Protein AF-A0AAF5CZT5-F1 (afdb_monomer)

Sequence (1633 aa):
GKNIIKPSLSFSQKKKESNHNTLTYLPNKFMRKYDKLEMIKSMPQSININLTNPTYEWYFFDLIPLKSKYLISKKCYIYTSSQVHKLMTYDHTPTAHEKIHKYHKTLYRSDEINHKEVSFVTEGCLKIINGCFNLTDSITYLPNILLRKGKNQLEGGKEMKSIQIEEGDNYKIYSNPKNVDGKFYELSNYKFQTLDKYIDYFFTKYSSKKFLGERRIEKIYEYKNNYGIKTKLLKQSNYEWETYEDVFNNIQKIRSGLRKLGLKKGDKVLFYSDTRKEFLTTMLGCIKEGIIISTYSPNMSLEEFNVVLNDLNVNTIITDERQFEKLEKICTFPSKIDKIIYFKDKHRLSSDGVNEPAKINERKLLPENISKKVTTIIPYDEFLTFSPINEPLEDVSINKNDIAIICYTSGTTSQPKGCALTHSNLISNIVGIKDQISFNHPNPMYVAYLPLSYIFEICGELLCLSEGIPIGYSTTTTLTSQSTKVVPGTEGDLDVLKPTIFPCVPTMLYRFKRLISNEIMKKSELKQKLFTLCYNRKINRKINGLNTPILDRTIFKSISSILGGRVNTFICGGAPLDNDLQRFCQMVSNSNVIQGYGATEGCAVSLSLPNDITTGNVGGPTISTNIMITNWKNGGYDIKNNEGELLINGPCVINNYYKNYNDKSFININGVKWFKTGDIAKIRNDGAIQIIGRKKEFIKNANGEFISLNKVEETLLKSVYVKQICAIVNPKLDYTSAIIVVNQEAIKKLGEKVEINDSIENLCLNKLIRSTIVYTFEEEFKEILSKYEIPRKVILVNESFNQDNGMLTSSGKLRRNVIQEYYKNIIELAYTPYKDELIEPEYLNENYVEKRRMIRMLNYIKKEIKLKEIKKTLSYFQRNSQYTSGVIAQPIHEKVFESITTTKNDEKAPRKSLTTELGVLAIKGLFMASDILTYLPNKLSRAGVEVVEKSNAIKAVPMITGDPSSPWVNVKVFGSELEIAPFEGCKNLYQIWENAVAQNIDKEIIGVRRIKGLYKIPGQPTKLDLGEYIWYTYNEIDDEVELLSRKFREAGLNKGDKIVIFAETRKEWIVTALTAFKEGLPLVTIYSTLGEAAVAHAVNETNGKFLITTVDQLEKLEKIKDKMPGLEKIICFDDRYSTHVFPVQEKLGNISVIEYEKFLTQDSGIEVDMTLRDVGLKDQAIIMYTSGTTSTPKGVILTNENLIAASSGMSGYENLGGFLDEKTEVVACYLPLAHIFELCVELRCISHGIKIGYCSPQTLIDGAPRLYKHSVCDLKALKPTTMAVVPAVLNKMRSGVEDKLAGQPELIQKIIDICYDRKSERYDKGLETPILDKILFSKFNEALGGNIQKIVCGGAPLDVDTQRFAKMFFSKNVHLGYGLTETCAVTCLNHPHEREEGVVGPPLPCVEIILREWPEGKYYPTNKNPQGEILIHGGNVFNGYFNRDVSDDFTIINGKRYFCTGDIGEFTPNGNLKIIDRKKDLVKLAHGEYIALGKVESSLVANPYIDNICLYAHSDMDYLIALIVANKCNIEKLALQLNINDSFDNLCKNQTIRNAVASDIAKSMYGILDKYEIPRKVILFSHPWTSQDGLLTDAMKIKRKAIEEAFKKEIEEIYTPINNFVHHDHKYHGIIH

pLDDT: mean 77.64, std 20.83, range [20.78, 98.06]

Organism: Strongyloides stercoralis (NCBI:txid6248)

Structure (mmCIF, N/CA/C/O backbone):
data_AF-A0AAF5CZT5-F1
#
_entry.id   AF-A0AAF5CZT5-F1
#
loop_
_atom_site.group_PDB
_atom_site.id
_atom_site.type_symbol
_atom_site.label_atom_id
_atom_site.label_alt_id
_atom_site.label_comp_id
_atom_site.label_asym_id
_atom_site.label_entity_id
_atom_site.label_seq_id
_atom_site.pdbx_PDB_ins_code
_atom_site.Cartn_x
_atom_site.Cartn_y
_atom_site.Cartn_z
_atom_site.occupancy
_atom_site.B_iso_or_equiv
_atom_site.auth_seq_id
_atom_site.auth_comp_id
_atom_site.auth_asym_id
_atom_site.auth_atom_id
_atom_site.pdbx_PDB_model_num
ATOM 1 N N . GLY A 1 1 ? -30.296 -39.184 -37.889 1.00 30.19 1 GLY A N 1
ATOM 2 C CA . GLY A 1 1 ? -30.228 -39.799 -39.230 1.00 30.19 1 GLY A CA 1
ATOM 3 C C . GLY A 1 1 ? -29.416 -38.904 -40.141 1.00 30.19 1 GLY A C 1
ATOM 4 O O . GLY A 1 1 ? -29.513 -37.696 -39.993 1.00 30.19 1 GLY A O 1
ATOM 5 N N . LYS A 1 2 ? -28.563 -39.507 -40.973 1.00 27.62 2 LYS A N 1
ATOM 6 C CA . LYS A 1 2 ? -27.480 -38.908 -41.771 1.00 27.62 2 LYS A CA 1
ATOM 7 C C . LYS A 1 2 ? -27.918 -37.835 -42.786 1.00 27.62 2 LYS A C 1
ATOM 9 O O . LYS A 1 2 ? -29.028 -37.870 -43.299 1.00 27.62 2 LYS A O 1
ATOM 14 N N . ASN A 1 3 ? -26.948 -36.962 -43.077 1.00 27.72 3 ASN A N 1
ATOM 15 C CA . ASN A 1 3 ? -26.776 -36.078 -44.236 1.00 27.72 3 ASN A CA 1
ATOM 16 C C . ASN A 1 3 ? -27.374 -36.598 -45.556 1.00 27.72 3 ASN A C 1
ATOM 18 O O . ASN A 1 3 ? -27.312 -37.800 -45.800 1.00 27.72 3 ASN A O 1
ATOM 22 N N . ILE A 1 4 ? -27.770 -35.677 -46.450 1.00 28.50 4 ILE A N 1
ATOM 23 C CA . ILE A 1 4 ? -27.203 -35.440 -47.804 1.00 28.50 4 ILE A CA 1
ATOM 24 C C . ILE A 1 4 ? -28.101 -34.418 -48.563 1.00 28.50 4 ILE A C 1
ATOM 26 O O . ILE A 1 4 ? -29.317 -34.404 -48.403 1.00 28.50 4 ILE A O 1
ATOM 30 N N . ILE A 1 5 ? -27.444 -33.604 -49.407 1.00 29.52 5 ILE A N 1
ATOM 31 C CA . ILE A 1 5 ? -27.911 -32.821 -50.583 1.00 29.52 5 ILE A CA 1
ATOM 32 C C . ILE A 1 5 ? -28.009 -31.283 -50.452 1.00 29.52 5 ILE A C 1
ATOM 34 O O . ILE A 1 5 ? -28.996 -30.709 -50.003 1.00 29.52 5 ILE A O 1
ATOM 38 N N . LYS A 1 6 ? -26.950 -30.644 -50.984 1.00 23.23 6 LYS A N 1
ATOM 39 C CA . LYS A 1 6 ? -26.897 -29.321 -51.641 1.00 23.23 6 LYS A CA 1
ATOM 40 C C . LYS A 1 6 ? -27.594 -29.344 -53.016 1.00 23.23 6 LYS A C 1
ATOM 42 O O . LYS A 1 6 ? -27.537 -30.367 -53.688 1.00 23.23 6 LYS A O 1
ATOM 47 N N . PRO A 1 7 ? -28.034 -28.177 -53.509 1.00 27.66 7 PRO A N 1
ATOM 48 C CA . PRO A 1 7 ? -27.555 -27.636 -54.803 1.00 27.66 7 PRO A CA 1
ATOM 49 C C . PRO A 1 7 ? -27.174 -26.136 -54.641 1.00 27.66 7 PRO A C 1
ATOM 51 O O . PRO A 1 7 ? -27.844 -25.431 -53.896 1.00 27.66 7 PRO A O 1
ATOM 54 N N . SER A 1 8 ? -26.040 -25.549 -55.061 1.00 20.95 8 SER A N 1
ATOM 55 C CA . SER A 1 8 ? -25.306 -25.412 -56.345 1.00 20.95 8 SER A CA 1
ATOM 56 C C . SER A 1 8 ? -26.004 -24.586 -57.444 1.00 20.95 8 SER A C 1
ATOM 58 O O . SER A 1 8 ? -27.147 -24.890 -57.760 1.00 20.95 8 SER A O 1
ATOM 60 N N . LEU A 1 9 ? -25.220 -23.670 -58.066 1.00 24.22 9 LEU A N 1
ATOM 61 C CA . LEU A 1 9 ? -25.420 -22.811 -59.273 1.00 24.22 9 LEU A CA 1
ATOM 62 C C . LEU A 1 9 ? -25.795 -21.334 -58.992 1.00 24.22 9 LEU A C 1
ATOM 64 O O . LEU A 1 9 ? -26.638 -21.081 -58.146 1.00 24.22 9 LEU A O 1
ATOM 68 N N . SER A 1 10 ? -25.290 -20.288 -59.665 1.00 21.12 10 SER A N 1
ATOM 69 C CA . SER A 1 10 ? -24.168 -20.045 -60.600 1.00 21.12 10 SER A CA 1
ATOM 70 C C . SER A 1 10 ? -24.136 -18.534 -60.950 1.00 21.12 10 SER A C 1
ATOM 72 O O . SER A 1 10 ? -25.128 -17.832 -60.780 1.00 21.12 10 SER A O 1
ATOM 74 N N . PHE A 1 11 ? -22.992 -18.062 -61.453 1.00 20.78 11 PHE A N 1
ATOM 75 C CA . PHE A 1 11 ? -22.620 -16.711 -61.919 1.00 20.78 11 PHE A CA 1
ATOM 76 C C . PHE A 1 11 ? -23.581 -15.995 -62.904 1.00 20.78 11 PHE A C 1
ATOM 78 O O . PHE A 1 11 ? -24.115 -16.640 -63.799 1.00 20.78 11 PHE A O 1
ATOM 85 N N . SER A 1 12 ? -23.644 -14.646 -62.869 1.00 24.23 12 SER A N 1
ATOM 86 C CA . SER A 1 12 ? -23.378 -13.772 -64.048 1.00 24.23 12 SER A CA 1
ATOM 87 C C . SER A 1 12 ? -23.406 -12.241 -63.772 1.00 24.23 12 SER A C 1
ATOM 89 O O . SER A 1 12 ? -24.277 -11.701 -63.104 1.00 24.23 12 SER A O 1
ATOM 91 N N . GLN A 1 13 ? -22.363 -11.594 -64.310 1.00 21.39 13 GLN A N 1
ATOM 92 C CA . GLN A 1 13 ? -22.066 -10.210 -64.750 1.00 21.39 13 GLN A CA 1
ATOM 93 C C . GLN A 1 13 ? -23.088 -9.038 -64.685 1.00 21.39 13 GLN A C 1
ATOM 95 O O . GLN A 1 13 ? -24.159 -9.114 -65.276 1.00 21.39 13 GLN A O 1
ATOM 100 N N . LYS A 1 14 ? -22.617 -7.868 -64.186 1.00 24.84 14 LYS A N 1
ATOM 101 C CA . LYS A 1 14 ? -22.516 -6.514 -64.839 1.00 24.84 14 LYS A CA 1
ATOM 102 C C . LYS A 1 14 ? -22.238 -5.430 -63.761 1.00 24.84 14 LYS A C 1
ATOM 104 O O . LYS A 1 14 ? -23.031 -5.267 -62.850 1.00 24.84 14 LYS A O 1
ATOM 109 N N . LYS A 1 15 ? -21.004 -4.914 -63.628 1.00 21.03 15 LYS A N 1
ATOM 110 C CA . LYS A 1 15 ? -20.424 -3.641 -64.151 1.00 21.03 15 LYS A CA 1
ATOM 111 C C . LYS A 1 15 ? -21.148 -2.324 -63.774 1.00 21.03 15 LYS A C 1
ATOM 113 O O . LYS A 1 15 ? -22.234 -2.101 -64.283 1.00 21.03 15 LYS A O 1
ATOM 118 N N . LYS A 1 16 ? -20.384 -1.455 -63.067 1.00 21.97 16 LYS A N 1
ATOM 119 C CA . LYS A 1 16 ? -20.403 0.037 -62.980 1.00 21.97 16 LYS A CA 1
ATOM 120 C C . LYS A 1 16 ? -21.728 0.649 -62.471 1.00 21.97 16 LYS A C 1
ATOM 122 O O . LYS A 1 16 ? -22.755 0.437 -63.080 1.00 21.97 16 LYS A O 1
ATOM 127 N N . GLU A 1 17 ? -21.817 1.371 -61.353 1.00 24.28 17 GLU A N 1
ATOM 128 C CA . GLU A 1 17 ? -21.117 2.609 -60.996 1.00 24.28 17 GLU A CA 1
ATOM 129 C C . GLU A 1 17 ? -21.320 2.951 -59.503 1.00 24.28 17 GLU A C 1
ATOM 131 O O . GLU A 1 17 ? -22.251 2.490 -58.844 1.00 24.28 17 GLU A O 1
ATOM 136 N N . SER A 1 18 ? -20.404 3.753 -58.973 1.00 23.66 18 SER A N 1
ATOM 137 C CA . SER A 1 18 ? -20.191 4.085 -57.569 1.00 23.66 18 SER A CA 1
ATOM 138 C C . SER A 1 18 ? -21.188 5.105 -57.009 1.00 23.66 18 SER A C 1
ATOM 140 O O . SER A 1 18 ? -21.205 6.248 -57.449 1.00 23.66 18 SER A O 1
ATOM 142 N N . ASN A 1 19 ? -21.915 4.719 -55.958 1.00 24.06 19 ASN A N 1
ATOM 143 C CA . ASN A 1 19 ? -22.422 5.614 -54.911 1.00 24.06 19 ASN A CA 1
ATOM 144 C C . ASN A 1 19 ? -22.586 4.801 -53.614 1.00 24.06 19 ASN A C 1
ATOM 146 O O . ASN A 1 19 ? -23.665 4.325 -53.269 1.00 24.06 19 ASN A O 1
ATOM 150 N N . HIS A 1 20 ? -21.476 4.577 -52.904 1.00 26.78 20 HIS A N 1
ATOM 151 C CA . HIS A 1 20 ? -21.473 3.873 -51.622 1.00 26.78 20 HIS A CA 1
ATOM 152 C C . HIS A 1 20 ? -21.711 4.849 -50.467 1.00 26.78 20 HIS A C 1
ATOM 154 O O . HIS A 1 20 ? -20.775 5.352 -49.861 1.00 26.78 20 HIS A O 1
ATOM 160 N N . ASN A 1 21 ? -22.987 5.083 -50.161 1.00 25.59 21 ASN A N 1
ATOM 161 C CA . ASN A 1 21 ? -23.465 5.409 -48.816 1.00 25.59 21 ASN A CA 1
ATOM 162 C C . ASN A 1 21 ? -24.951 5.037 -48.703 1.00 25.59 21 ASN A C 1
ATOM 164 O O . ASN A 1 21 ? -25.837 5.886 -48.738 1.00 25.59 21 ASN A O 1
ATOM 168 N N . THR A 1 22 ? -25.243 3.737 -48.599 1.00 23.69 22 THR A N 1
ATOM 169 C CA . THR A 1 22 ? -26.536 3.240 -48.089 1.00 23.69 22 THR A CA 1
ATOM 170 C C . THR A 1 22 ? -26.399 1.788 -47.624 1.00 23.69 22 THR A C 1
ATOM 172 O O . THR A 1 22 ? -26.701 0.823 -48.320 1.00 23.69 22 THR A O 1
ATOM 175 N N . LEU A 1 23 ? -25.911 1.635 -46.392 1.00 22.48 23 LEU A N 1
ATOM 176 C CA . LEU A 1 23 ? -26.040 0.423 -45.583 1.00 22.48 23 LEU A CA 1
ATOM 177 C C . LEU A 1 23 ? -27.494 0.336 -45.083 1.00 22.48 23 LEU A C 1
ATOM 179 O O . LEU A 1 23 ? -27.822 0.835 -44.012 1.00 22.48 23 LEU A O 1
ATOM 183 N N . THR A 1 24 ? -28.395 -0.238 -45.882 1.00 23.02 24 THR A N 1
ATOM 184 C CA . THR A 1 24 ? -29.781 -0.550 -45.468 1.00 23.02 24 THR A CA 1
ATOM 185 C C . THR A 1 24 ? -30.331 -1.765 -46.214 1.00 23.02 24 THR A C 1
ATOM 187 O O . THR A 1 24 ? -31.333 -1.656 -46.888 1.00 23.02 24 THR A O 1
ATOM 190 N N . TYR A 1 25 ? -29.730 -2.952 -46.085 1.00 23.86 25 TYR A N 1
ATOM 191 C CA . TYR A 1 25 ? -30.425 -4.212 -46.413 1.00 23.86 25 TYR A CA 1
ATOM 192 C C . TYR A 1 25 ? -29.844 -5.386 -45.608 1.00 23.86 25 TYR A C 1
ATOM 194 O O . TYR A 1 25 ? -29.053 -6.182 -46.101 1.00 23.86 25 TYR A O 1
ATOM 202 N N . LEU A 1 26 ? -30.268 -5.504 -44.346 1.00 24.33 26 LEU A N 1
ATOM 203 C CA . LEU A 1 26 ? -30.327 -6.789 -43.642 1.00 24.33 26 LEU A CA 1
ATOM 204 C C . LEU A 1 26 ? -31.785 -7.281 -43.748 1.00 24.33 26 LEU A C 1
ATOM 206 O O . LEU A 1 26 ? -32.689 -6.540 -43.351 1.00 24.33 26 LEU A O 1
ATOM 210 N N . PRO A 1 27 ? -32.071 -8.454 -44.346 1.00 25.77 27 PRO A N 1
ATOM 211 C CA . PRO A 1 27 ? -33.416 -8.769 -44.818 1.00 25.77 27 PRO A CA 1
ATOM 212 C C . PRO A 1 27 ? -34.367 -9.136 -43.675 1.00 25.77 27 PRO A C 1
ATOM 214 O O . PRO A 1 27 ? -34.163 -10.120 -42.966 1.00 25.77 27 PRO A O 1
ATOM 217 N N . ASN A 1 28 ? -35.492 -8.422 -43.606 1.00 28.02 28 ASN A N 1
ATOM 218 C CA . ASN A 1 28 ? -36.702 -8.717 -42.822 1.00 28.02 28 ASN A CA 1
ATOM 219 C C . ASN A 1 28 ? -37.417 -10.034 -43.225 1.00 28.02 28 ASN A C 1
ATOM 221 O O . ASN A 1 28 ? -38.637 -10.151 -43.114 1.00 28.02 28 ASN A O 1
ATOM 225 N N . LYS A 1 29 ? -36.690 -11.056 -43.696 1.00 25.77 29 LYS A N 1
ATOM 226 C CA . LYS A 1 29 ? -37.267 -12.311 -44.210 1.00 25.77 29 LYS A CA 1
ATOM 227 C C . LYS A 1 29 ? -37.309 -13.461 -43.192 1.00 25.77 29 LYS A C 1
ATOM 229 O O . LYS A 1 29 ? -37.782 -14.535 -43.538 1.00 25.77 29 LYS A O 1
ATOM 234 N N . PHE A 1 30 ? -36.900 -13.231 -41.939 1.00 24.38 30 PHE A N 1
ATOM 235 C CA . PHE A 1 30 ? -36.955 -14.239 -40.864 1.00 24.38 30 PHE A CA 1
ATOM 236 C C . PHE A 1 30 ? -37.969 -13.958 -39.736 1.00 24.38 30 PHE A C 1
ATOM 238 O O . PHE A 1 30 ? -38.077 -14.762 -38.819 1.00 24.38 30 PHE A O 1
ATOM 245 N N . MET A 1 31 ? -38.769 -12.883 -39.807 1.00 24.72 31 MET A N 1
ATOM 246 C CA . MET A 1 31 ? -39.766 -12.564 -38.761 1.00 24.72 31 MET A CA 1
ATOM 247 C C . MET A 1 31 ? -41.193 -12.258 -39.257 1.00 24.72 31 MET A C 1
ATOM 249 O O . MET A 1 31 ? -41.987 -11.677 -38.530 1.00 24.72 31 MET A O 1
ATOM 253 N N . ARG A 1 32 ? -41.577 -12.696 -40.464 1.00 25.80 32 ARG A N 1
ATOM 254 C CA . ARG A 1 32 ? -42.976 -12.604 -40.949 1.00 25.80 32 ARG A CA 1
ATOM 255 C C . ARG A 1 32 ? -43.610 -13.949 -41.317 1.00 25.80 32 ARG A C 1
ATOM 257 O O . ARG A 1 32 ? -44.399 -14.027 -42.249 1.00 25.80 32 ARG A O 1
ATOM 264 N N . LYS A 1 33 ? -43.278 -15.029 -40.601 1.00 24.64 33 LYS A N 1
ATOM 265 C CA . LYS A 1 33 ? -43.913 -16.345 -40.827 1.00 24.64 33 LYS A CA 1
ATOM 266 C C . LYS A 1 33 ? -44.544 -16.987 -39.587 1.00 24.64 33 LYS A C 1
ATOM 268 O O . LYS A 1 33 ? -44.663 -18.203 -39.533 1.00 24.64 33 LYS A O 1
ATOM 273 N N . TYR A 1 34 ? -44.992 -16.168 -38.636 1.00 25.80 34 TYR A N 1
ATOM 274 C CA . TYR A 1 34 ? -45.873 -16.595 -37.542 1.00 25.80 34 TYR A CA 1
ATOM 275 C C . TYR A 1 34 ? -47.082 -15.657 -37.407 1.00 25.80 34 TYR A C 1
ATOM 277 O O . TYR A 1 34 ? -47.421 -15.204 -36.323 1.00 25.80 34 TYR A O 1
ATOM 285 N N . ASP A 1 35 ? -47.755 -15.400 -38.531 1.00 25.45 35 ASP A N 1
ATOM 286 C CA . ASP A 1 35 ? -49.181 -15.067 -38.537 1.00 25.45 35 ASP A CA 1
ATOM 287 C C . ASP A 1 35 ? -49.953 -16.371 -38.748 1.00 25.45 35 ASP A C 1
ATOM 289 O O . ASP A 1 35 ? -50.198 -16.788 -39.879 1.00 25.45 35 ASP A O 1
ATOM 293 N N . LYS A 1 36 ? -50.232 -17.066 -37.640 1.00 24.48 36 LYS A N 1
ATOM 294 C CA . LYS A 1 36 ? -51.317 -18.051 -37.475 1.00 24.48 36 LYS A CA 1
ATOM 295 C C . LYS A 1 36 ? -51.403 -18.462 -36.001 1.00 24.48 36 LYS A C 1
ATOM 297 O O . LYS A 1 36 ? -51.064 -19.571 -35.611 1.00 24.48 36 LYS A O 1
ATOM 302 N N . LEU A 1 37 ? -51.891 -17.538 -35.176 1.00 27.66 37 LEU A N 1
ATOM 303 C CA . LEU A 1 37 ? -52.524 -17.852 -33.889 1.00 27.66 37 LEU A CA 1
ATOM 304 C C . LEU A 1 37 ? -54.060 -17.788 -34.010 1.00 27.66 37 LEU A C 1
ATOM 306 O O . LEU A 1 37 ? -54.765 -17.488 -33.055 1.00 27.66 37 LEU A O 1
ATOM 310 N N . GLU A 1 38 ? -54.585 -18.171 -35.183 1.00 28.78 38 GLU A N 1
ATOM 311 C CA . GLU A 1 38 ? -55.970 -18.652 -35.326 1.00 28.78 38 GLU A CA 1
ATOM 312 C C . GLU A 1 38 ? -56.200 -20.019 -34.654 1.00 28.78 38 GLU A C 1
ATOM 314 O O . GLU A 1 38 ? -57.330 -20.481 -34.571 1.00 28.78 38 GLU A O 1
ATOM 319 N N . MET A 1 39 ? -55.168 -20.641 -34.075 1.00 25.16 39 MET A N 1
ATOM 320 C CA . MET A 1 39 ? -55.308 -21.895 -33.328 1.00 25.16 39 MET A CA 1
ATOM 321 C C . MET A 1 39 ? -55.859 -21.723 -31.899 1.00 25.16 39 MET A C 1
ATOM 323 O O . MET A 1 39 ? -56.200 -22.712 -31.260 1.00 25.16 39 MET A O 1
ATOM 327 N N . ILE A 1 40 ? -55.972 -20.489 -31.384 1.00 27.59 40 ILE A N 1
ATOM 328 C CA . ILE A 1 40 ? -56.551 -20.238 -30.046 1.00 27.59 40 ILE A CA 1
ATOM 329 C C . ILE A 1 40 ? -58.087 -20.134 -30.095 1.00 27.59 40 ILE A C 1
ATOM 331 O O . ILE A 1 40 ? -58.746 -20.280 -29.071 1.00 27.59 40 ILE A O 1
ATOM 335 N N . LYS A 1 41 ? -58.697 -19.990 -31.281 1.00 25.67 41 LYS A N 1
ATOM 336 C CA . LYS A 1 41 ? -60.165 -20.007 -31.414 1.00 25.67 41 LYS A CA 1
ATOM 337 C C . LYS A 1 41 ? -60.783 -21.413 -31.402 1.00 25.67 41 LYS A C 1
ATOM 339 O O . LYS A 1 41 ? -62.003 -21.513 -31.395 1.00 25.67 41 LYS A O 1
ATOM 344 N N . SER A 1 42 ? -59.984 -22.484 -31.381 1.00 27.47 42 SER A N 1
ATOM 345 C CA . SER A 1 42 ? -60.478 -23.864 -31.521 1.00 27.47 42 SER A CA 1
ATOM 346 C C . SER A 1 42 ? -60.180 -24.785 -30.327 1.00 27.47 42 SER A C 1
ATOM 348 O O . SER A 1 42 ? -60.129 -26.000 -30.509 1.00 27.47 42 SER A O 1
ATOM 350 N N . MET A 1 43 ? -59.991 -24.248 -29.114 1.00 24.75 43 MET A N 1
ATOM 351 C CA . MET A 1 43 ? -59.941 -25.054 -27.881 1.00 24.75 43 MET A CA 1
ATOM 352 C C . MET A 1 43 ? -61.252 -24.956 -27.071 1.00 24.75 43 MET A C 1
ATOM 354 O O . MET A 1 43 ? -61.888 -23.903 -27.077 1.00 24.75 43 MET A O 1
ATOM 358 N N . PRO A 1 44 ? -61.693 -26.050 -26.414 1.00 24.81 44 PRO A N 1
ATOM 359 C CA . PRO A 1 44 ? -63.105 -26.303 -26.103 1.00 24.81 44 PRO A CA 1
ATOM 360 C C . PRO A 1 44 ? -63.657 -25.481 -24.926 1.00 24.81 44 PRO A C 1
ATOM 362 O O . PRO A 1 44 ? -63.002 -25.319 -23.899 1.00 24.81 44 PRO A O 1
ATOM 365 N N . GLN A 1 45 ? -64.908 -25.028 -25.072 1.00 29.72 45 GLN A N 1
ATOM 366 C CA . GLN A 1 45 ? -65.684 -24.135 -24.190 1.00 29.72 45 GLN A CA 1
ATOM 367 C C . GLN A 1 45 ? -66.139 -24.728 -22.833 1.00 29.72 45 GLN A C 1
ATOM 369 O O . GLN A 1 45 ? -67.214 -24.396 -22.341 1.00 29.72 45 GLN A O 1
ATOM 374 N N . SER A 1 46 ? -65.355 -25.575 -22.169 1.00 24.94 46 SER A N 1
ATOM 375 C CA . SER A 1 46 ? -65.790 -26.199 -20.905 1.00 24.94 46 SER A CA 1
ATOM 376 C C . SER A 1 46 ? -64.792 -26.031 -19.764 1.00 24.94 46 SER A C 1
ATOM 378 O O . SER A 1 46 ? -64.405 -27.009 -19.135 1.00 24.94 46 SER A O 1
ATOM 380 N N . ILE A 1 47 ? -64.377 -24.795 -19.475 1.00 23.34 47 ILE A N 1
ATOM 381 C CA . ILE A 1 47 ? -63.775 -24.438 -18.182 1.00 23.34 47 ILE A CA 1
ATOM 382 C C . ILE A 1 47 ? -64.366 -23.091 -17.752 1.00 23.34 47 ILE A C 1
ATOM 384 O O . ILE A 1 47 ? -63.905 -22.016 -18.127 1.00 23.34 47 ILE A O 1
ATOM 388 N N . ASN A 1 48 ? -65.459 -23.185 -17.000 1.00 22.69 48 ASN A N 1
ATOM 389 C CA . ASN A 1 48 ? -66.223 -22.071 -16.458 1.00 22.69 48 ASN A CA 1
ATOM 390 C C . ASN A 1 48 ? -65.528 -21.594 -15.167 1.00 22.69 48 ASN A C 1
ATOM 392 O O . ASN A 1 48 ? -65.897 -22.003 -14.068 1.00 22.69 48 ASN A O 1
ATOM 396 N N . ILE A 1 49 ? -64.445 -20.817 -15.290 1.00 23.88 49 ILE A N 1
ATOM 397 C CA . ILE A 1 49 ? -63.786 -20.194 -14.131 1.00 23.88 49 ILE A CA 1
ATOM 398 C C . ILE A 1 49 ? -64.386 -18.804 -13.949 1.00 23.88 49 ILE A C 1
ATOM 400 O O . ILE A 1 49 ? -64.163 -17.890 -14.740 1.00 23.88 49 ILE A O 1
ATOM 404 N N . ASN A 1 50 ? -65.182 -18.681 -12.891 1.00 22.23 50 ASN A N 1
ATOM 405 C CA . ASN A 1 50 ? -65.851 -17.463 -12.464 1.00 22.23 50 ASN A CA 1
ATOM 406 C C . ASN A 1 50 ? -64.797 -16.470 -11.922 1.00 22.23 50 ASN A C 1
ATOM 408 O O . ASN A 1 50 ? -64.352 -16.575 -10.780 1.00 22.23 50 ASN A O 1
ATOM 412 N N . LEU A 1 51 ? -64.335 -15.549 -12.774 1.00 23.66 51 LEU A N 1
ATOM 413 C CA . LEU A 1 51 ? -63.235 -14.603 -12.520 1.00 23.66 51 LEU A CA 1
ATOM 414 C C . LEU A 1 51 ? -63.698 -13.309 -11.818 1.00 23.66 51 LEU A C 1
ATOM 416 O O . LEU A 1 51 ? -63.387 -12.207 -12.263 1.00 23.66 51 LEU A O 1
ATOM 420 N N . THR A 1 52 ? -64.422 -13.413 -10.702 1.00 23.72 52 THR A N 1
ATOM 421 C CA . THR A 1 52 ? -64.807 -12.240 -9.885 1.00 23.72 52 THR A CA 1
ATOM 422 C C . THR A 1 52 ? -63.877 -11.968 -8.696 1.00 23.72 52 THR A C 1
ATOM 424 O O . THR A 1 52 ? -64.213 -11.157 -7.838 1.00 23.72 52 THR A O 1
ATOM 427 N N . ASN A 1 53 ? -62.680 -12.570 -8.637 1.00 23.20 53 ASN A N 1
ATOM 428 C CA . ASN A 1 53 ? -61.710 -12.299 -7.567 1.00 23.20 53 ASN A CA 1
ATOM 429 C C . ASN A 1 53 ? -60.308 -11.947 -8.129 1.00 23.20 53 ASN A C 1
ATOM 431 O O . ASN A 1 53 ? -59.672 -12.821 -8.722 1.00 23.20 53 ASN A O 1
ATOM 435 N N . PRO A 1 54 ? -59.791 -10.705 -7.969 1.00 26.12 54 PRO A N 1
ATOM 436 C CA . PRO A 1 54 ? -58.608 -10.209 -8.695 1.00 26.12 54 PRO A CA 1
ATOM 437 C C . PRO A 1 54 ? -57.249 -10.744 -8.205 1.00 26.12 54 PRO A C 1
ATOM 439 O O . PRO A 1 54 ? -56.208 -10.176 -8.526 1.00 26.12 54 PRO A O 1
ATOM 442 N N . THR A 1 55 ? -57.212 -11.812 -7.410 1.00 25.83 55 THR A N 1
ATOM 443 C CA . THR A 1 55 ? -55.982 -12.287 -6.751 1.00 25.83 55 THR A CA 1
ATOM 444 C C . THR A 1 55 ? -55.157 -13.297 -7.560 1.00 25.83 55 THR A C 1
ATOM 446 O O . THR A 1 55 ? -54.075 -13.670 -7.114 1.00 25.83 55 THR A O 1
ATOM 449 N N . TYR A 1 56 ? -55.581 -13.694 -8.769 1.00 24.53 56 TYR A N 1
ATOM 450 C CA . TYR A 1 56 ? -54.932 -14.790 -9.516 1.00 24.53 56 TYR A CA 1
ATOM 451 C C . TYR A 1 56 ? -54.504 -14.489 -10.968 1.00 24.53 56 TYR A C 1
ATOM 453 O O . TYR A 1 56 ? -54.251 -15.415 -11.733 1.00 24.53 56 TYR A O 1
ATOM 461 N N . GLU A 1 57 ? -54.315 -13.222 -11.358 1.00 22.42 57 GLU A N 1
ATOM 462 C CA . GLU A 1 57 ? -53.842 -12.869 -12.718 1.00 22.42 57 GLU A CA 1
ATOM 463 C C . GLU A 1 57 ? -52.307 -12.871 -12.931 1.00 22.42 57 GLU A C 1
ATOM 465 O O . GLU A 1 57 ? -51.838 -12.525 -14.012 1.00 22.42 57 GLU A O 1
ATOM 470 N N . TRP A 1 58 ? -51.485 -13.299 -11.964 1.00 24.05 58 TRP A N 1
ATOM 471 C CA . TRP A 1 58 ? -50.022 -13.084 -12.024 1.00 24.05 58 TRP A CA 1
ATOM 472 C C . TRP A 1 58 ? -49.129 -14.320 -12.245 1.00 24.05 58 TRP A C 1
ATOM 474 O O . TRP A 1 58 ? -47.929 -14.226 -12.023 1.00 24.05 58 TRP A O 1
ATOM 484 N N . TYR A 1 59 ? -49.639 -15.463 -12.726 1.00 26.36 59 TYR A N 1
ATOM 485 C CA . TYR A 1 59 ? -48.792 -16.669 -12.897 1.00 26.36 59 TYR A CA 1
ATOM 486 C C . TYR A 1 59 ? -48.508 -17.148 -14.329 1.00 26.36 59 TYR A C 1
ATOM 488 O O . TYR A 1 59 ? -47.773 -18.117 -14.489 1.00 26.36 59 TYR A O 1
ATOM 496 N N . PHE A 1 60 ? -48.983 -16.468 -15.380 1.00 22.53 60 PHE A N 1
ATOM 497 C CA . PHE A 1 60 ? -48.666 -16.867 -16.768 1.00 22.53 60 PHE A CA 1
ATOM 498 C C . PHE A 1 60 ? -47.924 -15.819 -17.614 1.00 22.53 60 PHE A C 1
ATOM 500 O O . PHE A 1 60 ? -47.483 -16.138 -18.716 1.00 22.53 60 PHE A O 1
ATOM 507 N N . PHE A 1 61 ? -47.711 -14.600 -17.104 1.00 22.98 61 PHE A N 1
ATOM 508 C CA . PHE A 1 61 ? -47.049 -13.516 -17.850 1.00 22.98 61 PHE A CA 1
ATOM 509 C C . PHE A 1 61 ? -45.619 -13.166 -17.397 1.00 22.98 61 PHE A C 1
ATOM 511 O O . PHE A 1 61 ? -44.966 -12.356 -18.051 1.00 22.98 61 PHE A O 1
ATOM 518 N N . ASP A 1 62 ? -45.061 -13.849 -16.393 1.00 25.61 62 ASP A N 1
ATOM 519 C CA . ASP A 1 62 ? -43.668 -13.633 -15.951 1.00 25.61 62 ASP A CA 1
ATOM 520 C C . ASP A 1 62 ? -42.595 -14.234 -16.887 1.00 25.61 62 ASP A C 1
ATOM 522 O O . ASP A 1 62 ? -41.397 -14.112 -16.630 1.00 25.61 62 ASP A O 1
ATOM 526 N N . LEU A 1 63 ? -42.987 -14.829 -18.020 1.00 24.19 63 LEU A N 1
ATOM 527 C CA . LEU A 1 63 ? -42.044 -15.288 -19.048 1.00 24.19 63 LEU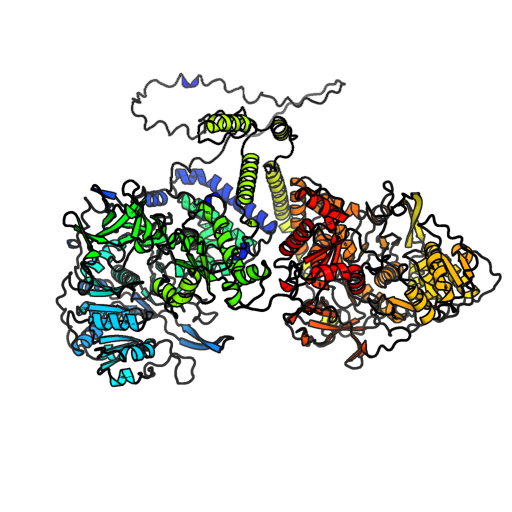 A CA 1
ATOM 528 C C . LEU A 1 63 ? -41.646 -14.203 -20.064 1.00 24.19 63 LEU A C 1
ATOM 530 O O . LEU A 1 63 ? -40.683 -14.405 -20.801 1.00 24.19 63 LEU A O 1
ATOM 534 N N . ILE A 1 64 ? -42.326 -13.049 -20.115 1.00 22.50 64 ILE A N 1
ATOM 535 C CA . ILE A 1 64 ? -41.969 -11.944 -21.024 1.00 22.50 64 ILE A CA 1
ATOM 536 C C . ILE A 1 64 ? -42.322 -10.601 -20.355 1.00 22.50 64 ILE A C 1
ATOM 538 O O . ILE A 1 64 ? -43.500 -10.248 -20.306 1.00 22.50 64 ILE A O 1
ATOM 542 N N . PRO A 1 65 ? -41.350 -9.802 -19.868 1.00 26.09 65 PRO A N 1
ATOM 543 C CA . PRO A 1 65 ? -41.639 -8.543 -19.185 1.00 26.09 65 PRO A CA 1
ATOM 544 C C . PRO A 1 65 ? -42.100 -7.475 -20.194 1.00 26.09 65 PRO A C 1
ATOM 546 O O . PRO A 1 65 ? -41.304 -6.722 -20.756 1.00 26.09 65 PRO A O 1
ATOM 549 N N . LEU A 1 66 ? -43.411 -7.418 -20.433 1.00 21.78 66 LEU A N 1
ATOM 550 C CA . LEU A 1 66 ? -44.105 -6.434 -21.268 1.00 21.78 66 LEU A CA 1
ATOM 551 C C . LEU A 1 66 ? -45.166 -5.696 -20.433 1.00 21.78 66 LEU A C 1
ATOM 553 O O . LEU A 1 66 ? -46.316 -6.119 -20.396 1.00 21.78 66 LEU A O 1
ATOM 557 N N . LYS A 1 67 ? -44.766 -4.590 -19.785 1.00 22.28 67 LYS A N 1
ATOM 558 C CA . LYS A 1 67 ? -45.534 -3.396 -19.318 1.00 22.28 67 LYS A CA 1
ATOM 559 C C . LYS A 1 67 ? -44.729 -2.788 -18.150 1.00 22.28 67 LYS A C 1
ATOM 561 O O . LYS A 1 67 ? -44.308 -3.511 -17.268 1.00 22.28 67 LYS A O 1
ATOM 566 N N . SER A 1 68 ? -44.405 -1.499 -18.091 1.00 25.70 68 SER A N 1
ATOM 567 C CA . SER A 1 68 ? -45.252 -0.334 -18.330 1.00 25.70 68 SER A CA 1
ATOM 568 C C . SER A 1 68 ? -44.511 0.802 -19.053 1.00 25.70 68 SER A C 1
ATOM 570 O O . SER A 1 68 ? -43.330 1.080 -18.854 1.00 25.70 68 SER A O 1
ATOM 572 N N . LYS A 1 69 ? -45.256 1.456 -19.948 1.00 22.78 69 LYS A N 1
ATOM 573 C CA . LYS A 1 69 ? -44.846 2.603 -20.758 1.00 22.78 69 LYS A CA 1
ATOM 574 C C . LYS A 1 69 ? -44.761 3.857 -19.882 1.00 22.78 69 LYS A C 1
ATOM 576 O O . LYS A 1 69 ? -45.799 4.371 -19.487 1.00 22.78 69 LYS A O 1
ATOM 581 N N . TYR A 1 70 ? -43.572 4.427 -19.709 1.00 25.70 70 TYR A N 1
ATOM 582 C CA . TYR A 1 70 ? -43.444 5.871 -19.494 1.00 25.70 70 TYR A CA 1
ATOM 583 C C . TYR A 1 70 ? -42.766 6.492 -20.715 1.00 25.70 70 TYR A C 1
ATOM 585 O O . TYR A 1 70 ? -41.580 6.298 -20.982 1.00 25.70 70 TYR A O 1
ATOM 593 N N . LEU A 1 71 ? -43.576 7.192 -21.513 1.00 23.44 71 LEU A N 1
ATOM 594 C CA . LEU A 1 71 ? -43.138 7.959 -22.672 1.00 23.44 71 LEU A CA 1
ATOM 595 C C . LEU A 1 71 ? -42.362 9.194 -22.202 1.00 23.44 71 LEU A C 1
ATOM 597 O O . LEU A 1 71 ? -42.960 10.221 -21.900 1.00 23.44 71 LEU A O 1
ATOM 601 N N . ILE A 1 72 ? -41.031 9.139 -22.228 1.00 26.92 72 ILE A N 1
ATOM 602 C CA . ILE A 1 72 ? -40.208 10.353 -22.255 1.00 26.92 72 ILE A CA 1
ATOM 603 C C . ILE A 1 72 ? -39.249 10.260 -23.449 1.00 26.92 72 ILE A C 1
ATOM 605 O O . ILE A 1 72 ? -38.168 9.682 -23.391 1.00 26.92 72 ILE A O 1
ATOM 609 N N . SER A 1 73 ? -39.666 10.864 -24.566 1.00 31.44 73 SER A N 1
ATOM 610 C CA . SER A 1 73 ? -38.871 11.152 -25.776 1.00 31.44 73 SER A CA 1
ATOM 611 C C . SER A 1 73 ? -38.277 9.953 -26.553 1.00 31.44 73 SER A C 1
ATOM 613 O O . SER A 1 73 ? -37.098 9.645 -26.436 1.00 31.44 73 SER A O 1
ATOM 615 N N . LYS A 1 74 ? -39.097 9.326 -27.416 1.00 37.47 74 LYS A N 1
ATOM 616 C CA . LYS A 1 74 ? -38.770 8.548 -28.647 1.00 37.47 74 LYS A CA 1
ATOM 617 C C . LYS A 1 74 ? -37.532 7.608 -28.685 1.00 37.47 74 LYS A C 1
ATOM 619 O O . LYS A 1 74 ? -37.124 7.214 -29.773 1.00 37.47 74 LYS A O 1
ATOM 624 N N . LYS A 1 75 ? -36.963 7.164 -27.561 1.00 26.14 75 LYS A N 1
ATOM 625 C CA . LYS A 1 75 ? -35.968 6.075 -27.524 1.00 26.14 75 LYS A CA 1
ATOM 626 C C . LYS A 1 75 ? -36.390 4.997 -26.529 1.00 26.14 75 LYS A C 1
ATOM 628 O O . LYS A 1 75 ? -36.568 5.266 -25.346 1.00 26.14 75 LYS A O 1
ATOM 633 N N . CYS A 1 76 ? -36.583 3.792 -27.059 1.00 24.41 76 CYS A N 1
ATOM 634 C CA . CYS A 1 76 ? -36.963 2.587 -26.336 1.00 24.41 76 CYS A CA 1
ATOM 635 C C . CYS A 1 76 ? -35.717 2.028 -25.635 1.00 24.41 76 CYS A C 1
ATOM 637 O O . CYS A 1 76 ? -34.770 1.623 -26.304 1.00 24.41 76 CYS A O 1
ATOM 639 N N . TYR A 1 77 ? -35.689 2.056 -24.304 1.00 25.58 77 TYR A N 1
ATOM 640 C CA . TYR A 1 77 ? -34.649 1.402 -23.514 1.00 25.58 77 TYR A CA 1
ATOM 641 C C . TYR A 1 77 ? -35.268 0.166 -22.862 1.00 25.58 77 TYR A C 1
ATOM 643 O O . TYR A 1 77 ? -36.115 0.293 -21.981 1.00 25.58 77 TYR A O 1
ATOM 651 N N . ILE A 1 78 ? -34.863 -1.023 -23.317 1.00 21.75 78 ILE A N 1
ATOM 652 C CA . ILE A 1 78 ? -35.160 -2.291 -22.643 1.00 21.75 78 ILE A CA 1
ATOM 653 C C . ILE A 1 78 ? -34.233 -2.349 -21.430 1.00 21.75 78 ILE A C 1
ATOM 655 O O . ILE A 1 78 ? -33.028 -2.551 -21.566 1.00 21.75 78 ILE A O 1
ATOM 659 N N . TYR A 1 79 ? -34.782 -2.087 -20.249 1.00 24.20 79 TYR A N 1
ATOM 660 C CA . TYR A 1 79 ? -34.056 -2.174 -18.989 1.00 24.20 79 TYR A CA 1
ATOM 661 C C . TYR A 1 79 ? -34.251 -3.583 -18.423 1.00 24.20 79 TYR A C 1
ATOM 663 O O . TYR A 1 79 ? -35.327 -3.909 -17.929 1.00 24.20 79 TYR A O 1
ATOM 671 N N . THR A 1 80 ? -33.225 -4.431 -18.489 1.00 24.50 80 THR A N 1
ATOM 672 C CA . THR A 1 80 ? -33.198 -5.703 -17.756 1.00 24.50 80 THR A CA 1
ATOM 673 C C . THR A 1 80 ? -32.659 -5.444 -16.350 1.00 24.50 80 THR A C 1
ATOM 675 O O . THR A 1 80 ? -31.511 -5.763 -16.046 1.00 24.50 80 THR A O 1
ATOM 678 N N . SER A 1 81 ? -33.447 -4.808 -15.481 1.00 27.50 81 SER A N 1
ATOM 679 C CA . SER A 1 81 ? -33.220 -4.979 -14.044 1.00 27.50 81 SER A CA 1
ATOM 680 C C . SER A 1 81 ? -34.030 -6.184 -13.591 1.00 27.50 81 SER A C 1
ATOM 682 O O . SER A 1 81 ? -35.210 -6.300 -13.917 1.00 27.50 81 SER A O 1
ATOM 684 N N . SER A 1 82 ? -33.410 -7.112 -12.863 1.00 26.64 82 SER A N 1
ATOM 685 C CA . SER A 1 82 ? -34.154 -8.160 -12.173 1.00 26.64 82 SER A CA 1
ATOM 686 C C . SER A 1 82 ? -35.069 -7.480 -11.143 1.00 26.64 82 SER A C 1
ATOM 688 O O . SER A 1 82 ? -34.652 -7.189 -10.020 1.00 26.64 82 SER A O 1
ATOM 690 N N . GLN A 1 83 ? -36.315 -7.187 -11.523 1.00 23.69 83 GLN A N 1
ATOM 691 C CA . GLN A 1 83 ? -37.345 -6.581 -10.664 1.00 23.69 83 GLN A CA 1
ATOM 692 C C . GLN A 1 83 ? -37.810 -7.495 -9.513 1.00 23.69 83 GLN A C 1
ATOM 694 O O . GLN A 1 83 ? -38.748 -7.161 -8.800 1.00 23.69 83 GLN A O 1
ATOM 699 N N . VAL A 1 84 ? -37.085 -8.578 -9.218 1.00 24.95 84 VAL A N 1
ATOM 700 C CA . VAL A 1 84 ? -37.255 -9.359 -7.983 1.00 24.95 84 VAL A CA 1
ATOM 701 C C . VAL A 1 84 ? -36.841 -8.554 -6.732 1.00 24.95 84 VAL A C 1
ATOM 703 O O . VAL A 1 84 ? -37.227 -8.899 -5.622 1.00 24.95 84 VAL A O 1
ATOM 706 N N . HIS A 1 85 ? -36.135 -7.423 -6.874 1.00 25.12 85 HIS A N 1
ATOM 707 C CA . HIS A 1 85 ? -35.700 -6.609 -5.726 1.00 25.12 85 HIS A CA 1
ATOM 708 C C . HIS A 1 85 ? -36.783 -5.733 -5.060 1.00 25.12 85 HIS A C 1
ATOM 710 O O . HIS A 1 85 ? -36.479 -5.095 -4.058 1.00 25.12 85 HIS A O 1
ATOM 716 N N . LYS A 1 86 ? -38.024 -5.660 -5.575 1.00 25.41 86 LYS A N 1
ATOM 717 C CA . LYS A 1 86 ? -39.071 -4.794 -4.981 1.00 25.41 86 LYS A CA 1
ATOM 718 C C . LYS A 1 86 ? -40.161 -5.506 -4.179 1.00 25.41 86 LYS A C 1
ATOM 720 O O . LYS A 1 86 ? -40.827 -4.838 -3.403 1.00 25.41 86 LYS A O 1
ATOM 725 N N . LEU A 1 87 ? -40.344 -6.819 -4.329 1.00 24.39 87 LEU A N 1
ATOM 726 C CA . LEU A 1 87 ? -41.395 -7.558 -3.603 1.00 24.39 87 LEU A CA 1
ATOM 727 C C . LEU A 1 87 ? -40.896 -8.256 -2.330 1.00 24.39 87 LEU A C 1
ATOM 729 O O . LEU A 1 87 ? -41.699 -8.707 -1.523 1.00 24.39 87 LEU A O 1
ATOM 733 N N . MET A 1 88 ? -39.581 -8.303 -2.113 1.00 25.52 88 MET A N 1
ATOM 734 C CA . MET A 1 88 ? -38.999 -8.619 -0.810 1.00 25.52 88 MET A CA 1
ATOM 735 C C . MET A 1 88 ? -38.341 -7.355 -0.273 1.00 25.52 88 MET A C 1
ATOM 737 O O . MET A 1 88 ? -37.119 -7.219 -0.299 1.00 25.52 88 MET A O 1
ATOM 741 N N . THR A 1 89 ? -39.155 -6.391 0.156 1.00 26.94 89 THR A N 1
ATOM 742 C CA . THR A 1 89 ? -38.667 -5.281 0.972 1.00 26.94 89 THR A CA 1
ATOM 743 C C . THR A 1 89 ? -38.216 -5.857 2.307 1.00 26.94 89 THR A C 1
ATOM 745 O O . THR A 1 89 ? -38.957 -5.924 3.282 1.00 26.94 89 THR A O 1
ATOM 748 N N . TYR A 1 90 ? -36.953 -6.277 2.339 1.00 33.56 90 TYR A N 1
ATOM 749 C CA . TYR A 1 90 ? -36.091 -5.894 3.437 1.00 33.56 90 TYR A CA 1
ATOM 750 C C . TYR A 1 90 ? -36.411 -4.419 3.730 1.00 33.56 90 TYR A C 1
ATOM 752 O O . TYR A 1 90 ? -36.096 -3.567 2.904 1.00 33.56 90 TYR A O 1
ATOM 760 N N . ASP A 1 91 ? -36.989 -4.087 4.885 1.00 32.31 91 ASP A N 1
ATOM 761 C CA . ASP A 1 91 ? -37.066 -2.689 5.367 1.00 32.31 91 ASP A CA 1
ATOM 762 C C . ASP A 1 91 ? -35.672 -2.093 5.658 1.00 32.31 91 ASP A C 1
ATOM 764 O O . ASP A 1 91 ? -35.509 -1.044 6.278 1.00 32.31 91 ASP A O 1
ATOM 768 N N . HIS A 1 92 ? -34.624 -2.751 5.175 1.00 37.31 92 HIS A N 1
ATOM 769 C CA . HIS A 1 92 ? -33.331 -2.165 4.967 1.00 37.31 92 HIS A CA 1
ATOM 770 C C . HIS A 1 92 ? -33.431 -1.100 3.868 1.00 37.31 92 HIS A C 1
ATOM 772 O O . HIS A 1 92 ? -33.285 -1.371 2.673 1.00 37.31 92 HIS A O 1
ATOM 778 N N . THR A 1 93 ? -33.637 0.144 4.288 1.00 31.19 93 THR A N 1
ATOM 779 C CA . THR A 1 93 ? -33.286 1.299 3.464 1.00 31.19 93 THR A CA 1
ATOM 780 C C . THR A 1 93 ? -31.769 1.252 3.283 1.00 31.19 93 THR A C 1
ATOM 782 O O . THR A 1 93 ? -31.066 1.394 4.282 1.00 31.19 93 THR A O 1
ATOM 785 N N . PRO A 1 94 ? -31.230 1.043 2.066 1.00 31.42 94 PRO A N 1
ATOM 786 C CA . PRO A 1 94 ? -29.791 1.075 1.875 1.00 31.42 94 PRO A CA 1
ATOM 787 C C . PRO A 1 94 ? -29.280 2.437 2.333 1.00 31.42 94 PRO A C 1
ATOM 789 O O . PRO A 1 94 ? -29.791 3.474 1.886 1.00 31.42 94 PRO A O 1
ATOM 792 N N . THR A 1 95 ? -28.317 2.430 3.247 1.00 33.50 95 THR A N 1
ATOM 793 C CA . THR A 1 95 ? -27.626 3.637 3.700 1.00 33.50 95 THR A CA 1
ATOM 794 C C . THR A 1 95 ? -27.058 4.375 2.485 1.00 33.50 95 THR A C 1
ATOM 796 O O . THR A 1 95 ? -26.792 3.766 1.445 1.00 33.50 95 THR A O 1
ATOM 799 N N . ALA A 1 96 ? -26.856 5.694 2.577 1.00 32.59 96 ALA A N 1
ATOM 800 C CA . ALA A 1 96 ? -26.223 6.454 1.492 1.00 32.59 96 ALA A CA 1
ATOM 801 C C . ALA A 1 96 ? -24.898 5.795 1.046 1.00 32.59 96 ALA A C 1
ATOM 803 O O . ALA A 1 96 ? -24.640 5.664 -0.145 1.00 32.59 96 ALA A O 1
ATOM 804 N N . HIS A 1 97 ? -24.143 5.225 1.991 1.00 33.09 97 HIS A N 1
ATOM 805 C CA . HIS A 1 97 ? -22.940 4.435 1.727 1.00 33.09 97 HIS A CA 1
ATOM 806 C C . HIS A 1 97 ? -23.197 3.172 0.873 1.00 33.09 97 HIS A C 1
ATOM 808 O O . HIS A 1 97 ? -22.432 2.899 -0.049 1.00 33.09 97 HIS A O 1
ATOM 814 N N . GLU A 1 98 ? -24.281 2.427 1.105 1.00 37.00 98 GLU A N 1
ATOM 815 C CA . GLU A 1 98 ? -24.659 1.250 0.296 1.00 37.00 98 GLU A CA 1
ATOM 816 C C . GLU A 1 98 ? -25.225 1.615 -1.081 1.00 37.00 98 GLU A C 1
ATOM 818 O O . GLU A 1 98 ? -25.089 0.841 -2.028 1.00 37.00 98 GLU A O 1
ATOM 823 N N . LYS A 1 99 ? -25.834 2.800 -1.218 1.00 36.16 99 LYS A N 1
ATOM 824 C CA . LYS A 1 99 ? -26.269 3.331 -2.522 1.00 36.16 99 LYS A CA 1
ATOM 825 C C . LYS A 1 99 ? -25.090 3.829 -3.364 1.00 36.16 99 LYS A C 1
ATOM 827 O O . LYS A 1 99 ? -25.150 3.742 -4.589 1.00 36.16 99 LYS A O 1
ATOM 832 N N . ILE A 1 100 ? -24.039 4.345 -2.720 1.00 33.25 100 ILE A N 1
ATOM 833 C CA . ILE A 1 100 ? -22.875 4.966 -3.373 1.00 33.25 100 ILE A CA 1
ATOM 834 C C . ILE A 1 100 ? -21.780 3.933 -3.698 1.00 33.25 100 ILE A C 1
ATOM 836 O O . ILE A 1 100 ? -21.184 3.990 -4.776 1.00 33.25 100 ILE A O 1
ATOM 840 N N . HIS A 1 101 ? -21.524 2.953 -2.824 1.00 30.27 101 HIS A N 1
ATOM 841 C CA . HIS A 1 101 ? -20.449 1.974 -3.010 1.00 30.27 101 HIS A CA 1
ATOM 842 C C . HIS A 1 101 ? -20.987 0.604 -3.444 1.00 30.27 101 HIS A C 1
ATOM 844 O O . HIS A 1 101 ? -21.546 -0.147 -2.654 1.00 30.27 101 HIS A O 1
ATOM 850 N N . LYS A 1 102 ? -20.723 0.226 -4.704 1.00 40.72 102 LYS A N 1
ATOM 851 C CA . LYS A 1 102 ? -21.041 -1.097 -5.290 1.00 40.72 102 LYS A CA 1
ATOM 852 C C . LYS A 1 102 ? -20.466 -2.312 -4.532 1.00 40.72 102 LYS A C 1
ATOM 854 O O . LYS A 1 102 ? -20.823 -3.437 -4.872 1.00 40.72 102 LYS A O 1
ATOM 859 N N . TYR A 1 103 ? -19.569 -2.120 -3.561 1.00 37.03 103 TYR A N 1
ATOM 860 C CA . TYR A 1 103 ? -18.855 -3.196 -2.872 1.00 37.03 103 TYR A CA 1
ATOM 861 C C . TYR A 1 103 ? -18.755 -2.906 -1.367 1.00 37.03 103 TYR A C 1
ATOM 863 O O . TYR A 1 103 ? -18.229 -1.866 -0.974 1.00 37.03 103 TYR A O 1
ATOM 871 N N . HIS A 1 104 ? -19.224 -3.830 -0.521 1.00 39.78 104 HIS A N 1
ATOM 872 C CA . HIS A 1 104 ? -19.012 -3.768 0.930 1.00 39.78 104 HIS A CA 1
ATOM 873 C C . HIS A 1 104 ? -17.503 -3.719 1.246 1.00 39.78 104 HIS A C 1
ATOM 875 O O . HIS A 1 104 ? -16.743 -4.583 0.794 1.00 39.78 104 HIS A O 1
ATOM 881 N N . LYS A 1 105 ? -17.062 -2.731 2.042 1.00 47.75 105 LYS A N 1
ATOM 882 C CA . LYS A 1 105 ? -15.667 -2.597 2.510 1.00 47.75 105 LYS A CA 1
ATOM 883 C C . LYS A 1 105 ? -15.352 -3.725 3.502 1.00 47.75 105 LYS A C 1
ATOM 885 O O . LYS A 1 105 ? -15.625 -3.636 4.698 1.00 47.75 105 LYS A O 1
ATOM 890 N N . THR A 1 106 ? -14.860 -4.840 2.967 1.00 49.44 106 THR A N 1
ATOM 891 C CA . THR A 1 106 ? -14.713 -6.108 3.701 1.00 49.44 106 THR A CA 1
ATOM 892 C C . THR A 1 106 ? -13.433 -6.134 4.556 1.00 49.44 106 THR A C 1
ATOM 894 O O . THR A 1 106 ? -13.461 -6.654 5.671 1.00 49.44 106 THR A O 1
ATOM 897 N N . LEU A 1 107 ? -12.340 -5.533 4.065 1.00 49.41 107 LEU A N 1
ATOM 898 C CA . LEU A 1 107 ? -11.036 -5.406 4.738 1.00 49.41 107 LEU A CA 1
ATOM 899 C C . LEU A 1 107 ? -10.907 -4.041 5.450 1.00 49.41 107 LEU A C 1
ATOM 901 O O . LEU A 1 107 ? -11.683 -3.121 5.185 1.00 49.41 107 LEU A O 1
ATOM 905 N N . TYR A 1 108 ? -9.979 -3.920 6.407 1.00 47.00 108 TYR A N 1
ATOM 906 C CA . TYR A 1 108 ? -9.729 -2.667 7.141 1.00 47.00 108 TYR A CA 1
ATOM 907 C C . TYR A 1 108 ? -9.209 -1.535 6.226 1.00 47.00 108 TYR A C 1
ATOM 909 O O . TYR A 1 108 ? -8.632 -1.777 5.175 1.00 47.00 108 TYR A O 1
ATOM 917 N N . ARG A 1 109 ? -9.383 -0.283 6.678 1.00 43.97 109 ARG A N 1
ATOM 918 C CA . ARG A 1 109 ? -9.124 0.990 5.965 1.00 43.97 109 ARG A CA 1
ATOM 919 C C . ARG A 1 109 ? -7.700 1.271 5.471 1.00 43.97 109 ARG A C 1
ATOM 921 O O . ARG A 1 109 ? -7.500 2.321 4.868 1.00 43.97 109 ARG A O 1
ATOM 928 N N . SER A 1 110 ? -6.718 0.397 5.690 1.00 35.19 110 SER A N 1
ATOM 929 C CA . SER A 1 110 ? -5.365 0.624 5.154 1.00 35.19 110 SER A CA 1
ATOM 930 C C . SER A 1 110 ? -5.354 0.771 3.625 1.00 35.19 110 SER A C 1
ATOM 932 O O . SER A 1 110 ? -4.461 1.415 3.085 1.00 35.19 110 SER A O 1
ATOM 934 N N . ASP A 1 111 ? -6.382 0.262 2.943 1.00 36.22 111 ASP A N 1
ATOM 935 C CA . ASP A 1 111 ? -6.525 0.351 1.487 1.00 36.22 111 ASP A CA 1
ATOM 936 C C . ASP A 1 111 ? -6.893 1.761 0.982 1.00 36.22 111 ASP A C 1
ATOM 938 O O . ASP A 1 111 ? -6.621 2.071 -0.171 1.00 36.22 111 ASP A O 1
ATOM 942 N N . GLU A 1 112 ? -7.461 2.654 1.809 1.00 35.31 112 GLU A N 1
ATOM 943 C CA . GLU A 1 112 ? -7.655 4.065 1.402 1.00 35.31 112 GLU A CA 1
ATOM 944 C C . GLU A 1 112 ? -6.365 4.888 1.533 1.00 35.31 112 GLU A C 1
ATOM 946 O O . GLU A 1 112 ? -6.230 5.922 0.885 1.00 35.31 112 GLU A O 1
ATOM 951 N N . ILE A 1 113 ? -5.396 4.413 2.324 1.00 33.03 113 ILE A N 1
ATOM 952 C CA . ILE A 1 113 ? -4.051 5.005 2.409 1.00 33.03 113 ILE A CA 1
ATOM 953 C C . ILE A 1 113 ? -3.167 4.489 1.260 1.00 33.03 113 ILE A C 1
ATOM 955 O O . ILE A 1 113 ? -2.282 5.205 0.810 1.00 33.03 113 ILE A O 1
ATOM 959 N N . ASN A 1 114 ? -3.460 3.295 0.735 1.00 31.06 114 ASN A N 1
ATOM 960 C CA . ASN A 1 114 ? -2.757 2.673 -0.383 1.00 31.06 114 ASN A CA 1
ATOM 961 C C . ASN A 1 114 ? -3.751 2.271 -1.482 1.00 31.06 114 ASN A C 1
ATOM 963 O O . ASN A 1 114 ? -4.052 1.087 -1.647 1.00 31.06 114 ASN A O 1
ATOM 967 N N . HIS A 1 115 ? -4.235 3.233 -2.272 1.00 31.42 115 HIS A N 1
ATOM 968 C CA . HIS A 1 115 ? -4.837 2.927 -3.573 1.00 31.42 115 HIS A CA 1
ATOM 969 C C . HIS A 1 115 ? -3.744 2.397 -4.522 1.00 31.42 115 HIS A C 1
ATOM 971 O O . HIS A 1 115 ? -3.316 3.090 -5.437 1.00 31.42 115 HIS A O 1
ATOM 977 N N . LYS A 1 116 ? -3.260 1.169 -4.300 1.00 36.53 116 LYS A N 1
ATOM 978 C CA . LYS A 1 116 ? -2.466 0.457 -5.304 1.00 36.53 116 LYS A CA 1
ATOM 979 C C . LYS A 1 116 ? -3.415 -0.002 -6.406 1.00 36.53 116 LYS A C 1
ATOM 981 O O . LYS A 1 116 ? -4.457 -0.603 -6.129 1.00 36.53 116 LYS A O 1
ATOM 986 N N . GLU A 1 117 ? -3.095 0.342 -7.649 1.00 39.44 117 GLU A N 1
ATOM 987 C CA . GLU A 1 117 ? -3.745 -0.269 -8.800 1.00 39.44 117 GLU A CA 1
ATOM 988 C C . GLU A 1 117 ? -3.469 -1.767 -8.802 1.00 39.44 117 GLU A C 1
ATOM 990 O O . GLU A 1 117 ? -2.408 -2.243 -8.405 1.00 39.44 117 GLU A O 1
ATOM 995 N N . VAL A 1 118 ? -4.479 -2.521 -9.209 1.00 47.09 118 VAL A N 1
ATOM 996 C CA . VAL A 1 118 ? -4.536 -3.946 -8.920 1.00 47.09 118 VAL A CA 1
ATOM 997 C C . VAL A 1 118 ? -4.188 -4.694 -10.169 1.00 47.09 118 VAL A C 1
ATOM 999 O O . VAL A 1 118 ? -4.848 -4.487 -11.188 1.00 47.09 118 VAL A O 1
ATOM 1002 N N . SER A 1 119 ? -3.209 -5.592 -10.069 1.00 45.53 119 SER A N 1
ATOM 1003 C CA . SER A 1 119 ? -2.624 -6.215 -11.252 1.00 45.53 119 SER A CA 1
ATOM 1004 C C . SER A 1 119 ? -3.686 -6.781 -12.201 1.00 45.53 119 SER A C 1
ATOM 1006 O O . SER A 1 119 ? -4.661 -7.425 -11.798 1.00 45.53 119 SER A O 1
ATOM 1008 N N . PHE A 1 120 ? -3.503 -6.561 -13.497 1.00 52.31 120 PHE A N 1
ATOM 1009 C CA . PHE A 1 120 ? -4.410 -7.028 -14.542 1.00 52.31 120 PHE A CA 1
ATOM 1010 C C . PHE A 1 120 ? -4.750 -8.522 -14.448 1.00 52.31 120 PHE A C 1
ATOM 1012 O O . PHE A 1 120 ? -5.905 -8.906 -14.650 1.00 52.31 120 PHE A O 1
ATOM 1019 N N . VAL A 1 121 ? -3.760 -9.354 -14.102 1.00 54.78 121 VAL A N 1
ATOM 1020 C CA . VAL A 1 121 ? -3.893 -10.796 -13.815 1.00 54.78 121 VAL A CA 1
ATOM 1021 C C . VAL A 1 121 ? -4.960 -11.037 -12.770 1.00 54.78 121 VAL A C 1
ATOM 1023 O O . VAL A 1 121 ? -5.811 -11.916 -12.904 1.00 54.78 121 VAL A O 1
ATOM 1026 N N . THR A 1 122 ? -4.897 -10.229 -11.714 1.00 53.56 122 THR A N 1
ATOM 1027 C CA . THR A 1 122 ? -5.820 -10.278 -10.603 1.00 53.56 122 THR A CA 1
ATOM 1028 C C . THR A 1 122 ? -7.211 -9.943 -11.097 1.00 53.56 122 THR A C 1
ATOM 1030 O O . THR A 1 122 ? -8.127 -10.740 -10.915 1.00 53.56 122 THR A O 1
ATOM 1033 N N . GLU A 1 123 ? -7.388 -8.829 -11.802 1.00 66.38 123 GLU A N 1
ATOM 1034 C CA . GLU A 1 123 ? -8.700 -8.447 -12.326 1.00 66.38 123 GLU A CA 1
ATOM 1035 C C . GLU A 1 123 ? -9.263 -9.459 -13.346 1.00 66.38 123 GLU A C 1
ATOM 1037 O O . GLU A 1 123 ? -10.462 -9.745 -13.336 1.00 66.38 123 GLU A O 1
ATOM 1042 N N . GLY A 1 124 ? -8.410 -10.033 -14.199 1.00 67.81 124 GLY A N 1
ATOM 1043 C CA . GLY A 1 124 ? -8.752 -11.074 -15.168 1.00 67.81 124 GLY A CA 1
ATOM 1044 C C . GLY A 1 124 ? -9.222 -12.356 -14.487 1.00 67.81 124 GLY A C 1
ATOM 1045 O O . GLY A 1 124 ? -10.356 -12.779 -14.712 1.00 67.81 124 GLY A O 1
ATOM 1046 N N . CYS A 1 125 ? -8.407 -12.921 -13.588 1.00 63.56 125 CYS A N 1
ATOM 1047 C CA . CYS A 1 125 ? -8.772 -14.071 -12.754 1.00 63.56 125 CYS A CA 1
ATOM 1048 C C . CYS A 1 125 ? -10.099 -13.835 -12.025 1.00 63.56 125 CYS A C 1
ATOM 1050 O O . CYS A 1 125 ? -10.972 -14.701 -12.030 1.00 63.56 125 CYS A O 1
ATOM 1052 N N . LEU A 1 126 ? -10.296 -12.646 -11.450 1.00 68.25 126 LEU A N 1
ATOM 1053 C CA . LEU A 1 126 ? -11.540 -12.294 -10.765 1.00 68.25 126 LEU A CA 1
ATOM 1054 C C . LEU A 1 126 ? -12.734 -12.230 -11.719 1.00 68.25 126 LEU A C 1
ATOM 1056 O O . LEU A 1 126 ? -13.797 -12.741 -11.378 1.00 68.25 126 LEU A O 1
ATOM 1060 N N . LYS A 1 127 ? -12.589 -11.657 -12.918 1.00 73.31 127 LYS A N 1
ATOM 1061 C CA . LYS A 1 127 ? -13.659 -11.621 -13.931 1.00 73.31 127 LYS A CA 1
ATOM 1062 C C . LYS A 1 127 ? -14.016 -13.012 -14.441 1.00 73.31 127 LYS A C 1
ATOM 1064 O O . LYS A 1 127 ? -15.198 -13.294 -14.603 1.00 73.31 127 LYS A O 1
ATOM 1069 N N . ILE A 1 128 ? -13.029 -13.883 -14.639 1.00 73.12 128 ILE A N 1
ATOM 1070 C CA . ILE A 1 128 ? -13.223 -15.288 -15.026 1.00 73.12 128 ILE A CA 1
ATOM 1071 C C . ILE A 1 128 ? -13.998 -16.025 -13.944 1.00 73.12 128 ILE A C 1
ATOM 1073 O O . ILE A 1 128 ? -15.020 -16.643 -14.225 1.00 73.12 128 ILE A O 1
ATOM 1077 N N . ILE A 1 129 ? -13.538 -15.922 -12.697 1.00 73.56 129 ILE A N 1
ATOM 1078 C CA . ILE A 1 129 ? -14.189 -16.547 -11.545 1.00 73.56 129 ILE A CA 1
ATOM 1079 C C . ILE A 1 129 ? -15.619 -16.010 -11.403 1.00 73.56 129 ILE A C 1
ATOM 1081 O O . ILE A 1 129 ? -16.549 -16.795 -11.232 1.00 73.56 129 ILE A O 1
ATOM 1085 N N . ASN A 1 130 ? -15.826 -14.700 -11.574 1.00 72.38 130 ASN A N 1
ATOM 1086 C CA . ASN A 1 130 ? -17.154 -14.087 -11.592 1.00 72.38 130 ASN A CA 1
ATOM 1087 C C . ASN A 1 130 ? -18.018 -14.579 -12.769 1.00 72.38 130 ASN A C 1
ATOM 1089 O O . ASN A 1 130 ? -19.216 -14.797 -12.614 1.00 72.38 130 ASN A O 1
ATOM 1093 N N . GLY A 1 131 ? -17.422 -14.810 -13.939 1.00 72.31 131 GLY A N 1
ATOM 1094 C CA . GLY A 1 131 ? -18.075 -15.421 -15.096 1.00 72.31 131 GLY A CA 1
ATOM 1095 C C . GLY A 1 131 ? -18.524 -16.855 -14.812 1.00 72.31 131 GLY A C 1
ATOM 1096 O O . GLY A 1 131 ? -19.686 -17.183 -15.038 1.00 72.31 131 GLY A O 1
ATOM 1097 N N . CYS A 1 132 ? -17.654 -17.684 -14.227 1.00 73.50 132 CYS A N 1
ATOM 1098 C CA . CYS A 1 132 ? -17.989 -19.035 -13.766 1.00 73.50 132 CYS A CA 1
ATOM 1099 C C . CYS A 1 132 ? -19.103 -19.014 -12.711 1.00 73.50 132 CYS A C 1
ATOM 1101 O O . CYS A 1 132 ? -19.997 -19.861 -12.732 1.00 73.50 132 CYS A O 1
ATOM 1103 N N . PHE A 1 133 ? -19.081 -18.036 -11.804 1.00 81.50 133 PHE A N 1
ATOM 1104 C CA . PHE A 1 133 ? -20.131 -17.817 -10.813 1.00 81.50 133 PHE A CA 1
ATOM 1105 C C . PHE A 1 133 ? -21.481 -17.495 -11.465 1.00 81.50 133 PHE A C 1
ATOM 1107 O O . PHE A 1 133 ? -22.464 -18.170 -11.155 1.00 81.50 133 PHE A O 1
ATOM 1114 N N . ASN A 1 134 ? -21.514 -16.560 -12.417 1.00 74.69 134 ASN A N 1
ATOM 1115 C CA . ASN A 1 134 ? -22.720 -16.198 -13.167 1.00 74.69 134 ASN A CA 1
ATOM 1116 C C . ASN A 1 134 ? -23.247 -17.363 -14.020 1.00 74.69 134 ASN A C 1
ATOM 1118 O O . ASN A 1 134 ? -24.455 -17.596 -14.076 1.00 74.69 134 ASN A O 1
ATOM 1122 N N . LEU A 1 135 ? -22.352 -18.129 -14.652 1.00 72.06 135 LEU A N 1
ATOM 1123 C CA . LEU A 1 135 ? -22.705 -19.329 -15.411 1.00 72.06 135 LEU A CA 1
ATOM 1124 C C . LEU A 1 135 ? -23.318 -20.398 -14.497 1.00 72.06 135 LEU A C 1
ATOM 1126 O O . LEU A 1 135 ? -24.360 -20.960 -14.818 1.00 72.06 135 LEU A O 1
ATOM 1130 N N . THR A 1 136 ? -22.720 -20.635 -13.325 1.00 76.25 136 THR A N 1
ATOM 1131 C CA . THR A 1 136 ? -23.250 -21.573 -12.321 1.00 76.25 136 THR A CA 1
ATOM 1132 C C . THR A 1 136 ? -24.627 -21.137 -11.826 1.00 76.25 136 THR A C 1
ATOM 1134 O O . THR A 1 136 ? -25.520 -21.970 -11.673 1.00 76.25 136 THR A O 1
ATOM 1137 N N . ASP A 1 137 ? -24.829 -19.842 -11.577 1.00 76.88 137 ASP A N 1
ATOM 1138 C CA . ASP A 1 137 ? -26.130 -19.325 -11.151 1.00 76.88 137 ASP A CA 1
ATOM 1139 C C . ASP A 1 137 ? -27.169 -19.471 -12.269 1.00 76.88 137 ASP A C 1
ATOM 1141 O O . ASP A 1 137 ? -28.286 -19.888 -11.988 1.00 76.88 137 ASP A O 1
ATOM 1145 N N . SER A 1 138 ? -26.779 -19.270 -13.532 1.00 73.31 138 SER A N 1
ATOM 1146 C CA . SER A 1 138 ? -27.644 -19.491 -14.701 1.00 73.31 138 SER A CA 1
ATOM 1147 C C . SER A 1 138 ? -28.037 -20.966 -14.868 1.00 73.31 138 SER A C 1
ATOM 1149 O O . SER A 1 138 ? -29.212 -21.270 -15.057 1.00 73.31 138 SER A O 1
ATOM 1151 N N . ILE A 1 139 ? -27.080 -21.895 -14.738 1.00 73.88 139 ILE A N 1
ATOM 1152 C CA . ILE A 1 139 ? -27.318 -23.349 -14.831 1.00 73.88 139 ILE A CA 1
ATOM 1153 C C . ILE A 1 139 ? -28.184 -23.841 -13.665 1.00 73.88 139 ILE A C 1
ATOM 1155 O O . ILE A 1 139 ? -29.074 -24.669 -13.849 1.00 73.88 139 ILE A O 1
ATOM 1159 N N . THR A 1 140 ? -27.928 -23.350 -12.448 1.00 76.31 140 THR A N 1
ATOM 1160 C CA . THR A 1 140 ? -28.632 -23.812 -11.240 1.00 76.31 140 THR A CA 1
ATOM 1161 C C . THR A 1 140 ? -29.945 -23.080 -10.972 1.00 76.31 140 THR A C 1
ATOM 1163 O O . THR A 1 140 ? -30.710 -23.551 -10.133 1.00 76.31 140 THR A O 1
ATOM 1166 N N . TYR A 1 141 ? -30.251 -21.987 -11.680 1.00 74.19 141 TYR A N 1
ATOM 1167 C CA . TYR A 1 141 ? -31.466 -21.187 -11.482 1.00 74.19 141 TYR A CA 1
ATOM 1168 C C . TYR A 1 141 ? -32.743 -22.035 -11.555 1.00 74.19 141 TYR A C 1
ATOM 1170 O O . TYR A 1 141 ? -33.486 -22.116 -10.576 1.00 74.19 141 TYR A O 1
ATOM 1178 N N . LEU A 1 142 ? -32.957 -22.733 -12.676 1.00 67.00 142 LEU A N 1
ATOM 1179 C CA . LEU A 1 142 ? -34.154 -23.549 -12.890 1.00 67.00 142 LEU A CA 1
ATOM 1180 C C . LEU A 1 142 ? -34.226 -24.753 -11.920 1.00 67.00 142 LEU A C 1
ATOM 1182 O O . LEU A 1 142 ? -35.264 -24.914 -11.274 1.00 67.00 142 LEU A O 1
ATOM 1186 N N . PRO A 1 143 ? -33.148 -25.544 -11.703 1.00 73.31 143 PRO A N 1
ATOM 1187 C CA . PRO A 1 143 ? -33.138 -26.583 -10.671 1.00 73.31 143 PRO A CA 1
ATOM 1188 C C . PRO A 1 143 ? -33.433 -26.075 -9.254 1.00 73.31 143 PRO A C 1
ATOM 1190 O O . PRO A 1 143 ? -34.127 -26.755 -8.504 1.00 73.31 143 PRO A O 1
ATOM 1193 N N . ASN A 1 144 ? -32.923 -24.902 -8.859 1.00 76.81 144 ASN A N 1
ATOM 1194 C CA . ASN A 1 144 ? -33.152 -24.362 -7.514 1.00 76.81 144 ASN A CA 1
ATOM 1195 C C . ASN A 1 144 ? -34.622 -23.971 -7.302 1.00 76.81 144 ASN A C 1
ATOM 1197 O O . ASN A 1 144 ? -35.158 -24.246 -6.228 1.00 76.81 144 ASN A O 1
ATOM 1201 N N . ILE A 1 145 ? -35.273 -23.395 -8.321 1.00 71.31 145 ILE A N 1
ATOM 1202 C CA . ILE A 1 145 ? -36.711 -23.085 -8.298 1.00 71.31 145 ILE A CA 1
ATOM 1203 C C . ILE A 1 145 ? -37.537 -24.376 -8.221 1.00 71.31 145 ILE A C 1
ATOM 1205 O O . ILE A 1 145 ? -38.394 -24.496 -7.345 1.00 71.31 145 ILE A O 1
ATOM 1209 N N . LEU A 1 146 ? -37.243 -25.364 -9.077 1.00 69.44 146 LEU A N 1
ATOM 1210 C CA . LEU A 1 146 ? -37.963 -26.646 -9.119 1.00 69.44 146 LEU A CA 1
ATOM 1211 C C . LEU A 1 146 ? -37.828 -27.441 -7.811 1.00 69.44 146 LEU A C 1
ATOM 1213 O O . LEU A 1 146 ? -38.814 -27.965 -7.301 1.00 69.44 146 LEU A O 1
ATOM 1217 N N . LEU A 1 147 ? -36.623 -27.492 -7.236 1.00 75.00 147 LEU A N 1
ATOM 1218 C CA . LEU A 1 147 ? -36.346 -28.196 -5.978 1.00 75.00 147 LEU A CA 1
ATOM 1219 C C . LEU A 1 147 ? -36.729 -27.388 -4.728 1.00 75.00 147 LEU A C 1
ATOM 1221 O O . LEU A 1 147 ? -36.490 -27.858 -3.617 1.00 75.00 147 LEU A O 1
ATOM 1225 N N . ARG A 1 148 ? -37.262 -26.164 -4.882 1.00 69.69 148 ARG A N 1
ATOM 1226 C CA . ARG A 1 148 ? -37.543 -25.227 -3.776 1.00 69.69 148 ARG A CA 1
ATOM 1227 C C . ARG A 1 148 ? -36.340 -25.048 -2.830 1.00 69.69 148 ARG A C 1
ATOM 1229 O O . ARG A 1 148 ? -36.502 -24.864 -1.622 1.00 69.69 148 ARG A O 1
ATOM 1236 N N . LYS A 1 149 ? -35.112 -25.114 -3.361 1.00 64.50 149 LYS A N 1
ATOM 1237 C CA . LYS A 1 149 ? -33.886 -24.990 -2.557 1.00 64.50 149 LYS A CA 1
ATOM 1238 C C . LYS A 1 149 ? -33.793 -23.586 -1.966 1.00 64.50 149 LYS A C 1
ATOM 1240 O O . LYS A 1 149 ? -33.892 -22.605 -2.690 1.00 64.50 149 LYS A O 1
ATOM 1245 N N . GLY A 1 150 ? -33.596 -23.511 -0.650 1.00 63.31 150 GLY A N 1
ATOM 1246 C CA . GLY A 1 150 ? -33.543 -22.253 0.099 1.00 63.31 150 GLY A CA 1
ATOM 1247 C C . GLY A 1 150 ? -34.892 -21.740 0.593 1.00 63.31 150 GLY A C 1
ATOM 1248 O O . GLY A 1 150 ? -34.913 -20.836 1.425 1.00 63.31 150 GLY A O 1
ATOM 1249 N N . LYS A 1 151 ? -36.008 -22.353 0.168 1.00 66.62 151 LYS A N 1
ATOM 1250 C CA . LYS A 1 151 ? -37.356 -21.966 0.596 1.00 66.62 151 LYS A CA 1
ATOM 1251 C C . LYS A 1 151 ? -37.492 -21.983 2.121 1.00 66.62 151 LYS A C 1
ATOM 1253 O O . LYS A 1 151 ? -37.850 -20.959 2.671 1.00 66.62 151 LYS A O 1
ATOM 1258 N N . ASN A 1 152 ? -37.080 -23.058 2.796 1.00 57.69 152 ASN A N 1
ATOM 1259 C CA . ASN A 1 152 ? -37.154 -23.147 4.263 1.00 57.69 152 ASN A CA 1
ATOM 1260 C C . ASN A 1 152 ? -36.333 -22.052 4.973 1.00 57.69 152 ASN A C 1
ATOM 1262 O O . ASN A 1 152 ? -36.737 -21.551 6.015 1.00 57.69 152 ASN A O 1
ATOM 1266 N N . GLN A 1 153 ? -35.181 -21.663 4.411 1.00 62.47 153 GLN A N 1
ATOM 1267 C CA . GLN A 1 153 ? -34.332 -20.615 4.988 1.00 62.47 153 GLN A CA 1
ATOM 1268 C C . GLN A 1 153 ? -34.946 -19.222 4.783 1.00 62.47 153 GLN A C 1
ATOM 1270 O O . GLN A 1 153 ? -34.931 -18.400 5.694 1.00 62.47 153 GLN A O 1
ATOM 1275 N N . LEU A 1 154 ? -35.534 -18.978 3.607 1.00 64.94 154 LEU A N 1
ATOM 1276 C CA . LEU A 1 154 ? -36.284 -17.756 3.309 1.00 64.94 154 LEU A CA 1
ATOM 1277 C C . LEU A 1 154 ? -37.600 -17.675 4.092 1.00 64.94 154 LEU A C 1
ATOM 1279 O O . LEU A 1 154 ? -37.990 -16.587 4.496 1.00 64.94 154 LEU A O 1
ATOM 1283 N N . GLU A 1 155 ? -38.284 -18.799 4.305 1.00 64.88 155 GLU A N 1
ATOM 1284 C CA . GLU A 1 155 ? -39.505 -18.888 5.109 1.00 64.88 155 GLU A CA 1
ATOM 1285 C C . GLU A 1 155 ? -39.206 -18.608 6.581 1.00 64.88 155 GLU A C 1
ATOM 1287 O O . GLU A 1 155 ? -39.866 -17.749 7.152 1.00 64.88 155 GLU A O 1
ATOM 1292 N N . GLY A 1 156 ? -38.146 -19.195 7.150 1.00 61.25 156 GLY A N 1
ATOM 1293 C CA . GLY A 1 156 ? -37.706 -18.875 8.514 1.00 61.25 156 GLY A CA 1
ATOM 1294 C C . GLY A 1 156 ? -37.326 -17.398 8.692 1.00 61.25 156 GLY A C 1
ATOM 1295 O O . GLY A 1 156 ? -37.632 -16.787 9.710 1.00 61.25 156 GLY A O 1
ATOM 1296 N N . GLY A 1 157 ? -36.726 -16.776 7.671 1.00 64.94 157 GLY A N 1
ATOM 1297 C CA . GLY A 1 157 ? -36.472 -15.331 7.659 1.00 64.94 157 GLY A CA 1
ATOM 1298 C C . GLY A 1 157 ? -37.737 -14.468 7.538 1.00 64.94 157 GLY A C 1
ATOM 1299 O O . GLY A 1 157 ? -37.694 -13.292 7.893 1.00 64.94 157 GLY A O 1
ATOM 1300 N N . LYS A 1 158 ? -38.860 -15.025 7.066 1.00 66.50 158 LYS A N 1
ATOM 1301 C CA . LYS A 1 158 ? -40.163 -14.350 6.918 1.00 66.50 158 LYS A CA 1
ATOM 1302 C C . LYS A 1 158 ? -41.117 -14.590 8.084 1.00 66.50 158 LYS A C 1
ATOM 1304 O O . LYS A 1 158 ? -42.155 -13.936 8.129 1.00 66.50 158 LYS A O 1
ATOM 1309 N N . GLU A 1 159 ? -40.789 -15.491 9.008 1.00 76.94 159 GLU A N 1
ATOM 1310 C CA . GLU A 1 159 ? -41.577 -15.684 10.225 1.00 76.94 159 GLU A CA 1
ATOM 1311 C C . GLU A 1 159 ? -41.740 -14.345 10.948 1.00 76.94 159 GLU A C 1
ATOM 1313 O O . GLU A 1 159 ? -40.780 -13.576 11.061 1.00 76.94 159 GLU A O 1
ATOM 1318 N N . MET A 1 160 ? -42.959 -14.047 11.405 1.00 86.19 160 MET A N 1
ATOM 1319 C CA . MET A 1 160 ? -43.189 -12.900 12.281 1.00 86.19 160 MET A CA 1
ATOM 1320 C C . MET A 1 160 ? -42.372 -13.107 13.553 1.00 86.19 160 MET A C 1
ATOM 1322 O O . MET A 1 160 ? -42.425 -14.174 14.155 1.00 86.19 160 MET A O 1
ATOM 1326 N N . LYS A 1 161 ? -41.608 -12.099 13.967 1.00 89.50 161 LYS A N 1
ATOM 1327 C CA . LYS A 1 161 ? -40.778 -12.156 15.179 1.00 89.50 161 LYS A CA 1
ATOM 1328 C C . LYS A 1 161 ? -41.570 -11.716 16.404 1.00 89.50 161 LYS A C 1
ATOM 1330 O O . LYS A 1 161 ? -41.269 -12.135 17.517 1.00 89.50 161 LYS A O 1
ATOM 1335 N N . SER A 1 162 ? -42.602 -10.908 16.198 1.00 92.12 162 SER A N 1
ATOM 1336 C CA . SER A 1 162 ? -43.569 -10.528 17.219 1.00 92.12 162 SER A CA 1
ATOM 1337 C C . SER A 1 162 ? -44.949 -10.325 16.604 1.00 92.12 162 SER A C 1
ATOM 1339 O O . SER A 1 162 ? -45.066 -10.095 15.402 1.00 92.12 162 SER A O 1
ATOM 1341 N N . ILE A 1 163 ? -45.990 -10.422 17.421 1.00 90.62 163 ILE A N 1
ATOM 1342 C CA . ILE A 1 163 ? -47.368 -10.081 17.059 1.00 90.62 163 ILE A CA 1
ATOM 1343 C C . ILE A 1 163 ? -47.836 -8.928 17.940 1.00 90.62 163 ILE A C 1
ATOM 1345 O O . ILE A 1 163 ? -47.555 -8.921 19.139 1.00 90.62 163 ILE A O 1
ATOM 1349 N N . GLN A 1 164 ? -48.526 -7.947 17.359 1.00 91.38 164 GLN A N 1
ATOM 1350 C CA . GLN A 1 164 ? -49.175 -6.892 18.135 1.00 91.38 164 GLN A CA 1
ATOM 1351 C C . GLN A 1 164 ? -50.388 -7.495 18.851 1.00 91.38 164 GLN A C 1
ATOM 1353 O O . GLN A 1 164 ? -51.244 -8.087 18.198 1.00 91.38 164 GLN A O 1
ATOM 1358 N N . ILE A 1 165 ? -50.450 -7.355 20.176 1.00 90.38 165 ILE A N 1
ATOM 1359 C CA . ILE A 1 165 ? -51.540 -7.898 21.005 1.00 90.38 165 ILE A CA 1
ATOM 1360 C C . ILE A 1 165 ? -52.469 -6.810 21.554 1.00 90.38 165 ILE A C 1
ATOM 1362 O O . ILE A 1 165 ? -53.628 -7.085 21.835 1.00 90.38 165 ILE A O 1
ATOM 1366 N N . GLU A 1 166 ? -51.980 -5.575 21.686 1.00 89.38 166 GLU A N 1
ATOM 1367 C CA . GLU A 1 166 ? -52.744 -4.451 22.238 1.00 89.38 166 GLU A CA 1
ATOM 1368 C C . GLU A 1 166 ? -52.215 -3.126 21.671 1.00 89.38 166 GLU A C 1
ATOM 1370 O O . GLU A 1 166 ? -51.010 -2.964 21.454 1.00 89.38 166 GLU A O 1
ATOM 1375 N N . GLU A 1 167 ? -53.108 -2.167 21.442 1.00 90.44 167 GLU A N 1
ATOM 1376 C CA . GLU A 1 167 ? -52.786 -0.784 21.081 1.00 90.44 167 GLU A CA 1
ATOM 1377 C C . GLU A 1 167 ? -53.698 0.155 21.869 1.00 90.44 167 GLU A C 1
ATOM 1379 O O . GLU A 1 167 ? -54.919 0.026 21.824 1.00 90.44 167 GLU A O 1
ATOM 1384 N N . GLY A 1 168 ? -53.092 1.084 22.604 1.00 87.06 168 GLY A N 1
ATOM 1385 C CA . GLY A 1 168 ? -53.780 2.180 23.280 1.00 87.06 168 GLY A CA 1
ATOM 1386 C C . GLY A 1 168 ? -53.303 3.533 22.753 1.00 87.06 168 GLY A C 1
ATOM 1387 O O . GLY A 1 168 ? -52.352 3.607 21.978 1.00 87.06 168 GLY A O 1
ATOM 1388 N N . ASP A 1 169 ? -53.899 4.628 23.234 1.00 84.50 169 ASP A N 1
ATOM 1389 C CA . ASP A 1 169 ? -53.657 5.991 22.717 1.00 84.50 169 ASP A CA 1
ATOM 1390 C C . ASP A 1 169 ? -52.178 6.412 22.655 1.00 84.50 169 ASP A C 1
ATOM 1392 O O . ASP A 1 169 ? -51.793 7.269 21.859 1.00 84.50 169 ASP A O 1
ATOM 1396 N N . ASN A 1 170 ? -51.341 5.848 23.533 1.00 89.25 170 ASN A N 1
ATOM 1397 C CA . ASN A 1 170 ? -49.930 6.207 23.658 1.00 89.25 170 ASN A CA 1
ATOM 1398 C C . ASN A 1 170 ? -48.973 5.009 23.688 1.00 89.25 170 ASN A C 1
ATOM 1400 O O . ASN A 1 170 ? -47.787 5.211 23.973 1.00 89.25 170 ASN A O 1
ATOM 1404 N N . TYR A 1 171 ? -49.451 3.788 23.430 1.00 93.56 171 TYR A N 1
ATOM 1405 C CA . TYR A 1 171 ? -48.603 2.597 23.427 1.00 93.56 171 TYR A CA 1
ATOM 1406 C C . TYR A 1 171 ? -49.063 1.501 22.456 1.00 93.56 171 TYR A C 1
ATOM 1408 O O . TYR A 1 171 ? -50.247 1.372 22.164 1.00 93.56 171 TYR A O 1
ATOM 1416 N N . LYS A 1 172 ? -48.119 0.664 22.011 1.00 94.44 172 LYS A N 1
ATOM 1417 C CA . LYS A 1 172 ? -48.378 -0.612 21.320 1.00 94.44 172 LYS A CA 1
ATOM 1418 C C . LYS A 1 172 ? -47.625 -1.735 22.019 1.00 94.44 172 LYS A C 1
ATOM 1420 O O . LYS A 1 172 ? -46.433 -1.575 22.297 1.00 94.44 172 LYS A O 1
ATOM 1425 N N . ILE A 1 173 ? -48.298 -2.852 22.280 1.00 93.44 173 ILE A N 1
ATOM 1426 C CA . ILE A 1 173 ? -47.736 -4.031 22.947 1.00 93.44 173 ILE A CA 1
ATOM 1427 C C . ILE A 1 173 ? -47.564 -5.158 21.936 1.00 93.44 173 ILE A C 1
ATOM 1429 O O . ILE A 1 173 ? -48.487 -5.484 21.187 1.00 93.44 173 ILE A O 1
ATOM 1433 N N . TYR A 1 174 ? -46.391 -5.785 21.963 1.00 94.25 174 TYR A N 1
ATOM 1434 C CA . TYR A 1 174 ? -46.050 -6.927 21.131 1.00 94.25 174 TYR A CA 1
ATOM 1435 C C . TYR A 1 174 ? -45.619 -8.120 21.990 1.00 94.25 174 TYR A C 1
ATOM 1437 O O . TYR A 1 174 ? -44.928 -7.967 23.002 1.00 94.25 174 TYR A O 1
ATOM 1445 N N . SER A 1 175 ? -46.001 -9.318 21.557 1.00 92.50 175 SER A N 1
ATOM 1446 C CA . SER A 1 175 ? -45.637 -10.588 22.192 1.00 92.50 175 SER A CA 1
ATOM 1447 C C . SER A 1 175 ? -44.971 -11.536 21.203 1.00 92.50 175 SER A C 1
ATOM 1449 O O . SER A 1 175 ? -44.969 -11.306 19.991 1.00 92.50 175 SER A O 1
ATOM 1451 N N . ASN A 1 176 ? -44.388 -12.613 21.723 1.00 91.25 176 ASN A N 1
ATOM 1452 C CA . ASN A 1 176 ? -43.895 -13.706 20.902 1.00 91.25 176 ASN A CA 1
ATOM 1453 C C . ASN A 1 176 ? -45.079 -14.379 20.175 1.00 91.25 176 ASN A C 1
ATOM 1455 O O . ASN A 1 176 ? -46.091 -14.646 20.821 1.00 91.25 176 ASN A O 1
ATOM 1459 N N . PRO A 1 177 ? -44.971 -14.727 18.879 1.00 88.31 177 PRO A N 1
ATOM 1460 C CA . PRO A 1 177 ? -46.056 -15.386 18.144 1.00 88.31 177 PRO A CA 1
ATOM 1461 C C . PRO A 1 177 ? -46.525 -16.722 18.741 1.00 88.31 177 PRO A C 1
ATOM 1463 O O . PRO A 1 177 ? -47.626 -17.167 18.435 1.00 88.31 177 PRO A O 1
ATOM 1466 N N . LYS A 1 178 ? -45.701 -17.381 19.571 1.00 84.50 178 LYS A N 1
ATOM 1467 C CA . LYS A 1 178 ? -46.064 -18.618 20.280 1.00 84.50 178 LYS A CA 1
ATOM 1468 C C . LYS A 1 178 ? -46.918 -18.384 21.538 1.00 84.50 178 LYS A C 1
ATOM 1470 O O . LYS A 1 178 ? -47.454 -19.351 22.072 1.00 84.50 178 LYS A O 1
ATOM 1475 N N . ASN A 1 179 ? -47.040 -17.149 22.028 1.00 83.88 179 ASN A N 1
ATOM 1476 C CA . ASN A 1 179 ? -47.895 -16.823 23.170 1.00 83.88 179 ASN A CA 1
ATOM 1477 C C . ASN A 1 179 ? -49.344 -16.644 22.697 1.00 83.88 179 ASN A C 1
ATOM 1479 O O . ASN A 1 179 ? -49.665 -15.663 22.026 1.00 83.88 179 ASN A O 1
ATOM 1483 N N . VAL A 1 180 ? -50.224 -17.583 23.053 1.00 64.81 180 VAL A N 1
ATOM 1484 C CA . VAL A 1 180 ? -51.667 -17.488 22.775 1.00 64.81 180 VAL A CA 1
ATOM 1485 C C . VAL A 1 180 ? -52.251 -16.322 23.588 1.00 64.81 180 VAL A C 1
ATOM 1487 O O . VAL A 1 180 ? -52.055 -16.251 24.801 1.00 64.81 180 VAL A O 1
ATOM 1490 N N . ASP A 1 181 ? -52.922 -15.380 22.921 1.00 64.94 181 ASP A N 1
ATOM 1491 C CA . ASP A 1 181 ? -53.565 -14.192 23.516 1.00 64.94 181 ASP A CA 1
ATOM 1492 C C . ASP A 1 181 ? -52.640 -13.283 24.359 1.00 64.94 181 ASP A C 1
ATO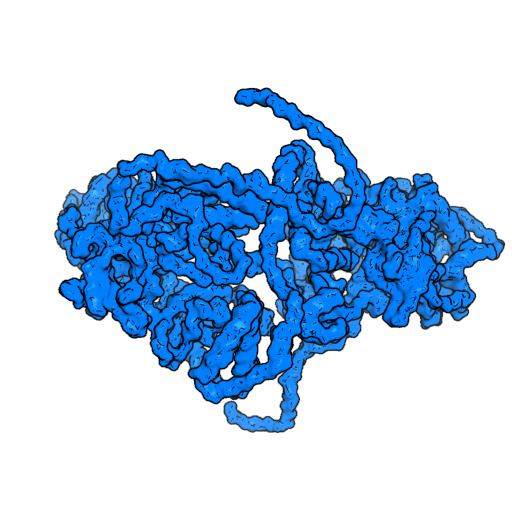M 1494 O O . ASP A 1 181 ? -53.091 -12.579 25.262 1.00 64.94 181 ASP A O 1
ATOM 1498 N N . GLY A 1 182 ? -51.322 -13.304 24.113 1.00 59.22 182 GLY A N 1
ATOM 1499 C CA . GLY A 1 182 ? -50.346 -12.472 24.835 1.00 59.22 182 GLY A CA 1
ATOM 1500 C C . GLY A 1 182 ? -50.051 -12.901 26.279 1.00 59.22 182 GLY A C 1
ATOM 1501 O O . GLY A 1 182 ? -49.198 -12.292 26.938 1.00 59.22 182 GLY A O 1
ATOM 1502 N N . LYS A 1 183 ? -50.705 -13.962 26.771 1.00 66.44 183 LYS A N 1
ATOM 1503 C CA . LYS A 1 183 ? -50.367 -14.599 28.047 1.00 66.44 183 LYS A CA 1
ATOM 1504 C C . LYS A 1 183 ? -49.058 -15.362 27.885 1.00 66.44 183 LYS A C 1
ATOM 1506 O O . LYS A 1 183 ? -48.896 -16.140 26.947 1.00 66.44 183 LYS A O 1
ATOM 1511 N N . PHE A 1 184 ? -48.121 -15.138 28.806 1.00 69.44 184 PHE A N 1
ATOM 1512 C CA . PHE A 1 184 ? -46.881 -15.907 28.835 1.00 69.44 184 PHE A CA 1
ATOM 1513 C C . PHE A 1 184 ? -47.196 -17.391 28.937 1.00 69.44 184 PHE A C 1
ATOM 1515 O O . PHE A 1 184 ? -48.099 -17.783 29.678 1.00 69.44 184 PHE A O 1
ATOM 1522 N N . TYR A 1 185 ? -46.403 -18.210 28.254 1.00 63.62 185 TYR A N 1
ATOM 1523 C CA . TYR A 1 185 ? -46.367 -19.633 28.547 1.00 63.62 185 TYR A CA 1
ATOM 1524 C C . TYR A 1 185 ? -46.141 -19.824 30.056 1.00 63.62 185 TYR A C 1
ATOM 1526 O O . TYR A 1 185 ? -45.110 -19.404 30.590 1.00 63.62 185 TYR A O 1
ATOM 1534 N N . GLU A 1 186 ? -47.126 -20.377 30.769 1.00 55.84 186 GLU A N 1
ATOM 1535 C CA . GLU A 1 186 ? -47.055 -20.416 32.225 1.00 55.84 186 GLU A CA 1
ATOM 1536 C C . GLU A 1 186 ? -45.885 -21.291 32.692 1.00 55.84 186 GLU A C 1
ATOM 1538 O O . GLU A 1 186 ? -45.751 -22.458 32.317 1.00 55.84 186 GLU A O 1
ATOM 1543 N N . LEU A 1 187 ? -45.071 -20.741 33.598 1.00 54.09 187 LEU A N 1
ATOM 1544 C CA . LEU A 1 187 ? -44.034 -21.492 34.308 1.00 54.09 187 LEU A CA 1
ATOM 1545 C C . LEU A 1 187 ? -44.589 -22.710 35.069 1.00 54.09 187 LEU A C 1
ATOM 1547 O O . LEU A 1 187 ? -43.826 -23.625 35.365 1.00 54.09 187 LEU A O 1
ATOM 1551 N N . SER A 1 188 ? -45.888 -22.722 35.397 1.00 52.25 188 SER A N 1
ATOM 1552 C CA . SER A 1 188 ? -46.585 -23.843 36.049 1.00 52.25 188 SER A CA 1
ATOM 1553 C C . SER A 1 188 ? -46.428 -25.161 35.276 1.00 52.25 188 SER A C 1
ATOM 1555 O O . SER A 1 188 ? -46.410 -26.224 35.890 1.00 52.25 188 SER A O 1
ATOM 1557 N N . ASN A 1 189 ? -46.210 -25.092 33.958 1.00 51.72 189 ASN A N 1
ATOM 1558 C CA . ASN A 1 189 ? -45.962 -26.247 33.095 1.00 51.72 189 ASN A CA 1
ATOM 1559 C C . ASN A 1 189 ? -44.538 -26.825 33.215 1.00 51.72 189 ASN A C 1
ATOM 1561 O O . ASN A 1 189 ? -44.264 -27.893 32.664 1.00 51.72 189 ASN A O 1
ATOM 1565 N N . TYR A 1 190 ? -43.610 -26.149 33.902 1.00 62.97 190 TYR A N 1
ATOM 1566 C CA . TYR A 1 190 ? -42.247 -26.642 34.103 1.00 62.97 190 TYR A CA 1
ATOM 1567 C C . TYR A 1 190 ? -42.107 -27.397 35.421 1.00 62.97 190 TYR A C 1
ATOM 1569 O O . TYR A 1 190 ? -42.558 -26.966 36.479 1.00 62.97 190 TYR A O 1
ATOM 1577 N N . LYS A 1 191 ? -41.388 -28.521 35.350 1.00 67.38 191 LYS A N 1
ATOM 1578 C CA . LYS A 1 191 ? -41.189 -29.465 36.459 1.00 67.38 191 LYS A CA 1
ATOM 1579 C C . LYS A 1 191 ? -40.528 -28.844 37.704 1.00 67.38 191 LYS A C 1
ATOM 1581 O O . LYS A 1 191 ? -40.686 -29.386 38.792 1.00 67.38 191 LYS A O 1
ATOM 1586 N N . PHE A 1 192 ? -39.800 -27.731 37.564 1.00 79.50 192 PHE A N 1
ATOM 1587 C CA . PHE A 1 192 ? -39.040 -27.105 38.652 1.00 79.50 192 PHE A CA 1
ATOM 1588 C C . PHE A 1 192 ? -39.253 -25.596 38.688 1.00 79.50 192 PHE A C 1
ATOM 1590 O O . PHE A 1 192 ? -39.158 -24.924 37.663 1.00 79.50 192 PHE A O 1
ATOM 1597 N N . GLN A 1 193 ? -39.495 -25.068 39.888 1.00 80.12 193 GLN A N 1
ATOM 1598 C CA . GLN A 1 193 ? -39.742 -23.640 40.118 1.00 80.12 193 GLN A CA 1
ATOM 1599 C C . GLN A 1 193 ? -38.548 -22.918 40.761 1.00 80.12 193 GLN A C 1
ATOM 1601 O O . GLN A 1 193 ? -38.574 -21.696 40.907 1.00 80.12 193 GLN A O 1
ATOM 1606 N N . THR A 1 194 ? -37.503 -23.658 41.138 1.00 92.69 194 THR A N 1
ATOM 1607 C CA . THR A 1 194 ? -36.306 -23.145 41.809 1.00 92.69 194 THR A CA 1
ATOM 1608 C C . THR A 1 194 ? -35.032 -23.761 41.229 1.00 92.69 194 THR A C 1
ATOM 1610 O O . THR A 1 194 ? -35.034 -24.890 40.729 1.00 92.69 194 THR A O 1
ATOM 1613 N N . LEU A 1 195 ? -33.934 -22.995 41.241 1.00 93.25 195 LEU A N 1
ATOM 1614 C CA . LEU A 1 195 ? -32.671 -23.423 40.621 1.00 93.25 195 LEU A CA 1
ATOM 1615 C C . LEU A 1 195 ? -32.004 -24.583 41.372 1.00 93.25 195 LEU A C 1
ATOM 1617 O O . LEU A 1 195 ? -31.287 -25.353 40.751 1.00 93.25 195 LEU A O 1
ATOM 1621 N N . ASP A 1 196 ? -32.235 -24.752 42.673 1.00 94.00 196 ASP A N 1
ATOM 1622 C CA . ASP A 1 196 ? -31.700 -25.888 43.432 1.00 94.00 196 ASP A CA 1
ATOM 1623 C C . ASP A 1 196 ? -32.268 -27.223 42.925 1.00 94.00 196 ASP A C 1
ATOM 1625 O O . ASP A 1 196 ? -31.498 -28.157 42.697 1.00 94.00 196 ASP A O 1
ATOM 1629 N N . LYS A 1 197 ? -33.579 -27.288 42.656 1.00 92.25 197 LYS A N 1
ATOM 1630 C CA . LYS A 1 197 ? -34.232 -28.468 42.069 1.00 92.25 197 LYS A CA 1
ATOM 1631 C C . LYS A 1 197 ? -33.889 -28.638 40.595 1.00 92.25 197 LYS A C 1
ATOM 1633 O O . LYS A 1 197 ? -33.780 -29.760 40.104 1.00 92.25 197 LYS A O 1
ATOM 1638 N N . TYR A 1 198 ? -33.664 -27.524 39.902 1.00 88.31 198 TYR A N 1
ATOM 1639 C CA . TYR A 1 198 ? -33.111 -27.519 38.551 1.00 88.31 198 TYR A CA 1
ATOM 1640 C C . TYR A 1 198 ? -31.732 -28.194 38.512 1.00 88.31 198 TYR A C 1
ATOM 1642 O O . TYR A 1 198 ? -31.500 -29.073 37.684 1.00 88.31 198 TYR A O 1
ATOM 1650 N N . ILE A 1 199 ? -30.844 -27.829 39.445 1.00 91.88 199 ILE A N 1
ATOM 1651 C CA . ILE A 1 199 ? -29.518 -28.432 39.614 1.00 91.88 199 ILE A CA 1
ATOM 1652 C C . ILE A 1 199 ? -29.661 -29.933 39.873 1.00 91.88 199 ILE A C 1
ATOM 1654 O O . ILE A 1 199 ? -29.084 -30.707 39.116 1.00 91.88 199 ILE A O 1
ATOM 1658 N N . ASP A 1 200 ? -30.475 -30.362 40.845 1.00 91.56 200 ASP A N 1
ATOM 1659 C CA . ASP A 1 200 ? -30.651 -31.798 41.140 1.00 91.56 200 ASP A CA 1
ATOM 1660 C C . ASP A 1 200 ? -31.065 -32.593 39.912 1.00 91.56 200 ASP A C 1
ATOM 1662 O O . ASP A 1 200 ? -30.494 -33.642 39.609 1.00 91.56 200 ASP A O 1
ATOM 1666 N N . TYR A 1 201 ? -32.040 -32.076 39.170 1.00 91.75 201 TYR A N 1
ATOM 1667 C CA . TYR A 1 201 ? -32.565 -32.771 38.014 1.00 91.75 201 TYR A CA 1
ATOM 1668 C C . TYR A 1 201 ? -31.524 -32.959 36.916 1.00 91.75 201 TYR A C 1
ATOM 1670 O O . TYR A 1 201 ? -31.363 -34.075 36.423 1.00 91.75 201 TYR A O 1
ATOM 1678 N N . PHE A 1 202 ? -30.820 -31.898 36.516 1.00 91.12 202 PHE A N 1
ATOM 1679 C CA . PHE A 1 202 ? -29.874 -31.992 35.403 1.00 91.12 202 PHE A CA 1
ATOM 1680 C C . PHE A 1 202 ? -28.567 -32.672 35.794 1.00 91.12 202 PHE A C 1
ATOM 1682 O O . PHE A 1 202 ? -28.029 -33.428 34.986 1.00 91.12 202 PHE A O 1
ATOM 1689 N N . PHE A 1 203 ? -28.105 -32.492 37.033 1.00 94.19 203 PHE A N 1
ATOM 1690 C CA . PHE A 1 203 ? -26.942 -33.215 37.541 1.00 94.19 203 PHE A CA 1
ATOM 1691 C C . PHE A 1 203 ? -27.228 -34.709 37.699 1.00 94.19 203 PHE A C 1
ATOM 1693 O O . PHE A 1 203 ? -26.356 -35.517 37.407 1.00 94.19 203 PHE A O 1
ATOM 1700 N N . THR A 1 204 ? -28.460 -35.096 38.042 1.00 92.69 204 THR A N 1
ATOM 1701 C CA . THR A 1 204 ? -28.869 -36.510 38.023 1.00 92.69 204 THR A CA 1
ATOM 1702 C C . THR A 1 204 ? -29.015 -37.026 36.590 1.00 92.69 204 THR A C 1
ATOM 1704 O O . THR A 1 204 ? -28.482 -38.076 36.244 1.00 92.69 204 THR A O 1
ATOM 1707 N N . LYS A 1 205 ? -29.711 -36.280 35.719 1.00 93.31 205 LYS A N 1
ATOM 1708 C CA . LYS A 1 205 ? -29.987 -36.678 34.327 1.00 93.31 205 LYS A CA 1
ATOM 1709 C C . LYS A 1 205 ? -28.712 -36.873 33.502 1.00 93.31 205 LYS A C 1
ATOM 1711 O O . LYS A 1 205 ? -28.689 -37.714 32.604 1.00 93.31 205 LYS A O 1
ATOM 1716 N N . TYR A 1 206 ? -27.684 -36.070 33.759 1.00 94.75 206 TYR A N 1
ATOM 1717 C CA . TYR A 1 206 ? -26.429 -36.076 33.011 1.00 94.75 206 TYR A CA 1
ATOM 1718 C C . TYR A 1 206 ? -25.226 -36.519 33.856 1.00 94.75 206 TYR A C 1
ATOM 1720 O O . TYR A 1 206 ? -24.102 -36.275 33.432 1.00 94.75 206 TYR A O 1
ATOM 1728 N N . SER A 1 207 ? -25.444 -37.184 34.997 1.00 94.06 207 SER A N 1
ATOM 1729 C CA . SER A 1 207 ? -24.430 -37.495 36.025 1.00 94.06 207 SER A CA 1
ATOM 1730 C C . SER A 1 207 ? -23.071 -37.945 35.476 1.00 94.06 207 SER A C 1
ATOM 1732 O O . SER A 1 207 ? -22.048 -37.330 35.771 1.00 94.06 207 SER A O 1
ATOM 1734 N N . SER A 1 208 ? -23.061 -38.951 34.601 1.00 93.69 208 SER A N 1
ATOM 1735 C CA . SER A 1 208 ? -21.842 -39.546 34.038 1.00 93.69 208 SER A CA 1
ATOM 1736 C C . SER A 1 208 ? -21.221 -38.766 32.871 1.00 93.69 208 SER A C 1
ATOM 1738 O O . SER A 1 208 ? -20.149 -39.128 32.376 1.00 93.69 208 SER A O 1
ATOM 1740 N N . LYS A 1 209 ? -21.862 -37.695 32.386 1.00 95.12 209 LYS A N 1
ATOM 1741 C CA . LYS A 1 209 ? -21.344 -36.902 31.265 1.00 95.12 209 LYS A CA 1
ATOM 1742 C C . LYS A 1 209 ? -20.254 -35.949 31.737 1.00 95.12 209 LYS A C 1
ATOM 1744 O O . LYS A 1 209 ? -20.458 -35.148 32.642 1.00 95.12 209 LYS A O 1
ATOM 1749 N N . LYS A 1 210 ? -19.118 -35.974 31.043 1.00 96.00 210 LYS A N 1
ATOM 1750 C CA . LYS A 1 210 ? -18.074 -34.946 31.133 1.00 96.00 210 LYS A CA 1
ATOM 1751 C C . LYS A 1 210 ? -18.599 -33.636 30.557 1.00 96.00 210 LYS A C 1
ATOM 1753 O O . LYS A 1 210 ? -19.008 -33.616 29.394 1.00 96.00 210 LYS A O 1
ATOM 1758 N N . PHE A 1 211 ? -18.595 -32.568 31.350 1.00 96.06 211 PHE A N 1
ATOM 1759 C CA . PHE A 1 211 ? -19.194 -31.301 30.929 1.00 96.06 211 PHE A CA 1
ATOM 1760 C C . PHE A 1 211 ? -18.403 -30.060 31.326 1.00 96.06 211 PHE A C 1
ATOM 1762 O O . PHE A 1 211 ? -18.517 -29.071 30.618 1.00 96.06 211 PHE A O 1
ATOM 1769 N N . LEU A 1 212 ? -17.616 -30.077 32.404 1.00 97.44 212 LEU A N 1
ATOM 1770 C CA . LEU A 1 212 ? -16.887 -28.888 32.847 1.00 97.44 212 LEU A CA 1
ATOM 1771 C C . LEU A 1 212 ? -15.407 -29.042 32.528 1.00 97.44 212 LEU A C 1
ATOM 1773 O O . LEU A 1 212 ? -14.744 -29.908 33.092 1.00 97.44 212 LEU A O 1
ATOM 1777 N N . GLY A 1 213 ? -14.913 -28.247 31.582 1.00 97.06 213 GLY A N 1
ATOM 1778 C CA . GLY A 1 213 ? -13.576 -28.398 31.022 1.00 97.06 213 GLY A CA 1
ATOM 1779 C C . GLY A 1 213 ? -12.672 -27.207 31.299 1.00 97.06 213 GLY A C 1
ATOM 1780 O O . GLY A 1 213 ? -13.076 -26.059 31.121 1.00 97.06 213 GLY A O 1
ATOM 1781 N N . GLU A 1 214 ? -11.410 -27.468 31.631 1.00 95.06 214 GLU A N 1
ATOM 1782 C CA . GLU A 1 214 ? -10.347 -26.458 31.623 1.00 95.06 214 GLU A CA 1
ATOM 1783 C C . GLU A 1 214 ? -9.006 -27.048 31.174 1.00 95.06 214 GLU A C 1
ATOM 1785 O O . GLU A 1 214 ? -8.806 -28.260 31.208 1.00 95.06 214 GLU A O 1
ATOM 1790 N N . ARG A 1 215 ? -8.063 -26.202 30.753 1.00 94.75 215 ARG A N 1
ATOM 1791 C CA . ARG A 1 215 ? -6.702 -26.638 30.405 1.00 94.75 215 ARG A CA 1
ATOM 1792 C C . ARG A 1 215 ? -5.756 -26.404 31.578 1.00 94.75 215 ARG A C 1
ATOM 1794 O O . ARG A 1 215 ? -5.733 -25.307 32.139 1.00 94.75 215 ARG A O 1
ATOM 1801 N N . ARG A 1 216 ? -4.905 -27.385 31.887 1.00 91.38 216 ARG A N 1
ATOM 1802 C CA . ARG A 1 216 ? -3.805 -27.211 32.840 1.00 91.38 216 ARG A CA 1
ATOM 1803 C C . ARG A 1 216 ? -2.693 -26.389 32.192 1.00 91.38 216 ARG A C 1
ATOM 1805 O O . ARG A 1 216 ? -2.338 -26.602 31.035 1.00 91.38 216 ARG A O 1
ATOM 1812 N N . ILE A 1 217 ? -2.120 -25.451 32.936 1.00 91.94 217 ILE A N 1
ATOM 1813 C CA . ILE A 1 217 ? -0.906 -24.745 32.512 1.00 91.94 217 ILE A CA 1
ATOM 1814 C C . ILE A 1 217 ? 0.277 -25.671 32.785 1.00 91.94 217 ILE A C 1
ATOM 1816 O O . ILE A 1 217 ? 0.471 -26.099 33.913 1.00 91.94 217 ILE A O 1
ATOM 1820 N N . GLU A 1 218 ? 1.035 -26.017 31.752 1.00 91.62 218 GLU A N 1
ATOM 1821 C CA . GLU A 1 218 ? 2.216 -26.877 31.863 1.00 91.62 218 GLU A CA 1
ATOM 1822 C C . GLU A 1 218 ? 3.473 -26.049 32.101 1.00 91.62 218 GLU A C 1
ATOM 1824 O O . GLU A 1 218 ? 4.291 -26.400 32.945 1.00 91.62 218 GLU A O 1
ATOM 1829 N N . LYS A 1 219 ? 3.627 -24.948 31.353 1.00 91.69 219 LYS A N 1
ATOM 1830 C CA . LYS A 1 219 ? 4.779 -24.049 31.475 1.00 91.69 219 LYS A CA 1
ATOM 1831 C C . LYS A 1 219 ? 4.382 -22.583 31.408 1.00 91.69 219 LYS A C 1
ATOM 1833 O O . LYS A 1 219 ? 3.469 -22.219 30.663 1.00 91.69 219 LYS A O 1
ATOM 1838 N N . ILE A 1 220 ? 5.106 -21.750 32.150 1.00 91.69 220 ILE A N 1
ATOM 1839 C CA . ILE A 1 220 ? 4.983 -20.290 32.148 1.00 91.69 220 ILE A CA 1
ATOM 1840 C C . ILE A 1 220 ? 6.341 -19.705 31.768 1.00 91.69 220 ILE A C 1
ATOM 1842 O O . ILE A 1 220 ? 7.331 -19.945 32.448 1.00 91.69 220 ILE A O 1
ATOM 1846 N N . TYR A 1 221 ? 6.378 -18.924 30.696 1.00 89.19 221 TYR A N 1
ATOM 1847 C CA . TYR A 1 221 ? 7.562 -18.201 30.246 1.00 89.19 221 TYR A CA 1
ATOM 1848 C C . TYR A 1 221 ? 7.350 -16.711 30.478 1.00 89.19 221 TYR A C 1
ATOM 1850 O O . TYR A 1 221 ? 6.329 -16.161 30.071 1.00 89.19 221 TYR A O 1
ATOM 1858 N N . GLU A 1 222 ? 8.304 -16.041 31.110 1.00 82.06 222 GLU A N 1
ATOM 1859 C CA . GLU A 1 222 ? 8.271 -14.591 31.280 1.00 82.06 222 GLU A CA 1
ATOM 1860 C C . GLU A 1 222 ? 9.209 -13.949 30.253 1.00 82.06 222 GLU A C 1
ATOM 1862 O O . GLU A 1 222 ? 10.407 -14.221 30.250 1.00 82.06 222 GLU A O 1
ATOM 1867 N N . TYR A 1 223 ? 8.674 -13.107 29.366 1.00 71.62 223 TYR A N 1
ATOM 1868 C CA . TYR A 1 223 ? 9.482 -12.327 28.427 1.00 71.62 223 TYR A CA 1
ATOM 1869 C C . TYR A 1 223 ? 9.242 -10.834 28.639 1.00 71.62 223 TYR A C 1
ATOM 1871 O O . TYR A 1 223 ? 8.140 -10.410 28.987 1.00 71.62 223 TYR A O 1
ATOM 1879 N N . LYS A 1 224 ? 10.279 -10.025 28.429 1.00 68.44 224 LYS A N 1
ATOM 1880 C CA . LYS A 1 224 ? 10.171 -8.564 28.403 1.00 68.44 224 LYS A CA 1
ATOM 1881 C C . LYS A 1 224 ? 10.059 -8.113 26.956 1.00 68.44 224 LYS A C 1
ATOM 1883 O O . LYS A 1 224 ? 10.865 -8.524 26.127 1.00 68.44 224 LYS A O 1
ATOM 1888 N N . ASN A 1 225 ? 9.066 -7.286 26.648 1.00 50.66 225 ASN A N 1
ATOM 1889 C CA . ASN A 1 225 ? 9.044 -6.591 25.362 1.00 50.66 225 ASN A CA 1
ATOM 1890 C C . ASN A 1 225 ? 10.099 -5.460 25.334 1.00 50.66 225 ASN A C 1
ATOM 1892 O O . ASN A 1 225 ? 10.738 -5.176 26.348 1.00 50.66 225 ASN A O 1
ATOM 1896 N N . ASN A 1 226 ? 10.246 -4.776 24.193 1.00 45.12 226 ASN A N 1
ATOM 1897 C CA . ASN A 1 226 ? 11.223 -3.688 24.001 1.00 45.12 226 ASN A CA 1
ATOM 1898 C C . ASN A 1 226 ? 11.030 -2.486 24.953 1.00 45.12 226 ASN A C 1
ATOM 1900 O O . ASN A 1 226 ? 11.916 -1.648 25.057 1.00 45.12 226 ASN A O 1
ATOM 1904 N N . TYR A 1 227 ? 9.897 -2.410 25.662 1.00 44.75 227 TYR A N 1
ATOM 1905 C CA . TYR A 1 227 ? 9.598 -1.390 26.674 1.00 44.75 227 TYR A CA 1
ATOM 1906 C C . TYR A 1 227 ? 9.857 -1.882 28.109 1.00 44.75 227 TYR A C 1
ATOM 1908 O O . TYR A 1 227 ? 9.454 -1.236 29.072 1.00 44.75 227 TYR A O 1
ATOM 1916 N N . GLY A 1 228 ? 10.462 -3.063 28.278 1.00 46.03 228 GLY A N 1
ATOM 1917 C CA . GLY A 1 228 ? 10.704 -3.677 29.584 1.00 46.03 228 GLY A CA 1
ATOM 1918 C C . GLY A 1 228 ? 9.456 -4.264 30.256 1.00 46.03 228 GLY A C 1
ATOM 1919 O O . GLY A 1 228 ? 9.561 -4.791 31.366 1.00 46.03 228 GLY A O 1
ATOM 1920 N N . ILE A 1 229 ? 8.290 -4.231 29.597 1.00 51.28 229 ILE A N 1
ATOM 1921 C CA . ILE A 1 229 ? 7.036 -4.764 30.139 1.00 51.28 229 ILE A CA 1
ATOM 1922 C C . ILE A 1 229 ? 7.106 -6.288 30.106 1.00 51.28 229 ILE A C 1
ATOM 1924 O O . ILE A 1 229 ? 7.183 -6.908 29.040 1.00 51.28 229 ILE A O 1
ATOM 1928 N N . LYS A 1 230 ? 7.066 -6.890 31.295 1.00 65.62 230 LYS A N 1
ATOM 1929 C CA . LYS A 1 230 ? 7.042 -8.340 31.473 1.00 65.62 230 LYS A CA 1
ATOM 1930 C C . LYS A 1 230 ? 5.674 -8.901 31.086 1.00 65.62 230 LYS A C 1
ATOM 1932 O O . LYS A 1 230 ? 4.652 -8.491 31.631 1.00 65.62 230 LYS A O 1
ATOM 1937 N N . THR A 1 231 ? 5.653 -9.863 30.172 1.00 73.62 231 THR A N 1
ATOM 1938 C CA . THR A 1 231 ? 4.455 -10.601 29.762 1.00 73.62 231 THR A CA 1
ATOM 1939 C C . THR A 1 231 ? 4.683 -12.094 29.970 1.00 73.62 231 THR A C 1
ATOM 1941 O O . THR A 1 231 ? 5.754 -12.621 29.675 1.00 73.62 231 THR A O 1
ATOM 1944 N N . LYS A 1 232 ? 3.662 -12.783 30.491 1.00 83.38 232 LYS A N 1
ATOM 1945 C CA . LYS A 1 232 ? 3.683 -14.234 30.705 1.00 83.38 232 LYS A CA 1
ATOM 1946 C C . LYS A 1 232 ? 3.077 -14.958 29.505 1.00 83.38 232 LYS A C 1
ATOM 1948 O O . LYS A 1 232 ? 1.911 -14.724 29.191 1.00 83.38 232 LYS A O 1
ATOM 1953 N N . LEU A 1 233 ? 3.839 -15.854 28.889 1.00 89.06 233 LEU A N 1
ATOM 1954 C CA . LEU A 1 233 ? 3.374 -16.810 27.887 1.00 89.06 233 LEU A CA 1
ATOM 1955 C C . LEU A 1 233 ? 3.134 -18.167 28.550 1.00 89.06 233 LEU A C 1
ATOM 1957 O O . LEU A 1 233 ? 3.925 -18.619 29.372 1.00 89.06 233 LEU A O 1
ATOM 1961 N N . LEU A 1 234 ? 2.042 -18.818 28.188 1.00 91.50 234 LEU A N 1
ATOM 1962 C CA . LEU A 1 234 ? 1.527 -20.038 28.784 1.00 91.50 234 LEU A CA 1
ATOM 1963 C C . LEU A 1 234 ? 1.573 -21.150 27.737 1.00 91.50 234 LEU A C 1
ATOM 1965 O O . LEU A 1 234 ? 1.038 -21.003 26.635 1.00 91.50 234 LEU A O 1
ATOM 1969 N N . LYS A 1 235 ? 2.198 -22.272 28.090 1.00 91.56 235 LYS A N 1
ATOM 1970 C CA . LYS A 1 235 ? 2.014 -23.549 27.398 1.00 91.56 235 LYS A CA 1
ATOM 1971 C C . LYS A 1 235 ? 0.979 -24.345 28.181 1.00 91.56 235 LYS A C 1
ATOM 1973 O O . LYS A 1 235 ? 1.158 -24.560 29.378 1.00 91.56 235 LYS A O 1
ATOM 1978 N N . GLN A 1 236 ? -0.098 -24.755 27.523 1.00 93.81 236 GLN A N 1
ATOM 1979 C CA . GLN A 1 236 ? -1.246 -25.405 28.155 1.00 93.81 236 GLN A CA 1
ATOM 1980 C C . GLN A 1 236 ? -1.426 -26.841 27.638 1.00 93.81 236 GLN A C 1
ATOM 1982 O O . GLN A 1 236 ? -1.179 -27.109 26.462 1.00 93.81 236 GLN A O 1
ATOM 1987 N N . SER A 1 237 ? -1.908 -27.738 28.501 1.00 93.62 237 SER A N 1
ATOM 1988 C CA . SER A 1 237 ? -2.254 -29.129 28.183 1.00 93.62 237 SER A CA 1
ATOM 1989 C C . SER A 1 237 ? -3.491 -29.221 27.279 1.00 93.62 237 SER A C 1
ATOM 1991 O O . SER A 1 237 ? -4.074 -28.208 26.893 1.00 93.62 237 SER A O 1
ATOM 1993 N N . ASN A 1 238 ? -3.967 -30.433 26.991 1.00 94.12 238 ASN A N 1
ATOM 1994 C CA . ASN A 1 238 ? -5.347 -30.630 26.531 1.00 94.12 238 ASN A CA 1
ATOM 1995 C C . ASN A 1 238 ? -6.365 -30.279 27.633 1.00 94.12 238 ASN A C 1
ATOM 1997 O O . ASN A 1 238 ? -5.997 -30.137 28.801 1.00 94.12 238 ASN A O 1
ATOM 2001 N N . TYR A 1 239 ? -7.642 -30.142 27.260 1.00 95.62 239 TYR A N 1
ATOM 2002 C CA . TYR A 1 239 ? -8.729 -29.948 28.222 1.00 95.62 239 TYR A CA 1
ATOM 2003 C C . TYR A 1 239 ? -8.914 -31.184 29.113 1.00 95.62 239 TYR A C 1
ATOM 2005 O O . TYR A 1 239 ? -9.100 -32.299 28.619 1.00 95.62 239 TYR A O 1
ATOM 2013 N N . GLU A 1 240 ? -8.922 -30.958 30.419 1.00 96.06 240 GLU A N 1
ATOM 2014 C CA . GLU A 1 240 ? -9.323 -31.909 31.449 1.00 96.06 240 GLU A CA 1
ATOM 2015 C C . GLU A 1 240 ? -10.774 -31.629 31.823 1.00 96.06 240 GLU A C 1
ATOM 2017 O O . GLU A 1 240 ? -11.170 -30.471 31.961 1.00 96.06 240 GLU A O 1
ATOM 2022 N N . TRP A 1 241 ? -11.571 -32.688 31.945 1.00 97.38 241 TRP A N 1
ATOM 2023 C CA . TRP A 1 241 ? -13.020 -32.581 32.070 1.00 97.38 241 TRP A CA 1
ATOM 2024 C C . TRP A 1 241 ? -13.531 -33.294 33.313 1.00 97.38 241 TRP A C 1
ATOM 2026 O O . TRP A 1 241 ? -13.232 -34.473 33.508 1.00 97.38 241 TRP A O 1
ATOM 2036 N N . GLU A 1 242 ? -14.369 -32.600 34.073 1.00 97.56 242 GLU A N 1
ATOM 2037 C CA . GLU A 1 242 ? -15.126 -33.135 35.204 1.00 97.56 242 GLU A CA 1
ATOM 2038 C C . GLU A 1 242 ? -16.523 -33.570 34.750 1.00 97.56 242 GLU A C 1
ATOM 2040 O O . GLU A 1 242 ? -17.138 -32.971 33.851 1.00 97.56 242 GLU A O 1
ATOM 2045 N N . THR A 1 243 ? -17.015 -34.648 35.353 1.00 98.00 243 THR A N 1
ATOM 2046 C CA . THR A 1 243 ? -18.390 -35.112 35.161 1.00 98.00 243 THR A CA 1
ATOM 2047 C C . THR A 1 243 ? -19.376 -34.276 35.974 1.00 98.00 243 THR A C 1
ATOM 2049 O O . THR A 1 243 ? -18.992 -33.552 36.896 1.00 98.00 243 THR A O 1
ATOM 2052 N N . TYR A 1 244 ? -20.668 -34.363 35.644 1.00 97.69 244 TYR A N 1
ATOM 2053 C CA . TYR A 1 244 ? -21.709 -33.775 36.491 1.00 97.69 244 TYR A CA 1
ATOM 2054 C C . TYR A 1 244 ? -21.633 -34.327 37.918 1.00 97.69 244 TYR A C 1
ATOM 2056 O O . TYR A 1 244 ? -21.762 -33.554 38.860 1.00 97.69 244 TYR A O 1
ATOM 2064 N N . GLU A 1 245 ? -21.355 -35.618 38.092 1.00 96.88 245 GLU A N 1
ATOM 2065 C CA . GLU A 1 245 ? -21.178 -36.246 39.404 1.00 96.88 245 GLU A CA 1
ATOM 2066 C C . GLU A 1 245 ? -19.992 -35.660 40.191 1.00 96.88 245 GLU A C 1
ATOM 2068 O O . GLU A 1 245 ? -20.159 -35.281 41.352 1.00 96.88 245 GLU A O 1
ATOM 2073 N N . ASP A 1 246 ? -18.828 -35.480 39.559 1.00 96.56 246 ASP A N 1
ATOM 2074 C CA . ASP A 1 246 ? -17.650 -34.865 40.197 1.00 96.56 246 ASP A CA 1
ATOM 2075 C C . ASP A 1 246 ? -17.962 -33.454 40.716 1.00 96.56 246 ASP A C 1
ATOM 2077 O O . ASP A 1 246 ? -17.655 -33.095 41.859 1.00 96.56 246 ASP A O 1
ATOM 2081 N N . VAL A 1 247 ? -18.620 -32.649 39.878 1.00 97.12 247 VAL A N 1
ATOM 2082 C CA . VAL A 1 247 ? -19.011 -31.281 40.230 1.00 97.12 247 VAL A CA 1
ATOM 2083 C C . VAL A 1 247 ? -20.114 -31.289 41.289 1.00 97.12 247 VAL A C 1
ATOM 2085 O O . VAL A 1 247 ? -20.061 -30.472 42.206 1.00 97.12 247 VAL A O 1
ATOM 2088 N N . PHE A 1 248 ? -21.067 -32.226 41.240 1.00 96.50 248 PHE A N 1
ATOM 2089 C CA . PHE A 1 248 ? -22.092 -32.380 42.278 1.00 96.50 248 PHE A CA 1
ATOM 2090 C C . PHE A 1 248 ? -21.474 -32.697 43.639 1.00 96.50 248 PHE A C 1
ATOM 2092 O O . PHE A 1 248 ? -21.853 -32.099 44.644 1.00 96.50 248 PHE A O 1
ATOM 2099 N N . ASN A 1 249 ? -20.472 -33.574 43.679 1.00 95.25 249 ASN A N 1
ATOM 2100 C CA . ASN A 1 249 ? -19.744 -33.898 44.903 1.00 95.25 249 ASN A CA 1
ATOM 2101 C C . ASN A 1 249 ? -19.035 -32.663 45.479 1.00 95.25 249 ASN A C 1
ATOM 2103 O O . ASN A 1 249 ? -19.064 -32.433 46.690 1.00 95.25 249 ASN A O 1
ATOM 2107 N N . ASN A 1 250 ? -18.451 -31.820 44.624 1.00 96.62 250 ASN A N 1
ATOM 2108 C CA . ASN A 1 250 ? -17.883 -30.540 45.051 1.00 96.62 250 ASN A CA 1
ATOM 2109 C C . ASN A 1 250 ? -18.960 -29.548 45.514 1.00 96.62 250 ASN A C 1
ATOM 2111 O O . ASN A 1 250 ? -18.751 -28.872 46.518 1.00 96.62 250 ASN A O 1
ATOM 2115 N N . ILE A 1 251 ? -20.130 -29.507 44.868 1.00 96.62 251 ILE A N 1
ATOM 2116 C CA . ILE A 1 251 ? -21.292 -28.733 45.334 1.00 96.62 251 ILE A CA 1
ATOM 2117 C C . ILE A 1 251 ? -21.667 -29.165 46.756 1.00 96.62 251 ILE A C 1
ATOM 2119 O O . ILE A 1 251 ? -21.788 -28.305 47.622 1.00 96.62 251 ILE A O 1
ATOM 2123 N N . GLN A 1 252 ? -21.780 -30.466 47.043 1.00 96.31 252 GLN A N 1
ATOM 2124 C CA . GLN A 1 252 ? -22.093 -30.952 48.395 1.00 96.31 252 GLN A CA 1
ATOM 2125 C C . GLN A 1 252 ? -21.036 -30.521 49.425 1.00 96.31 252 GLN A C 1
ATOM 2127 O O . GLN A 1 252 ? -21.378 -30.045 50.508 1.00 96.31 252 GLN A O 1
ATOM 2132 N N . LYS A 1 253 ? -19.747 -30.613 49.081 1.00 97.12 253 LYS A N 1
ATOM 2133 C CA . LYS A 1 253 ? -18.641 -30.161 49.949 1.00 97.12 253 LYS A CA 1
ATOM 2134 C C . LYS A 1 253 ? -18.721 -28.667 50.250 1.00 97.12 253 LYS A C 1
ATOM 2136 O O . LYS A 1 253 ? -18.592 -28.256 51.401 1.00 97.12 253 LYS A O 1
ATOM 2141 N N . ILE A 1 254 ? -19.009 -27.866 49.228 1.00 97.00 254 ILE A N 1
ATOM 2142 C CA . ILE A 1 254 ? -19.208 -26.420 49.347 1.00 97.00 254 ILE A CA 1
ATOM 2143 C C . ILE A 1 254 ? -20.402 -26.121 50.252 1.00 97.00 254 ILE A C 1
ATOM 2145 O O . ILE A 1 254 ? -20.266 -25.312 51.163 1.00 97.00 254 ILE A O 1
ATOM 2149 N N . ARG A 1 255 ? -21.539 -26.808 50.078 1.00 96.75 255 ARG A N 1
ATOM 2150 C CA . ARG A 1 255 ? -22.716 -26.669 50.957 1.00 96.75 255 ARG A CA 1
ATOM 2151 C C . ARG A 1 255 ? -22.356 -26.922 52.424 1.00 96.75 255 ARG A C 1
ATOM 2153 O O . ARG A 1 255 ? -22.653 -26.091 53.280 1.00 96.75 255 ARG A O 1
ATOM 2160 N N . SER A 1 256 ? -21.655 -28.022 52.705 1.00 96.38 256 SER A N 1
ATOM 2161 C CA . SER A 1 256 ? -21.173 -28.356 54.053 1.00 96.38 256 SER A CA 1
ATOM 2162 C C . SER A 1 256 ? -20.264 -27.259 54.624 1.00 96.38 256 SER A C 1
ATOM 2164 O O . SER A 1 256 ? -20.446 -26.808 55.756 1.00 96.38 256 SER A O 1
ATOM 2166 N N . GLY A 1 257 ? -19.314 -26.771 53.819 1.00 95.62 257 GLY A N 1
ATOM 2167 C CA . GLY A 1 257 ? -18.411 -25.687 54.202 1.00 95.62 257 GLY A CA 1
ATOM 2168 C C . GLY A 1 257 ? -19.139 -24.371 54.492 1.00 95.62 257 GLY A C 1
ATOM 2169 O O . GLY A 1 257 ? -18.835 -23.713 55.486 1.00 95.62 257 GLY A O 1
ATOM 2170 N N . LEU A 1 258 ? -20.134 -24.004 53.677 1.00 95.75 258 LEU A N 1
ATOM 2171 C CA . LEU A 1 258 ? -20.946 -22.794 53.862 1.00 95.75 258 LEU A CA 1
ATOM 2172 C C . LEU A 1 258 ? -21.748 -22.860 55.174 1.00 95.75 258 LEU A C 1
ATOM 2174 O O . LEU A 1 258 ? -21.743 -21.888 55.933 1.00 95.75 258 LEU A O 1
ATOM 2178 N N . ARG A 1 259 ? -22.338 -24.019 55.502 1.00 94.38 259 ARG A N 1
ATOM 2179 C CA . ARG A 1 259 ? -23.011 -24.249 56.796 1.00 94.38 259 ARG A CA 1
ATOM 2180 C C . ARG A 1 259 ? -22.055 -24.138 57.976 1.00 94.38 259 ARG A C 1
ATOM 2182 O O . ARG A 1 259 ? -22.386 -23.489 58.964 1.00 94.38 259 ARG A O 1
ATOM 2189 N N . LYS A 1 260 ? -20.853 -24.716 57.868 1.00 93.56 260 LYS A N 1
ATOM 2190 C CA . LYS A 1 260 ? -19.816 -24.617 58.910 1.00 93.56 260 LYS A CA 1
ATOM 2191 C C . LYS A 1 260 ? -19.337 -23.178 59.120 1.00 93.56 260 LYS A C 1
ATOM 2193 O O . LYS A 1 260 ? -19.029 -22.795 60.243 1.00 93.56 260 LYS A O 1
ATOM 2198 N N . LEU A 1 261 ? -19.330 -22.358 58.066 1.00 94.00 261 LEU A N 1
ATOM 2199 C CA . LEU A 1 261 ? -19.102 -20.911 58.162 1.00 94.00 261 LEU A CA 1
ATOM 2200 C C . LEU A 1 261 ? -20.288 -20.142 58.774 1.00 94.00 261 LEU A C 1
ATOM 2202 O O . LEU A 1 261 ? -20.192 -18.924 58.949 1.00 94.00 261 LEU A O 1
ATOM 2206 N N . GLY A 1 262 ? -21.392 -20.816 59.099 1.00 92.75 262 GLY A N 1
ATOM 2207 C CA . GLY A 1 262 ? -22.599 -20.224 59.671 1.00 92.75 262 GLY A CA 1
ATOM 2208 C C . GLY A 1 262 ? -23.458 -19.467 58.660 1.00 92.75 262 GLY A C 1
ATOM 2209 O O . GLY A 1 262 ? -24.277 -18.650 59.077 1.00 92.75 262 GLY A O 1
ATOM 2210 N N . LEU A 1 263 ? -23.259 -19.691 57.356 1.00 94.88 263 LEU A N 1
ATOM 2211 C CA . LEU A 1 263 ? -24.099 -19.102 56.316 1.00 94.88 263 LEU A CA 1
ATOM 2212 C C . LEU A 1 263 ? -25.390 -19.906 56.173 1.00 94.88 263 LEU A C 1
ATOM 2214 O O . LEU A 1 263 ? -25.370 -21.137 56.122 1.00 94.88 263 LEU A O 1
ATOM 2218 N N . LYS A 1 264 ? -26.511 -19.198 56.090 1.00 94.25 264 LYS A N 1
ATOM 2219 C CA . LYS A 1 264 ? -27.857 -19.761 55.949 1.00 94.25 264 LYS A CA 1
ATOM 2220 C C . LYS A 1 264 ? -28.605 -19.114 54.788 1.00 94.25 264 LYS A C 1
ATOM 2222 O O . LYS A 1 264 ? -28.181 -18.101 54.231 1.00 94.25 264 LYS A O 1
ATOM 2227 N N . LYS A 1 265 ? -29.761 -19.687 54.451 1.00 95.50 265 LYS A N 1
ATOM 2228 C CA . LYS A 1 265 ? -30.685 -19.138 53.455 1.00 95.50 265 LYS A CA 1
ATOM 2229 C C . LYS A 1 265 ? -30.890 -17.629 53.645 1.00 95.50 265 LYS A C 1
ATOM 2231 O O . LYS A 1 265 ? -31.245 -17.184 54.736 1.00 95.50 265 LYS A O 1
ATOM 2236 N N . GLY A 1 266 ? -30.732 -16.863 52.569 1.00 93.75 266 GLY A N 1
ATOM 2237 C CA . GLY A 1 266 ? -30.907 -15.409 52.554 1.00 93.75 266 GLY A CA 1
ATOM 2238 C C . GLY A 1 266 ? -29.653 -14.603 52.910 1.00 93.75 266 GLY A C 1
ATOM 2239 O O . GLY A 1 266 ? -29.634 -13.394 52.658 1.00 93.75 266 GLY A O 1
ATOM 2240 N N . ASP A 1 267 ? -28.597 -15.236 53.431 1.00 96.06 267 ASP A N 1
ATOM 2241 C CA . ASP A 1 267 ? -27.299 -14.577 53.571 1.00 96.06 267 ASP A CA 1
ATOM 2242 C C . ASP A 1 267 ? -26.721 -14.248 52.192 1.00 96.06 267 ASP A C 1
ATOM 2244 O O . ASP A 1 267 ? -27.024 -14.903 51.196 1.00 96.06 267 ASP A O 1
ATOM 2248 N N . LYS A 1 268 ? -25.886 -13.208 52.126 1.00 94.81 268 LYS A N 1
ATOM 2249 C CA . LYS A 1 268 ? -25.270 -12.745 50.880 1.00 94.81 268 LYS A CA 1
ATOM 2250 C C . LYS A 1 268 ? -23.796 -13.112 50.844 1.00 94.81 268 LYS A C 1
ATOM 2252 O O . LYS A 1 268 ? -23.078 -12.866 51.814 1.00 94.81 268 LYS A O 1
ATOM 2257 N N . VAL A 1 269 ? -23.337 -13.595 49.697 1.00 95.94 269 VAL A N 1
ATOM 2258 C CA . VAL A 1 269 ? -21.914 -13.830 49.424 1.00 95.94 269 VAL A CA 1
ATOM 2259 C C . VAL A 1 269 ? -21.517 -13.068 48.168 1.00 95.94 269 VAL A C 1
ATOM 2261 O O . VAL A 1 269 ? -22.175 -13.182 47.134 1.00 95.94 269 VAL A O 1
ATOM 2264 N N . LEU A 1 270 ? -20.449 -12.275 48.256 1.00 94.19 270 LEU A N 1
ATOM 2265 C CA . LEU A 1 270 ? -19.941 -11.502 47.126 1.00 94.19 270 LEU A CA 1
ATOM 2266 C C . LEU A 1 270 ? -18.890 -12.302 46.356 1.00 94.19 270 LEU A C 1
ATOM 2268 O O . LEU A 1 270 ? -17.853 -12.646 46.907 1.00 94.19 270 LEU A O 1
ATOM 2272 N N . PHE A 1 271 ? -19.119 -12.543 45.073 1.00 94.69 271 PHE A N 1
ATOM 2273 C CA . PHE A 1 271 ? -18.126 -13.083 44.158 1.00 94.69 271 PHE A CA 1
ATOM 2274 C C . PHE A 1 271 ? -17.373 -11.943 43.470 1.00 94.69 271 PHE A C 1
ATOM 2276 O O . PHE A 1 271 ? -17.964 -11.113 42.771 1.00 94.69 271 PHE A O 1
ATOM 2283 N N . TYR A 1 272 ? -16.056 -11.939 43.650 1.00 91.38 272 TYR A N 1
ATOM 2284 C CA . TYR A 1 272 ? -15.114 -10.976 43.096 1.00 91.38 272 TYR A CA 1
ATOM 2285 C C . TYR A 1 272 ? -13.923 -11.711 42.473 1.00 91.38 272 TYR A C 1
ATOM 2287 O O . TYR A 1 272 ? -12.818 -11.731 43.006 1.00 91.38 272 TYR A O 1
ATOM 2295 N N . SER A 1 273 ? -14.170 -12.384 41.352 1.00 91.31 273 SER A N 1
ATOM 2296 C CA . SER A 1 273 ? -13.170 -13.202 40.667 1.00 91.31 273 SER A CA 1
ATOM 2297 C C . SER A 1 273 ? -13.399 -13.197 39.156 1.00 91.31 273 SER A C 1
ATOM 2299 O O . SER A 1 273 ? -14.499 -12.899 38.679 1.00 91.31 273 SER A O 1
ATOM 2301 N N . ASP A 1 274 ? -12.349 -13.516 38.404 1.00 86.62 274 ASP A N 1
ATOM 2302 C CA . ASP A 1 274 ? -12.461 -13.803 36.974 1.00 86.62 274 ASP A CA 1
ATOM 2303 C C . ASP A 1 274 ? -13.230 -15.111 36.715 1.00 86.62 274 ASP A C 1
ATOM 2305 O O . ASP A 1 274 ? -13.447 -15.941 37.595 1.00 86.62 274 ASP A O 1
ATOM 2309 N N . THR A 1 275 ? -13.617 -15.321 35.459 1.00 89.88 275 THR A N 1
ATOM 2310 C CA . THR A 1 275 ? -14.340 -16.526 35.015 1.00 89.88 275 THR A CA 1
ATOM 2311 C C . THR A 1 275 ? -13.476 -17.768 35.062 1.00 89.88 275 THR A C 1
ATOM 2313 O O . THR A 1 275 ? -12.371 -17.782 34.521 1.00 89.88 275 THR A O 1
ATOM 2316 N N . ARG A 1 276 ? -13.994 -18.794 35.739 1.00 92.75 276 ARG A N 1
ATOM 2317 C CA . ARG A 1 276 ? -13.335 -20.076 35.986 1.00 92.75 276 ARG A CA 1
ATOM 2318 C C . ARG A 1 276 ? -14.335 -21.092 36.535 1.00 92.75 276 ARG A C 1
ATOM 2320 O O . ARG A 1 276 ? -15.337 -20.707 37.137 1.00 92.75 276 ARG A O 1
ATOM 2327 N N . LYS A 1 277 ? -14.019 -22.380 36.415 1.00 95.06 277 LYS A N 1
ATOM 2328 C CA . LYS A 1 277 ? -14.904 -23.475 36.842 1.00 95.06 277 LYS A CA 1
ATOM 2329 C C . LYS A 1 277 ? -15.236 -23.483 38.334 1.00 95.06 277 LYS A C 1
ATOM 2331 O O . LYS A 1 277 ? -16.343 -23.853 38.726 1.00 95.06 277 LYS A O 1
ATOM 2336 N N . GLU A 1 278 ? -14.301 -23.049 39.178 1.00 95.56 278 GLU A N 1
ATOM 2337 C CA . GLU A 1 278 ? -14.499 -22.989 40.627 1.00 95.56 278 GLU A CA 1
ATOM 2338 C C . GLU A 1 278 ? -15.545 -21.930 40.997 1.00 95.56 278 GLU A C 1
ATOM 2340 O O . GLU A 1 278 ? -16.291 -22.115 41.957 1.00 95.56 278 GLU A O 1
ATOM 2345 N N . PHE A 1 279 ? -15.663 -20.861 40.197 1.00 96.12 279 PHE A N 1
ATOM 2346 C CA . PHE A 1 279 ? -16.708 -19.852 40.356 1.00 96.12 279 PHE A CA 1
ATOM 2347 C C . PHE A 1 279 ? -18.084 -20.490 40.158 1.00 96.12 279 PHE A C 1
ATOM 2349 O O . PHE A 1 279 ? -18.908 -20.413 41.067 1.00 96.12 279 PHE A O 1
ATOM 2356 N N . LEU A 1 280 ? -18.324 -21.149 39.015 1.00 96.75 280 LEU A N 1
ATOM 2357 C CA . LEU A 1 280 ? -19.601 -21.814 38.728 1.00 96.75 280 LEU A CA 1
ATOM 2358 C C . LEU A 1 280 ? -19.926 -22.852 39.803 1.00 96.75 280 LEU A C 1
ATOM 2360 O O . LEU A 1 280 ? -21.012 -22.826 40.371 1.00 96.75 280 LEU A O 1
ATOM 2364 N N . THR A 1 281 ? -18.975 -23.724 40.135 1.00 97.62 281 THR A N 1
ATOM 2365 C CA . THR A 1 281 ? -19.183 -24.793 41.127 1.00 97.62 281 THR A CA 1
ATOM 2366 C C . THR A 1 281 ? -19.578 -24.224 42.493 1.00 97.62 281 THR A C 1
ATOM 2368 O O . THR A 1 281 ? -20.542 -24.684 43.107 1.00 97.62 281 THR A O 1
ATOM 2371 N N . THR A 1 282 ? -18.897 -23.164 42.942 1.00 97.75 282 THR A N 1
ATOM 2372 C CA . THR A 1 282 ? -19.221 -22.498 44.213 1.00 97.75 282 THR A CA 1
ATOM 2373 C C . THR A 1 282 ? -20.546 -21.749 44.148 1.00 97.75 282 THR A C 1
ATOM 2375 O O . THR A 1 282 ? -21.325 -21.800 45.097 1.00 97.75 282 THR A O 1
ATOM 2378 N N . MET A 1 283 ? -20.849 -21.111 43.016 1.00 97.00 283 MET A N 1
ATOM 2379 C CA . MET A 1 283 ? -22.130 -20.450 42.773 1.00 97.00 283 MET A CA 1
ATOM 2380 C C . MET A 1 283 ? -23.292 -21.449 42.865 1.00 97.00 283 MET A C 1
ATOM 2382 O O . MET A 1 283 ? -24.276 -21.182 43.549 1.00 97.00 283 MET A O 1
ATOM 2386 N N . LEU A 1 284 ? -23.172 -22.631 42.257 1.00 97.19 284 LEU A N 1
ATOM 2387 C CA . LEU A 1 284 ? -24.191 -23.682 42.348 1.00 97.19 284 LEU A CA 1
ATOM 2388 C C . LEU A 1 284 ? -24.356 -24.204 43.789 1.00 97.19 284 LEU A C 1
ATOM 2390 O O . LEU A 1 284 ? -25.483 -24.445 44.221 1.00 97.19 284 LEU A O 1
ATOM 2394 N N . GLY A 1 285 ? -23.265 -24.303 44.559 1.00 96.88 285 GLY A N 1
ATOM 2395 C CA . GLY A 1 285 ? -23.303 -24.595 45.999 1.00 96.88 285 GLY A CA 1
ATOM 2396 C C . GLY A 1 285 ? -24.078 -23.555 46.811 1.00 96.88 285 GLY A C 1
ATOM 2397 O O . GLY A 1 285 ? -24.954 -23.921 47.594 1.00 96.88 285 GLY A O 1
ATOM 2398 N N . CYS A 1 286 ? -23.829 -22.265 46.568 1.00 97.62 286 CYS A N 1
ATOM 2399 C CA . CYS A 1 286 ? -24.589 -21.175 47.185 1.00 97.62 286 CYS A CA 1
ATOM 2400 C C . CYS A 1 286 ? -26.081 -21.235 46.817 1.00 97.62 286 CYS A C 1
ATOM 2402 O O . CYS A 1 286 ? -26.929 -21.108 47.699 1.00 97.62 286 CYS A O 1
ATOM 2404 N N . ILE A 1 287 ? -26.409 -21.495 45.543 1.00 96.62 287 ILE A N 1
ATOM 2405 C CA . ILE A 1 287 ? -27.799 -21.649 45.077 1.00 96.62 287 ILE A CA 1
ATOM 2406 C C . ILE A 1 287 ? -28.508 -22.777 45.833 1.00 96.62 287 ILE A C 1
ATOM 2408 O O . ILE A 1 287 ? -29.650 -22.588 46.247 1.00 96.62 287 ILE A O 1
ATOM 2412 N N . LYS A 1 288 ? -27.850 -23.926 46.047 1.00 95.19 288 LYS A N 1
ATOM 2413 C CA . LYS A 1 288 ? -28.435 -25.062 46.784 1.00 95.19 288 LYS A CA 1
ATOM 2414 C C . LYS A 1 288 ? -28.673 -24.787 48.274 1.00 95.19 288 LYS A C 1
ATOM 2416 O O . LYS A 1 288 ? -29.566 -25.397 48.851 1.00 95.19 288 LYS A O 1
ATOM 2421 N N . GLU A 1 289 ? -27.923 -23.873 48.887 1.00 95.94 289 GLU A N 1
ATOM 2422 C CA . GLU A 1 289 ? -28.155 -23.425 50.273 1.00 95.94 289 GLU A CA 1
ATOM 2423 C C . GLU A 1 289 ? -29.093 -22.208 50.370 1.00 95.94 289 GLU A C 1
ATOM 2425 O O . GLU A 1 289 ? -29.341 -21.692 51.461 1.00 95.94 289 GLU A O 1
ATOM 2430 N N . GLY A 1 290 ? -29.624 -21.722 49.242 1.00 96.12 290 GLY A N 1
ATOM 2431 C CA . GLY A 1 290 ? -30.463 -20.523 49.203 1.00 96.12 290 GLY A CA 1
ATOM 2432 C C . GLY A 1 290 ? -29.711 -19.253 49.617 1.00 96.12 290 GLY A C 1
ATOM 2433 O O . GLY A 1 290 ? -30.318 -18.314 50.136 1.00 96.12 290 GLY A O 1
ATOM 2434 N N . ILE A 1 291 ? -28.389 -19.240 49.432 1.00 97.75 291 ILE A N 1
ATOM 2435 C CA . ILE A 1 291 ? -27.523 -18.082 49.652 1.00 97.75 291 ILE A CA 1
ATOM 2436 C C . ILE A 1 291 ? -27.636 -17.157 48.442 1.00 97.75 291 ILE A C 1
ATOM 2438 O O . ILE A 1 291 ? -27.524 -17.584 47.292 1.00 97.75 291 ILE A O 1
ATOM 2442 N N . ILE A 1 292 ? -27.816 -15.869 48.714 1.00 97.12 292 ILE A N 1
ATOM 2443 C CA . ILE A 1 292 ? -27.924 -14.827 47.701 1.00 97.12 292 ILE A CA 1
ATOM 2444 C C . ILE A 1 292 ? -26.526 -14.520 47.164 1.00 97.12 292 ILE A C 1
ATOM 2446 O O . ILE A 1 292 ? -25.672 -13.959 47.858 1.00 97.12 292 ILE A O 1
ATOM 2450 N N . ILE A 1 293 ? -26.288 -14.848 45.901 1.00 95.94 293 ILE A N 1
ATOM 2451 C CA . ILE A 1 293 ? -25.023 -14.545 45.235 1.00 95.94 293 ILE A CA 1
ATOM 2452 C C . ILE A 1 293 ? -25.043 -13.096 44.786 1.00 95.94 293 ILE A C 1
ATOM 2454 O O . ILE A 1 293 ? -25.912 -12.693 44.024 1.00 95.94 293 ILE A O 1
ATOM 2458 N N . SER A 1 294 ? -24.062 -12.309 45.198 1.00 93.31 294 SER A N 1
ATOM 2459 C CA . SER A 1 294 ? -23.800 -11.022 44.569 1.00 93.31 294 SER A CA 1
ATOM 2460 C C . SER A 1 294 ? -22.584 -11.141 43.674 1.00 93.31 294 SER A C 1
ATOM 2462 O O . SER A 1 294 ? -21.555 -11.650 44.108 1.00 93.31 294 SER A O 1
ATOM 2464 N N . THR A 1 295 ? -22.676 -10.676 42.434 1.00 88.38 295 THR A N 1
ATOM 2465 C CA . THR A 1 295 ? -21.537 -10.692 41.515 1.00 88.38 295 THR A CA 1
ATOM 2466 C C . THR A 1 295 ? -21.053 -9.282 41.237 1.00 88.38 295 THR A C 1
ATOM 2468 O O . THR A 1 295 ? -21.847 -8.401 40.894 1.00 88.38 295 THR A O 1
ATOM 2471 N N . TYR A 1 296 ? -19.739 -9.078 41.311 1.00 78.75 296 TYR A N 1
ATOM 2472 C CA . TYR A 1 296 ? -19.133 -7.801 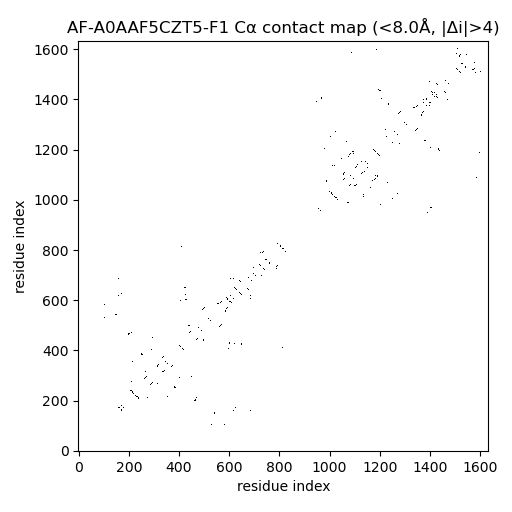40.964 1.00 78.75 296 TYR A CA 1
ATOM 2473 C C . TYR A 1 296 ? -17.890 -7.986 40.097 1.00 78.75 296 TYR A C 1
ATOM 2475 O O . TYR A 1 296 ? -17.057 -8.856 40.336 1.00 78.75 296 TYR A O 1
ATOM 2483 N N . SER A 1 297 ? -17.779 -7.166 39.056 1.00 75.31 297 SER A N 1
ATOM 2484 C CA . SER A 1 297 ? -16.689 -7.251 38.085 1.00 75.31 297 SER A CA 1
ATOM 2485 C C . SER A 1 297 ? -15.358 -6.812 38.726 1.00 75.31 297 SER A C 1
ATOM 2487 O O . SER A 1 297 ? -15.313 -5.709 39.277 1.00 75.31 297 SER A O 1
ATOM 2489 N N . PRO A 1 298 ? -14.245 -7.569 38.573 1.00 65.56 298 PRO A N 1
ATOM 2490 C CA . PRO A 1 298 ? -12.880 -7.194 39.015 1.00 65.56 298 PRO A CA 1
ATOM 2491 C C . PRO A 1 298 ? -12.359 -5.837 38.522 1.00 65.56 298 PRO A C 1
ATOM 2493 O O . PRO A 1 298 ? -11.330 -5.313 38.939 1.00 65.56 298 PRO A O 1
ATOM 2496 N N . ASN A 1 299 ? -13.104 -5.251 37.608 1.00 58.97 299 ASN A N 1
ATOM 2497 C CA . ASN A 1 299 ? -12.669 -4.350 36.573 1.00 58.97 299 ASN A CA 1
ATOM 2498 C C . ASN A 1 299 ? -13.272 -2.934 36.770 1.00 58.97 299 ASN A C 1
ATOM 2500 O O . ASN A 1 299 ? -13.117 -2.071 35.913 1.00 58.97 299 ASN A O 1
ATOM 2504 N N . MET A 1 300 ? -13.996 -2.717 37.877 1.00 63.47 300 MET A N 1
ATOM 2505 C CA . MET A 1 300 ? -14.650 -1.456 38.277 1.00 63.47 300 MET A CA 1
ATOM 2506 C C . MET A 1 300 ? -13.834 -0.688 39.335 1.00 63.47 300 MET A C 1
ATOM 2508 O O . MET A 1 300 ? -12.851 -1.228 39.855 1.00 63.47 300 MET A O 1
ATOM 2512 N N . SER A 1 301 ? -14.188 0.568 39.641 1.00 69.06 301 SER A N 1
ATOM 2513 C CA . SER A 1 301 ? -13.393 1.419 40.547 1.00 69.06 301 SER A CA 1
ATOM 2514 C C . SER A 1 301 ? -13.522 1.013 42.024 1.00 69.06 301 SER A C 1
ATOM 2516 O O . SER A 1 301 ? -14.490 0.371 42.431 1.00 69.06 301 SER A O 1
ATOM 2518 N N . LEU A 1 302 ? -12.538 1.405 42.845 1.00 72.94 302 LEU A N 1
ATOM 2519 C CA . LEU A 1 302 ? -12.559 1.187 44.300 1.00 72.94 302 LEU A CA 1
ATOM 2520 C C . LEU A 1 302 ? -13.748 1.894 44.978 1.00 72.94 302 LEU A C 1
ATOM 2522 O O . LEU A 1 302 ? -14.343 1.346 45.902 1.00 72.94 302 LEU A O 1
ATOM 2526 N N . GLU A 1 303 ? -14.124 3.079 44.490 1.00 70.62 303 GLU A N 1
ATOM 2527 C CA . GLU A 1 303 ? -15.258 3.859 45.002 1.00 70.62 303 GLU A CA 1
ATOM 2528 C C . GLU A 1 303 ? -16.601 3.164 44.751 1.00 70.62 303 GLU A C 1
ATOM 2530 O O . GLU A 1 303 ? -17.410 3.023 45.669 1.00 70.62 303 GLU A O 1
ATOM 2535 N N . GLU A 1 304 ? -16.830 2.676 43.526 1.00 73.38 304 GLU A N 1
ATOM 2536 C CA . GLU A 1 304 ? -18.050 1.937 43.182 1.00 73.38 304 GLU A CA 1
ATOM 2537 C C . GLU A 1 304 ? -18.130 0.622 43.973 1.00 73.38 304 GLU A C 1
ATOM 2539 O O . GLU A 1 304 ? -19.212 0.238 44.420 1.00 73.38 304 GLU A O 1
ATOM 2544 N N . PHE A 1 305 ? -16.988 -0.039 44.199 1.00 77.88 305 PHE A N 1
ATOM 2545 C CA . PHE A 1 305 ? -16.912 -1.247 45.020 1.00 77.88 305 PHE A CA 1
ATOM 2546 C C . PHE A 1 305 ? -17.335 -0.977 46.469 1.00 77.88 305 PHE A C 1
ATOM 2548 O O . PHE A 1 305 ? -18.111 -1.745 47.034 1.00 77.88 305 PHE A O 1
ATOM 2555 N N . ASN A 1 306 ? -16.874 0.128 47.067 1.00 79.06 306 ASN A N 1
ATOM 2556 C CA . ASN A 1 306 ? -17.246 0.513 48.431 1.00 79.06 306 ASN A CA 1
ATOM 2557 C C . ASN A 1 306 ? -18.758 0.763 48.561 1.00 79.06 306 ASN A C 1
ATOM 2559 O O . ASN A 1 306 ? -19.389 0.307 49.514 1.00 79.06 306 ASN A O 1
ATOM 2563 N N . VAL A 1 307 ? -19.371 1.425 47.575 1.00 79.06 307 VAL A N 1
ATOM 2564 C CA . VAL A 1 307 ? -20.832 1.605 47.543 1.00 79.06 307 VAL A CA 1
ATOM 2565 C C . VAL A 1 307 ? -21.542 0.254 47.521 1.00 79.06 307 VAL A C 1
ATOM 2567 O O . VAL A 1 307 ? -22.473 0.044 48.296 1.00 79.06 307 VAL A O 1
ATOM 2570 N N . VAL A 1 308 ? -21.090 -0.674 46.676 1.00 83.00 308 VAL A N 1
ATOM 2571 C CA . VAL A 1 308 ? -21.679 -2.016 46.580 1.00 83.00 308 VAL A CA 1
ATOM 2572 C C . VAL A 1 308 ? -21.484 -2.820 47.860 1.00 83.00 308 VAL A C 1
ATOM 2574 O O . VAL A 1 308 ? -22.423 -3.481 48.291 1.00 83.00 308 VAL A O 1
ATOM 2577 N N . LEU A 1 309 ? -20.324 -2.742 48.515 1.00 85.06 309 LEU A N 1
ATOM 2578 C CA . LEU A 1 309 ? -20.105 -3.392 49.810 1.00 85.06 309 LEU A CA 1
ATOM 2579 C C . LEU A 1 309 ? -21.044 -2.864 50.892 1.00 85.06 309 LEU A C 1
ATOM 2581 O O . LEU A 1 309 ? -21.643 -3.660 51.618 1.00 85.06 309 LEU A O 1
ATOM 2585 N N . ASN A 1 310 ? -21.196 -1.542 50.984 1.00 84.06 310 ASN A N 1
ATOM 2586 C CA . ASN A 1 310 ? -22.108 -0.910 51.936 1.00 84.06 310 ASN A CA 1
ATOM 2587 C C . ASN A 1 310 ? -23.564 -1.271 51.633 1.00 84.06 310 ASN A C 1
ATOM 2589 O O . ASN A 1 310 ? -24.351 -1.544 52.543 1.00 84.06 310 ASN A O 1
ATOM 2593 N N . ASP A 1 311 ? -23.930 -1.321 50.352 1.00 86.12 311 ASP A N 1
ATOM 2594 C CA . ASP A 1 311 ? -25.276 -1.695 49.954 1.00 86.12 311 ASP A CA 1
ATOM 2595 C C . ASP A 1 311 ? -25.560 -3.182 50.240 1.00 86.12 311 ASP A C 1
ATOM 2597 O O . ASP A 1 311 ? -26.573 -3.541 50.843 1.00 86.12 311 ASP A O 1
ATOM 2601 N N . LEU A 1 312 ? -24.624 -4.066 49.921 1.00 89.31 312 LEU A N 1
ATOM 2602 C CA . LEU A 1 312 ? -24.755 -5.493 50.182 1.00 89.31 312 LEU A CA 1
ATOM 2603 C C . LEU A 1 312 ? -24.671 -5.850 51.666 1.00 89.31 312 LEU A C 1
ATOM 2605 O O . LEU A 1 312 ? -25.312 -6.819 52.068 1.00 89.31 312 LEU A O 1
ATOM 2609 N N . ASN A 1 313 ? -23.913 -5.113 52.482 1.00 88.06 313 ASN A N 1
ATOM 2610 C CA . ASN A 1 313 ? -23.611 -5.463 53.877 1.00 88.06 313 ASN A CA 1
ATOM 2611 C C . ASN A 1 313 ? -23.179 -6.942 54.010 1.00 88.06 313 ASN A C 1
ATOM 2613 O O . ASN A 1 313 ? -23.711 -7.692 54.830 1.00 88.06 313 ASN A O 1
ATOM 2617 N N . VAL A 1 314 ? -22.274 -7.378 53.130 1.00 90.12 314 VAL A N 1
ATOM 2618 C CA . VAL A 1 314 ? -21.723 -8.742 53.106 1.00 90.12 314 VAL A CA 1
ATOM 2619 C C . VAL A 1 314 ? -20.566 -8.873 54.091 1.00 90.12 314 VAL A C 1
ATOM 2621 O O . VAL A 1 314 ? -19.757 -7.957 54.223 1.00 90.12 314 VAL A O 1
ATOM 2624 N N . ASN A 1 315 ? -20.470 -10.029 54.749 1.00 90.75 315 ASN A N 1
ATOM 2625 C CA . ASN A 1 315 ? -19.313 -10.400 55.571 1.00 90.75 315 ASN A CA 1
ATOM 2626 C C . ASN A 1 315 ? -18.409 -11.448 54.907 1.00 90.75 315 ASN A C 1
ATOM 2628 O O . ASN A 1 315 ? -17.307 -11.691 55.389 1.00 90.75 315 ASN A O 1
ATOM 2632 N N . THR A 1 316 ? -18.872 -12.059 53.812 1.00 94.12 316 THR A N 1
ATOM 2633 C CA . THR A 1 316 ? -18.185 -13.146 53.116 1.00 94.12 316 THR A CA 1
ATOM 2634 C C . THR A 1 316 ? -17.950 -12.772 51.660 1.00 94.12 316 THR A C 1
ATOM 2636 O O . THR A 1 316 ? -18.884 -12.373 50.955 1.00 94.12 316 THR A O 1
ATOM 2639 N N . ILE A 1 317 ? -16.710 -12.931 51.202 1.00 94.06 317 ILE A N 1
ATOM 2640 C CA . ILE A 1 317 ? -16.304 -12.708 49.813 1.00 94.06 317 ILE A CA 1
ATOM 2641 C C . ILE A 1 317 ? -15.597 -13.950 49.257 1.00 94.06 317 ILE A C 1
ATOM 2643 O O . ILE A 1 317 ? -14.759 -14.560 49.920 1.00 94.06 317 ILE A O 1
ATOM 2647 N N . ILE A 1 318 ? -15.942 -14.318 48.027 1.00 95.88 318 ILE A N 1
ATOM 2648 C CA . ILE A 1 318 ? -15.275 -15.347 47.232 1.00 95.88 318 ILE A CA 1
ATOM 2649 C C . ILE A 1 318 ? -14.445 -14.639 46.161 1.00 95.88 318 ILE A C 1
ATOM 2651 O O . ILE A 1 318 ? -14.985 -13.875 45.362 1.00 95.88 318 ILE A O 1
ATOM 2655 N N . THR A 1 319 ? -13.135 -14.861 46.149 1.00 94.44 319 THR A N 1
ATOM 2656 C CA . THR A 1 319 ? -12.180 -14.094 45.329 1.00 94.44 319 THR A CA 1
ATOM 2657 C C . THR A 1 319 ? -11.079 -14.984 44.746 1.00 94.44 319 THR A C 1
ATOM 2659 O O . THR A 1 319 ? -11.129 -16.204 44.871 1.00 94.44 319 THR A O 1
ATOM 2662 N N . ASP A 1 320 ? -10.064 -14.405 44.107 1.00 93.44 320 ASP A N 1
ATOM 2663 C CA . ASP A 1 320 ? -8.843 -15.111 43.712 1.00 93.44 320 ASP A CA 1
ATOM 2664 C C . ASP A 1 320 ? -7.565 -14.330 44.054 1.00 93.44 320 ASP A C 1
ATOM 2666 O O . ASP A 1 320 ? -7.592 -13.111 44.227 1.00 93.44 320 ASP A O 1
ATOM 2670 N N . GLU A 1 321 ? -6.426 -15.027 44.148 1.00 94.19 321 GLU A N 1
ATOM 2671 C CA . GLU A 1 321 ? -5.129 -14.450 44.561 1.00 94.19 321 GLU A CA 1
ATOM 2672 C C . GLU A 1 321 ? -4.676 -13.244 43.711 1.00 94.19 321 GLU A C 1
ATOM 2674 O O . GLU A 1 321 ? -3.930 -12.376 44.186 1.00 94.19 321 GLU A O 1
ATOM 2679 N N . ARG A 1 322 ? -5.122 -13.133 42.450 1.00 89.88 322 ARG A N 1
ATOM 2680 C CA . ARG A 1 322 ? -4.773 -11.977 41.603 1.00 89.88 322 ARG A CA 1
ATOM 2681 C C . ARG A 1 322 ? -5.434 -10.699 42.098 1.00 89.88 322 ARG A C 1
ATOM 2683 O O . ARG A 1 322 ? -4.875 -9.624 41.905 1.00 89.88 322 ARG A O 1
ATOM 2690 N N . GLN A 1 323 ? -6.560 -10.818 42.793 1.00 90.50 323 GLN A N 1
ATOM 2691 C CA . GLN A 1 323 ? -7.311 -9.688 43.323 1.00 90.50 323 GLN A CA 1
ATOM 2692 C C . GLN A 1 323 ? -6.791 -9.186 44.670 1.00 90.50 323 GLN A C 1
ATOM 2694 O O . GLN A 1 323 ? -7.241 -8.137 45.114 1.00 90.50 323 GLN A O 1
ATOM 2699 N N . PHE A 1 324 ? -5.845 -9.878 45.315 1.00 92.00 324 PHE A N 1
ATOM 2700 C CA . PHE A 1 324 ? -5.385 -9.554 46.672 1.00 92.00 324 PHE A CA 1
ATOM 2701 C C . PHE A 1 324 ? -4.930 -8.106 46.857 1.00 92.00 324 PHE A C 1
ATOM 2703 O O . PHE A 1 324 ? -5.320 -7.485 47.831 1.00 92.00 324 PHE A O 1
ATOM 2710 N N . GLU A 1 325 ? -4.176 -7.533 45.919 1.00 86.31 325 GLU A N 1
ATOM 2711 C CA . GLU A 1 325 ? -3.693 -6.148 46.045 1.00 86.31 325 GLU A CA 1
ATOM 2712 C C . GLU A 1 325 ? -4.843 -5.127 45.976 1.00 86.31 325 GLU A C 1
ATOM 2714 O O . GLU A 1 325 ? -4.890 -4.141 46.710 1.00 86.31 325 GLU A O 1
ATOM 2719 N N . LYS A 1 326 ? -5.824 -5.372 45.102 1.00 84.56 326 LYS A N 1
ATOM 2720 C CA . LYS A 1 326 ? -7.012 -4.520 45.008 1.00 84.56 326 LYS A CA 1
ATOM 2721 C C . LYS A 1 326 ? -7.942 -4.742 46.199 1.00 84.56 326 LYS A C 1
ATOM 2723 O O . LYS A 1 326 ? -8.507 -3.783 46.713 1.00 84.56 326 LYS A O 1
ATOM 2728 N N . LEU A 1 327 ? -8.054 -5.984 46.663 1.00 86.31 327 LEU A N 1
ATOM 2729 C CA . LEU A 1 327 ? -8.804 -6.361 47.855 1.00 86.31 327 LEU A CA 1
ATOM 2730 C C . LEU A 1 327 ? -8.194 -5.752 49.121 1.00 86.31 327 LEU A C 1
ATOM 2732 O O . LEU A 1 327 ? -8.935 -5.314 49.987 1.00 86.31 327 LEU A O 1
ATOM 2736 N N . GLU A 1 328 ? -6.871 -5.626 49.199 1.00 87.31 328 GLU A N 1
ATOM 2737 C CA . GLU A 1 328 ? -6.178 -4.945 50.291 1.00 87.31 328 GLU A CA 1
ATOM 2738 C C . GLU A 1 328 ? -6.626 -3.487 50.407 1.00 87.31 328 GLU A C 1
ATOM 2740 O O . GLU A 1 328 ? -7.013 -3.037 51.486 1.00 87.31 328 GLU A O 1
ATOM 2745 N N . LYS A 1 329 ? -6.656 -2.774 49.273 1.00 84.38 329 LYS A N 1
ATOM 2746 C CA . LYS A 1 329 ? -7.167 -1.399 49.185 1.00 84.38 329 LYS A CA 1
ATOM 2747 C C . LYS A 1 329 ? -8.643 -1.341 49.574 1.00 84.38 329 LYS A C 1
ATOM 2749 O O . LYS A 1 329 ? -9.049 -0.444 50.301 1.00 84.38 329 LYS A O 1
ATOM 2754 N N . ILE A 1 330 ? -9.442 -2.324 49.165 1.00 77.00 330 ILE A N 1
ATOM 2755 C CA . ILE A 1 330 ? -10.859 -2.426 49.541 1.00 77.00 330 ILE A CA 1
ATOM 2756 C C . ILE A 1 330 ? -11.027 -2.634 51.055 1.00 77.00 330 ILE A C 1
ATOM 2758 O O . ILE A 1 330 ? -11.871 -1.986 51.669 1.00 77.00 330 ILE A O 1
ATOM 2762 N N . CYS A 1 331 ? -10.201 -3.476 51.678 1.00 74.75 331 CYS A N 1
ATOM 2763 C CA . CYS A 1 331 ? -10.202 -3.721 53.121 1.00 74.75 331 CYS A CA 1
ATOM 2764 C C . CYS A 1 331 ? -9.822 -2.473 53.942 1.00 74.75 331 CYS A C 1
ATOM 2766 O O . CYS A 1 331 ? -9.998 -2.476 55.162 1.00 74.75 331 CYS A O 1
ATOM 2768 N N . THR A 1 332 ? -9.316 -1.399 53.321 1.00 75.44 332 THR A N 1
ATOM 2769 C CA . THR A 1 332 ? -9.105 -0.112 54.009 1.00 75.44 332 THR A CA 1
ATOM 2770 C C . THR A 1 332 ? -10.410 0.642 54.272 1.00 75.44 332 THR A C 1
ATOM 2772 O O . THR A 1 332 ? -10.492 1.347 55.277 1.00 75.44 332 THR A O 1
ATOM 2775 N N . PHE A 1 333 ? -11.448 0.438 53.452 1.00 74.06 333 PHE A N 1
ATOM 2776 C CA . PHE A 1 333 ? -12.782 0.982 53.704 1.00 74.06 333 PHE A CA 1
ATOM 2777 C C . PHE A 1 333 ? -13.410 0.349 54.960 1.00 74.06 333 PHE A C 1
ATOM 2779 O O . PHE A 1 333 ? -13.052 -0.781 55.315 1.00 74.06 333 PHE A O 1
ATOM 2786 N N . PRO A 1 334 ? -14.365 1.028 55.629 1.00 62.59 334 PRO A N 1
ATOM 2787 C CA . PRO A 1 334 ? -15.147 0.455 56.727 1.00 62.59 334 PRO A CA 1
ATOM 2788 C C . PRO A 1 334 ? -16.073 -0.661 56.207 1.00 62.59 334 PRO A C 1
ATOM 2790 O O . PRO A 1 334 ? -17.278 -0.488 56.067 1.00 62.59 334 PRO A O 1
ATOM 2793 N N . SER A 1 335 ? -15.496 -1.814 55.874 1.00 66.00 335 SER A N 1
ATOM 2794 C CA . SER A 1 335 ? -16.193 -2.992 55.358 1.00 66.00 335 SER A CA 1
ATOM 2795 C C . SER A 1 335 ? -16.297 -4.070 56.439 1.00 66.00 335 SER A C 1
ATOM 2797 O O . SER A 1 335 ? -15.396 -4.226 57.257 1.00 66.00 335 SER A O 1
ATOM 2799 N N . LYS A 1 336 ? -17.403 -4.827 56.449 1.00 77.62 336 LYS A N 1
ATOM 2800 C CA . LYS A 1 336 ? -17.644 -5.940 57.391 1.00 77.62 336 LYS A CA 1
ATOM 2801 C C . LYS A 1 336 ? -17.103 -7.285 56.892 1.00 77.62 336 LYS A C 1
ATOM 2803 O O . LYS A 1 336 ? -17.565 -8.327 57.350 1.00 77.62 336 LYS A O 1
ATOM 2808 N N . ILE A 1 337 ? -16.200 -7.274 55.908 1.00 87.06 337 ILE A N 1
ATOM 2809 C CA . ILE A 1 337 ? -15.635 -8.505 55.349 1.00 87.06 337 ILE A CA 1
ATOM 2810 C C . ILE A 1 337 ? -14.807 -9.183 56.441 1.00 87.06 337 ILE A C 1
ATOM 2812 O O . ILE A 1 337 ? -13.768 -8.673 56.838 1.00 87.06 337 ILE A O 1
ATOM 2816 N N . ASP A 1 338 ? -15.283 -10.335 56.895 1.00 89.44 338 ASP A N 1
ATOM 2817 C CA . ASP A 1 338 ? -14.687 -11.144 57.961 1.00 89.44 338 ASP A CA 1
ATOM 2818 C C . ASP A 1 338 ? -14.279 -12.540 57.461 1.00 89.44 338 ASP A C 1
ATOM 2820 O O . ASP A 1 338 ? -13.458 -13.226 58.071 1.00 89.44 338 ASP A O 1
ATOM 2824 N N . LYS A 1 339 ? -14.829 -12.958 56.313 1.00 93.75 339 LYS A N 1
ATOM 2825 C CA . LYS A 1 339 ? -14.605 -14.274 55.716 1.00 93.75 339 LYS A CA 1
ATOM 2826 C C . LYS A 1 339 ? -14.193 -14.135 54.251 1.00 93.75 339 LYS A C 1
ATOM 2828 O O . LYS A 1 339 ? -14.928 -13.565 53.444 1.00 93.75 339 LYS A O 1
ATOM 2833 N N . ILE A 1 340 ? -13.037 -14.681 53.891 1.00 94.69 340 ILE A N 1
ATOM 2834 C CA . ILE A 1 340 ? -12.549 -14.779 52.514 1.00 94.69 340 ILE A CA 1
ATOM 2835 C C . ILE A 1 340 ? -12.408 -16.253 52.149 1.00 94.69 340 ILE A C 1
ATOM 2837 O O . ILE A 1 340 ? -11.653 -16.982 52.787 1.00 94.69 340 ILE A O 1
ATOM 2841 N N . ILE A 1 341 ? -13.070 -16.670 51.074 1.00 96.56 341 ILE A N 1
ATOM 2842 C CA . ILE A 1 341 ? -12.726 -17.904 50.363 1.00 96.56 341 ILE A CA 1
ATOM 2843 C C . ILE A 1 341 ? -12.010 -17.491 49.085 1.00 96.56 341 ILE A C 1
ATOM 2845 O O . ILE A 1 341 ? -12.511 -16.633 48.357 1.00 96.56 341 ILE A O 1
ATOM 2849 N N . TYR A 1 342 ? -10.840 -18.053 48.792 1.00 95.69 342 TYR A N 1
ATOM 2850 C CA . TYR A 1 342 ? -10.088 -17.624 47.614 1.00 95.69 342 TYR A CA 1
ATOM 2851 C C . TYR A 1 342 ? -9.597 -18.766 46.737 1.00 95.69 342 TYR A C 1
ATOM 2853 O O . TYR A 1 342 ? -9.150 -19.813 47.203 1.00 95.69 342 TYR A O 1
ATOM 2861 N N . PHE A 1 343 ? -9.651 -18.535 45.431 1.00 95.31 343 PHE A N 1
ATOM 2862 C CA . PHE A 1 343 ? -9.087 -19.420 44.432 1.00 95.31 343 PHE A CA 1
ATOM 2863 C C . PHE A 1 343 ? -7.611 -19.093 44.196 1.00 95.31 343 PHE A C 1
ATOM 2865 O O . PHE A 1 343 ? -7.222 -17.929 44.070 1.00 95.31 343 PHE A O 1
ATOM 2872 N N . LYS A 1 344 ? -6.792 -20.131 44.044 1.00 92.88 344 LYS A N 1
ATOM 2873 C CA . LYS A 1 344 ? -5.377 -19.991 43.696 1.00 92.88 344 LYS A CA 1
ATOM 2874 C C . LYS A 1 344 ? -5.176 -19.360 42.308 1.00 92.88 344 LYS A C 1
ATOM 2876 O O . LYS A 1 344 ? -5.960 -19.626 41.381 1.00 92.88 344 LYS A O 1
ATOM 2881 N N . ASP A 1 345 ? -4.120 -18.557 42.150 1.00 89.94 345 ASP A N 1
ATOM 2882 C CA . ASP A 1 345 ? -3.678 -18.029 40.856 1.00 89.94 345 ASP A CA 1
ATOM 2883 C C . ASP A 1 345 ? -2.948 -19.117 40.060 1.00 89.94 345 ASP A C 1
ATOM 2885 O O . ASP A 1 345 ? -1.796 -19.465 40.322 1.00 89.94 345 ASP A O 1
ATOM 2889 N N . LYS A 1 346 ? -3.626 -19.640 39.035 1.00 85.44 346 LYS A N 1
ATOM 2890 C CA . LYS A 1 346 ? -3.069 -20.642 38.115 1.00 85.44 346 LYS A CA 1
ATOM 2891 C C . LYS A 1 346 ? -1.948 -20.071 37.229 1.00 85.44 346 LYS A C 1
ATOM 2893 O O . LYS A 1 346 ? -1.195 -20.839 36.645 1.00 85.44 346 LYS A O 1
ATOM 2898 N N . HIS A 1 347 ? -1.827 -18.744 37.106 1.00 87.50 347 HIS A N 1
ATOM 2899 C CA . HIS A 1 347 ? -0.877 -18.058 36.216 1.00 87.50 347 HIS A CA 1
ATOM 2900 C C . HIS A 1 347 ? 0.392 -17.576 36.947 1.00 87.50 347 HIS A C 1
ATOM 2902 O O . HIS A 1 347 ? 1.190 -16.801 36.394 1.00 87.50 347 HIS A O 1
ATOM 2908 N N . ARG A 1 348 ? 0.586 -17.970 38.209 1.00 88.19 348 ARG A N 1
ATOM 2909 C CA . ARG A 1 348 ? 1.770 -17.610 38.990 1.00 88.19 348 ARG A CA 1
ATOM 2910 C C . ARG A 1 348 ? 2.917 -18.573 38.686 1.00 88.19 348 ARG A C 1
ATOM 2912 O O . ARG A 1 348 ? 2.706 -19.777 38.676 1.00 88.19 348 ARG A O 1
ATOM 2919 N N . LEU A 1 349 ? 4.107 -18.030 38.431 1.00 88.44 349 LEU A N 1
ATOM 2920 C CA . LEU A 1 349 ? 5.333 -18.812 38.260 1.00 88.44 349 LEU A CA 1
ATOM 2921 C C . LEU A 1 349 ? 5.749 -19.406 39.614 1.00 88.44 349 LEU A C 1
ATOM 2923 O O . LEU A 1 349 ? 5.564 -18.737 40.640 1.00 88.44 349 LEU A O 1
ATOM 2927 N N . SER A 1 350 ? 6.283 -20.627 39.612 1.00 88.94 350 SER A N 1
ATOM 2928 C CA . SER A 1 350 ? 6.861 -21.241 40.810 1.00 88.94 350 SER A CA 1
ATOM 2929 C C . SER A 1 350 ? 8.035 -20.417 41.351 1.00 88.94 350 SER A C 1
ATOM 2931 O O . SER A 1 350 ? 8.796 -19.817 40.587 1.00 88.94 350 SER A O 1
ATOM 2933 N N . SER A 1 351 ? 8.178 -20.372 42.676 1.00 83.50 351 SER A N 1
ATOM 2934 C CA . SER A 1 351 ? 9.334 -19.754 43.340 1.00 83.50 351 SER A CA 1
ATOM 2935 C C . SER A 1 351 ? 10.629 -20.549 43.164 1.00 83.50 351 SER A C 1
ATOM 2937 O O . SER A 1 351 ? 11.701 -19.989 43.369 1.00 83.50 351 SER A O 1
ATOM 2939 N N . ASP A 1 352 ? 10.548 -21.811 42.733 1.00 83.25 352 ASP A N 1
ATOM 2940 C CA . ASP A 1 352 ? 11.690 -22.724 42.577 1.00 83.25 352 ASP A CA 1
ATOM 2941 C C . ASP A 1 352 ? 12.574 -22.384 41.349 1.00 83.25 352 ASP A C 1
ATOM 2943 O O . ASP A 1 352 ? 13.504 -23.116 41.017 1.00 83.25 352 ASP A O 1
ATOM 2947 N N . GLY A 1 353 ? 12.279 -21.296 40.625 1.00 75.50 353 GLY A N 1
ATOM 2948 C CA . GLY A 1 353 ? 13.022 -20.861 39.432 1.00 75.50 353 GLY A CA 1
ATOM 2949 C C . GLY A 1 353 ? 12.747 -21.687 38.168 1.00 75.50 353 GLY A C 1
ATOM 2950 O O . GLY A 1 353 ? 13.308 -21.408 37.109 1.00 75.50 353 GLY A O 1
ATOM 2951 N N . VAL A 1 354 ? 11.868 -22.687 38.253 1.00 80.25 354 VAL A N 1
ATOM 2952 C CA . VAL A 1 354 ? 11.434 -23.512 37.120 1.00 80.25 354 VAL A CA 1
ATOM 2953 C C . VAL A 1 354 ? 10.303 -22.805 36.367 1.00 80.25 354 VAL A C 1
ATOM 2955 O O . VAL A 1 354 ? 9.438 -22.179 36.977 1.00 80.25 354 VAL A O 1
ATOM 2958 N N . ASN A 1 355 ? 10.263 -22.936 35.035 1.00 89.62 355 ASN A N 1
ATOM 2959 C CA . ASN A 1 355 ? 9.206 -22.379 34.171 1.00 89.62 355 ASN A CA 1
ATOM 2960 C C . ASN A 1 355 ? 7.866 -23.133 34.293 1.00 89.62 355 ASN A C 1
ATOM 2962 O O . ASN A 1 355 ? 7.227 -23.443 33.288 1.00 89.62 355 ASN A O 1
ATOM 2966 N N . GLU A 1 356 ? 7.446 -23.452 35.512 1.00 89.75 356 GLU A N 1
ATOM 2967 C CA . GLU A 1 356 ? 6.248 -24.214 35.863 1.00 89.75 356 GLU A CA 1
ATOM 2968 C C . GLU A 1 356 ? 5.274 -23.331 36.661 1.00 89.75 356 GLU A C 1
ATOM 2970 O O . GLU A 1 356 ? 5.695 -22.364 37.311 1.00 89.75 356 GLU A O 1
ATOM 2975 N N . PRO A 1 357 ? 3.957 -23.606 36.614 1.00 89.62 357 PRO A N 1
ATOM 2976 C CA . PRO A 1 357 ? 3.023 -22.938 37.510 1.00 89.62 357 PRO A CA 1
ATOM 2977 C C . PRO A 1 357 ? 3.361 -23.262 38.969 1.00 89.62 357 PRO A C 1
ATOM 2979 O O . PRO A 1 357 ? 3.733 -24.386 39.296 1.00 89.62 357 PRO A O 1
ATOM 2982 N N . ALA A 1 358 ? 3.171 -22.286 39.853 1.00 89.81 358 ALA A N 1
ATOM 2983 C CA . ALA A 1 358 ? 3.317 -22.465 41.291 1.00 89.81 358 ALA A CA 1
ATOM 2984 C C . ALA A 1 358 ? 2.539 -23.705 41.756 1.00 89.81 358 ALA A C 1
ATOM 2986 O O . ALA A 1 358 ? 1.387 -23.894 41.347 1.00 89.81 358 ALA A O 1
ATOM 2987 N N . LYS A 1 359 ? 3.130 -24.546 42.609 1.00 87.31 359 LYS A N 1
ATOM 2988 C CA . LYS A 1 359 ? 2.468 -25.734 43.186 1.00 87.31 359 LYS A CA 1
ATOM 2989 C C . LYS A 1 359 ? 1.374 -25.327 44.178 1.00 87.31 359 LYS A C 1
ATOM 2991 O O . LYS A 1 359 ? 1.258 -24.161 44.531 1.00 87.31 359 LYS A O 1
ATOM 2996 N N . ILE A 1 360 ? 0.488 -26.242 44.582 1.00 82.75 360 ILE A N 1
ATOM 2997 C CA . ILE A 1 360 ? -0.671 -25.904 45.442 1.00 82.75 360 ILE A CA 1
ATOM 2998 C C . ILE A 1 360 ? -0.271 -25.339 46.818 1.00 82.75 360 ILE A C 1
ATOM 3000 O O . ILE A 1 360 ? -0.932 -24.435 47.316 1.00 82.75 360 ILE A O 1
ATOM 3004 N N . ASN A 1 361 ? 0.852 -25.809 47.365 1.00 83.56 361 ASN A N 1
ATOM 3005 C CA . ASN A 1 361 ? 1.484 -25.317 48.592 1.00 83.56 361 ASN A CA 1
ATOM 3006 C C . ASN A 1 361 ? 2.182 -23.957 48.415 1.00 83.56 361 ASN A C 1
ATOM 3008 O O . ASN A 1 361 ? 2.413 -23.249 49.390 1.00 83.56 361 ASN A O 1
ATOM 3012 N N . GLU A 1 362 ? 2.492 -23.563 47.182 1.00 87.31 362 GLU A N 1
ATOM 3013 C CA . GLU A 1 362 ? 2.988 -22.233 46.872 1.00 87.31 362 GLU A CA 1
ATOM 3014 C C . GLU A 1 362 ? 1.780 -21.298 46.655 1.00 87.31 362 GLU A C 1
ATOM 3016 O O . GLU A 1 362 ? 1.252 -21.168 45.542 1.00 87.31 362 GLU A O 1
ATOM 3021 N N . ARG A 1 363 ? 1.347 -20.590 47.702 1.00 88.56 363 ARG A N 1
ATOM 3022 C CA . ARG A 1 363 ? 0.276 -19.573 47.634 1.00 88.56 363 ARG A CA 1
ATOM 3023 C C . ARG A 1 363 ? 0.841 -18.153 47.608 1.00 88.56 363 ARG A C 1
ATOM 3025 O O . ARG A 1 363 ? 1.971 -17.920 48.037 1.00 88.56 363 ARG A O 1
ATOM 3032 N N . LYS A 1 364 ? 0.082 -17.191 47.077 1.00 89.06 364 LYS A N 1
ATOM 3033 C CA . LYS A 1 364 ? 0.485 -15.773 47.134 1.00 89.06 364 LYS A CA 1
ATOM 3034 C C . LYS A 1 364 ? 0.403 -15.283 48.582 1.00 89.06 364 LYS A C 1
ATOM 3036 O O . LYS A 1 364 ? -0.584 -15.558 49.259 1.00 89.06 364 LYS A O 1
ATOM 3041 N N . LEU A 1 365 ? 1.413 -14.534 49.035 1.00 87.50 365 LEU A N 1
ATOM 3042 C CA . LEU A 1 365 ? 1.397 -13.938 50.371 1.00 87.50 365 LEU A CA 1
ATOM 3043 C C . LEU A 1 365 ? 0.146 -13.062 50.533 1.00 87.50 365 LEU A C 1
ATOM 3045 O O . LEU A 1 365 ? -0.149 -12.228 49.669 1.00 87.50 365 LEU A O 1
ATOM 3049 N N . LEU A 1 366 ? -0.589 -13.275 51.624 1.00 87.88 366 LEU A N 1
ATOM 3050 C CA . LEU A 1 366 ? -1.736 -12.448 51.969 1.00 87.88 366 LEU A CA 1
ATOM 3051 C C . LEU A 1 366 ? -1.241 -11.043 52.341 1.00 87.88 366 LEU A C 1
ATOM 3053 O O . LEU A 1 366 ? -0.364 -10.926 53.198 1.00 87.88 366 LEU A O 1
ATOM 3057 N N . PRO A 1 367 ? -1.781 -9.981 51.722 1.00 90.31 367 PRO A N 1
ATOM 3058 C CA . PRO A 1 367 ? -1.456 -8.619 52.112 1.00 90.31 367 PRO A CA 1
ATOM 3059 C C . PRO A 1 367 ? -1.833 -8.332 53.569 1.00 90.31 367 PRO A C 1
ATOM 3061 O O . PRO A 1 367 ? -2.836 -8.840 54.081 1.00 90.31 367 PRO A O 1
ATOM 3064 N N . GLU A 1 368 ? -1.052 -7.478 54.223 1.00 85.31 368 GLU A N 1
ATOM 3065 C CA . GLU A 1 368 ? -1.070 -7.298 55.676 1.00 85.31 368 GLU A CA 1
ATOM 3066 C C . GLU A 1 368 ? -2.436 -6.829 56.205 1.00 85.31 368 GLU A C 1
ATOM 3068 O O . GLU A 1 368 ? -2.928 -7.328 57.224 1.00 85.31 368 GLU A O 1
ATOM 3073 N N . ASN A 1 369 ? -3.103 -5.918 55.484 1.00 82.88 369 ASN A N 1
ATOM 3074 C CA . ASN A 1 369 ? -4.429 -5.433 55.883 1.00 82.88 369 ASN A CA 1
ATOM 3075 C C . ASN A 1 369 ? -5.503 -6.522 55.815 1.00 82.88 369 ASN A C 1
ATOM 3077 O O . ASN A 1 369 ? -6.452 -6.481 56.595 1.00 82.88 369 ASN A O 1
ATOM 3081 N N . ILE A 1 370 ? -5.361 -7.493 54.908 1.00 87.00 370 ILE A N 1
ATOM 3082 C CA . ILE A 1 370 ? -6.287 -8.623 54.810 1.00 87.00 370 ILE A CA 1
ATOM 3083 C C . ILE A 1 370 ? -6.073 -9.548 56.008 1.00 87.00 370 ILE A C 1
ATOM 3085 O O . ILE A 1 370 ? -7.031 -9.844 56.717 1.00 87.00 370 ILE A O 1
ATOM 3089 N N . SER A 1 371 ? -4.822 -9.931 56.293 1.00 84.56 371 SER A N 1
ATOM 3090 C CA . SER A 1 371 ? -4.500 -10.809 57.428 1.00 84.56 371 SER A CA 1
ATOM 3091 C C . SER A 1 371 ? -4.873 -10.220 58.790 1.00 84.56 371 SER A C 1
ATOM 3093 O O . SER A 1 371 ? -5.199 -10.966 59.705 1.00 84.56 371 SER A O 1
ATOM 3095 N N . LYS A 1 372 ? -4.833 -8.889 58.937 1.00 85.00 372 LYS A N 1
ATOM 3096 C CA . LYS A 1 372 ? -5.181 -8.207 60.193 1.00 85.00 372 LYS A CA 1
ATOM 3097 C C . LYS A 1 372 ? -6.688 -8.045 60.406 1.00 85.00 372 LYS A C 1
ATOM 3099 O O . LYS A 1 372 ? -7.124 -8.026 61.551 1.00 85.00 372 LYS A O 1
ATOM 3104 N N . LYS A 1 373 ? -7.467 -7.847 59.335 1.00 82.81 373 LYS A N 1
ATOM 3105 C CA . LYS A 1 373 ? -8.892 -7.472 59.427 1.00 82.81 373 LYS A CA 1
ATOM 3106 C C . LYS A 1 373 ? -9.867 -8.623 59.199 1.00 82.81 373 LYS A C 1
ATOM 3108 O O . LYS A 1 373 ? -11.018 -8.502 59.601 1.00 82.81 373 LYS A O 1
ATOM 3113 N N . VAL A 1 374 ? -9.442 -9.691 58.529 1.00 88.69 374 VAL A N 1
ATOM 3114 C CA . VAL A 1 374 ? -10.316 -10.799 58.128 1.00 88.69 374 VAL A CA 1
ATOM 3115 C C . VAL A 1 374 ? -10.022 -12.011 59.007 1.00 88.69 374 VAL A C 1
ATOM 3117 O O . VAL A 1 374 ? -8.924 -12.559 58.945 1.00 88.69 374 VAL A O 1
ATOM 3120 N N . THR A 1 375 ? -10.998 -12.446 59.808 1.00 88.38 375 THR A N 1
ATOM 3121 C CA . THR A 1 375 ? -10.811 -13.531 60.788 1.00 88.38 375 THR A CA 1
ATOM 3122 C C . THR A 1 375 ? -10.696 -14.904 60.130 1.00 88.38 375 THR A C 1
ATOM 3124 O O . THR A 1 375 ? -9.933 -15.753 60.584 1.00 88.38 375 THR A O 1
ATOM 3127 N N . THR A 1 376 ? -11.459 -15.150 59.063 1.00 92.94 376 THR A N 1
ATOM 3128 C CA . THR A 1 376 ? -11.497 -16.456 58.389 1.00 92.94 376 THR A CA 1
ATOM 3129 C C . THR A 1 376 ? -11.034 -16.322 56.947 1.00 92.94 376 THR A C 1
ATOM 3131 O O . THR A 1 376 ? -11.714 -15.714 56.127 1.00 92.94 376 THR A O 1
ATOM 3134 N N . ILE A 1 377 ? -9.898 -16.923 56.603 1.00 94.00 377 ILE A N 1
ATOM 3135 C CA . ILE A 1 377 ? -9.369 -16.923 55.236 1.00 94.00 377 ILE A CA 1
ATOM 3136 C C . ILE A 1 377 ? -9.101 -18.374 54.840 1.00 94.00 377 ILE A C 1
ATOM 3138 O O . ILE A 1 377 ? -8.213 -19.005 55.402 1.00 94.00 377 ILE A O 1
ATOM 3142 N N . ILE A 1 378 ? -9.874 -18.911 53.893 1.00 94.81 378 ILE A N 1
ATOM 3143 C CA . ILE A 1 378 ? -9.818 -20.328 53.511 1.00 94.81 378 ILE A CA 1
ATOM 3144 C C . ILE A 1 378 ? -9.544 -20.447 52.005 1.00 94.81 378 ILE A C 1
ATOM 3146 O O . ILE A 1 378 ? -10.321 -19.943 51.189 1.00 94.81 378 ILE A O 1
ATOM 3150 N N . PRO A 1 379 ? -8.464 -21.118 51.589 1.00 95.38 379 PRO A N 1
ATOM 3151 C CA . PRO A 1 379 ? -8.263 -21.454 50.186 1.00 95.38 379 PRO A CA 1
ATOM 3152 C C . PRO A 1 379 ? -9.332 -22.437 49.688 1.00 95.38 379 PRO A C 1
ATOM 3154 O O . PRO A 1 379 ? -9.731 -23.344 50.410 1.00 95.38 379 PRO A O 1
ATOM 3157 N N . TYR A 1 380 ? -9.794 -22.293 48.446 1.00 96.00 380 TYR A N 1
ATOM 3158 C CA . TYR A 1 380 ? -10.896 -23.099 47.897 1.00 96.00 380 TYR A CA 1
ATOM 3159 C C . TYR A 1 380 ? -10.673 -24.617 47.984 1.00 96.00 380 TYR A C 1
ATOM 3161 O O . TYR A 1 380 ? -11.598 -25.360 48.295 1.00 96.00 380 TYR A O 1
ATOM 3169 N N . ASP A 1 381 ? -9.457 -25.087 47.728 1.00 92.81 381 ASP A N 1
ATOM 3170 C CA . ASP A 1 381 ? -9.116 -26.508 47.805 1.00 92.81 381 ASP A CA 1
ATOM 3171 C C . ASP A 1 381 ? -9.226 -27.059 49.236 1.00 92.81 381 ASP A C 1
ATOM 3173 O O . ASP A 1 381 ? -9.783 -28.137 49.435 1.00 92.81 381 ASP A O 1
ATOM 3177 N N . GLU A 1 382 ? -8.815 -26.279 50.237 1.00 93.88 382 GLU A N 1
ATOM 3178 C CA . GLU A 1 382 ? -9.020 -26.608 51.652 1.00 93.88 382 GLU A CA 1
ATOM 3179 C C . GLU A 1 382 ? -10.499 -26.481 52.044 1.00 93.88 382 GLU A C 1
ATOM 3181 O O . GLU A 1 382 ? -11.000 -27.278 52.839 1.00 93.88 382 GLU A O 1
ATOM 3186 N N . PHE A 1 383 ? -11.228 -25.537 51.435 1.00 95.31 383 PHE A N 1
ATOM 3187 C CA . PHE A 1 383 ? -12.662 -25.338 51.644 1.00 95.31 383 PHE A CA 1
ATOM 3188 C C . PHE A 1 383 ? -13.492 -26.561 51.229 1.00 95.31 383 PHE A C 1
ATOM 3190 O O . PHE A 1 383 ? -14.443 -26.917 51.923 1.00 95.31 383 PHE A O 1
ATOM 3197 N N . LEU A 1 384 ? -13.093 -27.270 50.167 1.00 94.12 384 LEU A N 1
ATOM 3198 C CA . LEU A 1 384 ? -13.727 -28.531 49.756 1.00 94.12 384 LEU A CA 1
ATOM 3199 C C . LEU A 1 384 ? -13.588 -29.650 50.805 1.00 94.12 384 LEU A C 1
ATOM 3201 O O . LEU A 1 384 ? -14.385 -30.586 50.812 1.00 94.12 384 LEU A O 1
ATOM 3205 N N . THR A 1 385 ? -12.604 -29.571 51.698 1.00 92.25 385 THR A N 1
ATOM 3206 C CA . THR A 1 385 ? -12.397 -30.531 52.799 1.00 92.25 385 THR A CA 1
ATOM 3207 C C . THR A 1 385 ? -12.700 -29.945 54.178 1.00 92.25 385 THR A C 1
ATOM 3209 O O . THR A 1 385 ? -12.589 -30.637 55.186 1.00 92.25 385 THR A O 1
ATOM 3212 N N . PHE A 1 386 ? -13.102 -28.673 54.239 1.00 91.19 386 PHE A N 1
ATOM 3213 C CA . PHE A 1 386 ? -13.234 -27.909 55.479 1.00 91.19 386 PHE A CA 1
ATOM 3214 C C . PHE A 1 386 ? -14.319 -28.460 56.405 1.00 91.19 386 PHE A C 1
ATOM 3216 O O . PHE A 1 386 ? -14.203 -28.364 57.628 1.00 91.19 386 PHE A O 1
ATOM 3223 N N . SER A 1 387 ? -15.368 -29.049 55.836 1.00 92.06 387 SER A N 1
ATOM 3224 C CA . SER A 1 387 ? -16.446 -29.695 56.579 1.00 92.06 387 SER A CA 1
ATOM 3225 C C . SER A 1 387 ? -16.773 -31.047 55.934 1.00 92.06 387 SER A C 1
ATOM 3227 O O . SER A 1 387 ? -17.581 -31.091 55.001 1.00 92.06 387 SER A O 1
ATOM 3229 N N . PRO A 1 388 ? -16.120 -32.143 56.371 1.00 86.56 388 PRO A N 1
ATOM 3230 C CA . PRO A 1 388 ? -16.406 -33.487 55.875 1.00 86.56 388 PRO A CA 1
ATOM 3231 C C . PRO A 1 388 ? -17.895 -33.826 55.992 1.00 86.56 388 PRO A C 1
ATOM 3233 O O . PRO A 1 388 ? -18.555 -33.444 56.957 1.00 86.56 388 PRO A O 1
ATOM 3236 N N . ILE A 1 389 ? -18.425 -34.526 54.993 1.00 85.56 389 ILE A N 1
ATOM 3237 C CA . ILE A 1 389 ? -19.841 -34.893 54.924 1.00 85.56 389 ILE A CA 1
ATOM 3238 C C . ILE A 1 389 ? -19.974 -36.323 55.435 1.00 85.56 389 ILE A C 1
ATOM 3240 O O . ILE A 1 389 ? -19.576 -37.254 54.741 1.00 85.56 389 ILE A O 1
ATOM 3244 N N . ASN A 1 390 ? -20.518 -36.487 56.640 1.00 83.88 390 ASN A N 1
ATOM 3245 C CA . ASN A 1 390 ? -20.772 -37.810 57.221 1.00 83.88 390 ASN A CA 1
ATOM 3246 C C . ASN A 1 390 ? -22.182 -38.326 56.889 1.00 83.88 390 ASN A C 1
ATOM 3248 O O . ASN A 1 390 ? -22.403 -39.532 56.858 1.00 83.88 390 ASN A O 1
ATOM 3252 N N . GLU A 1 391 ? -23.119 -37.417 56.610 1.00 83.94 391 GLU A N 1
ATOM 3253 C CA . GLU A 1 391 ? -24.519 -37.710 56.292 1.00 83.94 391 GLU A CA 1
ATOM 3254 C C . GLU A 1 391 ? -24.992 -36.836 55.115 1.00 83.94 391 GLU A C 1
ATOM 3256 O O . GLU A 1 391 ? -24.474 -35.725 54.940 1.00 83.94 391 GLU A O 1
ATOM 3261 N N . PRO A 1 392 ? -25.960 -37.293 54.294 1.00 83.56 392 PRO A N 1
ATOM 3262 C CA . PRO A 1 392 ? -26.521 -36.490 53.210 1.00 83.56 392 PRO A CA 1
ATOM 3263 C C . PRO A 1 392 ? -27.071 -35.151 53.717 1.00 83.56 392 PRO A C 1
ATOM 3265 O O . PRO A 1 392 ? -27.891 -35.103 54.629 1.00 83.56 392 PRO A O 1
ATOM 3268 N N . LEU A 1 393 ? -26.638 -34.046 53.108 1.00 89.12 393 LEU A N 1
ATOM 3269 C CA . LEU A 1 393 ? -27.082 -32.711 53.503 1.00 89.12 393 LEU A CA 1
ATOM 3270 C C . LEU A 1 393 ? -28.547 -32.485 53.115 1.00 89.12 393 LEU A C 1
ATOM 3272 O O . LEU A 1 393 ? -28.866 -32.443 51.924 1.00 89.12 393 LEU A O 1
ATOM 3276 N N . GLU A 1 394 ? -29.407 -32.250 54.109 1.00 88.94 394 GLU A N 1
ATOM 3277 C CA . GLU A 1 394 ? -30.812 -31.884 53.888 1.00 88.94 394 GLU A CA 1
ATOM 3278 C C . GLU A 1 394 ? -30.946 -30.672 52.957 1.00 88.94 394 GLU A C 1
ATOM 3280 O O . GLU A 1 394 ? -30.168 -29.718 53.042 1.00 88.94 394 GLU A O 1
ATOM 3285 N N . ASP A 1 395 ? -31.928 -30.685 52.059 1.00 89.06 395 ASP A N 1
ATOM 3286 C CA . ASP A 1 395 ? -32.196 -29.552 51.175 1.00 89.06 395 ASP A CA 1
ATOM 3287 C C . ASP A 1 395 ? -32.833 -28.384 51.933 1.00 89.06 395 ASP A C 1
ATOM 3289 O O . ASP A 1 395 ? -33.764 -28.545 52.720 1.00 89.06 395 ASP A O 1
ATOM 3293 N N . VAL A 1 396 ? -32.362 -27.173 51.643 1.00 91.50 396 VAL A N 1
ATOM 3294 C CA . VAL A 1 396 ? -32.946 -25.944 52.178 1.00 91.50 396 VAL A CA 1
ATOM 3295 C C . VAL A 1 396 ? -34.259 -25.647 51.448 1.00 91.50 396 VAL A C 1
ATOM 3297 O O . VAL A 1 396 ? -34.323 -25.691 50.222 1.00 91.50 396 VAL A O 1
ATOM 3300 N N . SER A 1 397 ? -35.317 -25.289 52.183 1.00 92.12 397 SER A N 1
ATOM 3301 C CA . SER A 1 397 ? -36.604 -24.904 51.585 1.00 92.12 397 SER A CA 1
ATOM 3302 C C . SER A 1 397 ? -36.498 -23.556 50.864 1.00 92.12 397 SER A C 1
ATOM 3304 O O . SER A 1 397 ? -36.618 -22.501 51.493 1.00 92.12 397 SER A O 1
ATOM 3306 N N . ILE A 1 398 ? -36.295 -23.572 49.547 1.00 95.62 398 ILE A N 1
ATOM 3307 C CA . ILE A 1 398 ? -36.181 -22.390 48.679 1.00 95.62 398 ILE A CA 1
ATOM 3308 C C . ILE A 1 398 ? -37.504 -22.157 47.939 1.00 95.62 398 ILE A C 1
ATOM 3310 O O . ILE A 1 398 ? -38.128 -23.092 47.446 1.00 95.62 398 ILE A O 1
ATOM 3314 N N . ASN A 1 399 ? -37.935 -20.899 47.847 1.00 93.81 399 ASN A N 1
ATOM 3315 C CA . ASN A 1 399 ? -39.131 -20.485 47.120 1.00 93.81 399 ASN A CA 1
ATOM 3316 C C . ASN A 1 399 ? -38.757 -19.832 45.787 1.00 93.81 399 ASN A C 1
ATOM 3318 O O . ASN A 1 399 ? -37.742 -19.151 45.663 1.00 93.81 399 ASN A O 1
ATOM 3322 N N . LYS A 1 400 ? -39.644 -19.934 44.792 1.00 91.06 400 LYS A N 1
ATOM 3323 C CA . LYS A 1 400 ? -39.434 -19.365 43.446 1.00 91.06 400 LYS A CA 1
ATOM 3324 C C . LYS A 1 400 ? -39.156 -17.850 43.420 1.00 91.06 400 LYS A C 1
ATOM 3326 O O . LYS A 1 400 ? -38.477 -17.366 42.517 1.00 91.06 400 LYS A O 1
ATOM 3331 N N . ASN A 1 401 ? -39.683 -17.121 44.408 1.00 92.62 401 ASN A N 1
ATOM 3332 C CA . ASN A 1 401 ? -39.548 -15.668 44.549 1.00 92.62 401 ASN A CA 1
ATOM 3333 C C . ASN A 1 401 ? -38.353 -15.257 45.424 1.00 92.62 401 ASN A C 1
ATOM 3335 O O . ASN A 1 401 ? -38.110 -14.060 45.578 1.00 92.62 401 ASN A O 1
ATOM 3339 N N . ASP A 1 402 ? -37.622 -16.213 46.002 1.00 95.38 402 ASP A N 1
ATOM 3340 C CA . ASP A 1 402 ? -36.394 -15.899 46.726 1.00 95.38 402 ASP A CA 1
ATOM 3341 C C . ASP A 1 402 ? -35.350 -15.366 45.735 1.00 95.38 402 ASP A C 1
ATOM 3343 O O . ASP A 1 402 ? -35.277 -15.802 44.579 1.00 95.38 402 ASP A O 1
ATOM 3347 N N . ILE A 1 403 ? -34.557 -14.389 46.177 1.00 95.31 403 ILE A N 1
ATOM 3348 C CA . ILE A 1 403 ? -33.480 -13.814 45.369 1.00 95.31 403 ILE A CA 1
ATOM 3349 C C . ILE A 1 403 ? -32.371 -14.860 45.260 1.00 95.31 403 ILE A C 1
ATOM 3351 O O . ILE A 1 403 ? -31.836 -15.294 46.274 1.00 95.31 403 ILE A O 1
ATOM 3355 N N . ALA A 1 404 ? -32.004 -15.231 44.038 1.00 96.19 404 ALA A N 1
ATOM 3356 C CA . ALA A 1 404 ? -30.869 -16.111 43.784 1.00 96.19 404 ALA A CA 1
ATOM 3357 C C . ALA A 1 404 ? -29.593 -15.291 43.564 1.00 96.19 404 ALA A C 1
ATOM 3359 O O . ALA A 1 404 ? -28.541 -15.597 44.126 1.00 96.19 404 ALA A O 1
ATOM 3360 N N . ILE A 1 405 ? -29.691 -14.238 42.742 1.00 95.75 405 ILE A N 1
ATOM 3361 C CA . ILE A 1 405 ? -28.541 -13.450 42.294 1.00 95.75 405 ILE A CA 1
ATOM 3362 C C . ILE A 1 405 ? -28.850 -11.952 42.383 1.00 95.75 405 ILE A C 1
ATOM 3364 O O . ILE A 1 405 ? -29.907 -11.493 41.958 1.00 95.75 405 ILE A O 1
ATOM 3368 N N . ILE A 1 406 ? -27.904 -11.174 42.905 1.00 93.81 406 ILE A N 1
ATOM 3369 C CA . ILE A 1 406 ? -27.876 -9.715 42.826 1.00 93.81 406 ILE A CA 1
ATOM 3370 C C . ILE A 1 406 ? -26.736 -9.310 41.890 1.00 93.81 406 ILE A C 1
ATOM 3372 O O . ILE A 1 406 ? -25.560 -9.409 42.236 1.00 93.81 406 ILE A O 1
ATOM 3376 N N . CYS A 1 407 ? -27.077 -8.809 40.706 1.00 89.94 407 CYS A N 1
ATOM 3377 C CA . CYS A 1 407 ? -26.090 -8.255 39.778 1.00 89.94 407 CYS A CA 1
ATOM 3378 C C . CYS A 1 407 ? -26.122 -6.726 39.844 1.00 89.94 407 CYS A C 1
ATOM 3380 O O . CYS A 1 407 ? -27.150 -6.114 39.551 1.00 89.94 407 CYS A O 1
ATOM 3382 N N . TYR A 1 408 ? -25.003 -6.090 40.190 1.00 83.56 408 TYR A N 1
ATOM 3383 C CA . TYR A 1 408 ? -24.921 -4.629 40.177 1.00 83.56 408 TYR A CA 1
ATOM 3384 C C . TYR A 1 408 ? -24.669 -4.100 38.766 1.00 83.56 408 TYR A C 1
ATOM 3386 O O . TYR A 1 408 ? -23.708 -4.487 38.102 1.00 83.56 408 TYR A O 1
ATOM 3394 N N . THR A 1 409 ? -25.515 -3.178 38.306 1.00 74.31 409 THR A N 1
ATOM 3395 C CA . THR A 1 409 ? -25.280 -2.459 37.047 1.00 74.31 409 THR A CA 1
ATOM 3396 C C . THR A 1 409 ? -24.241 -1.363 37.261 1.00 74.31 409 THR A C 1
ATOM 3398 O O . THR A 1 409 ? -24.378 -0.566 38.194 1.00 74.31 409 THR A O 1
ATOM 3401 N N . SER A 1 410 ? -23.257 -1.251 36.368 1.00 60.69 410 SER A N 1
ATOM 3402 C CA . SER A 1 410 ? -22.370 -0.088 36.306 1.00 60.69 410 SER A CA 1
ATOM 3403 C C . SER A 1 410 ? -23.154 1.130 35.806 1.00 60.69 410 SER A C 1
ATOM 3405 O O . SER A 1 410 ? -23.433 1.285 34.617 1.00 60.69 410 SER A O 1
ATOM 3407 N N . GLY A 1 411 ? -23.587 1.992 36.725 1.00 48.25 411 GLY A N 1
ATOM 3408 C CA . GLY A 1 411 ? -24.228 3.248 36.359 1.00 48.25 411 GLY A CA 1
ATOM 3409 C C . GLY A 1 411 ? -23.188 4.212 35.793 1.00 48.25 411 GLY A C 1
ATOM 3410 O O . GLY A 1 411 ? -22.265 4.601 36.494 1.00 48.25 411 GLY A O 1
ATOM 3411 N N . THR A 1 412 ? -23.333 4.648 34.540 1.00 45.44 412 THR A N 1
ATOM 3412 C CA . THR A 1 412 ? -22.465 5.696 33.965 1.00 45.44 412 THR A CA 1
ATOM 3413 C C . THR A 1 412 ? -22.635 7.054 34.657 1.00 45.44 412 THR A C 1
ATOM 3415 O O . THR A 1 412 ? -21.752 7.901 34.550 1.00 45.44 412 THR A O 1
ATOM 3418 N N . THR A 1 413 ? -23.763 7.269 35.349 1.00 45.97 413 THR A N 1
ATOM 3419 C CA . THR A 1 413 ? -24.155 8.559 35.945 1.00 45.97 413 THR A CA 1
ATOM 3420 C C . THR A 1 413 ? -24.800 8.448 37.334 1.00 45.97 413 THR A C 1
ATOM 3422 O O . THR A 1 413 ? -25.239 9.456 37.878 1.00 45.97 413 THR A O 1
ATOM 3425 N N . SER A 1 414 ? -24.987 7.245 37.878 1.00 55.69 414 SER A N 1
ATOM 3426 C CA . SER A 1 414 ? -25.720 7.023 39.133 1.00 55.69 414 SER A CA 1
ATOM 3427 C C . SER A 1 414 ? -25.058 5.930 39.953 1.00 55.69 414 SER A C 1
ATOM 3429 O O . SER A 1 414 ? -24.452 5.036 39.367 1.00 55.69 414 SER A O 1
ATOM 3431 N N . GLN A 1 415 ? -25.249 5.968 41.275 1.00 64.81 415 GLN A N 1
ATOM 3432 C CA . GLN A 1 415 ? -24.825 4.898 42.179 1.00 64.81 415 GLN A CA 1
ATOM 3433 C C . GLN A 1 415 ? -25.187 3.510 41.605 1.00 64.81 415 GLN A C 1
ATOM 3435 O O . GLN A 1 415 ? -26.291 3.369 41.056 1.00 64.81 415 GLN A O 1
ATOM 3440 N N . PRO A 1 416 ? -24.287 2.508 41.687 1.00 74.94 416 PRO A N 1
ATOM 3441 C CA . PRO A 1 416 ? -24.577 1.143 41.261 1.00 74.94 416 PRO A CA 1
ATOM 3442 C C . PRO A 1 416 ? -25.876 0.630 41.887 1.00 74.94 416 PRO A C 1
ATOM 3444 O O . PRO A 1 416 ? -26.095 0.780 43.086 1.00 74.94 416 PRO A O 1
ATOM 3447 N N . LYS A 1 417 ? -26.739 0.011 41.079 1.00 81.88 417 LYS A N 1
ATOM 3448 C CA . LYS A 1 417 ? -28.006 -0.571 41.538 1.00 81.88 417 LYS A CA 1
ATOM 3449 C C . LYS A 1 417 ? -27.947 -2.086 41.433 1.00 81.88 417 LYS A C 1
ATOM 3451 O O . LYS A 1 417 ? -27.601 -2.604 40.371 1.00 81.88 417 LYS A O 1
ATOM 3456 N N . GLY A 1 418 ? -28.308 -2.785 42.505 1.00 88.12 418 GLY A N 1
ATOM 3457 C CA . GLY A 1 418 ? -28.409 -4.242 42.505 1.00 88.12 418 GLY A CA 1
ATOM 3458 C C . GLY A 1 418 ? -29.702 -4.701 41.835 1.00 88.12 418 GLY A C 1
ATOM 3459 O O . GLY A 1 418 ? -30.789 -4.376 42.303 1.00 88.12 418 GLY A O 1
ATOM 3460 N N . CYS A 1 419 ? -29.617 -5.462 40.751 1.00 90.94 419 CYS A N 1
ATOM 3461 C CA . CYS A 1 419 ? -30.767 -6.139 40.152 1.00 90.94 419 CYS A CA 1
ATOM 3462 C C . CYS A 1 419 ? -31.024 -7.435 40.919 1.00 90.94 419 CYS A C 1
ATOM 3464 O O . CYS A 1 419 ? -30.195 -8.340 40.861 1.00 90.94 419 CYS A O 1
ATOM 3466 N N . ALA A 1 420 ? -32.140 -7.515 41.647 1.00 92.88 420 ALA A N 1
ATOM 3467 C CA . ALA A 1 420 ? -32.496 -8.682 42.449 1.00 92.88 420 ALA A CA 1
ATOM 3468 C C . ALA A 1 420 ? -33.213 -9.732 41.585 1.00 92.88 420 ALA A C 1
ATOM 3470 O O . ALA A 1 420 ? -34.429 -9.678 41.403 1.00 92.88 420 ALA A O 1
ATOM 3471 N N . LEU A 1 421 ? -32.446 -10.674 41.039 1.00 95.00 421 LEU A N 1
ATOM 3472 C CA . LEU A 1 421 ? -32.939 -11.768 40.209 1.00 95.00 421 LEU A CA 1
ATOM 3473 C C . LEU A 1 421 ? -33.356 -12.943 41.091 1.00 95.00 421 LEU A C 1
ATOM 3475 O O . LEU A 1 421 ? -32.547 -13.521 41.822 1.00 95.00 421 LEU A O 1
ATOM 3479 N N . THR A 1 422 ? -34.630 -13.306 41.011 1.00 95.19 422 THR A N 1
ATOM 3480 C CA . THR A 1 422 ? -35.179 -14.467 41.717 1.00 95.19 422 THR A CA 1
ATOM 3481 C C . THR A 1 422 ? -34.894 -15.766 40.970 1.00 95.19 422 THR A C 1
ATOM 3483 O O . THR A 1 422 ? -34.580 -15.757 39.775 1.00 95.19 422 THR A O 1
ATOM 3486 N N . HIS A 1 423 ? -35.053 -16.906 41.647 1.00 94.88 423 HIS A N 1
ATOM 3487 C CA . HIS A 1 423 ? -34.962 -18.211 40.985 1.00 94.88 423 HIS A CA 1
ATOM 3488 C C . HIS A 1 423 ? -35.924 -18.319 39.789 1.00 94.88 423 HIS A C 1
ATOM 3490 O O . HIS A 1 423 ? -35.532 -18.797 38.723 1.00 94.88 423 HIS A O 1
ATOM 3496 N N . SER A 1 424 ? -37.157 -17.823 39.937 1.00 91.38 424 SER A N 1
ATOM 3497 C CA . SER A 1 424 ? -38.147 -17.821 38.856 1.00 91.38 424 SER A CA 1
ATOM 3498 C C . SER A 1 424 ? -37.744 -16.939 37.672 1.00 91.38 424 SER A C 1
ATOM 3500 O O . SER A 1 424 ? -37.991 -17.330 36.531 1.00 91.38 424 SER A O 1
ATOM 3502 N N . ASN A 1 425 ? -37.067 -15.804 37.905 1.00 93.38 425 ASN A N 1
ATOM 3503 C CA . ASN A 1 425 ? -36.592 -14.940 36.820 1.00 93.38 425 ASN A CA 1
ATOM 3504 C C . ASN A 1 425 ? -35.574 -15.665 35.935 1.00 93.38 425 ASN A C 1
ATOM 3506 O O . ASN A 1 425 ? -35.693 -15.655 34.709 1.00 93.38 425 ASN A O 1
ATOM 3510 N N . LEU A 1 426 ? -34.605 -16.334 36.562 1.00 93.88 426 LEU A N 1
ATOM 3511 C CA . LEU A 1 426 ? -33.538 -17.049 35.862 1.00 93.88 426 LEU A CA 1
ATOM 3512 C C . LEU A 1 426 ? -34.077 -18.263 35.097 1.00 93.88 426 LEU A C 1
ATOM 3514 O O . LEU A 1 426 ? -33.748 -18.433 33.926 1.00 93.88 426 LEU A O 1
ATOM 3518 N N . ILE A 1 427 ? -34.959 -19.059 35.712 1.00 92.00 427 ILE A N 1
ATOM 3519 C CA . ILE A 1 427 ? -35.605 -20.199 35.038 1.00 92.00 427 ILE A CA 1
ATOM 3520 C C . ILE A 1 427 ? -36.444 -19.723 33.851 1.00 92.00 427 ILE A C 1
ATOM 3522 O O . ILE A 1 427 ? -36.337 -20.292 32.766 1.00 92.00 427 ILE A O 1
ATOM 3526 N N . SER A 1 428 ? -37.222 -18.650 34.028 1.00 90.88 428 SER A N 1
ATOM 3527 C CA . SER A 1 428 ? -37.993 -18.047 32.934 1.00 90.88 428 SER A CA 1
ATOM 3528 C C . SER A 1 428 ? -37.101 -17.632 31.781 1.00 90.88 428 SER A C 1
ATOM 3530 O O . SER A 1 428 ? -37.480 -17.817 30.632 1.00 90.88 428 SER A O 1
ATOM 3532 N N . ASN A 1 429 ? -35.915 -17.092 32.073 1.00 91.56 429 ASN A N 1
ATOM 3533 C CA . ASN A 1 429 ? -34.994 -16.685 31.028 1.00 91.56 429 ASN A CA 1
ATOM 3534 C C . ASN A 1 429 ? -34.423 -17.881 30.262 1.00 91.56 429 ASN A C 1
ATOM 3536 O O . ASN A 1 429 ? -34.426 -17.851 29.036 1.00 91.56 429 ASN A O 1
ATOM 3540 N N . ILE A 1 430 ? -34.008 -18.946 30.958 1.00 89.62 430 ILE A N 1
ATOM 3541 C CA . ILE A 1 430 ? -33.511 -20.177 30.319 1.00 89.62 430 ILE A CA 1
ATOM 3542 C C . ILE A 1 430 ? -34.588 -20.781 29.410 1.00 89.62 430 ILE A C 1
ATOM 3544 O O . ILE A 1 430 ? -34.318 -21.130 28.263 1.00 89.62 430 ILE A O 1
ATOM 3548 N N . VAL A 1 431 ? -35.826 -20.839 29.899 1.00 86.00 431 VAL A N 1
ATOM 3549 C CA . VAL A 1 431 ? -36.995 -21.257 29.120 1.00 86.00 431 VAL A CA 1
ATOM 3550 C C . VAL A 1 431 ? -37.214 -20.350 27.907 1.00 86.00 431 VAL A C 1
ATOM 3552 O O . VAL A 1 431 ? -37.413 -20.844 26.798 1.00 86.00 431 VAL A O 1
ATOM 3555 N N . GLY A 1 432 ? -37.137 -19.034 28.111 1.00 87.38 432 GLY A N 1
ATOM 3556 C CA . GLY A 1 432 ? -37.338 -18.010 27.091 1.00 87.38 432 GLY A CA 1
ATOM 3557 C C . GLY A 1 432 ? -36.414 -18.154 25.886 1.00 87.38 432 GLY A C 1
ATOM 3558 O O . GLY A 1 432 ? -36.839 -17.942 24.749 1.00 87.38 432 GLY A O 1
ATOM 3559 N N . ILE A 1 433 ? -35.159 -18.529 26.139 1.00 88.50 433 ILE A N 1
ATOM 3560 C CA . ILE A 1 433 ? -34.096 -18.575 25.128 1.00 88.50 433 ILE A CA 1
ATOM 3561 C C . ILE A 1 433 ? -33.855 -19.971 24.541 1.00 88.50 433 ILE A C 1
ATOM 3563 O O . ILE A 1 433 ? -33.292 -20.071 23.450 1.00 88.50 433 ILE A O 1
ATOM 3567 N N . LYS A 1 434 ? -34.280 -21.042 25.227 1.00 83.00 434 LYS A N 1
ATOM 3568 C CA . LYS A 1 434 ? -33.989 -22.438 24.858 1.00 83.00 434 LYS A CA 1
ATOM 3569 C C . LYS A 1 434 ? -34.343 -22.773 23.406 1.00 83.00 434 LYS A C 1
ATOM 3571 O O . LYS A 1 434 ? -33.528 -23.363 22.706 1.00 83.00 434 LYS A O 1
ATOM 3576 N N . ASP A 1 435 ? -35.519 -22.356 22.946 1.00 74.50 435 ASP A N 1
ATOM 3577 C CA . ASP A 1 435 ? -36.003 -22.645 21.588 1.00 74.50 435 ASP A CA 1
ATOM 3578 C C . ASP A 1 435 ? -35.408 -21.720 20.513 1.00 74.50 435 ASP A C 1
ATOM 3580 O O . ASP A 1 435 ? -35.532 -21.991 19.318 1.00 74.50 435 ASP A O 1
ATOM 3584 N N . GLN A 1 436 ? -34.806 -20.599 20.917 1.00 81.06 436 GLN A N 1
ATOM 3585 C CA . GLN A 1 436 ? -34.249 -19.595 20.006 1.00 81.06 436 GLN A CA 1
ATOM 3586 C C . GLN A 1 436 ? -32.752 -19.806 19.757 1.00 81.06 436 GLN A C 1
ATOM 3588 O O . GLN A 1 436 ? -32.209 -19.247 18.806 1.00 81.06 436 GLN A O 1
ATOM 3593 N N . ILE A 1 437 ? -32.083 -20.633 20.562 1.00 80.00 437 ILE A N 1
ATOM 3594 C CA . ILE A 1 437 ? -30.675 -20.985 20.383 1.00 80.00 437 ILE A CA 1
ATOM 3595 C C . ILE A 1 437 ? -30.581 -22.373 19.745 1.00 80.00 437 ILE A C 1
ATOM 3597 O O . ILE A 1 437 ? -31.079 -23.367 20.263 1.00 80.00 437 ILE A O 1
ATOM 3601 N N . SER A 1 438 ? -29.918 -22.455 18.590 1.00 70.19 438 SER A N 1
ATOM 3602 C CA . SER A 1 438 ? -29.762 -23.720 17.869 1.00 70.19 438 SER A CA 1
ATOM 3603 C C . SER A 1 438 ? -28.680 -24.596 18.504 1.00 70.19 438 SER A C 1
ATOM 3605 O O . SER A 1 438 ? -27.500 -24.480 18.168 1.00 70.19 438 SER A O 1
ATOM 3607 N N . PHE A 1 439 ? -29.095 -25.556 19.328 1.00 71.81 439 PHE A N 1
ATOM 3608 C CA . PHE A 1 439 ? -28.231 -26.633 19.830 1.00 71.81 439 PHE A CA 1
ATOM 3609 C C . PHE A 1 439 ? -28.116 -27.837 18.887 1.00 71.81 439 PHE A C 1
ATOM 3611 O O . PHE A 1 439 ? -27.484 -28.829 19.241 1.00 71.81 439 PHE A O 1
ATOM 3618 N N . ASN A 1 440 ? -28.684 -27.744 17.678 1.00 66.06 440 ASN A N 1
ATOM 3619 C CA . ASN A 1 440 ? -28.709 -28.796 16.656 1.00 66.06 440 ASN A CA 1
ATOM 3620 C C . ASN A 1 440 ? -27.319 -29.045 16.035 1.00 66.06 440 ASN A C 1
ATOM 3622 O O . ASN A 1 440 ? -27.090 -28.830 14.844 1.00 66.06 440 ASN A O 1
ATOM 3626 N N . HIS A 1 441 ? -26.368 -29.490 16.850 1.00 78.50 441 HIS A N 1
ATOM 3627 C CA . HIS A 1 441 ? -25.076 -30.015 16.440 1.00 78.50 441 HIS A CA 1
ATOM 3628 C C . HIS A 1 441 ? -24.893 -31.395 17.092 1.00 78.50 441 HIS A C 1
ATOM 3630 O O . HIS A 1 441 ? -25.183 -31.519 18.278 1.00 78.50 441 HIS A O 1
ATOM 3636 N N . PRO A 1 442 ? -24.377 -32.423 16.385 1.00 79.25 442 PRO A N 1
ATOM 3637 C CA . PRO A 1 442 ? -24.220 -33.772 16.949 1.00 79.25 442 PRO A CA 1
ATOM 3638 C C . PRO A 1 442 ? -23.411 -33.814 18.253 1.00 79.25 442 PRO A C 1
ATOM 3640 O O . PRO A 1 442 ? -23.658 -34.643 19.114 1.00 79.25 442 PRO A O 1
ATOM 3643 N N . ASN A 1 443 ? -22.455 -32.890 18.383 1.00 89.50 443 ASN A N 1
ATOM 3644 C CA . ASN A 1 443 ? -21.608 -32.697 19.558 1.00 89.50 443 ASN A CA 1
ATOM 3645 C C . ASN A 1 443 ? -21.570 -31.196 19.907 1.00 89.50 443 ASN A C 1
ATOM 3647 O O . ASN A 1 443 ? -20.694 -30.504 19.377 1.00 89.50 443 ASN A O 1
ATOM 3651 N N . PRO A 1 444 ? -22.530 -30.636 20.658 1.00 92.81 444 PRO A N 1
ATOM 3652 C CA . PRO A 1 444 ? -22.498 -29.223 21.026 1.00 92.81 444 PRO A CA 1
ATOM 3653 C C . PRO A 1 444 ? -21.331 -28.950 21.987 1.00 92.81 444 PRO A C 1
ATOM 3655 O O . PRO A 1 444 ? -20.957 -29.814 22.775 1.00 92.81 444 PRO A O 1
ATOM 3658 N N . MET A 1 445 ? -20.725 -27.769 21.893 1.00 95.38 445 MET A N 1
ATOM 3659 C CA . MET A 1 445 ? -19.608 -27.348 22.742 1.00 95.38 445 MET A CA 1
ATOM 3660 C C . MET A 1 445 ? -19.659 -25.831 22.940 1.00 95.38 445 MET A C 1
ATOM 3662 O O . MET A 1 445 ? -19.656 -25.088 21.951 1.00 95.38 445 MET A O 1
ATOM 3666 N N . TYR A 1 446 ? -19.708 -25.385 24.193 1.00 96.88 446 TYR A N 1
ATOM 3667 C CA . TYR A 1 446 ? -19.734 -23.975 24.582 1.00 96.88 446 TYR A CA 1
ATOM 3668 C C . TYR A 1 446 ? -18.351 -23.533 25.063 1.00 96.88 446 TYR A C 1
ATOM 3670 O O . TYR A 1 446 ? -17.698 -24.253 25.819 1.00 96.88 446 TYR A O 1
ATOM 3678 N N . VAL A 1 447 ? -17.900 -22.350 24.642 1.00 96.44 447 VAL A N 1
ATOM 3679 C CA . VAL A 1 447 ? -16.678 -21.726 25.172 1.00 96.44 447 VAL A CA 1
ATOM 3680 C C . VAL A 1 447 ? -17.045 -20.644 26.181 1.00 96.44 447 VAL A C 1
ATOM 3682 O O . VAL A 1 447 ? -17.658 -19.647 25.810 1.00 96.44 447 VAL A O 1
ATOM 3685 N N . ALA A 1 448 ? -16.658 -20.837 27.442 1.00 96.31 448 ALA A N 1
ATOM 3686 C CA . ALA A 1 448 ? -16.885 -19.872 28.513 1.00 96.31 448 ALA A CA 1
ATOM 3687 C C . ALA A 1 448 ? -15.647 -18.995 28.708 1.00 96.31 448 ALA A C 1
ATOM 3689 O O . ALA A 1 448 ? -14.567 -19.479 29.047 1.00 96.31 448 ALA A O 1
ATOM 3690 N N . TYR A 1 449 ? -15.789 -17.700 28.460 1.00 92.19 449 TYR A N 1
ATOM 3691 C CA . TYR A 1 449 ? -14.698 -16.724 28.603 1.00 92.19 449 TYR A CA 1
ATOM 3692 C C . TYR A 1 449 ? -15.201 -15.314 28.915 1.00 92.19 449 TYR A C 1
ATOM 3694 O O . TYR A 1 449 ? -14.396 -14.434 29.253 1.00 92.19 449 TYR A O 1
ATOM 3702 N N . LEU A 1 450 ? -16.506 -15.065 28.744 1.00 91.25 450 LEU A N 1
ATOM 3703 C CA . LEU A 1 450 ? -17.108 -13.810 29.163 1.00 91.25 450 LEU A CA 1
ATOM 3704 C C . LEU A 1 450 ? -17.184 -13.801 30.691 1.00 91.25 450 LEU A C 1
ATOM 3706 O O . LEU A 1 450 ? -17.278 -14.861 31.300 1.00 91.25 450 LEU A O 1
ATOM 3710 N N . PRO A 1 451 ? -17.149 -12.630 31.345 1.00 88.69 451 PRO A N 1
ATOM 3711 C CA . PRO A 1 451 ? -17.092 -12.638 32.793 1.00 88.69 451 PRO A CA 1
ATOM 3712 C C . PRO A 1 451 ? -18.395 -13.170 33.419 1.00 88.69 451 PRO A C 1
ATOM 3714 O O . PRO A 1 451 ? -19.456 -12.594 33.200 1.00 88.69 451 PRO A O 1
ATOM 3717 N N . LEU A 1 452 ? -18.303 -14.185 34.281 1.00 91.56 452 LEU A N 1
ATOM 3718 C CA . LEU A 1 452 ? -19.384 -14.719 35.127 1.00 91.56 452 LEU A CA 1
ATOM 3719 C C . LEU A 1 452 ? -19.993 -13.691 36.095 1.00 91.56 452 LEU A C 1
ATOM 3721 O O . LEU A 1 452 ? -20.993 -13.964 36.743 1.00 91.56 452 LEU A O 1
ATOM 3725 N N . SER A 1 453 ? -19.422 -12.487 36.182 1.00 87.31 453 SER A N 1
ATOM 3726 C CA . SER A 1 453 ? -20.058 -11.351 36.856 1.00 87.31 453 SER A CA 1
ATOM 3727 C C . SER A 1 453 ? -21.145 -10.661 36.024 1.00 87.31 453 SER A C 1
ATOM 3729 O O . SER A 1 453 ? -21.885 -9.835 36.561 1.00 87.31 453 SER A O 1
ATOM 3731 N N . TYR A 1 454 ? -21.265 -10.986 34.734 1.00 87.75 454 TYR A N 1
ATOM 3732 C CA . TYR A 1 454 ? -22.355 -10.531 33.878 1.00 87.75 454 TYR A CA 1
ATOM 3733 C C . TYR A 1 454 ? -23.426 -11.603 33.772 1.00 87.75 454 TYR A C 1
ATOM 3735 O O . TYR A 1 454 ? -23.145 -12.767 33.492 1.00 87.75 454 TYR A O 1
ATOM 3743 N N . ILE A 1 455 ? -24.679 -11.159 33.863 1.00 91.75 455 ILE A N 1
ATOM 3744 C CA . ILE A 1 455 ? -25.843 -12.034 33.737 1.00 91.75 455 ILE A CA 1
ATOM 3745 C C . ILE A 1 455 ? -25.876 -12.814 32.416 1.00 91.75 455 ILE A C 1
ATOM 3747 O O . ILE A 1 455 ? -26.432 -13.902 32.362 1.00 91.75 455 ILE A O 1
ATOM 3751 N N . PHE A 1 456 ? -25.258 -12.280 31.357 1.00 91.31 456 PHE A N 1
ATOM 3752 C CA . PHE A 1 456 ? -25.191 -12.946 30.061 1.00 91.31 456 PHE A CA 1
ATOM 3753 C C . PHE A 1 456 ? -24.469 -14.301 30.155 1.00 91.31 456 PHE A C 1
ATOM 3755 O O . PHE A 1 456 ? -25.040 -15.307 29.740 1.00 91.31 456 PHE A O 1
ATOM 3762 N N . GLU A 1 457 ? -23.274 -14.357 30.755 1.00 93.62 457 GLU A N 1
ATOM 3763 C CA . GLU A 1 457 ? -22.545 -15.628 30.877 1.00 93.62 457 GLU A CA 1
ATOM 3764 C C . GLU A 1 457 ? -23.238 -16.569 31.870 1.00 93.62 457 GLU A C 1
ATOM 3766 O O . GLU A 1 457 ? -23.371 -17.755 31.592 1.00 93.62 457 GLU A O 1
ATOM 3771 N N . ILE A 1 458 ? -23.791 -16.037 32.969 1.00 94.62 458 ILE A N 1
ATOM 3772 C CA . ILE A 1 458 ? -24.572 -16.831 33.932 1.00 94.62 458 ILE A CA 1
ATOM 3773 C C . ILE A 1 458 ? -25.754 -17.522 33.235 1.00 94.62 458 ILE A C 1
ATOM 3775 O O . ILE A 1 458 ? -25.929 -18.731 33.365 1.00 94.62 458 ILE A O 1
ATOM 3779 N N . CYS A 1 459 ? -26.566 -16.784 32.472 1.00 93.75 459 CYS A N 1
ATOM 3780 C CA . CYS A 1 459 ? -27.690 -17.358 31.730 1.00 93.75 459 CYS A CA 1
ATOM 3781 C C . CYS A 1 459 ? -27.224 -18.357 30.659 1.00 93.75 459 CYS A C 1
ATOM 3783 O O . CYS A 1 459 ? -27.872 -19.388 30.476 1.00 93.75 459 CYS A O 1
ATOM 3785 N N . GLY A 1 460 ? -26.104 -18.083 29.980 1.00 93.81 460 GLY A N 1
ATOM 3786 C CA . GLY A 1 460 ? -25.507 -18.984 28.992 1.00 93.81 460 GLY A CA 1
ATOM 3787 C C . GLY A 1 460 ? -25.055 -20.316 29.595 1.00 93.81 460 GLY A C 1
ATOM 3788 O O . GLY A 1 460 ? -25.393 -21.379 29.071 1.00 93.81 460 GLY A O 1
ATOM 3789 N N . GLU A 1 461 ? -24.361 -20.280 30.732 1.00 95.38 461 GLU A N 1
ATOM 3790 C CA . GLU A 1 461 ? -23.907 -21.482 31.436 1.00 95.38 461 GLU A CA 1
ATOM 3791 C C . GLU A 1 461 ? -25.082 -22.257 32.054 1.00 95.38 461 GLU A C 1
ATOM 3793 O O . GLU A 1 461 ? -25.150 -23.477 31.904 1.00 95.38 461 GLU A O 1
ATOM 3798 N N . LEU A 1 462 ? -26.069 -21.581 32.657 1.00 94.12 462 LEU A N 1
ATOM 3799 C CA . LEU A 1 462 ? -27.285 -22.236 33.167 1.00 94.12 462 LEU A CA 1
ATOM 3800 C C . LEU A 1 462 ? -28.096 -22.921 32.053 1.00 94.12 462 LEU A C 1
ATOM 3802 O O . LEU A 1 462 ? -28.647 -24.008 32.257 1.00 94.12 462 LEU A O 1
ATOM 3806 N N . LEU A 1 463 ? -28.150 -22.317 30.863 1.00 92.69 463 LEU A N 1
ATOM 3807 C CA . LEU A 1 463 ? -28.752 -22.931 29.683 1.00 92.69 463 LEU A CA 1
ATOM 3808 C C . LEU A 1 463 ? -27.959 -24.169 29.236 1.00 92.69 463 LEU A C 1
ATOM 3810 O O . LEU A 1 463 ? -28.560 -25.213 28.976 1.00 92.69 463 LEU A O 1
ATOM 3814 N N . CYS A 1 464 ? -26.626 -24.103 29.219 1.00 94.56 464 CYS A N 1
ATOM 3815 C CA . CYS A 1 464 ? -25.784 -25.259 28.901 1.00 94.56 464 CYS A CA 1
ATOM 3816 C C . CYS A 1 464 ? -25.991 -26.416 29.889 1.00 94.56 464 CYS A C 1
ATOM 3818 O O . CYS A 1 464 ? -26.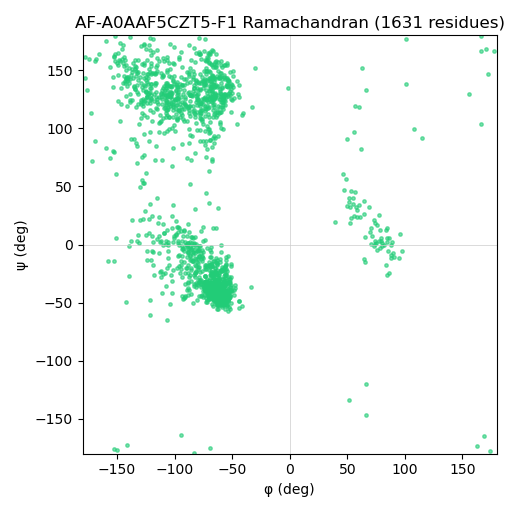143 -27.561 29.459 1.00 94.56 464 CYS A O 1
ATOM 3820 N N . LEU A 1 465 ? -26.095 -26.125 31.191 1.00 93.31 465 LEU A N 1
ATOM 3821 C CA . LEU A 1 465 ? -26.405 -27.129 32.215 1.00 93.31 465 LEU A CA 1
ATOM 3822 C C . LEU A 1 465 ? -27.737 -27.840 31.936 1.00 93.31 465 LEU A C 1
ATOM 3824 O O . LEU A 1 465 ? -27.836 -29.053 32.111 1.00 93.31 465 LEU A O 1
ATOM 3828 N N . SER A 1 466 ? -28.738 -27.105 31.452 1.00 88.00 466 SER A N 1
ATOM 3829 C CA . SER A 1 466 ? -30.068 -27.652 31.165 1.00 88.00 466 SER A CA 1
ATOM 3830 C C . SER A 1 466 ? -30.134 -28.567 29.947 1.00 88.00 466 SER A C 1
ATOM 3832 O O . SER A 1 466 ? -30.867 -29.561 29.920 1.00 88.00 466 SER A O 1
ATOM 3834 N N . GLU A 1 467 ? -29.298 -28.289 28.954 1.00 88.38 467 GLU A N 1
ATOM 3835 C CA . GLU A 1 467 ? -29.233 -29.069 27.720 1.00 88.38 467 GLU A CA 1
ATOM 3836 C C . GLU A 1 467 ? -28.125 -30.133 27.755 1.00 88.38 467 GLU A C 1
ATOM 3838 O O . GLU A 1 467 ? -27.981 -30.912 26.815 1.00 88.38 467 GLU A O 1
ATOM 3843 N N . GLY A 1 468 ? -27.369 -30.230 28.856 1.00 91.62 468 GLY A N 1
ATOM 3844 C CA . GLY A 1 468 ? -26.281 -31.200 28.987 1.00 91.62 468 GLY A CA 1
ATOM 3845 C C . GLY A 1 468 ? -25.098 -30.882 28.071 1.00 91.62 468 GLY A C 1
ATOM 3846 O O . GLY A 1 468 ? -24.473 -31.803 27.540 1.00 91.62 468 GLY A O 1
ATOM 3847 N N . ILE A 1 469 ? -24.853 -29.593 27.818 1.00 94.00 469 ILE A N 1
ATOM 3848 C CA . ILE A 1 469 ? -23.839 -29.098 26.885 1.00 94.00 469 ILE A CA 1
ATOM 3849 C C . ILE A 1 469 ? -22.521 -28.882 27.636 1.00 94.00 469 ILE A C 1
ATOM 3851 O O . ILE A 1 469 ? -22.511 -28.144 28.622 1.00 94.00 469 ILE A O 1
ATOM 3855 N N . PRO A 1 470 ? -21.404 -29.461 27.160 1.00 96.94 470 PRO A N 1
ATOM 3856 C CA . PRO A 1 470 ? -20.092 -29.205 27.734 1.00 96.94 470 PRO A CA 1
ATOM 3857 C C . PRO A 1 470 ? -19.661 -27.734 27.612 1.00 96.94 470 PRO A C 1
ATOM 3859 O O . PRO A 1 470 ? -19.803 -27.114 26.554 1.00 96.94 470 PRO A O 1
ATOM 3862 N N . ILE A 1 471 ? -19.098 -27.213 28.698 1.00 98.06 471 ILE A N 1
ATOM 3863 C CA . ILE A 1 471 ? -18.588 -25.858 28.893 1.00 98.06 471 ILE A CA 1
ATOM 3864 C C . ILE A 1 471 ? -17.065 -25.944 29.042 1.00 98.06 471 ILE A C 1
ATOM 3866 O O . ILE A 1 471 ? -16.556 -26.462 30.036 1.00 98.06 471 ILE A O 1
ATOM 3870 N N . GLY A 1 472 ? -16.326 -25.436 28.056 1.00 97.75 472 GLY A N 1
ATOM 3871 C CA . GLY A 1 472 ? -14.873 -25.292 28.134 1.00 97.75 472 GLY A CA 1
ATOM 3872 C C . GLY A 1 472 ? -14.478 -23.878 28.540 1.00 97.75 472 GLY A C 1
ATOM 3873 O O . GLY A 1 472 ? -14.705 -22.937 27.778 1.00 97.75 472 GLY A O 1
ATOM 3874 N N . TYR A 1 473 ? -13.853 -23.720 29.706 1.00 96.94 473 TYR A N 1
ATOM 3875 C CA . TYR A 1 473 ? -13.344 -22.427 30.159 1.00 96.94 473 TYR A CA 1
ATOM 3876 C C . TYR A 1 473 ? -12.107 -21.987 29.380 1.00 96.94 473 TYR A C 1
ATOM 3878 O O . TYR A 1 473 ? -11.224 -22.784 29.056 1.00 96.94 473 TYR A O 1
ATOM 3886 N N . SER A 1 474 ? -12.051 -20.693 29.099 1.00 94.25 474 SER A N 1
ATOM 3887 C CA . SER A 1 474 ? -10.999 -20.002 28.365 1.00 94.25 474 SER A CA 1
ATOM 3888 C C . SER A 1 474 ? -10.847 -18.576 28.906 1.00 94.25 474 SER A C 1
ATOM 3890 O O . SER A 1 474 ? -11.632 -18.100 29.726 1.00 94.25 474 SER A O 1
ATOM 3892 N N . THR A 1 475 ? -9.830 -17.857 28.438 1.00 88.94 475 THR A N 1
ATOM 3893 C CA . THR A 1 475 ? -9.667 -16.425 28.692 1.00 88.94 475 THR A CA 1
ATOM 3894 C C . THR A 1 475 ? -9.486 -15.682 27.380 1.00 88.94 475 THR A C 1
ATOM 3896 O O . THR A 1 475 ? -8.932 -16.215 26.421 1.00 88.94 475 THR A O 1
ATOM 3899 N N . THR A 1 476 ? -9.827 -14.391 27.339 1.00 82.38 476 THR A N 1
ATOM 3900 C CA . THR A 1 476 ? -9.543 -13.560 26.151 1.00 82.38 476 THR A CA 1
ATOM 3901 C C . THR A 1 476 ? -8.056 -13.556 25.756 1.00 82.38 476 THR A C 1
ATOM 3903 O O . THR A 1 476 ? -7.732 -13.365 24.584 1.00 82.38 476 THR A O 1
ATOM 3906 N N . THR A 1 477 ? -7.152 -13.807 26.711 1.00 84.75 477 THR A N 1
ATOM 3907 C CA . THR A 1 477 ? -5.695 -13.854 26.520 1.00 84.75 477 THR A CA 1
ATOM 3908 C C . THR A 1 477 ? -5.138 -15.208 26.075 1.00 84.75 477 THR A C 1
ATOM 3910 O O . THR A 1 477 ? -3.970 -15.265 25.697 1.00 84.75 477 THR A O 1
ATOM 3913 N N . THR A 1 478 ? -5.950 -16.265 26.071 1.00 90.12 478 THR A N 1
ATOM 3914 C CA . THR A 1 478 ? -5.577 -17.632 25.642 1.00 90.12 478 THR A CA 1
ATOM 3915 C C . THR A 1 478 ? -6.484 -18.184 24.535 1.00 90.12 478 THR A C 1
ATOM 3917 O O . THR A 1 478 ? -6.216 -19.240 23.969 1.00 90.12 478 THR A O 1
ATOM 3920 N N . LEU A 1 479 ? -7.535 -17.436 24.181 1.00 90.06 479 LEU A N 1
ATOM 3921 C CA . LEU A 1 479 ? -8.604 -17.860 23.280 1.00 90.06 479 LEU A CA 1
ATOM 3922 C C . LEU A 1 479 ? -8.115 -18.369 21.911 1.00 90.06 479 LEU A C 1
ATOM 3924 O O . LEU A 1 479 ? -8.605 -19.377 21.423 1.00 90.06 479 LEU A O 1
ATOM 3928 N N . THR A 1 480 ? -7.147 -17.699 21.285 1.00 88.62 480 THR A N 1
ATOM 3929 C CA . THR A 1 480 ? -6.613 -18.054 19.957 1.00 88.62 480 THR A CA 1
ATOM 3930 C C . THR A 1 480 ? -5.119 -18.348 20.044 1.00 88.62 480 THR A C 1
ATOM 3932 O O . THR A 1 480 ? -4.448 -17.796 20.914 1.00 88.62 480 THR A O 1
ATOM 3935 N N . SER A 1 481 ? -4.563 -19.119 19.107 1.00 84.62 481 SER A N 1
ATOM 3936 C CA . SER A 1 481 ? -3.105 -19.309 18.959 1.00 84.62 481 SER A CA 1
ATOM 3937 C C . SER A 1 481 ? -2.298 -18.008 18.794 1.00 84.62 481 SER A C 1
ATOM 3939 O O . SER A 1 481 ? -1.089 -18.002 19.003 1.00 84.62 481 SER A O 1
ATOM 3941 N N . GLN A 1 482 ? -2.951 -16.890 18.449 1.00 79.69 482 GLN A N 1
ATOM 3942 C CA . GLN A 1 482 ? -2.344 -15.553 18.359 1.00 79.69 482 GLN A CA 1
ATOM 3943 C C . GLN A 1 482 ? -2.627 -14.671 19.590 1.00 79.69 482 GLN A C 1
ATOM 3945 O O . GLN A 1 482 ? -2.320 -13.476 19.585 1.00 79.69 482 GLN A O 1
ATOM 3950 N N . SER A 1 483 ? -3.261 -15.211 20.633 1.00 83.62 483 SER A N 1
ATOM 3951 C CA . SER A 1 483 ? -3.561 -14.450 21.842 1.00 83.62 483 SER A CA 1
ATOM 3952 C C . SER A 1 483 ? -2.290 -14.172 22.652 1.00 83.62 483 SER A C 1
ATOM 3954 O O . SER A 1 483 ? -1.346 -14.953 22.663 1.00 83.62 483 SER A O 1
ATOM 3956 N N . THR A 1 484 ? -2.276 -13.044 23.364 1.00 79.81 484 THR A N 1
ATOM 3957 C CA . THR A 1 484 ? -1.061 -12.457 23.960 1.00 79.81 484 THR A CA 1
ATOM 3958 C C . THR A 1 484 ? -0.367 -13.306 25.021 1.00 79.81 484 THR A C 1
ATOM 3960 O O . THR A 1 484 ? 0.789 -13.034 25.332 1.00 79.81 484 THR A O 1
ATOM 3963 N N . LYS A 1 485 ? -1.050 -14.300 25.599 1.00 85.56 485 LYS A N 1
ATOM 3964 C CA . LYS A 1 485 ? -0.465 -15.223 26.575 1.00 85.56 485 LYS A CA 1
ATOM 3965 C C . LYS A 1 485 ? -0.236 -16.625 26.019 1.00 85.56 485 LYS A C 1
ATOM 3967 O O . LYS A 1 485 ? 0.182 -17.474 26.787 1.00 85.56 485 LYS A O 1
ATOM 3972 N N . VAL A 1 486 ? -0.493 -16.908 24.745 1.00 88.25 486 VAL A N 1
ATOM 3973 C CA . VAL A 1 486 ? -0.217 -18.235 24.166 1.00 88.25 486 VAL A CA 1
ATOM 3974 C C . VAL A 1 486 ? 1.221 -18.269 23.661 1.00 88.25 486 VAL A C 1
ATOM 3976 O O . VAL A 1 486 ? 1.652 -17.347 22.971 1.00 88.25 486 VAL A O 1
ATOM 3979 N N . VAL A 1 487 ? 1.984 -19.311 24.008 1.00 85.94 487 VAL A N 1
ATOM 3980 C CA . VAL A 1 487 ? 3.345 -19.487 23.471 1.00 85.94 487 VAL A CA 1
ATOM 3981 C C . VAL A 1 487 ? 3.265 -19.608 21.941 1.00 85.94 487 VAL A C 1
ATOM 3983 O O . VAL A 1 487 ? 2.546 -20.486 21.453 1.00 85.94 487 VAL A O 1
ATOM 3986 N N . PRO A 1 488 ? 3.991 -18.777 21.169 1.00 82.25 488 PRO A N 1
ATOM 3987 C CA . PRO A 1 488 ? 3.992 -18.871 19.713 1.00 82.25 488 PRO A CA 1
ATOM 3988 C C . PRO A 1 488 ? 4.303 -20.294 19.231 1.00 82.25 488 PRO A C 1
ATOM 3990 O O . PRO A 1 488 ? 5.245 -20.925 19.705 1.00 82.25 488 PRO A O 1
ATOM 3993 N N . GLY A 1 489 ? 3.495 -20.805 18.299 1.00 82.62 489 GLY A N 1
ATOM 3994 C CA . GLY A 1 489 ? 3.600 -22.183 17.801 1.00 82.62 489 GLY A CA 1
ATOM 3995 C C . GLY A 1 489 ? 2.811 -23.227 18.602 1.00 82.62 489 GLY A C 1
ATOM 3996 O O . GLY A 1 489 ? 2.813 -24.393 18.218 1.00 82.62 489 GLY A O 1
ATOM 3997 N N . THR A 1 490 ? 2.114 -22.833 19.673 1.00 87.44 490 THR A N 1
ATOM 3998 C CA . THR A 1 490 ? 1.186 -23.703 20.421 1.00 87.44 490 THR A CA 1
ATOM 3999 C C . THR A 1 490 ? -0.282 -23.341 20.158 1.00 87.44 490 THR A C 1
ATOM 4001 O O . THR A 1 490 ? -0.596 -22.243 19.700 1.00 87.44 490 THR A O 1
ATOM 4004 N N . GLU A 1 491 ? -1.187 -24.289 20.411 1.00 90.38 491 GLU A N 1
ATOM 4005 C CA . GLU A 1 491 ? -2.628 -24.148 20.164 1.00 90.38 491 GLU A CA 1
ATOM 4006 C C . GLU A 1 491 ? -3.325 -23.318 21.258 1.00 90.38 491 GLU A C 1
ATOM 4008 O O . GLU A 1 491 ? -3.144 -23.569 22.457 1.00 90.38 491 GLU A O 1
ATOM 4013 N N . GLY A 1 492 ? -4.167 -22.360 20.852 1.00 92.06 492 GLY A N 1
ATOM 4014 C CA . GLY A 1 492 ? -5.051 -21.622 21.758 1.00 92.06 492 GLY A CA 1
ATOM 4015 C C . GLY A 1 492 ? -6.297 -22.423 22.140 1.00 92.06 492 GLY A C 1
ATOM 4016 O O . GLY A 1 492 ? -6.516 -23.539 21.670 1.00 92.06 492 GLY A O 1
ATOM 4017 N N . ASP A 1 493 ? -7.146 -21.861 22.997 1.00 94.88 493 ASP A N 1
ATOM 4018 C CA . ASP A 1 493 ? -8.320 -22.580 23.508 1.00 94.88 493 ASP A CA 1
ATOM 4019 C C . ASP A 1 493 ? -9.325 -22.951 22.409 1.00 94.88 493 ASP A C 1
ATOM 4021 O O . ASP A 1 493 ? -9.850 -24.060 22.422 1.00 94.88 493 ASP A O 1
ATOM 4025 N N . LEU A 1 494 ? -9.562 -22.083 21.418 1.00 93.56 494 LEU A N 1
ATOM 4026 C CA . LEU A 1 494 ? -10.458 -22.396 20.297 1.00 93.56 494 LEU A CA 1
ATOM 4027 C C . LEU A 1 494 ? -9.917 -23.511 19.400 1.00 93.56 494 LEU A C 1
ATOM 4029 O O . LEU A 1 494 ? -10.711 -24.298 18.881 1.00 93.56 494 LEU A O 1
ATOM 4033 N N . ASP A 1 495 ? -8.595 -23.597 19.244 1.00 91.81 495 ASP A N 1
ATOM 4034 C CA . ASP A 1 495 ? -7.935 -24.622 18.432 1.00 91.81 495 ASP A CA 1
ATOM 4035 C C . ASP A 1 495 ? -8.156 -26.022 19.039 1.00 91.81 495 ASP A C 1
ATOM 4037 O O . ASP A 1 495 ? -8.471 -26.974 18.317 1.00 91.81 495 ASP A O 1
ATOM 4041 N N . VAL A 1 496 ? -8.090 -26.125 20.374 1.00 94.56 496 VAL A N 1
ATOM 4042 C CA . VAL A 1 496 ? -8.272 -27.382 21.122 1.00 94.56 496 VAL A CA 1
ATOM 4043 C C . VAL A 1 496 ? -9.751 -27.695 21.379 1.00 94.56 496 VAL A C 1
ATOM 4045 O O . VAL A 1 496 ? -10.206 -28.804 21.097 1.00 94.56 496 VAL A O 1
ATOM 4048 N N . LEU A 1 497 ? -10.518 -26.729 21.899 1.00 94.44 497 LEU A N 1
ATOM 4049 C CA . LEU A 1 497 ? -11.917 -26.911 22.306 1.00 94.44 497 LEU A CA 1
ATOM 4050 C C . LEU A 1 497 ? -12.844 -27.125 21.105 1.00 94.44 497 LEU A C 1
ATOM 4052 O O . LEU A 1 497 ? -13.808 -27.887 21.191 1.00 94.44 497 LEU A O 1
ATOM 4056 N N . LYS A 1 498 ? -12.557 -26.442 19.987 1.00 93.56 498 LYS A N 1
ATOM 4057 C CA . LYS A 1 498 ? -13.365 -26.431 18.756 1.00 93.56 498 LYS A CA 1
ATOM 4058 C C . LYS A 1 498 ? -14.863 -26.232 19.053 1.00 93.56 498 LYS A C 1
ATOM 4060 O O . LYS A 1 498 ? -15.670 -27.118 18.738 1.00 93.56 498 LYS A O 1
ATOM 4065 N N . PRO A 1 499 ? -15.240 -25.098 19.680 1.00 94.44 499 PRO A N 1
ATOM 4066 C CA . PRO A 1 499 ? -16.606 -24.867 20.127 1.00 94.44 499 PRO A CA 1
ATOM 4067 C C . PRO A 1 499 ? -17.580 -24.778 18.953 1.00 94.44 499 PRO A C 1
ATOM 4069 O O . PRO A 1 499 ? -17.200 -24.452 17.830 1.00 94.44 499 PRO A O 1
ATOM 4072 N N . THR A 1 500 ? -18.854 -25.049 19.222 1.00 93.94 500 THR A N 1
ATOM 4073 C CA . THR A 1 500 ? -19.950 -24.858 18.261 1.00 93.94 500 THR A CA 1
ATOM 4074 C C . THR A 1 500 ? -20.753 -23.600 18.559 1.00 93.94 500 THR A C 1
ATOM 4076 O O . THR A 1 500 ? -21.239 -22.952 17.631 1.00 93.94 500 THR A O 1
ATOM 4079 N N . ILE A 1 501 ? -20.851 -23.240 19.841 1.00 93.38 501 ILE A N 1
ATOM 4080 C CA . ILE A 1 501 ? -21.554 -22.059 20.342 1.00 93.38 501 ILE A CA 1
ATOM 4081 C C . ILE A 1 501 ? -20.511 -21.086 20.877 1.00 93.38 501 ILE A C 1
ATOM 4083 O O . ILE A 1 501 ? -19.694 -21.446 21.726 1.00 93.38 501 ILE A O 1
ATOM 4087 N N . PHE A 1 502 ? -20.538 -19.860 20.367 1.00 93.69 502 PHE A N 1
ATOM 4088 C CA . PHE A 1 502 ? -19.583 -18.820 20.720 1.00 93.69 502 PHE A CA 1
ATOM 4089 C C . PHE A 1 502 ? -20.329 -17.607 21.299 1.00 93.69 502 PHE A C 1
ATOM 4091 O O . PHE A 1 502 ? -20.859 -16.796 20.528 1.00 93.69 502 PHE A O 1
ATOM 4098 N N . PRO A 1 503 ? -20.426 -17.474 22.635 1.00 93.69 503 PRO A N 1
ATOM 4099 C CA . PRO A 1 503 ? -20.964 -16.266 23.253 1.00 93.69 503 PRO A CA 1
ATOM 4100 C C . PRO A 1 503 ? -19.993 -15.104 23.020 1.00 93.69 503 PRO A C 1
ATOM 4102 O O . PRO A 1 503 ? -18.781 -15.259 23.144 1.00 93.69 503 PRO A O 1
ATOM 4105 N N . CYS A 1 504 ? -20.482 -13.925 22.647 1.00 90.38 504 CYS A N 1
ATOM 4106 C CA . CYS A 1 504 ? -19.606 -12.791 22.383 1.00 90.38 504 CYS A CA 1
ATOM 4107 C C . CYS A 1 504 ? -20.258 -11.432 22.623 1.00 90.38 504 CYS A C 1
ATOM 4109 O O . CYS A 1 504 ? -21.473 -11.263 22.625 1.00 90.38 504 CYS A O 1
ATOM 4111 N N . VAL A 1 505 ? -19.398 -10.428 22.753 1.00 84.31 505 VAL A N 1
ATOM 4112 C CA . VAL A 1 505 ? -19.752 -9.009 22.674 1.00 84.31 505 VAL A CA 1
ATOM 4113 C C . VAL A 1 505 ? -19.193 -8.425 21.367 1.00 84.31 505 VAL A C 1
ATOM 4115 O O . VAL A 1 505 ? -18.211 -8.968 20.841 1.00 84.31 505 VAL A O 1
ATOM 4118 N N . PRO A 1 506 ? -19.732 -7.309 20.840 1.00 78.31 506 PRO A N 1
ATOM 4119 C CA . PRO A 1 506 ? -19.287 -6.739 19.562 1.00 78.31 506 PRO A CA 1
ATOM 4120 C C . PRO A 1 506 ? -17.771 -6.506 19.463 1.00 78.31 506 PRO A C 1
ATOM 4122 O O . PRO A 1 506 ? -17.165 -6.758 18.422 1.00 78.31 506 PRO A O 1
ATOM 4125 N N . THR A 1 507 ? -17.118 -6.105 20.558 1.00 74.56 507 THR A N 1
ATOM 4126 C CA . THR A 1 507 ? -15.659 -5.889 20.607 1.00 74.56 507 THR A CA 1
ATOM 4127 C C . THR A 1 507 ? -14.851 -7.149 20.277 1.00 74.56 507 THR A C 1
ATOM 4129 O O . THR A 1 507 ? -13.791 -7.057 19.654 1.00 74.56 507 THR A O 1
ATOM 4132 N N . MET A 1 508 ? -15.354 -8.336 20.624 1.00 78.75 508 MET A N 1
ATOM 4133 C CA . MET A 1 508 ? -14.720 -9.611 20.280 1.00 78.75 508 MET A CA 1
ATOM 4134 C C . MET A 1 508 ? -14.894 -9.959 18.800 1.00 78.75 508 MET A C 1
ATOM 4136 O O . MET A 1 508 ? -13.947 -10.438 18.176 1.00 78.75 508 MET A O 1
ATOM 4140 N N . LEU A 1 509 ? -16.045 -9.637 18.205 1.00 83.12 509 LEU A N 1
ATOM 4141 C CA . LEU A 1 509 ? -16.261 -9.784 16.762 1.00 83.12 509 LEU A CA 1
ATOM 4142 C C . LEU A 1 509 ? -15.367 -8.830 15.956 1.00 83.12 509 LEU A C 1
ATOM 4144 O O . LEU A 1 509 ? -14.804 -9.233 14.940 1.00 83.12 509 LEU A O 1
ATOM 4148 N N . TYR A 1 510 ? -15.140 -7.603 16.434 1.00 78.75 510 TYR A N 1
ATOM 4149 C CA . TYR A 1 510 ? -14.147 -6.699 15.840 1.00 78.75 510 TYR A CA 1
ATOM 4150 C C . TYR A 1 510 ? -12.728 -7.272 15.906 1.00 78.75 510 TYR A C 1
ATOM 4152 O O . TYR A 1 510 ? -12.001 -7.220 14.912 1.00 78.75 510 TYR A O 1
ATOM 4160 N N . ARG A 1 511 ? -12.326 -7.861 17.044 1.00 73.88 511 ARG A N 1
ATOM 4161 C CA . ARG A 1 511 ? -11.033 -8.561 17.153 1.00 73.88 511 ARG A CA 1
ATOM 4162 C C . ARG A 1 511 ? -10.938 -9.698 16.138 1.00 73.88 511 ARG A C 1
ATOM 4164 O O . ARG A 1 511 ? -9.919 -9.797 15.461 1.00 73.88 511 ARG A O 1
ATOM 4171 N N . PHE A 1 512 ? -11.996 -10.491 15.976 1.00 78.50 512 PHE A N 1
ATOM 4172 C CA . PHE A 1 512 ? -12.058 -11.554 14.973 1.00 78.50 512 PHE A CA 1
ATOM 4173 C C . PHE A 1 512 ? -11.938 -11.011 13.539 1.00 78.50 512 PHE A C 1
ATOM 4175 O O . PHE A 1 512 ? -11.076 -11.467 12.785 1.00 78.50 512 PHE A O 1
ATOM 4182 N N . LYS A 1 513 ? -12.706 -9.971 13.181 1.00 79.31 513 LYS A N 1
ATOM 4183 C CA . LYS A 1 513 ? -12.589 -9.280 11.885 1.00 79.31 513 LYS A CA 1
ATOM 4184 C C . LYS A 1 513 ? -11.172 -8.773 11.643 1.00 79.31 513 LYS A C 1
ATOM 4186 O O . LYS A 1 513 ? -10.667 -8.917 10.533 1.00 79.31 513 LYS A O 1
ATOM 4191 N N . ARG A 1 514 ? -10.511 -8.225 12.665 1.00 71.38 514 ARG A N 1
ATOM 4192 C CA . ARG A 1 514 ? -9.125 -7.745 12.581 1.00 71.38 514 ARG A CA 1
ATOM 4193 C C . ARG A 1 514 ? -8.129 -8.875 12.352 1.00 71.38 514 ARG A C 1
ATOM 4195 O O . ARG A 1 514 ? -7.288 -8.731 11.479 1.00 71.38 514 ARG A O 1
ATOM 4202 N N . LEU A 1 515 ? -8.234 -9.990 13.077 1.00 75.12 515 LEU A N 1
ATOM 4203 C CA . LEU A 1 515 ? -7.363 -11.155 12.869 1.00 75.12 515 LEU A CA 1
ATOM 4204 C C . LEU A 1 515 ? -7.492 -11.691 11.438 1.00 75.12 515 LEU A C 1
ATOM 4206 O O . LEU A 1 515 ? -6.486 -11.867 10.757 1.00 75.12 515 LEU A O 1
ATOM 4210 N N . ILE A 1 516 ? -8.727 -11.858 10.953 1.00 78.75 516 ILE A N 1
ATOM 4211 C CA . ILE A 1 516 ? -8.984 -12.299 9.576 1.00 78.75 516 ILE A CA 1
ATOM 4212 C C . ILE A 1 516 ? -8.444 -11.288 8.569 1.00 78.75 516 ILE A C 1
ATOM 4214 O O . ILE A 1 516 ? -7.758 -11.670 7.626 1.00 78.75 516 ILE A O 1
ATOM 4218 N N . SER A 1 517 ? -8.739 -10.002 8.767 1.00 73.88 517 SER A N 1
ATOM 4219 C CA . SER A 1 517 ? -8.280 -8.949 7.864 1.00 73.88 517 SER A CA 1
ATOM 4220 C C . SER A 1 517 ? -6.759 -8.928 7.808 1.00 73.88 517 SER A C 1
ATOM 4222 O O . SER A 1 517 ? -6.218 -8.965 6.718 1.00 73.88 517 SER A O 1
ATOM 4224 N N . ASN A 1 518 ? -6.062 -8.979 8.945 1.00 71.06 518 ASN A N 1
ATOM 4225 C CA . ASN A 1 518 ? -4.601 -9.016 8.994 1.00 71.06 518 ASN A CA 1
ATOM 4226 C C . ASN A 1 518 ? -4.031 -10.247 8.275 1.00 71.06 518 ASN A C 1
ATOM 4228 O O . ASN A 1 518 ? -3.081 -10.120 7.507 1.00 71.06 518 ASN A O 1
ATOM 4232 N N . GLU A 1 519 ? -4.614 -11.432 8.477 1.00 74.38 519 GLU A N 1
ATOM 4233 C CA . GLU A 1 519 ? -4.187 -12.644 7.768 1.00 74.38 519 GLU A CA 1
ATOM 4234 C C . GLU A 1 519 ? -4.421 -12.561 6.258 1.00 74.38 519 GLU A C 1
ATOM 4236 O O . GLU A 1 519 ? -3.599 -13.064 5.491 1.00 74.38 519 GLU A O 1
ATOM 4241 N N . ILE A 1 520 ? -5.503 -11.911 5.821 1.00 75.56 520 ILE A N 1
ATOM 4242 C CA . ILE A 1 520 ? -5.788 -11.663 4.404 1.00 75.56 520 ILE A CA 1
ATOM 4243 C C . ILE A 1 520 ? -4.844 -10.596 3.838 1.00 75.56 520 ILE A C 1
ATOM 4245 O O . ILE A 1 520 ? -4.306 -10.806 2.755 1.00 75.56 520 ILE A O 1
ATOM 4249 N N . MET A 1 521 ? -4.567 -9.521 4.580 1.00 69.12 521 MET A N 1
ATOM 4250 C CA . MET A 1 521 ? -3.635 -8.453 4.195 1.00 69.12 521 MET A CA 1
ATOM 4251 C C . MET A 1 521 ? -2.199 -8.965 4.029 1.00 69.12 521 MET A C 1
ATOM 4253 O O . MET A 1 521 ? -1.477 -8.486 3.162 1.00 69.12 521 MET A O 1
ATOM 4257 N N . LYS A 1 522 ? -1.788 -9.992 4.791 1.00 72.75 522 LYS A N 1
ATOM 4258 C CA . LYS A 1 522 ? -0.511 -10.702 4.576 1.00 72.75 522 LYS A CA 1
ATOM 4259 C C . LYS A 1 522 ? -0.472 -11.502 3.267 1.00 72.75 522 LYS A C 1
ATOM 4261 O O . LYS A 1 522 ? 0.595 -11.958 2.861 1.00 72.75 522 LYS A O 1
ATOM 4266 N N . LYS A 1 523 ? -1.618 -11.782 2.635 1.00 78.81 523 LYS A N 1
ATOM 4267 C CA . LYS A 1 523 ? -1.668 -12.509 1.358 1.00 78.81 523 LYS A CA 1
ATOM 4268 C C . LYS A 1 523 ? -1.502 -11.539 0.191 1.00 78.81 523 LYS A C 1
ATOM 4270 O O . LYS A 1 523 ? -1.812 -10.359 0.291 1.00 78.81 523 LYS A O 1
ATOM 4275 N N . SER A 1 524 ? -1.091 -12.085 -0.952 1.00 75.75 524 SER A N 1
ATOM 4276 C CA . SER A 1 524 ? -1.059 -11.372 -2.233 1.00 75.75 524 SER A CA 1
ATOM 4277 C C . SER A 1 524 ? -2.387 -10.667 -2.521 1.00 75.75 524 SER A C 1
ATOM 4279 O O . SER A 1 524 ? -3.447 -11.250 -2.276 1.00 75.75 524 SER A O 1
ATOM 4281 N N . GLU A 1 525 ? -2.337 -9.508 -3.160 1.00 67.25 525 GLU A N 1
ATOM 4282 C CA . GLU A 1 525 ? -3.501 -8.724 -3.585 1.00 67.25 525 GLU A CA 1
ATOM 4283 C C . GLU A 1 525 ? -4.575 -9.547 -4.332 1.00 67.25 525 GLU A C 1
ATOM 4285 O O . GLU A 1 525 ? -5.769 -9.424 -4.048 1.00 67.25 525 GLU A O 1
ATOM 4290 N N . LEU A 1 526 ? -4.169 -10.487 -5.201 1.00 72.81 526 LEU A N 1
ATOM 4291 C CA . LEU A 1 526 ? -5.079 -11.447 -5.843 1.00 72.81 526 LEU A CA 1
ATOM 4292 C C . LEU A 1 526 ? -5.943 -12.205 -4.837 1.00 72.81 526 LEU A C 1
ATOM 4294 O O . LEU A 1 526 ? -7.149 -12.329 -5.028 1.00 72.81 526 LEU A O 1
ATOM 4298 N N . LYS A 1 527 ? -5.341 -12.709 -3.760 1.00 76.50 527 LYS A N 1
ATOM 4299 C CA . LYS A 1 527 ? -6.045 -13.451 -2.707 1.00 76.50 527 LYS A CA 1
ATOM 4300 C C . LYS A 1 527 ? -6.966 -12.529 -1.909 1.00 76.50 527 LYS A C 1
ATOM 4302 O O . LYS A 1 527 ? -8.069 -12.955 -1.578 1.00 76.50 527 LYS A O 1
ATOM 4307 N N . GLN A 1 528 ? -6.560 -11.281 -1.661 1.00 75.69 528 GLN A N 1
ATOM 4308 C CA . GLN A 1 528 ? -7.392 -10.278 -0.985 1.00 75.69 528 GLN A CA 1
ATOM 4309 C C . GLN A 1 528 ? -8.656 -9.971 -1.795 1.00 75.69 528 GLN A C 1
ATOM 4311 O O . GLN A 1 528 ? -9.777 -10.086 -1.298 1.00 75.69 528 GLN A O 1
ATOM 4316 N N . LYS A 1 529 ? -8.503 -9.680 -3.089 1.00 75.69 529 LYS A N 1
ATOM 4317 C CA . LYS A 1 529 ? -9.648 -9.436 -3.967 1.00 75.69 529 LYS A CA 1
ATOM 4318 C C . LYS A 1 529 ? -10.465 -10.680 -4.279 1.00 75.69 529 LYS A C 1
ATOM 4320 O O . LYS A 1 529 ? -11.684 -10.579 -4.408 1.00 75.69 529 LYS A O 1
ATOM 4325 N N . LEU A 1 530 ? -9.829 -11.845 -4.397 1.00 80.75 530 LEU A N 1
ATOM 4326 C CA . LEU A 1 530 ? -10.525 -13.118 -4.581 1.00 80.75 530 LEU A CA 1
ATOM 4327 C C . LEU A 1 530 ? -11.399 -13.419 -3.375 1.00 80.75 530 LEU A C 1
ATOM 4329 O O . LEU A 1 530 ? -12.540 -13.847 -3.547 1.00 80.75 530 LEU A O 1
ATOM 4333 N N . PHE A 1 531 ? -10.901 -13.146 -2.172 1.00 83.12 531 PHE A N 1
ATOM 4334 C CA . PHE A 1 531 ? -11.700 -13.220 -0.963 1.00 83.12 531 PHE A CA 1
ATOM 4335 C C . PHE A 1 531 ? -12.906 -12.273 -1.042 1.00 83.12 531 PHE A C 1
ATOM 4337 O O . PHE A 1 531 ? -14.027 -12.739 -0.859 1.00 83.12 531 PHE A O 1
ATOM 4344 N N . THR A 1 532 ? -12.718 -11.003 -1.419 1.00 79.00 532 THR A N 1
ATOM 4345 C CA . THR A 1 532 ? -13.823 -10.038 -1.600 1.00 79.00 532 THR A CA 1
ATOM 4346 C C . THR A 1 532 ? -14.849 -10.501 -2.643 1.00 79.00 532 THR A C 1
ATOM 4348 O O . THR A 1 532 ? -16.055 -10.422 -2.411 1.00 79.00 532 THR A O 1
ATOM 4351 N N . LEU A 1 533 ? -14.406 -11.046 -3.780 1.00 80.06 533 LEU A N 1
ATOM 4352 C CA . LEU A 1 533 ? -15.290 -11.598 -4.811 1.00 80.06 533 LEU A CA 1
ATOM 4353 C C . LEU A 1 533 ? -16.082 -12.812 -4.296 1.00 80.06 533 LEU A C 1
ATOM 4355 O O . LEU A 1 533 ? -17.297 -12.889 -4.490 1.00 80.06 533 LEU A O 1
ATOM 4359 N N . CYS A 1 534 ? -15.413 -13.747 -3.614 1.00 83.50 534 CYS A N 1
ATOM 4360 C CA . CYS A 1 534 ? -16.048 -14.918 -3.004 1.00 83.50 534 CYS A CA 1
ATOM 4361 C C . CYS A 1 534 ? -17.034 -14.522 -1.892 1.00 83.50 534 CYS A C 1
ATOM 4363 O O . CYS A 1 534 ? -18.111 -15.108 -1.791 1.00 83.50 534 CYS A O 1
ATOM 4365 N N . TYR A 1 535 ? -16.692 -13.512 -1.090 1.00 84.56 535 TYR A N 1
ATOM 4366 C CA . TYR A 1 535 ? -17.534 -12.935 -0.043 1.00 84.56 535 TYR A CA 1
ATOM 4367 C C . TYR A 1 535 ? -18.813 -12.323 -0.626 1.00 84.56 535 TYR A C 1
ATOM 4369 O O . TYR A 1 535 ? -19.913 -12.683 -0.206 1.00 84.56 535 TYR A O 1
ATOM 4377 N N . ASN A 1 536 ? -18.694 -11.500 -1.672 1.00 79.94 536 ASN A N 1
ATOM 4378 C CA . ASN A 1 536 ? -19.845 -10.907 -2.359 1.00 79.94 536 ASN A CA 1
ATOM 4379 C C . ASN A 1 536 ? -20.738 -11.968 -3.018 1.00 79.94 536 ASN A C 1
ATOM 4381 O O . ASN A 1 536 ? -21.964 -11.898 -2.920 1.00 79.94 536 ASN A O 1
ATOM 4385 N N . ARG A 1 537 ? -20.148 -13.004 -3.633 1.00 83.25 537 ARG A N 1
ATOM 4386 C CA . ARG A 1 537 ? -20.917 -14.156 -4.130 1.00 83.25 537 ARG A CA 1
ATOM 4387 C C . ARG A 1 537 ? -21.701 -14.834 -3.012 1.00 83.25 537 ARG A C 1
ATOM 4389 O O . ARG A 1 537 ? -22.861 -15.191 -3.217 1.00 83.25 537 ARG A O 1
ATOM 4396 N N . LYS A 1 538 ? -21.070 -15.038 -1.856 1.00 85.19 538 LYS A N 1
ATOM 4397 C CA . LYS A 1 538 ? -21.714 -15.679 -0.711 1.00 85.19 538 LYS A CA 1
ATOM 4398 C C . LYS A 1 538 ? -22.894 -14.858 -0.196 1.00 85.19 538 LYS A C 1
ATOM 4400 O O . LYS A 1 538 ? -23.953 -15.443 0.008 1.00 85.19 538 LYS A O 1
ATOM 4405 N N . ILE A 1 539 ? -22.762 -13.532 -0.104 1.00 80.25 539 ILE A N 1
ATOM 4406 C CA . ILE A 1 539 ? -23.882 -12.627 0.210 1.00 80.25 539 ILE A CA 1
ATOM 4407 C C . ILE A 1 539 ? -25.026 -12.816 -0.791 1.00 80.25 539 ILE A C 1
ATOM 4409 O O . ILE A 1 539 ? -26.141 -13.141 -0.388 1.00 80.25 539 ILE A O 1
ATOM 4413 N N . ASN A 1 540 ? -24.743 -12.687 -2.093 1.00 76.81 540 ASN A N 1
ATOM 4414 C CA . ASN A 1 540 ? -25.763 -12.772 -3.143 1.00 76.81 540 ASN A CA 1
ATOM 4415 C C . ASN A 1 540 ? -26.508 -14.113 -3.132 1.00 76.81 540 ASN A C 1
ATOM 4417 O O . ASN A 1 540 ? -27.711 -14.158 -3.380 1.00 76.81 540 ASN A O 1
ATOM 4421 N N . ARG A 1 541 ? -25.823 -15.221 -2.830 1.00 81.75 541 ARG A N 1
ATOM 4422 C CA . ARG A 1 541 ? -26.466 -16.538 -2.723 1.00 81.75 541 ARG A CA 1
ATOM 4423 C C . ARG A 1 541 ? -27.244 -16.702 -1.419 1.00 81.75 541 ARG A C 1
ATOM 4425 O O . ARG A 1 541 ? -28.386 -17.153 -1.474 1.00 81.75 541 ARG A O 1
ATOM 4432 N N . LYS A 1 542 ? -26.686 -16.280 -0.280 1.00 78.75 542 LYS A N 1
ATOM 4433 C CA . LYS A 1 542 ? -27.316 -16.424 1.043 1.00 78.75 542 LYS A CA 1
ATOM 4434 C C . LYS A 1 542 ? -28.581 -15.567 1.178 1.00 78.75 542 LYS A C 1
ATOM 4436 O O . LYS A 1 542 ? -29.561 -16.062 1.720 1.00 78.75 542 LYS A O 1
ATOM 4441 N N . ILE A 1 543 ? -28.621 -14.368 0.580 1.00 72.75 543 ILE A N 1
ATOM 4442 C CA . ILE A 1 543 ? -29.840 -13.534 0.452 1.00 72.75 543 ILE A CA 1
ATOM 4443 C C . ILE A 1 543 ? -30.974 -14.276 -0.273 1.00 72.75 543 ILE A C 1
ATOM 4445 O O . ILE A 1 543 ? -32.141 -14.085 0.043 1.00 72.75 543 ILE A O 1
ATOM 4449 N N . ASN A 1 544 ? -30.638 -15.170 -1.206 1.00 70.62 544 ASN A N 1
ATOM 4450 C CA . ASN A 1 544 ? -31.602 -16.001 -1.928 1.00 70.62 544 ASN A CA 1
ATOM 4451 C C . ASN A 1 544 ? -31.849 -17.372 -1.255 1.00 70.62 544 ASN A C 1
ATOM 4453 O O . ASN A 1 544 ? -32.416 -18.264 -1.881 1.00 70.62 544 ASN A O 1
ATOM 4457 N N . GLY A 1 545 ? -31.396 -17.581 -0.010 1.00 73.19 545 GLY A N 1
ATOM 4458 C CA . GLY A 1 545 ? -31.512 -18.859 0.711 1.00 73.19 545 GLY A CA 1
ATOM 4459 C C . GLY A 1 545 ? -30.614 -19.980 0.169 1.00 73.19 545 GLY A C 1
ATOM 4460 O O . GLY A 1 545 ? -30.819 -21.153 0.474 1.00 73.19 545 GLY A O 1
ATOM 4461 N N . LEU A 1 546 ? -29.630 -19.656 -0.674 1.00 81.12 546 LEU A N 1
ATOM 4462 C CA . LEU A 1 546 ? -28.747 -20.630 -1.313 1.00 81.12 546 LEU A CA 1
ATOM 4463 C C . LEU A 1 546 ? -27.383 -20.693 -0.610 1.00 81.12 546 LEU A C 1
ATOM 4465 O O . LEU A 1 546 ? -26.797 -19.671 -0.256 1.00 81.12 546 LEU A O 1
ATOM 4469 N N . ASN A 1 547 ? -26.824 -21.898 -0.479 1.00 81.50 547 ASN A N 1
ATOM 4470 C CA . ASN A 1 547 ? -25.495 -22.117 0.101 1.00 81.50 547 ASN A CA 1
ATOM 4471 C C . ASN A 1 547 ? -24.354 -22.021 -0.937 1.00 81.50 547 ASN A C 1
ATOM 4473 O O . ASN A 1 547 ? -24.577 -21.933 -2.156 1.00 81.50 547 ASN A O 1
ATOM 4477 N N . THR A 1 548 ? -23.110 -22.037 -0.441 1.00 87.19 548 THR A N 1
ATOM 4478 C CA . THR A 1 548 ? -21.868 -21.960 -1.229 1.00 87.19 548 THR A CA 1
ATOM 4479 C C . THR A 1 548 ? -20.882 -23.084 -0.877 1.00 87.19 548 THR A C 1
ATOM 4481 O O . THR A 1 548 ? -19.724 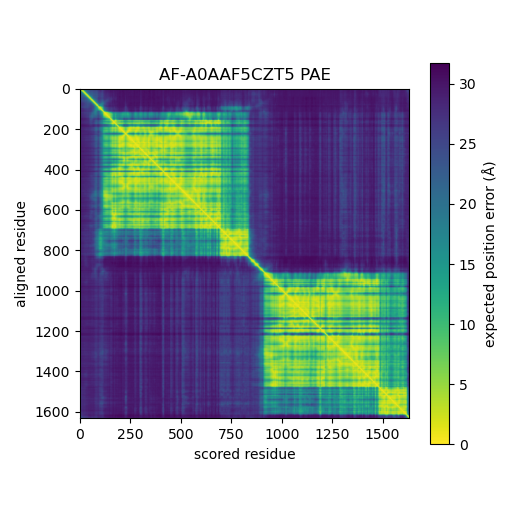-22.801 -0.583 1.00 87.19 548 THR A O 1
ATOM 4484 N N . PRO A 1 549 ? -21.275 -24.371 -0.957 1.00 79.25 549 PRO A N 1
ATOM 4485 C CA . PRO A 1 549 ? -20.532 -25.489 -0.358 1.00 79.25 549 PRO A CA 1
ATOM 4486 C C . PRO A 1 549 ? -19.075 -25.597 -0.825 1.00 79.25 549 PRO A C 1
ATOM 4488 O O . PRO A 1 549 ? -18.197 -25.948 -0.041 1.00 79.25 549 PRO A O 1
ATOM 4491 N N . ILE A 1 550 ? -18.803 -25.262 -2.092 1.00 81.00 550 ILE A N 1
ATOM 4492 C CA . ILE A 1 550 ? -17.440 -25.245 -2.637 1.00 81.00 550 ILE A CA 1
ATOM 4493 C C . ILE A 1 550 ? -16.616 -24.143 -1.963 1.00 81.00 550 ILE A C 1
ATOM 4495 O O . ILE A 1 550 ? -15.565 -24.444 -1.412 1.00 81.00 550 ILE A O 1
ATOM 4499 N N . LEU A 1 551 ? -17.106 -22.895 -1.950 1.00 85.75 551 LEU A N 1
ATOM 4500 C CA . LEU A 1 551 ? -16.403 -21.766 -1.321 1.00 85.75 551 LEU A CA 1
ATOM 4501 C C . LEU A 1 551 ? -16.267 -21.959 0.189 1.00 85.75 551 LEU A C 1
ATOM 4503 O O . LEU A 1 551 ? -15.241 -21.607 0.766 1.00 85.75 551 LEU A O 1
ATOM 4507 N N . ASP A 1 552 ? -17.286 -22.541 0.818 1.00 84.44 552 ASP A N 1
ATOM 4508 C CA . ASP A 1 552 ? -17.289 -22.847 2.243 1.00 84.44 552 ASP A CA 1
ATOM 4509 C C . ASP A 1 552 ? -16.181 -23.840 2.584 1.00 84.44 552 ASP A C 1
ATOM 4511 O O . ASP A 1 552 ? -15.476 -23.647 3.567 1.00 84.44 552 ASP A O 1
ATOM 4515 N N . ARG A 1 553 ? -15.958 -24.851 1.735 1.00 80.88 553 ARG A N 1
ATOM 4516 C CA . ARG A 1 553 ? -14.921 -25.868 1.937 1.00 80.88 553 ARG A CA 1
ATOM 4517 C C . ARG A 1 553 ? -13.515 -25.404 1.543 1.00 80.88 553 ARG A C 1
ATOM 4519 O O . ARG A 1 553 ? -12.561 -25.901 2.139 1.00 80.88 553 ARG A O 1
ATOM 4526 N N . THR A 1 554 ? -13.376 -24.505 0.565 1.00 78.75 554 THR A N 1
ATOM 4527 C CA . THR A 1 554 ? -12.070 -24.109 0.001 1.00 78.75 554 THR A CA 1
ATOM 4528 C C . THR A 1 554 ? -11.539 -22.766 0.502 1.00 78.75 554 THR A C 1
ATOM 4530 O O . THR A 1 554 ? -10.347 -22.673 0.773 1.00 78.75 554 THR A O 1
ATOM 4533 N N . ILE A 1 555 ? -12.386 -21.738 0.630 1.00 83.19 555 ILE A N 1
ATOM 4534 C CA . ILE A 1 555 ? -11.985 -20.368 1.003 1.00 83.19 555 ILE A CA 1
ATOM 4535 C C . ILE A 1 555 ? -12.345 -20.067 2.459 1.00 83.19 555 ILE A C 1
ATOM 4537 O O . ILE A 1 555 ? -11.502 -19.612 3.228 1.00 83.19 555 ILE A O 1
ATOM 4541 N N . PHE A 1 556 ? -13.594 -20.316 2.860 1.00 86.44 556 PHE A N 1
ATOM 4542 C CA . PHE A 1 556 ? -14.065 -19.921 4.191 1.00 86.44 556 PHE A CA 1
ATOM 4543 C C . PHE A 1 556 ? -13.677 -20.923 5.285 1.00 86.44 556 PHE A C 1
ATOM 4545 O O . PHE A 1 556 ? -13.504 -20.513 6.429 1.00 86.44 556 PHE A O 1
ATOM 4552 N N . LYS A 1 557 ? -13.431 -22.202 4.958 1.00 82.94 557 LYS A N 1
ATOM 4553 C CA . LYS A 1 557 ? -12.990 -23.212 5.936 1.00 82.94 557 LYS A CA 1
ATOM 4554 C C . LYS A 1 557 ? -11.705 -22.801 6.658 1.00 82.94 557 LYS A C 1
ATOM 4556 O O . LYS A 1 557 ? -11.663 -22.862 7.884 1.00 82.94 557 LYS A O 1
ATOM 4561 N N . SER A 1 558 ? -10.695 -22.326 5.924 1.00 78.12 558 SER A N 1
ATOM 4562 C CA . SER A 1 558 ? -9.423 -21.855 6.499 1.00 78.12 558 SER A CA 1
ATOM 4563 C C . SER A 1 558 ? -9.558 -20.578 7.329 1.00 78.12 558 SER A C 1
ATOM 4565 O O . SER A 1 558 ? -8.672 -20.250 8.105 1.00 78.12 558 SER A O 1
ATOM 4567 N N . ILE A 1 559 ? -10.644 -19.826 7.147 1.00 78.94 559 ILE A N 1
ATOM 4568 C CA . ILE A 1 559 ? -10.930 -18.618 7.926 1.00 78.94 559 ILE A CA 1
ATOM 4569 C C . ILE A 1 559 ? -11.703 -19.002 9.190 1.00 78.94 559 ILE A C 1
ATOM 4571 O O . ILE A 1 559 ? -11.364 -18.565 10.286 1.00 78.94 559 ILE A O 1
ATOM 4575 N N . SER A 1 560 ? -12.689 -19.892 9.059 1.00 81.75 560 SER A N 1
ATOM 4576 C CA . SER A 1 560 ? -13.448 -20.449 10.183 1.00 81.75 560 SER A CA 1
ATOM 4577 C C . SER A 1 560 ? -12.582 -21.261 11.154 1.00 81.75 560 SER A C 1
ATOM 4579 O O . SER A 1 560 ? -12.914 -21.341 12.336 1.00 81.75 560 SER A O 1
ATOM 4581 N N . SER A 1 561 ? -11.450 -21.822 10.703 1.00 83.12 561 SER A N 1
ATOM 4582 C CA . SER A 1 561 ? -10.521 -22.555 11.574 1.00 83.12 561 SER A CA 1
ATOM 4583 C C . SER A 1 561 ? -9.883 -21.679 12.650 1.00 83.12 561 SER A C 1
ATOM 4585 O O . SER A 1 561 ? -9.547 -22.208 13.697 1.00 83.12 561 SER A O 1
ATOM 4587 N N . ILE A 1 562 ? -9.807 -20.354 12.455 1.00 81.31 562 ILE A N 1
ATOM 4588 C CA . ILE A 1 562 ? -9.357 -19.402 13.491 1.00 81.31 562 ILE A CA 1
ATOM 4589 C C . ILE A 1 562 ? -10.285 -19.437 14.723 1.00 81.31 562 ILE A C 1
ATOM 4591 O O . ILE A 1 562 ? -9.862 -19.123 15.831 1.00 81.31 562 ILE A O 1
ATOM 4595 N N . LEU A 1 563 ? -11.547 -19.847 14.547 1.00 84.69 563 LEU A N 1
ATOM 4596 C CA . LEU A 1 563 ? -12.516 -20.056 15.628 1.00 84.69 563 LEU A CA 1
ATOM 4597 C C . LEU A 1 563 ? -12.649 -21.532 16.042 1.00 84.69 563 LEU A C 1
ATOM 4599 O O . LEU A 1 563 ? -13.679 -21.936 16.573 1.00 84.69 563 LEU A O 1
ATOM 4603 N N . GLY A 1 564 ? -11.662 -22.373 15.733 1.00 86.38 564 GLY A N 1
ATOM 4604 C CA . GLY A 1 564 ? -11.722 -23.818 15.977 1.00 86.38 564 GLY A CA 1
ATOM 4605 C C . GLY A 1 564 ? -12.476 -24.619 14.906 1.00 86.38 564 GLY A C 1
ATOM 4606 O O . GLY A 1 564 ? -12.580 -25.842 14.997 1.00 86.38 564 GLY A O 1
ATOM 4607 N N . GLY A 1 565 ? -13.013 -23.962 13.870 1.00 86.12 565 GLY A N 1
ATOM 4608 C CA . GLY A 1 565 ? -13.572 -24.605 12.671 1.00 86.12 565 GLY A CA 1
ATOM 4609 C C . GLY A 1 565 ? -14.930 -25.297 12.836 1.00 86.12 565 GLY A C 1
ATOM 4610 O O . GLY A 1 565 ? -15.429 -25.864 11.866 1.00 86.12 565 GLY A O 1
ATOM 4611 N N . ARG A 1 566 ? -15.524 -25.267 14.037 1.00 89.56 566 ARG A N 1
ATOM 4612 C CA . ARG A 1 566 ? -16.827 -25.888 14.344 1.00 89.56 566 ARG A CA 1
ATOM 4613 C C . ARG A 1 566 ? -17.903 -24.905 14.803 1.00 89.56 566 ARG A C 1
ATOM 4615 O O . ARG A 1 566 ? -19.055 -25.317 14.938 1.00 89.56 566 ARG A O 1
ATOM 4622 N N . VAL A 1 567 ? -17.551 -23.634 15.019 1.00 90.38 567 VAL A N 1
ATOM 4623 C CA . VAL A 1 567 ? -18.514 -22.606 15.428 1.00 90.38 567 VAL A CA 1
ATOM 4624 C C . VAL A 1 567 ? -19.589 -22.503 14.360 1.00 90.38 567 VAL A C 1
ATOM 4626 O O . VAL A 1 567 ? -19.281 -22.240 13.203 1.00 90.38 567 VAL A O 1
ATOM 4629 N N . ASN A 1 568 ? -20.842 -22.698 14.756 1.00 88.50 568 ASN A N 1
ATOM 4630 C CA . ASN A 1 568 ? -22.008 -22.577 13.884 1.00 88.50 568 ASN A CA 1
ATOM 4631 C C . ASN A 1 568 ? -22.993 -21.510 14.375 1.00 88.50 568 ASN A C 1
ATOM 4633 O O . ASN A 1 568 ? -23.861 -21.098 13.610 1.00 88.50 568 ASN A O 1
ATOM 4637 N N . THR A 1 569 ? -22.840 -21.040 15.616 1.00 90.81 569 THR A N 1
ATOM 4638 C CA . THR A 1 569 ? -23.723 -20.055 16.237 1.00 90.81 569 THR A CA 1
ATOM 4639 C C . THR A 1 569 ? -22.903 -19.090 17.084 1.00 90.81 569 THR A C 1
ATOM 4641 O O . THR A 1 569 ? -22.252 -19.496 18.045 1.00 90.81 569 THR A O 1
ATOM 4644 N N . PHE A 1 570 ? -22.957 -17.805 16.743 1.00 92.12 570 PHE A N 1
ATOM 4645 C CA . PHE A 1 570 ? -22.572 -16.723 17.641 1.00 92.12 570 PHE A CA 1
ATOM 4646 C C . PHE A 1 570 ? -23.799 -16.247 18.396 1.00 92.12 570 PHE A C 1
ATOM 4648 O O . PHE A 1 570 ? -24.852 -16.047 17.790 1.00 92.12 570 PHE A O 1
ATOM 4655 N N . ILE A 1 571 ? -23.642 -16.002 19.689 1.00 92.69 571 ILE A N 1
ATOM 4656 C CA . ILE A 1 571 ? -24.655 -15.337 20.505 1.00 92.69 571 ILE A CA 1
ATOM 4657 C C . ILE A 1 571 ? -24.053 -13.995 20.896 1.00 92.69 571 ILE A C 1
ATOM 4659 O O . ILE A 1 571 ? -23.120 -13.946 21.693 1.00 92.69 571 ILE A O 1
ATOM 4663 N N . CYS A 1 572 ? -24.517 -12.912 20.278 1.00 91.06 572 CYS A N 1
ATOM 4664 C CA . CYS A 1 572 ? -23.967 -11.578 20.476 1.00 91.06 572 CYS A CA 1
ATOM 4665 C C . CYS A 1 572 ? -24.925 -10.707 21.288 1.00 91.06 572 CYS A C 1
ATOM 4667 O O . CYS A 1 572 ? -26.069 -10.506 20.886 1.00 91.06 572 CYS A O 1
ATOM 4669 N N . GLY A 1 573 ? -24.446 -10.142 22.395 1.00 86.50 573 GLY A N 1
ATOM 4670 C CA . GLY A 1 573 ? -25.244 -9.280 23.269 1.00 86.50 573 GLY A CA 1
ATOM 4671 C C . GLY A 1 573 ? -24.417 -8.215 23.991 1.00 86.50 573 GLY A C 1
ATOM 4672 O O . GLY A 1 573 ? -23.215 -8.069 23.769 1.00 86.50 573 GLY A O 1
ATOM 4673 N N . GLY A 1 574 ? -25.075 -7.443 24.859 1.00 74.62 574 GLY A N 1
ATOM 4674 C CA . GLY A 1 574 ? -24.453 -6.452 25.753 1.00 74.62 574 GLY A CA 1
ATOM 4675 C C . GLY A 1 574 ? -24.225 -5.052 25.159 1.00 74.62 574 GLY A C 1
ATOM 4676 O O . GLY A 1 574 ? -24.197 -4.066 25.907 1.00 74.62 574 GLY A O 1
ATOM 4677 N N . ALA A 1 575 ? -24.116 -4.935 23.833 1.00 74.19 575 ALA A N 1
ATOM 4678 C CA . ALA A 1 575 ? -23.970 -3.663 23.121 1.00 74.19 575 ALA A CA 1
ATOM 4679 C C . ALA A 1 575 ? -24.527 -3.742 21.681 1.00 74.19 575 ALA A C 1
ATOM 4681 O O . ALA A 1 575 ? -24.676 -4.851 21.156 1.00 74.19 575 ALA A O 1
ATOM 4682 N N . PRO A 1 576 ? -24.819 -2.592 21.036 1.00 72.88 576 PRO A N 1
ATOM 4683 C CA . PRO A 1 576 ? -25.181 -2.543 19.621 1.00 72.88 576 PRO A CA 1
ATOM 4684 C C . PRO A 1 576 ? -24.129 -3.225 18.740 1.00 72.88 576 PRO A C 1
ATOM 4686 O O . PRO A 1 576 ? -22.925 -3.074 18.954 1.00 72.88 576 PRO A O 1
ATOM 4689 N N . LEU A 1 577 ? -24.593 -3.992 17.754 1.00 76.75 577 LEU A N 1
ATOM 4690 C CA . LEU A 1 577 ? -23.743 -4.671 16.783 1.00 76.75 577 LEU A CA 1
ATOM 4691 C C . LEU A 1 577 ? -23.848 -3.949 15.442 1.00 76.75 577 LEU A C 1
ATOM 4693 O O . LEU A 1 577 ? -24.947 -3.766 14.929 1.00 76.75 577 LEU A O 1
ATOM 4697 N N . ASP A 1 578 ? -22.703 -3.572 14.878 1.00 73.62 578 ASP A N 1
ATOM 4698 C CA . ASP A 1 578 ? -22.643 -2.965 13.551 1.00 73.62 578 ASP A CA 1
ATOM 4699 C C . ASP A 1 578 ? -23.139 -3.946 12.473 1.00 73.62 578 ASP A C 1
ATOM 4701 O O . ASP A 1 578 ? -22.773 -5.127 12.460 1.00 73.62 578 ASP A O 1
ATOM 4705 N N . ASN A 1 579 ? -23.966 -3.443 11.556 1.00 79.69 579 ASN A N 1
ATOM 4706 C CA . ASN A 1 579 ? -24.618 -4.252 10.527 1.00 79.69 579 ASN A CA 1
ATOM 4707 C C . ASN A 1 579 ? -23.601 -4.931 9.598 1.00 79.69 579 ASN A C 1
ATOM 4709 O O . ASN A 1 579 ? -23.762 -6.106 9.252 1.00 79.69 579 ASN A O 1
ATOM 4713 N N . ASP A 1 580 ? -22.540 -4.214 9.214 1.00 73.62 580 ASP A N 1
ATOM 4714 C CA . ASP A 1 580 ? -21.486 -4.748 8.353 1.00 73.62 580 ASP A CA 1
ATOM 4715 C C . ASP A 1 580 ? -20.627 -5.766 9.112 1.00 73.62 580 ASP A C 1
ATOM 4717 O O . ASP A 1 580 ? -20.217 -6.777 8.535 1.00 73.62 580 ASP A O 1
ATOM 4721 N N . LEU A 1 581 ? -20.379 -5.556 10.409 1.00 78.25 581 LEU A N 1
ATOM 4722 C CA . LEU A 1 581 ? -19.682 -6.518 11.262 1.00 78.25 581 LEU A CA 1
ATOM 4723 C C . LEU A 1 581 ? -20.478 -7.818 11.434 1.00 78.25 581 LEU A C 1
ATOM 4725 O O . LEU A 1 581 ? -19.898 -8.901 11.304 1.00 78.25 581 LEU A O 1
ATOM 4729 N N . GLN A 1 582 ? -21.787 -7.726 11.690 1.00 84.81 582 GLN A N 1
ATOM 4730 C CA . GLN A 1 582 ? -22.679 -8.885 11.775 1.00 84.81 582 GLN A CA 1
ATOM 4731 C C . GLN A 1 582 ? -22.645 -9.681 10.469 1.00 84.81 582 GLN A C 1
ATOM 4733 O O . GLN A 1 582 ? -22.362 -10.884 10.484 1.00 84.81 582 GLN A O 1
ATOM 4738 N N . ARG A 1 583 ? -22.862 -8.997 9.335 1.00 84.25 583 ARG A N 1
ATOM 4739 C CA . ARG A 1 583 ? -22.847 -9.605 7.999 1.00 84.25 583 ARG A CA 1
ATOM 4740 C C . ARG A 1 583 ? -21.504 -10.269 7.721 1.00 84.25 583 ARG A C 1
ATOM 4742 O O . ARG A 1 583 ? -21.469 -11.431 7.318 1.00 84.25 583 ARG A O 1
ATOM 4749 N N . PHE A 1 584 ? -20.404 -9.573 8.009 1.00 83.38 584 PHE A N 1
ATOM 4750 C CA . PHE A 1 584 ? -19.055 -10.104 7.849 1.00 83.38 584 PHE A CA 1
ATOM 4751 C C . PHE A 1 584 ? -18.885 -11.419 8.605 1.00 83.38 584 PHE A C 1
ATOM 4753 O O . PHE A 1 584 ? -18.532 -12.428 7.992 1.00 83.38 584 PHE A O 1
ATOM 4760 N N . CYS A 1 585 ? -19.214 -11.441 9.899 1.00 84.94 585 CYS A N 1
ATOM 4761 C CA . CYS A 1 585 ? -19.081 -12.634 10.730 1.00 84.94 585 CYS A CA 1
ATOM 4762 C C . CYS A 1 585 ? -19.956 -13.786 10.216 1.00 84.94 585 CYS A C 1
ATOM 4764 O O . CYS A 1 585 ? -19.433 -14.886 10.040 1.00 84.94 585 CYS A O 1
ATOM 4766 N N . GLN A 1 586 ? -21.233 -13.546 9.884 1.00 85.75 586 GLN A N 1
ATOM 4767 C CA . GLN A 1 586 ? -22.155 -14.561 9.336 1.00 85.75 586 GLN A CA 1
ATOM 4768 C C . GLN A 1 586 ? -21.670 -15.172 8.010 1.00 85.75 586 GLN A C 1
ATOM 4770 O O . GLN A 1 586 ? -21.936 -16.345 7.716 1.00 85.75 586 GLN A O 1
ATOM 4775 N N . MET A 1 587 ? -21.004 -14.381 7.164 1.00 85.50 587 MET A N 1
ATOM 4776 C CA . MET A 1 587 ? -20.509 -14.851 5.870 1.00 85.50 587 MET A CA 1
ATOM 4777 C C . MET A 1 587 ? -19.191 -15.613 6.010 1.00 85.50 587 MET A C 1
ATOM 4779 O O . MET A 1 587 ? -19.070 -16.704 5.456 1.00 85.50 587 MET A O 1
ATOM 4783 N N . VAL A 1 588 ? -18.208 -15.094 6.750 1.00 86.12 588 VAL A N 1
ATOM 4784 C CA . VAL A 1 588 ? -16.866 -15.708 6.799 1.00 86.12 588 VAL A CA 1
ATOM 4785 C C . VAL A 1 588 ? -16.816 -17.000 7.609 1.00 86.12 588 VAL A C 1
ATOM 4787 O O . VAL A 1 588 ? -16.057 -17.901 7.272 1.00 86.12 588 VAL A O 1
ATOM 4790 N N . SER A 1 589 ? -17.643 -17.107 8.648 1.00 84.56 589 SER A N 1
ATOM 4791 C CA . SER A 1 589 ? -17.732 -18.300 9.501 1.00 84.56 589 SER A CA 1
ATOM 4792 C C . SER A 1 589 ? -18.733 -19.339 8.988 1.00 84.56 589 SER A C 1
ATOM 4794 O O . SER A 1 589 ? -18.676 -20.495 9.383 1.00 84.56 589 SER A O 1
ATOM 4796 N N . ASN A 1 590 ? -19.648 -18.932 8.099 1.00 85.19 590 ASN A N 1
ATOM 4797 C CA . ASN A 1 590 ? -20.857 -19.686 7.769 1.00 85.19 590 ASN A CA 1
ATOM 4798 C C . ASN A 1 590 ? -21.777 -19.981 8.972 1.00 85.19 590 ASN A C 1
ATOM 4800 O O . ASN A 1 590 ? -22.575 -20.914 8.914 1.00 85.19 590 ASN A O 1
ATOM 4804 N N . SER A 1 591 ? -21.689 -19.174 10.027 1.00 86.50 591 SER A N 1
ATOM 4805 C CA . SER A 1 591 ? -22.467 -19.334 11.252 1.00 86.50 591 SER A CA 1
ATOM 4806 C C . SER A 1 591 ? -23.720 -18.468 11.267 1.00 86.50 591 SER A C 1
ATOM 4808 O O . SER A 1 591 ? -23.826 -17.451 10.570 1.00 86.50 591 SER A O 1
ATOM 4810 N N . ASN A 1 592 ? -24.654 -18.862 12.121 1.00 86.31 592 ASN A N 1
ATOM 4811 C CA . ASN A 1 592 ? -25.759 -18.038 12.574 1.00 86.31 592 ASN A CA 1
ATOM 4812 C C . ASN A 1 592 ? -25.217 -16.991 13.553 1.00 86.31 592 ASN A C 1
ATOM 4814 O O . ASN A 1 592 ? -24.319 -17.284 14.342 1.00 86.31 592 ASN A O 1
ATOM 4818 N N . VAL A 1 593 ? -25.744 -15.770 13.504 1.00 88.88 593 VAL A N 1
ATOM 4819 C CA . VAL A 1 593 ? -25.461 -14.745 14.518 1.00 88.88 593 VAL A CA 1
ATOM 4820 C C . VAL A 1 593 ? -26.790 -14.383 15.148 1.00 88.88 593 VAL A C 1
ATOM 4822 O O . VAL A 1 593 ? -27.616 -13.731 14.514 1.00 88.88 593 VAL A O 1
ATOM 4825 N N . ILE A 1 594 ? -26.983 -14.853 16.374 1.00 91.50 594 ILE A N 1
ATOM 4826 C CA . ILE A 1 594 ? -28.128 -14.535 17.213 1.00 91.50 594 ILE A CA 1
ATOM 4827 C C . ILE A 1 594 ? -27.784 -13.248 17.951 1.00 91.50 594 ILE A C 1
ATOM 4829 O O . ILE A 1 594 ? -26.885 -13.239 18.794 1.00 91.50 594 ILE A O 1
ATOM 4833 N N . GLN A 1 595 ? -28.459 -12.155 17.614 1.00 90.94 595 GLN A N 1
ATOM 4834 C CA . GLN A 1 595 ? -28.333 -10.904 18.340 1.00 90.94 595 GLN A CA 1
ATOM 4835 C C . GLN A 1 595 ? -29.379 -10.870 19.448 1.00 90.94 595 GLN A C 1
ATOM 4837 O O . GLN A 1 595 ? -30.576 -10.952 19.178 1.00 90.94 595 GLN A O 1
ATOM 4842 N N . GLY A 1 596 ? -28.916 -10.754 20.688 1.00 90.50 596 GLY A N 1
ATOM 4843 C CA . GLY A 1 596 ? -29.774 -10.634 21.852 1.00 90.50 596 GLY A CA 1
ATOM 4844 C C . GLY A 1 596 ? -29.837 -9.212 22.381 1.00 90.50 596 GLY A C 1
ATOM 4845 O O . GLY A 1 596 ? -28.810 -8.543 22.521 1.00 90.50 596 GLY A O 1
ATOM 4846 N N . TYR A 1 597 ? -31.042 -8.768 22.725 1.00 92.88 597 TYR A N 1
ATOM 4847 C CA . TYR A 1 597 ? -31.258 -7.577 23.533 1.00 92.88 597 TYR A CA 1
ATOM 4848 C C . TYR A 1 597 ? -31.683 -7.969 24.940 1.00 92.88 597 TYR A C 1
ATOM 4850 O O . TYR A 1 597 ? -32.491 -8.875 25.156 1.00 92.88 597 TYR A O 1
ATOM 4858 N N . GLY A 1 598 ? -31.097 -7.269 25.898 1.00 89.12 598 GLY A N 1
ATOM 4859 C CA . GLY A 1 598 ? -31.208 -7.592 27.299 1.00 89.12 598 GLY A CA 1
ATOM 4860 C C . GLY A 1 598 ? -30.475 -6.581 28.160 1.00 89.12 598 GLY A C 1
ATOM 4861 O O . GLY A 1 598 ? -29.407 -6.087 27.791 1.00 89.12 598 GLY A O 1
ATOM 4862 N N . ALA A 1 599 ? -31.059 -6.293 29.313 1.00 87.75 599 ALA A N 1
ATOM 4863 C CA . ALA A 1 599 ? -30.424 -5.573 30.406 1.00 87.75 599 ALA A CA 1
ATOM 4864 C C . ALA A 1 599 ? -30.394 -6.496 31.628 1.00 87.75 599 ALA A C 1
ATOM 4866 O O . ALA A 1 599 ? -31.098 -7.506 31.659 1.00 87.75 599 ALA A O 1
ATOM 4867 N N . THR A 1 600 ? -29.603 -6.168 32.647 1.00 88.75 600 THR A N 1
ATOM 4868 C CA . THR A 1 600 ? -29.528 -6.991 33.864 1.00 88.75 600 THR A CA 1
ATOM 4869 C C . THR A 1 600 ? -30.905 -7.187 34.510 1.00 88.75 600 THR A C 1
ATOM 4871 O O . THR A 1 600 ? -31.195 -8.253 35.039 1.00 88.75 600 THR A O 1
ATOM 4874 N N . GLU A 1 601 ? -31.780 -6.192 34.383 1.00 90.69 601 GLU A N 1
ATOM 4875 C CA . GLU A 1 601 ? -33.155 -6.173 34.874 1.00 90.69 601 GLU A CA 1
ATOM 4876 C C . GLU A 1 601 ? -34.097 -7.157 34.166 1.00 90.69 601 GLU A C 1
ATOM 4878 O O . GLU A 1 601 ? -35.158 -7.451 34.703 1.00 90.69 601 GLU A O 1
ATOM 4883 N N . GLY A 1 602 ? -33.748 -7.657 32.978 1.00 89.69 602 GLY A N 1
ATOM 4884 C CA . GLY A 1 602 ? -34.584 -8.587 32.207 1.00 89.69 602 GLY A CA 1
ATOM 4885 C C . GLY A 1 602 ? -33.863 -9.828 31.688 1.00 89.69 602 GLY A C 1
ATOM 4886 O O . GLY A 1 602 ? -34.488 -10.629 30.993 1.00 89.69 602 GLY A O 1
ATOM 4887 N N . CYS A 1 603 ? -32.566 -9.980 31.982 1.00 90.81 603 CYS A N 1
ATOM 4888 C CA . CYS A 1 603 ? -31.684 -10.942 31.319 1.00 90.81 603 CYS A CA 1
ATOM 4889 C C . CYS A 1 603 ? -31.781 -10.778 29.784 1.00 90.81 603 CYS A C 1
ATOM 4891 O O . CYS A 1 603 ? -31.724 -9.650 29.296 1.00 90.81 603 CYS A O 1
ATOM 4893 N N . ALA A 1 604 ? -31.918 -11.858 29.009 1.00 91.62 604 ALA A N 1
ATOM 4894 C CA . ALA A 1 604 ? -32.207 -11.786 27.573 1.00 91.62 604 ALA A CA 1
ATOM 4895 C C . ALA A 1 604 ? -33.723 -11.717 27.316 1.00 91.62 604 ALA A C 1
ATOM 4897 O O . ALA A 1 604 ? -34.434 -12.675 27.600 1.00 91.62 604 ALA A O 1
ATOM 4898 N N . VAL A 1 605 ? -34.218 -10.613 26.756 1.00 93.12 605 VAL A N 1
ATOM 4899 C CA . VAL A 1 605 ? -35.665 -10.393 26.545 1.00 93.12 605 VAL A CA 1
ATOM 4900 C C . VAL A 1 605 ? -36.098 -10.527 25.090 1.00 93.12 605 VAL A C 1
ATOM 4902 O O . VAL A 1 605 ? -37.273 -10.760 24.819 1.00 93.12 605 VAL A O 1
ATOM 4905 N N . SER A 1 606 ? -35.156 -10.400 24.157 1.00 94.25 606 SER A N 1
ATOM 4906 C CA . SER A 1 606 ? -35.375 -10.549 22.718 1.00 94.25 606 SER A CA 1
ATOM 4907 C C . SER A 1 606 ? -34.151 -11.187 22.081 1.00 94.25 606 SER A C 1
ATOM 4909 O O . SER A 1 606 ? -33.030 -10.818 22.440 1.00 94.25 606 SER A O 1
ATOM 4911 N N . LEU A 1 607 ? -34.355 -12.106 21.138 1.00 93.38 607 LEU A N 1
ATOM 4912 C CA . LEU A 1 607 ? -33.288 -12.720 20.345 1.00 93.38 607 LEU A CA 1
ATOM 4913 C C . LEU A 1 607 ? -33.698 -12.785 18.870 1.00 93.38 607 LEU A C 1
ATOM 4915 O O . LEU A 1 607 ? -34.855 -13.073 18.545 1.00 93.38 607 LEU A O 1
ATOM 4919 N N . SER A 1 608 ? -32.740 -12.577 17.965 1.00 90.50 608 SER A N 1
ATOM 4920 C CA . SER A 1 608 ? -32.918 -12.927 16.552 1.00 90.50 608 SER A CA 1
ATOM 4921 C C . SER A 1 608 ? -32.943 -14.442 16.357 1.00 90.50 608 SER A C 1
ATOM 4923 O O . SER A 1 608 ? -32.325 -15.202 17.102 1.00 90.50 608 SER A O 1
ATOM 4925 N N . LEU A 1 609 ? -33.678 -14.901 15.344 1.00 84.38 609 LEU A N 1
ATOM 4926 C CA . LEU A 1 609 ? -33.800 -16.331 15.071 1.00 84.38 609 LEU A CA 1
ATOM 4927 C C . LEU A 1 609 ? -32.505 -16.868 14.430 1.00 84.38 609 LEU A C 1
ATOM 4929 O O . LEU A 1 609 ? -31.864 -16.144 13.666 1.00 84.38 609 LEU A O 1
ATOM 4933 N N . PRO A 1 610 ? -32.127 -18.143 14.649 1.00 78.69 610 PRO A N 1
ATOM 4934 C CA . PRO A 1 610 ? -30.905 -18.715 14.079 1.00 78.69 610 PRO A CA 1
ATOM 4935 C C . PRO A 1 610 ? -30.811 -18.586 12.552 1.00 78.69 610 PRO A C 1
ATOM 4937 O O . PRO A 1 610 ? -29.733 -18.351 12.021 1.00 78.69 610 PRO A O 1
ATOM 4940 N N . ASN A 1 611 ? -31.937 -18.699 11.842 1.00 73.06 611 ASN A N 1
ATOM 4941 C CA . ASN A 1 611 ? -31.982 -18.604 10.380 1.00 73.06 611 ASN A CA 1
ATOM 4942 C C . ASN A 1 611 ? -32.168 -17.168 9.860 1.00 73.06 611 ASN A C 1
ATOM 4944 O O . ASN A 1 611 ? -32.243 -16.971 8.645 1.00 73.06 611 ASN A O 1
ATOM 4948 N N . ASP A 1 612 ? -32.236 -16.173 10.747 1.00 76.69 612 ASP A N 1
ATOM 4949 C CA . ASP A 1 612 ? -32.395 -14.776 10.364 1.00 76.69 612 ASP A CA 1
ATOM 4950 C C . ASP A 1 612 ? -31.062 -14.194 9.869 1.00 76.69 612 ASP A C 1
ATOM 4952 O O . ASP A 1 612 ? -30.107 -13.973 10.618 1.00 76.69 612 ASP A O 1
ATOM 4956 N N . ILE A 1 613 ? -30.993 -13.962 8.560 1.00 76.00 613 ILE A N 1
ATOM 4957 C CA . ILE A 1 613 ? -29.841 -13.338 7.898 1.00 76.00 613 ILE A CA 1
ATOM 4958 C C . ILE A 1 613 ? -29.946 -11.808 7.851 1.00 76.00 613 ILE A C 1
ATOM 4960 O O . ILE A 1 613 ? -29.071 -11.158 7.275 1.00 76.00 613 ILE A O 1
ATOM 4964 N N . THR A 1 614 ? -31.023 -11.221 8.380 1.00 78.56 614 THR A N 1
ATOM 4965 C CA . THR A 1 614 ? -31.175 -9.768 8.444 1.00 78.56 614 THR A CA 1
ATOM 4966 C C . THR A 1 614 ? -30.244 -9.177 9.505 1.00 78.56 614 THR A C 1
ATOM 4968 O O . THR A 1 614 ? -29.893 -9.817 10.494 1.00 78.56 614 THR A O 1
ATOM 4971 N N . THR A 1 615 ? -29.805 -7.941 9.275 1.00 83.56 615 THR A N 1
ATOM 4972 C CA . THR A 1 615 ? -28.872 -7.223 10.155 1.00 83.56 615 THR A CA 1
ATOM 4973 C C . THR A 1 615 ? -29.549 -6.018 10.798 1.00 83.56 615 THR A C 1
ATOM 4975 O O . THR A 1 615 ? -30.537 -5.514 10.260 1.00 83.56 615 THR A O 1
ATOM 4978 N N . GLY A 1 616 ? -29.017 -5.538 11.924 1.00 82.19 616 GLY A N 1
ATOM 4979 C CA . GLY A 1 616 ? -29.484 -4.301 12.566 1.00 82.19 616 GLY A CA 1
ATOM 4980 C C . GLY A 1 616 ? -30.785 -4.434 13.352 1.00 82.19 616 GLY A C 1
ATOM 4981 O O . GLY A 1 616 ? -31.518 -3.461 13.505 1.00 82.19 616 GLY A O 1
ATOM 4982 N N . ASN A 1 617 ? -31.102 -5.637 13.824 1.00 90.69 617 ASN A N 1
ATOM 4983 C CA . ASN A 1 617 ? -32.249 -5.896 14.684 1.00 90.69 617 ASN A CA 1
ATOM 4984 C C . ASN A 1 617 ? -31.904 -6.978 15.709 1.00 90.69 617 ASN A C 1
ATOM 4986 O O . ASN A 1 617 ? -31.068 -7.840 15.458 1.00 90.69 617 ASN A O 1
ATOM 4990 N N . VAL A 1 618 ? -32.589 -6.948 16.844 1.00 92.62 618 VAL A N 1
ATOM 4991 C CA . VAL A 1 618 ? -32.378 -7.863 17.974 1.00 92.62 618 VAL A CA 1
ATOM 4992 C C . VAL A 1 618 ? -33.450 -8.956 18.022 1.00 92.62 618 VAL A C 1
ATOM 4994 O O . VAL A 1 618 ? -33.740 -9.506 19.084 1.00 92.62 618 VAL A O 1
ATOM 4997 N N . GLY A 1 619 ? -34.062 -9.246 16.868 1.00 92.00 619 GLY A N 1
ATOM 4998 C CA . GLY A 1 619 ? -35.153 -10.200 16.726 1.00 92.00 619 GLY A CA 1
ATOM 4999 C C . GLY A 1 619 ? -36.436 -9.781 17.421 1.00 92.00 619 GLY A C 1
ATOM 5000 O O . GLY A 1 619 ? -36.761 -8.601 17.470 1.00 92.00 619 GLY A O 1
ATOM 5001 N N . GLY A 1 620 ? -37.179 -10.763 17.917 1.00 92.50 620 GLY A N 1
ATOM 5002 C CA . GLY A 1 620 ? -38.442 -10.550 18.617 1.00 92.50 620 GLY A CA 1
ATOM 5003 C C . GLY A 1 620 ? -38.376 -10.969 20.082 1.00 92.50 620 GLY A C 1
ATOM 5004 O O . GLY A 1 620 ? -37.441 -11.672 20.482 1.00 92.50 620 GLY A O 1
ATOM 5005 N N . PRO A 1 621 ? -39.383 -10.576 20.882 1.00 93.94 621 PRO A N 1
ATOM 5006 C CA . PRO A 1 621 ? -39.455 -10.942 22.285 1.00 93.94 621 PRO A CA 1
ATOM 5007 C C . PRO A 1 621 ? -39.393 -12.465 22.468 1.00 93.94 621 PRO A C 1
ATOM 5009 O O . PRO A 1 621 ? -39.940 -13.231 21.670 1.00 93.94 621 PRO A O 1
ATOM 5012 N N . THR A 1 622 ? -38.729 -12.916 23.531 1.00 92.62 622 THR A N 1
ATOM 5013 C CA . THR A 1 622 ? -38.749 -14.332 23.935 1.00 92.62 622 THR A CA 1
ATOM 5014 C C . THR A 1 622 ? -40.163 -14.756 24.348 1.00 92.62 622 THR A C 1
ATOM 5016 O O . THR A 1 622 ? -41.008 -13.913 24.646 1.00 92.62 622 THR A O 1
ATOM 5019 N N . ILE A 1 623 ? -40.438 -16.062 24.434 1.00 88.81 623 ILE A N 1
ATOM 5020 C CA . ILE A 1 623 ? -41.748 -16.554 24.909 1.00 88.81 623 ILE A CA 1
ATOM 5021 C C . ILE A 1 623 ? -42.064 -16.090 26.350 1.00 88.81 623 ILE A C 1
ATOM 5023 O O . ILE A 1 623 ? -43.224 -15.955 26.731 1.00 88.81 623 ILE A O 1
ATOM 5027 N N . SER A 1 624 ? -41.030 -15.755 27.130 1.00 89.56 624 SER A N 1
ATOM 5028 C CA . SER A 1 624 ? -41.119 -15.228 28.496 1.00 89.56 624 SER A CA 1
ATOM 5029 C C . SER A 1 624 ? -41.156 -13.697 28.592 1.00 89.56 624 SER A C 1
ATOM 5031 O O . SER A 1 624 ? -40.941 -13.156 29.678 1.00 89.56 624 SER A O 1
ATOM 5033 N N . THR A 1 625 ? -41.338 -12.966 27.491 1.00 92.25 625 THR A N 1
ATOM 5034 C CA . THR A 1 625 ? -41.295 -11.497 27.512 1.00 92.25 625 THR A CA 1
ATOM 5035 C C . THR A 1 625 ? -42.323 -10.888 26.565 1.00 92.25 625 THR A C 1
ATOM 5037 O O . THR A 1 625 ? -42.546 -11.373 25.464 1.00 92.25 625 THR A O 1
ATOM 5040 N N . ASN A 1 626 ? -42.943 -9.801 27.007 1.00 93.44 626 ASN A N 1
ATOM 5041 C CA . ASN A 1 626 ? -43.707 -8.875 26.192 1.00 93.44 626 ASN A CA 1
ATOM 5042 C C . ASN A 1 626 ? -42.922 -7.566 26.121 1.00 93.44 626 ASN A C 1
ATOM 5044 O O . ASN A 1 626 ? -42.267 -7.153 27.086 1.00 93.44 626 ASN A O 1
ATOM 5048 N N . ILE A 1 627 ? -43.000 -6.906 24.975 1.00 95.12 627 ILE A N 1
ATOM 5049 C CA . ILE A 1 627 ? -42.391 -5.598 24.757 1.00 95.12 627 ILE A CA 1
ATOM 5050 C C . ILE A 1 627 ? -43.479 -4.577 24.450 1.00 95.12 627 ILE A C 1
ATOM 5052 O O . ILE A 1 627 ? -44.498 -4.895 23.843 1.00 95.12 627 ILE A O 1
ATOM 5056 N N . MET A 1 628 ? -43.259 -3.339 24.855 1.00 95.19 628 MET A N 1
ATOM 5057 C CA . MET A 1 628 ? -44.157 -2.230 24.577 1.00 95.19 628 MET A CA 1
ATOM 5058 C C . MET A 1 628 ? -43.345 -1.053 24.059 1.00 95.19 628 MET A C 1
ATOM 5060 O O . MET A 1 628 ? -42.289 -0.746 24.604 1.00 95.19 628 MET A O 1
ATOM 5064 N N . ILE A 1 629 ? -43.842 -0.383 23.025 1.00 96.19 629 ILE A N 1
ATOM 5065 C CA . ILE A 1 629 ? -43.340 0.932 22.615 1.00 96.19 629 ILE A CA 1
ATOM 5066 C C . ILE A 1 629 ? -44.327 1.995 23.079 1.00 96.19 629 ILE A C 1
ATOM 5068 O O . ILE A 1 629 ? -45.537 1.822 22.943 1.00 96.19 629 ILE A O 1
ATOM 5072 N N . THR A 1 630 ? -43.813 3.083 23.644 1.00 95.12 630 THR A N 1
ATOM 5073 C CA . THR A 1 630 ? -44.623 4.209 24.131 1.00 95.12 630 THR A CA 1
ATOM 5074 C C . THR A 1 630 ? -44.226 5.509 23.445 1.00 95.12 630 THR A C 1
ATOM 5076 O O . THR A 1 630 ? -43.056 5.711 23.106 1.00 95.12 630 THR A O 1
ATOM 5079 N N . ASN A 1 631 ? -45.196 6.408 23.259 1.00 91.06 631 ASN A N 1
ATOM 5080 C CA . ASN A 1 631 ? -44.954 7.729 22.687 1.00 91.06 631 ASN A CA 1
ATOM 5081 C C . ASN A 1 631 ? -43.908 8.494 23.500 1.00 91.06 631 ASN A C 1
ATOM 5083 O O . ASN A 1 631 ? -44.100 8.771 24.687 1.00 91.06 631 ASN A O 1
ATOM 5087 N N . TRP A 1 632 ? -42.848 8.945 22.835 1.00 86.62 632 TRP A N 1
ATOM 5088 C CA . TRP A 1 632 ? -41.907 9.898 23.406 1.00 86.62 632 TRP A CA 1
ATOM 5089 C C . TRP A 1 632 ? -41.937 11.190 22.594 1.00 86.62 632 TRP A C 1
ATOM 5091 O O . TRP A 1 632 ? -41.003 11.520 21.866 1.00 86.62 632 TRP A O 1
ATOM 5101 N N . LYS A 1 633 ? -43.033 11.943 22.770 1.00 74.12 633 LYS A N 1
ATOM 5102 C CA . LYS A 1 633 ? -43.310 13.205 22.060 1.00 74.12 633 LYS A CA 1
ATOM 5103 C C . LYS A 1 633 ? -42.139 14.184 22.105 1.00 74.12 633 LYS A C 1
ATOM 5105 O O . LYS A 1 633 ? -41.833 14.797 21.093 1.00 74.12 633 LYS A O 1
ATOM 5110 N N . ASN A 1 634 ? -41.460 14.286 23.254 1.00 70.94 634 ASN A N 1
ATOM 5111 C CA . ASN A 1 634 ? -40.294 15.157 23.389 1.00 70.94 634 ASN A CA 1
ATOM 5112 C C . ASN A 1 634 ? -39.207 14.792 22.369 1.00 70.94 634 ASN A C 1
ATOM 5114 O O . ASN A 1 634 ? -38.701 15.692 21.726 1.00 70.94 634 ASN A O 1
ATOM 5118 N N . GLY A 1 635 ? -38.892 13.508 22.176 1.00 71.06 635 GLY A N 1
ATOM 5119 C CA . GLY A 1 635 ? -37.876 13.069 21.214 1.00 71.06 635 GLY A CA 1
ATOM 5120 C C . GLY A 1 635 ? -38.365 12.897 19.771 1.00 71.06 635 GLY A C 1
ATOM 5121 O O . GLY A 1 635 ? -37.572 12.477 18.939 1.00 71.06 635 GLY A O 1
ATOM 5122 N N . GLY A 1 636 ? -39.642 13.170 19.471 1.00 77.62 636 GLY A N 1
ATOM 5123 C CA . GLY A 1 636 ? -40.215 13.017 18.126 1.00 77.62 636 GLY A CA 1
ATOM 5124 C C . GLY A 1 636 ? -40.572 11.582 17.710 1.00 77.62 636 GLY A C 1
ATOM 5125 O O . GLY A 1 636 ? -40.857 11.355 16.538 1.00 77.62 636 GLY A O 1
ATOM 5126 N N . TYR A 1 637 ? -40.583 10.622 18.641 1.00 86.50 637 TYR A N 1
ATOM 5127 C CA . TYR A 1 637 ? -40.927 9.222 18.355 1.00 86.50 637 TYR A CA 1
ATOM 5128 C C . TYR A 1 637 ? -42.384 8.926 18.729 1.00 86.50 637 TYR A C 1
ATOM 5130 O O . TYR A 1 637 ? -42.798 9.158 19.873 1.00 86.50 637 TYR A O 1
ATOM 5138 N N . ASP A 1 638 ? -43.143 8.416 17.758 1.00 86.44 638 ASP A N 1
ATOM 5139 C CA . ASP A 1 638 ? -44.583 8.158 17.850 1.00 86.44 638 ASP A CA 1
ATOM 5140 C C . ASP A 1 638 ? -44.905 6.717 17.423 1.00 86.44 638 ASP A C 1
ATOM 5142 O O . ASP A 1 638 ? -44.434 6.230 16.386 1.00 86.44 638 ASP A O 1
ATOM 5146 N N . ILE A 1 639 ? -45.757 6.045 18.201 1.00 90.81 639 ILE A N 1
ATOM 5147 C CA . ILE A 1 639 ? -46.199 4.669 17.951 1.00 90.81 639 ILE A CA 1
ATOM 5148 C C . ILE A 1 639 ? -46.896 4.499 16.595 1.00 90.81 639 ILE A C 1
ATOM 5150 O O . ILE A 1 639 ? -46.920 3.386 16.064 1.00 90.81 639 ILE A O 1
ATOM 5154 N N . LYS A 1 640 ? -47.426 5.574 15.994 1.00 86.25 640 LYS A N 1
ATOM 5155 C CA . LYS A 1 640 ? -47.964 5.575 14.623 1.00 86.25 640 LYS A CA 1
ATOM 5156 C C . LYS A 1 640 ? -46.912 5.165 13.596 1.00 86.25 640 LYS A C 1
ATOM 5158 O O . LYS A 1 640 ? -47.244 4.481 12.635 1.00 86.25 640 LYS A O 1
ATOM 5163 N N . ASN A 1 641 ? -45.649 5.515 13.836 1.00 87.06 641 ASN A N 1
ATOM 5164 C CA . ASN A 1 641 ? -44.508 5.120 13.007 1.00 87.06 641 ASN A CA 1
ATOM 5165 C C . ASN A 1 641 ? -43.879 3.787 13.459 1.00 87.06 641 ASN A C 1
ATOM 5167 O O . ASN A 1 641 ? -42.822 3.408 12.956 1.00 87.06 641 ASN A O 1
ATOM 5171 N N . ASN A 1 642 ? -44.511 3.087 14.412 1.00 92.06 642 ASN A N 1
ATOM 5172 C CA . ASN A 1 642 ? -43.967 1.938 15.138 1.00 92.06 642 ASN A CA 1
ATOM 5173 C C . ASN A 1 642 ? -42.654 2.254 15.878 1.00 92.06 642 ASN A C 1
ATOM 5175 O O . ASN A 1 642 ? -41.800 1.381 16.017 1.00 92.06 642 ASN A O 1
ATOM 5179 N N . GLU A 1 643 ? -42.490 3.489 16.361 1.00 92.19 643 GLU A N 1
ATOM 5180 C CA . GLU A 1 643 ? -41.284 3.966 17.047 1.00 92.19 643 GLU A CA 1
ATOM 5181 C C . GLU A 1 643 ? -41.626 4.536 18.433 1.00 92.19 643 GLU A C 1
ATOM 5183 O O . GLU A 1 643 ? -42.648 5.195 18.606 1.00 92.19 643 GLU A O 1
ATOM 5188 N N . GLY A 1 644 ? -40.788 4.306 19.445 1.00 93.81 644 GLY A N 1
ATOM 5189 C CA . GLY A 1 644 ? -41.052 4.821 20.793 1.00 93.81 644 GLY A CA 1
ATOM 5190 C C . GLY A 1 644 ? -40.068 4.349 21.861 1.00 93.81 644 GLY A C 1
ATOM 5191 O O . GLY A 1 644 ? -39.114 3.629 21.569 1.00 93.81 644 GLY A O 1
ATOM 5192 N N . GLU A 1 645 ? -40.298 4.753 23.114 1.00 94.88 645 GLU A N 1
ATOM 5193 C CA . GLU A 1 645 ? -39.551 4.229 24.267 1.00 94.88 645 GLU A CA 1
ATOM 5194 C C . GLU A 1 645 ? -39.956 2.774 24.526 1.00 94.88 645 GLU A C 1
ATOM 5196 O O . GLU A 1 645 ? -41.144 2.481 24.685 1.00 94.88 645 GLU A O 1
ATOM 5201 N N . LEU A 1 646 ? -38.961 1.888 24.565 1.00 96.06 646 LEU A N 1
ATOM 5202 C CA . LEU A 1 646 ? -39.098 0.456 24.784 1.00 96.06 646 LEU A CA 1
ATOM 5203 C C . LEU A 1 646 ? -39.288 0.160 26.275 1.00 96.06 646 LEU A C 1
ATOM 5205 O O . LEU A 1 646 ? -38.490 0.543 27.133 1.00 96.06 646 LEU A O 1
ATOM 5209 N N . LEU A 1 647 ? -40.358 -0.552 26.584 1.00 96.19 647 LEU A N 1
ATOM 5210 C CA . LEU A 1 647 ? -40.670 -1.083 27.899 1.00 96.19 647 LEU A CA 1
ATOM 5211 C C . LEU A 1 647 ? -40.764 -2.605 27.798 1.00 96.19 647 LEU A C 1
ATOM 5213 O O . LEU A 1 647 ? -41.171 -3.144 26.769 1.00 96.19 647 LEU A O 1
ATOM 5217 N N . ILE A 1 648 ? -40.388 -3.297 28.869 1.00 95.31 648 ILE A N 1
ATOM 5218 C CA . ILE A 1 648 ? -40.401 -4.764 28.927 1.00 95.31 648 ILE A CA 1
ATOM 5219 C C . ILE A 1 648 ? -41.196 -5.251 30.136 1.00 95.31 648 ILE A C 1
ATOM 5221 O O . ILE A 1 648 ? -41.144 -4.652 31.212 1.00 95.31 648 ILE A O 1
ATOM 5225 N N . ASN A 1 649 ? -41.922 -6.348 29.962 1.00 93.19 649 ASN A N 1
ATOM 5226 C CA . ASN A 1 649 ? -42.581 -7.085 31.034 1.00 93.19 649 ASN A CA 1
ATOM 5227 C C . ASN A 1 649 ? -42.395 -8.581 30.780 1.00 93.19 649 ASN A C 1
ATOM 5229 O O . ASN A 1 649 ? -42.449 -9.037 29.643 1.00 93.19 649 ASN A O 1
ATOM 5233 N N . GLY A 1 650 ? -42.201 -9.353 31.838 1.00 91.50 650 GLY A N 1
ATOM 5234 C CA . GLY A 1 650 ? -42.257 -10.801 31.757 1.00 91.50 650 GLY A CA 1
ATOM 5235 C C . GLY A 1 650 ? -41.773 -11.446 33.041 1.00 91.50 650 GLY A C 1
ATOM 5236 O O . GLY A 1 650 ? -41.170 -10.767 33.874 1.00 91.50 650 GLY A O 1
ATOM 5237 N N . PRO A 1 651 ? -41.985 -12.757 33.216 1.00 90.38 651 PRO A N 1
ATOM 5238 C CA . PRO A 1 651 ? -41.493 -13.474 34.383 1.00 90.38 651 PRO A CA 1
ATOM 5239 C C . PRO A 1 651 ? -39.958 -13.494 34.482 1.00 90.38 651 PRO A C 1
ATOM 5241 O O . PRO A 1 651 ? -39.444 -13.740 35.565 1.00 90.38 651 PRO A O 1
ATOM 5244 N N . CYS A 1 652 ? -39.204 -13.184 33.416 1.00 91.06 652 CYS A N 1
ATOM 5245 C CA . CYS A 1 652 ? -37.748 -12.983 33.489 1.00 91.06 652 CYS A CA 1
ATOM 5246 C C . CYS A 1 652 ? -37.325 -11.580 33.971 1.00 91.06 652 CYS A C 1
ATOM 5248 O O . CYS A 1 652 ? -36.157 -11.379 34.295 1.00 91.06 652 CYS A O 1
ATOM 5250 N N . VAL A 1 653 ? -38.252 -10.616 34.022 1.00 93.25 653 VAL A N 1
ATOM 5251 C CA . VAL A 1 653 ? -37.982 -9.234 34.437 1.00 93.25 653 VAL A CA 1
ATOM 5252 C C . VAL A 1 653 ? -38.019 -9.137 35.960 1.00 93.25 653 VAL A C 1
ATOM 5254 O O . VAL A 1 653 ? -38.923 -9.669 36.610 1.00 93.25 653 VAL A O 1
ATOM 5257 N N . ILE A 1 654 ? -37.031 -8.459 36.549 1.00 92.19 654 ILE A N 1
ATOM 5258 C CA . ILE A 1 654 ? -36.977 -8.238 37.995 1.00 92.19 654 ILE A CA 1
ATOM 5259 C C . ILE A 1 654 ? -38.220 -7.480 38.458 1.00 92.19 654 ILE A C 1
ATOM 5261 O O . ILE A 1 654 ? -38.710 -6.572 37.785 1.00 92.19 654 ILE A O 1
ATOM 5265 N N . ASN A 1 655 ? -38.705 -7.809 39.652 1.00 85.12 655 ASN A N 1
ATOM 5266 C CA . ASN A 1 655 ? -39.809 -7.056 40.232 1.00 85.12 655 ASN A CA 1
ATOM 5267 C C . ASN A 1 655 ? -39.332 -5.676 40.705 1.00 85.12 655 ASN A C 1
ATOM 5269 O O . ASN A 1 655 ? -39.938 -4.671 40.360 1.00 85.12 655 ASN A O 1
ATOM 5273 N N . ASN A 1 656 ? -38.234 -5.618 41.464 1.00 85.62 656 ASN A N 1
ATOM 5274 C CA . ASN A 1 656 ? -37.654 -4.386 41.998 1.00 85.62 656 ASN A CA 1
ATOM 5275 C C . ASN A 1 656 ? -36.120 -4.466 41.981 1.00 85.62 656 ASN A C 1
ATOM 5277 O O . ASN A 1 656 ? -35.545 -5.556 42.003 1.00 85.62 656 ASN A O 1
ATOM 5281 N N . TYR A 1 657 ? -35.452 -3.312 42.021 1.00 88.81 657 TYR A N 1
ATOM 5282 C CA . TYR A 1 657 ? -34.044 -3.265 42.419 1.00 88.81 657 TYR A CA 1
ATOM 5283 C C . TYR A 1 657 ? -33.892 -3.631 43.903 1.00 88.81 657 TYR A C 1
ATOM 5285 O O . TYR A 1 657 ? -34.800 -3.420 44.711 1.00 88.81 657 TYR A O 1
ATOM 5293 N N . TYR A 1 658 ? -32.720 -4.140 44.274 1.00 86.94 658 TYR A N 1
ATOM 5294 C CA . TYR A 1 658 ? -32.343 -4.409 45.656 1.00 86.94 658 TYR A CA 1
ATOM 5295 C C . TYR A 1 658 ? -32.510 -3.145 46.519 1.00 86.94 658 TYR A C 1
ATOM 5297 O O . TYR A 1 658 ? -32.206 -2.042 46.067 1.00 86.94 658 TYR A O 1
ATOM 5305 N N . LYS A 1 659 ? -33.070 -3.299 47.728 1.00 79.38 659 LYS A N 1
ATOM 5306 C CA . LYS A 1 659 ? -33.480 -2.204 48.636 1.00 79.38 659 LYS A CA 1
ATOM 5307 C C . LYS A 1 659 ? -34.408 -1.129 48.031 1.00 79.38 659 LYS A C 1
ATOM 5309 O O . LYS A 1 659 ? -34.480 -0.026 48.562 1.00 79.38 659 LYS A O 1
ATOM 5314 N N . ASN A 1 660 ? -35.146 -1.436 46.958 1.00 65.56 660 ASN A N 1
ATOM 5315 C CA . ASN A 1 660 ? -36.135 -0.538 46.340 1.00 65.56 660 ASN A CA 1
ATOM 5316 C C . ASN A 1 660 ? -35.585 0.852 45.936 1.00 65.56 660 ASN A C 1
ATOM 5318 O O . ASN A 1 660 ? -36.271 1.866 46.062 1.00 65.56 660 ASN A O 1
ATOM 5322 N N . TYR A 1 661 ? -34.364 0.934 45.394 1.00 61.66 661 TYR A N 1
ATOM 5323 C CA . TYR A 1 661 ? -33.861 2.191 44.823 1.00 61.66 661 TYR A CA 1
ATOM 5324 C C . TYR A 1 661 ? -34.739 2.688 43.644 1.00 61.66 661 TYR A C 1
ATOM 5326 O O . TYR A 1 661 ? -34.632 2.195 42.521 1.00 61.66 661 TYR A O 1
ATOM 5334 N N . ASN A 1 662 ? -35.537 3.736 43.896 1.00 56.66 662 ASN A N 1
ATOM 5335 C CA . ASN A 1 662 ? -36.362 4.527 42.963 1.00 56.66 662 ASN A CA 1
ATOM 5336 C C . ASN A 1 662 ? -37.384 3.744 42.098 1.00 56.66 662 ASN A C 1
ATOM 5338 O O . ASN A 1 662 ? -37.088 3.349 40.964 1.00 56.66 662 ASN A O 1
ATOM 5342 N N . ASP A 1 663 ? -38.642 3.717 42.566 1.00 64.38 663 ASP A N 1
ATOM 5343 C CA . ASP A 1 663 ? -39.868 3.234 41.884 1.00 64.38 663 ASP A CA 1
ATOM 5344 C C . ASP A 1 663 ? -40.110 3.802 40.471 1.00 64.38 663 ASP A C 1
ATOM 5346 O O . ASP A 1 663 ? -40.858 3.237 39.678 1.00 64.38 663 ASP A O 1
ATOM 5350 N N . LYS A 1 664 ? -39.438 4.895 40.089 1.00 78.38 664 LYS A N 1
ATOM 5351 C CA . LYS A 1 664 ? -39.611 5.558 38.781 1.00 78.38 664 LYS A CA 1
ATOM 5352 C C . LYS A 1 664 ? -39.169 4.716 37.576 1.00 78.38 664 LYS A C 1
ATOM 5354 O O . LYS A 1 664 ? -39.483 5.078 36.439 1.00 78.38 664 LYS A O 1
ATOM 5359 N N . SER A 1 665 ? -38.419 3.639 37.815 1.00 85.81 665 SER A N 1
ATOM 5360 C CA . SER A 1 665 ? -37.930 2.725 36.771 1.00 85.81 665 SER A CA 1
ATOM 5361 C C . SER A 1 665 ? -39.030 1.792 36.249 1.00 85.81 665 SER A C 1
ATOM 5363 O O . SER A 1 665 ? -38.867 1.200 35.185 1.00 85.81 665 SER A O 1
ATOM 5365 N N . PHE A 1 666 ? -40.155 1.695 36.963 1.00 90.31 666 PHE A N 1
ATOM 5366 C CA . PHE A 1 666 ? -41.314 0.903 36.568 1.00 90.31 666 PHE A CA 1
ATOM 5367 C C . PHE A 1 666 ? -42.538 1.793 36.309 1.00 90.31 666 PHE A C 1
ATOM 5369 O O . PHE A 1 666 ? -42.601 2.949 36.734 1.00 90.31 666 PHE A O 1
ATOM 5376 N N . ILE A 1 667 ? -43.513 1.269 35.574 1.00 91.06 667 ILE A N 1
ATOM 5377 C CA . ILE A 1 667 ? -44.843 1.863 35.398 1.00 91.06 667 ILE A CA 1
ATOM 5378 C C . ILE A 1 667 ? -45.886 0.751 35.358 1.00 91.06 667 ILE A C 1
ATOM 5380 O O . ILE A 1 667 ? -45.652 -0.284 34.744 1.00 91.06 667 ILE A O 1
ATOM 5384 N N . ASN A 1 668 ? -47.027 0.959 36.009 1.00 88.94 668 ASN A N 1
ATOM 5385 C CA . ASN A 1 668 ? -48.158 0.042 35.925 1.00 88.94 668 ASN A CA 1
ATOM 5386 C C . ASN A 1 668 ? -49.145 0.557 34.877 1.00 88.94 668 ASN A C 1
ATOM 5388 O O . ASN A 1 668 ? -49.598 1.697 34.973 1.00 88.94 668 ASN A O 1
ATOM 5392 N N . ILE A 1 669 ? -49.477 -0.279 33.898 1.00 85.88 669 ILE A N 1
ATOM 5393 C CA . ILE A 1 669 ? -50.497 -0.011 32.878 1.00 85.88 669 ILE A CA 1
ATOM 5394 C C . ILE A 1 669 ? -51.454 -1.200 32.896 1.00 85.88 669 ILE A C 1
ATOM 5396 O O . ILE A 1 669 ? -50.997 -2.337 32.813 1.00 85.88 669 ILE A O 1
ATOM 5400 N N . ASN A 1 670 ? -52.755 -0.955 33.074 1.00 82.38 670 ASN A N 1
ATOM 5401 C CA . ASN A 1 670 ? -53.793 -1.998 33.144 1.00 82.38 670 ASN A CA 1
ATOM 5402 C C . ASN A 1 670 ? -53.482 -3.125 34.158 1.00 82.38 670 ASN A C 1
ATOM 5404 O O . ASN A 1 670 ? -53.740 -4.297 33.910 1.00 82.38 670 ASN A O 1
ATOM 5408 N N . GLY A 1 671 ? -52.873 -2.782 35.301 1.00 83.75 671 GLY A N 1
ATOM 5409 C CA . GLY A 1 671 ? -52.468 -3.751 36.334 1.00 83.75 671 GLY A CA 1
ATOM 5410 C C . GLY A 1 671 ? -51.179 -4.530 36.032 1.00 83.75 671 GLY A C 1
ATOM 5411 O O . GLY A 1 671 ? -50.710 -5.283 36.883 1.00 83.75 671 GLY A O 1
ATOM 5412 N N . VAL A 1 672 ? -50.564 -4.324 34.866 1.00 88.56 672 VAL A N 1
ATOM 5413 C CA . VAL A 1 672 ? -49.317 -4.973 34.444 1.00 88.56 672 VAL A CA 1
ATOM 5414 C C . VAL A 1 672 ? -48.130 -4.043 34.700 1.00 88.56 672 VAL A C 1
ATOM 5416 O O . VAL A 1 672 ? -48.133 -2.885 34.281 1.00 88.56 672 VAL A O 1
ATOM 5419 N N . LYS A 1 673 ? -47.097 -4.549 35.384 1.00 90.25 673 LYS A N 1
ATOM 5420 C CA . LYS A 1 673 ? -45.891 -3.786 35.740 1.00 90.25 673 LYS A CA 1
ATOM 5421 C C . LYS A 1 673 ? -44.831 -3.850 34.646 1.00 90.25 673 LYS A C 1
ATOM 5423 O O . LYS A 1 673 ? -44.297 -4.914 34.364 1.00 90.25 673 LYS A O 1
ATOM 5428 N N . TRP A 1 674 ? -44.471 -2.714 34.073 1.00 93.38 674 TRP A N 1
ATOM 5429 C CA . TRP A 1 674 ? -43.495 -2.600 32.992 1.00 93.38 674 TRP A CA 1
ATOM 5430 C C . TRP A 1 674 ? -42.206 -1.947 33.470 1.00 93.38 674 TRP A C 1
ATOM 5432 O O . TRP A 1 674 ? -42.248 -0.926 34.158 1.00 93.38 674 TRP A O 1
ATOM 5442 N N . PHE A 1 675 ? -41.060 -2.489 33.068 1.00 93.50 675 PHE A N 1
ATOM 5443 C CA . PHE A 1 675 ? -39.760 -1.859 33.270 1.00 93.50 675 PHE A CA 1
ATOM 5444 C C . PHE A 1 675 ? -39.443 -0.900 32.119 1.00 93.50 675 PHE A C 1
ATOM 5446 O O . PHE A 1 675 ? -39.503 -1.277 30.946 1.00 93.50 675 PHE A O 1
ATOM 5453 N N . LYS A 1 676 ? -39.072 0.338 32.457 1.00 92.56 676 LYS A N 1
ATOM 5454 C CA . LYS A 1 676 ? -38.587 1.346 31.509 1.00 92.56 676 LYS A CA 1
ATOM 5455 C C . LYS A 1 676 ? -37.116 1.103 31.225 1.00 92.56 676 LYS A C 1
ATOM 5457 O O . LYS A 1 676 ? -36.262 1.461 32.034 1.00 92.56 676 LYS A O 1
ATOM 5462 N N . THR A 1 677 ? -36.811 0.551 30.052 1.00 91.19 677 THR A N 1
ATOM 5463 C CA . THR A 1 677 ? -35.414 0.326 29.649 1.00 91.19 677 THR A CA 1
ATOM 5464 C C . THR A 1 677 ? -34.688 1.650 29.399 1.00 91.19 677 THR A C 1
ATOM 5466 O O . THR A 1 677 ? -33.465 1.745 29.552 1.00 91.19 677 THR A O 1
ATOM 5469 N N . GLY A 1 678 ? -35.457 2.689 29.049 1.00 88.00 678 GLY A N 1
ATOM 5470 C CA . GLY A 1 678 ? -34.955 3.976 28.592 1.00 88.00 678 GLY A CA 1
ATOM 5471 C C . GLY A 1 678 ? -34.350 3.906 27.191 1.00 88.00 678 GLY A C 1
ATOM 5472 O O . GLY A 1 678 ? -33.759 4.892 26.762 1.00 88.00 678 GLY A O 1
ATOM 5473 N N . ASP A 1 679 ? -34.462 2.775 26.495 1.00 90.94 679 ASP A N 1
ATOM 5474 C CA . ASP A 1 679 ? -34.048 2.619 25.105 1.00 90.94 679 ASP A CA 1
ATOM 5475 C C . ASP A 1 679 ? -35.196 3.016 24.168 1.00 90.94 679 ASP A C 1
ATOM 5477 O O . ASP A 1 679 ? -36.368 2.887 24.506 1.00 90.94 679 ASP A O 1
ATOM 5481 N N . ILE A 1 680 ? -34.860 3.538 22.995 1.00 92.25 680 ILE A N 1
ATOM 5482 C CA . ILE A 1 680 ? -35.791 3.889 21.925 1.00 92.25 680 ILE A CA 1
ATOM 5483 C C . ILE A 1 680 ? -35.689 2.802 20.863 1.00 92.25 680 ILE A C 1
ATOM 5485 O O . ILE A 1 680 ? -34.582 2.447 20.448 1.00 92.25 680 ILE A O 1
ATOM 5489 N N . ALA A 1 681 ? -36.825 2.272 20.425 1.00 93.81 681 ALA A N 1
ATOM 5490 C CA . ALA A 1 681 ? -36.882 1.180 19.466 1.00 93.81 681 ALA A CA 1
ATOM 5491 C C . ALA A 1 681 ? -37.914 1.434 18.366 1.00 93.81 681 ALA A C 1
ATOM 5493 O O . ALA A 1 681 ? -38.909 2.130 18.571 1.00 93.81 681 ALA A O 1
ATOM 5494 N N . LYS A 1 682 ? -37.663 0.819 17.210 1.00 93.94 682 LYS A N 1
ATOM 5495 C CA . LYS A 1 682 ? -38.592 0.676 16.094 1.00 93.94 682 LYS A CA 1
ATOM 5496 C C . LYS A 1 682 ? -39.015 -0.778 15.967 1.00 93.94 682 LYS A C 1
ATOM 5498 O O . LYS A 1 682 ? -38.157 -1.661 15.971 1.00 93.94 682 LYS A O 1
ATOM 5503 N N . ILE A 1 683 ? -40.306 -1.024 15.792 1.00 94.75 683 ILE A N 1
ATOM 5504 C CA . ILE A 1 683 ? -40.817 -2.344 15.423 1.00 94.75 683 ILE A CA 1
ATOM 5505 C C . ILE A 1 683 ? -40.955 -2.398 13.906 1.00 94.75 683 ILE A C 1
ATOM 5507 O O . ILE A 1 683 ? -41.687 -1.615 13.297 1.00 94.75 683 ILE A O 1
ATOM 5511 N N . ARG A 1 684 ? -40.189 -3.295 13.286 1.00 91.81 684 ARG A N 1
ATOM 5512 C CA . ARG A 1 684 ? -40.222 -3.537 11.841 1.00 91.81 684 ARG A CA 1
ATOM 5513 C C . ARG A 1 684 ? -41.520 -4.231 11.433 1.00 91.81 684 ARG A C 1
ATOM 5515 O O . ARG A 1 684 ? -42.202 -4.829 12.261 1.00 91.81 684 ARG A O 1
ATOM 5522 N N . ASN A 1 685 ? -41.814 -4.226 10.134 1.00 84.88 685 ASN A N 1
ATOM 5523 C CA . ASN A 1 685 ? -43.014 -4.866 9.591 1.00 84.88 685 ASN A CA 1
ATOM 5524 C C . ASN A 1 685 ? -43.069 -6.386 9.835 1.00 84.88 685 ASN A C 1
ATOM 5526 O O . ASN A 1 685 ? -44.153 -6.948 9.922 1.00 84.88 685 ASN A O 1
ATOM 5530 N N . ASP A 1 686 ? -41.920 -7.052 9.990 1.00 85.81 686 ASP A N 1
ATOM 5531 C CA . ASP A 1 686 ? -41.833 -8.468 10.370 1.00 85.81 686 ASP A CA 1
ATOM 5532 C C . ASP A 1 686 ? -41.821 -8.697 11.894 1.00 85.81 686 ASP A C 1
ATOM 5534 O O . ASP A 1 686 ? -41.524 -9.797 12.358 1.00 85.81 686 ASP A O 1
ATOM 5538 N N . GLY A 1 687 ? -42.103 -7.665 12.692 1.00 89.75 687 GLY A N 1
ATOM 5539 C CA . GLY A 1 687 ? -42.150 -7.720 14.153 1.00 89.75 687 GLY A CA 1
ATOM 5540 C C . GLY A 1 687 ? -40.782 -7.720 14.843 1.00 89.75 687 GLY A C 1
ATOM 5541 O O . GLY A 1 687 ? -40.728 -7.838 16.067 1.00 89.75 687 GLY A O 1
ATOM 5542 N N . ALA A 1 688 ? -39.677 -7.603 14.099 1.00 92.19 688 ALA A N 1
ATOM 5543 C CA . ALA A 1 688 ? -38.344 -7.504 14.685 1.00 92.19 688 ALA A CA 1
ATOM 5544 C C . ALA A 1 688 ? -38.115 -6.131 15.339 1.00 92.19 688 ALA A C 1
ATOM 5546 O O . ALA A 1 688 ? -38.500 -5.091 14.803 1.00 92.19 688 ALA A O 1
ATOM 5547 N N . ILE A 1 689 ? -37.433 -6.129 16.479 1.00 94.94 689 ILE A N 1
ATOM 5548 C CA . ILE A 1 689 ? -37.077 -4.948 17.254 1.00 94.94 689 ILE A CA 1
ATOM 5549 C C . ILE A 1 689 ? -35.760 -4.391 16.713 1.00 94.94 689 ILE A C 1
ATOM 5551 O O . ILE A 1 689 ? -34.732 -5.070 16.699 1.00 94.94 689 ILE A O 1
ATOM 5555 N N . GLN A 1 690 ? -35.764 -3.131 16.303 1.00 92.00 690 GLN A N 1
ATOM 5556 C CA . GLN A 1 690 ? -34.566 -2.371 15.971 1.00 92.00 690 GLN A CA 1
ATOM 5557 C C . GLN A 1 690 ? -34.326 -1.326 17.060 1.00 92.00 690 GLN A C 1
ATOM 5559 O O . GLN A 1 690 ? -35.150 -0.440 17.268 1.00 92.00 690 GLN A O 1
ATOM 5564 N N . ILE A 1 691 ? -33.192 -1.410 17.754 1.00 89.94 691 ILE A N 1
ATOM 5565 C CA . ILE A 1 691 ? -32.811 -0.407 18.753 1.00 89.94 691 ILE A CA 1
ATOM 5566 C C . ILE A 1 691 ? -32.281 0.833 18.024 1.00 89.94 691 ILE A C 1
ATOM 5568 O O . ILE A 1 691 ? -31.325 0.736 17.259 1.00 89.94 691 ILE A O 1
ATOM 5572 N N . ILE A 1 692 ? -32.909 1.987 18.253 1.00 82.88 692 ILE A N 1
ATOM 5573 C CA . ILE A 1 692 ? -32.531 3.282 17.663 1.00 82.88 692 ILE A CA 1
ATOM 5574 C C . ILE A 1 692 ? -31.475 3.984 18.528 1.00 82.88 692 ILE A C 1
ATOM 5576 O O . ILE A 1 692 ? -30.557 4.616 18.012 1.00 82.88 692 ILE A O 1
ATOM 5580 N N . GLY A 1 693 ? -31.605 3.904 19.852 1.00 77.94 693 GLY A N 1
ATOM 5581 C CA . GLY A 1 693 ? -30.709 4.580 20.790 1.00 77.94 693 GLY A CA 1
ATOM 5582 C C . GLY A 1 693 ? -31.247 4.550 22.214 1.00 77.94 693 GLY A C 1
ATOM 5583 O O . GLY A 1 693 ? -32.169 3.796 22.507 1.00 77.94 693 GLY A O 1
ATOM 5584 N N . ARG A 1 694 ? -30.707 5.387 23.104 1.00 81.81 694 ARG A N 1
ATOM 5585 C CA . ARG A 1 694 ? -31.145 5.481 24.504 1.00 81.81 694 ARG A CA 1
ATOM 5586 C C . ARG A 1 694 ? -31.599 6.891 24.830 1.00 81.81 694 ARG A C 1
ATOM 5588 O O . ARG A 1 694 ? -30.864 7.838 24.597 1.00 81.81 694 ARG A O 1
ATOM 5595 N N . LYS A 1 695 ? -32.770 7.048 25.444 1.00 78.06 695 LYS A N 1
ATOM 5596 C CA . LYS A 1 695 ? -33.413 8.321 25.820 1.00 78.06 695 LYS A CA 1
ATOM 5597 C C . LYS A 1 695 ? -32.482 9.306 26.540 1.00 78.06 695 LYS A C 1
ATOM 5599 O O . LYS A 1 695 ? -32.565 10.499 26.298 1.00 78.06 695 LYS A O 1
ATOM 5604 N N . LYS A 1 696 ? -31.580 8.818 27.405 1.00 72.00 696 LYS A N 1
ATOM 5605 C CA . LYS A 1 696 ? -30.576 9.648 28.111 1.00 72.00 696 LYS A CA 1
ATOM 5606 C C . LYS A 1 696 ? -29.425 10.135 27.224 1.00 72.00 696 LYS A C 1
ATOM 5608 O O . LYS A 1 696 ? -28.733 11.073 27.593 1.00 72.00 696 LYS A O 1
ATOM 5613 N N . GLU A 1 697 ? -29.194 9.469 26.102 1.00 72.94 697 GLU A N 1
ATOM 5614 C CA . GLU A 1 697 ? -28.179 9.819 25.104 1.00 72.94 697 GLU A CA 1
ATOM 5615 C C . GLU A 1 697 ? -28.765 10.695 23.996 1.00 72.94 697 GLU A C 1
ATOM 5617 O O . GLU A 1 697 ? -28.061 11.052 23.059 1.00 72.94 697 GLU A O 1
ATOM 5622 N N . PHE A 1 698 ? -30.042 11.063 24.115 1.00 74.31 698 PHE A N 1
ATOM 5623 C CA . PHE A 1 698 ? -30.641 12.139 23.352 1.00 74.31 698 PHE A CA 1
ATOM 5624 C C . PHE A 1 698 ? -30.596 13.416 24.186 1.00 74.31 698 PHE A C 1
ATOM 5626 O O . PHE A 1 698 ? -31.309 13.541 25.185 1.00 74.31 698 PHE A O 1
ATOM 5633 N N . ILE A 1 699 ? -29.762 14.369 23.781 1.00 75.50 699 ILE A N 1
ATOM 5634 C CA . ILE A 1 699 ? -29.672 15.669 24.446 1.00 75.50 699 ILE A CA 1
ATOM 5635 C C . ILE A 1 699 ? -30.391 16.707 23.592 1.00 75.50 699 ILE A C 1
ATOM 5637 O O . ILE A 1 699 ? -30.147 16.816 22.392 1.00 75.50 699 ILE A O 1
ATOM 5641 N N . LYS A 1 700 ? -31.280 17.469 24.232 1.00 71.81 700 LYS A N 1
ATOM 5642 C CA . LYS A 1 700 ? -31.948 18.613 23.616 1.00 71.81 700 LYS A CA 1
ATOM 5643 C C . LYS A 1 700 ? -30.985 19.803 23.590 1.00 71.81 700 LYS A C 1
ATOM 5645 O O . LYS A 1 700 ? -30.490 20.194 24.647 1.00 71.81 700 LYS A O 1
ATOM 5650 N N . ASN A 1 701 ? -30.713 20.355 22.412 1.00 75.19 701 ASN A N 1
ATOM 5651 C CA . ASN A 1 701 ? -29.923 21.583 22.267 1.00 75.19 701 ASN A CA 1
ATOM 5652 C C . ASN A 1 701 ? -30.790 22.845 22.466 1.00 75.19 701 ASN A C 1
ATOM 5654 O O . ASN A 1 701 ? -32.001 22.750 22.683 1.00 75.19 701 ASN A O 1
ATOM 5658 N N . ALA A 1 702 ? -30.188 24.031 22.345 1.00 70.81 702 ALA A N 1
ATOM 5659 C CA . ALA A 1 702 ? -30.894 25.307 22.506 1.00 70.81 702 ALA A CA 1
ATOM 5660 C C . ALA A 1 702 ? -32.022 25.535 21.478 1.00 70.81 702 ALA A C 1
ATOM 5662 O O . ALA A 1 702 ? -33.023 26.165 21.808 1.00 70.81 702 ALA A O 1
ATOM 5663 N N . ASN A 1 703 ? -31.906 24.979 20.264 1.00 71.31 703 ASN A N 1
ATOM 5664 C CA . ASN A 1 703 ? -32.948 25.066 19.225 1.00 71.31 703 ASN A CA 1
ATOM 5665 C C . ASN A 1 703 ? -34.126 24.116 19.479 1.00 71.31 703 ASN A C 1
ATOM 5667 O O . ASN A 1 703 ? -35.130 24.149 18.773 1.00 71.31 703 ASN A O 1
ATOM 5671 N N . GLY A 1 704 ? -34.002 23.249 20.480 1.00 65.62 704 GLY A N 1
ATOM 5672 C CA . GLY A 1 704 ? -34.995 22.256 20.832 1.00 65.62 704 GLY A CA 1
ATOM 5673 C C . GLY A 1 704 ? -34.924 20.948 20.047 1.00 65.62 704 GLY A C 1
ATOM 5674 O O . GLY A 1 704 ? -35.767 20.081 20.275 1.00 65.62 704 GLY A O 1
ATOM 5675 N N . GLU A 1 705 ? -33.906 20.784 19.206 1.00 72.06 705 GLU A N 1
ATOM 5676 C CA . GLU A 1 705 ? -33.604 19.551 18.481 1.00 72.06 705 GLU A CA 1
ATOM 5677 C C . GLU A 1 705 ? -32.988 18.513 19.426 1.00 72.06 705 GLU A C 1
ATOM 5679 O O . GLU A 1 705 ? -32.166 18.843 20.287 1.00 72.06 705 GLU A O 1
ATOM 5684 N N . PHE A 1 706 ? -33.360 17.243 19.256 1.00 73.38 706 PHE A N 1
ATOM 5685 C CA . PHE A 1 706 ? -32.805 16.134 20.033 1.00 73.38 706 PHE A CA 1
ATOM 5686 C C . PHE A 1 706 ? -31.670 15.465 19.263 1.00 73.38 706 PHE A C 1
ATOM 5688 O O . PHE A 1 706 ? -31.888 14.840 18.229 1.00 73.38 706 PHE A O 1
ATOM 5695 N N . ILE A 1 707 ? -30.455 15.556 19.798 1.00 78.00 707 ILE A N 1
ATOM 5696 C CA . ILE A 1 707 ? -29.256 14.959 19.204 1.00 78.00 707 ILE A CA 1
ATOM 5697 C C . ILE A 1 707 ? -28.999 13.601 19.845 1.00 78.00 707 ILE A C 1
ATOM 5699 O O . ILE A 1 707 ? -28.778 13.530 21.054 1.00 78.00 707 ILE A O 1
ATOM 5703 N N . SER A 1 708 ? -28.979 12.537 19.036 1.00 81.31 708 SER A N 1
ATOM 5704 C CA . SER A 1 708 ? -28.501 11.217 19.466 1.00 81.31 708 SER A CA 1
ATOM 5705 C C . SER A 1 708 ? -26.975 11.205 19.512 1.00 81.31 708 SER A C 1
ATOM 5707 O O . SER A 1 708 ? -26.319 11.177 18.468 1.00 81.31 708 SER A O 1
ATOM 5709 N N . LEU A 1 709 ? -26.401 11.184 20.715 1.00 84.25 709 LEU A N 1
ATOM 5710 C CA . LEU A 1 709 ? -24.949 11.129 20.894 1.00 84.25 709 LEU A CA 1
ATOM 5711 C C . LEU A 1 709 ? -24.348 9.884 20.235 1.00 84.25 709 LEU A C 1
ATOM 5713 O O . LEU A 1 709 ? -23.351 10.002 19.532 1.00 84.25 709 LEU A O 1
ATOM 5717 N N . ASN A 1 710 ? -24.979 8.714 20.387 1.00 77.69 710 ASN A N 1
ATOM 5718 C CA . ASN A 1 710 ? -24.480 7.477 19.776 1.00 77.69 710 ASN A CA 1
ATOM 5719 C C . ASN A 1 710 ? -24.476 7.563 18.254 1.00 77.69 710 ASN A C 1
ATOM 5721 O O . ASN A 1 710 ? -23.507 7.151 17.633 1.00 77.69 710 ASN A O 1
ATOM 5725 N N . LYS A 1 711 ? -25.527 8.132 17.645 1.00 79.62 711 LYS A N 1
ATOM 5726 C CA . LYS A 1 711 ? -25.580 8.307 16.187 1.00 79.62 711 LYS A CA 1
ATOM 5727 C C . LYS A 1 711 ? -24.411 9.169 15.709 1.00 79.62 711 LYS A C 1
ATOM 5729 O O . LYS A 1 711 ? -23.766 8.822 14.720 1.00 79.62 711 LYS A O 1
ATOM 5734 N N . VAL A 1 712 ? -24.128 10.267 16.413 1.00 84.69 712 VAL A N 1
ATOM 5735 C CA . VAL A 1 712 ? -22.991 11.151 16.121 1.00 84.69 712 VAL A CA 1
ATOM 5736 C C . VAL A 1 712 ? -21.670 10.403 16.296 1.00 84.69 712 VAL A C 1
ATOM 5738 O O . VAL A 1 712 ? -20.863 10.369 15.373 1.00 84.69 712 VAL A O 1
ATOM 5741 N N . GLU A 1 713 ? -21.461 9.750 17.437 1.00 87.94 713 GLU A N 1
ATOM 5742 C CA . GLU A 1 713 ? -20.231 9.022 17.765 1.00 87.94 713 GLU A CA 1
ATOM 5743 C C . GLU A 1 713 ? -19.966 7.857 16.793 1.00 87.94 713 GLU A C 1
ATOM 5745 O O . GLU A 1 713 ? -18.875 7.764 16.236 1.00 87.94 713 GLU A O 1
ATOM 5750 N N . GLU A 1 714 ? -20.958 7.006 16.512 1.00 78.25 714 GLU A N 1
ATOM 5751 C CA . GLU A 1 714 ? -20.859 5.886 15.561 1.00 78.25 714 GLU A CA 1
ATOM 5752 C C . GLU A 1 714 ? -20.609 6.358 14.127 1.00 78.25 714 GLU A C 1
ATOM 5754 O O . GLU A 1 714 ? -19.899 5.698 13.362 1.00 78.25 714 GLU A O 1
ATOM 5759 N N . THR A 1 715 ? -21.182 7.502 13.748 1.00 78.81 715 THR A N 1
ATOM 5760 C CA . THR A 1 715 ? -20.957 8.085 12.424 1.00 78.81 715 THR A CA 1
ATOM 5761 C C . THR A 1 715 ? -19.552 8.670 12.324 1.00 78.81 715 THR A C 1
ATOM 5763 O O . THR A 1 715 ? -18.849 8.378 11.363 1.00 78.81 715 THR A O 1
ATOM 5766 N N . LEU A 1 716 ? -19.097 9.425 13.325 1.00 87.12 716 LEU A N 1
ATOM 5767 C CA . LEU A 1 716 ? -17.797 10.103 13.304 1.00 87.12 716 LEU A CA 1
ATOM 5768 C C . LEU A 1 716 ? -16.611 9.193 13.642 1.00 87.12 716 LEU A C 1
ATOM 5770 O O . LEU A 1 716 ? -15.502 9.481 13.200 1.00 87.12 716 LEU A O 1
ATOM 5774 N N . LEU A 1 717 ? -16.820 8.052 14.313 1.00 84.94 717 LEU A N 1
ATOM 5775 C CA . LEU A 1 717 ? -15.833 6.957 14.372 1.00 84.94 717 LEU A CA 1
ATOM 5776 C C . LEU A 1 717 ? -15.431 6.474 12.969 1.00 84.94 717 LEU A C 1
ATOM 5778 O O . LEU A 1 717 ? -14.379 5.860 12.798 1.00 84.94 717 LEU A O 1
ATOM 5782 N N . LYS A 1 718 ? -16.252 6.762 11.948 1.00 77.69 718 LYS A N 1
ATOM 5783 C CA . LYS A 1 718 ? -15.931 6.534 10.538 1.00 77.69 718 LYS A CA 1
ATOM 5784 C C . LYS A 1 718 ? -15.086 7.663 9.937 1.00 77.69 718 LYS A C 1
ATOM 5786 O O . LYS A 1 718 ? -14.818 7.604 8.744 1.00 77.69 718 LYS A O 1
ATOM 5791 N N . SER A 1 719 ? -14.595 8.654 10.668 1.00 82.00 719 SER A N 1
ATOM 5792 C CA . SER A 1 719 ? -13.588 9.582 10.136 1.00 82.00 719 SER A CA 1
ATOM 5793 C C . SER A 1 719 ? -12.172 9.039 10.345 1.00 82.00 719 SER A C 1
ATOM 5795 O O . SER A 1 719 ? -11.896 8.365 11.334 1.00 82.00 719 SER A O 1
ATOM 5797 N N . VAL A 1 720 ? -11.252 9.318 9.417 1.00 79.38 720 VAL A N 1
ATOM 5798 C CA . VAL A 1 720 ? -9.840 8.892 9.516 1.00 79.38 720 VAL A CA 1
ATOM 5799 C C . VAL A 1 720 ? -9.092 9.539 10.689 1.00 79.38 720 VAL A C 1
ATOM 5801 O O . VAL A 1 720 ? -8.133 8.958 11.198 1.00 79.38 720 VAL A O 1
ATOM 5804 N N . TYR A 1 721 ? -9.549 10.709 11.141 1.00 87.06 721 TYR A N 1
ATOM 5805 C CA . TYR A 1 721 ? -8.935 11.475 12.229 1.00 87.06 721 TYR A CA 1
ATOM 5806 C C . TYR A 1 721 ? -9.321 10.971 13.627 1.00 87.06 721 TYR A C 1
ATOM 5808 O O . TYR A 1 721 ? -8.667 11.318 14.611 1.00 87.06 721 TYR A O 1
ATOM 5816 N N . VAL A 1 722 ? -10.364 10.143 13.729 1.00 89.81 722 VAL A N 1
ATOM 5817 C CA . VAL A 1 722 ? -10.980 9.741 14.998 1.00 89.81 722 VAL A CA 1
ATOM 5818 C C . VAL A 1 722 ? -10.555 8.320 15.365 1.00 89.81 722 VAL A C 1
ATOM 5820 O O . VAL A 1 722 ? -10.858 7.368 14.651 1.00 89.81 722 VAL A O 1
ATOM 5823 N N . LYS A 1 723 ? -9.881 8.157 16.509 1.00 88.00 723 LYS A N 1
ATOM 5824 C CA . LYS A 1 723 ? -9.599 6.844 17.119 1.00 88.00 723 LYS A CA 1
ATOM 5825 C C . LYS A 1 723 ? -10.707 6.445 18.095 1.00 88.00 723 LYS A C 1
ATOM 5827 O O . LYS A 1 723 ? -11.159 5.303 18.082 1.00 88.00 723 LYS A O 1
ATOM 5832 N N . GLN A 1 724 ? -11.131 7.382 18.944 1.00 89.75 724 GLN A N 1
ATOM 5833 C CA . GLN A 1 724 ? -12.288 7.282 19.843 1.00 89.75 724 GLN A CA 1
ATOM 5834 C C . GLN A 1 724 ? -12.936 8.670 19.953 1.00 89.75 724 GLN A C 1
ATOM 5836 O O . GLN A 1 724 ? -12.271 9.678 19.724 1.00 89.75 724 GLN A O 1
ATOM 5841 N N . ILE A 1 725 ? -14.218 8.746 20.300 1.00 93.50 725 ILE A N 1
ATOM 5842 C CA . ILE A 1 725 ? -14.965 10.010 20.370 1.00 93.50 725 ILE A CA 1
ATOM 5843 C C . ILE A 1 725 ? -15.962 9.980 21.527 1.00 93.50 725 ILE A C 1
ATOM 5845 O O . ILE A 1 725 ? -16.520 8.932 21.831 1.00 93.50 725 ILE A O 1
ATOM 5849 N N . CYS A 1 726 ? -16.170 11.128 22.162 1.00 91.94 726 CYS A N 1
ATOM 5850 C CA . CYS A 1 726 ? -17.211 11.385 23.150 1.00 91.94 726 CYS A CA 1
ATOM 5851 C C . CYS A 1 726 ? -17.946 12.668 22.734 1.00 91.94 726 CYS A C 1
ATOM 5853 O O . CYS A 1 726 ? -17.366 13.755 22.790 1.00 91.94 726 CYS A O 1
ATOM 5855 N N . ALA A 1 727 ? -19.192 12.555 22.273 1.00 91.31 727 ALA A N 1
ATOM 5856 C CA . ALA A 1 727 ? -20.001 13.709 21.892 1.00 91.31 727 ALA A CA 1
ATOM 5857 C C . ALA A 1 727 ? -20.545 14.426 23.141 1.00 91.31 727 ALA A C 1
ATOM 5859 O O . ALA A 1 727 ? -20.971 13.800 24.115 1.00 91.31 727 ALA A O 1
ATOM 5860 N N . ILE A 1 728 ? -20.536 15.757 23.109 1.00 86.56 728 ILE A N 1
ATOM 5861 C CA . ILE A 1 728 ? -20.963 16.647 24.190 1.00 86.56 728 ILE A CA 1
ATOM 5862 C C . ILE A 1 728 ? -21.971 17.631 23.616 1.00 86.56 728 ILE A C 1
ATOM 5864 O O . ILE A 1 728 ? -21.653 18.402 22.719 1.00 86.56 728 ILE A O 1
ATOM 5868 N N . VAL A 1 729 ? -23.174 17.665 24.173 1.00 81.56 729 VAL A N 1
ATOM 5869 C CA . VAL A 1 729 ? -24.181 18.668 23.817 1.00 81.56 729 VAL A CA 1
ATOM 5870 C C . VAL A 1 729 ? -24.439 19.512 25.052 1.00 81.56 729 VAL A C 1
ATOM 5872 O O . VAL A 1 729 ? -24.895 18.999 26.073 1.00 81.56 729 VAL A O 1
ATOM 5875 N N . ASN A 1 730 ? -24.125 20.805 24.971 1.00 78.38 730 ASN A N 1
ATOM 5876 C CA . ASN A 1 730 ? -24.529 21.764 25.991 1.00 78.38 730 ASN A CA 1
ATOM 5877 C C . ASN A 1 730 ? -25.964 22.214 25.672 1.00 78.38 730 ASN A C 1
ATOM 5879 O O . ASN A 1 730 ? -26.168 22.813 24.617 1.00 78.38 730 ASN A O 1
ATOM 5883 N N . PRO A 1 731 ? -26.952 21.994 26.558 1.00 76.75 731 PRO A N 1
ATOM 5884 C CA . PRO A 1 731 ? -28.334 22.407 26.307 1.00 76.75 731 PRO A CA 1
ATOM 5885 C C . PRO A 1 731 ? -28.508 23.915 26.064 1.00 76.75 731 PRO A C 1
ATOM 5887 O O . PRO A 1 731 ? -29.518 24.327 25.504 1.00 76.75 731 PRO A O 1
ATOM 5890 N N . LYS A 1 732 ? -27.537 24.743 26.480 1.00 76.12 732 LYS A N 1
ATOM 5891 C CA . LYS A 1 732 ? -27.520 26.198 26.251 1.00 76.12 732 LYS A CA 1
ATOM 5892 C C . LYS A 1 732 ? -26.989 26.608 24.871 1.00 76.12 732 LYS A C 1
ATOM 5894 O O . LYS A 1 732 ? -27.026 27.791 24.556 1.00 76.12 732 LYS A O 1
ATOM 5899 N N . LEU A 1 733 ? -26.470 25.677 24.070 1.00 77.38 733 LEU A N 1
ATOM 5900 C CA . LEU A 1 733 ? -25.886 25.949 22.753 1.00 77.38 733 LEU A CA 1
ATOM 5901 C C . LEU A 1 733 ? -26.708 25.274 21.653 1.00 77.38 733 LEU A C 1
ATOM 5903 O O . LEU A 1 733 ? -27.316 24.229 21.873 1.00 77.38 733 LEU A O 1
ATOM 5907 N N . ASP A 1 734 ? -26.735 25.863 20.460 1.00 77.69 734 ASP A N 1
ATOM 5908 C CA . ASP A 1 734 ? -27.476 25.360 19.294 1.00 77.69 734 ASP A CA 1
ATOM 5909 C C . ASP A 1 734 ? -26.717 24.269 18.513 1.00 77.69 734 ASP A C 1
ATOM 5911 O O . ASP A 1 734 ? -27.216 23.752 17.511 1.00 77.69 734 ASP A O 1
ATOM 5915 N N . TYR A 1 735 ? -25.517 23.898 18.966 1.00 79.88 735 TYR A N 1
ATOM 5916 C CA . TYR A 1 735 ? -24.613 22.973 18.287 1.00 79.88 735 TYR A CA 1
ATOM 5917 C C . TYR A 1 735 ? -24.061 21.875 19.204 1.00 79.88 735 TYR A C 1
ATOM 5919 O O . TYR A 1 735 ? -23.994 22.018 20.426 1.00 79.88 735 TYR A O 1
ATOM 5927 N N . THR A 1 736 ? -23.619 20.784 18.579 1.00 86.62 736 THR A N 1
ATOM 5928 C CA . THR A 1 736 ? -22.894 19.686 19.233 1.00 86.62 736 THR A CA 1
ATOM 5929 C C . THR A 1 736 ? -21.399 20.013 19.338 1.00 86.62 736 THR A C 1
ATOM 5931 O O . THR A 1 736 ? -20.838 20.687 18.474 1.00 86.62 736 THR A O 1
ATOM 5934 N N . SER A 1 737 ? -20.733 19.510 20.370 1.00 90.12 737 SER A N 1
ATOM 5935 C CA . SER A 1 737 ? -19.274 19.494 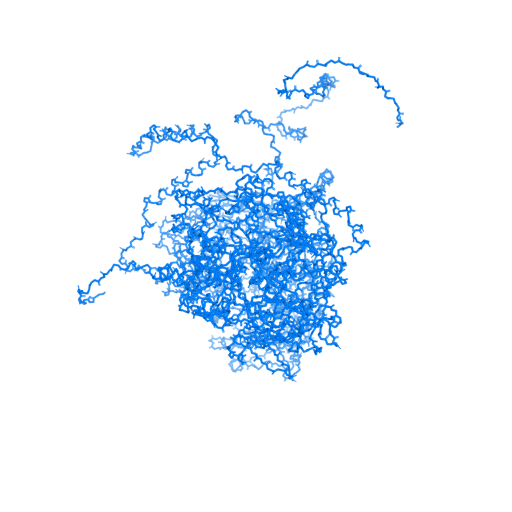20.530 1.00 90.12 737 SER A CA 1
ATOM 5936 C C . SER A 1 737 ? -18.781 18.050 20.690 1.00 90.12 737 SER A C 1
ATOM 5938 O O . SER A 1 737 ? -19.583 17.145 20.913 1.00 90.12 737 SER A O 1
ATOM 5940 N N . ALA A 1 738 ? -17.478 17.787 20.599 1.00 93.00 738 ALA A N 1
ATOM 5941 C CA . ALA A 1 738 ? -16.940 16.444 20.853 1.00 93.00 738 ALA A CA 1
ATOM 5942 C C . ALA A 1 738 ? -15.516 16.459 21.423 1.00 93.00 738 ALA A C 1
ATOM 5944 O O . ALA A 1 738 ? -14.706 17.290 21.024 1.00 93.00 738 ALA A O 1
ATOM 5945 N N . ILE A 1 739 ? -15.195 15.503 22.298 1.00 92.94 739 ILE A N 1
ATOM 5946 C CA . ILE A 1 739 ? -13.815 15.137 22.650 1.00 92.94 739 ILE A CA 1
ATOM 5947 C C . ILE A 1 739 ? -13.396 13.974 21.758 1.00 92.94 739 ILE A C 1
ATOM 5949 O O . ILE A 1 739 ? -14.091 12.961 21.693 1.00 92.94 739 ILE A O 1
ATOM 5953 N N . ILE A 1 740 ? -12.268 14.105 21.075 1.00 94.38 740 ILE A N 1
ATOM 5954 C CA . ILE A 1 740 ? -11.773 13.143 20.095 1.00 94.38 740 ILE A CA 1
ATOM 5955 C C . ILE A 1 740 ? -10.402 12.663 20.543 1.00 94.38 740 ILE A C 1
ATOM 5957 O O . ILE A 1 740 ? -9.447 13.438 20.541 1.00 94.38 740 ILE A O 1
ATOM 5961 N N . VAL A 1 741 ? -10.294 11.371 20.854 1.00 92.25 741 VAL A N 1
ATOM 5962 C CA . VAL A 1 741 ? -8.990 10.707 20.886 1.00 92.25 741 VAL A CA 1
ATOM 5963 C C . VAL A 1 741 ? -8.534 10.586 19.450 1.00 92.25 741 VAL A C 1
ATOM 5965 O O . VAL A 1 741 ? -9.186 9.929 18.628 1.00 92.25 741 VAL A O 1
ATOM 5968 N N . VAL A 1 742 ? -7.428 11.234 19.133 1.00 90.31 742 VAL A N 1
ATOM 5969 C CA . VAL A 1 742 ? -6.991 11.338 17.751 1.00 90.31 742 VAL A CA 1
ATOM 5970 C C . VAL A 1 742 ? -6.329 10.061 17.250 1.00 90.31 742 VAL A C 1
ATOM 5972 O O . VAL A 1 742 ? -5.628 9.350 17.977 1.00 90.31 742 VAL A O 1
ATOM 5975 N N . ASN A 1 743 ? -6.509 9.777 15.963 1.00 88.56 743 ASN A N 1
ATOM 5976 C CA . ASN A 1 743 ? -5.571 8.918 15.259 1.00 88.56 743 ASN A CA 1
ATOM 5977 C C . ASN A 1 743 ? -4.270 9.708 15.056 1.00 88.56 743 ASN A C 1
ATOM 5979 O O . ASN A 1 743 ? -4.198 10.572 14.185 1.00 88.56 743 ASN A O 1
ATOM 5983 N N . GLN A 1 744 ? -3.261 9.420 15.882 1.00 86.62 744 GLN A N 1
ATOM 5984 C CA . GLN A 1 744 ? -1.995 10.159 15.911 1.00 86.62 744 GLN A CA 1
ATOM 5985 C C . GLN A 1 744 ? -1.332 10.248 14.531 1.00 86.62 744 GLN A C 1
ATOM 5987 O O . GLN A 1 744 ? -0.836 11.306 14.156 1.00 86.62 744 GLN A O 1
ATOM 5992 N N . GLU A 1 745 ? -1.366 9.168 13.748 1.00 81.06 745 GLU A N 1
ATOM 5993 C CA . GLU A 1 745 ? -0.779 9.149 12.407 1.00 81.06 745 GLU A CA 1
ATOM 5994 C C . GLU A 1 745 ? -1.554 10.061 11.443 1.00 81.06 745 GLU A C 1
ATOM 5996 O O . GLU A 1 745 ? -0.957 10.820 10.683 1.00 81.06 745 GLU A O 1
ATOM 6001 N N . ALA A 1 746 ? -2.890 10.044 11.509 1.00 83.44 746 ALA A N 1
ATOM 6002 C CA . ALA A 1 746 ? -3.733 10.906 10.682 1.00 83.44 746 ALA A CA 1
ATOM 6003 C C . ALA A 1 746 ? -3.610 12.390 11.066 1.00 83.44 746 ALA A C 1
ATOM 6005 O O . ALA A 1 746 ? -3.658 13.246 10.185 1.00 83.44 746 ALA A O 1
ATOM 6006 N N . ILE A 1 747 ? -3.430 12.701 12.356 1.00 85.00 747 ILE A N 1
ATOM 6007 C CA . ILE A 1 747 ? -3.220 14.076 12.827 1.00 85.00 747 ILE A CA 1
ATOM 6008 C C . ILE A 1 747 ? -1.830 14.594 12.494 1.00 85.00 747 ILE A C 1
ATOM 6010 O O . ILE A 1 747 ? -1.749 15.733 12.055 1.00 85.00 747 ILE A O 1
ATOM 6014 N N . LYS A 1 748 ? -0.765 13.790 12.606 1.00 83.50 748 LYS A N 1
ATOM 6015 C CA . LYS A 1 748 ? 0.560 14.188 12.091 1.00 83.50 748 LYS A CA 1
ATOM 6016 C C . LYS A 1 748 ? 0.483 14.511 10.606 1.00 83.50 748 LYS A C 1
ATOM 6018 O O . LYS A 1 748 ? 0.843 15.610 10.202 1.00 83.50 748 LYS A O 1
ATOM 6023 N N . LYS A 1 749 ? -0.135 13.616 9.825 1.00 79.38 749 LYS A N 1
ATOM 6024 C CA . LYS A 1 749 ? -0.370 13.818 8.388 1.00 79.38 749 LYS A CA 1
ATOM 6025 C C . LYS A 1 749 ? -1.163 15.083 8.085 1.00 79.38 749 LYS A C 1
ATOM 6027 O O . LYS A 1 749 ? -0.862 15.750 7.095 1.00 79.38 749 LYS A O 1
ATOM 6032 N N . LEU A 1 750 ? -2.166 15.400 8.907 1.00 77.50 750 LEU A N 1
ATOM 6033 C CA . LEU A 1 750 ? -2.950 16.626 8.786 1.00 77.50 750 LEU A CA 1
ATOM 6034 C C . LEU A 1 750 ? -2.135 17.864 9.165 1.00 77.50 750 LEU A C 1
ATOM 6036 O O . LEU A 1 750 ? -2.161 18.817 8.397 1.00 77.50 750 LEU A O 1
ATOM 6040 N N . GLY A 1 751 ? -1.412 17.832 10.287 1.00 73.69 751 GLY A N 1
ATOM 6041 C CA . GLY A 1 751 ? -0.512 18.891 10.749 1.00 73.69 751 GLY A CA 1
ATOM 6042 C C . GLY A 1 751 ? 0.466 19.283 9.667 1.00 73.69 751 GLY A C 1
ATOM 6043 O O . GLY A 1 751 ? 0.434 20.397 9.164 1.00 73.69 751 GLY A O 1
ATOM 6044 N N . GLU A 1 752 ? 1.195 18.303 9.169 1.00 77.25 752 GLU A N 1
ATOM 6045 C CA . GLU A 1 752 ? 2.125 18.482 8.069 1.00 77.25 752 GLU A CA 1
ATOM 6046 C C . GLU A 1 752 ? 1.441 18.939 6.751 1.00 77.25 752 GLU A C 1
ATOM 6048 O O . GLU A 1 752 ? 2.093 19.540 5.906 1.00 77.25 752 GLU A O 1
ATOM 6053 N N . LYS A 1 753 ? 0.147 18.641 6.525 1.00 72.38 753 LYS A N 1
ATOM 6054 C CA . LYS A 1 753 ? -0.621 19.104 5.343 1.00 72.38 753 LYS A CA 1
ATOM 6055 C C . LYS A 1 753 ? -1.065 20.565 5.470 1.00 72.38 753 LYS A C 1
ATOM 6057 O O . LYS A 1 753 ? -1.218 21.230 4.451 1.00 72.38 753 LYS A O 1
ATOM 6062 N N . VAL A 1 754 ? -1.310 21.039 6.689 1.00 72.06 754 VAL A N 1
ATOM 6063 C CA . VAL A 1 754 ? -1.598 22.453 6.980 1.00 72.06 754 VAL A CA 1
ATOM 6064 C C . VAL A 1 754 ? -0.352 23.210 7.454 1.00 72.06 754 VAL A C 1
ATOM 6066 O O . VAL A 1 754 ? -0.484 24.302 7.991 1.00 72.06 754 VAL A O 1
ATOM 6069 N N . GLU A 1 755 ? 0.832 22.619 7.255 1.00 71.75 755 GLU A N 1
ATOM 6070 C CA . GLU A 1 755 ? 2.147 23.193 7.570 1.00 71.75 755 GLU A CA 1
ATOM 6071 C C . GLU A 1 755 ? 2.360 23.529 9.061 1.00 71.75 755 GLU A C 1
ATOM 6073 O O . GLU A 1 755 ? 3.063 24.470 9.413 1.00 71.75 755 GLU A O 1
ATOM 6078 N N . ILE A 1 756 ? 1.780 22.730 9.959 1.00 70.75 756 ILE A N 1
ATOM 6079 C CA . ILE A 1 756 ? 1.995 22.792 11.409 1.00 70.75 756 ILE A CA 1
ATOM 6080 C C . ILE A 1 756 ? 2.710 21.506 11.822 1.00 70.75 756 ILE A C 1
ATOM 6082 O O . ILE A 1 756 ? 2.096 20.440 11.877 1.00 70.75 756 ILE A O 1
ATOM 6086 N N . ASN A 1 757 ? 4.008 21.607 12.098 1.00 78.75 757 ASN A N 1
ATOM 6087 C CA . ASN A 1 757 ? 4.843 20.501 12.557 1.00 78.75 757 ASN A CA 1
ATOM 6088 C C . ASN A 1 757 ? 5.123 20.653 14.049 1.00 78.75 757 ASN A C 1
ATOM 6090 O O . ASN A 1 757 ? 5.980 21.429 14.455 1.00 78.75 757 ASN A O 1
ATOM 6094 N N . ASP A 1 758 ? 4.369 19.923 14.865 1.00 76.06 758 ASP A N 1
ATOM 6095 C CA . ASP A 1 758 ? 4.439 20.024 16.319 1.00 76.06 758 ASP A CA 1
ATOM 6096 C C . ASP A 1 758 ? 4.215 18.652 16.976 1.00 76.06 758 ASP A C 1
ATOM 6098 O O . ASP A 1 758 ? 3.854 17.669 16.311 1.00 76.06 758 ASP A O 1
ATOM 6102 N N . SER A 1 759 ? 4.424 18.563 18.289 1.00 78.81 759 SER A N 1
ATOM 6103 C CA . SER A 1 759 ? 4.051 17.383 19.067 1.00 78.81 759 SER A CA 1
ATOM 6104 C C . SER A 1 759 ? 2.558 17.076 18.883 1.00 78.81 759 SER A C 1
ATOM 6106 O O . SER A 1 759 ? 1.745 17.963 18.609 1.00 78.81 759 SER A O 1
ATOM 6108 N N . ILE A 1 760 ? 2.157 15.810 19.055 1.00 83.38 760 ILE A N 1
ATOM 6109 C CA . ILE A 1 760 ? 0.732 15.441 18.984 1.00 83.38 760 ILE A CA 1
ATOM 6110 C C . ILE A 1 760 ? -0.097 16.296 19.949 1.00 83.38 760 ILE A C 1
ATOM 6112 O O . ILE A 1 760 ? -1.199 16.708 19.584 1.00 83.38 760 ILE A O 1
ATOM 6116 N N . GLU A 1 761 ? 0.421 16.572 21.153 1.00 77.62 761 GLU A N 1
ATOM 6117 C CA . GLU A 1 761 ? -0.263 17.423 22.129 1.00 77.62 761 GLU A CA 1
ATOM 6118 C C . GLU A 1 761 ? -0.528 18.825 21.569 1.00 77.62 761 GLU A C 1
ATOM 6120 O O . GLU A 1 761 ? -1.662 19.302 21.626 1.00 77.62 761 GLU A O 1
ATOM 6125 N N . ASN A 1 762 ? 0.464 19.461 20.950 1.00 77.12 762 ASN A N 1
ATOM 6126 C CA . ASN A 1 762 ? 0.317 20.815 20.424 1.00 77.12 762 ASN A CA 1
ATOM 6127 C C . ASN A 1 762 ? -0.526 20.872 19.140 1.00 77.12 762 ASN A C 1
ATOM 6129 O O . ASN A 1 762 ? -1.356 21.774 18.984 1.00 77.12 762 ASN A O 1
ATOM 6133 N N . LEU A 1 763 ? -0.420 19.871 18.256 1.00 81.31 763 LEU A N 1
ATOM 6134 C CA . LEU A 1 763 ? -1.323 19.734 17.103 1.00 81.31 763 LEU A CA 1
ATOM 6135 C C . LEU A 1 763 ? -2.784 19.618 17.543 1.00 81.31 763 LEU A C 1
ATOM 6137 O O . LEU A 1 763 ? -3.675 20.171 16.897 1.00 81.31 763 LEU A O 1
ATOM 6141 N N . CYS A 1 764 ? -3.036 18.937 18.662 1.00 82.75 764 CYS A N 1
ATOM 6142 C CA . CYS A 1 764 ? -4.371 18.830 19.239 1.00 82.75 764 CYS A CA 1
ATOM 6143 C C . CYS A 1 764 ? -4.907 20.182 19.754 1.00 82.75 764 CYS A C 1
ATOM 6145 O O . CYS A 1 764 ? -6.107 20.454 19.639 1.00 82.75 764 CYS A O 1
ATOM 6147 N N . LEU A 1 765 ? -4.035 21.047 20.283 1.00 76.81 765 LEU A N 1
ATOM 6148 C CA . LEU A 1 765 ? -4.389 22.392 20.761 1.00 76.81 765 LEU A CA 1
ATOM 6149 C C . LEU A 1 765 ? -4.591 23.395 19.614 1.00 76.81 765 LEU A C 1
ATOM 6151 O O . LEU A 1 765 ? -5.321 24.384 19.760 1.00 76.81 765 LEU A O 1
ATOM 6155 N N . ASN A 1 766 ? -4.009 23.131 18.448 1.00 80.12 766 ASN A N 1
ATOM 6156 C CA . ASN A 1 766 ? -4.021 24.055 17.326 1.00 80.12 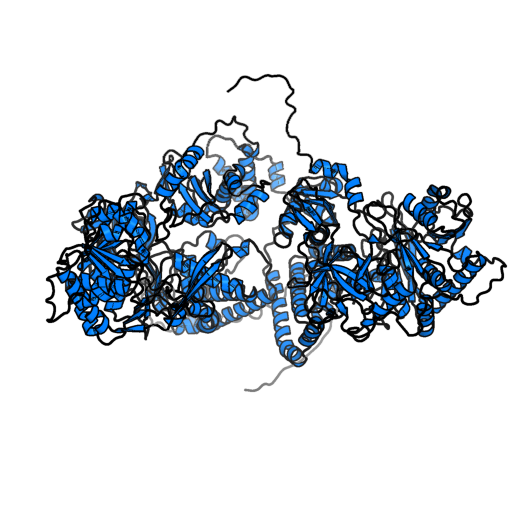766 ASN A CA 1
ATOM 6157 C C . ASN A 1 766 ? -5.441 24.311 16.765 1.00 80.12 766 ASN A C 1
ATOM 6159 O O . ASN A 1 766 ? -6.210 23.392 16.466 1.00 80.12 766 ASN A O 1
ATOM 6163 N N . LYS A 1 767 ? -5.810 25.590 16.608 1.00 76.00 767 LYS A N 1
ATOM 6164 C CA . LYS A 1 767 ? -7.139 26.016 16.127 1.00 76.00 767 LYS A CA 1
ATOM 6165 C C . LYS A 1 767 ? -7.399 25.615 14.669 1.00 76.00 767 LYS A C 1
ATOM 6167 O O . LYS A 1 767 ? -8.530 25.244 14.350 1.00 76.00 767 LYS A O 1
ATOM 6172 N N . LEU A 1 768 ? -6.389 25.652 13.797 1.00 77.12 768 LEU A N 1
ATOM 6173 C CA . LEU A 1 768 ? -6.525 25.310 12.376 1.00 77.12 768 LEU A CA 1
ATOM 6174 C C . LEU A 1 768 ? -6.749 23.807 12.181 1.00 77.12 768 LEU A C 1
ATOM 6176 O O . LEU A 1 768 ? -7.635 23.419 11.418 1.00 77.12 768 LEU A O 1
ATOM 6180 N N . ILE A 1 769 ? -6.023 22.966 12.927 1.00 82.31 769 ILE A N 1
ATOM 6181 C CA . ILE A 1 769 ? -6.226 21.505 12.939 1.00 82.31 769 ILE A CA 1
ATOM 6182 C C . ILE A 1 769 ? -7.658 21.178 13.353 1.00 82.31 769 ILE A C 1
ATOM 6184 O O . ILE A 1 769 ? -8.377 20.483 12.631 1.00 82.31 769 ILE A O 1
ATOM 6188 N N . ARG A 1 770 ? -8.109 21.751 14.474 1.00 83.38 770 ARG A N 1
ATOM 6189 C CA . ARG A 1 770 ? -9.479 21.582 14.976 1.00 83.38 770 ARG A CA 1
ATOM 6190 C C . ARG A 1 770 ? -10.528 22.028 13.957 1.00 83.38 770 ARG A C 1
ATOM 6192 O O . ARG A 1 770 ? -11.464 21.280 13.685 1.00 83.38 770 ARG A O 1
ATOM 6199 N N . SER A 1 771 ? -10.346 23.201 13.354 1.00 77.94 771 SER A N 1
ATOM 6200 C CA . SER A 1 771 ? -11.280 23.755 12.361 1.00 77.94 771 SER A CA 1
ATOM 6201 C C . SER A 1 771 ? -11.329 22.915 11.081 1.00 77.94 771 SER A C 1
ATOM 6203 O O . SER A 1 771 ? -12.402 22.705 10.521 1.00 77.94 771 SER A O 1
ATOM 6205 N N . THR A 1 772 ? -10.192 22.363 10.649 1.00 80.88 772 THR A N 1
ATOM 6206 C CA . THR A 1 772 ? -10.113 21.494 9.463 1.00 80.88 772 THR A CA 1
ATOM 6207 C C . THR A 1 772 ? -10.831 20.164 9.687 1.00 80.88 772 THR A C 1
ATOM 6209 O O . THR A 1 772 ? -11.527 19.678 8.793 1.00 80.88 772 THR A O 1
ATOM 6212 N N . ILE A 1 773 ? -10.717 19.584 10.886 1.00 83.81 773 ILE A N 1
ATOM 6213 C CA . ILE A 1 773 ? -11.456 18.368 11.258 1.00 83.81 773 ILE A CA 1
ATOM 6214 C C . ILE A 1 773 ? -12.963 18.640 11.280 1.00 83.81 773 ILE A C 1
ATOM 6216 O O . ILE A 1 773 ? -13.718 17.860 10.703 1.00 83.81 773 ILE A O 1
ATOM 6220 N N . VAL A 1 774 ? -13.400 19.758 11.871 1.00 83.75 774 VAL A N 1
ATOM 6221 C CA . VAL A 1 774 ? -14.819 20.166 11.877 1.00 83.75 774 VAL A CA 1
ATOM 6222 C C . VAL A 1 774 ? -15.348 20.327 10.451 1.00 83.75 774 VAL A C 1
ATOM 6224 O O . VAL A 1 774 ? -16.363 19.725 10.109 1.00 83.75 774 VAL A O 1
ATOM 6227 N N . TYR A 1 775 ? -14.626 21.049 9.589 1.00 79.94 775 TYR A N 1
ATOM 6228 C CA . TYR A 1 775 ? -15.002 21.206 8.180 1.00 79.94 775 TYR A CA 1
ATOM 6229 C C . TYR A 1 775 ? -15.081 19.858 7.444 1.00 79.94 775 TYR A C 1
ATOM 6231 O O . TYR A 1 775 ? -15.995 19.622 6.654 1.00 79.94 775 TYR A O 1
ATOM 6239 N N . THR A 1 776 ? -14.152 18.943 7.734 1.00 79.19 776 THR A N 1
ATOM 6240 C CA . THR A 1 776 ? -14.167 17.595 7.152 1.00 79.19 776 THR A CA 1
ATOM 6241 C C . THR A 1 776 ? -15.400 16.815 7.598 1.00 79.19 776 THR A C 1
ATOM 6243 O O . THR A 1 776 ? -16.042 16.175 6.769 1.00 79.19 776 THR A O 1
ATOM 6246 N N . PHE A 1 777 ? -15.793 16.911 8.871 1.00 85.75 777 PHE A N 1
ATOM 6247 C CA . PHE A 1 777 ? -17.023 16.277 9.344 1.00 85.75 777 PHE A CA 1
ATOM 6248 C C . PHE A 1 777 ? -18.269 16.840 8.659 1.00 85.75 777 PHE A C 1
ATOM 6250 O O . PHE A 1 777 ? -19.159 16.073 8.285 1.00 85.75 777 PHE A O 1
ATOM 6257 N N . GLU A 1 778 ? -18.329 18.159 8.469 1.00 78.69 778 GLU A N 1
ATOM 6258 C CA . GLU A 1 778 ? -19.429 18.814 7.761 1.00 78.69 778 GLU A CA 1
ATOM 6259 C C . GLU A 1 778 ? -19.540 18.335 6.311 1.00 78.69 778 GLU A C 1
ATOM 6261 O O . GLU A 1 778 ? -20.635 18.023 5.850 1.00 78.69 778 GLU A O 1
ATOM 6266 N N . GLU A 1 779 ? -18.434 18.225 5.576 1.00 74.69 779 GLU A N 1
ATOM 6267 C CA . GLU A 1 779 ? -18.485 17.781 4.180 1.00 74.69 779 GLU A CA 1
ATOM 6268 C C . GLU A 1 779 ? -18.723 16.267 4.036 1.00 74.69 779 GLU A C 1
ATOM 6270 O O . GLU A 1 779 ? -19.509 15.872 3.171 1.00 74.69 779 GLU A O 1
ATOM 6275 N N . GLU A 1 780 ? -18.101 15.427 4.875 1.00 78.75 780 GLU A N 1
ATOM 6276 C CA . GLU A 1 780 ? -18.204 13.958 4.795 1.00 78.75 780 GLU A CA 1
ATOM 6277 C C . GLU A 1 780 ? -19.544 13.413 5.307 1.00 78.75 780 GLU A C 1
ATOM 6279 O O . GLU A 1 780 ? -20.039 12.414 4.779 1.00 78.75 780 GLU A O 1
ATOM 6284 N N . PHE A 1 781 ? -20.146 14.048 6.320 1.00 80.69 781 PHE A N 1
ATOM 6285 C CA . PHE A 1 781 ? -21.287 13.471 7.041 1.00 80.69 781 PHE A CA 1
ATOM 6286 C C . PHE A 1 781 ? -22.585 14.287 6.975 1.00 80.69 781 PHE A C 1
ATOM 6288 O O . PHE A 1 781 ? -23.582 13.821 7.522 1.00 80.69 781 PHE A O 1
ATOM 6295 N N . LYS A 1 782 ? -22.649 15.424 6.262 1.00 72.06 782 LYS A N 1
ATOM 6296 C CA . LYS A 1 782 ? -23.891 16.229 6.092 1.00 72.06 782 LYS A CA 1
ATOM 6297 C C . LYS A 1 782 ? -25.105 15.488 5.522 1.00 72.06 782 LYS A C 1
ATOM 6299 O O . LYS A 1 782 ? -26.221 15.970 5.667 1.00 72.06 782 LYS A O 1
ATOM 6304 N N . GLU A 1 783 ? -24.909 14.360 4.836 1.00 67.88 783 GLU A N 1
ATOM 6305 C CA . GLU A 1 783 ? -26.016 13.532 4.323 1.00 67.88 783 GLU A CA 1
ATOM 6306 C C . GLU A 1 783 ? -26.531 12.506 5.351 1.00 67.88 783 GLU A C 1
ATOM 6308 O O . GLU A 1 783 ? -27.585 11.907 5.148 1.00 67.88 783 GLU A O 1
ATOM 6313 N N . ILE A 1 784 ? -25.789 12.282 6.442 1.00 71.31 784 ILE A N 1
ATOM 6314 C CA . ILE A 1 784 ? -26.088 11.288 7.489 1.00 71.31 784 ILE A CA 1
ATOM 6315 C C . ILE A 1 784 ? -26.487 11.981 8.800 1.00 71.31 784 ILE A C 1
ATOM 6317 O O . ILE A 1 784 ? -27.414 11.542 9.490 1.00 71.31 784 ILE A O 1
ATOM 6321 N N . LEU A 1 785 ? -25.775 13.055 9.141 1.00 80.12 785 LEU A N 1
ATOM 6322 C CA . LEU A 1 785 ? -25.984 13.874 10.326 1.00 80.12 785 LEU A CA 1
ATOM 6323 C C . LEU A 1 785 ? -26.599 15.216 9.930 1.00 80.12 785 LEU A C 1
ATOM 6325 O O . LEU A 1 785 ? -26.138 15.879 8.999 1.00 80.12 785 LEU A O 1
ATOM 6329 N N . SER A 1 786 ? -27.618 15.637 10.673 1.00 78.06 786 SER A N 1
ATOM 6330 C CA . SER A 1 786 ? -28.175 16.984 10.565 1.00 78.06 786 SER A CA 1
ATOM 6331 C C . SER A 1 786 ? -27.130 18.029 10.969 1.00 78.06 786 SER A C 1
ATOM 6333 O O . SER A 1 786 ? -26.254 17.765 11.791 1.00 78.06 786 SER A O 1
ATOM 6335 N N . LYS A 1 787 ? -27.248 19.264 10.464 1.00 78.38 787 LYS A N 1
ATOM 6336 C CA . LYS A 1 787 ? -26.288 20.355 10.746 1.00 78.38 787 LYS A CA 1
ATOM 6337 C C . LYS A 1 787 ? -26.032 20.585 12.247 1.00 78.38 787 LYS A C 1
ATOM 6339 O O . LYS A 1 787 ? -24.935 20.973 12.624 1.00 78.38 787 LYS A O 1
ATOM 6344 N N . TYR A 1 788 ? -27.037 20.373 13.097 1.00 80.25 788 TYR A N 1
ATOM 6345 C CA . TYR A 1 788 ? -26.923 20.521 14.552 1.00 80.25 788 TYR A CA 1
ATOM 6346 C C . TYR A 1 788 ? -26.308 19.295 15.260 1.00 80.25 788 TYR A C 1
ATOM 6348 O O . TYR A 1 788 ? -25.841 19.421 16.391 1.00 80.25 788 TYR A O 1
ATOM 6356 N N . GLU A 1 789 ? -26.290 18.124 14.611 1.00 85.50 789 GLU A N 1
ATOM 6357 C CA . GLU A 1 789 ? -25.664 16.887 15.107 1.00 85.50 789 GLU A CA 1
ATOM 6358 C C . GLU A 1 789 ? -24.149 16.865 14.840 1.00 85.50 789 GLU A C 1
ATOM 6360 O O . GLU A 1 789 ? -23.400 16.244 15.590 1.00 85.50 789 GLU A O 1
ATOM 6365 N N . ILE A 1 790 ? -23.681 17.550 13.791 1.00 88.31 790 ILE A N 1
ATOM 6366 C CA . ILE A 1 790 ? -22.250 17.649 13.477 1.00 88.31 790 ILE A CA 1
ATOM 6367 C C . ILE A 1 790 ? -21.560 18.552 14.515 1.00 88.31 790 ILE A C 1
ATOM 6369 O O . ILE A 1 790 ? -22.015 19.680 14.735 1.00 88.31 790 ILE A O 1
ATOM 6373 N N . PRO A 1 791 ? -20.469 18.099 15.166 1.00 89.38 791 PRO A N 1
ATOM 6374 C CA . PRO A 1 791 ? -19.770 18.910 16.145 1.00 89.38 791 PRO A CA 1
ATOM 6375 C C . PRO A 1 791 ? -19.184 20.191 15.536 1.00 89.38 791 PRO A C 1
ATOM 6377 O O . PRO A 1 791 ? -18.300 20.105 14.690 1.00 89.38 791 PRO A O 1
ATOM 6380 N N . ARG A 1 792 ? -19.610 21.375 16.002 1.00 83.69 792 ARG A N 1
ATOM 6381 C CA . ARG A 1 792 ? -19.001 22.666 15.608 1.00 83.69 792 ARG A CA 1
ATOM 6382 C C . ARG A 1 792 ? -17.722 22.980 16.385 1.00 83.69 792 ARG A C 1
ATOM 6384 O O . ARG A 1 792 ? -16.902 23.769 15.927 1.00 83.69 792 ARG A O 1
ATOM 6391 N N . LYS A 1 793 ? -17.549 22.382 17.568 1.00 85.62 793 LYS A N 1
ATOM 6392 C CA . LYS A 1 793 ? -16.326 22.476 18.376 1.00 85.62 793 LYS A CA 1
ATOM 6393 C C . LYS A 1 793 ? -15.799 21.084 18.701 1.00 85.62 793 LYS A C 1
ATOM 6395 O O . LYS A 1 793 ? -16.540 20.227 19.177 1.00 85.62 793 LYS A O 1
ATOM 6400 N N . VAL A 1 794 ? -14.504 20.875 18.483 1.00 90.12 794 VAL A N 1
ATOM 6401 C CA . VAL A 1 794 ? -13.814 19.628 18.831 1.00 90.12 794 VAL A CA 1
ATOM 6402 C C . VAL A 1 794 ? -12.673 19.901 19.806 1.00 90.12 794 VAL A C 1
ATOM 6404 O O . VAL A 1 794 ? -11.939 20.879 19.665 1.00 90.12 794 VAL A O 1
ATOM 6407 N N . ILE A 1 795 ? -12.536 19.031 20.799 1.00 90.94 795 ILE A N 1
ATOM 6408 C CA . ILE A 1 795 ? -11.423 18.971 21.744 1.00 90.94 795 ILE A CA 1
ATOM 6409 C C . ILE A 1 795 ? -10.619 17.737 21.355 1.00 90.94 795 ILE A C 1
ATOM 6411 O O . ILE A 1 795 ? -11.119 16.619 21.444 1.00 90.94 795 ILE A O 1
ATOM 6415 N N . LEU A 1 796 ? -9.400 17.928 20.871 1.00 92.19 796 LEU A N 1
ATOM 6416 C CA . LEU A 1 796 ? -8.543 16.827 20.447 1.00 92.19 796 LEU A CA 1
ATOM 6417 C C . LEU A 1 796 ? -7.675 16.404 21.634 1.00 92.19 796 LEU A C 1
ATOM 6419 O O . LEU A 1 796 ? -7.112 17.259 22.314 1.00 92.19 796 LEU A O 1
ATOM 6423 N N . VAL A 1 797 ? -7.589 15.103 21.900 1.00 88.88 797 VAL A N 1
ATOM 6424 C CA . VAL A 1 797 ? -6.795 14.539 23.000 1.00 88.88 797 VAL A CA 1
ATOM 6425 C C . VAL A 1 797 ? -5.959 13.360 22.510 1.00 88.88 797 VAL A C 1
ATOM 6427 O O . VAL A 1 797 ? -6.356 12.622 21.606 1.00 88.88 797 VAL A O 1
ATOM 6430 N N . ASN A 1 798 ? -4.783 13.185 23.110 1.00 83.94 798 ASN A N 1
ATOM 6431 C CA . ASN A 1 798 ? -3.857 12.103 22.773 1.00 83.94 798 ASN A CA 1
ATOM 6432 C C . ASN A 1 798 ? -4.140 10.818 23.581 1.00 83.94 798 ASN A C 1
ATOM 6434 O O . ASN A 1 798 ? -4.038 9.698 23.071 1.00 83.94 798 ASN A O 1
ATOM 6438 N N . GLU A 1 799 ? -4.523 10.976 24.849 1.00 82.81 799 GLU A N 1
ATOM 6439 C CA . GLU A 1 799 ? -4.789 9.861 25.755 1.00 82.81 799 GLU A CA 1
ATOM 6440 C C . GLU A 1 799 ? -6.031 9.071 25.318 1.00 82.81 799 GLU A C 1
ATOM 6442 O O . GLU A 1 799 ? -7.086 9.634 25.039 1.00 82.81 799 GLU A O 1
ATOM 6447 N N . SER A 1 800 ? -5.912 7.742 25.239 1.00 86.50 800 SER A N 1
ATOM 6448 C CA . SER A 1 800 ? -7.025 6.876 24.834 1.00 86.50 800 SER A CA 1
ATOM 6449 C C . SER A 1 800 ? -7.972 6.589 25.993 1.00 86.50 800 SER A C 1
ATOM 6451 O O . SER A 1 800 ? -7.529 6.257 27.093 1.00 86.50 800 SER A O 1
ATOM 6453 N N . PHE A 1 801 ? -9.276 6.597 25.724 1.00 85.25 801 PHE A N 1
ATOM 6454 C CA . PHE A 1 801 ? -10.280 6.128 26.672 1.00 85.25 801 PHE A CA 1
ATOM 6455 C C . PHE A 1 801 ? -10.080 4.632 26.875 1.00 85.25 801 PHE A C 1
ATOM 6457 O O . PHE A 1 801 ? -10.191 3.841 25.932 1.00 85.25 801 PHE A O 1
ATOM 6464 N N . ASN A 1 802 ? -9.772 4.225 28.094 1.00 76.44 802 ASN A N 1
ATOM 6465 C CA . ASN A 1 802 ? -9.564 2.828 28.409 1.00 76.44 802 ASN A CA 1
ATOM 6466 C C . ASN A 1 802 ? -10.208 2.499 29.755 1.00 76.44 802 ASN A C 1
ATOM 6468 O O . ASN A 1 802 ? -10.890 3.316 30.375 1.00 76.44 802 ASN A O 1
ATOM 6472 N N . GLN A 1 803 ? -10.105 1.237 30.138 1.00 63.22 803 GLN A N 1
ATOM 6473 C CA . GLN A 1 803 ? -10.688 0.781 31.383 1.00 63.22 803 GLN A CA 1
ATOM 6474 C C . GLN A 1 803 ? -9.816 1.147 32.591 1.00 63.22 803 GLN A C 1
ATOM 6476 O O . GLN A 1 803 ? -10.356 1.438 33.655 1.00 63.22 803 GLN A O 1
ATOM 6481 N N . ASP A 1 804 ? -8.494 1.185 32.409 1.00 57.34 804 ASP A N 1
ATOM 6482 C CA . ASP A 1 804 ? -7.514 1.453 33.464 1.00 57.34 804 ASP A CA 1
ATOM 6483 C C . ASP A 1 804 ? -7.603 2.904 33.968 1.00 57.34 804 ASP A C 1
ATOM 6485 O O . ASP A 1 804 ? -7.549 3.135 35.173 1.00 57.34 804 ASP A O 1
ATOM 6489 N N . ASN A 1 805 ? -7.849 3.875 33.077 1.00 74.88 805 ASN A N 1
ATOM 6490 C CA . ASN A 1 805 ? -8.153 5.268 33.435 1.00 74.88 805 ASN A CA 1
ATOM 6491 C C . ASN A 1 805 ? -9.640 5.511 33.761 1.00 74.88 805 ASN A C 1
ATOM 6493 O O . ASN A 1 805 ? -10.061 6.645 33.976 1.00 74.88 805 ASN A O 1
ATOM 6497 N N . GLY A 1 806 ? -10.458 4.454 33.808 1.00 68.38 806 GLY A N 1
ATOM 6498 C CA . GLY A 1 806 ? -11.858 4.524 34.221 1.00 68.38 806 GLY A CA 1
ATOM 6499 C C . GLY A 1 806 ? -12.795 5.242 33.245 1.00 68.38 806 GLY A C 1
ATOM 6500 O O . GLY A 1 806 ? -13.942 5.504 33.619 1.00 68.38 806 GLY A O 1
ATOM 6501 N N . MET A 1 807 ? -12.357 5.549 32.018 1.00 82.44 807 MET A N 1
ATOM 6502 C CA . MET A 1 807 ? -13.158 6.247 30.999 1.00 82.44 807 MET A CA 1
ATOM 6503 C C . MET A 1 807 ? -14.046 5.303 30.174 1.00 82.44 807 MET A C 1
ATOM 6505 O O . MET A 1 807 ? -15.064 5.732 29.624 1.00 82.44 807 MET A O 1
ATOM 6509 N N . LEU A 1 808 ? -13.708 4.012 30.106 1.00 71.69 808 LEU A N 1
ATOM 6510 C CA . LEU A 1 808 ? -14.562 2.957 29.555 1.00 71.69 808 LEU A CA 1
ATOM 6511 C C . LEU A 1 808 ? -15.067 2.022 30.654 1.00 71.69 808 LEU A C 1
ATOM 6513 O O . LEU A 1 808 ? -14.367 1.698 31.609 1.00 71.69 808 LEU A O 1
ATOM 6517 N N . THR A 1 809 ? -16.289 1.524 30.483 1.00 58.00 809 THR A N 1
ATOM 6518 C CA . THR A 1 809 ? -16.762 0.347 31.217 1.00 58.00 809 THR A CA 1
ATOM 6519 C C . THR A 1 809 ? -16.057 -0.909 30.703 1.00 58.00 809 THR A C 1
ATOM 6521 O O . THR A 1 809 ? -15.617 -0.976 29.557 1.00 58.00 809 THR A O 1
ATOM 6524 N N . SER A 1 810 ? -16.062 -1.962 31.508 1.00 47.41 810 SER A N 1
ATOM 6525 C CA . SER A 1 810 ? -15.685 -3.331 31.128 1.00 47.41 810 SER A CA 1
ATOM 6526 C C . SER A 1 810 ? -16.393 -3.874 29.877 1.00 47.41 810 SER A C 1
ATOM 6528 O O . SER A 1 810 ? -15.832 -4.695 29.157 1.00 47.41 810 SER A O 1
ATOM 6530 N N . SER A 1 811 ? -17.620 -3.416 29.601 1.00 49.50 811 SER A N 1
ATOM 6531 C CA . SER A 1 811 ? -18.366 -3.754 28.377 1.00 49.50 811 SER A CA 1
ATOM 6532 C C . SER A 1 811 ? -17.922 -2.956 27.140 1.00 49.50 811 SER A C 1
ATOM 6534 O O . SER A 1 811 ? -18.416 -3.200 26.042 1.00 49.50 811 SER A O 1
ATOM 6536 N N . GLY A 1 812 ? -17.005 -1.995 27.304 1.00 59.25 812 GLY A N 1
ATOM 6537 C CA . GLY A 1 812 ? -16.515 -1.097 26.256 1.00 59.25 812 GLY A CA 1
ATOM 6538 C C . GLY A 1 812 ? -17.321 0.195 26.069 1.00 59.25 812 GLY A C 1
ATOM 6539 O O . GLY A 1 812 ? -16.988 0.979 25.188 1.00 59.25 812 GLY A O 1
ATOM 6540 N N . LYS A 1 813 ? -18.367 0.447 26.873 1.00 65.12 813 LYS A N 1
ATOM 6541 C CA . LYS A 1 813 ? -19.180 1.685 26.811 1.00 65.12 813 LYS A CA 1
ATOM 6542 C C . LYS A 1 813 ? -18.461 2.887 27.437 1.00 65.12 813 LYS A C 1
ATOM 6544 O O . LYS A 1 813 ? -17.814 2.713 28.468 1.00 65.12 813 LYS A O 1
ATOM 6549 N N . LEU A 1 814 ? -18.643 4.089 26.881 1.00 76.56 814 LEU A N 1
ATOM 6550 C CA . LEU A 1 814 ? -18.085 5.351 27.395 1.00 76.56 814 LEU A CA 1
ATOM 6551 C C . LEU A 1 814 ? -18.702 5.756 28.744 1.00 76.56 814 LEU A C 1
ATOM 6553 O O . LEU A 1 814 ? -19.925 5.834 28.884 1.00 76.56 814 LEU A O 1
ATOM 6557 N N . ARG A 1 815 ? -17.867 6.113 29.724 1.00 72.31 815 ARG A N 1
ATOM 6558 C CA . ARG A 1 815 ? -18.287 6.807 30.954 1.00 72.31 815 ARG A CA 1
ATOM 6559 C C . ARG A 1 815 ? -18.223 8.317 30.714 1.00 72.31 815 ARG A C 1
ATOM 6561 O O . ARG A 1 815 ? -17.318 8.990 31.193 1.00 72.31 815 ARG A O 1
ATOM 6568 N N . ARG A 1 816 ? -19.189 8.850 29.949 1.00 82.69 816 ARG A N 1
ATOM 6569 C CA . ARG A 1 816 ? -19.201 10.258 29.487 1.00 82.69 816 ARG A CA 1
ATOM 6570 C C . ARG A 1 816 ? -19.004 11.275 30.610 1.00 82.69 816 ARG A C 1
ATOM 6572 O O . ARG A 1 816 ? -18.252 12.212 30.412 1.00 82.69 816 ARG A O 1
ATOM 6579 N N . ASN A 1 817 ? -19.603 11.069 31.782 1.00 71.19 817 ASN A N 1
ATOM 6580 C CA . ASN A 1 817 ? -19.423 11.971 32.923 1.00 71.19 817 ASN A CA 1
ATOM 6581 C C . ASN A 1 817 ? -17.986 11.971 33.450 1.00 71.19 817 ASN A C 1
ATOM 6583 O O . ASN A 1 817 ? -17.475 13.029 33.776 1.00 71.19 817 ASN A O 1
ATOM 6587 N N . VAL A 1 818 ? -17.326 10.809 33.502 1.00 76.06 818 VAL A N 1
ATOM 6588 C CA . VAL A 1 818 ? -15.919 10.708 33.925 1.00 76.06 818 VAL A CA 1
ATOM 6589 C C . VAL A 1 818 ? -15.020 11.397 32.910 1.00 76.06 818 VAL A C 1
ATOM 6591 O O . VAL A 1 818 ? -14.147 12.157 33.296 1.00 76.06 818 VAL A O 1
ATOM 6594 N N . ILE A 1 819 ? -15.273 11.187 31.615 1.00 84.50 819 ILE A N 1
ATOM 6595 C CA . ILE A 1 819 ? -14.549 11.871 30.535 1.00 84.50 819 ILE A CA 1
ATOM 6596 C C . ILE A 1 819 ? -14.774 13.389 30.623 1.00 84.50 819 ILE A C 1
ATOM 6598 O O . ILE A 1 819 ? -13.823 14.157 30.554 1.00 84.50 819 ILE A O 1
ATOM 6602 N N . GLN A 1 820 ? -16.022 13.832 30.794 1.00 83.81 820 GLN A N 1
ATOM 6603 C CA . GLN A 1 820 ? -16.356 15.252 30.895 1.00 83.81 820 GLN A CA 1
ATOM 6604 C C . GLN A 1 820 ? -15.775 15.899 32.153 1.00 83.81 820 GLN A C 1
ATOM 6606 O O . GLN A 1 820 ? -15.299 17.021 32.063 1.00 83.81 820 GLN A O 1
ATOM 6611 N N . GLU A 1 821 ? -15.762 15.206 33.293 1.00 77.25 821 GLU A N 1
ATOM 6612 C CA . GLU A 1 821 ? -15.146 15.708 34.525 1.00 77.25 821 GLU A CA 1
ATOM 6613 C C . GLU A 1 821 ? -13.619 15.759 34.395 1.00 77.25 821 GLU A C 1
ATOM 6615 O O . GLU A 1 821 ? -13.004 16.773 34.712 1.00 77.25 821 GLU A O 1
ATOM 6620 N N . TYR A 1 822 ? -13.004 14.704 33.851 1.00 79.12 822 TYR A N 1
ATOM 6621 C CA . TYR A 1 822 ? -11.559 14.641 33.623 1.00 79.12 822 TYR A CA 1
ATOM 6622 C C . TYR A 1 822 ? -11.078 15.775 32.705 1.00 79.12 822 TYR A C 1
ATOM 6624 O O . TYR A 1 822 ? -10.052 16.400 32.962 1.00 79.12 822 TYR A O 1
ATOM 6632 N N . TYR A 1 823 ? -11.851 16.092 31.662 1.00 84.88 823 TYR A N 1
ATOM 6633 C CA . TYR A 1 823 ? -11.559 17.187 30.734 1.00 84.88 823 TYR A CA 1
ATOM 6634 C C . TYR A 1 823 ? -12.316 18.483 31.050 1.00 84.88 823 TYR A C 1
ATOM 6636 O O . TYR A 1 823 ? -12.354 19.375 30.202 1.00 84.88 823 TYR A O 1
ATOM 6644 N N . LYS A 1 824 ? -12.898 18.632 32.247 1.00 78.81 824 LYS A N 1
ATOM 6645 C CA . LYS A 1 824 ? -13.791 19.749 32.599 1.00 78.81 824 LYS A CA 1
ATOM 6646 C C . LYS A 1 824 ? -13.171 21.112 32.333 1.00 78.81 824 LYS A C 1
ATOM 6648 O O . LYS A 1 824 ? -13.771 21.919 31.632 1.00 78.81 824 LYS A O 1
ATOM 6653 N N . ASN A 1 825 ? -11.937 21.319 32.789 1.00 69.88 825 ASN A N 1
ATOM 6654 C CA . ASN A 1 825 ? -11.208 22.573 32.587 1.00 69.88 825 ASN A CA 1
ATOM 6655 C C . ASN A 1 825 ? -11.030 22.895 31.092 1.00 69.88 825 ASN A C 1
ATOM 6657 O O . ASN A 1 825 ? -11.163 24.044 30.680 1.00 69.88 825 ASN A O 1
ATOM 6661 N N . ILE A 1 826 ? -10.779 21.876 30.260 1.00 73.50 826 ILE A N 1
ATOM 6662 C CA . ILE A 1 826 ? -10.613 22.033 28.807 1.00 73.50 826 ILE A CA 1
ATOM 6663 C C . ILE A 1 826 ? -11.962 22.290 28.126 1.00 73.50 826 ILE A C 1
ATOM 6665 O O . ILE A 1 826 ? -12.040 23.101 27.207 1.00 73.50 826 ILE A O 1
ATOM 6669 N N . ILE A 1 827 ? -13.030 21.625 28.572 1.00 73.06 827 ILE A N 1
ATOM 6670 C CA . ILE A 1 827 ? -14.396 21.844 28.079 1.00 73.06 827 ILE A CA 1
ATOM 6671 C C . ILE A 1 827 ? -14.854 23.269 28.395 1.00 73.06 827 ILE A C 1
ATOM 6673 O O . ILE A 1 827 ? -15.386 23.943 27.515 1.00 73.06 827 ILE A O 1
ATOM 6677 N N . GLU A 1 828 ? -14.633 23.733 29.624 1.00 70.69 828 GLU A N 1
ATOM 6678 C CA . GLU A 1 828 ? -14.956 25.093 30.052 1.00 70.69 828 GLU A CA 1
ATOM 6679 C C . GLU A 1 828 ? -14.171 26.116 29.223 1.00 70.69 828 GLU A C 1
ATOM 6681 O O . GLU A 1 828 ? -14.797 26.970 28.598 1.00 70.69 828 GLU A O 1
ATOM 6686 N N . LEU A 1 829 ? -12.848 25.947 29.076 1.00 63.81 829 LEU A N 1
ATOM 6687 C CA . LEU A 1 829 ? -12.009 26.766 28.185 1.00 63.81 829 LEU A CA 1
ATOM 6688 C C . LEU A 1 829 ? -12.501 26.765 26.731 1.00 63.81 829 LEU A C 1
ATOM 6690 O O . LEU A 1 829 ? -12.505 27.806 26.077 1.00 63.81 829 LEU A O 1
ATOM 6694 N N . ALA A 1 830 ? -12.935 25.615 26.209 1.00 64.94 830 ALA A N 1
ATOM 6695 C CA . ALA A 1 830 ? -13.455 25.506 24.849 1.00 64.94 830 ALA A CA 1
ATOM 6696 C C . ALA A 1 830 ? -14.782 26.262 24.662 1.00 64.94 830 ALA A C 1
ATOM 6698 O O . ALA A 1 830 ? -15.098 26.652 23.531 1.00 64.94 830 ALA A O 1
ATOM 6699 N N . TYR A 1 831 ? -15.558 26.474 25.730 1.00 66.25 831 TYR A N 1
ATOM 6700 C CA . TYR A 1 831 ? -16.795 27.260 25.719 1.00 66.25 831 TYR A CA 1
ATOM 6701 C C . TYR A 1 831 ? -16.612 28.723 26.127 1.00 66.25 831 TYR A C 1
ATOM 6703 O O . TYR A 1 831 ? -17.484 29.525 25.786 1.00 66.25 831 TYR A O 1
ATOM 6711 N N . THR A 1 832 ? -15.505 29.094 26.774 1.00 55.69 832 THR A N 1
ATOM 6712 C CA . THR A 1 832 ? -15.171 30.497 27.034 1.00 55.69 832 THR A CA 1
ATOM 6713 C C . THR A 1 832 ? -15.085 31.253 25.701 1.00 55.69 832 THR A C 1
ATOM 6715 O O . THR A 1 832 ? -14.385 30.808 24.784 1.00 55.69 832 THR A O 1
ATOM 6718 N N . PRO A 1 833 ? -15.805 32.376 25.536 1.00 44.88 833 PRO A N 1
ATOM 6719 C CA . PRO A 1 833 ? -15.601 33.259 24.398 1.00 44.88 833 PRO A CA 1
ATOM 6720 C C . PRO A 1 833 ? -14.158 33.768 24.458 1.00 44.88 833 PRO A C 1
ATOM 6722 O O . PRO A 1 833 ? -13.798 34.471 25.401 1.00 44.88 833 PRO A O 1
ATOM 6725 N N . TYR A 1 834 ? -13.317 33.396 23.492 1.00 35.28 834 TYR A N 1
ATOM 6726 C CA . TYR A 1 834 ? -12.046 34.090 23.298 1.00 35.28 834 TYR A CA 1
ATOM 6727 C C . TYR A 1 834 ? -12.374 35.571 23.057 1.00 35.28 834 TYR A C 1
ATOM 6729 O O . TYR A 1 834 ? -13.116 35.887 22.124 1.00 35.28 834 TYR A O 1
ATOM 6737 N N . LYS A 1 835 ? -11.863 36.467 23.910 1.00 28.27 835 LYS A N 1
ATOM 6738 C CA . LYS A 1 835 ? -11.731 37.891 23.583 1.00 28.27 835 LYS A CA 1
ATOM 6739 C C . LYS A 1 835 ? -10.591 38.006 22.569 1.00 28.27 835 LYS A C 1
ATOM 6741 O O . LYS A 1 835 ? -9.491 38.384 22.938 1.00 28.27 835 LYS A O 1
ATOM 6746 N N . ASP A 1 836 ? -10.848 37.621 21.328 1.00 29.30 836 ASP A N 1
ATOM 6747 C CA . ASP A 1 836 ? -9.986 37.999 20.213 1.00 29.30 836 ASP A CA 1
ATOM 6748 C C . ASP A 1 836 ? -10.743 39.049 19.407 1.00 29.30 836 ASP A C 1
ATOM 6750 O O . ASP A 1 836 ? -11.867 38.816 18.949 1.00 29.30 836 ASP A O 1
ATOM 6754 N N . GLU A 1 837 ? -10.134 40.224 19.300 1.00 27.11 837 GLU A N 1
ATOM 6755 C CA . GLU A 1 837 ? -10.549 41.304 18.418 1.00 27.11 837 GLU A CA 1
ATOM 6756 C C . GLU A 1 837 ? -10.758 40.745 17.003 1.00 27.11 837 GLU A C 1
ATOM 6758 O O . GLU A 1 837 ? -9.910 40.053 16.436 1.00 27.11 837 GLU A O 1
ATOM 6763 N N . LEU A 1 838 ? -11.960 40.974 16.477 1.00 25.77 838 LEU A N 1
ATOM 6764 C CA . LEU A 1 838 ? -12.438 40.453 15.205 1.00 25.77 838 LEU A CA 1
ATOM 6765 C C . LEU A 1 838 ? -11.558 40.946 14.051 1.00 25.77 838 LEU A C 1
ATOM 6767 O O . LEU A 1 838 ? -11.727 42.061 13.567 1.00 25.77 838 LEU A O 1
ATOM 6771 N N . ILE A 1 839 ? -10.694 40.075 13.541 1.00 22.80 839 ILE A N 1
ATOM 6772 C CA . ILE A 1 839 ? -10.310 40.103 12.131 1.00 22.80 839 ILE A CA 1
ATOM 6773 C C . ILE A 1 839 ? -10.950 38.869 11.501 1.00 22.80 839 ILE A C 1
ATOM 6775 O O . ILE A 1 839 ? -10.444 37.753 11.624 1.00 22.80 839 ILE A O 1
ATOM 6779 N N . GLU A 1 840 ? -12.123 39.062 10.892 1.00 26.44 840 GLU A N 1
ATOM 6780 C CA . GLU A 1 840 ? -12.788 38.030 10.097 1.00 26.44 840 GLU A CA 1
ATOM 6781 C C . GLU A 1 840 ? -11.953 37.734 8.841 1.00 26.44 840 GLU A C 1
ATOM 6783 O O . GLU A 1 840 ? -11.729 38.630 8.025 1.00 26.44 840 GLU A O 1
ATOM 6788 N N . PRO A 1 841 ? -11.486 36.490 8.641 1.00 27.61 841 PRO A N 1
ATOM 6789 C CA . PRO A 1 841 ? -10.776 36.120 7.426 1.00 27.61 841 PRO A CA 1
ATOM 6790 C C . PRO A 1 841 ? -11.708 36.140 6.204 1.00 27.61 841 PRO A C 1
ATOM 6792 O O . PRO A 1 841 ? -12.810 35.588 6.245 1.00 27.61 841 PRO A O 1
ATOM 6795 N N . GLU A 1 842 ? -11.228 36.691 5.085 1.00 26.64 842 GLU A N 1
ATOM 6796 C CA . GLU A 1 842 ? -11.961 36.938 3.825 1.00 26.64 842 GLU A CA 1
ATOM 6797 C C . GLU A 1 842 ? -12.737 35.735 3.245 1.00 26.64 842 GLU A C 1
ATOM 6799 O O . GLU A 1 842 ? -13.656 35.911 2.443 1.00 26.64 842 GLU A O 1
ATOM 6804 N N . TYR A 1 843 ? -12.430 34.501 3.657 1.00 35.72 843 TYR A N 1
ATOM 6805 C CA . TYR A 1 843 ? -13.147 33.296 3.226 1.00 35.72 843 TYR A CA 1
ATOM 6806 C C . TYR A 1 843 ? -14.485 33.044 3.949 1.00 35.72 843 TYR A C 1
ATOM 6808 O O . TYR A 1 843 ? -15.210 32.127 3.553 1.00 35.72 843 TYR A O 1
ATOM 6816 N N . LEU A 1 844 ? -14.838 33.840 4.966 1.00 29.12 844 LEU A N 1
ATOM 6817 C CA . LEU A 1 844 ? -16.136 33.790 5.657 1.00 29.12 844 LEU A CA 1
ATOM 6818 C C . LEU A 1 844 ? -17.160 34.821 5.145 1.00 29.12 844 LEU A C 1
ATOM 6820 O O . LEU A 1 844 ? -18.293 34.824 5.617 1.00 29.12 844 LEU A O 1
ATOM 6824 N N . ASN A 1 845 ? -16.818 35.635 4.141 1.00 31.41 845 ASN A N 1
ATOM 6825 C CA . ASN A 1 845 ? -17.754 36.578 3.523 1.00 31.41 845 ASN A CA 1
ATOM 6826 C C . ASN A 1 845 ? -18.946 35.817 2.893 1.00 31.41 845 ASN A C 1
ATOM 6828 O O . ASN A 1 845 ? -18.767 35.063 1.929 1.00 31.41 845 ASN A O 1
ATOM 6832 N N . GLU A 1 846 ? -20.159 35.993 3.435 1.00 32.06 846 GLU A N 1
ATOM 6833 C CA . GLU A 1 846 ? -21.384 35.266 3.039 1.00 32.06 846 GLU A CA 1
ATOM 6834 C C . GLU A 1 846 ? -21.652 35.321 1.525 1.00 32.06 846 GLU A C 1
ATOM 6836 O O . GLU A 1 846 ? -22.083 34.327 0.929 1.00 32.06 846 GLU A O 1
ATOM 6841 N N . ASN A 1 847 ? -21.271 36.424 0.868 1.00 35.03 847 ASN A N 1
ATOM 6842 C CA . ASN A 1 847 ? -21.367 36.577 -0.585 1.00 35.03 847 ASN A CA 1
ATOM 6843 C C . ASN A 1 847 ? -20.517 35.549 -1.358 1.00 35.03 847 ASN A C 1
ATOM 6845 O O . ASN A 1 847 ? -20.915 35.088 -2.431 1.00 35.03 847 ASN A O 1
ATOM 6849 N N . TYR A 1 848 ? -19.353 35.144 -0.837 1.00 38.66 848 TYR A N 1
ATOM 6850 C CA . TYR A 1 848 ? -18.493 34.137 -1.472 1.00 38.66 848 TYR A CA 1
ATOM 6851 C C . TYR A 1 848 ? -19.065 32.720 -1.315 1.00 38.66 848 TYR A C 1
ATOM 6853 O O . TYR A 1 848 ? -19.033 31.918 -2.260 1.00 38.66 848 TYR A O 1
ATOM 6861 N N . VAL A 1 849 ? -19.643 32.417 -0.147 1.00 37.78 849 VAL A N 1
ATOM 6862 C CA . VAL A 1 849 ? -20.288 31.125 0.140 1.00 37.78 849 VAL A CA 1
ATOM 6863 C C . VAL A 1 849 ? -21.533 30.932 -0.728 1.00 37.78 849 VAL A C 1
ATOM 6865 O O . VAL A 1 849 ? -21.696 29.858 -1.323 1.00 37.78 849 VAL A O 1
ATOM 6868 N N . GLU A 1 850 ? -22.373 31.960 -0.883 1.00 40.59 850 GLU A N 1
ATOM 6869 C CA . GLU A 1 850 ? -23.516 31.912 -1.804 1.00 40.59 850 GLU A CA 1
ATOM 6870 C C . GLU A 1 850 ? -23.072 31.742 -3.257 1.00 40.59 850 GLU A C 1
ATOM 6872 O O . GLU A 1 850 ? -23.590 30.870 -3.962 1.00 40.59 850 GLU A O 1
ATOM 6877 N N . LYS A 1 851 ? -22.041 32.474 -3.699 1.00 43.25 851 LYS A N 1
ATOM 6878 C CA . LYS A 1 851 ? -21.510 32.352 -5.065 1.00 43.25 851 LYS A CA 1
ATOM 6879 C C . LYS A 1 851 ? -20.998 30.935 -5.348 1.00 43.25 851 LYS A C 1
ATOM 6881 O O . LYS A 1 851 ? -21.306 30.372 -6.401 1.00 43.25 851 LYS A O 1
ATOM 6886 N N . ARG A 1 852 ? -20.296 30.294 -4.402 1.00 48.09 852 ARG A N 1
ATOM 6887 C CA . ARG A 1 852 ? -19.876 28.881 -4.526 1.00 48.09 852 ARG A CA 1
ATOM 6888 C C . ARG A 1 852 ? -21.047 27.902 -4.490 1.00 48.09 852 ARG A C 1
ATOM 6890 O O . ARG A 1 852 ? -21.014 26.923 -5.240 1.00 48.09 852 ARG A O 1
ATOM 6897 N N . ARG A 1 853 ? -22.072 28.134 -3.662 1.00 48.03 853 ARG A N 1
ATOM 6898 C CA . ARG A 1 853 ? -23.306 27.324 -3.679 1.00 48.03 853 ARG A CA 1
ATOM 6899 C C . ARG A 1 853 ? -23.989 27.409 -5.037 1.00 48.03 853 ARG A C 1
ATOM 6901 O O . ARG A 1 853 ? -24.325 26.368 -5.601 1.00 48.03 853 ARG A O 1
ATOM 6908 N N . MET A 1 854 ? -24.099 28.609 -5.598 1.00 38.72 854 MET A N 1
ATOM 6909 C CA . MET A 1 854 ? -24.693 28.830 -6.912 1.00 38.72 854 MET A CA 1
ATOM 6910 C C . MET A 1 854 ? -23.874 28.150 -8.019 1.00 38.72 854 MET A C 1
ATOM 6912 O O . MET A 1 854 ? -24.448 27.469 -8.865 1.00 38.72 854 MET A O 1
ATOM 6916 N N . ILE A 1 855 ? -22.537 28.217 -7.964 1.00 49.47 855 ILE A N 1
ATOM 6917 C CA . ILE A 1 855 ? -21.639 27.518 -8.905 1.00 49.47 855 ILE A CA 1
ATOM 6918 C C . ILE A 1 855 ? -21.765 25.992 -8.782 1.00 49.47 855 ILE A C 1
ATOM 6920 O O . ILE A 1 855 ? -21.861 25.301 -9.797 1.00 49.47 855 ILE A O 1
ATOM 6924 N N . ARG A 1 856 ? -21.803 25.438 -7.562 1.00 45.53 856 ARG A N 1
ATOM 6925 C CA . ARG A 1 856 ? -21.998 23.992 -7.344 1.00 45.53 856 ARG A CA 1
ATOM 6926 C C . ARG A 1 856 ? -23.363 23.533 -7.860 1.00 45.53 856 ARG A C 1
ATOM 6928 O O . ARG A 1 856 ? -23.431 22.501 -8.522 1.00 45.53 856 ARG A O 1
ATOM 6935 N N . MET A 1 857 ? -24.420 24.309 -7.621 1.00 38.06 857 MET A N 1
ATOM 6936 C CA . MET A 1 857 ? -25.766 23.998 -8.106 1.00 38.06 857 MET A CA 1
ATOM 6937 C C . MET A 1 857 ? -25.853 24.099 -9.634 1.00 38.06 857 MET A C 1
ATOM 6939 O O . MET A 1 857 ? -26.396 23.200 -10.269 1.00 38.06 857 MET A O 1
ATOM 6943 N N . LEU A 1 858 ? -25.232 25.112 -10.247 1.00 41.78 858 LEU A N 1
ATOM 6944 C CA . LEU A 1 858 ? -25.105 25.226 -11.705 1.00 41.78 858 LEU A CA 1
ATOM 6945 C C . LEU A 1 858 ? -24.339 24.040 -12.305 1.00 41.78 858 LEU A C 1
ATOM 6947 O O . LEU A 1 858 ? -24.760 23.488 -13.320 1.00 41.78 858 LEU A O 1
ATOM 6951 N N . ASN A 1 859 ? -23.257 23.598 -11.662 1.00 49.06 859 ASN A N 1
ATOM 6952 C CA . ASN A 1 859 ? -22.485 22.432 -12.097 1.00 49.06 859 ASN A CA 1
ATOM 6953 C C . ASN A 1 859 ? -23.259 21.116 -11.927 1.00 49.06 859 ASN A C 1
ATOM 6955 O O . ASN A 1 859 ? -23.114 20.208 -12.746 1.00 49.06 859 ASN A O 1
ATOM 6959 N N . TYR A 1 860 ? -24.105 21.020 -10.901 1.00 40.34 860 TYR A N 1
ATOM 6960 C CA . TYR A 1 860 ? -24.997 19.882 -10.696 1.00 40.34 860 TYR A CA 1
ATOM 6961 C C . TYR A 1 860 ? -26.114 19.843 -11.750 1.00 40.34 860 TYR A C 1
ATOM 6963 O O . TYR A 1 860 ? -26.323 18.814 -12.393 1.00 40.34 860 TYR A O 1
ATOM 6971 N N . ILE A 1 861 ? -26.755 20.985 -12.021 1.00 39.56 861 ILE A N 1
ATOM 6972 C CA . ILE A 1 861 ? -27.771 21.132 -13.077 1.00 39.56 861 ILE A CA 1
ATOM 6973 C C . ILE A 1 861 ? -27.174 20.796 -14.452 1.00 39.56 861 ILE A C 1
ATOM 6975 O O . ILE A 1 861 ? -27.810 20.092 -15.238 1.00 39.56 861 ILE A O 1
ATOM 6979 N N . LYS A 1 862 ? -25.929 21.219 -14.720 1.00 44.09 862 LYS A N 1
ATOM 6980 C CA . LYS A 1 862 ? -25.181 20.865 -15.940 1.00 44.09 862 LYS A CA 1
ATOM 6981 C C . LYS A 1 862 ? -24.927 19.359 -16.087 1.00 44.09 862 LYS A C 1
ATOM 6983 O O . LYS A 1 862 ? -24.811 18.889 -17.216 1.00 44.09 862 LYS A O 1
ATOM 6988 N N . LYS A 1 863 ? -24.818 18.601 -14.988 1.00 48.72 863 LYS A N 1
ATOM 6989 C CA . LYS A 1 863 ? -24.456 17.172 -15.022 1.00 48.72 863 LYS A CA 1
ATOM 6990 C C . LYS A 1 863 ? -25.631 16.229 -15.295 1.00 48.72 863 LYS A C 1
ATOM 6992 O O . LYS A 1 863 ? -25.422 15.211 -15.950 1.00 48.72 863 LYS A O 1
ATOM 6997 N N . GLU A 1 864 ? -26.839 16.540 -14.824 1.00 47.44 864 GLU A N 1
ATOM 6998 C CA . GLU A 1 864 ? -27.925 15.541 -14.756 1.00 47.44 864 GLU A CA 1
ATOM 6999 C C . GLU A 1 864 ? -29.122 15.795 -15.698 1.00 47.44 864 GLU A C 1
ATOM 7001 O O . GLU A 1 864 ? -29.799 14.840 -16.083 1.00 47.44 864 GLU A O 1
ATOM 7006 N N . ILE A 1 865 ? -29.390 17.027 -16.151 1.00 37.78 865 ILE A N 1
ATOM 7007 C CA . ILE A 1 865 ? -30.659 17.339 -16.843 1.00 37.78 865 ILE A CA 1
ATOM 7008 C C . ILE A 1 865 ? -30.482 17.449 -18.366 1.00 37.78 865 ILE A C 1
ATOM 7010 O O . ILE A 1 865 ? -29.660 18.206 -18.881 1.00 37.78 865 ILE A O 1
ATOM 7014 N N . LYS A 1 866 ? -31.302 16.714 -19.132 1.00 46.97 866 LYS A N 1
ATOM 7015 C CA . LYS A 1 866 ? -31.324 16.798 -20.604 1.00 46.97 866 LYS A CA 1
ATOM 7016 C C . LYS A 1 866 ? -31.856 18.169 -21.047 1.00 46.97 866 LYS A C 1
ATOM 7018 O O . LYS A 1 866 ? -32.934 18.573 -20.632 1.00 46.97 866 LYS A O 1
ATOM 7023 N N . LEU A 1 867 ? -31.169 18.820 -21.990 1.00 45.53 867 LEU A N 1
ATOM 7024 C CA . LEU A 1 867 ? -31.464 20.138 -22.602 1.00 45.53 867 LEU A CA 1
ATOM 7025 C C . LEU A 1 867 ? -32.951 20.529 -22.783 1.00 45.53 867 LEU A C 1
ATOM 7027 O O . LEU A 1 867 ? -33.308 21.693 -22.616 1.00 45.53 867 LEU A O 1
ATOM 7031 N N . LYS A 1 868 ? -33.843 19.584 -23.115 1.00 46.94 868 LYS A N 1
ATOM 7032 C CA . LYS A 1 868 ? -35.286 19.850 -23.284 1.00 46.94 868 LYS A CA 1
ATOM 7033 C C . LYS A 1 868 ? -36.025 20.115 -21.965 1.00 46.94 868 LYS A C 1
ATOM 7035 O O . LYS A 1 868 ? -37.006 20.855 -21.963 1.00 46.94 868 LYS A O 1
ATOM 7040 N N . GLU A 1 869 ? -35.564 19.529 -20.866 1.00 45.72 869 GLU A N 1
ATOM 7041 C CA . GLU A 1 869 ? -36.083 19.786 -19.520 1.00 45.72 869 GLU A CA 1
ATOM 7042 C C . GLU A 1 869 ? -35.548 21.103 -18.965 1.00 45.72 869 GLU A C 1
ATOM 7044 O O . GLU A 1 869 ? -36.306 21.800 -18.313 1.00 45.72 869 GLU A O 1
ATOM 7049 N N . ILE A 1 870 ? -34.331 21.529 -19.328 1.00 44.81 870 ILE A N 1
ATOM 7050 C CA . ILE A 1 870 ? -33.752 22.814 -18.889 1.00 44.81 870 ILE A CA 1
ATOM 7051 C C . ILE A 1 870 ? -34.676 23.994 -19.225 1.00 44.81 870 ILE A C 1
ATOM 7053 O O . ILE A 1 870 ? -34.966 24.801 -18.346 1.00 44.81 870 ILE A O 1
ATOM 7057 N N . LYS A 1 871 ? -35.227 24.060 -20.450 1.00 46.25 871 LYS A N 1
ATOM 7058 C CA . LYS A 1 871 ? -36.218 25.095 -20.814 1.00 46.25 871 LYS A CA 1
ATOM 7059 C C . LYS A 1 871 ? -37.482 25.021 -19.955 1.00 46.25 871 LYS A C 1
ATOM 7061 O O . LYS A 1 871 ? -37.980 26.060 -19.533 1.00 46.25 871 LYS A O 1
ATOM 7066 N N . LYS A 1 872 ? -38.007 23.819 -19.695 1.00 51.47 872 LYS A N 1
ATOM 7067 C CA . LYS A 1 872 ? -39.231 23.607 -18.898 1.00 51.47 872 LYS A CA 1
ATOM 7068 C C . LYS A 1 872 ? -39.013 23.954 -17.424 1.00 51.47 872 LYS A C 1
ATOM 7070 O O . LYS A 1 872 ? -39.867 24.589 -16.823 1.00 51.47 872 LYS A O 1
ATOM 7075 N N . THR A 1 873 ? -37.864 23.575 -16.878 1.00 43.28 873 THR A N 1
ATOM 7076 C CA . THR A 1 873 ? -37.448 23.810 -15.497 1.00 43.28 873 THR A CA 1
ATOM 7077 C C . THR A 1 873 ? -37.127 25.285 -15.265 1.00 43.28 873 THR A C 1
ATOM 7079 O O . THR A 1 873 ? -37.600 25.849 -14.289 1.00 43.28 873 THR A O 1
ATOM 7082 N N . LEU A 1 874 ? -36.430 25.960 -16.187 1.00 47.03 874 LEU A N 1
ATOM 7083 C CA . LEU A 1 874 ? -36.187 27.407 -16.095 1.00 47.03 874 LEU A CA 1
ATOM 7084 C C . LEU A 1 874 ? -37.475 28.223 -16.241 1.00 47.03 874 LEU A C 1
ATOM 7086 O O . LEU A 1 874 ? -37.697 29.137 -15.458 1.00 47.03 874 LEU A O 1
ATOM 7090 N N . SER A 1 875 ? -38.364 27.861 -17.173 1.00 49.94 875 SER A N 1
ATOM 7091 C CA . SER A 1 875 ? -39.680 28.516 -17.290 1.00 49.94 875 SER A CA 1
ATOM 7092 C C . SER A 1 875 ? -40.652 28.147 -16.159 1.00 49.94 875 SER A C 1
ATOM 7094 O O . SER A 1 875 ? -41.631 28.857 -15.939 1.00 49.94 875 SER A O 1
ATOM 7096 N N . TYR A 1 876 ? -40.404 27.055 -15.430 1.00 48.72 876 TYR A N 1
ATOM 7097 C CA . TYR A 1 876 ? -41.069 26.738 -14.163 1.00 48.72 876 TYR A CA 1
ATOM 7098 C C . TYR A 1 876 ? -40.519 27.611 -13.029 1.00 48.72 876 TYR A C 1
ATOM 7100 O O . TYR A 1 876 ? -41.301 28.209 -12.298 1.00 48.72 876 TYR A O 1
ATOM 7108 N N . PHE A 1 877 ? -39.196 27.766 -12.927 1.00 41.28 877 PHE A N 1
ATOM 7109 C CA . PHE A 1 877 ? -38.563 28.640 -11.938 1.00 41.28 877 PHE A CA 1
ATOM 7110 C C . PHE A 1 877 ? -38.911 30.118 -12.150 1.00 41.28 877 PHE A C 1
ATOM 7112 O O . PHE A 1 877 ? -39.252 30.774 -11.178 1.00 41.28 877 PHE A O 1
ATOM 7119 N N . GLN A 1 878 ? -38.936 30.620 -13.390 1.00 43.22 878 GLN A N 1
ATOM 7120 C CA . GLN A 1 878 ? -39.380 31.991 -13.692 1.00 43.22 878 GLN A CA 1
ATOM 7121 C C . GLN A 1 878 ? -40.862 32.227 -13.371 1.00 43.22 878 GLN A C 1
ATOM 7123 O O . GLN A 1 878 ? -41.223 33.318 -12.943 1.00 43.22 878 GLN A O 1
ATOM 7128 N N . ARG A 1 879 ? -41.730 31.222 -13.568 1.00 44.59 879 ARG A N 1
ATOM 7129 C CA . ARG A 1 879 ? -43.153 31.337 -13.207 1.00 44.59 879 ARG A CA 1
ATOM 7130 C C . ARG A 1 879 ? -43.380 31.271 -11.700 1.00 44.59 879 ARG A C 1
ATOM 7132 O O . ARG A 1 879 ? -44.242 31.972 -11.191 1.00 44.59 879 ARG A O 1
ATOM 7139 N N . ASN A 1 880 ? -42.605 30.459 -10.986 1.00 37.69 880 ASN A N 1
ATOM 7140 C CA . ASN A 1 880 ? -42.791 30.269 -9.548 1.00 37.69 880 ASN A CA 1
ATOM 7141 C C . ASN A 1 880 ? -42.005 31.262 -8.687 1.00 37.69 880 ASN A C 1
ATOM 7143 O O . ASN A 1 880 ? -42.403 31.503 -7.552 1.00 37.69 880 ASN A O 1
ATOM 7147 N N . SER A 1 881 ? -40.954 31.898 -9.217 1.00 38.88 881 SER A N 1
ATOM 7148 C CA . SER A 1 881 ? -40.253 32.986 -8.522 1.00 38.88 881 SER A CA 1
ATOM 7149 C C . SER A 1 881 ? -41.099 34.256 -8.398 1.00 38.88 881 SER A C 1
ATOM 7151 O O . SER A 1 881 ? -40.728 35.153 -7.653 1.00 38.88 881 SER A O 1
ATOM 7153 N N . GLN A 1 882 ? -42.241 34.341 -9.091 1.00 35.09 882 GLN A N 1
ATOM 7154 C CA . GLN A 1 882 ? -43.202 35.433 -8.914 1.00 35.09 882 GLN A CA 1
ATOM 7155 C C . GLN A 1 882 ? -44.033 35.317 -7.625 1.00 35.09 882 GLN A C 1
ATOM 7157 O O . GLN A 1 882 ? -44.687 36.287 -7.256 1.00 35.09 882 GLN A O 1
ATOM 7162 N N . TYR A 1 883 ? -44.003 34.180 -6.915 1.00 37.47 883 TYR A N 1
ATOM 7163 C CA . TYR A 1 883 ? -44.897 33.935 -5.773 1.00 37.47 883 TYR A CA 1
ATOM 7164 C C . TYR A 1 883 ? -44.211 33.836 -4.405 1.00 37.47 883 TYR A C 1
ATOM 7166 O O . TYR A 1 883 ? -44.876 33.552 -3.412 1.00 37.47 883 TYR A O 1
ATOM 7174 N N . THR A 1 884 ? -42.912 34.121 -4.304 1.00 30.27 884 THR A N 1
ATOM 7175 C CA . THR A 1 884 ? -42.205 34.109 -3.014 1.00 30.27 884 THR A CA 1
ATOM 7176 C C . THR A 1 884 ? -41.385 35.380 -2.823 1.00 30.27 884 THR A C 1
ATOM 7178 O O . THR A 1 884 ? -40.316 35.532 -3.404 1.00 30.27 884 THR A O 1
ATOM 7181 N N . SER A 1 885 ? -41.928 36.274 -1.990 1.00 29.73 885 SER A N 1
ATOM 7182 C CA . SER A 1 885 ? -41.253 37.362 -1.267 1.00 29.73 885 SER A CA 1
ATOM 7183 C C . SER A 1 885 ? -40.324 38.285 -2.073 1.00 29.73 885 SER A C 1
ATOM 7185 O O . SER A 1 885 ? -39.118 38.072 -2.121 1.00 29.73 885 SER A O 1
ATOM 7187 N N . GLY A 1 886 ? -40.896 39.374 -2.601 1.00 31.77 886 GLY A N 1
ATOM 7188 C CA . GLY A 1 886 ? -40.356 40.747 -2.532 1.00 31.77 886 GLY A CA 1
ATOM 7189 C C . GLY A 1 886 ? -39.035 41.107 -3.222 1.00 31.77 886 GLY A C 1
ATOM 7190 O O . GLY A 1 886 ? -38.759 42.293 -3.374 1.00 31.77 886 GLY A O 1
ATOM 7191 N N . VAL A 1 887 ? -38.232 40.151 -3.677 1.00 29.34 887 VAL A N 1
ATOM 7192 C CA . VAL A 1 887 ? -36.985 40.425 -4.396 1.00 29.34 887 VAL A CA 1
ATOM 7193 C C . VAL A 1 887 ? -37.248 40.205 -5.876 1.00 29.34 887 VAL A C 1
ATOM 7195 O O . VAL A 1 887 ? -37.295 39.075 -6.362 1.00 29.34 887 VAL A O 1
ATOM 7198 N N . ILE A 1 888 ? -37.460 41.309 -6.592 1.00 27.48 888 ILE A N 1
ATOM 7199 C CA . ILE A 1 888 ? -37.574 41.330 -8.051 1.00 27.48 888 ILE A CA 1
ATOM 7200 C C . ILE A 1 888 ? -36.211 40.908 -8.606 1.00 27.48 888 ILE A C 1
ATOM 7202 O O . ILE A 1 888 ? -35.307 41.726 -8.768 1.00 27.48 888 ILE A O 1
ATOM 7206 N N . ALA A 1 889 ? -36.039 39.609 -8.852 1.00 29.36 889 ALA A N 1
ATOM 7207 C CA . ALA A 1 889 ? -34.880 39.101 -9.565 1.00 29.36 889 ALA A CA 1
ATOM 7208 C C . ALA A 1 889 ? -34.873 39.751 -10.953 1.00 29.36 889 ALA A C 1
ATOM 7210 O O . ALA A 1 889 ? -35.791 39.534 -11.750 1.00 29.36 889 ALA A O 1
ATOM 7211 N N . GLN A 1 890 ? -33.868 40.590 -11.217 1.00 28.95 890 GLN A N 1
ATOM 7212 C CA . GLN A 1 890 ? -33.717 41.228 -12.517 1.00 28.95 890 GLN A CA 1
ATOM 7213 C C . GLN A 1 890 ? -33.702 40.157 -13.619 1.00 28.95 890 GLN A C 1
ATOM 7215 O O . GLN A 1 890 ? -33.052 39.116 -13.461 1.00 28.95 890 GLN A O 1
ATOM 7220 N N . PRO A 1 891 ? -34.420 40.382 -14.732 1.00 32.53 891 PRO A N 1
ATOM 7221 C CA . PRO A 1 891 ? -34.430 39.453 -15.847 1.00 32.53 891 PRO A CA 1
ATOM 7222 C C . PRO A 1 891 ? -33.003 39.253 -16.362 1.00 32.53 891 PRO A C 1
ATOM 7224 O O . PRO A 1 891 ? -32.276 40.210 -16.625 1.00 32.53 891 PRO A O 1
ATOM 7227 N N . ILE A 1 892 ? -32.602 37.986 -16.487 1.00 36.78 892 ILE A N 1
ATOM 7228 C CA . ILE A 1 892 ? -31.299 37.605 -17.029 1.00 36.78 892 ILE A CA 1
ATOM 7229 C C . ILE A 1 892 ? -31.195 38.189 -18.439 1.00 36.78 892 ILE A C 1
ATOM 7231 O O . ILE A 1 892 ? -31.980 37.836 -19.318 1.00 36.78 892 ILE A O 1
ATOM 7235 N N . HIS A 1 893 ? -30.232 39.092 -18.622 1.00 36.09 893 HIS A N 1
ATOM 7236 C CA . HIS A 1 893 ? -29.998 39.818 -19.864 1.00 36.09 893 HIS A CA 1
ATOM 7237 C C . HIS A 1 893 ? -29.910 38.857 -21.058 1.00 36.09 893 HIS A C 1
ATOM 7239 O O . HIS A 1 893 ? -29.269 37.809 -20.972 1.00 36.09 893 HIS A O 1
ATOM 7245 N N . GLU A 1 894 ? -30.515 39.219 -22.188 1.00 39.53 894 GLU A N 1
ATOM 7246 C CA . GLU A 1 894 ? -30.685 38.336 -23.349 1.00 39.53 894 GLU A CA 1
ATOM 7247 C C . GLU A 1 894 ? -29.348 37.799 -23.882 1.00 39.53 894 GLU A C 1
ATOM 7249 O O . GLU A 1 894 ? -29.253 36.624 -24.195 1.00 39.53 894 GLU A O 1
ATOM 7254 N N . LYS A 1 895 ? -28.267 38.593 -23.818 1.00 41.22 895 LYS A N 1
ATOM 7255 C CA . LYS A 1 895 ? -26.890 38.133 -24.114 1.00 41.22 895 LYS A CA 1
ATOM 7256 C C . LYS A 1 895 ? -26.354 37.051 -23.166 1.00 41.22 895 LYS A C 1
ATOM 7258 O O . LYS A 1 895 ? -25.532 36.237 -23.572 1.00 41.22 895 LYS A O 1
ATOM 7263 N N . VAL A 1 896 ? -26.783 37.040 -21.903 1.00 39.53 896 VAL A N 1
ATOM 7264 C CA . VAL A 1 896 ? -26.462 35.969 -20.942 1.00 39.53 896 VAL A CA 1
ATOM 7265 C C . VAL A 1 896 ? -27.323 34.745 -21.241 1.00 39.53 896 VAL A C 1
ATOM 7267 O O . VAL A 1 896 ? -26.844 33.619 -21.175 1.00 39.53 896 VAL A O 1
ATOM 7270 N N . PHE A 1 897 ? -28.578 34.945 -21.649 1.00 39.88 897 PHE A N 1
ATOM 7271 C CA . PHE A 1 897 ? -29.426 33.858 -22.135 1.00 39.88 897 PHE A CA 1
ATOM 7272 C C . PHE A 1 897 ? -28.873 33.246 -23.433 1.00 39.88 897 PHE A C 1
ATOM 7274 O O . PHE A 1 897 ? -28.831 32.024 -23.565 1.00 39.88 897 PHE A O 1
ATOM 7281 N N . GLU A 1 898 ? -28.368 34.066 -24.356 1.00 39.25 898 GLU A N 1
ATOM 7282 C CA . GLU A 1 898 ? -27.644 33.644 -25.551 1.00 39.25 898 GLU A CA 1
ATOM 7283 C C . GLU A 1 898 ? -26.342 32.958 -25.178 1.00 39.25 898 GLU A C 1
ATOM 7285 O O . GLU A 1 898 ? -26.137 31.860 -25.656 1.00 39.25 898 GLU A O 1
ATOM 7290 N N . SER A 1 899 ? -25.499 33.470 -24.279 1.00 38.94 899 SER A N 1
ATOM 7291 C CA . SER A 1 899 ? -24.258 32.767 -23.904 1.00 38.94 899 SER A CA 1
ATOM 7292 C C . SER A 1 899 ? -24.516 31.424 -23.202 1.00 38.94 899 SER A C 1
ATOM 7294 O O . SER A 1 899 ? -23.767 30.462 -23.389 1.00 38.94 899 SER A O 1
ATOM 7296 N N . ILE A 1 900 ? -25.626 31.310 -22.465 1.00 39.78 900 ILE A N 1
ATOM 7297 C CA . ILE A 1 900 ? -26.101 30.051 -21.872 1.00 39.78 900 ILE A CA 1
ATOM 7298 C C . ILE A 1 900 ? -26.673 29.101 -22.942 1.00 39.78 900 ILE A C 1
ATOM 7300 O O . ILE A 1 900 ? -26.542 27.885 -22.804 1.00 39.78 900 ILE A O 1
ATOM 7304 N N . THR A 1 901 ? -27.299 29.615 -24.006 1.00 38.06 901 THR A N 1
ATOM 7305 C CA . THR A 1 901 ? -27.933 28.800 -25.067 1.00 38.06 901 THR A CA 1
ATOM 7306 C C . THR A 1 901 ? -27.052 28.560 -26.299 1.00 38.06 901 THR A C 1
ATOM 7308 O O . THR A 1 901 ? -27.292 27.603 -27.034 1.00 38.06 901 THR A O 1
ATOM 7311 N N . THR A 1 902 ? -26.008 29.363 -26.494 1.00 30.33 902 THR A N 1
ATOM 7312 C CA . THR A 1 902 ? -25.024 29.335 -27.589 1.00 30.33 902 THR A CA 1
ATOM 7313 C C . THR A 1 902 ? -23.630 29.006 -27.063 1.00 30.33 902 THR A C 1
ATOM 7315 O O . THR A 1 902 ? -22.616 29.518 -27.520 1.00 30.33 902 THR A O 1
ATOM 7318 N N . THR A 1 903 ? -23.541 28.073 -26.120 1.00 32.47 903 THR A N 1
ATOM 7319 C CA . THR A 1 903 ? -22.311 27.293 -25.988 1.00 32.47 903 THR A CA 1
ATOM 7320 C C . THR A 1 903 ? -22.436 26.096 -26.912 1.00 32.47 903 THR A C 1
ATOM 7322 O O . THR A 1 903 ? -23.323 25.255 -26.760 1.00 32.47 903 THR A O 1
ATOM 7325 N N . LYS A 1 904 ? -21.579 26.099 -27.940 1.00 26.69 904 LYS A N 1
ATOM 7326 C CA . LYS A 1 904 ? -21.321 24.986 -28.853 1.00 26.69 904 LYS A CA 1
ATOM 7327 C C . LYS A 1 904 ? -21.472 23.665 -28.095 1.00 26.69 904 LYS A C 1
ATOM 7329 O O . LYS A 1 904 ? -20.781 23.422 -27.111 1.00 26.69 904 LYS A O 1
ATOM 7334 N N . ASN A 1 905 ? -22.431 22.856 -28.543 1.00 26.81 905 ASN A N 1
ATOM 7335 C CA . ASN A 1 905 ? -22.488 21.447 -28.187 1.00 26.81 905 ASN A CA 1
ATOM 7336 C C . ASN A 1 905 ? -21.120 20.826 -28.484 1.00 26.81 905 ASN A C 1
ATOM 7338 O O . ASN A 1 905 ? -20.591 21.100 -29.556 1.00 26.81 905 ASN A O 1
ATOM 7342 N N . ASP A 1 906 ? -20.647 20.005 -27.543 1.00 26.80 906 ASP A N 1
ATOM 7343 C CA . ASP A 1 906 ? -19.413 19.200 -27.504 1.00 26.80 906 ASP A CA 1
ATOM 7344 C C . ASP A 1 906 ? -18.540 19.753 -26.366 1.00 26.80 906 ASP A C 1
ATOM 7346 O O . ASP A 1 906 ? -17.885 20.768 -26.502 1.00 26.80 906 ASP A O 1
ATOM 7350 N N . GLU A 1 907 ? -18.627 19.260 -25.131 1.00 27.83 907 GLU A N 1
ATOM 7351 C CA . GLU A 1 907 ? -18.261 17.900 -24.751 1.00 27.83 907 GLU A CA 1
ATOM 7352 C C . GLU A 1 907 ? -19.162 17.373 -23.626 1.00 27.83 907 GLU A C 1
ATOM 7354 O O . GLU A 1 907 ? -19.239 17.893 -22.511 1.00 27.83 907 GLU A O 1
ATOM 7359 N N . LYS A 1 908 ? -19.852 16.268 -23.908 1.00 28.17 908 LYS A N 1
ATOM 7360 C CA . LYS A 1 908 ? -20.392 15.410 -22.855 1.00 28.17 908 LYS A CA 1
ATOM 7361 C C . LYS A 1 908 ? -19.203 14.831 -22.096 1.00 28.17 908 LYS A C 1
ATOM 7363 O O . LYS A 1 908 ? -18.394 14.142 -22.712 1.00 28.17 908 LYS A O 1
ATOM 7368 N N . ALA A 1 909 ? -19.172 14.993 -20.773 1.00 27.28 909 ALA A N 1
ATOM 7369 C CA . ALA A 1 909 ? -18.400 14.100 -19.913 1.00 27.28 909 ALA A CA 1
ATOM 7370 C C . ALA A 1 909 ? -18.654 12.649 -20.378 1.00 27.28 909 ALA A C 1
ATOM 7372 O O . ALA A 1 909 ? -19.827 12.281 -20.563 1.00 27.28 909 ALA A O 1
ATOM 7373 N N . PRO A 1 910 ? -17.612 11.845 -20.658 1.00 29.88 910 PRO A N 1
ATOM 7374 C CA . PRO A 1 910 ? -17.783 10.590 -21.363 1.00 29.88 910 PRO A CA 1
ATOM 7375 C C . PRO A 1 910 ? -18.632 9.662 -20.500 1.00 29.88 910 PRO A C 1
ATOM 7377 O O . PRO A 1 910 ? -18.211 9.142 -19.468 1.00 29.88 910 PRO A O 1
ATOM 7380 N N . ARG A 1 911 ? -19.870 9.424 -20.938 1.00 29.20 911 ARG A N 1
ATOM 7381 C CA . ARG A 1 911 ? -20.576 8.200 -20.574 1.00 29.20 911 ARG A CA 1
ATOM 7382 C C . ARG A 1 911 ? -19.702 7.069 -21.100 1.00 29.20 911 ARG A C 1
ATOM 7384 O O . ARG A 1 911 ? -19.729 6.829 -22.306 1.00 29.20 911 ARG A O 1
ATOM 7391 N N . LYS A 1 912 ? -18.912 6.439 -20.219 1.00 35.25 912 LYS A N 1
ATOM 7392 C CA . LYS A 1 912 ? -18.091 5.256 -20.524 1.00 35.25 912 LYS A CA 1
ATOM 7393 C C . LYS A 1 912 ? -18.919 4.332 -21.407 1.00 35.25 912 LYS A C 1
ATOM 7395 O O . LYS A 1 912 ? -19.976 3.858 -20.984 1.00 35.25 912 LYS A O 1
ATOM 7400 N N . SER A 1 913 ? -18.527 4.176 -22.669 1.00 40.91 913 SER A N 1
ATOM 7401 C CA . SER A 1 913 ? -19.344 3.394 -23.580 1.00 40.91 913 SER A CA 1
ATOM 7402 C C . SER A 1 913 ? -19.257 1.934 -23.146 1.00 40.91 913 SER A C 1
ATOM 7404 O O . SER A 1 913 ? -18.180 1.395 -22.896 1.00 40.91 913 SER A O 1
ATOM 7406 N N . LEU A 1 914 ? -20.407 1.270 -23.069 1.00 40.62 914 LEU A N 1
ATOM 7407 C CA . LEU A 1 914 ? -20.493 -0.175 -22.860 1.00 40.62 914 LEU A CA 1
ATOM 7408 C C . LEU A 1 914 ? -19.602 -0.940 -23.867 1.00 40.62 914 LEU A C 1
ATOM 7410 O O . LEU A 1 914 ? -19.094 -2.015 -23.568 1.00 40.62 914 LEU A O 1
ATOM 7414 N N . THR A 1 915 ? -19.368 -0.355 -25.051 1.00 44.69 915 THR A N 1
ATOM 7415 C CA . THR A 1 915 ? -18.479 -0.885 -26.092 1.00 44.69 915 THR A CA 1
ATOM 7416 C C . THR A 1 915 ? -17.006 -0.889 -25.680 1.00 44.69 915 THR A C 1
ATOM 7418 O O . THR A 1 915 ? -16.304 -1.840 -26.015 1.00 44.69 915 THR A O 1
ATOM 7421 N N . THR A 1 916 ? -16.545 0.109 -24.918 1.00 48.31 916 THR A N 1
ATOM 7422 C CA . THR A 1 916 ? -15.168 0.178 -24.414 1.00 48.31 916 THR A CA 1
ATOM 7423 C C . THR A 1 916 ? -14.904 -0.927 -23.393 1.00 48.31 916 THR A C 1
ATOM 7425 O O . THR A 1 916 ? -13.894 -1.621 -23.478 1.00 48.31 916 THR A O 1
ATOM 7428 N N . GLU A 1 917 ? -15.839 -1.157 -22.466 1.00 57.34 917 GLU A N 1
ATOM 7429 C CA . GLU A 1 917 ? -15.724 -2.240 -21.477 1.00 57.34 917 GLU A CA 1
ATOM 7430 C C . GLU A 1 917 ? -15.832 -3.634 -22.112 1.00 57.34 917 GLU A C 1
ATOM 7432 O O . GLU A 1 917 ? -15.078 -4.531 -21.734 1.00 57.34 917 GLU A O 1
ATOM 7437 N N . LEU A 1 918 ? -16.720 -3.816 -23.098 1.00 57.28 918 LEU A N 1
ATOM 7438 C CA . LEU A 1 918 ? -16.829 -5.064 -23.864 1.00 57.28 918 LEU A CA 1
ATOM 7439 C C . LEU A 1 918 ? -15.554 -5.355 -24.669 1.00 57.28 918 LEU A C 1
ATOM 7441 O O . LEU A 1 918 ? -15.097 -6.496 -24.673 1.00 57.28 918 LEU A O 1
ATOM 7445 N N . GLY A 1 919 ? -14.960 -4.342 -25.311 1.00 56.88 919 GLY A N 1
ATOM 7446 C CA . GLY A 1 919 ? -13.696 -4.476 -26.045 1.00 56.88 919 GLY A CA 1
ATOM 7447 C C . GLY A 1 919 ? -12.526 -4.839 -25.128 1.00 56.88 919 GLY A C 1
ATOM 7448 O O . GLY A 1 919 ? -11.784 -5.780 -25.410 1.00 56.88 919 GLY A O 1
ATOM 7449 N N . VAL A 1 920 ? -12.429 -4.168 -23.976 1.00 63.75 920 VAL A N 1
ATOM 7450 C CA . VAL A 1 920 ? -11.482 -4.508 -22.902 1.00 63.75 920 VAL A CA 1
ATOM 7451 C C . VAL A 1 920 ? -11.675 -5.956 -22.442 1.00 63.75 920 VAL A C 1
ATOM 7453 O O . VAL A 1 920 ? -10.706 -6.710 -22.365 1.00 63.75 920 VAL A O 1
ATOM 7456 N N . LEU A 1 921 ? -12.916 -6.374 -22.168 1.00 66.50 921 LEU A N 1
ATOM 7457 C CA . LEU A 1 921 ? -13.233 -7.730 -21.718 1.00 66.50 921 LEU A CA 1
ATOM 7458 C C . LEU A 1 921 ? -12.874 -8.789 -22.770 1.00 66.50 921 LEU A C 1
ATOM 7460 O O . LEU A 1 921 ? -12.326 -9.829 -22.410 1.00 66.50 921 LEU A O 1
ATOM 7464 N N . ALA A 1 922 ? -13.140 -8.519 -24.051 1.00 69.25 922 ALA A N 1
ATOM 7465 C CA . ALA A 1 922 ? -12.791 -9.409 -25.155 1.00 69.25 922 ALA A CA 1
ATOM 7466 C C . ALA A 1 922 ? -11.273 -9.640 -25.243 1.00 69.25 922 ALA A C 1
ATOM 7468 O O . ALA A 1 922 ? -10.839 -10.784 -25.361 1.00 69.25 922 ALA A O 1
ATOM 7469 N N . ILE A 1 923 ? -10.463 -8.585 -25.097 1.00 72.94 923 ILE A N 1
ATOM 7470 C CA . ILE A 1 923 ? -8.993 -8.688 -25.091 1.00 72.94 923 ILE A CA 1
ATOM 7471 C C . ILE A 1 923 ? -8.499 -9.482 -23.874 1.00 72.94 923 ILE A C 1
ATOM 7473 O O . ILE A 1 923 ? -7.691 -10.398 -24.038 1.00 72.94 923 ILE A O 1
ATOM 7477 N N . LYS A 1 924 ? -9.032 -9.222 -22.664 1.00 72.94 924 LYS A N 1
ATOM 7478 C CA . LYS A 1 924 ? -8.688 -10.034 -21.475 1.00 72.94 924 LYS A CA 1
ATOM 7479 C C . LYS A 1 924 ? -9.054 -11.514 -21.681 1.00 72.94 924 LYS A C 1
ATOM 7481 O O . LYS A 1 924 ? -8.293 -12.394 -21.285 1.00 72.94 924 LYS A O 1
ATOM 7486 N N . GLY A 1 925 ? -10.192 -11.791 -22.324 1.00 72.12 925 GLY A N 1
ATOM 7487 C CA . GLY A 1 925 ? -10.635 -13.145 -22.671 1.00 72.12 925 GLY A CA 1
ATOM 7488 C C . GLY A 1 925 ? -9.706 -13.853 -23.664 1.00 72.12 925 GLY A C 1
ATOM 7489 O O . GLY A 1 925 ? -9.376 -15.020 -23.458 1.00 72.12 925 GLY A O 1
ATOM 7490 N N . LEU A 1 926 ? -9.221 -13.145 -24.690 1.00 74.81 926 LEU A N 1
ATOM 7491 C CA . LEU A 1 926 ? -8.224 -13.666 -25.636 1.00 74.81 926 LEU A CA 1
ATOM 7492 C C . LEU A 1 926 ? -6.901 -14.014 -24.940 1.00 74.81 926 LEU A C 1
ATOM 7494 O O . LEU A 1 926 ? -6.326 -15.068 -25.210 1.00 74.81 926 LEU A O 1
ATOM 7498 N N . PHE A 1 927 ? -6.439 -13.177 -24.006 1.00 80.75 927 PHE A N 1
ATOM 7499 C CA . PHE A 1 927 ? -5.244 -13.476 -23.213 1.00 80.75 927 PHE A CA 1
ATOM 7500 C C . PHE A 1 927 ? -5.415 -14.710 -22.335 1.00 80.75 927 PHE A C 1
ATOM 7502 O O . PHE A 1 927 ? -4.515 -15.547 -22.309 1.00 80.75 927 PHE A O 1
ATOM 7509 N N . MET A 1 928 ? -6.576 -14.872 -21.695 1.00 73.69 928 MET A N 1
ATOM 7510 C CA . MET A 1 928 ? -6.878 -16.078 -20.924 1.00 73.69 928 MET A CA 1
ATOM 7511 C C . MET A 1 928 ? -6.868 -17.333 -21.807 1.00 73.69 928 MET A C 1
ATOM 7513 O O . MET A 1 928 ? -6.270 -18.340 -21.433 1.00 73.69 928 MET A O 1
ATOM 7517 N N . ALA A 1 929 ? -7.496 -17.282 -22.986 1.00 70.31 929 ALA A N 1
ATOM 7518 C CA . ALA A 1 929 ? -7.480 -18.397 -23.931 1.00 70.31 929 ALA A CA 1
ATOM 7519 C C . ALA A 1 929 ? -6.043 -18.742 -24.366 1.00 70.31 929 ALA A C 1
ATOM 7521 O O . ALA A 1 929 ? -5.666 -19.913 -24.382 1.00 70.31 929 ALA A O 1
ATOM 7522 N N . SER A 1 930 ? -5.218 -17.726 -24.637 1.00 73.75 930 SER A N 1
ATOM 7523 C CA . SER A 1 930 ? -3.795 -17.894 -24.950 1.00 73.75 930 SER A CA 1
ATOM 7524 C C . SER A 1 930 ? -3.008 -18.526 -23.796 1.00 73.75 930 SER A C 1
ATOM 7526 O O . SER A 1 930 ? -2.132 -19.354 -24.045 1.00 73.75 930 SER A O 1
ATOM 7528 N N . ASP A 1 931 ? -3.289 -18.166 -22.542 1.00 73.75 931 ASP A N 1
ATOM 7529 C CA . ASP A 1 931 ? -2.623 -18.771 -21.383 1.00 73.75 931 ASP A CA 1
ATOM 7530 C C . ASP A 1 931 ? -3.017 -20.236 -21.209 1.00 73.75 931 ASP A C 1
ATOM 7532 O O . ASP A 1 931 ? -2.143 -21.063 -20.974 1.00 73.75 931 ASP A O 1
ATOM 7536 N N . ILE A 1 932 ? -4.291 -20.591 -21.410 1.00 74.31 932 ILE A N 1
ATOM 7537 C CA . ILE A 1 932 ? -4.738 -21.994 -21.380 1.00 74.31 932 ILE A CA 1
ATOM 7538 C C . ILE A 1 932 ? -4.014 -22.813 -22.454 1.00 74.31 932 ILE A C 1
ATOM 7540 O O . ILE A 1 932 ? -3.501 -23.892 -22.159 1.00 74.31 932 ILE A O 1
ATOM 7544 N N . LEU A 1 933 ? -3.944 -22.294 -23.685 1.00 73.06 933 LEU A N 1
ATOM 7545 C CA . LEU A 1 933 ? -3.310 -22.981 -24.814 1.00 73.06 933 LEU A CA 1
ATOM 7546 C C . LEU A 1 933 ? -1.794 -23.137 -24.630 1.00 73.06 933 LEU A C 1
ATOM 7548 O O . LEU A 1 933 ? -1.232 -24.165 -24.998 1.00 73.06 933 LEU A O 1
ATOM 7552 N N . THR A 1 934 ? -1.127 -22.133 -24.054 1.00 76.69 934 THR A N 1
ATOM 7553 C CA . THR A 1 934 ? 0.339 -22.124 -23.902 1.00 76.69 934 THR A CA 1
ATOM 7554 C C . THR A 1 934 ? 0.829 -22.673 -22.561 1.00 76.69 934 THR A C 1
ATOM 7556 O O . THR A 1 934 ? 2.023 -22.928 -22.422 1.00 76.69 934 THR A O 1
ATOM 7559 N N . TYR A 1 935 ? -0.054 -22.913 -21.584 1.00 75.44 935 TYR A N 1
ATOM 7560 C CA . TYR A 1 935 ? 0.323 -23.403 -20.253 1.00 75.44 935 TYR A CA 1
ATOM 7561 C C . TYR A 1 935 ? 1.106 -24.719 -20.308 1.00 75.44 935 TYR A C 1
ATOM 7563 O O . TYR A 1 935 ? 2.186 -24.812 -19.726 1.00 75.44 935 TYR A O 1
ATOM 7571 N N . LEU A 1 936 ? 0.583 -25.730 -21.013 1.00 71.81 936 LEU A N 1
ATOM 7572 C CA . LEU A 1 936 ? 1.221 -27.046 -21.091 1.00 71.81 936 LEU A CA 1
ATOM 7573 C C . LEU A 1 936 ? 2.554 -27.001 -21.870 1.00 71.81 936 LEU A C 1
ATOM 7575 O O . LEU A 1 936 ? 3.543 -27.483 -21.315 1.00 71.81 936 LEU A O 1
ATOM 7579 N N . PRO A 1 937 ? 2.644 -26.366 -23.062 1.00 73.75 937 PRO A N 1
ATOM 7580 C CA . PRO A 1 937 ? 3.922 -26.156 -23.747 1.00 73.75 937 PRO A CA 1
ATOM 7581 C C . PRO A 1 937 ? 4.970 -25.438 -22.888 1.00 73.75 937 PRO A C 1
ATOM 7583 O O . PRO A 1 937 ? 6.086 -25.931 -22.770 1.00 73.75 937 PRO A O 1
ATOM 7586 N N . ASN A 1 938 ? 4.609 -24.327 -22.231 1.00 75.38 938 ASN A N 1
ATOM 7587 C CA . ASN A 1 938 ? 5.548 -23.541 -21.417 1.00 75.38 938 ASN A CA 1
ATOM 7588 C C . ASN A 1 938 ? 6.019 -24.298 -20.168 1.00 75.38 938 ASN A C 1
ATOM 7590 O O . ASN A 1 938 ? 7.148 -24.115 -19.715 1.00 75.38 938 ASN A O 1
ATOM 7594 N N . LYS A 1 939 ? 5.153 -25.140 -19.590 1.00 72.19 939 LYS A N 1
ATOM 7595 C CA . LYS A 1 939 ? 5.505 -25.976 -18.438 1.00 72.19 939 LYS A CA 1
ATOM 7596 C C . LYS A 1 939 ? 6.435 -27.124 -18.834 1.00 72.19 939 LYS A C 1
ATOM 7598 O O . LYS A 1 939 ? 7.351 -27.424 -18.076 1.00 72.19 939 LYS A O 1
ATOM 7603 N N . LEU A 1 940 ? 6.212 -27.743 -19.996 1.00 72.00 940 LEU A N 1
ATOM 7604 C CA . LEU A 1 940 ? 7.067 -28.810 -20.526 1.00 72.00 940 LEU A CA 1
ATOM 7605 C C . LEU A 1 940 ? 8.436 -28.283 -20.974 1.00 72.00 940 LEU A C 1
ATOM 7607 O O . LEU A 1 940 ? 9.442 -28.922 -20.693 1.00 72.00 940 LEU A O 1
ATOM 7611 N N . SER A 1 941 ? 8.487 -27.114 -21.620 1.00 75.56 941 SER A N 1
ATOM 7612 C CA . SER A 1 941 ? 9.742 -26.522 -22.101 1.00 75.56 941 SER A CA 1
ATOM 7613 C C . SER A 1 941 ? 10.589 -25.872 -21.008 1.00 75.56 941 SER A C 1
ATOM 7615 O O . SER A 1 941 ? 11.727 -25.511 -21.276 1.00 75.56 941 SER A O 1
ATOM 7617 N N . ARG A 1 942 ? 10.036 -25.656 -19.802 1.00 77.75 942 ARG A N 1
ATOM 7618 C CA . ARG A 1 942 ? 10.649 -24.843 -18.731 1.00 77.75 942 ARG A CA 1
ATOM 7619 C C . ARG A 1 942 ? 11.070 -23.431 -19.178 1.00 77.75 942 ARG A C 1
ATOM 7621 O O . ARG A 1 942 ? 11.802 -22.777 -18.442 1.00 77.75 942 ARG A O 1
ATOM 7628 N N . ALA A 1 943 ? 10.552 -22.919 -20.301 1.00 68.25 943 ALA A N 1
ATOM 7629 C CA . ALA A 1 943 ? 11.048 -21.696 -20.945 1.00 68.25 943 ALA A CA 1
ATOM 7630 C C . ALA A 1 943 ? 11.113 -20.473 -20.009 1.00 68.25 943 ALA A C 1
ATOM 7632 O O . ALA A 1 943 ? 12.062 -19.705 -20.067 1.00 68.25 943 ALA A O 1
ATOM 7633 N N . GLY A 1 944 ? 10.133 -20.311 -19.110 1.00 79.88 944 GLY A N 1
ATOM 7634 C CA . GLY A 1 944 ? 10.158 -19.233 -18.115 1.00 79.88 944 GLY A CA 1
ATOM 7635 C C . GLY A 1 944 ? 11.023 -19.526 -16.889 1.00 79.88 944 GLY A C 1
ATOM 7636 O O . GLY A 1 944 ? 11.641 -18.623 -16.335 1.00 79.88 944 GLY A O 1
ATOM 7637 N N . VAL A 1 945 ? 11.093 -20.793 -16.474 1.00 82.19 945 VAL A N 1
ATOM 7638 C CA . VAL A 1 945 ? 11.829 -21.219 -15.274 1.00 82.19 945 VAL A CA 1
ATOM 7639 C C . VAL A 1 945 ? 13.329 -21.036 -15.473 1.00 82.19 945 VAL A C 1
ATOM 7641 O O . VAL A 1 945 ? 13.978 -20.497 -14.589 1.00 82.19 945 VAL A O 1
ATOM 7644 N N . GLU A 1 946 ? 13.860 -21.398 -16.641 1.00 79.62 946 GLU A N 1
ATOM 7645 C CA . GLU A 1 946 ? 15.288 -21.246 -16.940 1.00 79.62 946 GLU A CA 1
ATOM 7646 C C . GLU A 1 946 ? 15.721 -19.770 -16.929 1.00 79.62 946 GLU A C 1
ATOM 7648 O O . GLU A 1 946 ? 16.749 -19.421 -16.356 1.00 79.62 946 GLU A O 1
ATOM 7653 N N . VAL A 1 947 ? 14.905 -18.876 -17.499 1.00 82.25 947 VAL A N 1
ATOM 7654 C CA . VAL A 1 947 ? 15.167 -17.427 -17.478 1.00 82.25 947 VAL A CA 1
ATOM 7655 C C . VAL A 1 947 ? 15.138 -16.884 -16.044 1.00 82.25 947 VAL A C 1
ATOM 7657 O O . VAL A 1 947 ? 15.991 -16.079 -15.671 1.00 82.25 947 VAL A O 1
ATOM 7660 N N . VAL A 1 948 ? 14.189 -17.342 -15.217 1.00 85.50 948 VAL A N 1
ATOM 7661 C CA . VAL A 1 948 ? 14.113 -16.982 -13.789 1.00 85.50 948 VAL A CA 1
ATOM 7662 C C . VAL A 1 948 ? 15.334 -17.490 -13.021 1.00 85.50 948 VAL A C 1
ATOM 7664 O O . VAL A 1 948 ? 15.906 -16.742 -12.232 1.00 85.50 948 VAL A O 1
ATOM 7667 N N . GLU A 1 949 ? 15.741 -18.737 -13.252 1.00 86.62 949 GLU A N 1
ATOM 7668 C CA . GLU A 1 949 ? 16.905 -19.360 -12.614 1.00 86.62 949 GLU A CA 1
ATOM 7669 C C . GLU A 1 949 ? 18.201 -18.625 -12.994 1.00 86.62 949 GLU A C 1
ATOM 7671 O O . GLU A 1 949 ? 18.983 -18.299 -12.105 1.00 86.62 949 GLU A O 1
ATOM 7676 N N . LYS A 1 950 ? 18.391 -18.257 -14.271 1.00 84.56 950 LYS A N 1
ATOM 7677 C CA . LYS A 1 950 ? 19.546 -17.457 -14.729 1.00 84.56 950 LYS A CA 1
ATOM 7678 C C . LYS A 1 950 ? 19.564 -16.041 -14.143 1.00 84.56 950 LYS A C 1
ATOM 7680 O O . LYS A 1 950 ? 20.627 -15.543 -13.787 1.00 84.56 950 LYS A O 1
ATOM 7685 N N . SER A 1 951 ? 18.402 -15.397 -14.008 1.00 87.25 951 SER A N 1
ATOM 7686 C CA . SER A 1 951 ? 18.273 -14.090 -13.340 1.00 87.25 951 SER A CA 1
ATOM 7687 C C . SER A 1 951 ? 18.603 -14.179 -11.848 1.00 87.25 951 SER A C 1
ATOM 7689 O O . SER A 1 951 ? 19.241 -13.280 -11.314 1.00 87.25 951 SER A O 1
ATOM 7691 N N . ASN A 1 952 ? 18.218 -15.264 -11.171 1.00 88.56 952 ASN A N 1
ATOM 7692 C CA . ASN A 1 952 ? 18.440 -15.445 -9.733 1.00 88.56 952 ASN A CA 1
ATOM 7693 C C . ASN A 1 952 ? 19.788 -16.091 -9.380 1.00 88.56 952 ASN A C 1
ATOM 7695 O O . ASN A 1 952 ? 20.108 -16.193 -8.196 1.00 88.56 952 ASN A O 1
ATOM 7699 N N . ALA A 1 953 ? 20.565 -16.540 -10.369 1.00 88.75 953 ALA A N 1
ATOM 7700 C CA . ALA A 1 953 ? 21.884 -17.116 -10.144 1.00 88.75 953 ALA A CA 1
ATOM 7701 C C . ALA A 1 953 ? 22.793 -16.125 -9.402 1.00 88.75 953 ALA A C 1
ATOM 7703 O O . ALA A 1 953 ? 22.712 -14.913 -9.629 1.00 88.75 953 ALA A O 1
ATOM 7704 N N . ILE A 1 954 ? 23.649 -16.658 -8.525 1.00 91.06 954 ILE A N 1
ATOM 7705 C CA . ILE A 1 954 ? 24.676 -15.888 -7.822 1.00 91.06 954 ILE A CA 1
ATOM 7706 C C . ILE A 1 954 ? 25.725 -15.450 -8.848 1.00 91.06 954 ILE A C 1
ATOM 7708 O O . ILE A 1 954 ? 26.288 -16.288 -9.550 1.00 91.06 954 ILE A O 1
ATOM 7712 N N . LYS A 1 955 ? 25.966 -14.143 -8.940 1.00 90.62 955 LYS A N 1
ATOM 7713 C CA . LYS A 1 955 ? 26.861 -13.518 -9.930 1.00 90.62 955 LYS A CA 1
ATOM 7714 C C . LYS A 1 955 ? 28.116 -12.918 -9.308 1.00 90.62 955 LYS A C 1
ATOM 7716 O O . LYS A 1 955 ? 29.124 -12.761 -9.990 1.00 90.62 955 LYS A O 1
ATOM 7721 N N . ALA A 1 956 ? 28.055 -12.596 -8.022 1.00 93.12 956 ALA A N 1
ATOM 7722 C CA . ALA A 1 956 ? 29.192 -12.133 -7.248 1.00 93.12 956 ALA A CA 1
ATOM 7723 C C . ALA A 1 956 ? 29.132 -12.707 -5.839 1.00 93.12 956 ALA A C 1
ATOM 7725 O O . ALA A 1 956 ? 28.046 -12.957 -5.308 1.00 93.12 956 ALA A O 1
ATOM 7726 N N . VAL A 1 957 ? 30.302 -12.903 -5.248 1.00 93.50 957 VAL A N 1
ATOM 7727 C CA . VAL A 1 957 ? 30.461 -13.440 -3.897 1.00 93.50 957 VAL A CA 1
ATOM 7728 C C . VAL A 1 957 ? 31.579 -12.698 -3.166 1.00 93.50 957 VAL A C 1
ATOM 7730 O O . VAL A 1 957 ? 32.512 -12.219 -3.818 1.00 93.50 957 VAL A O 1
ATOM 7733 N N . PRO A 1 958 ? 31.519 -12.613 -1.827 1.00 93.88 958 PRO A N 1
ATOM 7734 C CA . PRO A 1 958 ? 32.655 -12.170 -1.030 1.00 93.88 958 PRO A CA 1
ATOM 7735 C C . PRO A 1 958 ? 33.814 -13.173 -1.153 1.00 93.88 958 PRO A C 1
ATOM 7737 O O . PRO A 1 958 ? 33.603 -14.387 -1.074 1.00 93.88 958 PRO A O 1
ATOM 7740 N N . MET A 1 959 ? 35.039 -12.668 -1.321 1.00 89.00 959 MET A N 1
ATOM 7741 C CA . MET A 1 959 ? 36.277 -13.453 -1.427 1.00 89.00 959 MET A CA 1
ATOM 7742 C C . MET A 1 959 ? 36.481 -14.365 -0.214 1.00 89.00 959 MET A C 1
ATOM 7744 O O . MET A 1 959 ? 36.965 -15.487 -0.358 1.00 89.00 959 MET A O 1
ATOM 7748 N N . ILE A 1 960 ? 36.072 -13.915 0.975 1.00 87.00 960 ILE A N 1
ATOM 7749 C CA . ILE A 1 960 ? 35.996 -14.744 2.177 1.00 87.00 960 ILE A CA 1
ATOM 7750 C C . ILE A 1 960 ? 34.533 -15.140 2.376 1.00 87.00 960 ILE A C 1
ATOM 7752 O O . ILE A 1 960 ? 33.675 -14.325 2.718 1.00 87.00 960 ILE A O 1
ATOM 7756 N N . THR A 1 961 ? 34.233 -16.421 2.163 1.00 81.44 961 THR A N 1
ATOM 7757 C CA . THR A 1 961 ? 32.869 -16.944 2.302 1.00 81.44 961 THR A CA 1
ATOM 7758 C C . THR A 1 961 ? 32.324 -16.689 3.711 1.00 81.44 961 THR A C 1
ATOM 7760 O O . THR A 1 961 ? 32.901 -17.139 4.697 1.00 81.44 961 THR A O 1
ATOM 7763 N N . GLY A 1 962 ? 31.188 -15.993 3.803 1.00 81.44 962 GLY A N 1
ATOM 7764 C CA . GLY A 1 962 ? 30.537 -15.646 5.073 1.00 81.44 962 GLY A CA 1
ATOM 7765 C C . GLY A 1 962 ? 30.978 -14.313 5.685 1.00 81.44 962 GLY A C 1
ATOM 7766 O O . GLY A 1 962 ? 30.336 -13.866 6.633 1.00 81.44 962 GLY A O 1
ATOM 7767 N N . ASP A 1 963 ? 31.997 -13.654 5.130 1.00 88.81 963 ASP A N 1
ATOM 7768 C CA . ASP A 1 963 ? 32.411 -12.311 5.532 1.00 88.81 963 ASP A CA 1
ATOM 7769 C C . ASP A 1 963 ? 32.002 -11.279 4.463 1.00 88.81 963 ASP A C 1
ATOM 7771 O O . ASP A 1 963 ? 32.716 -11.094 3.471 1.00 88.81 963 ASP A O 1
ATOM 7775 N N . PRO A 1 964 ? 30.865 -10.582 4.641 1.00 88.19 964 PRO A N 1
ATOM 7776 C CA . PRO A 1 964 ? 30.396 -9.589 3.680 1.00 88.19 964 PRO A CA 1
ATOM 7777 C C . PRO A 1 964 ? 31.270 -8.325 3.626 1.00 88.19 964 PRO A C 1
ATOM 7779 O O . PRO A 1 964 ? 31.070 -7.517 2.719 1.00 88.19 964 PRO A O 1
ATOM 7782 N N . SER A 1 965 ? 32.207 -8.144 4.569 1.00 89.19 965 SER A N 1
ATOM 7783 C CA . SER A 1 965 ? 33.186 -7.048 4.559 1.00 89.19 965 SER A CA 1
ATOM 7784 C C . SER A 1 965 ? 34.420 -7.349 3.701 1.00 89.19 965 SER A C 1
ATOM 7786 O O . SER A 1 965 ? 35.169 -6.434 3.354 1.00 89.19 965 SER A O 1
ATOM 7788 N N . SER A 1 966 ? 34.613 -8.613 3.309 1.00 92.00 966 SER A N 1
ATOM 7789 C CA . SER A 1 966 ? 35.664 -8.997 2.368 1.00 92.00 966 SER A CA 1
ATOM 7790 C C . SER A 1 966 ? 35.349 -8.530 0.933 1.00 92.00 966 SER A C 1
ATOM 7792 O O . SER A 1 966 ? 34.184 -8.273 0.615 1.00 92.00 966 SER A O 1
ATOM 7794 N N . PRO A 1 967 ? 36.361 -8.402 0.047 1.00 93.56 967 PRO A N 1
ATOM 7795 C CA . PRO A 1 967 ? 36.148 -7.948 -1.326 1.00 93.56 967 PRO A CA 1
ATOM 7796 C C . PRO A 1 967 ? 35.156 -8.834 -2.076 1.00 93.56 967 PRO A C 1
ATOM 7798 O O . PRO A 1 967 ? 35.313 -10.048 -2.125 1.00 93.56 967 PRO A O 1
ATOM 7801 N N . TRP A 1 968 ? 34.156 -8.231 -2.696 1.00 96.12 968 TRP A N 1
ATOM 7802 C CA . TRP A 1 968 ? 33.216 -8.888 -3.587 1.00 96.12 968 TRP A CA 1
ATOM 7803 C C . TRP A 1 968 ? 33.792 -8.942 -4.994 1.00 96.12 968 TRP A C 1
ATOM 7805 O O . TRP A 1 968 ? 34.190 -7.914 -5.547 1.00 96.12 968 TRP A O 1
ATOM 7815 N N . VAL A 1 969 ? 33.796 -10.135 -5.579 1.00 94.12 969 VAL A N 1
ATOM 7816 C CA . VAL A 1 969 ? 34.288 -10.390 -6.937 1.00 94.12 969 VAL A CA 1
ATOM 7817 C C . VAL A 1 969 ? 33.232 -11.096 -7.769 1.00 94.12 969 VAL A C 1
ATOM 7819 O O . VAL A 1 969 ? 32.346 -11.775 -7.241 1.00 94.12 969 VAL A O 1
ATOM 7822 N N . ASN A 1 970 ? 33.337 -10.955 -9.088 1.00 92.75 970 ASN A N 1
ATOM 7823 C CA . ASN A 1 970 ? 32.540 -11.746 -10.015 1.00 92.75 970 ASN A CA 1
ATOM 7824 C C . ASN A 1 970 ? 32.824 -13.244 -9.813 1.00 92.75 970 ASN A C 1
ATOM 7826 O O . ASN A 1 970 ? 33.982 -13.638 -9.678 1.00 92.75 970 ASN A O 1
ATOM 7830 N N . VAL A 1 971 ? 31.794 -14.095 -9.860 1.00 90.19 971 VAL A N 1
ATOM 7831 C CA . VAL A 1 971 ? 31.968 -15.558 -9.734 1.00 90.19 971 VAL A CA 1
ATOM 7832 C C . VAL A 1 971 ? 32.928 -16.140 -10.774 1.00 90.19 971 VAL A C 1
ATOM 7834 O O . VAL A 1 971 ? 33.557 -17.157 -10.501 1.00 90.19 971 VAL A O 1
ATOM 7837 N N . LYS A 1 972 ? 33.077 -15.491 -11.938 1.00 85.00 972 LYS A N 1
ATOM 7838 C CA . LYS A 1 972 ? 34.021 -15.889 -12.993 1.00 85.00 972 LYS A CA 1
ATOM 7839 C C . LYS A 1 972 ? 35.480 -15.866 -12.526 1.00 85.00 972 LYS A C 1
ATOM 7841 O O . LYS A 1 972 ? 36.248 -16.721 -12.948 1.00 85.00 972 LYS A O 1
ATOM 7846 N N . VAL A 1 973 ? 35.841 -14.906 -11.671 1.00 87.88 973 VAL A N 1
ATOM 7847 C CA . VAL A 1 973 ? 37.219 -14.696 -11.187 1.00 87.88 973 VAL A CA 1
ATOM 7848 C C . VAL A 1 973 ? 37.392 -15.080 -9.717 1.00 87.88 973 VAL A C 1
ATOM 7850 O O . VAL A 1 973 ? 38.414 -14.793 -9.096 1.00 87.88 973 VAL A O 1
ATOM 7853 N N . PHE A 1 974 ? 36.387 -15.728 -9.122 1.00 87.19 974 PHE A N 1
ATOM 7854 C CA . PHE A 1 974 ? 36.470 -16.182 -7.741 1.00 87.19 974 PHE A CA 1
ATOM 7855 C C . PHE A 1 974 ? 37.555 -17.260 -7.605 1.00 87.19 974 PHE A C 1
ATOM 7857 O O . PHE A 1 974 ? 37.423 -18.364 -8.130 1.00 87.19 974 PHE A O 1
ATOM 7864 N N . GLY A 1 975 ? 38.631 -16.929 -6.887 1.00 81.12 975 GLY A N 1
ATOM 7865 C CA . GLY A 1 975 ? 39.799 -17.799 -6.721 1.00 81.12 975 GLY A CA 1
ATOM 7866 C C . GLY A 1 975 ? 40.858 -17.689 -7.827 1.00 81.12 975 GLY A C 1
ATOM 7867 O O . GLY A 1 975 ? 41.826 -18.445 -7.787 1.00 81.12 975 GLY A O 1
ATOM 7868 N N . SER A 1 976 ? 40.713 -16.762 -8.779 1.00 84.88 976 SER A N 1
ATOM 7869 C CA . SER A 1 976 ? 41.724 -16.438 -9.795 1.00 84.88 976 SER A CA 1
ATOM 7870 C C . SER A 1 976 ? 42.130 -14.962 -9.730 1.00 84.88 976 SER A C 1
ATOM 7872 O O . SER A 1 976 ? 41.613 -14.191 -8.922 1.00 84.88 976 SER A O 1
ATOM 7874 N N . GLU A 1 977 ? 43.073 -14.554 -10.579 1.00 85.38 977 GLU A N 1
ATOM 7875 C CA . GLU A 1 977 ? 43.386 -13.137 -10.777 1.00 85.38 977 GLU A CA 1
ATOM 7876 C C . GLU A 1 977 ? 42.273 -12.429 -11.573 1.00 85.38 977 GLU A C 1
ATOM 7878 O O . GLU A 1 977 ? 41.483 -13.075 -12.269 1.00 85.38 977 GLU A O 1
ATOM 7883 N N . LEU A 1 978 ? 42.201 -11.099 -11.440 1.00 90.38 978 LEU A N 1
ATOM 7884 C CA . LEU A 1 978 ? 41.266 -10.258 -12.193 1.00 90.38 978 LEU A CA 1
ATOM 7885 C C . LEU A 1 978 ? 41.633 -10.254 -13.686 1.00 90.38 978 LEU A C 1
ATOM 7887 O O . LEU A 1 978 ? 42.809 -10.254 -14.046 1.00 90.38 978 LEU A O 1
ATOM 7891 N N . GLU A 1 979 ? 40.633 -10.192 -14.563 1.00 84.69 979 GLU A N 1
ATOM 7892 C CA . GLU A 1 979 ? 40.862 -10.121 -16.012 1.00 84.69 979 GLU A CA 1
ATOM 7893 C C . GLU A 1 979 ? 41.270 -8.699 -16.420 1.00 84.69 979 GLU A C 1
ATOM 7895 O O . GLU A 1 979 ? 40.492 -7.756 -16.281 1.00 84.69 979 GLU A O 1
ATOM 7900 N N . ILE A 1 980 ? 42.501 -8.530 -16.912 1.00 84.50 980 ILE A N 1
ATOM 7901 C CA . ILE A 1 980 ? 43.082 -7.207 -17.210 1.00 84.50 980 ILE A CA 1
ATOM 7902 C C . ILE A 1 980 ? 43.333 -6.945 -18.699 1.00 84.50 980 ILE A C 1
ATOM 7904 O O . ILE A 1 980 ? 43.673 -5.821 -19.052 1.00 84.50 980 ILE A O 1
ATOM 7908 N N . ALA A 1 981 ? 43.167 -7.940 -19.575 1.00 84.06 981 ALA A N 1
ATOM 7909 C CA . ALA A 1 981 ? 43.401 -7.808 -21.015 1.00 84.06 981 ALA A CA 1
ATOM 7910 C C . ALA A 1 981 ? 42.359 -8.587 -21.840 1.00 84.06 981 ALA A C 1
ATOM 7912 O O . ALA A 1 981 ? 41.911 -9.643 -21.395 1.00 84.06 981 ALA A O 1
ATOM 7913 N N . PRO A 1 982 ? 41.928 -8.076 -23.011 1.00 77.19 982 PRO A N 1
ATOM 7914 C CA . PRO A 1 982 ? 40.974 -8.768 -23.883 1.00 77.19 982 PRO A CA 1
ATOM 7915 C C . PRO A 1 982 ? 41.606 -9.961 -24.619 1.00 77.19 982 PRO A C 1
ATOM 7917 O O . PRO A 1 982 ? 40.915 -10.915 -24.950 1.00 77.19 982 PRO A O 1
ATOM 7920 N N . PHE A 1 983 ? 42.916 -9.922 -24.865 1.00 81.00 983 PHE A N 1
ATOM 7921 C CA . PHE A 1 983 ? 43.699 -11.019 -25.429 1.00 81.00 983 PHE A CA 1
ATOM 7922 C C . PHE A 1 983 ? 45.141 -10.952 -24.916 1.00 81.00 983 PHE A C 1
ATOM 7924 O O . PHE A 1 983 ? 45.626 -9.894 -24.499 1.00 81.00 983 PHE A O 1
ATOM 7931 N N . GLU A 1 984 ? 45.821 -12.097 -24.923 1.00 78.75 984 GLU A N 1
ATOM 7932 C CA . GLU A 1 984 ? 47.194 -12.223 -24.436 1.00 78.75 984 GLU A CA 1
ATOM 7933 C C . GLU A 1 984 ? 48.148 -11.325 -25.244 1.00 78.75 984 GLU A C 1
ATOM 7935 O O . GLU A 1 984 ? 48.106 -11.291 -26.472 1.00 78.75 984 GLU A O 1
ATOM 7940 N N . GLY A 1 985 ? 48.994 -10.557 -24.552 1.00 83.06 985 GLY A N 1
ATOM 7941 C CA . GLY A 1 985 ? 49.956 -9.648 -25.184 1.00 83.06 985 GLY A CA 1
ATOM 7942 C C . GLY A 1 985 ? 49.427 -8.259 -25.572 1.00 83.06 985 GLY A C 1
ATOM 7943 O O . GLY A 1 985 ? 50.215 -7.467 -26.087 1.00 83.06 985 GLY A O 1
ATOM 7944 N N . CYS A 1 986 ? 48.159 -7.923 -25.297 1.00 89.31 986 CYS A N 1
ATOM 7945 C CA . CYS A 1 986 ? 47.618 -6.571 -25.498 1.00 89.31 986 CYS A CA 1
ATOM 7946 C C . CYS A 1 986 ? 48.275 -5.554 -24.540 1.00 89.31 986 CYS A C 1
ATOM 7948 O O . CYS A 1 986 ? 48.031 -5.570 -23.334 1.00 89.31 986 CYS A O 1
ATOM 7950 N N . LYS A 1 987 ? 49.104 -4.657 -25.078 1.00 89.75 987 LYS A N 1
ATOM 7951 C CA . LYS A 1 987 ? 49.895 -3.641 -24.362 1.00 89.75 987 LYS A CA 1
ATOM 7952 C C . LYS A 1 987 ? 49.321 -2.229 -24.455 1.00 89.75 987 LYS A C 1
ATOM 7954 O O . LYS A 1 987 ? 49.606 -1.414 -23.582 1.00 89.75 987 LYS A O 1
ATOM 7959 N N . ASN A 1 988 ? 48.563 -1.916 -25.503 1.00 93.38 988 ASN A N 1
ATOM 7960 C CA . ASN A 1 988 ? 48.008 -0.581 -25.733 1.00 93.38 988 ASN A CA 1
ATOM 7961 C C . ASN A 1 988 ? 46.664 -0.638 -26.481 1.00 93.38 988 ASN A C 1
ATOM 7963 O O . ASN A 1 988 ? 46.294 -1.669 -27.040 1.00 93.38 988 ASN A O 1
ATOM 7967 N N . LEU A 1 989 ? 45.914 0.467 -26.468 1.00 92.81 989 LEU A N 1
ATOM 7968 C CA . LEU A 1 989 ? 44.599 0.552 -27.117 1.00 92.81 989 LEU A CA 1
ATOM 7969 C C . LEU A 1 989 ? 44.670 0.457 -28.642 1.00 92.81 989 LEU A C 1
ATOM 7971 O O . LEU A 1 989 ? 43.717 -0.005 -29.263 1.00 92.81 989 LEU A O 1
ATOM 7975 N N . TYR A 1 990 ? 45.790 0.855 -29.247 1.00 93.50 990 TYR A N 1
ATOM 7976 C CA . TYR A 1 990 ? 45.965 0.739 -30.691 1.00 93.50 990 TYR A CA 1
ATOM 7977 C C . TYR A 1 990 ? 46.029 -0.721 -31.146 1.00 93.50 990 TYR A C 1
ATOM 7979 O O . TYR A 1 990 ? 45.450 -1.049 -32.168 1.00 93.50 990 TYR A O 1
ATOM 7987 N N . GLN A 1 991 ? 46.610 -1.631 -30.362 1.00 92.50 991 GLN A N 1
ATOM 7988 C CA . GLN A 1 991 ? 46.576 -3.065 -30.681 1.00 92.50 991 GLN A CA 1
ATOM 7989 C C . GLN A 1 991 ? 45.155 -3.644 -30.693 1.00 92.50 991 GLN A C 1
ATOM 7991 O O . GLN A 1 991 ? 44.885 -4.602 -31.414 1.00 92.50 991 GLN A O 1
ATOM 7996 N N . ILE A 1 992 ? 44.225 -3.069 -29.919 1.00 90.44 992 ILE A N 1
ATOM 7997 C CA . ILE A 1 992 ? 42.804 -3.435 -30.003 1.00 90.44 992 ILE A CA 1
ATOM 7998 C C . ILE A 1 992 ? 42.226 -2.995 -31.359 1.00 90.44 992 ILE A C 1
ATOM 8000 O O . ILE A 1 992 ? 41.490 -3.764 -31.975 1.00 90.44 992 ILE A O 1
ATOM 8004 N N . TRP A 1 993 ? 42.575 -1.794 -31.834 1.00 92.50 993 TRP A N 1
ATOM 8005 C CA . TRP A 1 993 ? 42.207 -1.305 -33.169 1.00 92.50 993 TRP A CA 1
ATOM 8006 C C . TRP A 1 993 ? 42.839 -2.142 -34.284 1.00 92.50 993 TRP A C 1
ATOM 8008 O O . TRP A 1 993 ? 42.119 -2.639 -35.138 1.00 92.50 993 TRP A O 1
ATOM 8018 N N . GLU A 1 994 ? 44.149 -2.378 -34.232 1.00 91.06 994 GLU A N 1
ATOM 8019 C CA . GLU A 1 994 ? 44.902 -3.177 -35.204 1.00 91.06 994 GLU A CA 1
ATOM 8020 C C . GLU A 1 994 ? 44.319 -4.591 -35.337 1.00 91.06 994 GLU A C 1
ATOM 8022 O O . GLU A 1 994 ? 44.071 -5.071 -36.443 1.00 91.06 994 GLU A O 1
ATOM 8027 N N . ASN A 1 995 ? 44.006 -5.237 -34.208 1.00 89.44 995 ASN A N 1
ATOM 8028 C CA . ASN A 1 995 ? 43.354 -6.544 -34.210 1.00 89.44 995 ASN A CA 1
ATOM 8029 C C . ASN A 1 995 ? 41.934 -6.476 -34.806 1.00 89.44 995 ASN A C 1
ATOM 8031 O O . ASN A 1 995 ? 41.533 -7.361 -35.562 1.00 89.44 995 ASN A O 1
ATOM 8035 N N . ALA A 1 996 ? 41.174 -5.417 -34.512 1.00 89.75 996 ALA A N 1
ATOM 8036 C CA . ALA A 1 996 ? 39.844 -5.224 -35.081 1.00 89.75 996 ALA A CA 1
ATOM 8037 C C . ALA A 1 996 ? 39.879 -4.982 -36.599 1.00 89.75 996 ALA A C 1
ATOM 8039 O O . ALA A 1 996 ? 39.073 -5.586 -37.310 1.00 89.75 996 ALA A O 1
ATOM 8040 N N . VAL A 1 997 ? 40.818 -4.169 -37.098 1.00 91.38 997 VAL A N 1
ATOM 8041 C CA . VAL A 1 997 ? 41.055 -3.932 -38.533 1.00 91.38 997 VAL A CA 1
ATOM 8042 C C . VAL A 1 997 ? 41.437 -5.238 -39.219 1.00 91.38 997 VAL A C 1
ATOM 8044 O O . VAL A 1 997 ? 40.797 -5.618 -40.197 1.00 91.38 997 VAL A O 1
ATOM 8047 N N . ALA A 1 998 ? 42.399 -5.987 -38.670 1.00 88.44 998 ALA A N 1
ATOM 8048 C CA . ALA A 1 998 ? 42.836 -7.262 -39.240 1.00 88.44 998 ALA A CA 1
ATOM 8049 C C . ALA A 1 998 ? 41.685 -8.275 -39.395 1.00 88.44 998 ALA A C 1
ATOM 8051 O O . ALA A 1 998 ? 41.649 -9.041 -40.357 1.00 88.44 998 ALA A O 1
ATOM 8052 N N . GLN A 1 999 ? 40.720 -8.268 -38.472 1.00 85.62 999 GLN A N 1
ATOM 8053 C CA . GLN A 1 999 ? 39.559 -9.160 -38.513 1.00 85.62 999 GLN A CA 1
ATOM 8054 C C . GLN A 1 999 ? 38.391 -8.635 -39.367 1.00 85.62 999 GLN A C 1
ATOM 8056 O O . GLN A 1 999 ? 37.515 -9.416 -39.752 1.00 85.62 999 GLN A O 1
ATOM 8061 N N . ASN A 1 1000 ? 38.331 -7.327 -39.638 1.00 88.94 1000 ASN A N 1
ATOM 8062 C CA . ASN A 1 1000 ? 37.139 -6.664 -40.178 1.00 88.94 1000 ASN A CA 1
ATOM 8063 C C . ASN A 1 1000 ? 37.433 -5.649 -41.297 1.00 88.94 1000 ASN A C 1
ATOM 8065 O O . ASN A 1 1000 ? 36.582 -4.803 -41.553 1.00 88.94 1000 ASN A O 1
ATOM 8069 N N . ILE A 1 1001 ? 38.580 -5.746 -41.976 1.00 88.12 1001 ILE A N 1
ATOM 8070 C CA . ILE A 1 1001 ? 39.123 -4.739 -42.910 1.00 88.12 1001 ILE A CA 1
ATOM 8071 C C . ILE A 1 1001 ? 38.092 -4.129 -43.882 1.00 88.12 1001 ILE A C 1
ATOM 8073 O O . ILE A 1 1001 ? 37.951 -2.909 -43.941 1.00 88.12 1001 ILE A O 1
ATOM 8077 N N . ASP A 1 1002 ? 37.288 -4.958 -44.556 1.00 88.94 1002 ASP A N 1
ATOM 8078 C CA . ASP A 1 1002 ? 36.294 -4.511 -45.548 1.00 88.94 1002 ASP A CA 1
ATOM 8079 C C . ASP A 1 1002 ? 34.900 -4.221 -44.953 1.00 88.94 1002 ASP A C 1
ATOM 8081 O O . ASP A 1 1002 ? 33.951 -3.909 -45.679 1.00 88.94 1002 ASP A O 1
ATOM 8085 N N . LYS A 1 1003 ? 34.709 -4.374 -43.637 1.00 90.38 1003 LYS A N 1
ATOM 8086 C CA . LYS A 1 1003 ? 33.406 -4.147 -42.998 1.00 90.38 1003 LYS A CA 1
ATOM 8087 C C . LYS A 1 1003 ? 33.198 -2.666 -42.711 1.00 90.38 1003 LYS A C 1
ATOM 8089 O O . LYS A 1 1003 ? 34.070 -1.995 -42.175 1.00 90.38 1003 LYS A O 1
ATOM 8094 N N . GLU A 1 1004 ? 31.991 -2.182 -42.992 1.00 93.00 1004 GLU A N 1
ATOM 8095 C CA . GLU A 1 1004 ? 31.514 -0.871 -42.542 1.00 93.00 1004 GLU A CA 1
ATOM 8096 C C . GLU A 1 1004 ? 31.522 -0.792 -41.006 1.00 93.00 1004 GLU A C 1
ATOM 8098 O O . GLU A 1 1004 ? 30.952 -1.668 -40.350 1.00 93.00 1004 GLU A O 1
ATOM 8103 N N . ILE A 1 1005 ? 32.113 0.269 -40.453 1.00 93.56 1005 ILE A N 1
ATOM 8104 C CA . ILE A 1 1005 ? 32.242 0.516 -39.012 1.00 93.56 1005 ILE A CA 1
ATOM 8105 C C . ILE A 1 1005 ? 31.603 1.837 -38.586 1.00 93.56 1005 ILE A C 1
ATOM 8107 O O . ILE A 1 1005 ? 30.816 1.838 -37.647 1.00 93.56 1005 ILE A O 1
ATOM 8111 N N . ILE A 1 1006 ? 31.865 2.951 -39.275 1.00 96.38 1006 ILE A N 1
ATOM 8112 C CA . ILE A 1 1006 ? 31.380 4.278 -38.862 1.00 96.38 1006 ILE A CA 1
ATOM 8113 C C . ILE A 1 1006 ? 30.398 4.831 -39.889 1.00 96.38 1006 ILE A C 1
ATOM 8115 O O . ILE A 1 1006 ? 30.726 4.975 -41.059 1.00 96.38 1006 ILE A O 1
ATOM 8119 N N . GLY A 1 1007 ? 29.203 5.201 -39.438 1.00 95.94 1007 GLY A N 1
ATOM 8120 C CA . GLY A 1 1007 ? 28.164 5.848 -40.225 1.00 95.94 1007 GLY A CA 1
ATOM 8121 C C . GLY A 1 1007 ? 27.980 7.310 -39.826 1.00 95.94 1007 GLY A C 1
ATOM 8122 O O . GLY A 1 1007 ? 27.763 7.617 -38.652 1.00 95.94 1007 GLY A O 1
ATOM 8123 N N . VAL A 1 1008 ? 27.970 8.217 -40.805 1.00 93.69 1008 VAL A N 1
ATOM 8124 C CA . VAL A 1 1008 ? 27.681 9.651 -40.608 1.00 93.69 1008 VAL A CA 1
ATOM 8125 C C . VAL A 1 1008 ? 26.533 10.126 -41.495 1.00 93.69 1008 VAL A C 1
ATOM 8127 O O . VAL A 1 1008 ? 26.389 9.706 -42.640 1.00 93.69 1008 VAL A O 1
ATOM 8130 N N . ARG A 1 1009 ? 25.710 11.044 -40.990 1.00 90.44 1009 ARG A N 1
ATOM 8131 C CA . ARG A 1 1009 ? 24.585 11.633 -41.734 1.00 90.44 1009 ARG A CA 1
ATOM 8132 C C . ARG A 1 1009 ? 25.033 12.749 -42.668 1.00 90.44 1009 ARG A C 1
ATOM 8134 O O . ARG A 1 1009 ? 25.631 13.724 -42.217 1.00 90.44 1009 ARG A O 1
ATOM 8141 N N . ARG A 1 1010 ? 24.654 12.674 -43.949 1.00 84.56 1010 ARG A N 1
ATOM 8142 C CA . ARG A 1 1010 ? 24.815 13.805 -44.882 1.00 84.56 1010 ARG A CA 1
ATOM 8143 C C . ARG A 1 1010 ? 23.855 14.938 -44.516 1.00 84.56 1010 ARG A C 1
ATOM 8145 O O . ARG A 1 1010 ? 22.694 14.679 -44.226 1.00 84.56 1010 ARG A O 1
ATOM 8152 N N . ILE A 1 1011 ? 24.286 16.191 -44.609 1.00 82.50 1011 ILE A N 1
ATOM 8153 C CA . ILE A 1 1011 ? 23.415 17.359 -44.402 1.00 82.50 1011 ILE A CA 1
ATOM 8154 C C . ILE A 1 1011 ? 22.987 17.891 -45.773 1.00 82.50 1011 ILE A C 1
ATOM 8156 O O . ILE A 1 1011 ? 23.824 18.214 -46.612 1.00 82.50 1011 ILE A O 1
ATOM 8160 N N . LYS A 1 1012 ? 21.676 17.906 -46.036 1.00 82.81 1012 LYS A N 1
ATOM 8161 C CA . LYS A 1 1012 ? 21.064 18.363 -47.296 1.00 82.81 1012 LYS A CA 1
ATOM 8162 C C . LYS A 1 1012 ? 20.828 19.871 -47.323 1.00 82.81 1012 LYS A C 1
ATOM 8164 O O . LYS A 1 1012 ? 20.876 20.465 -48.395 1.00 82.81 1012 LYS A O 1
ATOM 8169 N N . GLY A 1 1013 ? 20.556 20.481 -46.169 1.00 82.25 1013 GLY A N 1
ATOM 8170 C CA . GLY A 1 1013 ? 20.281 21.913 -46.079 1.00 82.25 1013 GLY A CA 1
ATOM 8171 C C . GLY A 1 1013 ? 20.130 22.429 -44.649 1.00 82.25 1013 GLY A C 1
ATOM 8172 O O . GLY A 1 1013 ? 19.842 21.672 -43.721 1.00 82.25 1013 GLY A O 1
ATOM 8173 N N . LEU A 1 1014 ? 20.309 23.742 -44.491 1.00 81.69 1014 LEU A N 1
ATOM 8174 C CA . LEU A 1 1014 ? 20.187 24.481 -43.234 1.00 81.69 1014 LEU A CA 1
ATOM 8175 C C . LEU A 1 1014 ? 19.054 25.509 -43.359 1.00 81.69 1014 LEU A C 1
ATOM 8177 O O . LEU A 1 1014 ? 19.032 26.299 -44.300 1.00 81.69 1014 LEU A O 1
ATOM 8181 N N . TYR A 1 1015 ? 18.127 25.536 -42.402 1.00 80.19 1015 TYR A N 1
ATOM 8182 C CA . TYR A 1 1015 ? 16.974 26.441 -42.400 1.00 80.19 1015 TYR A CA 1
ATOM 8183 C C . TYR A 1 1015 ? 16.957 27.261 -41.108 1.00 80.19 1015 TYR A C 1
ATOM 8185 O O . TYR A 1 1015 ? 16.694 26.735 -40.025 1.00 80.19 1015 TYR A O 1
ATOM 8193 N N . LYS A 1 1016 ? 17.235 28.564 -41.204 1.00 71.94 1016 LYS A N 1
ATOM 8194 C CA . LYS A 1 1016 ? 17.304 29.475 -40.052 1.00 71.94 1016 LYS A CA 1
ATOM 8195 C C . LYS A 1 1016 ? 16.008 30.275 -39.920 1.00 71.94 1016 LYS A C 1
ATOM 8197 O O . LYS A 1 1016 ? 15.596 30.946 -40.861 1.00 71.94 1016 LYS A O 1
ATOM 8202 N N . ILE A 1 1017 ? 15.381 30.220 -38.746 1.00 71.44 1017 ILE A N 1
ATOM 8203 C CA . ILE A 1 1017 ? 14.224 31.052 -38.384 1.00 71.44 1017 ILE A CA 1
ATOM 8204 C C . ILE A 1 1017 ? 14.682 31.989 -37.254 1.00 71.44 1017 ILE A C 1
ATOM 8206 O O . ILE A 1 1017 ? 15.219 31.487 -36.265 1.00 71.44 1017 ILE A O 1
ATOM 8210 N N . PRO A 1 1018 ? 14.510 33.322 -37.359 1.00 65.44 1018 PRO A N 1
ATOM 8211 C CA . PRO A 1 1018 ? 14.889 34.254 -36.294 1.00 65.44 1018 PRO A CA 1
ATOM 8212 C C . PRO A 1 1018 ? 14.276 33.861 -34.939 1.00 65.44 1018 PRO A C 1
ATOM 8214 O O . PRO A 1 1018 ? 13.082 33.579 -34.856 1.00 65.44 1018 PRO A O 1
ATOM 8217 N N . GLY A 1 1019 ? 15.096 33.810 -33.883 1.00 63.56 1019 GLY A N 1
ATOM 8218 C CA . GLY A 1 1019 ? 14.676 33.400 -32.534 1.00 63.56 1019 GLY A CA 1
ATOM 8219 C C . GLY A 1 1019 ? 14.567 31.884 -32.301 1.00 63.56 1019 GLY A C 1
ATOM 8220 O O . GLY A 1 1019 ? 14.262 31.470 -31.186 1.00 63.56 1019 GLY A O 1
ATOM 8221 N N . GLN A 1 1020 ? 14.831 31.044 -33.308 1.00 64.31 1020 GLN A N 1
ATOM 8222 C CA . GLN A 1 1020 ? 14.901 29.586 -33.166 1.00 64.31 1020 GLN A CA 1
ATOM 8223 C C . GLN A 1 1020 ? 16.285 29.053 -33.567 1.00 64.31 1020 GLN A C 1
ATOM 8225 O O . GLN A 1 1020 ? 16.962 29.659 -34.401 1.00 64.31 1020 GLN A O 1
ATOM 8230 N N . PRO A 1 1021 ? 16.714 27.899 -33.023 1.00 67.44 1021 PRO A N 1
ATOM 8231 C CA . PRO A 1 1021 ? 17.920 27.236 -33.502 1.00 67.44 1021 PRO A CA 1
ATOM 8232 C C . PRO A 1 1021 ? 17.770 26.832 -34.977 1.00 67.44 1021 PRO A C 1
ATOM 8234 O O . PRO A 1 1021 ? 16.693 26.406 -35.406 1.00 67.44 1021 PRO A O 1
ATOM 8237 N N . THR A 1 1022 ? 18.861 26.941 -35.743 1.00 76.62 1022 THR A N 1
ATOM 8238 C CA . THR A 1 1022 ? 18.938 26.490 -37.141 1.00 76.62 1022 THR A CA 1
ATOM 8239 C C . THR A 1 1022 ? 18.469 25.040 -37.260 1.00 76.62 1022 THR A C 1
ATOM 8241 O O . THR A 1 1022 ? 18.921 24.168 -36.514 1.00 76.62 1022 THR A O 1
ATOM 8244 N N . LYS A 1 1023 ? 17.545 24.785 -38.189 1.00 85.88 1023 LYS A N 1
ATOM 8245 C CA . LYS A 1 1023 ? 17.025 23.451 -38.491 1.00 85.88 1023 LYS A CA 1
ATOM 8246 C C . LYS A 1 1023 ? 17.878 22.781 -39.569 1.00 85.88 1023 LYS A C 1
ATOM 8248 O O . LYS A 1 1023 ? 18.245 23.420 -40.550 1.00 85.88 1023 LYS A O 1
ATOM 8253 N N . LEU A 1 1024 ? 18.142 21.497 -39.391 1.00 86.81 1024 LEU A N 1
ATOM 8254 C CA . LEU A 1 1024 ? 18.989 20.643 -40.211 1.00 86.81 1024 LEU A CA 1
ATOM 8255 C C . LEU A 1 1024 ? 18.104 19.689 -41.014 1.00 86.81 1024 LEU A C 1
ATOM 8257 O O . LEU A 1 1024 ? 17.299 18.952 -40.435 1.00 86.81 1024 LEU A O 1
ATOM 8261 N N . ASP A 1 1025 ? 18.243 19.710 -42.335 1.00 89.12 1025 ASP A N 1
ATOM 8262 C CA . ASP A 1 1025 ? 17.682 18.694 -43.224 1.00 89.12 1025 ASP A CA 1
ATOM 8263 C C . ASP A 1 1025 ? 18.745 17.632 -43.496 1.00 89.12 1025 ASP A C 1
ATOM 8265 O O . ASP A 1 1025 ? 19.826 17.940 -44.001 1.00 89.12 1025 ASP A O 1
ATOM 8269 N N . LEU A 1 1026 ? 18.463 16.394 -43.094 1.00 90.31 1026 LEU A N 1
ATOM 8270 C CA . LEU A 1 1026 ? 19.420 15.293 -43.060 1.00 90.31 1026 LEU A CA 1
ATOM 8271 C C . LEU A 1 1026 ? 19.135 14.289 -44.190 1.00 90.31 1026 LEU A C 1
ATOM 8273 O O . LEU A 1 1026 ? 17.994 13.954 -44.513 1.00 90.31 1026 LEU A O 1
ATOM 8277 N N . GLY A 1 1027 ? 20.202 13.801 -44.812 1.00 88.44 1027 GLY A N 1
ATOM 8278 C CA . GLY A 1 1027 ? 20.215 12.754 -45.828 1.00 88.44 1027 GLY A CA 1
ATOM 8279 C C . GLY A 1 1027 ? 20.479 11.365 -45.253 1.00 88.44 1027 GLY A C 1
ATOM 8280 O O . GLY A 1 1027 ? 20.346 11.141 -44.056 1.00 88.44 1027 GLY A O 1
ATOM 8281 N N . GLU A 1 1028 ? 20.825 10.418 -46.118 1.00 90.12 1028 GLU A N 1
ATOM 8282 C CA . GLU A 1 1028 ? 21.167 9.049 -45.711 1.00 90.12 1028 GLU A CA 1
ATOM 8283 C C . GLU A 1 1028 ? 22.500 8.993 -44.941 1.00 90.12 1028 GLU A C 1
ATOM 8285 O O . GLU A 1 1028 ? 23.287 9.949 -44.962 1.00 90.12 1028 GLU A O 1
ATOM 8290 N N . TYR A 1 1029 ? 22.735 7.871 -44.257 1.00 93.44 1029 TYR A N 1
ATOM 8291 C CA . TYR A 1 1029 ? 24.032 7.555 -43.658 1.00 93.44 1029 TYR A CA 1
ATOM 8292 C C . TYR A 1 1029 ? 25.048 7.183 -44.746 1.00 93.44 1029 TYR A C 1
ATOM 8294 O O . TYR A 1 1029 ? 24.754 6.374 -45.624 1.00 93.44 1029 TYR A O 1
ATOM 8302 N N . ILE A 1 1030 ? 26.239 7.768 -44.664 1.00 93.75 1030 ILE A N 1
ATOM 8303 C CA . ILE A 1 1030 ? 27.437 7.376 -45.408 1.00 93.75 1030 ILE A CA 1
ATOM 8304 C C . ILE A 1 1030 ? 28.275 6.536 -44.453 1.00 93.75 1030 ILE A C 1
ATOM 8306 O O . ILE A 1 1030 ? 28.567 6.993 -43.346 1.00 93.75 1030 ILE A O 1
ATOM 8310 N N . TRP A 1 1031 ? 28.611 5.320 -44.865 1.00 95.81 1031 TRP A N 1
ATOM 8311 C CA . TRP A 1 1031 ? 29.364 4.369 -44.060 1.00 95.81 1031 TRP A CA 1
ATOM 8312 C C . TRP A 1 1031 ? 30.809 4.294 -44.533 1.00 95.81 1031 TRP A C 1
ATOM 8314 O O . TRP A 1 1031 ? 31.051 4.243 -45.734 1.00 95.81 1031 TRP A O 1
ATOM 8324 N N . TYR A 1 1032 ? 31.728 4.274 -43.575 1.00 96.31 1032 TYR A N 1
ATOM 8325 C CA . TYR A 1 1032 ? 33.155 4.061 -43.768 1.00 96.31 1032 TYR A CA 1
ATOM 8326 C C . TYR A 1 1032 ? 33.522 2.669 -43.270 1.00 96.31 1032 TYR A C 1
ATOM 8328 O O . TYR A 1 1032 ? 33.030 2.225 -42.225 1.00 96.31 1032 TYR A O 1
ATOM 8336 N N . THR A 1 1033 ? 34.378 1.991 -44.015 1.00 96.00 1033 THR A N 1
ATOM 8337 C CA . THR A 1 1033 ? 34.968 0.695 -43.677 1.00 96.00 1033 THR A CA 1
ATOM 8338 C C . THR A 1 1033 ? 36.112 0.831 -42.676 1.00 96.00 1033 THR A C 1
ATOM 8340 O O . THR A 1 1033 ? 36.637 1.925 -42.469 1.00 96.00 1033 THR A O 1
ATOM 8343 N N . TYR A 1 1034 ? 36.508 -0.276 -42.040 1.00 95.50 1034 TYR A N 1
ATOM 8344 C CA . TYR A 1 1034 ? 37.721 -0.302 -41.216 1.00 95.50 1034 TYR A CA 1
ATOM 8345 C C . TYR A 1 1034 ? 38.938 0.175 -42.009 1.00 95.50 1034 TYR A C 1
ATOM 8347 O O . TYR A 1 1034 ? 39.684 0.993 -41.488 1.00 95.50 1034 TYR A O 1
ATOM 8355 N N . ASN A 1 1035 ? 39.091 -0.266 -43.262 1.00 95.69 1035 ASN A N 1
ATOM 8356 C CA . ASN A 1 1035 ? 40.195 0.151 -44.125 1.00 95.69 1035 ASN A CA 1
ATOM 8357 C C . ASN A 1 1035 ? 40.220 1.669 -44.362 1.00 95.69 1035 ASN A C 1
ATOM 8359 O O . ASN A 1 1035 ? 41.255 2.292 -44.189 1.00 95.69 1035 ASN A O 1
ATOM 8363 N N . GLU A 1 1036 ? 39.083 2.285 -44.698 1.00 96.06 1036 GLU A N 1
ATOM 8364 C CA . GLU A 1 1036 ? 39.023 3.740 -44.929 1.00 96.06 1036 GLU A CA 1
ATOM 8365 C C . GLU A 1 1036 ? 39.332 4.553 -43.663 1.00 96.06 1036 GLU A C 1
ATOM 8367 O O . GLU A 1 1036 ? 39.968 5.603 -43.738 1.00 96.06 1036 GLU A O 1
ATOM 8372 N N . ILE A 1 1037 ? 38.887 4.079 -42.493 1.00 96.69 1037 ILE A N 1
ATOM 8373 C CA . ILE A 1 1037 ? 39.213 4.716 -41.212 1.00 96.69 1037 ILE A CA 1
ATOM 8374 C C . ILE A 1 1037 ? 40.690 4.509 -40.858 1.00 96.69 1037 ILE A C 1
ATOM 8376 O O . ILE A 1 1037 ? 41.317 5.434 -40.346 1.00 96.69 1037 ILE A O 1
ATOM 8380 N N . ASP A 1 1038 ? 41.252 3.333 -41.136 1.00 96.50 1038 ASP A N 1
ATOM 8381 C CA . ASP A 1 1038 ? 42.668 3.035 -40.905 1.00 96.50 1038 ASP A CA 1
ATOM 8382 C C . ASP A 1 1038 ? 43.578 3.883 -41.810 1.00 96.50 1038 ASP A C 1
ATOM 8384 O O . ASP A 1 1038 ? 44.547 4.466 -41.328 1.00 96.50 1038 ASP A O 1
ATOM 8388 N N . ASP A 1 1039 ? 43.199 4.073 -43.078 1.00 95.75 1039 ASP A N 1
ATOM 8389 C CA . ASP A 1 1039 ? 43.876 4.974 -44.017 1.00 95.75 1039 ASP A CA 1
ATOM 8390 C C . ASP A 1 1039 ? 43.895 6.427 -43.495 1.00 95.75 1039 ASP A C 1
ATOM 8392 O O . ASP A 1 1039 ? 44.918 7.115 -43.563 1.00 95.75 1039 ASP A O 1
ATOM 8396 N N . GLU A 1 1040 ? 42.780 6.904 -42.927 1.00 95.69 1040 GLU A N 1
ATOM 8397 C CA . GLU A 1 1040 ? 42.685 8.237 -42.312 1.00 95.69 1040 GLU A CA 1
ATOM 8398 C C . GLU A 1 1040 ? 43.521 8.332 -41.020 1.00 95.69 1040 GLU A C 1
ATOM 8400 O O . GLU A 1 1040 ? 44.186 9.346 -40.790 1.00 95.69 1040 GLU A O 1
ATOM 8405 N N . VAL A 1 1041 ? 43.552 7.269 -40.203 1.00 96.50 1041 VAL A N 1
ATOM 8406 C CA . VAL A 1 1041 ? 44.405 7.162 -39.004 1.00 96.50 1041 VAL A CA 1
ATOM 8407 C C . VAL A 1 1041 ? 45.888 7.199 -39.378 1.00 96.50 1041 VAL A C 1
ATOM 8409 O O . VAL A 1 1041 ? 46.663 7.886 -38.702 1.00 96.50 1041 VAL A O 1
ATOM 8412 N N . GLU A 1 1042 ? 46.285 6.508 -40.448 1.00 94.81 1042 GLU A N 1
ATOM 8413 C CA . GLU A 1 1042 ? 47.656 6.471 -40.959 1.00 94.81 1042 GLU A CA 1
ATOM 8414 C C . GLU A 1 1042 ? 48.077 7.827 -41.535 1.00 94.81 1042 GLU A C 1
ATOM 8416 O O . GLU A 1 1042 ? 49.171 8.327 -41.243 1.00 94.81 1042 GLU A O 1
ATOM 8421 N N . LEU A 1 1043 ? 47.182 8.475 -42.285 1.00 94.62 1043 LEU A N 1
ATOM 8422 C CA . LEU A 1 1043 ? 47.405 9.818 -42.810 1.00 94.62 1043 LEU A CA 1
ATOM 8423 C C . LEU A 1 1043 ? 47.546 10.844 -41.678 1.00 94.62 1043 LEU A C 1
ATOM 8425 O O . LEU A 1 1043 ? 48.500 11.626 -41.671 1.00 94.62 1043 LEU A O 1
ATOM 8429 N N . LEU A 1 1044 ? 46.653 10.817 -40.685 1.00 95.62 1044 LEU A N 1
ATOM 8430 C CA . LEU A 1 1044 ? 46.718 11.726 -39.539 1.00 95.62 1044 LEU A CA 1
ATOM 8431 C C . LEU A 1 1044 ? 47.965 11.470 -38.677 1.00 95.62 1044 LEU A C 1
ATOM 8433 O O . LEU A 1 1044 ? 48.596 12.424 -38.222 1.00 95.62 1044 LEU A O 1
ATOM 8437 N N . SER A 1 1045 ? 48.358 10.204 -38.495 1.00 95.06 1045 SER A N 1
ATOM 8438 C CA . SER A 1 1045 ? 49.596 9.801 -37.809 1.00 95.06 1045 SER A CA 1
ATOM 8439 C C . SER A 1 1045 ? 50.814 10.447 -38.469 1.00 95.06 1045 SER A C 1
ATOM 8441 O O . SER A 1 1045 ? 51.603 11.110 -37.787 1.00 95.06 1045 SER A O 1
ATOM 8443 N N . ARG A 1 1046 ? 50.914 10.361 -39.802 1.00 94.38 1046 ARG A N 1
ATOM 8444 C CA . ARG A 1 1046 ? 51.973 11.030 -40.565 1.00 94.38 1046 ARG A CA 1
ATOM 8445 C C . ARG A 1 1046 ? 51.961 12.539 -40.335 1.00 94.38 1046 ARG A C 1
ATOM 8447 O O . ARG A 1 1046 ? 53.002 13.113 -40.026 1.00 94.38 1046 ARG A O 1
ATOM 8454 N N . LYS A 1 1047 ? 50.790 13.179 -40.393 1.00 94.12 1047 LYS A N 1
ATOM 8455 C CA . LYS A 1 1047 ? 50.664 14.631 -40.180 1.00 94.12 1047 LYS A CA 1
ATOM 8456 C C . LYS A 1 1047 ? 51.017 15.084 -38.769 1.00 94.12 1047 LYS A C 1
ATOM 8458 O O . LYS A 1 1047 ? 51.616 16.147 -38.609 1.00 94.12 1047 LYS A O 1
ATOM 8463 N N . PHE A 1 1048 ? 50.720 14.293 -37.741 1.00 94.19 1048 PHE A N 1
ATOM 8464 C CA . PHE A 1 1048 ? 51.187 14.584 -36.384 1.00 94.19 1048 PHE A CA 1
ATOM 8465 C C . PHE A 1 1048 ? 52.713 14.502 -36.271 1.00 94.19 1048 PHE A C 1
ATOM 8467 O O . PHE A 1 1048 ? 53.310 15.371 -35.630 1.00 94.19 1048 PHE A O 1
ATOM 8474 N N . ARG A 1 1049 ? 53.360 13.542 -36.945 1.00 93.81 1049 ARG A N 1
ATOM 8475 C CA . ARG A 1 1049 ? 54.831 13.469 -37.010 1.00 93.81 1049 ARG A CA 1
ATOM 8476 C C . ARG A 1 1049 ? 55.440 14.625 -37.804 1.00 93.81 1049 ARG A C 1
ATOM 8478 O O . ARG A 1 1049 ? 56.395 15.227 -37.326 1.00 93.81 1049 ARG A O 1
ATOM 8485 N N . GLU A 1 1050 ? 54.864 14.990 -38.952 1.00 92.38 1050 GLU A N 1
ATOM 8486 C CA . GLU A 1 1050 ? 55.293 16.153 -39.756 1.00 92.38 1050 GLU A CA 1
ATOM 8487 C C . GLU A 1 1050 ? 55.176 17.460 -38.957 1.00 92.38 1050 GLU A C 1
ATOM 8489 O O . GLU A 1 1050 ? 55.998 18.365 -39.090 1.00 92.38 1050 GLU A O 1
ATOM 8494 N N . ALA A 1 1051 ? 54.174 17.549 -38.079 1.00 90.56 1051 ALA A N 1
ATOM 8495 C CA . ALA A 1 1051 ? 53.999 18.670 -37.166 1.00 90.56 1051 ALA A CA 1
ATOM 8496 C C . ALA A 1 1051 ? 54.927 18.628 -35.933 1.00 90.56 1051 ALA A C 1
ATOM 8498 O O . ALA A 1 1051 ? 54.877 19.548 -35.117 1.00 90.56 1051 ALA A O 1
ATOM 8499 N N . GLY A 1 1052 ? 55.769 17.597 -35.798 1.00 89.25 1052 GLY A N 1
ATOM 8500 C CA . GLY A 1 1052 ? 56.780 17.469 -34.748 1.00 89.25 1052 GLY A CA 1
ATOM 8501 C C . GLY A 1 1052 ? 56.287 16.884 -33.421 1.00 89.25 1052 GLY A C 1
ATOM 8502 O O . GLY A 1 1052 ? 57.000 17.003 -32.425 1.00 89.25 1052 GLY A O 1
ATOM 8503 N N . LEU A 1 1053 ? 55.101 16.264 -33.374 1.00 92.81 1053 LEU A N 1
ATOM 8504 C CA . LEU A 1 1053 ? 54.577 15.639 -32.152 1.00 92.81 1053 LEU A CA 1
ATOM 8505 C C . LEU A 1 1053 ? 55.297 14.321 -31.847 1.00 92.81 1053 LEU A C 1
ATOM 8507 O O . LEU A 1 1053 ? 55.292 13.394 -32.661 1.00 92.81 1053 LEU A O 1
ATOM 8511 N N . ASN A 1 1054 ? 55.853 14.201 -30.645 1.00 92.06 1054 ASN A N 1
ATOM 8512 C CA . ASN A 1 1054 ? 56.540 13.014 -30.135 1.00 92.06 1054 ASN A CA 1
ATOM 8513 C C . ASN A 1 1054 ? 55.691 12.279 -29.091 1.00 92.06 1054 ASN A C 1
ATOM 8515 O O . ASN A 1 1054 ? 54.779 12.849 -28.497 1.00 92.06 1054 ASN A O 1
ATOM 8519 N N . LYS A 1 1055 ? 56.006 11.003 -28.829 1.00 93.44 1055 LYS A N 1
ATOM 8520 C CA . LYS A 1 1055 ? 55.348 10.217 -27.773 1.00 93.44 1055 LYS A CA 1
ATOM 8521 C C . LYS A 1 1055 ? 55.353 11.000 -26.450 1.00 93.44 1055 LYS A C 1
ATOM 8523 O O . LYS A 1 1055 ? 56.404 11.462 -26.010 1.00 93.44 1055 LYS A O 1
ATOM 8528 N N . GLY A 1 1056 ? 54.195 11.110 -25.801 1.00 92.88 1056 GLY A N 1
ATOM 8529 C CA . GLY A 1 1056 ? 54.008 11.863 -24.556 1.00 92.88 1056 GLY A CA 1
ATOM 8530 C C . GLY A 1 1056 ? 53.606 13.335 -24.733 1.00 92.88 1056 GLY A C 1
ATOM 8531 O O . GLY A 1 1056 ? 53.197 13.964 -23.744 1.00 92.88 1056 GLY A O 1
ATOM 8532 N N . ASP A 1 1057 ? 53.664 13.877 -25.954 1.00 94.62 1057 ASP A N 1
ATOM 8533 C CA . ASP A 1 1057 ? 53.054 15.168 -26.283 1.00 94.62 1057 ASP A CA 1
ATOM 8534 C C . ASP A 1 1057 ? 51.526 15.055 -26.264 1.00 94.62 1057 ASP A C 1
ATOM 8536 O O . ASP A 1 1057 ? 50.951 14.041 -26.657 1.00 94.62 1057 ASP A O 1
ATOM 8540 N N . LYS A 1 1058 ? 50.858 16.103 -25.775 1.00 94.88 1058 LYS A N 1
ATOM 8541 C CA . LYS A 1 1058 ? 49.417 16.090 -25.514 1.00 94.88 1058 LYS A CA 1
ATOM 8542 C C . LYS A 1 1058 ? 48.671 16.753 -26.656 1.00 94.88 1058 LYS A C 1
ATOM 8544 O O . LYS A 1 1058 ? 48.998 17.878 -27.039 1.00 94.88 1058 LYS A O 1
ATOM 8549 N N . ILE A 1 1059 ? 47.622 16.088 -27.124 1.00 96.00 1059 ILE A N 1
ATOM 8550 C CA . ILE A 1 1059 ? 46.646 16.668 -28.046 1.00 96.00 1059 ILE A CA 1
ATOM 8551 C C . ILE A 1 1059 ? 45.400 17.007 -27.246 1.00 96.00 1059 ILE A C 1
ATOM 8553 O O . ILE A 1 1059 ? 44.791 16.127 -26.641 1.00 96.00 1059 ILE A O 1
ATOM 8557 N N . VAL A 1 1060 ? 45.004 18.275 -27.254 1.00 96.94 1060 VAL A N 1
ATOM 8558 C CA . VAL A 1 1060 ? 43.743 18.717 -26.662 1.00 96.94 1060 VAL A CA 1
ATOM 8559 C C . VAL A 1 1060 ? 42.639 18.570 -27.691 1.00 96.94 1060 VAL A C 1
ATOM 8561 O O . VAL A 1 1060 ? 42.768 19.082 -28.793 1.00 96.94 1060 VAL A O 1
ATOM 8564 N N . ILE A 1 1061 ? 41.538 17.912 -27.342 1.00 96.44 1061 ILE A N 1
ATOM 8565 C CA . ILE A 1 1061 ? 40.340 17.856 -28.176 1.00 96.44 1061 ILE A CA 1
ATOM 8566 C C . ILE A 1 1061 ? 39.171 18.546 -27.474 1.00 96.44 1061 ILE A C 1
ATOM 8568 O O . ILE A 1 1061 ? 38.788 18.196 -26.356 1.00 96.44 1061 ILE A O 1
ATOM 8572 N N . PHE A 1 1062 ? 38.615 19.552 -28.142 1.00 93.81 1062 PHE A N 1
ATOM 8573 C CA . PHE A 1 1062 ? 37.512 20.393 -27.685 1.00 93.81 1062 PHE A CA 1
ATOM 8574 C C . PHE A 1 1062 ? 36.432 20.423 -28.773 1.00 93.81 1062 PHE A C 1
ATOM 8576 O O . PHE A 1 1062 ? 36.326 21.373 -29.544 1.00 93.81 1062 PHE A O 1
ATOM 8583 N N . ALA A 1 1063 ? 35.677 19.331 -28.886 1.00 91.56 1063 ALA A N 1
ATOM 8584 C CA . ALA A 1 1063 ? 34.705 19.100 -29.956 1.00 91.56 1063 ALA A CA 1
ATOM 8585 C C . ALA A 1 1063 ? 33.567 18.178 -29.486 1.00 91.56 1063 ALA A C 1
ATOM 8587 O O . ALA A 1 1063 ? 33.720 17.424 -28.520 1.00 91.56 1063 ALA A O 1
ATOM 8588 N N . GLU A 1 1064 ? 32.417 18.243 -30.157 1.00 87.25 1064 GLU A N 1
ATOM 8589 C CA . GLU A 1 1064 ? 31.314 17.295 -29.981 1.00 87.25 1064 GLU A CA 1
ATOM 8590 C C . GLU A 1 1064 ? 31.599 15.930 -30.630 1.00 87.25 1064 GLU A C 1
ATOM 8592 O O . GLU A 1 1064 ? 32.508 15.779 -31.444 1.00 87.25 1064 GLU A O 1
ATOM 8597 N N . THR A 1 1065 ? 30.785 14.928 -30.288 1.00 91.12 1065 THR A N 1
ATOM 8598 C CA . THR A 1 1065 ? 30.895 13.555 -30.803 1.00 91.12 1065 THR A CA 1
ATOM 8599 C C . THR A 1 1065 ? 30.790 13.484 -32.325 1.00 91.12 1065 THR A C 1
ATOM 8601 O O . THR A 1 1065 ? 29.807 13.942 -32.928 1.00 91.12 1065 THR A O 1
ATOM 8604 N N . ARG A 1 1066 ? 31.825 12.919 -32.960 1.00 91.56 1066 ARG A N 1
ATOM 8605 C CA . ARG A 1 1066 ? 31.960 12.823 -34.419 1.00 91.56 1066 ARG A CA 1
ATOM 8606 C C . ARG A 1 1066 ? 33.042 11.833 -34.847 1.00 91.56 1066 ARG A C 1
ATOM 8608 O O . ARG A 1 1066 ? 33.918 11.513 -34.051 1.00 91.56 1066 ARG A O 1
ATOM 8615 N N . LYS A 1 1067 ? 33.016 11.432 -36.125 1.00 94.19 1067 LYS A N 1
ATOM 8616 C CA . LYS A 1 1067 ? 34.008 10.532 -36.746 1.00 94.19 1067 LYS A CA 1
ATOM 8617 C C . LYS A 1 1067 ? 35.434 11.015 -36.496 1.00 94.19 1067 LYS A C 1
ATOM 8619 O O . LYS A 1 1067 ? 36.276 10.275 -36.012 1.00 94.19 1067 LYS A O 1
ATOM 8624 N N . GLU A 1 1068 ? 35.693 12.280 -36.776 1.00 94.50 1068 GLU A N 1
ATOM 8625 C CA . GLU A 1 1068 ? 37.025 12.871 -36.700 1.00 94.50 1068 GLU A CA 1
ATOM 8626 C C . GLU A 1 1068 ? 37.564 12.882 -35.258 1.00 94.50 1068 GLU A C 1
ATOM 8628 O O . GLU A 1 1068 ? 38.774 12.821 -35.043 1.00 94.50 1068 GLU A O 1
ATOM 8633 N N . TRP A 1 1069 ? 36.674 12.884 -34.256 1.00 95.56 1069 TRP A N 1
ATOM 8634 C CA . TRP A 1 1069 ? 37.046 12.750 -32.849 1.00 95.56 1069 TRP A CA 1
ATOM 8635 C C . TRP A 1 1069 ? 37.606 11.357 -32.563 1.00 95.56 1069 TRP A C 1
ATOM 8637 O O . TRP A 1 1069 ? 38.695 11.249 -31.999 1.00 95.56 1069 TRP A O 1
ATOM 8647 N N . ILE A 1 1070 ? 36.900 10.290 -32.962 1.00 95.88 1070 ILE A N 1
ATOM 8648 C CA . ILE A 1 1070 ? 37.365 8.919 -32.705 1.00 95.88 1070 ILE A CA 1
ATOM 8649 C C . ILE A 1 1070 ? 38.600 8.579 -33.541 1.00 95.88 1070 ILE A C 1
ATOM 8651 O O . ILE A 1 1070 ? 39.517 7.961 -33.015 1.00 95.88 1070 ILE A O 1
ATOM 8655 N N . VAL A 1 1071 ? 38.689 9.069 -34.783 1.00 96.75 1071 VAL A N 1
ATOM 8656 C CA . VAL A 1 1071 ? 39.899 8.958 -35.619 1.00 96.75 1071 VAL A CA 1
ATOM 8657 C C . VAL A 1 1071 ? 41.086 9.611 -34.912 1.00 96.75 1071 VAL A C 1
ATOM 8659 O O . VAL A 1 1071 ? 42.119 8.975 -34.730 1.00 96.75 1071 VAL A O 1
ATOM 8662 N N . THR A 1 1072 ? 40.912 10.839 -34.409 1.00 96.94 1072 THR A N 1
ATOM 8663 C CA . THR A 1 1072 ? 41.944 11.529 -33.617 1.00 96.94 1072 THR A CA 1
ATOM 8664 C C . THR A 1 1072 ? 42.362 10.705 -32.401 1.00 96.94 1072 THR A C 1
ATOM 8666 O O . THR A 1 1072 ? 43.554 10.598 -32.124 1.00 96.94 1072 THR A O 1
ATOM 8669 N N . ALA A 1 1073 ? 41.409 10.111 -31.677 1.00 96.81 1073 ALA A N 1
ATOM 8670 C CA . ALA A 1 1073 ? 41.704 9.281 -30.515 1.00 96.81 1073 ALA A CA 1
ATOM 8671 C C . ALA A 1 1073 ? 42.493 8.016 -30.890 1.00 96.81 1073 ALA A C 1
ATOM 8673 O O . ALA A 1 1073 ? 43.505 7.727 -30.257 1.00 96.81 1073 ALA A O 1
ATOM 8674 N N . LEU A 1 1074 ? 42.090 7.306 -31.948 1.00 96.69 1074 LEU A N 1
ATOM 8675 C CA . LEU A 1 1074 ? 42.790 6.121 -32.456 1.00 96.69 1074 LEU A CA 1
ATOM 8676 C C . LEU A 1 1074 ? 44.224 6.456 -32.889 1.00 96.69 1074 LEU A C 1
ATOM 8678 O O . LEU A 1 1074 ? 45.163 5.765 -32.487 1.00 96.69 1074 LEU A O 1
ATOM 8682 N N . THR A 1 1075 ? 44.416 7.555 -33.622 1.00 96.81 1075 THR A N 1
ATOM 8683 C CA . THR A 1 1075 ? 45.748 8.050 -33.998 1.00 96.81 1075 THR A CA 1
ATOM 8684 C C . THR A 1 1075 ? 46.573 8.447 -32.774 1.00 96.81 1075 THR A C 1
ATOM 8686 O O . THR A 1 1075 ? 47.760 8.134 -32.699 1.00 96.81 1075 THR A O 1
ATOM 8689 N N . ALA A 1 1076 ? 45.967 9.102 -31.783 1.00 96.62 1076 ALA A N 1
ATOM 8690 C CA . ALA A 1 1076 ? 46.645 9.460 -30.542 1.00 96.62 1076 ALA A CA 1
ATOM 8691 C C . ALA A 1 1076 ? 47.105 8.208 -29.771 1.00 96.62 1076 ALA A C 1
ATOM 8693 O O . ALA A 1 1076 ? 48.242 8.161 -29.295 1.00 96.62 1076 ALA A O 1
ATOM 8694 N N . PHE A 1 1077 ? 46.283 7.153 -29.725 1.00 96.31 1077 PHE A N 1
ATOM 8695 C CA . PHE A 1 1077 ? 46.657 5.868 -29.127 1.00 96.31 1077 PHE A CA 1
ATOM 8696 C C . PHE A 1 1077 ? 47.783 5.170 -29.896 1.00 96.31 1077 PHE A C 1
ATOM 8698 O O . PHE A 1 1077 ? 48.692 4.638 -29.257 1.00 96.31 1077 PHE A O 1
ATOM 8705 N N . LYS A 1 1078 ? 47.766 5.220 -31.237 1.00 95.25 1078 LYS A N 1
ATOM 8706 C CA . LYS A 1 1078 ? 48.851 4.713 -32.099 1.00 95.25 1078 LYS A CA 1
ATOM 8707 C C . LYS A 1 1078 ? 50.181 5.392 -31.786 1.00 95.25 1078 LYS A C 1
ATOM 8709 O O . LYS A 1 1078 ? 51.212 4.744 -31.627 1.00 95.25 1078 LYS A O 1
ATOM 8714 N N . GLU A 1 1079 ? 50.153 6.717 -31.706 1.00 95.25 1079 GLU A N 1
ATOM 8715 C CA . GLU A 1 1079 ? 51.349 7.553 -31.596 1.00 95.25 1079 GLU A CA 1
ATOM 8716 C C . GLU A 1 1079 ? 51.839 7.747 -30.150 1.00 95.25 1079 GLU A C 1
ATOM 8718 O O . GLU A 1 1079 ? 52.879 8.382 -29.933 1.00 95.25 1079 GLU A O 1
ATOM 8723 N N . GLY A 1 1080 ? 51.110 7.208 -29.166 1.00 96.06 1080 GLY A N 1
ATOM 8724 C CA . GLY A 1 1080 ? 51.389 7.379 -27.740 1.00 96.06 1080 GLY A CA 1
ATOM 8725 C C . GLY A 1 1080 ? 51.253 8.833 -27.283 1.00 96.06 1080 GLY A C 1
ATOM 8726 O O . GLY A 1 1080 ? 52.066 9.309 -26.488 1.00 96.06 1080 GLY A O 1
ATOM 8727 N N . LEU A 1 1081 ? 50.267 9.547 -27.827 1.00 96.62 1081 LEU A N 1
ATOM 8728 C CA . LEU A 1 1081 ? 49.949 10.940 -27.522 1.00 96.62 1081 LEU A CA 1
ATOM 8729 C C . LEU A 1 1081 ? 48.787 10.965 -26.521 1.00 96.62 1081 LEU A C 1
ATOM 8731 O O . LEU A 1 1081 ? 47.678 10.581 -26.892 1.00 96.62 1081 LEU A O 1
ATOM 8735 N N . PRO A 1 1082 ? 48.983 11.395 -25.260 1.00 97.12 1082 PRO A N 1
ATOM 8736 C CA . PRO A 1 1082 ? 47.877 11.475 -24.317 1.00 97.12 1082 PRO A CA 1
ATOM 8737 C C . PRO A 1 1082 ? 46.801 12.442 -24.830 1.00 97.12 1082 PRO A C 1
ATOM 8739 O O . PRO A 1 1082 ? 47.053 13.640 -25.003 1.00 97.12 1082 PRO A O 1
ATOM 8742 N N . LEU A 1 1083 ? 45.596 11.923 -25.067 1.00 97.56 1083 LEU A N 1
ATOM 8743 C CA . LEU A 1 1083 ? 44.466 12.712 -25.547 1.00 97.56 1083 LEU A CA 1
ATOM 8744 C C . LEU A 1 1083 ? 43.821 13.456 -24.374 1.00 97.56 1083 LEU A C 1
ATOM 8746 O O . LEU A 1 1083 ? 43.247 12.849 -23.470 1.00 97.56 1083 LEU A O 1
ATOM 8750 N N . VAL A 1 1084 ? 43.898 14.780 -24.383 1.00 97.25 1084 VAL A N 1
ATOM 8751 C CA . VAL A 1 1084 ? 43.271 15.644 -23.383 1.00 97.25 1084 VAL A CA 1
ATOM 8752 C C . VAL A 1 1084 ? 41.863 15.985 -23.853 1.00 97.25 1084 VAL A C 1
ATOM 8754 O O . VAL A 1 1084 ? 41.688 16.777 -24.775 1.00 97.25 1084 VAL A O 1
ATOM 8757 N N . THR A 1 1085 ? 40.840 15.402 -23.236 1.00 95.44 1085 THR A N 1
ATOM 8758 C CA . THR A 1 1085 ? 39.458 15.581 -23.701 1.00 95.44 1085 THR A CA 1
ATOM 8759 C C . THR A 1 1085 ? 38.741 16.655 -22.898 1.00 95.44 1085 THR A C 1
ATOM 8761 O O . THR A 1 1085 ? 38.642 16.557 -21.670 1.00 95.44 1085 THR A O 1
ATOM 8764 N N . ILE A 1 1086 ? 38.183 17.640 -23.595 1.00 90.75 1086 ILE A N 1
ATOM 8765 C CA . ILE A 1 1086 ? 37.403 18.734 -23.024 1.00 90.75 1086 ILE A CA 1
ATOM 8766 C C . ILE A 1 1086 ? 36.014 18.733 -23.668 1.00 90.75 1086 ILE A C 1
ATOM 8768 O O . ILE A 1 1086 ? 35.869 18.711 -24.887 1.00 90.75 1086 ILE A O 1
ATOM 8772 N N . TYR A 1 1087 ? 34.978 18.790 -22.835 1.00 83.31 1087 TYR A N 1
ATOM 8773 C CA . TYR A 1 1087 ? 33.591 18.996 -23.254 1.00 83.31 1087 TYR A CA 1
ATOM 8774 C C . TYR A 1 1087 ? 33.433 20.243 -24.123 1.00 83.31 1087 TYR A C 1
ATOM 8776 O O . TYR A 1 1087 ? 33.835 21.314 -23.678 1.00 83.31 1087 TYR A O 1
ATOM 8784 N N . SER A 1 1088 ? 32.790 20.146 -25.292 1.00 80.69 1088 SER A N 1
ATOM 8785 C CA . SER A 1 1088 ? 32.599 21.290 -26.204 1.00 80.69 1088 SER A CA 1
ATOM 8786 C C . SER A 1 1088 ? 31.795 22.439 -25.586 1.00 80.69 1088 SER A C 1
ATOM 8788 O O . SER A 1 1088 ? 31.951 23.599 -25.967 1.00 80.69 1088 SER A O 1
ATOM 8790 N N . THR A 1 1089 ? 30.975 22.175 -24.567 1.00 72.94 1089 THR A N 1
ATOM 8791 C CA . THR A 1 1089 ? 30.217 23.237 -23.886 1.00 72.94 1089 THR A CA 1
ATOM 8792 C C . THR A 1 1089 ? 30.929 23.843 -22.680 1.00 72.94 1089 THR A C 1
ATOM 8794 O O . THR A 1 1089 ? 30.453 24.839 -22.133 1.00 72.94 1089 THR A O 1
ATOM 8797 N N . LEU A 1 1090 ? 32.090 23.320 -22.271 1.00 76.19 1090 LEU A N 1
ATOM 8798 C CA . LEU A 1 1090 ? 32.808 23.793 -21.085 1.00 76.19 1090 LEU A CA 1
ATOM 8799 C C . LEU A 1 1090 ? 33.167 25.281 -21.199 1.00 76.19 1090 LEU A C 1
ATOM 8801 O O . LEU A 1 1090 ? 33.631 25.721 -22.244 1.00 76.19 1090 LEU A O 1
ATOM 8805 N N . GLY A 1 1091 ? 32.952 26.077 -20.149 1.00 76.38 1091 GLY A N 1
ATOM 8806 C CA . GLY A 1 1091 ? 33.171 27.529 -20.188 1.00 76.38 1091 GLY A CA 1
ATOM 8807 C C . GLY A 1 1091 ? 34.608 27.941 -20.545 1.00 76.38 1091 GLY A C 1
ATOM 8808 O O . GLY A 1 1091 ? 35.563 27.232 -20.244 1.00 76.38 1091 GLY A O 1
ATOM 8809 N N . GLU A 1 1092 ? 34.756 29.127 -21.136 1.00 84.81 1092 GLU A N 1
ATOM 8810 C CA . GLU A 1 1092 ? 36.021 29.727 -21.597 1.00 84.81 1092 GLU A CA 1
ATOM 8811 C C . GLU A 1 1092 ? 37.193 29.597 -20.603 1.00 84.81 1092 GLU A C 1
ATOM 8813 O O . GLU A 1 1092 ? 38.277 29.137 -20.958 1.00 84.81 1092 GLU A O 1
ATOM 8818 N N . ALA A 1 1093 ? 36.971 29.941 -19.329 1.00 81.50 1093 ALA A N 1
ATOM 8819 C CA . ALA A 1 1093 ? 38.004 29.863 -18.291 1.00 81.50 1093 ALA A CA 1
ATOM 8820 C C . ALA A 1 1093 ? 38.469 28.424 -18.006 1.00 81.50 1093 ALA A C 1
ATOM 8822 O O . ALA A 1 1093 ? 39.639 28.186 -17.713 1.00 81.50 1093 ALA A O 1
ATOM 8823 N N . ALA A 1 1094 ? 37.554 27.464 -18.098 1.00 83.06 1094 ALA A N 1
ATOM 8824 C CA . ALA A 1 1094 ? 37.824 26.059 -17.842 1.00 83.06 1094 ALA A CA 1
ATOM 8825 C C . ALA A 1 1094 ? 38.547 25.388 -19.025 1.00 83.06 1094 ALA A C 1
ATOM 8827 O O . ALA A 1 1094 ? 39.411 24.544 -18.795 1.00 83.06 1094 ALA A O 1
ATOM 8828 N N . VAL A 1 1095 ? 38.264 25.815 -20.263 1.00 89.12 1095 VAL A N 1
ATOM 8829 C CA . VAL A 1 1095 ? 39.039 25.422 -21.455 1.00 89.12 1095 VAL A CA 1
ATOM 8830 C C . VAL A 1 1095 ? 40.481 25.913 -21.330 1.00 89.12 1095 VAL A C 1
ATOM 8832 O O . VAL A 1 1095 ? 41.404 25.105 -21.392 1.00 89.12 1095 VAL A O 1
ATOM 8835 N N . ALA A 1 1096 ? 40.679 27.209 -21.056 1.00 90.69 1096 ALA A N 1
ATOM 8836 C CA . ALA A 1 1096 ? 42.017 27.773 -20.872 1.00 90.69 1096 ALA A CA 1
ATOM 8837 C C . ALA A 1 1096 ? 42.786 27.081 -19.734 1.00 90.69 1096 ALA A C 1
ATOM 8839 O O . ALA A 1 1096 ? 43.974 26.798 -19.867 1.00 90.69 1096 ALA A O 1
ATOM 8840 N N . HIS A 1 1097 ? 42.106 26.758 -18.628 1.00 89.50 1097 HIS A N 1
ATOM 8841 C CA . HIS A 1 1097 ? 42.704 26.007 -17.526 1.00 89.50 1097 HIS A CA 1
ATOM 8842 C C . HIS A 1 1097 ? 43.204 24.625 -17.959 1.00 89.50 1097 HIS A C 1
ATOM 8844 O O . HIS A 1 1097 ? 44.354 24.307 -17.682 1.00 89.50 1097 HIS A O 1
ATOM 8850 N N . ALA A 1 1098 ? 42.385 23.829 -18.651 1.00 90.75 1098 ALA A N 1
ATOM 8851 C CA . ALA A 1 1098 ? 42.765 22.484 -19.084 1.00 90.75 1098 ALA A CA 1
ATOM 8852 C C . ALA A 1 1098 ? 43.922 22.496 -20.101 1.00 90.75 1098 ALA A C 1
ATOM 8854 O O . ALA A 1 1098 ? 44.852 21.695 -19.990 1.00 90.75 1098 ALA A O 1
ATOM 8855 N N . VAL A 1 1099 ? 43.905 23.439 -21.051 1.00 94.12 1099 VAL A N 1
ATOM 8856 C CA . VAL A 1 1099 ? 44.995 23.628 -22.026 1.00 94.12 1099 VAL A CA 1
ATOM 8857 C C . VAL A 1 1099 ? 46.304 23.978 -21.316 1.00 94.12 1099 VAL A C 1
ATOM 8859 O O . VAL A 1 1099 ? 47.331 23.356 -21.577 1.00 94.12 1099 VAL A O 1
ATOM 8862 N N . ASN A 1 1100 ? 46.269 24.924 -20.375 1.00 94.00 1100 ASN A N 1
ATOM 8863 C CA . ASN A 1 1100 ? 47.464 25.345 -19.644 1.00 94.00 1100 ASN A CA 1
ATOM 8864 C C . ASN A 1 1100 ? 47.974 24.281 -18.670 1.00 94.00 1100 ASN A C 1
ATOM 8866 O O . ASN A 1 1100 ? 49.177 24.049 -18.604 1.00 94.00 1100 ASN A O 1
ATOM 8870 N N . GLU A 1 1101 ? 47.082 23.638 -17.910 1.00 93.50 1101 GLU A N 1
ATOM 8871 C CA . GLU A 1 1101 ? 47.459 22.630 -16.914 1.00 93.50 1101 GLU A CA 1
ATOM 8872 C C . GLU A 1 1101 ? 48.158 21.448 -17.597 1.00 93.50 1101 GLU A C 1
ATOM 8874 O O . GLU A 1 1101 ? 49.183 20.996 -17.097 1.00 93.50 1101 GLU A O 1
ATOM 8879 N N . THR A 1 1102 ? 47.684 21.020 -18.775 1.00 93.81 1102 THR A N 1
ATOM 8880 C CA . THR A 1 1102 ? 48.295 19.927 -19.558 1.00 93.81 1102 THR A CA 1
ATOM 8881 C C . THR A 1 1102 ? 49.456 20.340 -20.461 1.00 93.81 1102 THR A C 1
ATOM 8883 O O . THR A 1 1102 ? 50.110 19.463 -21.030 1.00 93.81 1102 THR A O 1
ATOM 8886 N N . ASN A 1 1103 ? 49.742 21.640 -20.580 1.00 91.62 1103 ASN A N 1
ATOM 8887 C CA . ASN A 1 1103 ? 50.667 22.199 -21.570 1.00 91.62 1103 ASN A CA 1
ATOM 8888 C C . ASN A 1 1103 ? 50.325 21.754 -23.011 1.00 91.62 1103 ASN A C 1
ATOM 8890 O O . ASN A 1 1103 ? 51.185 21.289 -23.762 1.00 91.62 1103 ASN A O 1
ATOM 8894 N N . GLY A 1 1104 ? 49.040 21.826 -23.368 1.00 89.38 1104 GLY A N 1
ATOM 8895 C CA . GLY A 1 1104 ? 48.530 21.412 -24.672 1.00 89.38 1104 GLY A CA 1
ATOM 8896 C C . GLY A 1 1104 ? 48.982 22.344 -25.798 1.00 89.38 1104 GLY A C 1
ATOM 8897 O O . GLY A 1 1104 ? 48.443 23.437 -25.949 1.00 89.38 1104 GLY A O 1
ATOM 8898 N N . LYS A 1 1105 ? 49.940 21.891 -26.615 1.00 88.94 1105 LYS A N 1
ATOM 8899 C CA . LYS A 1 1105 ? 50.468 22.642 -27.772 1.00 88.94 1105 LYS A CA 1
ATOM 8900 C C . LYS A 1 1105 ? 49.570 22.595 -29.005 1.00 88.94 1105 LYS A C 1
ATOM 8902 O O . LYS A 1 1105 ? 49.588 23.515 -29.822 1.00 88.94 1105 LYS A O 1
ATOM 8907 N N . PHE A 1 1106 ? 48.805 21.515 -29.142 1.00 93.94 1106 PHE A N 1
ATOM 8908 C CA . PHE A 1 1106 ? 47.907 21.264 -30.262 1.00 93.94 1106 PHE A CA 1
ATOM 8909 C C . PHE A 1 1106 ? 46.490 21.120 -29.729 1.00 93.94 1106 PHE A C 1
ATOM 8911 O O . PHE A 1 1106 ? 46.243 20.305 -28.838 1.00 93.94 1106 PHE A O 1
ATOM 8918 N N . LEU A 1 1107 ? 45.568 21.901 -30.283 1.00 95.62 1107 LEU A N 1
ATOM 8919 C CA . LEU A 1 1107 ? 44.152 21.842 -29.952 1.00 95.62 1107 LEU A CA 1
ATOM 8920 C C . LEU A 1 1107 ? 43.347 21.522 -31.205 1.00 95.62 1107 LEU A C 1
ATOM 8922 O O . LEU A 1 1107 ? 43.429 22.216 -32.211 1.00 95.62 1107 LEU A O 1
ATOM 8926 N N . ILE A 1 1108 ? 42.549 20.471 -31.140 1.00 95.69 1108 ILE A N 1
ATOM 8927 C CA . ILE A 1 1108 ? 41.644 20.057 -32.199 1.00 95.69 1108 ILE A CA 1
ATOM 8928 C C . ILE A 1 1108 ? 40.227 20.403 -31.770 1.00 95.69 1108 ILE A C 1
ATOM 8930 O O . ILE A 1 1108 ? 39.800 20.099 -30.655 1.00 95.69 1108 ILE A O 1
ATOM 8934 N N . THR A 1 1109 ? 39.503 21.097 -32.632 1.00 93.88 1109 THR A N 1
ATOM 8935 C CA . THR A 1 1109 ? 38.185 21.649 -32.318 1.00 93.88 1109 THR A CA 1
ATOM 8936 C C . THR A 1 1109 ? 37.345 21.748 -33.575 1.00 93.88 1109 THR A C 1
ATOM 8938 O O . THR A 1 1109 ? 37.793 21.384 -34.654 1.00 93.88 1109 THR A O 1
ATOM 8941 N N . THR A 1 1110 ? 36.119 22.225 -33.457 1.00 89.75 1110 THR A N 1
ATOM 8942 C CA . THR A 1 1110 ? 35.259 22.535 -34.595 1.00 89.75 1110 THR A CA 1
ATOM 8943 C C . THR A 1 1110 ? 35.260 24.032 -34.885 1.00 89.75 1110 THR A C 1
ATOM 8945 O O . THR A 1 1110 ? 35.501 24.862 -34.005 1.00 89.75 1110 THR A O 1
ATOM 8948 N N . VAL A 1 1111 ? 34.958 24.399 -36.129 1.00 84.88 1111 VAL A N 1
ATOM 8949 C CA . VAL A 1 1111 ? 34.914 25.806 -36.563 1.00 84.88 1111 VAL A CA 1
ATOM 8950 C C . VAL A 1 1111 ? 33.958 26.668 -35.716 1.00 84.88 1111 VAL A C 1
ATOM 8952 O O . VAL A 1 1111 ? 34.280 27.818 -35.426 1.00 84.88 1111 VAL A O 1
ATOM 8955 N N . ASP A 1 1112 ? 32.832 26.136 -35.231 1.00 80.00 1112 ASP A N 1
ATOM 8956 C CA . ASP A 1 1112 ? 31.883 26.875 -34.379 1.00 80.00 1112 ASP A CA 1
ATOM 8957 C C . ASP A 1 1112 ? 32.436 27.210 -32.979 1.00 80.00 1112 ASP A C 1
ATOM 8959 O O . ASP A 1 1112 ? 31.930 28.117 -32.316 1.00 80.00 1112 ASP A O 1
ATOM 8963 N N . GLN A 1 1113 ? 33.488 26.524 -32.524 1.00 87.06 1113 GLN A N 1
ATOM 8964 C CA . GLN A 1 1113 ? 34.155 26.809 -31.250 1.00 87.06 1113 GLN A CA 1
ATOM 8965 C C . GLN A 1 1113 ? 35.282 27.846 -31.375 1.00 87.06 1113 GLN A C 1
ATOM 8967 O O . GLN A 1 1113 ? 35.748 28.365 -30.355 1.00 87.06 1113 GLN A O 1
ATOM 8972 N N . LEU A 1 1114 ? 35.697 28.209 -32.596 1.00 87.25 1114 LEU A N 1
ATOM 8973 C CA . LEU A 1 1114 ? 36.781 29.171 -32.824 1.00 87.25 1114 LEU A CA 1
ATOM 8974 C C . LEU A 1 1114 ? 36.507 30.542 -32.207 1.00 87.25 1114 LEU A C 1
ATOM 8976 O O . LEU A 1 1114 ? 37.417 31.147 -31.651 1.00 87.25 1114 LEU A O 1
ATOM 8980 N N . GLU A 1 1115 ? 35.261 31.019 -32.236 1.00 85.06 1115 GLU A N 1
ATOM 8981 C CA . GLU A 1 1115 ? 34.898 32.308 -31.630 1.00 85.06 1115 GLU A CA 1
ATOM 8982 C C . GLU A 1 1115 ? 35.177 32.320 -30.118 1.00 85.06 1115 GLU A C 1
ATOM 8984 O O . GLU A 1 1115 ? 35.620 33.318 -29.548 1.00 85.06 1115 GLU A O 1
ATOM 8989 N N . LYS A 1 1116 ? 34.931 31.189 -29.455 1.00 87.31 1116 LYS A N 1
ATOM 8990 C CA . LYS A 1 1116 ? 35.178 31.026 -28.024 1.00 87.31 1116 LYS A CA 1
ATOM 8991 C C . LYS A 1 1116 ? 36.672 30.999 -27.727 1.00 87.31 1116 LYS A C 1
ATOM 8993 O O . LYS A 1 1116 ? 37.094 31.605 -26.749 1.00 87.31 1116 LYS A O 1
ATOM 8998 N N . LEU A 1 1117 ? 37.461 30.347 -28.584 1.00 90.75 1117 LEU A N 1
ATOM 8999 C CA . LEU A 1 1117 ? 38.922 30.323 -28.490 1.00 90.75 1117 LEU A CA 1
ATOM 9000 C C . LEU A 1 1117 ? 39.540 31.698 -28.776 1.00 90.75 1117 LEU A C 1
ATOM 9002 O O . LEU A 1 1117 ? 40.468 32.088 -28.075 1.00 90.75 1117 LEU A O 1
ATOM 9006 N N . GLU A 1 1118 ? 38.991 32.468 -29.719 1.00 88.31 1118 GLU A N 1
ATOM 9007 C CA . GLU A 1 1118 ? 39.436 33.837 -30.037 1.00 88.31 1118 GLU A CA 1
ATOM 9008 C C . GLU A 1 1118 ? 39.368 34.744 -28.803 1.00 88.31 1118 GLU A C 1
ATOM 9010 O O . GLU A 1 1118 ? 40.289 35.517 -28.544 1.00 88.31 1118 GLU A O 1
ATOM 9015 N N . LYS A 1 1119 ? 38.314 34.598 -27.988 1.00 89.06 1119 LYS A N 1
ATOM 9016 C CA . LYS A 1 1119 ? 38.117 35.360 -26.740 1.00 89.06 1119 LYS A CA 1
ATOM 9017 C C . LYS A 1 1119 ? 39.120 35.009 -25.638 1.00 89.06 1119 LYS A C 1
ATOM 9019 O O . LYS A 1 1119 ? 39.332 35.814 -24.731 1.00 89.06 1119 LYS A O 1
ATOM 9024 N N . ILE A 1 1120 ? 39.720 33.818 -25.684 1.00 91.31 1120 ILE A N 1
ATOM 9025 C CA . ILE A 1 1120 ? 40.641 33.319 -24.648 1.00 91.31 1120 ILE A CA 1
ATOM 9026 C C . ILE A 1 1120 ? 42.051 33.018 -25.148 1.00 91.31 1120 ILE A C 1
ATOM 9028 O O . ILE A 1 1120 ? 42.849 32.495 -24.371 1.00 91.31 1120 ILE A O 1
ATOM 9032 N N . LYS A 1 1121 ? 42.392 33.362 -26.393 1.00 89.94 1121 LYS A N 1
ATOM 9033 C CA . LYS A 1 1121 ? 43.711 33.083 -26.984 1.00 89.94 1121 LYS A CA 1
ATOM 9034 C C . LYS A 1 1121 ? 44.870 33.585 -26.121 1.00 89.94 1121 LYS A C 1
ATOM 9036 O O . LYS A 1 1121 ? 45.823 32.850 -25.889 1.00 89.94 1121 LYS A O 1
ATOM 9041 N N . ASP A 1 1122 ? 44.732 34.776 -25.535 1.00 89.75 1122 ASP A N 1
ATOM 9042 C CA . ASP A 1 1122 ? 45.763 35.392 -24.689 1.00 89.75 1122 ASP A CA 1
ATOM 9043 C C . ASP A 1 1122 ? 45.946 34.665 -23.347 1.00 89.75 1122 ASP A C 1
ATOM 9045 O O . ASP A 1 1122 ? 46.958 34.831 -22.668 1.00 89.75 1122 ASP A O 1
ATOM 9049 N N . LYS A 1 1123 ? 44.971 33.839 -22.947 1.00 91.56 1123 LYS A N 1
ATOM 9050 C CA . LYS A 1 1123 ? 45.033 33.025 -21.727 1.00 91.56 1123 LYS A CA 1
ATOM 9051 C C . LYS A 1 1123 ? 45.685 31.665 -21.962 1.00 91.56 1123 LYS A C 1
ATOM 9053 O O . LYS A 1 1123 ? 45.829 30.935 -20.990 1.00 91.56 1123 LYS A O 1
ATOM 9058 N N . MET A 1 1124 ? 46.054 31.310 -23.195 1.00 93.12 1124 MET A N 1
ATOM 9059 C CA . MET A 1 1124 ? 46.627 30.005 -23.555 1.00 93.12 1124 MET A CA 1
ATOM 9060 C C . MET A 1 1124 ? 47.978 30.167 -24.276 1.00 93.12 1124 MET A C 1
ATOM 9062 O O . MET A 1 1124 ? 48.111 29.764 -25.429 1.00 93.12 1124 MET A O 1
ATOM 9066 N N . PRO A 1 1125 ? 49.002 30.756 -23.630 1.00 88.69 1125 PRO A N 1
ATOM 9067 C CA . PRO A 1 1125 ? 50.260 31.116 -24.293 1.00 88.69 1125 PRO A CA 1
ATOM 9068 C C . PRO A 1 1125 ? 51.075 29.914 -24.799 1.00 88.69 1125 PRO A C 1
ATOM 9070 O O . PRO A 1 1125 ? 51.931 30.093 -25.658 1.00 88.69 1125 PRO A O 1
ATOM 9073 N N . GLY A 1 1126 ? 50.834 28.710 -24.265 1.00 89.00 1126 GLY A N 1
ATOM 9074 C CA . GLY A 1 1126 ? 51.493 27.474 -24.705 1.00 89.00 1126 GLY A CA 1
ATOM 9075 C C . GLY A 1 1126 ? 50.842 26.798 -25.916 1.00 89.00 1126 GLY A C 1
ATOM 9076 O O . GLY A 1 1126 ? 51.388 25.821 -26.419 1.00 89.00 1126 GLY A O 1
ATOM 9077 N N . LEU A 1 1127 ? 49.684 27.285 -26.378 1.00 93.81 1127 LEU A N 1
ATOM 9078 C CA . LEU A 1 1127 ? 48.996 26.728 -27.538 1.00 93.81 1127 LEU A CA 1
ATOM 9079 C C . LEU A 1 1127 ? 49.650 27.248 -28.829 1.00 93.81 1127 LEU A C 1
ATOM 9081 O O . LEU A 1 1127 ? 49.743 28.453 -29.038 1.00 93.81 1127 LEU A O 1
ATOM 9085 N N . GLU A 1 1128 ? 50.097 26.348 -29.706 1.00 92.56 1128 GLU A N 1
ATOM 9086 C CA . GLU A 1 1128 ? 50.856 26.685 -30.923 1.00 92.56 1128 GLU A CA 1
ATOM 9087 C C . GLU A 1 1128 ? 50.015 26.497 -32.198 1.00 92.56 1128 GLU A C 1
ATOM 9089 O O . GLU A 1 1128 ? 50.129 27.264 -33.166 1.00 92.56 1128 GLU A O 1
ATOM 9094 N N . LYS A 1 1129 ? 49.148 25.475 -32.211 1.00 93.62 1129 LYS A N 1
ATOM 9095 C CA . LYS A 1 1129 ? 48.346 25.108 -33.383 1.00 93.62 1129 LYS A CA 1
ATOM 9096 C C . LYS A 1 1129 ? 46.928 24.679 -33.018 1.00 93.62 1129 LYS A C 1
ATOM 9098 O O . LYS A 1 1129 ? 46.724 23.879 -32.107 1.00 93.62 1129 LYS A O 1
ATOM 9103 N N . ILE A 1 1130 ? 45.962 25.169 -33.788 1.00 94.69 1130 ILE A N 1
ATOM 9104 C CA . ILE A 1 1130 ? 44.567 24.743 -33.779 1.00 94.69 1130 ILE A CA 1
ATOM 9105 C C . ILE A 1 1130 ? 44.255 24.026 -35.095 1.00 94.69 1130 ILE A C 1
ATOM 9107 O O . ILE A 1 1130 ? 44.479 24.571 -36.176 1.00 94.69 1130 ILE A O 1
ATOM 9111 N N . ILE A 1 1131 ? 43.710 22.815 -35.004 1.00 93.81 1131 ILE A N 1
ATOM 9112 C CA . ILE A 1 1131 ? 43.188 22.060 -36.149 1.00 93.81 1131 ILE A CA 1
ATOM 9113 C C . ILE A 1 1131 ? 41.662 22.068 -36.054 1.00 93.81 1131 ILE A C 1
ATOM 9115 O O . ILE A 1 1131 ? 41.097 21.642 -35.047 1.00 93.81 1131 ILE A O 1
ATOM 9119 N N . CYS A 1 1132 ? 40.989 22.575 -37.081 1.00 90.38 1132 CYS A N 1
ATOM 9120 C CA . CYS A 1 1132 ? 39.542 22.763 -37.080 1.00 90.38 1132 CYS A CA 1
ATOM 9121 C C . CYS A 1 1132 ? 38.853 21.713 -37.943 1.00 90.38 1132 CYS A C 1
ATOM 9123 O O . CYS A 1 1132 ? 39.029 21.708 -39.156 1.00 90.38 1132 CYS A O 1
ATOM 9125 N N . PHE A 1 1133 ? 38.023 20.866 -37.347 1.00 89.62 1133 PHE A N 1
ATOM 9126 C CA . PHE A 1 1133 ? 37.052 20.081 -38.095 1.00 89.62 1133 PHE A CA 1
ATOM 9127 C C . PHE A 1 1133 ? 36.000 21.002 -38.716 1.00 89.62 1133 PHE A C 1
ATOM 9129 O O . PHE A 1 1133 ? 35.563 21.965 -38.075 1.00 89.62 1133 PHE A O 1
ATOM 9136 N N . ASP A 1 1134 ? 35.527 20.646 -39.908 1.00 73.62 1134 ASP A N 1
ATOM 9137 C CA . ASP A 1 1134 ? 34.476 21.389 -40.600 1.00 73.62 1134 ASP A CA 1
ATOM 9138 C C . ASP A 1 1134 ? 33.217 21.560 -39.738 1.00 73.62 1134 ASP A C 1
ATOM 9140 O O . ASP A 1 1134 ? 32.799 20.657 -38.987 1.00 73.62 1134 ASP A O 1
ATOM 9144 N N . ASP A 1 1135 ? 32.587 22.730 -39.882 1.00 65.88 1135 ASP A N 1
ATOM 9145 C CA . ASP A 1 1135 ? 31.294 23.027 -39.278 1.00 65.88 1135 ASP A CA 1
ATOM 9146 C C . ASP A 1 1135 ? 30.191 22.228 -39.978 1.00 65.88 1135 ASP A C 1
ATOM 9148 O O . ASP A 1 1135 ? 29.850 22.469 -41.137 1.00 65.88 1135 ASP A O 1
ATOM 9152 N N . ARG A 1 1136 ? 29.592 21.277 -39.257 1.00 61.00 1136 ARG A N 1
ATOM 9153 C CA . ARG A 1 1136 ? 28.446 20.518 -39.770 1.00 61.00 1136 ARG A CA 1
ATOM 9154 C C . ARG A 1 1136 ? 27.132 21.295 -39.622 1.00 61.00 1136 ARG A C 1
ATOM 9156 O O . ARG A 1 1136 ? 26.185 21.021 -40.348 1.00 61.00 1136 ARG A O 1
ATOM 9163 N N . TYR A 1 1137 ? 27.012 22.249 -38.698 1.00 58.00 1137 TYR A N 1
ATOM 9164 C CA . TYR A 1 1137 ? 25.703 22.715 -38.217 1.00 58.00 1137 TYR A CA 1
ATOM 9165 C C . TYR A 1 1137 ? 25.431 24.213 -38.342 1.00 58.00 1137 TYR A C 1
ATOM 9167 O O . TYR A 1 1137 ? 24.274 24.618 -38.162 1.00 58.00 1137 TYR A O 1
ATOM 9175 N N . SER A 1 1138 ? 26.431 25.049 -38.610 1.00 53.75 1138 SER A N 1
ATOM 9176 C CA . SER A 1 1138 ? 26.257 26.498 -38.616 1.00 53.75 1138 SER A CA 1
ATOM 9177 C C . SER A 1 1138 ? 26.483 27.140 -39.991 1.00 53.75 1138 SER A C 1
ATOM 9179 O O . SER A 1 1138 ? 27.266 26.700 -40.821 1.00 53.75 1138 SER A O 1
ATOM 9181 N N . THR A 1 1139 ? 25.732 28.220 -40.230 1.00 44.06 1139 THR A N 1
ATOM 9182 C CA . THR A 1 1139 ? 25.987 29.188 -41.307 1.00 44.06 1139 THR A CA 1
ATOM 9183 C C . THR A 1 1139 ? 26.942 30.300 -40.852 1.00 44.06 1139 THR A C 1
ATOM 9185 O O . THR A 1 1139 ? 27.150 31.258 -41.594 1.00 44.06 1139 THR A O 1
ATOM 9188 N N . HIS A 1 1140 ? 27.430 30.264 -39.605 1.00 45.72 1140 HIS A N 1
ATOM 9189 C CA . HIS A 1 1140 ? 28.450 31.190 -39.127 1.00 45.72 1140 HIS A CA 1
ATOM 9190 C C . HIS A 1 1140 ? 29.784 30.752 -39.716 1.00 45.72 1140 HIS A C 1
ATOM 9192 O O . HIS A 1 1140 ? 30.531 29.993 -39.116 1.00 45.72 1140 HIS A O 1
ATOM 9198 N N . VAL A 1 1141 ? 30.094 31.272 -40.901 1.00 45.34 1141 VAL A N 1
ATOM 9199 C CA . VAL A 1 1141 ? 31.469 31.281 -41.387 1.00 45.34 1141 VAL A CA 1
ATOM 9200 C C . VAL A 1 1141 ? 32.200 32.321 -40.539 1.00 45.34 1141 VAL A C 1
ATOM 9202 O O . VAL A 1 1141 ? 32.298 33.485 -40.924 1.00 45.34 1141 VAL A O 1
ATOM 9205 N N . PHE A 1 1142 ? 32.652 31.950 -39.338 1.00 50.00 1142 PHE A N 1
ATOM 9206 C CA . PHE A 1 1142 ? 33.857 32.596 -38.834 1.00 50.00 1142 PHE A CA 1
ATOM 9207 C C . PHE A 1 1142 ? 34.927 32.179 -39.847 1.00 50.00 1142 PHE A C 1
ATOM 9209 O O . PHE A 1 1142 ? 35.161 30.976 -39.973 1.00 50.00 1142 PHE A O 1
ATOM 9216 N N . PRO A 1 1143 ? 35.471 33.090 -40.678 1.00 58.97 1143 PRO A N 1
ATOM 9217 C CA . PRO A 1 1143 ? 36.485 32.681 -41.635 1.00 58.97 1143 PRO A CA 1
ATOM 9218 C C . PRO A 1 1143 ? 37.604 32.019 -40.839 1.00 58.97 1143 PRO A C 1
ATOM 9220 O O . PRO A 1 1143 ? 38.055 32.590 -39.843 1.00 58.97 1143 PRO A O 1
ATOM 9223 N N . VAL A 1 1144 ? 38.014 30.813 -41.235 1.00 62.66 1144 VAL A N 1
ATOM 9224 C CA . VAL A 1 1144 ? 39.181 30.165 -40.638 1.00 62.66 1144 VAL A CA 1
ATOM 9225 C C . VAL A 1 1144 ? 40.389 31.003 -41.048 1.00 62.66 1144 VAL A C 1
ATOM 9227 O O . VAL A 1 1144 ? 40.932 30.875 -42.141 1.00 62.66 1144 VAL A O 1
ATOM 9230 N N . GLN A 1 1145 ? 40.736 31.971 -40.204 1.00 74.62 1145 GLN A N 1
ATOM 9231 C CA . GLN A 1 1145 ? 41.922 32.797 -40.377 1.00 74.62 1145 GLN A CA 1
ATOM 9232 C C . GLN A 1 1145 ? 43.132 31.900 -40.153 1.00 74.62 1145 GLN A C 1
ATOM 9234 O O . GLN A 1 1145 ? 43.127 31.134 -39.201 1.00 74.62 1145 GLN A O 1
ATOM 9239 N N . GLU A 1 1146 ? 44.190 32.017 -40.958 1.00 80.25 1146 GLU A N 1
ATOM 9240 C CA . GLU A 1 1146 ? 45.392 31.174 -40.801 1.00 80.25 1146 GLU A CA 1
ATOM 9241 C C . GLU A 1 1146 ? 46.079 31.338 -39.431 1.00 80.25 1146 GLU A C 1
ATOM 9243 O O . GLU A 1 1146 ? 46.912 30.515 -39.042 1.00 80.25 1146 GLU A O 1
ATOM 9248 N N . LYS A 1 1147 ? 45.739 32.402 -38.687 1.00 82.56 1147 LYS A N 1
ATOM 9249 C CA . LYS A 1 1147 ? 46.218 32.660 -37.330 1.00 82.56 1147 LYS A CA 1
ATOM 9250 C C . LYS A 1 1147 ? 45.140 33.233 -36.415 1.00 82.56 1147 LYS A C 1
ATOM 9252 O O . LYS A 1 1147 ? 44.364 34.094 -36.817 1.00 82.56 1147 LYS A O 1
ATOM 9257 N N . LEU A 1 1148 ? 45.199 32.825 -35.151 1.00 84.06 1148 LEU A N 1
ATOM 9258 C CA . LEU A 1 1148 ? 44.425 33.337 -34.025 1.00 84.06 1148 LEU A CA 1
ATOM 9259 C C . LEU A 1 1148 ? 45.395 33.978 -33.019 1.00 84.06 1148 LEU A C 1
ATOM 9261 O O . LEU A 1 1148 ? 45.909 33.327 -32.109 1.00 84.06 1148 LEU A O 1
ATOM 9265 N N . GLY A 1 1149 ? 45.752 35.247 -33.235 1.00 81.44 1149 GLY A N 1
ATOM 9266 C CA . GLY A 1 1149 ? 46.910 35.838 -32.551 1.00 81.44 1149 GLY A CA 1
ATOM 9267 C C . GLY A 1 1149 ? 48.214 35.164 -33.002 1.00 81.44 1149 GLY A C 1
ATOM 9268 O O . GLY A 1 1149 ? 48.533 35.185 -34.189 1.00 81.44 1149 GLY A O 1
ATOM 9269 N N . ASN A 1 1150 ? 48.958 34.553 -32.074 1.00 84.00 1150 ASN A N 1
ATOM 9270 C CA . ASN A 1 1150 ? 50.187 33.805 -32.388 1.00 84.00 1150 ASN A CA 1
ATOM 9271 C C . ASN A 1 1150 ? 49.943 32.324 -32.723 1.00 84.00 1150 ASN A C 1
ATOM 9273 O O . ASN A 1 1150 ? 50.874 31.631 -33.128 1.00 84.00 1150 ASN A O 1
ATOM 9277 N N . ILE A 1 1151 ? 48.710 31.842 -32.567 1.00 91.50 1151 ILE A N 1
ATOM 9278 C CA . ILE A 1 1151 ? 48.348 30.438 -32.758 1.00 91.50 1151 ILE A CA 1
ATOM 9279 C C . ILE A 1 1151 ? 48.073 30.198 -34.243 1.00 91.50 1151 ILE A C 1
ATOM 9281 O O . ILE A 1 1151 ? 47.284 30.927 -34.842 1.00 91.50 1151 ILE A O 1
ATOM 9285 N N . SER A 1 1152 ? 48.695 29.188 -34.849 1.00 92.00 1152 SER A N 1
ATOM 9286 C CA . SER A 1 1152 ? 48.378 28.780 -36.228 1.00 92.00 1152 SER A CA 1
ATOM 9287 C C . SER A 1 1152 ? 47.037 28.048 -36.282 1.00 92.00 1152 SER A C 1
ATOM 9289 O O . SER A 1 1152 ? 46.768 27.227 -35.413 1.00 92.00 1152 SER A O 1
ATOM 9291 N N . VAL A 1 1153 ? 46.193 28.317 -37.277 1.00 91.44 1153 VAL A N 1
ATOM 9292 C CA . VAL A 1 1153 ? 44.902 27.629 -37.441 1.00 91.44 1153 VAL A CA 1
ATOM 9293 C C . VAL A 1 1153 ? 44.826 27.017 -38.833 1.00 91.44 1153 VAL A C 1
ATOM 9295 O O . VAL A 1 1153 ? 45.139 27.672 -39.827 1.00 91.44 1153 VAL A O 1
ATOM 9298 N N . ILE A 1 1154 ? 44.419 25.753 -38.910 1.00 90.81 1154 ILE A N 1
ATOM 9299 C CA . ILE A 1 1154 ? 44.266 25.021 -40.168 1.00 90.81 1154 ILE A CA 1
ATOM 9300 C C . ILE A 1 1154 ? 43.011 24.147 -40.133 1.00 90.81 1154 ILE A C 1
ATOM 9302 O O . ILE A 1 1154 ? 42.675 23.572 -39.102 1.00 90.81 1154 ILE A O 1
ATOM 9306 N N . GLU A 1 1155 ? 42.310 24.048 -41.258 1.00 89.62 1155 GLU A N 1
ATOM 9307 C CA . GLU A 1 1155 ? 41.186 23.120 -41.428 1.00 89.62 1155 GLU A CA 1
ATOM 9308 C C . GLU A 1 1155 ? 41.688 21.670 -41.468 1.00 89.62 1155 GLU A C 1
ATOM 9310 O O . GLU A 1 1155 ? 42.754 21.397 -42.014 1.00 89.62 1155 GLU A O 1
ATOM 9315 N N . TYR A 1 1156 ? 40.935 20.732 -40.898 1.00 92.00 1156 TYR A N 1
ATOM 9316 C CA . TYR A 1 1156 ? 41.334 19.331 -40.745 1.00 92.00 1156 TYR A CA 1
ATOM 9317 C C . TYR A 1 1156 ? 41.616 18.652 -42.090 1.00 92.00 1156 TYR A C 1
ATOM 9319 O O . TYR A 1 1156 ? 42.676 18.058 -42.259 1.00 92.00 1156 TYR A O 1
ATOM 9327 N N . GLU A 1 1157 ? 40.734 18.823 -43.078 1.00 87.69 1157 GLU A N 1
ATOM 9328 C CA . GLU A 1 1157 ? 40.926 18.257 -44.420 1.00 87.69 1157 GLU A CA 1
ATOM 9329 C C . GLU A 1 1157 ? 42.161 18.853 -45.110 1.00 87.69 1157 GLU A C 1
ATOM 9331 O O . GLU A 1 1157 ? 42.966 18.145 -45.719 1.00 87.69 1157 GLU A O 1
ATOM 9336 N N . LYS A 1 1158 ? 42.375 20.166 -44.953 1.00 87.81 1158 LYS A N 1
ATOM 9337 C CA . LYS A 1 1158 ? 43.582 20.841 -45.443 1.00 87.81 1158 LYS A CA 1
ATOM 9338 C C . LYS A 1 1158 ? 44.829 20.332 -44.717 1.00 87.81 1158 LYS A C 1
ATOM 9340 O O . LYS A 1 1158 ? 45.852 20.145 -45.357 1.00 87.81 1158 LYS A O 1
ATOM 9345 N N . PHE A 1 1159 ? 44.761 20.069 -43.414 1.00 91.69 1159 PHE A N 1
ATOM 9346 C CA . PHE A 1 1159 ? 45.869 19.509 -42.637 1.00 91.69 1159 PHE A CA 1
ATOM 9347 C C . PHE A 1 1159 ? 46.227 18.087 -43.089 1.00 91.69 1159 PHE A C 1
ATOM 9349 O O . PHE A 1 1159 ? 47.409 17.774 -43.210 1.00 91.69 1159 PHE A O 1
ATOM 9356 N N . LEU A 1 1160 ? 45.226 17.257 -43.398 1.00 91.38 1160 LEU A N 1
ATOM 9357 C CA . LEU A 1 1160 ? 45.417 15.912 -43.946 1.00 91.38 1160 LEU A CA 1
ATOM 9358 C C . LEU A 1 1160 ? 46.016 15.925 -45.362 1.00 91.38 1160 LEU A C 1
ATOM 9360 O O . LEU A 1 1160 ? 46.891 15.115 -45.663 1.00 91.38 1160 LEU A O 1
ATOM 9364 N N . THR A 1 1161 ? 45.579 16.850 -46.221 1.00 87.31 1161 THR A N 1
ATOM 9365 C CA . THR A 1 1161 ? 45.941 16.877 -47.654 1.00 87.31 1161 THR A CA 1
ATOM 9366 C C . THR A 1 1161 ? 47.143 17.760 -47.997 1.00 87.31 1161 THR A C 1
ATOM 9368 O O . THR A 1 1161 ? 47.766 17.558 -49.039 1.00 87.31 1161 THR A O 1
ATOM 9371 N N . GLN A 1 1162 ? 47.500 18.732 -47.152 1.00 84.44 1162 GLN A N 1
ATOM 9372 C CA . GLN A 1 1162 ? 48.621 19.638 -47.397 1.00 84.44 1162 GLN A CA 1
ATOM 9373 C C . GLN A 1 1162 ? 49.944 18.876 -47.355 1.00 84.44 1162 GLN A C 1
ATOM 9375 O O . GLN A 1 1162 ? 50.360 18.392 -46.304 1.00 84.44 1162 GLN A O 1
ATOM 9380 N N . ASP A 1 1163 ? 50.642 18.822 -48.485 1.00 80.94 1163 ASP A N 1
ATOM 9381 C CA . ASP A 1 1163 ? 52.010 18.318 -48.536 1.00 80.94 1163 ASP A CA 1
ATOM 9382 C C . ASP A 1 1163 ? 52.947 19.258 -47.758 1.00 80.94 1163 ASP A C 1
ATOM 9384 O O . ASP A 1 1163 ? 52.977 20.468 -48.005 1.00 80.94 1163 ASP A O 1
ATOM 9388 N N . SER A 1 1164 ? 53.677 18.717 -46.783 1.00 79.69 1164 SER A N 1
ATOM 9389 C CA . SER A 1 1164 ? 54.687 19.467 -46.030 1.00 79.69 1164 SER A CA 1
ATOM 9390 C C . SER A 1 1164 ? 56.080 19.351 -46.652 1.00 79.69 1164 SER A C 1
ATOM 9392 O O . SER A 1 1164 ? 56.962 20.130 -46.291 1.00 79.69 1164 SER A O 1
ATOM 9394 N N . GLY A 1 1165 ? 56.299 18.392 -47.563 1.00 80.44 1165 GLY A N 1
ATOM 9395 C CA . GLY A 1 1165 ? 57.619 18.035 -48.087 1.00 80.44 1165 GLY A CA 1
ATOM 9396 C C . GLY A 1 1165 ? 58.575 17.437 -47.044 1.00 80.44 1165 GLY A C 1
ATOM 9397 O O . GLY A 1 1165 ? 59.754 17.252 -47.345 1.00 80.44 1165 GLY A O 1
ATOM 9398 N N . ILE A 1 1166 ? 58.105 17.164 -45.820 1.00 83.62 1166 ILE A N 1
ATOM 9399 C CA . ILE A 1 1166 ? 58.913 16.627 -44.720 1.00 83.62 1166 ILE A CA 1
ATOM 9400 C C . ILE A 1 1166 ? 58.822 15.101 -44.748 1.00 83.62 1166 ILE A C 1
ATOM 9402 O O . ILE A 1 1166 ? 57.757 14.527 -44.532 1.00 83.62 1166 ILE A O 1
ATOM 9406 N N . GLU A 1 1167 ? 59.952 14.436 -44.976 1.00 83.31 1167 GLU A N 1
ATOM 9407 C CA . GLU A 1 1167 ? 60.046 12.985 -44.833 1.00 83.31 1167 GLU A CA 1
ATOM 9408 C C . GLU A 1 1167 ? 60.091 12.629 -43.340 1.00 83.31 1167 GLU A C 1
ATOM 9410 O O . GLU A 1 1167 ? 60.956 13.100 -42.598 1.00 83.31 1167 GLU A O 1
ATOM 9415 N N . VAL A 1 1168 ? 59.127 11.829 -42.881 1.00 88.25 1168 VAL A N 1
ATOM 9416 C CA . VAL A 1 1168 ? 59.008 11.416 -41.479 1.00 88.25 1168 VAL A CA 1
ATOM 9417 C C . VAL A 1 1168 ? 59.166 9.910 -41.352 1.00 88.25 1168 VAL A C 1
ATOM 9419 O O . VAL A 1 1168 ? 58.624 9.143 -42.146 1.00 88.25 1168 VAL A O 1
ATOM 9422 N N . ASP A 1 1169 ? 59.890 9.481 -40.321 1.00 86.94 1169 ASP A N 1
ATOM 9423 C CA . ASP A 1 1169 ? 59.944 8.071 -39.953 1.00 86.94 1169 ASP A CA 1
ATOM 9424 C C . ASP A 1 1169 ? 58.552 7.621 -39.488 1.00 86.94 1169 ASP A C 1
ATOM 9426 O O . ASP A 1 1169 ? 57.975 8.248 -38.597 1.00 86.94 1169 ASP A O 1
ATOM 9430 N N . MET A 1 1170 ? 58.027 6.546 -40.082 1.00 89.31 1170 MET A N 1
ATOM 9431 C CA . MET A 1 1170 ? 56.727 5.936 -39.769 1.00 89.31 1170 MET A CA 1
ATOM 9432 C C . MET A 1 1170 ? 56.857 4.612 -38.998 1.00 89.31 1170 MET A C 1
ATOM 9434 O O . MET A 1 1170 ? 55.866 3.900 -38.835 1.00 89.31 1170 MET A O 1
ATOM 9438 N N . THR A 1 1171 ? 58.042 4.275 -38.471 1.00 87.19 1171 THR A N 1
ATOM 9439 C CA . THR A 1 1171 ? 58.203 3.121 -37.571 1.00 87.19 1171 THR A CA 1
ATOM 9440 C C . THR A 1 1171 ? 57.217 3.188 -36.398 1.00 87.19 1171 THR A C 1
ATOM 9442 O O . THR A 1 1171 ? 56.913 4.262 -35.859 1.00 87.19 1171 THR A O 1
ATOM 9445 N N . LEU A 1 1172 ? 56.658 2.035 -36.015 1.00 83.62 1172 LEU A N 1
ATOM 9446 C CA . LEU A 1 1172 ? 55.723 1.946 -34.893 1.00 83.62 1172 LEU A CA 1
ATOM 9447 C C . LEU A 1 1172 ? 56.421 2.369 -33.596 1.00 83.62 1172 LEU A C 1
ATOM 9449 O O . LEU A 1 1172 ? 57.496 1.870 -33.261 1.00 83.62 1172 LEU A O 1
ATOM 9453 N N . ARG A 1 1173 ? 55.797 3.291 -32.859 1.00 89.62 1173 ARG A N 1
ATOM 9454 C CA . ARG A 1 1173 ? 56.300 3.747 -31.560 1.00 89.62 1173 ARG A CA 1
ATOM 9455 C C . ARG A 1 1173 ? 56.048 2.674 -30.504 1.00 89.62 1173 ARG A C 1
ATOM 9457 O O . ARG A 1 1173 ? 54.980 2.069 -30.469 1.00 89.62 1173 ARG A O 1
ATOM 9464 N N . ASP A 1 1174 ? 57.007 2.478 -29.604 1.00 91.19 1174 ASP A N 1
ATOM 9465 C CA . ASP A 1 1174 ? 56.835 1.584 -28.456 1.00 91.19 1174 ASP A CA 1
ATOM 9466 C C . ASP A 1 1174 ? 55.913 2.241 -27.415 1.00 91.19 1174 ASP A C 1
ATOM 9468 O O . ASP A 1 1174 ? 56.348 3.107 -26.654 1.00 91.19 1174 ASP A O 1
ATOM 9472 N N . VAL A 1 1175 ? 54.625 1.882 -27.420 1.00 94.94 1175 VAL A N 1
ATOM 9473 C CA . VAL A 1 1175 ? 53.595 2.358 -26.477 1.00 94.94 1175 VAL A CA 1
ATOM 9474 C C . VAL A 1 1175 ? 53.203 1.216 -25.538 1.00 94.94 1175 VAL A C 1
ATOM 9476 O O . VAL A 1 1175 ? 52.685 0.185 -25.974 1.00 94.94 1175 VAL A O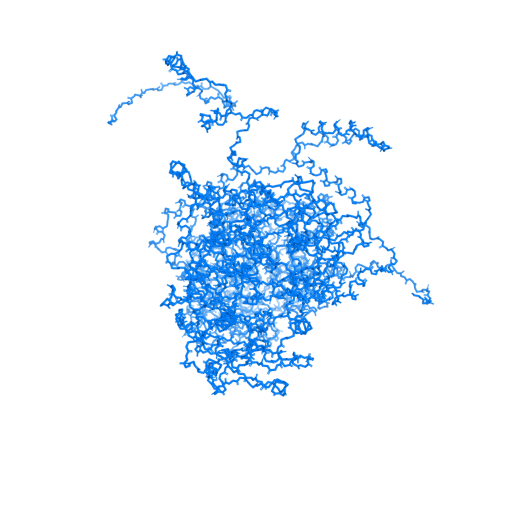 1
ATOM 9479 N N . GLY A 1 1176 ? 53.445 1.397 -24.243 1.00 93.88 1176 GLY A N 1
ATOM 9480 C CA . GLY A 1 1176 ? 53.241 0.397 -23.200 1.00 93.88 1176 GLY A CA 1
ATOM 9481 C C . GLY A 1 1176 ? 51.996 0.621 -22.335 1.00 93.88 1176 GLY A C 1
ATOM 9482 O O . GLY A 1 1176 ? 51.347 1.664 -22.365 1.00 93.88 1176 GLY A O 1
ATOM 9483 N N . LEU A 1 1177 ? 51.713 -0.365 -21.478 1.00 93.88 1177 LEU A N 1
ATOM 9484 C CA . LEU A 1 1177 ? 50.528 -0.421 -20.607 1.00 93.88 1177 LEU A CA 1
ATOM 9485 C C . LEU A 1 1177 ? 50.372 0.793 -19.682 1.00 93.88 1177 LEU A C 1
ATOM 9487 O O . LEU A 1 1177 ? 49.269 1.294 -19.479 1.00 93.88 1177 LEU A O 1
ATOM 9491 N N . LYS A 1 1178 ? 51.477 1.268 -19.101 1.00 94.88 1178 LYS A N 1
ATOM 9492 C CA . LYS A 1 1178 ? 51.467 2.368 -18.124 1.00 94.88 1178 LYS A CA 1
ATOM 9493 C C . LYS A 1 1178 ? 51.521 3.753 -18.775 1.00 94.88 1178 LYS A C 1
ATOM 9495 O O . LYS A 1 1178 ? 51.410 4.746 -18.057 1.00 94.88 1178 LYS A O 1
ATOM 9500 N N . ASP A 1 1179 ? 51.670 3.831 -20.099 1.00 96.69 1179 ASP A N 1
ATOM 9501 C CA . ASP A 1 1179 ? 51.640 5.109 -20.805 1.00 96.69 1179 ASP A CA 1
ATOM 9502 C C . ASP A 1 1179 ? 50.242 5.731 -20.710 1.00 96.69 1179 ASP A C 1
ATOM 9504 O O . ASP A 1 1179 ? 49.222 5.035 -20.797 1.00 96.69 1179 ASP A O 1
ATOM 9508 N N . GLN A 1 1180 ? 50.202 7.052 -20.523 1.00 96.25 1180 GLN A N 1
ATOM 9509 C CA . GLN A 1 1180 ? 48.962 7.822 -20.468 1.00 96.25 1180 GLN A CA 1
ATOM 9510 C C . GLN A 1 1180 ? 48.283 7.781 -21.840 1.00 96.25 1180 GLN A C 1
ATOM 9512 O O . GLN A 1 1180 ? 48.863 8.219 -22.829 1.00 96.25 1180 GLN A O 1
ATOM 9517 N N . ALA A 1 1181 ? 47.056 7.270 -21.891 1.00 96.88 1181 ALA A N 1
ATOM 9518 C CA . ALA A 1 1181 ? 46.256 7.257 -23.109 1.00 96.88 1181 ALA A CA 1
ATOM 9519 C C . ALA A 1 1181 ? 45.354 8.493 -23.168 1.00 96.88 1181 ALA A C 1
ATOM 9521 O O . ALA A 1 1181 ? 45.252 9.144 -24.205 1.00 96.88 1181 ALA A O 1
ATOM 9522 N N . ILE A 1 1182 ? 44.708 8.831 -22.046 1.00 97.19 1182 ILE A N 1
ATOM 9523 C CA . ILE A 1 1182 ? 43.714 9.905 -21.978 1.00 97.19 1182 ILE A CA 1
ATOM 9524 C C . ILE A 1 1182 ? 43.883 10.697 -20.686 1.00 97.19 1182 ILE A C 1
ATOM 9526 O O . ILE A 1 1182 ? 44.063 10.129 -19.609 1.00 97.19 1182 ILE A O 1
ATOM 9530 N N . ILE A 1 1183 ? 43.765 12.018 -20.787 1.00 96.69 1183 ILE A N 1
ATOM 9531 C CA . ILE A 1 1183 ? 43.561 12.914 -19.649 1.00 96.69 1183 ILE A CA 1
ATOM 9532 C C . ILE A 1 1183 ? 42.164 13.515 -19.805 1.00 96.69 1183 ILE A C 1
ATOM 9534 O O . ILE A 1 1183 ? 41.952 14.464 -20.562 1.00 96.69 1183 ILE A O 1
ATOM 9538 N N . MET A 1 1184 ? 41.184 12.934 -19.119 1.00 94.62 1184 MET A N 1
ATOM 9539 C CA . MET A 1 1184 ? 39.782 13.307 -19.298 1.00 94.62 1184 MET A CA 1
ATOM 9540 C C . MET A 1 1184 ? 39.363 14.359 -18.277 1.00 94.62 1184 MET A C 1
ATOM 9542 O O . MET A 1 1184 ? 39.283 14.071 -17.083 1.00 94.62 1184 MET A O 1
ATOM 9546 N N . TYR A 1 1185 ? 39.067 15.577 -18.734 1.00 90.44 1185 TYR A N 1
ATOM 9547 C CA . TYR A 1 1185 ? 38.624 16.644 -17.841 1.00 90.44 1185 TYR A CA 1
ATOM 9548 C C . TYR A 1 1185 ? 37.163 16.471 -17.433 1.00 90.44 1185 TYR A C 1
ATOM 9550 O O . TYR A 1 1185 ? 36.245 16.585 -18.247 1.00 90.44 1185 TYR A O 1
ATOM 9558 N N . THR A 1 1186 ? 36.932 16.249 -16.140 1.00 80.56 1186 THR A N 1
ATOM 9559 C CA . THR A 1 1186 ? 35.585 16.163 -15.571 1.00 80.56 1186 THR A CA 1
ATOM 9560 C C . THR A 1 1186 ? 35.141 17.522 -15.029 1.00 80.56 1186 THR A C 1
ATOM 9562 O O . THR A 1 1186 ? 35.901 18.255 -14.389 1.00 80.56 1186 THR A O 1
ATOM 9565 N N . SER A 1 1187 ? 33.885 17.896 -15.290 1.00 63.78 1187 SER A N 1
ATOM 9566 C CA . SER A 1 1187 ? 33.305 19.121 -14.739 1.00 63.78 1187 SER A CA 1
ATOM 9567 C C . SER A 1 1187 ? 32.922 18.907 -13.270 1.00 63.78 1187 SER A C 1
ATOM 9569 O O . SER A 1 1187 ? 31.938 18.220 -12.987 1.00 63.78 1187 SER A O 1
ATOM 9571 N N . GLY A 1 1188 ? 33.664 19.509 -12.339 1.00 48.56 1188 GLY A N 1
ATOM 9572 C CA . GLY A 1 1188 ? 33.221 19.670 -10.953 1.00 48.56 1188 GLY A CA 1
ATOM 9573 C C . GLY A 1 1188 ? 32.123 20.734 -10.853 1.00 48.56 1188 GLY A C 1
ATOM 9574 O O . GLY A 1 1188 ? 32.125 21.703 -11.607 1.00 48.56 1188 GLY A O 1
ATOM 9575 N N . THR A 1 1189 ? 31.175 20.580 -9.927 1.00 43.69 1189 THR A N 1
ATOM 9576 C CA . THR A 1 1189 ? 30.075 21.545 -9.734 1.00 43.69 1189 THR A CA 1
ATOM 9577 C C . THR A 1 1189 ? 30.524 22.884 -9.142 1.00 43.69 1189 THR A C 1
ATOM 9579 O O . THR A 1 1189 ? 29.765 23.839 -9.230 1.00 43.69 1189 THR A O 1
ATOM 9582 N N . THR A 1 1190 ? 31.719 22.970 -8.535 1.00 44.50 1190 THR A N 1
ATOM 9583 C CA . THR A 1 1190 ? 32.250 24.207 -7.912 1.00 44.50 1190 THR A CA 1
ATOM 9584 C C . THR A 1 1190 ? 33.771 24.352 -7.904 1.00 44.50 1190 THR A C 1
ATOM 9586 O O . THR A 1 1190 ? 34.290 25.263 -7.270 1.00 44.50 1190 THR A O 1
ATOM 9589 N N . SER A 1 1191 ? 34.515 23.449 -8.532 1.00 54.44 1191 SER A N 1
ATOM 9590 C CA . SER A 1 1191 ? 35.979 23.487 -8.522 1.00 54.44 1191 SER A CA 1
ATOM 9591 C C . SER A 1 1191 ? 36.528 23.506 -9.937 1.00 54.44 1191 SER A C 1
ATOM 9593 O O . SER A 1 1191 ? 35.853 23.094 -10.883 1.00 54.44 1191 SER A O 1
ATOM 9595 N N . THR A 1 1192 ? 37.766 23.980 -10.073 1.00 69.00 1192 THR A N 1
ATOM 9596 C CA . THR A 1 1192 ? 38.543 23.876 -11.307 1.00 69.00 1192 THR A CA 1
ATOM 9597 C C . THR A 1 1192 ? 38.471 22.434 -11.824 1.00 69.00 1192 THR A C 1
ATOM 9599 O O . THR A 1 1192 ? 38.770 21.521 -11.037 1.00 69.00 1192 THR A O 1
ATOM 9602 N N . PRO A 1 1193 ? 38.069 22.215 -13.095 1.00 77.44 1193 PRO A N 1
ATOM 9603 C CA . PRO A 1 1193 ? 37.971 20.888 -13.700 1.00 77.44 1193 PRO A CA 1
ATOM 9604 C C . PRO A 1 1193 ? 39.207 20.042 -13.408 1.00 77.44 1193 PRO A C 1
ATOM 9606 O O . PRO A 1 1193 ? 40.315 20.570 -13.397 1.00 77.44 1193 PRO A O 1
ATOM 9609 N N . LYS A 1 1194 ? 39.024 18.749 -13.137 1.00 86.75 1194 LYS A N 1
ATOM 9610 C CA . LYS A 1 1194 ? 40.138 17.836 -12.850 1.00 86.75 1194 LYS A CA 1
ATOM 9611 C C . LYS A 1 1194 ? 40.406 16.972 -14.073 1.00 86.75 1194 LYS A C 1
ATOM 9613 O O . LYS A 1 1194 ? 39.467 16.360 -14.579 1.00 86.75 1194 LYS A O 1
ATOM 9618 N N . GLY A 1 1195 ? 41.658 16.888 -14.515 1.00 92.44 1195 GLY A N 1
ATOM 9619 C CA . GLY A 1 1195 ? 42.068 15.918 -15.531 1.00 92.44 1195 GLY A CA 1
ATOM 9620 C C . GLY A 1 1195 ? 42.240 14.535 -14.906 1.00 92.44 1195 GLY A C 1
ATOM 9621 O O . GLY A 1 1195 ? 43.148 14.340 -14.108 1.00 92.44 1195 GLY A O 1
ATOM 9622 N N . VAL A 1 1196 ? 41.381 13.574 -15.230 1.00 95.12 1196 VAL A N 1
ATOM 9623 C CA . VAL A 1 1196 ? 41.511 12.175 -14.788 1.00 95.12 1196 VAL A CA 1
ATOM 9624 C C . VAL A 1 1196 ? 42.518 11.469 -15.694 1.00 95.12 1196 VAL A C 1
ATOM 9626 O O . VAL A 1 1196 ? 42.299 11.414 -16.904 1.00 95.12 1196 VAL A O 1
ATOM 9629 N N . ILE A 1 1197 ? 43.612 10.943 -15.136 1.00 97.12 1197 ILE A N 1
ATOM 9630 C CA . ILE A 1 1197 ? 44.640 10.235 -15.914 1.00 97.12 1197 ILE A CA 1
ATOM 9631 C C . ILE A 1 1197 ? 44.224 8.779 -16.112 1.00 97.12 1197 ILE A C 1
ATOM 9633 O O . ILE A 1 1197 ? 44.211 8.008 -15.152 1.00 97.12 1197 ILE A O 1
ATOM 9637 N N . LEU A 1 1198 ? 43.974 8.396 -17.362 1.00 97.31 1198 LEU A N 1
ATOM 9638 C CA . LEU A 1 1198 ? 43.704 7.022 -17.773 1.00 97.31 1198 LEU A CA 1
ATOM 9639 C C . LEU A 1 1198 ? 44.871 6.497 -18.609 1.00 97.31 1198 LEU A C 1
ATOM 9641 O O . LEU A 1 1198 ? 45.228 7.065 -19.648 1.00 97.31 1198 LEU A O 1
ATOM 9645 N N . THR A 1 1199 ? 45.486 5.414 -18.148 1.00 97.38 1199 THR A N 1
ATOM 9646 C CA . THR A 1 1199 ? 46.532 4.709 -18.896 1.00 97.38 1199 THR A CA 1
ATOM 9647 C C . THR A 1 1199 ? 45.927 3.737 -19.903 1.00 97.38 1199 THR A C 1
ATOM 9649 O O . THR A 1 1199 ? 44.731 3.429 -19.864 1.00 97.38 1199 THR A O 1
ATOM 9652 N N . ASN A 1 1200 ? 46.770 3.216 -20.794 1.00 96.38 1200 ASN A N 1
ATOM 9653 C CA . ASN A 1 1200 ? 46.396 2.106 -21.665 1.00 96.38 1200 ASN A CA 1
ATOM 9654 C C . ASN A 1 1200 ? 45.858 0.913 -20.858 1.00 96.38 1200 ASN A C 1
ATOM 9656 O O . ASN A 1 1200 ? 44.776 0.419 -21.153 1.00 96.38 1200 ASN A O 1
ATOM 9660 N N . GLU A 1 1201 ? 46.554 0.502 -19.797 1.00 95.25 1201 GLU A N 1
ATOM 9661 C CA . GLU A 1 1201 ? 46.129 -0.573 -18.892 1.00 95.25 1201 GLU A CA 1
ATOM 9662 C C . GLU A 1 1201 ? 44.724 -0.347 -18.326 1.00 95.25 1201 GLU A C 1
ATOM 9664 O O . GLU A 1 1201 ? 43.931 -1.285 -18.301 1.00 95.25 1201 GLU A O 1
ATOM 9669 N N . ASN A 1 1202 ? 44.387 0.886 -17.927 1.00 95.75 1202 ASN A N 1
ATOM 9670 C CA . ASN A 1 1202 ? 43.070 1.176 -17.363 1.00 95.75 1202 ASN A CA 1
ATOM 9671 C C . ASN A 1 1202 ? 41.941 0.885 -18.356 1.00 95.75 1202 ASN A C 1
ATOM 9673 O O . ASN A 1 1202 ? 40.978 0.182 -18.038 1.00 95.75 1202 ASN A O 1
ATOM 9677 N N . LEU A 1 1203 ? 42.079 1.390 -19.578 1.00 94.25 1203 LEU A N 1
ATOM 9678 C CA . LEU A 1 1203 ? 41.068 1.237 -20.622 1.00 94.25 1203 LEU A CA 1
ATOM 9679 C C . LEU A 1 1203 ? 41.047 -0.189 -21.200 1.00 94.25 1203 LEU A C 1
ATOM 9681 O O . LEU A 1 1203 ? 39.976 -0.703 -21.527 1.00 94.25 1203 LEU A O 1
ATOM 9685 N N . ILE A 1 1204 ? 42.198 -0.866 -21.257 1.00 93.00 1204 ILE A N 1
ATOM 9686 C CA . ILE A 1 1204 ? 42.309 -2.280 -21.648 1.00 93.00 1204 ILE A CA 1
ATOM 9687 C C . ILE A 1 1204 ? 41.617 -3.180 -20.615 1.00 93.00 1204 ILE A C 1
ATOM 9689 O O . ILE A 1 1204 ? 40.815 -4.033 -20.996 1.00 93.00 1204 ILE A O 1
ATOM 9693 N N . ALA A 1 1205 ? 41.854 -2.965 -19.318 1.00 91.94 1205 ALA A N 1
ATOM 9694 C CA . ALA A 1 1205 ? 41.204 -3.720 -18.249 1.00 91.94 1205 ALA A CA 1
ATOM 9695 C C . ALA A 1 1205 ? 39.687 -3.481 -18.222 1.00 91.94 1205 ALA A C 1
ATOM 9697 O O . ALA A 1 1205 ? 38.910 -4.418 -18.041 1.00 91.94 1205 ALA A O 1
ATOM 9698 N N . ALA A 1 1206 ? 39.240 -2.245 -18.465 1.00 90.81 1206 ALA A N 1
ATOM 9699 C CA . ALA A 1 1206 ? 37.820 -1.932 -18.626 1.00 90.81 1206 ALA A CA 1
ATOM 9700 C C . ALA A 1 1206 ? 37.195 -2.686 -19.814 1.00 90.81 1206 ALA A C 1
ATOM 9702 O O . ALA A 1 1206 ? 36.127 -3.287 -19.676 1.00 90.81 1206 ALA A O 1
ATOM 9703 N N . SER A 1 1207 ? 37.886 -2.713 -20.959 1.00 84.44 1207 SER A N 1
ATOM 9704 C CA . SER A 1 1207 ? 37.470 -3.467 -22.149 1.00 84.44 1207 SER A CA 1
ATOM 9705 C C . SER A 1 1207 ? 37.406 -4.979 -21.891 1.00 84.44 1207 SER A C 1
ATOM 9707 O O . SER A 1 1207 ? 36.416 -5.634 -22.232 1.00 84.44 1207 SER A O 1
ATOM 9709 N N . SER A 1 1208 ? 38.411 -5.528 -21.203 1.00 84.12 1208 SER A N 1
ATOM 9710 C CA . SER A 1 1208 ? 38.457 -6.933 -20.780 1.00 84.12 1208 SER A CA 1
ATOM 9711 C C . SER A 1 1208 ? 37.281 -7.285 -19.863 1.00 84.12 1208 SER A C 1
ATOM 9713 O O . SER A 1 1208 ? 36.522 -8.208 -20.156 1.00 84.12 1208 SER A O 1
ATOM 9715 N N . GLY A 1 1209 ? 37.022 -6.475 -18.831 1.00 83.69 1209 GLY A N 1
ATOM 9716 C CA . GLY A 1 1209 ? 35.898 -6.687 -17.916 1.00 83.69 1209 GLY A CA 1
ATOM 9717 C C . GLY A 1 1209 ? 34.534 -6.717 -18.614 1.00 83.69 1209 GLY A C 1
ATOM 9718 O O . GLY A 1 1209 ? 33.687 -7.540 -18.271 1.00 83.69 1209 GLY A O 1
ATOM 9719 N N . MET A 1 1210 ? 34.321 -5.876 -19.632 1.00 79.12 1210 MET A N 1
ATOM 9720 C CA . MET A 1 1210 ? 33.089 -5.895 -20.439 1.00 79.12 1210 MET A CA 1
ATOM 9721 C C . MET A 1 1210 ? 32.952 -7.157 -21.313 1.00 79.12 1210 MET A C 1
ATOM 9723 O O . MET A 1 1210 ? 31.830 -7.558 -21.628 1.00 79.12 1210 MET A O 1
ATOM 9727 N N . SER A 1 1211 ? 34.068 -7.806 -21.662 1.00 67.31 1211 SER A N 1
ATOM 9728 C CA . SER A 1 1211 ? 34.126 -9.053 -22.451 1.00 67.31 1211 SER A CA 1
ATOM 9729 C C . SER A 1 1211 ? 33.685 -10.284 -21.651 1.00 67.31 1211 SER A C 1
ATOM 9731 O O . SER A 1 1211 ? 33.285 -11.299 -22.215 1.00 67.31 1211 SER A O 1
ATOM 9733 N N . GLY A 1 1212 ? 33.657 -10.192 -20.316 1.00 58.91 1212 GLY A N 1
ATOM 9734 C CA . GLY A 1 1212 ? 33.326 -11.298 -19.413 1.00 58.91 1212 GLY A CA 1
ATOM 9735 C C . GLY A 1 1212 ? 31.976 -12.000 -19.642 1.00 58.91 1212 GLY A C 1
ATOM 9736 O O . GLY A 1 1212 ? 31.768 -13.091 -19.112 1.00 58.91 1212 GLY A O 1
ATOM 9737 N N . TYR A 1 1213 ? 31.078 -11.410 -20.437 1.00 56.50 1213 TYR A N 1
ATOM 9738 C CA . TYR A 1 1213 ? 29.729 -11.907 -20.733 1.00 56.50 1213 TYR A CA 1
ATOM 9739 C C . TYR A 1 1213 ? 29.580 -12.634 -22.087 1.00 56.50 1213 TYR A C 1
ATOM 9741 O O . TYR A 1 1213 ? 28.455 -12.967 -22.468 1.00 56.50 1213 TYR A O 1
ATOM 9749 N N . GLU A 1 1214 ? 30.661 -12.897 -22.825 1.00 49.19 1214 GLU A N 1
ATOM 9750 C CA . GLU A 1 1214 ? 30.620 -13.520 -24.166 1.00 49.19 1214 GLU A CA 1
ATOM 9751 C C . GLU A 1 1214 ? 29.844 -14.850 -24.212 1.00 49.19 1214 GLU A C 1
ATOM 9753 O O . GLU A 1 1214 ? 28.944 -15.014 -25.036 1.00 49.19 1214 GLU A O 1
ATOM 9758 N N . ASN A 1 1215 ? 30.062 -15.750 -23.245 1.00 41.59 1215 ASN A N 1
ATOM 9759 C CA . ASN A 1 1215 ? 29.356 -17.042 -23.166 1.00 41.59 1215 ASN A CA 1
ATOM 9760 C C . ASN A 1 1215 ? 27.856 -16.932 -22.810 1.00 41.59 1215 ASN A C 1
ATOM 9762 O O . ASN A 1 1215 ? 27.146 -17.937 -22.789 1.00 41.59 1215 ASN A O 1
ATOM 9766 N N . LEU A 1 1216 ? 27.361 -15.727 -22.513 1.00 40.09 1216 LEU A N 1
ATOM 9767 C CA . LEU A 1 1216 ? 25.974 -15.446 -22.118 1.00 40.09 1216 LEU A CA 1
ATOM 9768 C C . LEU A 1 1216 ? 25.188 -14.695 -23.208 1.00 40.09 1216 LEU A C 1
ATOM 9770 O O . LEU A 1 1216 ? 24.070 -14.242 -22.956 1.00 40.09 1216 LEU A O 1
ATOM 9774 N N . GLY A 1 1217 ? 25.756 -14.577 -24.414 1.00 38.91 1217 GLY A N 1
ATOM 9775 C CA . GLY A 1 1217 ? 25.160 -13.868 -25.551 1.00 38.91 1217 GLY A CA 1
ATOM 9776 C C . GLY A 1 1217 ? 25.630 -12.422 -25.723 1.00 38.91 1217 GLY A C 1
ATOM 9777 O O . GLY A 1 1217 ? 25.055 -11.723 -26.553 1.00 38.91 1217 GLY A O 1
ATOM 9778 N N . GLY A 1 1218 ? 26.650 -11.990 -24.964 1.00 45.75 1218 GLY A N 1
ATOM 9779 C CA . GLY A 1 1218 ? 27.327 -10.699 -25.113 1.00 45.75 1218 GLY A CA 1
ATOM 9780 C C . GLY A 1 1218 ? 26.448 -9.462 -24.873 1.00 45.75 1218 GLY A C 1
ATOM 9781 O O . GLY A 1 1218 ? 25.238 -9.436 -25.106 1.00 45.75 1218 GLY A O 1
ATOM 9782 N N . PHE A 1 1219 ? 27.062 -8.364 -24.432 1.00 53.12 1219 PHE A N 1
ATOM 9783 C CA . PHE A 1 1219 ? 26.372 -7.070 -24.433 1.00 53.12 1219 PHE A CA 1
ATOM 9784 C C . PHE A 1 1219 ? 26.078 -6.578 -25.848 1.00 53.12 1219 PHE A C 1
ATOM 9786 O O . PHE A 1 1219 ? 25.055 -5.937 -26.066 1.00 53.12 1219 PHE A O 1
ATOM 9793 N N . LEU A 1 1220 ? 26.905 -6.970 -26.816 1.00 53.53 1220 LEU A N 1
ATOM 9794 C CA . LEU A 1 1220 ? 26.752 -6.658 -28.226 1.00 53.53 1220 LEU A CA 1
ATOM 9795 C C . LEU A 1 1220 ? 27.092 -7.914 -29.065 1.00 53.53 1220 LEU A C 1
ATOM 9797 O O . LEU A 1 1220 ? 28.106 -8.550 -28.794 1.00 53.53 1220 LEU A O 1
ATOM 9801 N N . ASP A 1 1221 ? 26.221 -8.307 -30.000 1.00 54.50 1221 ASP A N 1
ATOM 9802 C CA . ASP A 1 1221 ? 26.375 -9.406 -30.972 1.00 54.50 1221 ASP A CA 1
ATOM 9803 C C . ASP A 1 1221 ? 27.003 -8.890 -32.284 1.00 54.50 1221 ASP A C 1
ATOM 9805 O O . ASP A 1 1221 ? 26.504 -7.965 -32.926 1.00 54.50 1221 ASP A O 1
ATOM 9809 N N . GLU A 1 1222 ? 28.102 -9.516 -32.691 1.00 56.31 1222 GLU A N 1
ATOM 9810 C CA . GLU A 1 1222 ? 29.058 -9.047 -33.702 1.00 56.31 1222 GLU A CA 1
ATOM 9811 C C . GLU A 1 1222 ? 28.496 -8.943 -35.130 1.00 56.31 1222 GLU A C 1
ATOM 9813 O O . GLU A 1 1222 ? 29.049 -8.227 -35.963 1.00 56.31 1222 GLU A O 1
ATOM 9818 N N . LYS A 1 1223 ? 27.423 -9.672 -35.475 1.00 58.62 1223 LYS A N 1
ATOM 9819 C CA . LYS A 1 1223 ? 27.037 -9.837 -36.895 1.00 58.62 1223 LYS A CA 1
ATOM 9820 C C . LYS A 1 1223 ? 25.974 -8.871 -37.407 1.00 58.62 1223 LYS A C 1
ATOM 9822 O O . LYS A 1 1223 ? 25.897 -8.663 -38.617 1.00 58.62 1223 LYS A O 1
ATOM 9827 N N . THR A 1 1224 ? 25.130 -8.318 -36.537 1.00 67.19 1224 THR A N 1
ATOM 9828 C CA . THR A 1 1224 ? 23.970 -7.509 -36.972 1.00 67.19 1224 THR A CA 1
ATOM 9829 C C . THR A 1 1224 ? 23.732 -6.245 -36.159 1.00 67.19 1224 THR A C 1
ATOM 9831 O O . THR A 1 1224 ? 22.743 -5.552 -36.402 1.00 67.19 1224 THR A O 1
ATOM 9834 N N . GLU A 1 1225 ? 24.592 -5.946 -35.188 1.00 81.00 1225 GLU A N 1
ATOM 9835 C CA . GLU A 1 1225 ? 24.367 -4.800 -34.322 1.00 81.00 1225 GLU A CA 1
ATOM 9836 C C . GLU A 1 1225 ? 24.806 -3.467 -34.934 1.00 81.00 1225 GLU A C 1
ATOM 9838 O O . GLU A 1 1225 ? 25.832 -3.349 -35.603 1.00 81.00 1225 GLU A O 1
ATOM 9843 N N . VAL A 1 1226 ? 23.979 -2.456 -34.680 1.00 90.94 1226 VAL A N 1
ATOM 9844 C CA . VAL A 1 1226 ? 24.188 -1.055 -35.041 1.00 90.94 1226 VAL A CA 1
ATOM 9845 C C . VAL A 1 1226 ? 23.901 -0.222 -33.795 1.00 90.94 1226 VAL A C 1
ATOM 9847 O O . VAL A 1 1226 ? 22.788 -0.267 -33.261 1.00 90.94 1226 VAL A O 1
ATOM 9850 N N . VAL A 1 1227 ? 24.885 0.539 -33.325 1.00 93.06 1227 VAL A N 1
ATOM 9851 C CA . VAL A 1 1227 ? 24.790 1.377 -32.124 1.00 93.06 1227 VAL A CA 1
ATOM 9852 C C . VAL A 1 1227 ? 24.582 2.832 -32.519 1.00 93.06 1227 VAL A C 1
ATOM 9854 O O . VAL A 1 1227 ? 25.304 3.358 -33.362 1.00 93.06 1227 VAL A O 1
ATOM 9857 N N . ALA A 1 1228 ? 23.592 3.497 -31.921 1.00 93.75 1228 ALA A N 1
ATOM 9858 C CA . ALA A 1 1228 ? 23.457 4.946 -32.058 1.00 93.75 1228 ALA A CA 1
ATOM 9859 C C . ALA A 1 1228 ? 24.371 5.650 -31.052 1.00 93.75 1228 ALA A C 1
ATOM 9861 O O . ALA A 1 1228 ? 24.104 5.586 -29.851 1.00 93.75 1228 ALA A O 1
ATOM 9862 N N . CYS A 1 1229 ? 25.393 6.344 -31.552 1.00 94.31 1229 CYS A N 1
ATOM 9863 C CA . CYS A 1 1229 ? 26.350 7.088 -30.735 1.00 94.31 1229 CYS A CA 1
ATOM 9864 C C . CYS A 1 1229 ? 26.103 8.592 -30.868 1.00 94.31 1229 CYS A C 1
ATOM 9866 O O . CYS A 1 1229 ? 26.045 9.142 -31.968 1.00 94.31 1229 CYS A O 1
ATOM 9868 N N . TYR A 1 1230 ? 25.864 9.254 -29.745 1.00 91.00 1230 TYR A N 1
ATOM 9869 C CA . TYR A 1 1230 ? 25.438 10.655 -29.673 1.00 91.00 1230 TYR A CA 1
ATOM 9870 C C . TYR A 1 1230 ? 25.739 11.316 -28.331 1.00 91.00 1230 TYR A C 1
ATOM 9872 O O . TYR A 1 1230 ? 25.612 12.542 -28.222 1.00 91.00 1230 TYR A O 1
ATOM 9880 N N . LEU A 1 1231 ? 26.073 10.536 -27.295 1.00 91.75 1231 LEU A N 1
ATOM 9881 C CA . LEU A 1 1231 ? 26.547 11.115 -26.045 1.00 91.75 1231 LEU A CA 1
ATOM 9882 C C . LEU A 1 1231 ? 27.950 11.694 -26.285 1.00 91.75 1231 LEU A C 1
ATOM 9884 O O . LEU A 1 1231 ? 28.634 11.274 -27.214 1.00 91.75 1231 LEU A O 1
ATOM 9888 N N . PRO A 1 1232 ? 28.398 12.673 -25.488 1.00 90.62 1232 PRO A N 1
ATOM 9889 C CA . PRO A 1 1232 ? 29.712 13.285 -25.669 1.00 90.62 1232 PRO A CA 1
ATOM 9890 C C . PRO A 1 1232 ? 30.851 12.262 -25.540 1.00 90.62 1232 PRO A C 1
ATOM 9892 O O . PRO A 1 1232 ? 30.975 11.626 -24.498 1.00 90.62 1232 PRO A O 1
ATOM 9895 N N . LEU A 1 1233 ? 31.740 12.179 -26.531 1.00 93.56 1233 LEU A N 1
ATOM 9896 C CA . LEU A 1 1233 ? 32.956 11.352 -26.489 1.00 93.56 1233 LEU A CA 1
ATOM 9897 C C . LEU A 1 1233 ? 33.965 11.825 -25.427 1.00 93.56 1233 LEU A C 1
ATOM 9899 O O . LEU A 1 1233 ? 34.734 11.037 -24.883 1.00 93.56 1233 LEU A O 1
ATOM 9903 N N . ALA A 1 1234 ? 33.893 13.103 -25.042 1.00 91.25 1234 ALA A N 1
ATOM 9904 C CA . ALA A 1 1234 ? 34.592 13.638 -23.872 1.00 91.25 1234 ALA A CA 1
ATOM 9905 C C . ALA A 1 1234 ? 34.046 13.102 -22.527 1.00 91.25 1234 ALA A C 1
ATOM 9907 O O . ALA A 1 1234 ? 34.610 13.398 -21.475 1.00 91.25 1234 ALA A O 1
ATOM 9908 N N . HIS A 1 1235 ? 32.951 12.331 -22.534 1.00 88.50 1235 HIS A N 1
ATOM 9909 C CA . HIS A 1 1235 ? 32.466 11.571 -21.388 1.00 88.50 1235 HIS A CA 1
ATOM 9910 C C . HIS A 1 1235 ? 32.838 10.094 -21.559 1.00 88.50 1235 HIS A C 1
ATOM 9912 O O . HIS A 1 1235 ? 32.442 9.452 -22.531 1.00 88.50 1235 HIS A O 1
ATOM 9918 N N . ILE A 1 1236 ? 33.523 9.530 -20.560 1.00 93.25 1236 ILE A N 1
ATOM 9919 C CA . ILE A 1 1236 ? 34.114 8.182 -20.614 1.00 93.25 1236 ILE A CA 1
ATOM 9920 C C . ILE A 1 1236 ? 33.134 7.076 -21.028 1.00 93.25 1236 ILE A C 1
ATOM 9922 O O . ILE A 1 1236 ? 33.532 6.089 -21.630 1.00 93.25 1236 ILE A O 1
ATOM 9926 N N . PHE A 1 1237 ? 31.844 7.247 -20.722 1.00 92.06 1237 PHE A N 1
ATOM 9927 C CA . PHE A 1 1237 ? 30.818 6.253 -21.021 1.00 92.06 1237 PHE A CA 1
ATOM 9928 C C . PHE A 1 1237 ? 30.654 6.020 -22.523 1.00 92.06 1237 PHE A C 1
ATOM 9930 O O . PHE A 1 1237 ? 30.697 4.869 -22.944 1.00 92.06 1237 PHE A O 1
ATOM 9937 N N . GLU A 1 1238 ? 30.526 7.085 -23.321 1.00 92.81 1238 GLU A N 1
ATOM 9938 C CA . GLU A 1 1238 ? 30.391 6.927 -24.773 1.00 92.81 1238 GLU A CA 1
ATOM 9939 C C . GLU A 1 1238 ? 31.679 6.366 -25.365 1.00 92.81 1238 GLU A C 1
ATOM 9941 O O . GLU A 1 1238 ? 31.647 5.432 -26.159 1.00 92.81 1238 GLU A O 1
ATOM 9946 N N . LEU A 1 1239 ? 32.824 6.875 -24.904 1.00 94.06 1239 LEU A N 1
ATOM 9947 C CA . LEU A 1 1239 ? 34.118 6.418 -25.381 1.00 94.06 1239 LEU A CA 1
ATOM 9948 C C . LEU A 1 1239 ? 34.326 4.916 -25.149 1.00 94.06 1239 LEU A C 1
ATOM 9950 O O . LEU A 1 1239 ? 34.734 4.206 -26.061 1.00 94.06 1239 LEU A O 1
ATOM 9954 N N . CYS A 1 1240 ? 34.023 4.405 -23.955 1.00 91.75 1240 CYS A N 1
ATOM 9955 C CA . CYS A 1 1240 ? 34.134 2.975 -23.670 1.00 91.75 1240 CYS A CA 1
ATOM 9956 C C . CYS A 1 1240 ? 33.143 2.134 -24.488 1.00 91.75 1240 CYS A C 1
ATOM 9958 O O . CYS A 1 1240 ? 33.489 1.023 -24.890 1.00 91.75 1240 CYS A O 1
ATOM 9960 N N . VAL A 1 1241 ? 31.941 2.654 -24.768 1.00 90.31 1241 VAL A N 1
ATOM 9961 C CA . VAL A 1 1241 ? 30.969 2.001 -25.660 1.00 90.31 1241 VAL A CA 1
ATOM 9962 C C . VAL A 1 1241 ? 31.512 1.931 -27.087 1.00 90.31 1241 VAL A C 1
ATOM 9964 O O . VAL A 1 1241 ? 31.486 0.857 -27.685 1.00 90.31 1241 VAL A O 1
ATOM 9967 N N . GLU A 1 1242 ? 32.051 3.024 -27.624 1.00 92.38 1242 GLU A N 1
ATOM 9968 C CA . GLU A 1 1242 ? 32.614 3.057 -28.977 1.00 92.38 1242 GLU A CA 1
ATOM 9969 C C . GLU A 1 1242 ? 33.868 2.181 -29.100 1.00 92.38 1242 GLU A C 1
ATOM 9971 O O . GLU A 1 1242 ? 33.958 1.387 -30.034 1.00 92.38 1242 GLU A O 1
ATOM 9976 N N . LEU A 1 1243 ? 34.780 2.205 -28.120 1.00 90.06 1243 LEU A N 1
ATOM 9977 C CA . LEU A 1 1243 ? 35.936 1.295 -28.074 1.00 90.06 1243 LEU A CA 1
ATOM 9978 C C . LEU A 1 1243 ? 35.506 -0.181 -28.028 1.00 90.06 1243 LEU A C 1
ATOM 9980 O O . LEU A 1 1243 ? 36.127 -1.048 -28.653 1.00 90.06 1243 LEU A O 1
ATOM 9984 N N . ARG A 1 1244 ? 34.410 -0.488 -27.324 1.00 85.44 1244 ARG A N 1
ATOM 9985 C CA . ARG A 1 1244 ? 33.825 -1.833 -27.334 1.00 85.44 1244 ARG A CA 1
ATOM 9986 C C . ARG A 1 1244 ? 33.237 -2.186 -28.703 1.00 85.44 1244 ARG A C 1
ATOM 9988 O O . ARG A 1 1244 ? 33.436 -3.307 -29.159 1.00 85.44 1244 ARG A O 1
ATOM 9995 N N . CYS A 1 1245 ? 32.544 -1.258 -29.359 1.00 88.38 1245 CYS A N 1
ATOM 9996 C CA . CYS A 1 1245 ? 31.995 -1.486 -30.697 1.00 88.38 1245 CYS A CA 1
ATOM 9997 C C . CYS A 1 1245 ? 33.107 -1.766 -31.713 1.00 88.38 1245 CYS A C 1
ATOM 9999 O O . CYS A 1 1245 ? 33.056 -2.759 -32.439 1.00 88.38 1245 CYS A O 1
ATOM 10001 N N . ILE A 1 1246 ? 34.154 -0.940 -31.676 1.00 88.81 1246 ILE A N 1
ATOM 10002 C CA . ILE A 1 1246 ? 35.346 -1.055 -32.513 1.00 88.81 1246 ILE A CA 1
ATOM 10003 C C . ILE A 1 1246 ? 36.025 -2.411 -32.328 1.00 88.81 1246 ILE A C 1
ATOM 10005 O O . ILE A 1 1246 ? 36.317 -3.076 -33.315 1.00 88.81 1246 ILE A O 1
ATOM 10009 N N . SER A 1 1247 ? 36.239 -2.852 -31.087 1.00 82.25 1247 SER A N 1
ATOM 10010 C CA . SER A 1 1247 ? 36.913 -4.133 -30.815 1.00 82.25 1247 SER A CA 1
ATOM 10011 C C . SER A 1 1247 ? 36.153 -5.372 -31.305 1.00 82.25 1247 SER A C 1
ATOM 10013 O O . SER A 1 1247 ? 36.751 -6.437 -31.379 1.00 82.25 1247 SER A O 1
ATOM 10015 N N . HIS A 1 1248 ? 34.864 -5.245 -31.642 1.00 80.88 1248 HIS A N 1
ATOM 10016 C CA . HIS A 1 1248 ? 33.977 -6.368 -31.983 1.00 80.88 1248 HIS A CA 1
ATOM 10017 C C . HIS A 1 1248 ? 33.341 -6.252 -33.376 1.00 80.88 1248 HIS A C 1
ATOM 10019 O O . HIS A 1 1248 ? 32.437 -7.020 -33.701 1.00 80.88 1248 HIS A O 1
ATOM 10025 N N . GLY A 1 1249 ? 33.766 -5.301 -34.216 1.00 83.44 1249 GLY A N 1
ATOM 10026 C CA . GLY A 1 1249 ? 33.209 -5.174 -35.568 1.00 83.44 1249 GLY A CA 1
ATOM 10027 C C . GLY A 1 1249 ? 31.791 -4.597 -35.623 1.00 83.44 1249 GLY A C 1
ATOM 10028 O O . GLY A 1 1249 ? 31.083 -4.838 -36.601 1.00 83.44 1249 GLY A O 1
ATOM 10029 N N . ILE A 1 1250 ? 31.343 -3.885 -34.584 1.00 88.00 1250 ILE A N 1
ATOM 10030 C CA . ILE A 1 1250 ? 29.957 -3.411 -34.455 1.00 88.00 1250 ILE A CA 1
ATOM 10031 C C . ILE A 1 1250 ? 29.819 -2.003 -35.023 1.00 88.00 1250 ILE A C 1
ATOM 10033 O O . ILE A 1 1250 ? 30.537 -1.092 -34.619 1.00 88.00 1250 ILE A O 1
ATOM 10037 N N . LYS A 1 1251 ? 28.825 -1.803 -35.892 1.00 92.19 1251 LYS A N 1
ATOM 10038 C CA . LYS A 1 1251 ? 28.579 -0.529 -36.576 1.00 92.19 1251 LYS A CA 1
ATOM 10039 C C . LYS A 1 1251 ? 28.187 0.590 -35.611 1.00 92.19 1251 LYS A C 1
ATOM 10041 O O . LYS A 1 1251 ? 27.199 0.473 -34.888 1.00 92.19 1251 LYS A O 1
ATOM 10046 N N . ILE A 1 1252 ? 28.890 1.713 -35.683 1.00 94.94 1252 ILE A N 1
ATOM 10047 C CA . ILE A 1 1252 ? 28.639 2.960 -34.957 1.00 94.94 1252 ILE A CA 1
ATOM 10048 C C . ILE A 1 1252 ? 27.946 3.945 -35.899 1.00 94.94 1252 ILE A C 1
ATOM 10050 O O . ILE A 1 1252 ? 28.514 4.353 -36.906 1.00 94.94 1252 ILE A O 1
ATOM 10054 N N . GLY A 1 1253 ? 26.725 4.362 -35.580 1.00 95.75 1253 GLY A N 1
ATOM 10055 C CA . GLY A 1 1253 ? 26.031 5.433 -36.291 1.00 95.75 1253 GLY A CA 1
ATOM 10056 C C . GLY A 1 1253 ? 26.026 6.718 -35.478 1.00 95.75 1253 GLY A C 1
ATOM 10057 O O . GLY A 1 1253 ? 25.298 6.820 -34.487 1.00 95.75 1253 GLY A O 1
ATOM 10058 N N . TYR A 1 1254 ? 26.779 7.724 -35.920 1.00 95.12 1254 TYR A N 1
ATOM 10059 C CA . TYR A 1 1254 ? 26.792 9.021 -35.252 1.00 95.12 1254 TYR A CA 1
ATOM 10060 C C . TYR A 1 1254 ? 25.461 9.754 -35.436 1.00 95.12 1254 TYR A C 1
ATOM 10062 O O . TYR A 1 1254 ? 24.964 9.931 -36.553 1.00 95.12 1254 TYR A O 1
ATOM 10070 N N . CYS A 1 1255 ? 24.887 10.186 -34.319 1.00 92.00 1255 CYS A N 1
ATOM 10071 C CA . CYS A 1 1255 ? 23.651 10.955 -34.233 1.00 92.00 1255 CYS A CA 1
ATOM 10072 C C . CYS A 1 1255 ? 23.894 12.233 -33.415 1.00 92.00 1255 CYS A C 1
ATOM 10074 O O . CYS A 1 1255 ? 24.942 12.403 -32.791 1.00 92.00 1255 CYS A O 1
ATOM 10076 N N . SER A 1 1256 ? 22.909 13.130 -33.366 1.00 86.00 1256 SER A N 1
ATOM 10077 C CA . SER A 1 1256 ? 22.954 14.304 -32.485 1.00 86.00 1256 SER A CA 1
ATOM 10078 C C . SER A 1 1256 ? 21.771 14.296 -31.511 1.00 86.00 1256 SER A C 1
ATOM 10080 O O . SER A 1 1256 ? 20.636 14.071 -31.939 1.00 86.00 1256 SER A O 1
ATOM 10082 N N . PRO A 1 1257 ? 21.961 14.635 -30.216 1.00 82.25 1257 PRO A N 1
ATOM 10083 C CA . PRO A 1 1257 ? 20.844 14.800 -29.279 1.00 82.25 1257 PRO A CA 1
ATOM 10084 C C . PRO A 1 1257 ? 19.781 15.801 -29.771 1.00 82.25 1257 PRO A C 1
ATOM 10086 O O . PRO A 1 1257 ? 18.623 15.752 -29.352 1.00 82.25 1257 PRO A O 1
ATOM 10089 N N . GLN A 1 1258 ? 20.161 16.723 -30.664 1.00 83.75 1258 GLN A N 1
ATOM 10090 C CA . GLN A 1 1258 ? 19.296 17.762 -31.218 1.00 83.75 1258 GLN A CA 1
ATOM 10091 C C . GLN A 1 1258 ? 18.522 17.320 -32.478 1.00 83.75 1258 GLN A C 1
ATOM 10093 O O . GLN A 1 1258 ? 17.629 18.059 -32.907 1.00 83.75 1258 GLN A O 1
ATOM 10098 N N . THR A 1 1259 ? 18.807 16.132 -33.028 1.00 88.12 1259 THR A N 1
ATOM 10099 C CA . THR A 1 1259 ? 18.135 15.507 -34.194 1.00 88.12 1259 THR A CA 1
ATOM 10100 C C . THR A 1 1259 ? 17.748 14.032 -33.982 1.00 88.12 1259 THR A C 1
ATOM 10102 O O . THR A 1 1259 ? 17.177 13.408 -34.879 1.00 88.12 1259 THR A O 1
ATOM 10105 N N . LEU A 1 1260 ? 17.994 13.494 -32.780 1.00 88.31 1260 LEU A N 1
ATOM 10106 C CA . LEU A 1 1260 ? 17.873 12.074 -32.430 1.00 88.31 1260 LEU A CA 1
ATOM 10107 C C . LEU A 1 1260 ? 16.482 11.479 -32.716 1.00 88.31 1260 LEU A C 1
ATOM 10109 O O . LEU A 1 1260 ? 16.355 10.450 -33.381 1.00 88.31 1260 LEU A O 1
ATOM 10113 N N . ILE A 1 1261 ? 15.433 12.151 -32.231 1.00 85.44 1261 ILE A N 1
ATOM 10114 C CA . ILE A 1 1261 ? 14.025 11.721 -32.293 1.00 85.44 1261 ILE A CA 1
ATOM 10115 C C . ILE A 1 1261 ? 13.155 12.738 -33.044 1.00 85.44 1261 ILE A C 1
ATOM 10117 O O . ILE A 1 1261 ? 13.543 13.895 -33.223 1.00 85.44 1261 ILE A O 1
ATOM 10121 N N . ASP A 1 1262 ? 11.955 12.329 -33.469 1.00 77.75 1262 ASP A N 1
ATOM 10122 C CA . ASP A 1 1262 ? 10.967 13.258 -34.033 1.00 77.75 1262 ASP A CA 1
ATOM 10123 C C . ASP A 1 1262 ? 10.708 14.430 -33.068 1.00 77.75 1262 ASP A C 1
ATOM 10125 O O . ASP A 1 1262 ? 10.567 14.242 -31.860 1.00 77.75 1262 ASP A O 1
ATOM 10129 N N . GLY A 1 1263 ? 10.628 15.653 -33.598 1.00 74.69 1263 GLY A N 1
ATOM 10130 C CA . GLY A 1 1263 ? 10.420 16.859 -32.788 1.00 74.69 1263 GLY A CA 1
ATOM 10131 C C . GLY A 1 1263 ? 11.673 17.386 -32.079 1.00 74.69 1263 GLY A C 1
ATOM 10132 O O . GLY A 1 1263 ? 11.579 18.378 -31.354 1.00 74.69 1263 GLY A O 1
ATOM 10133 N N . ALA A 1 1264 ? 12.847 16.779 -32.290 1.00 80.50 1264 ALA A N 1
ATOM 10134 C CA . ALA A 1 1264 ? 14.090 17.285 -31.721 1.00 80.50 1264 ALA A CA 1
ATOM 10135 C C . ALA A 1 1264 ? 14.401 18.734 -32.190 1.00 80.50 1264 ALA A C 1
ATOM 10137 O O . ALA A 1 1264 ? 14.052 19.118 -33.313 1.00 80.50 1264 ALA A O 1
ATOM 10138 N N . PRO A 1 1265 ? 15.046 19.572 -31.349 1.00 79.50 1265 PRO A N 1
ATOM 10139 C CA . PRO A 1 1265 ? 15.096 21.024 -31.546 1.00 79.50 1265 PRO A CA 1
ATOM 10140 C C . PRO A 1 1265 ? 15.712 21.502 -32.862 1.00 79.50 1265 PRO A C 1
ATOM 10142 O O . PRO A 1 1265 ? 15.314 22.561 -33.348 1.00 79.50 1265 PRO A O 1
ATOM 10145 N N . ARG A 1 1266 ? 16.654 20.759 -33.449 1.00 84.06 1266 ARG A N 1
ATOM 10146 C CA . ARG A 1 1266 ? 17.313 21.113 -34.714 1.00 84.06 1266 ARG A CA 1
ATOM 10147 C C . ARG A 1 1266 ? 16.833 20.276 -35.898 1.00 84.06 1266 ARG A C 1
ATOM 10149 O O . ARG A 1 1266 ? 17.302 20.509 -36.998 1.00 84.06 1266 ARG A O 1
ATOM 10156 N N . LEU A 1 1267 ? 15.880 19.358 -35.741 1.00 86.31 1267 LEU A N 1
ATOM 10157 C CA . LEU A 1 1267 ? 15.384 18.569 -36.871 1.00 86.31 1267 LEU A CA 1
ATOM 10158 C C . LEU A 1 1267 ? 14.475 19.416 -37.780 1.00 86.31 1267 LEU A C 1
ATOM 10160 O O . LEU A 1 1267 ? 13.504 20.022 -37.312 1.00 86.31 1267 LEU A O 1
ATOM 10164 N N . TYR A 1 1268 ? 14.767 19.466 -39.083 1.00 85.88 1268 TYR A N 1
ATOM 10165 C CA . TYR A 1 1268 ? 13.862 20.064 -40.066 1.00 85.88 1268 TYR A CA 1
ATOM 10166 C C . TYR A 1 1268 ? 12.567 19.248 -40.162 1.00 85.88 1268 TYR A C 1
ATOM 10168 O O . TYR A 1 1268 ? 12.599 18.026 -40.240 1.00 85.88 1268 TYR A O 1
ATOM 10176 N N . LYS A 1 1269 ? 11.414 19.928 -40.192 1.00 82.75 1269 LYS A N 1
ATOM 10177 C CA . LYS A 1 1269 ? 10.059 19.334 -40.178 1.00 82.75 1269 LYS A CA 1
ATOM 10178 C C . LYS A 1 1269 ? 9.861 18.172 -41.163 1.00 82.75 1269 LYS A C 1
ATOM 10180 O O . LYS A 1 1269 ? 9.068 17.278 -40.885 1.00 82.75 1269 LYS A O 1
ATOM 10185 N N . HIS A 1 1270 ? 10.500 18.237 -42.330 1.00 83.69 1270 HIS A N 1
ATOM 10186 C CA . HIS A 1 1270 ? 10.363 17.242 -43.397 1.00 83.69 1270 HIS A CA 1
ATOM 10187 C C . HIS A 1 1270 ? 11.540 16.254 -43.467 1.00 83.69 1270 HIS A C 1
ATOM 10189 O O . HIS A 1 1270 ? 11.538 15.378 -44.328 1.00 83.69 1270 HIS A O 1
ATOM 10195 N N . SER A 1 1271 ? 12.513 16.373 -42.561 1.00 89.31 1271 SER A N 1
ATOM 10196 C CA . SER A 1 1271 ? 13.636 15.447 -42.426 1.00 89.31 1271 SER A CA 1
ATOM 10197 C C . SER A 1 1271 ? 13.271 14.282 -41.508 1.00 89.31 1271 SER A C 1
ATOM 10199 O O . SER A 1 1271 ? 12.565 14.442 -40.513 1.00 89.31 1271 SER A O 1
ATOM 10201 N N . VAL A 1 1272 ? 13.797 13.099 -41.819 1.00 89.44 1272 VAL A N 1
ATOM 10202 C CA . VAL A 1 1272 ? 13.717 11.917 -40.947 1.00 89.44 1272 VAL A CA 1
ATOM 10203 C C . VAL A 1 1272 ? 14.688 12.107 -39.777 1.00 89.44 1272 VAL A C 1
ATOM 10205 O O . VAL A 1 1272 ? 15.800 12.576 -40.007 1.00 89.44 1272 VAL A O 1
ATOM 10208 N N . CYS A 1 1273 ? 14.308 11.753 -38.544 1.00 90.81 1273 CYS A N 1
ATOM 10209 C CA . CYS A 1 1273 ? 15.199 11.814 -37.372 1.00 90.81 1273 CYS A CA 1
ATOM 10210 C C . CYS A 1 1273 ? 16.282 10.719 -37.401 1.00 90.81 1273 CYS A C 1
ATOM 10212 O O . CYS A 1 1273 ? 16.139 9.729 -38.124 1.00 90.81 1273 CYS A O 1
ATOM 10214 N N . ASP A 1 1274 ? 17.360 10.877 -36.628 1.00 92.94 1274 ASP A N 1
ATOM 10215 C CA . ASP A 1 1274 ? 18.529 9.981 -36.703 1.00 92.94 1274 ASP A CA 1
ATOM 10216 C C . ASP A 1 1274 ? 18.203 8.527 -36.386 1.00 92.94 1274 ASP A C 1
ATOM 10218 O O . ASP A 1 1274 ? 18.523 7.650 -37.187 1.00 92.94 1274 ASP A O 1
ATOM 10222 N N . LEU A 1 1275 ? 17.469 8.259 -35.301 1.00 92.44 1275 LEU A N 1
ATOM 10223 C CA . LEU A 1 1275 ? 17.126 6.881 -34.935 1.00 92.44 1275 LEU A CA 1
ATOM 10224 C C . LEU A 1 1275 ? 16.305 6.169 -36.020 1.00 92.44 1275 LEU A C 1
ATOM 10226 O O . LEU A 1 1275 ? 16.517 4.987 -36.279 1.00 92.44 1275 LEU A O 1
ATOM 10230 N N . LYS A 1 1276 ? 15.400 6.876 -36.710 1.00 91.94 1276 LYS A N 1
ATOM 10231 C CA . LYS A 1 1276 ? 14.597 6.297 -37.801 1.00 91.94 1276 LYS A CA 1
ATOM 10232 C C . LYS A 1 1276 ? 15.402 5.974 -39.049 1.00 91.94 1276 LYS A C 1
ATOM 10234 O O . LYS A 1 1276 ? 15.057 5.027 -39.755 1.00 91.94 1276 LYS A O 1
ATOM 10239 N N . ALA A 1 1277 ? 16.420 6.774 -39.335 1.00 92.88 1277 ALA A N 1
ATOM 10240 C CA . ALA A 1 1277 ? 17.296 6.542 -40.470 1.00 92.88 1277 ALA A CA 1
ATOM 10241 C C . ALA A 1 1277 ? 18.323 5.446 -40.172 1.00 92.88 1277 ALA A C 1
ATOM 10243 O O . ALA A 1 1277 ? 18.496 4.547 -40.988 1.00 92.88 1277 ALA A O 1
ATOM 10244 N N . LEU A 1 1278 ? 18.940 5.486 -38.988 1.00 94.31 1278 LEU A N 1
ATOM 10245 C CA . LEU A 1 1278 ? 19.957 4.524 -38.571 1.00 94.31 1278 LEU A CA 1
ATOM 10246 C C . LEU A 1 1278 ? 19.370 3.138 -38.278 1.00 94.31 1278 LEU A C 1
ATOM 10248 O O . LEU A 1 1278 ? 20.014 2.128 -38.542 1.00 94.31 1278 LEU A O 1
ATOM 10252 N N . LYS A 1 1279 ? 18.148 3.089 -37.729 1.00 93.12 1279 LYS A N 1
ATOM 10253 C CA . LYS A 1 1279 ? 17.496 1.868 -37.229 1.00 93.12 1279 LYS A CA 1
ATOM 10254 C C . LYS A 1 1279 ? 18.422 1.043 -36.315 1.00 93.12 1279 LYS A C 1
ATOM 10256 O O . LYS A 1 1279 ? 18.659 -0.136 -36.600 1.00 93.12 1279 LYS A O 1
ATOM 10261 N N . PRO A 1 1280 ? 18.944 1.650 -35.234 1.00 93.31 1280 PRO A N 1
ATOM 10262 C CA . PRO A 1 1280 ? 19.905 1.000 -34.352 1.00 93.31 1280 PRO A CA 1
ATOM 10263 C C . PRO A 1 1280 ? 19.293 -0.210 -33.638 1.00 93.31 1280 PRO A C 1
ATOM 10265 O O . PRO A 1 1280 ? 18.086 -0.259 -33.381 1.00 93.31 1280 PRO A O 1
ATOM 10268 N N . THR A 1 1281 ? 20.143 -1.171 -33.289 1.00 91.44 1281 THR A N 1
ATOM 10269 C CA . THR A 1 1281 ? 19.812 -2.311 -32.425 1.00 91.44 1281 THR A CA 1
ATOM 10270 C C . THR A 1 1281 ? 20.153 -2.040 -30.967 1.00 91.44 1281 THR A C 1
ATOM 10272 O O . THR A 1 1281 ? 19.485 -2.574 -30.081 1.00 91.44 1281 THR A O 1
ATOM 10275 N N . THR A 1 1282 ? 21.149 -1.196 -30.702 1.00 89.31 1282 THR A N 1
ATOM 10276 C CA . THR A 1 1282 ? 21.612 -0.909 -29.342 1.00 89.31 1282 THR A CA 1
ATOM 10277 C C . THR A 1 1282 ? 21.773 0.595 -29.126 1.00 89.31 1282 THR A C 1
ATOM 10279 O O . THR A 1 1282 ? 22.139 1.337 -30.037 1.00 89.31 1282 THR A O 1
ATOM 10282 N N . MET A 1 1283 ? 21.479 1.065 -27.913 1.00 90.44 1283 MET A N 1
ATOM 10283 C CA . MET A 1 1283 ? 21.711 2.454 -27.507 1.00 90.44 1283 MET A CA 1
ATOM 10284 C C . MET A 1 1283 ? 22.355 2.526 -26.126 1.00 90.44 1283 MET A C 1
ATOM 10286 O O . MET A 1 1283 ? 21.868 1.893 -25.185 1.00 90.44 1283 MET A O 1
ATOM 10290 N N . ALA A 1 1284 ? 23.386 3.359 -25.998 1.00 91.06 1284 ALA A N 1
ATOM 10291 C CA . ALA A 1 1284 ? 23.843 3.874 -24.715 1.00 91.06 1284 ALA A CA 1
ATOM 10292 C C . ALA A 1 1284 ? 23.040 5.137 -24.377 1.00 91.06 1284 ALA A C 1
ATOM 10294 O O . ALA A 1 1284 ? 22.886 6.031 -25.207 1.00 91.06 1284 ALA A O 1
ATOM 10295 N N . VAL A 1 1285 ? 22.466 5.198 -23.178 1.00 91.12 1285 VAL A N 1
ATOM 10296 C CA . VAL A 1 1285 ? 21.571 6.284 -22.765 1.00 91.12 1285 VAL A CA 1
ATOM 10297 C C . VAL A 1 1285 ? 21.892 6.755 -21.350 1.00 91.12 1285 VAL A C 1
ATOM 10299 O O . VAL A 1 1285 ? 22.420 6.017 -20.522 1.00 91.12 1285 VAL A O 1
ATOM 10302 N N . VAL A 1 1286 ? 21.518 7.995 -21.053 1.00 87.75 1286 VAL A N 1
ATOM 10303 C CA . VAL A 1 1286 ? 21.456 8.521 -19.683 1.00 87.75 1286 VAL A CA 1
ATOM 10304 C C . VAL A 1 1286 ? 19.990 8.606 -19.236 1.00 87.75 1286 VAL A C 1
ATOM 10306 O O . VAL A 1 1286 ? 19.110 8.732 -20.097 1.00 87.75 1286 VAL A O 1
ATOM 10309 N N . PRO A 1 1287 ? 19.682 8.593 -17.924 1.00 84.06 1287 PRO A N 1
ATOM 10310 C CA . PRO A 1 1287 ? 18.301 8.613 -17.429 1.00 84.06 1287 PRO A CA 1
ATOM 10311 C C . PRO A 1 1287 ? 17.431 9.735 -18.004 1.00 84.06 1287 PRO A C 1
ATOM 10313 O O . PRO A 1 1287 ? 16.282 9.495 -18.364 1.00 84.06 1287 PRO A O 1
ATOM 10316 N N . ALA A 1 1288 ? 17.990 10.937 -18.184 1.00 77.06 1288 ALA A N 1
ATOM 10317 C CA . ALA A 1 1288 ? 17.282 12.072 -18.781 1.00 77.06 1288 ALA A CA 1
ATOM 10318 C C . ALA A 1 1288 ? 16.739 11.764 -20.192 1.00 77.06 1288 ALA A C 1
ATOM 10320 O O . ALA A 1 1288 ? 15.640 12.191 -20.549 1.00 77.06 1288 ALA A O 1
ATOM 10321 N N . VAL A 1 1289 ? 17.475 10.979 -20.986 1.00 82.00 1289 VAL A N 1
ATOM 10322 C CA . VAL A 1 1289 ? 17.038 10.566 -22.324 1.00 82.00 1289 VAL A CA 1
ATOM 10323 C C . VAL A 1 1289 ? 15.904 9.543 -22.233 1.00 82.00 1289 VAL A C 1
ATOM 10325 O O . VAL A 1 1289 ? 14.909 9.693 -22.940 1.00 82.00 1289 VAL A O 1
ATOM 10328 N N . LEU A 1 1290 ? 16.000 8.551 -21.339 1.00 85.38 1290 LEU A N 1
ATOM 10329 C CA . LEU A 1 1290 ? 14.926 7.569 -21.127 1.00 85.38 1290 LEU A CA 1
ATOM 10330 C C . LEU A 1 1290 ? 13.638 8.210 -20.609 1.00 85.38 1290 LEU A C 1
ATOM 10332 O O . LEU A 1 1290 ? 12.560 7.873 -21.097 1.00 85.38 1290 LEU A O 1
ATOM 10336 N N . ASN A 1 1291 ? 13.741 9.163 -19.682 1.00 80.56 1291 ASN A N 1
ATOM 10337 C CA . ASN A 1 1291 ? 12.589 9.922 -19.199 1.00 80.56 1291 ASN A CA 1
ATOM 10338 C C . ASN A 1 1291 ? 11.938 10.706 -20.341 1.00 80.56 1291 ASN A C 1
ATOM 10340 O O . ASN A 1 1291 ? 10.732 10.614 -20.535 1.00 80.56 1291 ASN A O 1
ATOM 10344 N N . LYS A 1 1292 ? 12.728 11.375 -21.191 1.00 77.94 1292 LYS A N 1
ATOM 10345 C CA . LYS A 1 1292 ? 12.197 12.069 -22.373 1.00 77.94 1292 LYS A CA 1
ATOM 10346 C C . LYS A 1 1292 ? 11.516 11.120 -23.367 1.00 77.94 1292 LYS A C 1
ATOM 10348 O O . LYS A 1 1292 ? 10.478 11.466 -23.932 1.00 77.94 1292 LYS A O 1
ATOM 10353 N N . MET A 1 1293 ? 12.071 9.923 -23.577 1.00 81.31 1293 MET A N 1
ATOM 10354 C CA . MET A 1 1293 ? 11.445 8.881 -24.401 1.00 81.31 1293 MET A CA 1
ATOM 10355 C C . MET A 1 1293 ? 10.115 8.410 -23.797 1.00 81.31 1293 MET A C 1
ATOM 10357 O O . MET A 1 1293 ? 9.133 8.268 -24.529 1.00 81.31 1293 MET A O 1
ATOM 10361 N N . ARG A 1 1294 ? 10.060 8.210 -22.474 1.00 83.44 1294 ARG A N 1
ATOM 10362 C CA . ARG A 1 1294 ? 8.837 7.872 -21.735 1.00 83.44 1294 ARG A CA 1
ATOM 10363 C C . ARG A 1 1294 ? 7.776 8.960 -21.878 1.00 83.44 1294 ARG A C 1
ATOM 10365 O O . ARG A 1 1294 ? 6.685 8.645 -22.350 1.00 83.44 1294 ARG A O 1
ATOM 10372 N N . SER A 1 1295 ? 8.111 10.221 -21.600 1.00 74.69 1295 SER A N 1
ATOM 10373 C CA . SER A 1 1295 ? 7.192 11.356 -21.759 1.00 74.69 1295 SER A CA 1
ATOM 10374 C C . SER A 1 1295 ? 6.649 11.448 -23.186 1.00 74.69 1295 SER A C 1
ATOM 10376 O O . SER A 1 1295 ? 5.457 11.659 -23.380 1.00 74.69 1295 SER A O 1
ATOM 10378 N N . GLY A 1 1296 ? 7.484 11.196 -24.203 1.00 76.19 1296 GLY A N 1
ATOM 10379 C CA . GLY A 1 1296 ? 7.042 11.160 -25.601 1.00 76.19 1296 GLY A CA 1
ATOM 10380 C C . GLY A 1 1296 ? 6.019 10.054 -25.903 1.00 76.19 1296 GLY A C 1
ATOM 10381 O O . GLY A 1 1296 ? 5.079 10.267 -26.675 1.00 76.19 1296 GLY A O 1
ATOM 10382 N N . VAL A 1 1297 ? 6.164 8.874 -25.291 1.00 81.44 1297 VAL A N 1
ATOM 10383 C CA . VAL A 1 1297 ? 5.170 7.794 -25.394 1.00 81.44 1297 VAL A CA 1
ATOM 10384 C C . VAL A 1 1297 ? 3.894 8.161 -24.638 1.00 81.44 1297 VAL A C 1
ATOM 10386 O O . VAL A 1 1297 ? 2.808 8.025 -25.201 1.00 81.44 1297 VAL A O 1
ATOM 10389 N N . GLU A 1 1298 ? 4.004 8.658 -23.408 1.00 81.69 1298 GLU A N 1
ATOM 10390 C CA . GLU A 1 1298 ? 2.865 9.068 -22.579 1.00 81.69 1298 GLU A CA 1
ATOM 10391 C C . GLU A 1 1298 ? 2.060 10.205 -23.231 1.00 81.69 1298 GLU A C 1
ATOM 10393 O O . GLU A 1 1298 ? 0.832 10.136 -23.278 1.00 81.69 1298 GLU A O 1
ATOM 10398 N N . ASP A 1 1299 ? 2.716 11.186 -23.854 1.00 72.94 1299 ASP A N 1
ATOM 10399 C CA . ASP A 1 1299 ? 2.064 12.242 -24.637 1.00 72.94 1299 ASP A CA 1
ATOM 10400 C C . ASP A 1 1299 ? 1.301 11.682 -25.842 1.00 72.94 1299 ASP A C 1
ATOM 10402 O O . ASP A 1 1299 ? 0.153 12.064 -26.106 1.00 72.94 1299 ASP A O 1
ATOM 10406 N N . LYS A 1 1300 ? 1.911 10.734 -26.566 1.00 75.62 1300 LYS A N 1
ATOM 10407 C CA . LYS A 1 1300 ? 1.266 10.055 -27.698 1.00 75.62 1300 LYS A CA 1
ATOM 10408 C C . LYS A 1 1300 ? 0.054 9.243 -27.241 1.00 75.62 1300 LYS A C 1
ATOM 10410 O O . LYS A 1 1300 ? -0.941 9.209 -27.968 1.00 75.62 1300 LYS A O 1
ATOM 10415 N N . LEU A 1 1301 ? 0.124 8.610 -26.065 1.00 78.62 1301 LEU A N 1
ATOM 10416 C CA . LEU A 1 1301 ? -0.979 7.874 -25.440 1.00 78.62 1301 LEU A CA 1
ATOM 10417 C C . LEU A 1 1301 ? -2.097 8.808 -24.983 1.00 78.62 1301 LEU A C 1
ATOM 10419 O O . LEU A 1 1301 ? -3.256 8.542 -25.296 1.00 78.62 1301 LEU A O 1
ATOM 10423 N N . ALA A 1 1302 ? -1.766 9.924 -24.334 1.00 71.69 1302 ALA A N 1
ATOM 10424 C CA . ALA A 1 1302 ? -2.733 10.925 -23.891 1.00 71.69 1302 ALA A CA 1
ATOM 10425 C C . ALA A 1 1302 ? -3.576 11.475 -25.058 1.00 71.69 1302 ALA A C 1
ATOM 10427 O O . ALA A 1 1302 ? -4.755 11.777 -24.878 1.00 71.69 1302 ALA A O 1
ATOM 10428 N N . GLY A 1 1303 ? -3.000 11.552 -26.265 1.00 71.56 1303 GLY A N 1
ATOM 10429 C CA . GLY A 1 1303 ? -3.712 11.924 -27.493 1.00 71.56 1303 GLY A CA 1
ATOM 10430 C C . GLY A 1 1303 ? -4.608 10.831 -28.102 1.00 71.56 1303 GLY A C 1
ATOM 10431 O O . GLY A 1 1303 ? -5.377 11.122 -29.019 1.00 71.56 1303 GLY A O 1
ATOM 10432 N N . GLN A 1 1304 ? -4.533 9.576 -27.643 1.00 80.31 1304 GLN A N 1
ATOM 10433 C CA . GLN A 1 1304 ? -5.381 8.483 -28.141 1.00 80.31 1304 GLN A CA 1
ATOM 10434 C C . GLN A 1 1304 ? -6.765 8.470 -27.469 1.00 80.31 1304 GLN A C 1
ATOM 10436 O O . GLN A 1 1304 ? -6.906 8.926 -26.337 1.00 80.31 1304 GLN A O 1
ATOM 10441 N N . PRO A 1 1305 ? -7.801 7.879 -28.097 1.00 77.75 1305 PRO A N 1
ATOM 10442 C CA . PRO A 1 1305 ? -9.089 7.659 -27.438 1.00 77.75 1305 PRO A CA 1
ATOM 10443 C C . PRO A 1 1305 ? -8.956 6.836 -26.144 1.00 77.75 1305 PRO A C 1
ATOM 10445 O O . PRO A 1 1305 ? -8.181 5.883 -26.100 1.00 77.75 1305 PRO A O 1
ATOM 10448 N N . GLU A 1 1306 ? -9.790 7.108 -25.133 1.00 73.62 1306 GLU A N 1
ATOM 10449 C CA . GLU A 1 1306 ? -9.767 6.432 -23.815 1.00 73.62 1306 GLU A CA 1
ATOM 10450 C C . GLU A 1 1306 ? -9.813 4.889 -23.912 1.00 73.62 1306 GLU A C 1
ATOM 10452 O O . GLU A 1 1306 ? -9.225 4.184 -23.095 1.00 73.62 1306 GLU A O 1
ATOM 10457 N N . LEU A 1 1307 ? -10.498 4.334 -24.923 1.00 74.69 1307 LEU A N 1
ATOM 10458 C CA . LEU A 1 1307 ? -10.488 2.890 -25.192 1.00 74.69 1307 LEU A CA 1
ATOM 10459 C C . LEU A 1 1307 ? -9.099 2.389 -25.599 1.00 74.69 1307 LEU A C 1
ATOM 10461 O O . LEU A 1 1307 ? -8.673 1.346 -25.120 1.00 74.69 1307 LEU A O 1
ATOM 10465 N N . ILE A 1 1308 ? -8.403 3.110 -26.475 1.00 78.38 1308 ILE A N 1
ATOM 10466 C CA . ILE A 1 1308 ? -7.068 2.729 -26.941 1.00 78.38 1308 ILE A CA 1
ATOM 10467 C C . ILE A 1 1308 ? -6.057 2.844 -25.801 1.00 78.38 1308 ILE A C 1
ATOM 10469 O O . ILE A 1 1308 ? -5.291 1.904 -25.617 1.00 78.38 1308 ILE A O 1
ATOM 10473 N N . GLN A 1 1309 ? -6.116 3.915 -25.000 1.00 79.00 1309 GLN A N 1
ATOM 10474 C CA . GLN A 1 1309 ? -5.293 4.061 -23.790 1.00 79.00 1309 GLN A CA 1
ATOM 10475 C C . GLN A 1 1309 ? -5.454 2.837 -22.878 1.00 79.00 1309 GLN A C 1
ATOM 10477 O O . GLN A 1 1309 ? -4.499 2.102 -22.658 1.00 79.00 1309 GLN A O 1
ATOM 10482 N N . LYS A 1 1310 ? -6.701 2.489 -22.527 1.00 80.75 1310 LYS A N 1
ATOM 10483 C CA . LYS A 1 1310 ? -6.995 1.302 -21.707 1.00 80.75 1310 LYS A CA 1
ATOM 10484 C C . LYS A 1 1310 ? -6.543 -0.013 -22.329 1.00 80.75 1310 LYS A C 1
ATOM 10486 O O . LYS A 1 1310 ? -6.164 -0.927 -21.605 1.00 80.75 1310 LYS A O 1
ATOM 10491 N N . ILE A 1 1311 ? -6.646 -0.169 -23.651 1.00 82.00 1311 ILE A N 1
ATOM 10492 C CA . ILE A 1 1311 ? -6.147 -1.370 -24.338 1.00 82.00 1311 ILE A CA 1
ATOM 10493 C C . ILE A 1 1311 ? -4.630 -1.470 -24.183 1.00 82.00 1311 ILE A C 1
ATOM 10495 O O . ILE A 1 1311 ? -4.119 -2.571 -23.979 1.00 82.00 1311 ILE A O 1
ATOM 10499 N N . ILE A 1 1312 ? -3.925 -0.345 -24.277 1.00 85.00 1312 ILE A N 1
ATOM 10500 C CA . ILE A 1 1312 ? -2.472 -0.290 -24.150 1.00 85.00 1312 ILE A CA 1
ATOM 10501 C C . ILE A 1 1312 ? -2.053 -0.579 -22.712 1.00 85.00 1312 ILE A C 1
ATOM 10503 O O . ILE A 1 1312 ? -1.204 -1.447 -22.539 1.00 85.00 1312 ILE A O 1
ATOM 10507 N N . ASP A 1 1313 ? -2.715 0.004 -21.710 1.00 84.44 1313 ASP A N 1
ATOM 10508 C CA . ASP A 1 1313 ? -2.472 -0.284 -20.285 1.00 84.44 1313 ASP A CA 1
ATOM 10509 C C . ASP A 1 1313 ? -2.634 -1.784 -19.989 1.00 84.44 1313 ASP A C 1
ATOM 10511 O O . ASP A 1 1313 ? -1.777 -2.437 -19.402 1.00 84.44 1313 ASP A O 1
ATOM 10515 N N . ILE A 1 1314 ? -3.700 -2.386 -20.522 1.00 84.62 1314 ILE A N 1
ATOM 10516 C CA . ILE A 1 1314 ? -3.960 -3.828 -20.432 1.00 84.62 1314 ILE A CA 1
ATOM 10517 C C . ILE A 1 1314 ? -2.843 -4.658 -21.067 1.00 84.62 1314 ILE A C 1
ATOM 10519 O O . ILE A 1 1314 ? -2.475 -5.711 -20.544 1.00 84.62 1314 ILE A O 1
ATOM 10523 N N . CYS A 1 1315 ? -2.340 -4.234 -22.224 1.00 86.69 1315 CYS A N 1
ATOM 10524 C CA . CYS A 1 1315 ? -1.265 -4.941 -22.906 1.00 86.69 1315 CYS A CA 1
ATOM 10525 C C . CYS A 1 1315 ? 0.078 -4.746 -22.189 1.00 86.69 1315 CYS A C 1
ATOM 10527 O O . CYS A 1 1315 ? 0.857 -5.697 -22.138 1.00 86.69 1315 CYS A O 1
ATOM 10529 N N . TYR A 1 1316 ? 0.329 -3.563 -21.619 1.00 89.62 1316 TYR A N 1
ATOM 10530 C CA . TYR A 1 1316 ? 1.479 -3.262 -20.766 1.00 89.62 1316 TYR A CA 1
ATOM 10531 C C . TYR A 1 1316 ? 1.491 -4.183 -19.550 1.00 89.62 1316 TYR A C 1
ATOM 10533 O O . TYR A 1 1316 ? 2.443 -4.944 -19.380 1.00 89.62 1316 TYR A O 1
ATOM 10541 N N . ASP A 1 1317 ? 0.395 -4.236 -18.790 1.00 88.31 1317 ASP A N 1
ATOM 10542 C CA . ASP A 1 1317 ? 0.270 -5.117 -17.627 1.00 88.31 1317 ASP A CA 1
ATOM 10543 C C . ASP A 1 1317 ? 0.447 -6.591 -18.002 1.00 88.31 1317 ASP A C 1
ATOM 10545 O O . ASP A 1 1317 ? 1.071 -7.372 -17.280 1.00 88.31 1317 ASP A O 1
ATOM 10549 N N . ARG A 1 1318 ? -0.094 -6.987 -19.159 1.00 87.56 1318 ARG A N 1
ATOM 10550 C CA . ARG A 1 1318 ? 0.014 -8.349 -19.684 1.00 87.56 1318 ARG A CA 1
ATOM 10551 C C . ARG A 1 1318 ? 1.457 -8.732 -20.009 1.00 87.56 1318 ARG A C 1
ATOM 10553 O O . ARG A 1 1318 ? 1.850 -9.870 -19.730 1.00 87.56 1318 ARG A O 1
ATOM 10560 N N . LYS A 1 1319 ? 2.206 -7.822 -20.637 1.00 91.00 1319 LYS A N 1
ATOM 10561 C CA . LYS A 1 1319 ? 3.623 -8.006 -20.969 1.00 91.00 1319 LYS A CA 1
ATOM 10562 C C . LYS A 1 1319 ? 4.478 -8.007 -19.705 1.00 91.00 1319 LYS A C 1
ATOM 10564 O O . LYS A 1 1319 ? 5.277 -8.922 -19.533 1.00 91.00 1319 LYS A O 1
ATOM 10569 N N . SER A 1 1320 ? 4.201 -7.082 -18.790 1.00 92.06 1320 SER A N 1
ATOM 10570 C CA . SER A 1 1320 ? 4.815 -6.951 -17.464 1.00 92.06 1320 SER A CA 1
ATOM 10571 C C . SER A 1 1320 ? 4.693 -8.253 -16.660 1.00 92.06 1320 SER A C 1
ATOM 10573 O O . SER A 1 1320 ? 5.698 -8.843 -16.272 1.00 92.06 1320 SER A O 1
ATOM 10575 N N . GLU A 1 1321 ? 3.484 -8.811 -16.538 1.00 87.31 1321 GLU A N 1
ATOM 10576 C CA . GLU A 1 1321 ? 3.264 -10.092 -15.850 1.00 87.31 1321 GLU A CA 1
ATOM 10577 C C . GLU A 1 1321 ? 4.052 -11.257 -16.479 1.00 87.31 1321 GLU A C 1
ATOM 10579 O O . GLU A 1 1321 ? 4.564 -12.135 -15.775 1.00 87.31 1321 GLU A O 1
ATOM 10584 N N . ARG A 1 1322 ? 4.096 -11.335 -17.815 1.00 88.56 1322 ARG A N 1
ATOM 10585 C CA . ARG A 1 1322 ? 4.812 -12.421 -18.502 1.00 88.56 1322 ARG A CA 1
ATOM 10586 C C . ARG A 1 1322 ? 6.315 -12.291 -18.352 1.00 88.56 1322 ARG A C 1
ATOM 10588 O O . ARG A 1 1322 ? 6.958 -13.312 -18.111 1.00 88.56 1322 ARG A O 1
ATOM 10595 N N . TYR A 1 1323 ? 6.833 -11.071 -18.401 1.00 89.75 1323 TYR A N 1
ATOM 10596 C CA . TYR A 1 1323 ? 8.238 -10.782 -18.156 1.00 89.75 1323 TYR A CA 1
ATOM 10597 C C . TYR A 1 1323 ? 8.689 -11.269 -16.767 1.00 89.75 1323 TYR A C 1
ATOM 10599 O O . TYR A 1 1323 ? 9.681 -11.998 -16.676 1.00 89.75 1323 TYR A O 1
ATOM 10607 N N . ASP A 1 1324 ? 7.900 -11.025 -15.710 1.00 87.69 1324 ASP A N 1
ATOM 10608 C CA . ASP A 1 1324 ? 8.195 -11.524 -14.349 1.00 87.69 1324 ASP A CA 1
ATOM 10609 C C . ASP A 1 1324 ? 8.299 -13.055 -14.293 1.00 87.69 1324 ASP A C 1
ATOM 10611 O O . ASP A 1 1324 ? 9.127 -13.635 -13.582 1.00 87.69 1324 ASP A O 1
ATOM 10615 N N . LYS A 1 1325 ? 7.488 -13.736 -15.105 1.00 84.94 1325 LYS A N 1
ATOM 10616 C CA . LYS A 1 1325 ? 7.478 -15.200 -15.235 1.00 84.94 1325 LYS A CA 1
ATOM 10617 C C . LYS A 1 1325 ? 8.549 -15.742 -16.191 1.00 84.94 1325 LYS A C 1
ATOM 10619 O O . LYS A 1 1325 ? 8.592 -16.952 -16.394 1.00 84.94 1325 LYS A O 1
ATOM 10624 N N . GLY A 1 1326 ? 9.378 -14.880 -16.785 1.00 85.69 1326 GLY A N 1
ATOM 10625 C CA . GLY A 1 1326 ? 10.407 -15.256 -17.763 1.00 85.69 1326 GLY A CA 1
ATOM 10626 C C . GLY A 1 1326 ? 9.838 -15.624 -19.136 1.00 85.69 1326 GLY A C 1
ATOM 10627 O O . GLY A 1 1326 ? 10.490 -16.314 -19.909 1.00 85.69 1326 GLY A O 1
ATOM 10628 N N . LEU A 1 1327 ? 8.603 -15.216 -19.434 1.00 86.94 1327 LEU A N 1
ATOM 10629 C CA . LEU A 1 1327 ? 7.877 -15.568 -20.652 1.00 86.94 1327 LEU A CA 1
ATOM 10630 C C . LEU A 1 1327 ? 7.783 -14.381 -21.618 1.00 86.94 1327 LEU A C 1
ATOM 10632 O O . LEU A 1 1327 ? 7.632 -13.235 -21.205 1.00 86.94 1327 LEU A O 1
ATOM 10636 N N . GLU A 1 1328 ? 7.763 -14.671 -22.919 1.00 84.44 1328 GLU A N 1
ATOM 10637 C CA . GLU A 1 1328 ? 7.657 -13.657 -23.979 1.00 84.44 1328 GLU A CA 1
ATOM 10638 C C . GLU A 1 1328 ? 6.215 -13.412 -24.456 1.00 84.44 1328 GLU A C 1
ATOM 10640 O O . GLU A 1 1328 ? 5.310 -14.219 -24.195 1.00 84.44 1328 GLU A O 1
ATOM 10645 N N . THR A 1 1329 ? 6.003 -12.315 -25.195 1.00 88.25 1329 THR A N 1
ATOM 10646 C CA . THR A 1 1329 ? 4.708 -11.881 -25.750 1.00 88.25 1329 THR A CA 1
ATOM 10647 C C . THR A 1 1329 ? 4.740 -11.616 -27.265 1.00 88.25 1329 THR A C 1
ATOM 10649 O O . THR A 1 1329 ? 4.246 -10.577 -27.707 1.00 88.25 1329 THR A O 1
ATOM 10652 N N . PRO A 1 1330 ? 5.203 -12.557 -28.110 1.00 79.50 1330 PRO A N 1
ATOM 10653 C CA . PRO A 1 1330 ? 5.521 -12.296 -29.522 1.00 79.50 1330 PRO A CA 1
ATOM 10654 C C . PRO A 1 1330 ? 4.368 -11.678 -30.333 1.00 79.50 1330 PRO A C 1
ATOM 10656 O O . PRO A 1 1330 ? 4.588 -10.856 -31.218 1.00 79.50 1330 PRO A O 1
ATOM 10659 N N . ILE A 1 1331 ? 3.117 -12.033 -30.017 1.00 79.12 1331 ILE A N 1
ATOM 10660 C CA . ILE A 1 1331 ? 1.928 -11.471 -30.674 1.00 79.12 1331 ILE A CA 1
ATOM 10661 C C . ILE A 1 1331 ? 1.721 -9.997 -30.293 1.00 79.12 1331 ILE A C 1
ATOM 10663 O O . ILE A 1 1331 ? 1.467 -9.173 -31.170 1.00 79.12 1331 ILE A O 1
ATOM 10667 N N . LEU A 1 1332 ? 1.830 -9.650 -29.005 1.00 84.81 1332 LEU A N 1
ATOM 10668 C CA . LEU A 1 1332 ? 1.697 -8.261 -28.550 1.00 84.81 1332 LEU A CA 1
ATOM 10669 C C . LEU A 1 1332 ? 2.882 -7.418 -28.989 1.00 84.81 1332 LEU A C 1
ATOM 10671 O O . LEU A 1 1332 ? 2.693 -6.274 -29.398 1.00 84.81 1332 LEU A O 1
ATOM 10675 N N . ASP A 1 1333 ? 4.076 -8.000 -28.949 1.00 83.81 1333 ASP A N 1
ATOM 10676 C CA . ASP A 1 1333 ? 5.293 -7.356 -29.417 1.00 83.81 1333 ASP A CA 1
ATOM 10677 C C . ASP A 1 1333 ? 5.163 -6.985 -30.890 1.00 83.81 1333 ASP A C 1
ATOM 10679 O O . ASP A 1 1333 ? 5.401 -5.840 -31.255 1.00 83.81 1333 ASP A O 1
ATOM 10683 N N . LYS A 1 1334 ? 4.651 -7.897 -31.723 1.00 80.19 1334 LYS A N 1
ATOM 10684 C CA . LYS A 1 1334 ? 4.453 -7.647 -33.153 1.00 80.19 1334 LYS A CA 1
ATOM 10685 C C . LYS A 1 1334 ? 3.311 -6.676 -33.472 1.00 80.19 1334 LYS A C 1
ATOM 10687 O O . LYS A 1 1334 ? 3.448 -5.887 -34.403 1.00 80.19 1334 LYS A O 1
ATOM 10692 N N . ILE A 1 1335 ? 2.176 -6.753 -32.770 1.00 78.12 1335 ILE A N 1
ATOM 10693 C CA . ILE A 1 1335 ? 0.953 -5.996 -33.119 1.00 78.12 1335 ILE A CA 1
ATOM 10694 C C . ILE A 1 1335 ? 0.911 -4.607 -32.467 1.00 78.12 1335 ILE A C 1
ATOM 10696 O O . ILE A 1 1335 ? 0.339 -3.674 -33.049 1.00 78.12 1335 ILE A O 1
ATOM 10700 N N . LEU A 1 1336 ? 1.467 -4.474 -31.260 1.00 84.75 1336 LEU A N 1
ATOM 10701 C CA . LEU A 1 1336 ? 1.349 -3.273 -30.441 1.00 84.75 1336 LEU A CA 1
ATOM 10702 C C . LEU A 1 1336 ? 2.699 -2.647 -30.086 1.00 84.75 1336 LEU A C 1
ATOM 10704 O O . LEU A 1 1336 ? 2.912 -1.491 -30.443 1.00 84.75 1336 LEU A O 1
ATOM 10708 N N . PHE A 1 1337 ? 3.585 -3.361 -29.383 1.00 85.62 1337 PHE A N 1
ATOM 10709 C CA . PHE A 1 1337 ? 4.800 -2.740 -28.830 1.00 85.62 1337 PHE A CA 1
ATOM 10710 C C . PHE A 1 1337 ? 5.821 -2.345 -29.906 1.00 85.62 1337 PHE A C 1
ATOM 10712 O O . PHE A 1 1337 ? 6.469 -1.310 -29.776 1.00 85.62 1337 PHE A O 1
ATOM 10719 N N . SER A 1 1338 ? 5.878 -3.076 -31.023 1.00 80.81 1338 SER A N 1
ATOM 10720 C CA . SER A 1 1338 ? 6.666 -2.726 -32.215 1.00 80.81 1338 SER A CA 1
ATOM 10721 C C . SER A 1 1338 ? 6.416 -1.294 -32.703 1.00 80.81 1338 SER A C 1
ATOM 10723 O O . SER A 1 1338 ? 7.350 -0.618 -33.123 1.00 80.81 1338 SER A O 1
ATOM 10725 N N . LYS A 1 1339 ? 5.183 -0.785 -32.570 1.00 82.38 1339 LYS A N 1
ATOM 10726 C CA . LYS A 1 1339 ? 4.797 0.575 -32.991 1.00 82.38 1339 LYS A CA 1
ATOM 10727 C C . LYS A 1 1339 ? 5.390 1.683 -32.120 1.00 82.38 1339 LYS A C 1
ATOM 10729 O O . LYS A 1 1339 ? 5.437 2.835 -32.549 1.00 82.38 1339 LYS A O 1
ATOM 10734 N N . PHE A 1 1340 ? 5.782 1.367 -30.886 1.00 81.12 1340 PHE A N 1
ATOM 10735 C CA . PHE A 1 1340 ? 6.514 2.301 -30.026 1.00 81.12 1340 PHE A CA 1
ATOM 10736 C C . PHE A 1 1340 ? 8.005 2.270 -30.356 1.00 81.12 1340 PHE A C 1
ATOM 10738 O O . PHE A 1 1340 ? 8.626 3.327 -30.427 1.00 81.12 1340 PHE A O 1
ATOM 10745 N N . ASN A 1 1341 ? 8.535 1.091 -30.696 1.00 78.94 1341 ASN A N 1
ATOM 10746 C CA . ASN A 1 1341 ? 9.900 0.944 -31.198 1.00 78.94 1341 ASN A CA 1
ATOM 10747 C C . ASN A 1 1341 ? 10.150 1.651 -32.528 1.00 78.94 1341 ASN A C 1
ATOM 10749 O O . ASN A 1 1341 ? 11.253 2.148 -32.730 1.00 78.94 1341 ASN A O 1
ATOM 10753 N N . GLU A 1 1342 ? 9.158 1.773 -33.415 1.00 78.88 1342 GLU A N 1
ATOM 10754 C CA . GLU A 1 1342 ? 9.289 2.541 -34.668 1.00 78.88 1342 GLU A CA 1
ATOM 10755 C C . GLU A 1 1342 ? 9.765 3.988 -34.446 1.00 78.88 1342 GLU A C 1
ATOM 10757 O O . GLU A 1 1342 ? 10.497 4.528 -35.276 1.00 78.88 1342 GLU A O 1
ATOM 10762 N N . ALA A 1 1343 ? 9.395 4.617 -33.324 1.00 74.62 1343 ALA A N 1
ATOM 10763 C CA . ALA A 1 1343 ? 9.861 5.965 -32.987 1.00 74.62 1343 ALA A CA 1
ATOM 10764 C C . ALA A 1 1343 ? 11.372 6.014 -32.682 1.00 74.62 1343 ALA A C 1
ATOM 10766 O O . ALA A 1 1343 ? 11.994 7.059 -32.855 1.00 74.62 1343 ALA A O 1
ATOM 10767 N N . LEU A 1 1344 ? 11.953 4.880 -32.277 1.00 82.56 1344 LEU A N 1
ATOM 10768 C CA . LEU A 1 1344 ? 13.377 4.676 -32.001 1.00 82.56 1344 LEU A CA 1
ATOM 10769 C C . LEU A 1 1344 ? 14.103 3.941 -33.147 1.00 82.56 1344 LEU A C 1
ATOM 10771 O O . LEU A 1 1344 ? 15.206 3.441 -32.958 1.00 82.56 1344 LEU A O 1
ATOM 10775 N N . GLY A 1 1345 ? 13.486 3.835 -34.329 1.00 85.94 1345 GLY A N 1
ATOM 10776 C CA . GLY A 1 1345 ? 14.064 3.153 -35.495 1.00 85.94 1345 GLY A CA 1
ATOM 10777 C C . GLY A 1 1345 ? 13.605 1.712 -35.723 1.00 85.94 1345 GLY A C 1
ATOM 10778 O O . GLY A 1 1345 ? 13.925 1.126 -36.752 1.00 85.94 1345 GLY A O 1
ATOM 10779 N N . GLY A 1 1346 ? 12.813 1.141 -34.816 1.00 85.00 1346 GLY A N 1
ATOM 10780 C CA . GLY A 1 1346 ? 12.138 -0.152 -34.989 1.00 85.00 1346 GLY A CA 1
ATOM 10781 C C . GLY A 1 1346 ? 12.980 -1.389 -34.666 1.00 85.00 1346 GLY A C 1
ATOM 10782 O O . GLY A 1 1346 ? 12.402 -2.446 -34.424 1.00 85.00 1346 GLY A O 1
ATOM 10783 N N . ASN A 1 1347 ? 14.306 -1.253 -34.604 1.00 89.25 1347 ASN A N 1
ATOM 10784 C CA . ASN A 1 1347 ? 15.240 -2.367 -34.423 1.00 89.25 1347 ASN A CA 1
ATOM 10785 C C . ASN A 1 1347 ? 15.864 -2.453 -33.024 1.00 89.25 1347 ASN A C 1
ATOM 10787 O O . ASN A 1 1347 ? 16.639 -3.376 -32.797 1.00 89.25 1347 ASN A O 1
ATOM 10791 N N . ILE A 1 1348 ? 15.535 -1.544 -32.096 1.00 89.25 1348 ILE A N 1
ATOM 10792 C CA . ILE A 1 1348 ? 16.108 -1.536 -30.743 1.00 89.25 1348 ILE A CA 1
ATOM 10793 C C . ILE A 1 1348 ? 15.869 -2.881 -30.047 1.00 89.25 1348 ILE A C 1
ATOM 10795 O O . ILE A 1 1348 ? 14.737 -3.308 -29.821 1.00 89.25 1348 ILE A O 1
ATOM 10799 N N . GLN A 1 1349 ? 16.968 -3.523 -29.678 1.00 86.62 1349 GLN A N 1
ATOM 10800 C CA . GLN A 1 1349 ? 17.049 -4.796 -28.978 1.00 86.62 1349 GLN A CA 1
ATOM 10801 C C . GLN A 1 1349 ? 17.725 -4.664 -27.621 1.00 86.62 1349 GLN A C 1
ATOM 10803 O O . GLN A 1 1349 ? 17.433 -5.484 -26.752 1.00 86.62 1349 GLN A O 1
ATOM 10808 N N . LYS A 1 1350 ? 18.598 -3.676 -27.403 1.00 86.56 1350 LYS A N 1
ATOM 10809 C CA . LYS A 1 1350 ? 19.324 -3.489 -26.139 1.00 86.56 1350 LYS A CA 1
ATOM 10810 C C . LYS A 1 1350 ? 19.448 -2.006 -25.800 1.00 86.56 1350 LYS A C 1
ATOM 10812 O O . LYS A 1 1350 ? 19.663 -1.169 -26.672 1.00 86.56 1350 LYS A O 1
ATOM 10817 N N . ILE A 1 1351 ? 19.307 -1.678 -24.523 1.00 91.38 1351 ILE A N 1
ATOM 10818 C CA . ILE A 1 1351 ? 19.519 -0.327 -24.003 1.00 91.38 1351 ILE A CA 1
ATOM 10819 C C . ILE A 1 1351 ? 20.456 -0.443 -22.809 1.00 91.38 1351 ILE A C 1
ATOM 10821 O O . ILE A 1 1351 ? 20.151 -1.166 -21.863 1.00 91.38 1351 ILE A O 1
ATOM 10825 N N . VAL A 1 1352 ? 21.572 0.277 -22.838 1.00 90.56 1352 VAL A N 1
ATOM 10826 C CA . VAL A 1 1352 ? 22.508 0.370 -21.714 1.00 90.56 1352 VAL A CA 1
ATOM 10827 C C . VAL A 1 1352 ? 22.370 1.757 -21.105 1.00 90.56 1352 VAL A C 1
ATOM 10829 O O . VAL A 1 1352 ? 22.639 2.754 -21.767 1.00 90.56 1352 VAL A O 1
ATOM 10832 N N . CYS A 1 1353 ? 21.918 1.836 -19.857 1.00 91.69 1353 CYS A N 1
ATOM 10833 C CA . CYS A 1 1353 ? 21.722 3.093 -19.148 1.00 91.69 1353 CYS A CA 1
ATOM 10834 C C . CYS A 1 1353 ? 22.781 3.270 -18.058 1.00 91.69 1353 CYS A C 1
ATOM 10836 O O . CYS A 1 1353 ? 22.964 2.396 -17.211 1.00 91.69 1353 CYS A O 1
ATOM 10838 N N . GLY A 1 1354 ? 23.445 4.423 -18.054 1.00 88.38 1354 GLY A N 1
ATOM 10839 C CA . GLY A 1 1354 ? 24.491 4.744 -17.087 1.00 88.38 1354 GLY A CA 1
ATOM 10840 C C . GLY A 1 1354 ? 24.633 6.243 -16.844 1.00 88.38 1354 GLY A C 1
ATOM 10841 O O . GLY A 1 1354 ? 23.869 7.066 -17.348 1.00 88.38 1354 GLY A O 1
ATOM 10842 N N . GLY A 1 1355 ? 25.621 6.609 -16.031 1.00 80.88 1355 GLY A N 1
ATOM 10843 C CA . GLY A 1 1355 ? 25.975 8.001 -15.744 1.00 80.88 1355 GLY A CA 1
ATOM 10844 C C . GLY A 1 1355 ? 25.154 8.676 -14.639 1.00 80.88 1355 GLY A C 1
ATOM 10845 O O . GLY A 1 1355 ? 25.683 9.570 -13.981 1.00 80.88 1355 GLY A O 1
ATOM 10846 N N . ALA A 1 1356 ? 23.917 8.260 -14.376 1.00 80.75 1356 ALA A N 1
ATOM 10847 C CA . ALA A 1 1356 ? 23.115 8.742 -13.248 1.00 80.75 1356 ALA A CA 1
ATOM 10848 C C . ALA A 1 1356 ? 22.102 7.670 -12.790 1.00 80.75 1356 ALA A C 1
ATOM 10850 O O . ALA A 1 1356 ? 21.854 6.727 -13.548 1.00 80.75 1356 ALA A O 1
ATOM 10851 N N . PRO A 1 1357 ? 21.511 7.795 -11.584 1.00 79.44 1357 PRO A N 1
ATOM 10852 C CA . PRO A 1 1357 ? 20.465 6.885 -11.120 1.00 79.44 1357 PRO A CA 1
ATOM 10853 C C . PRO A 1 1357 ? 19.247 6.875 -12.055 1.00 79.44 1357 PRO A C 1
ATOM 10855 O O . PRO A 1 1357 ? 18.777 7.932 -12.480 1.00 79.44 1357 PRO A O 1
ATOM 10858 N N . LEU A 1 1358 ? 18.731 5.681 -12.361 1.00 85.38 1358 LEU A N 1
ATOM 10859 C CA . LEU A 1 1358 ? 17.483 5.490 -13.102 1.00 85.38 1358 LEU A CA 1
ATOM 10860 C C . LEU A 1 1358 ? 16.388 5.008 -12.149 1.00 85.38 1358 LEU A C 1
ATOM 10862 O O . LEU A 1 1358 ? 16.598 4.060 -11.395 1.00 85.38 1358 LEU A O 1
ATOM 10866 N N . ASP A 1 1359 ? 15.216 5.630 -12.232 1.00 81.88 1359 ASP A N 1
ATOM 10867 C CA . ASP A 1 1359 ? 14.037 5.193 -11.493 1.00 81.88 1359 ASP A CA 1
ATOM 10868 C C . ASP A 1 1359 ? 13.534 3.812 -11.956 1.00 81.88 1359 ASP A C 1
ATOM 10870 O O . ASP A 1 1359 ? 13.561 3.475 -13.146 1.00 81.88 1359 ASP A O 1
ATOM 10874 N N . VAL A 1 1360 ? 13.059 3.015 -10.997 1.00 87.44 1360 VAL A N 1
ATOM 10875 C CA . VAL A 1 1360 ? 12.615 1.628 -11.205 1.00 87.44 1360 VAL A CA 1
ATOM 10876 C C . VAL A 1 1360 ? 11.420 1.560 -12.161 1.00 87.44 1360 VAL A C 1
ATOM 10878 O O . VAL A 1 1360 ? 11.381 0.681 -13.029 1.00 87.44 1360 VAL A O 1
ATOM 10881 N N . ASP A 1 1361 ? 10.480 2.503 -12.069 1.00 85.12 1361 ASP A N 1
ATOM 10882 C CA . ASP A 1 1361 ? 9.303 2.532 -12.936 1.00 85.12 1361 ASP A CA 1
ATOM 10883 C C . ASP A 1 1361 ? 9.686 2.942 -14.357 1.00 85.12 1361 ASP A C 1
ATOM 10885 O O . ASP A 1 1361 ? 9.193 2.348 -15.319 1.00 85.12 1361 ASP A O 1
ATOM 10889 N N . THR A 1 1362 ? 10.617 3.889 -14.524 1.00 87.12 1362 THR A N 1
ATOM 10890 C CA . THR A 1 1362 ? 11.155 4.219 -15.856 1.00 87.12 1362 THR A CA 1
ATOM 10891 C C . THR A 1 1362 ? 11.931 3.043 -16.456 1.00 87.12 1362 THR A C 1
ATOM 10893 O O . THR A 1 1362 ? 11.782 2.765 -17.651 1.00 87.12 1362 THR A O 1
ATOM 10896 N N . GLN A 1 1363 ? 12.708 2.296 -15.662 1.00 92.94 1363 GLN A N 1
ATOM 10897 C CA . GLN A 1 1363 ? 13.374 1.080 -16.141 1.00 92.94 1363 GLN A CA 1
ATOM 10898 C C . GLN A 1 1363 ? 12.350 0.043 -16.619 1.00 92.94 1363 GLN A C 1
ATOM 10900 O O . GLN A 1 1363 ? 12.482 -0.494 -17.723 1.00 92.94 1363 GLN A O 1
ATOM 10905 N N . ARG A 1 1364 ? 11.307 -0.219 -15.823 1.00 93.00 1364 ARG A N 1
ATOM 10906 C CA . ARG A 1 1364 ? 10.225 -1.149 -16.177 1.00 93.00 1364 ARG A CA 1
ATOM 10907 C C . ARG A 1 1364 ? 9.488 -0.692 -17.432 1.00 93.00 1364 ARG A C 1
ATOM 10909 O O . ARG A 1 1364 ? 9.257 -1.497 -18.336 1.00 93.00 1364 ARG A O 1
ATOM 10916 N N . PHE A 1 1365 ? 9.181 0.597 -17.523 1.00 91.75 1365 PHE A N 1
ATOM 10917 C CA . PHE A 1 1365 ? 8.552 1.205 -18.688 1.00 91.75 1365 PHE A CA 1
ATOM 10918 C C . PHE A 1 1365 ? 9.375 0.955 -19.956 1.00 91.75 1365 PHE A C 1
ATOM 10920 O O . PHE A 1 1365 ? 8.852 0.429 -20.944 1.00 91.75 1365 PHE A O 1
ATOM 10927 N N . ALA A 1 1366 ? 10.678 1.248 -19.910 1.00 91.75 1366 ALA A N 1
ATOM 10928 C CA . ALA A 1 1366 ? 11.592 1.020 -21.023 1.00 91.75 1366 ALA A CA 1
ATOM 10929 C C . ALA A 1 1366 ? 11.703 -0.474 -21.379 1.00 91.75 1366 ALA A C 1
ATOM 10931 O O . ALA A 1 1366 ? 11.683 -0.819 -22.565 1.00 91.75 1366 ALA A O 1
ATOM 10932 N N . LYS A 1 1367 ? 11.705 -1.368 -20.375 1.00 92.31 1367 LYS A N 1
ATOM 10933 C CA . LYS A 1 1367 ? 11.670 -2.827 -20.575 1.00 92.31 1367 LYS A CA 1
ATOM 10934 C C . LYS A 1 1367 ? 10.445 -3.295 -21.363 1.00 92.31 1367 LYS A C 1
ATOM 10936 O O . LYS A 1 1367 ? 10.527 -4.218 -22.178 1.00 92.31 1367 LYS A O 1
ATOM 10941 N N . MET A 1 1368 ? 9.292 -2.676 -21.123 1.00 92.06 1368 MET A N 1
ATOM 10942 C CA . MET A 1 1368 ? 8.026 -3.069 -21.745 1.00 92.06 1368 MET A CA 1
ATOM 10943 C C . MET A 1 1368 ? 7.807 -2.431 -23.117 1.00 92.06 1368 MET A C 1
ATOM 10945 O O . MET A 1 1368 ? 7.346 -3.117 -24.033 1.00 92.06 1368 MET A O 1
ATOM 10949 N N . PHE A 1 1369 ? 8.118 -1.145 -23.278 1.00 90.19 1369 PHE A N 1
ATOM 10950 C CA . PHE A 1 1369 ? 7.838 -0.410 -24.514 1.00 90.19 1369 PHE A CA 1
ATOM 10951 C C . PHE A 1 1369 ? 8.971 -0.451 -25.531 1.00 90.19 1369 PHE A C 1
ATOM 10953 O O . PHE A 1 1369 ? 8.675 -0.473 -26.725 1.00 90.19 1369 PHE A O 1
ATOM 10960 N N . PHE A 1 1370 ? 10.227 -0.478 -25.076 1.00 89.31 1370 PHE A N 1
ATOM 10961 C CA . PHE A 1 1370 ? 11.385 -0.344 -25.957 1.00 89.31 1370 PHE A CA 1
ATOM 10962 C C . PHE A 1 1370 ? 12.124 -1.670 -26.140 1.00 89.31 1370 PHE A C 1
ATOM 10964 O O . PHE A 1 1370 ? 12.106 -2.269 -27.213 1.00 89.31 1370 PHE A O 1
ATOM 10971 N N . SER A 1 1371 ? 12.707 -2.208 -25.073 1.00 87.88 1371 SER A N 1
ATOM 10972 C CA . SER A 1 1371 ? 13.369 -3.511 -25.134 1.00 87.88 1371 SER A CA 1
ATOM 10973 C C . SER A 1 1371 ? 13.383 -4.196 -23.784 1.00 87.88 1371 SER A C 1
ATOM 10975 O O . SER A 1 1371 ? 13.810 -3.594 -22.816 1.00 87.88 1371 SER A O 1
ATOM 10977 N N . LYS A 1 1372 ? 13.081 -5.498 -23.736 1.00 86.56 1372 LYS A N 1
ATOM 10978 C CA . LYS A 1 1372 ? 13.225 -6.331 -22.527 1.00 86.56 1372 LYS A CA 1
ATOM 10979 C C . LYS A 1 1372 ? 14.647 -6.331 -21.926 1.00 86.56 1372 LYS A C 1
ATOM 10981 O O . LYS A 1 1372 ? 14.800 -6.676 -20.754 1.00 86.56 1372 LYS A O 1
ATOM 10986 N N . ASN A 1 1373 ? 15.648 -5.938 -22.714 1.00 87.81 1373 ASN A N 1
ATOM 10987 C CA . ASN A 1 1373 ? 17.066 -5.876 -22.368 1.00 87.81 1373 ASN A CA 1
ATOM 10988 C C . ASN A 1 1373 ? 17.479 -4.419 -22.072 1.00 87.81 1373 ASN A C 1
ATOM 10990 O O . ASN A 1 1373 ? 18.213 -3.798 -22.845 1.00 87.81 1373 ASN A O 1
ATOM 10994 N N . VAL A 1 1374 ? 16.957 -3.853 -20.977 1.00 91.69 1374 VAL A N 1
ATOM 10995 C CA . VAL A 1 1374 ? 17.447 -2.579 -20.419 1.00 91.69 1374 VAL A CA 1
ATOM 10996 C C . VAL A 1 1374 ? 18.397 -2.881 -19.271 1.00 91.69 1374 VAL A C 1
ATOM 10998 O O . VAL A 1 1374 ? 17.960 -3.321 -18.204 1.00 91.69 1374 VAL A O 1
ATOM 11001 N N . HIS A 1 1375 ? 19.679 -2.633 -19.504 1.00 90.12 1375 HIS A N 1
ATOM 11002 C CA . HIS A 1 1375 ? 20.773 -2.924 -18.590 1.00 90.12 1375 HIS A CA 1
ATOM 11003 C C . HIS A 1 1375 ? 21.291 -1.640 -17.959 1.00 90.12 1375 HIS A C 1
ATOM 11005 O O . HIS A 1 1375 ? 21.599 -0.676 -18.655 1.00 90.12 1375 HIS A O 1
ATOM 11011 N N . LEU A 1 1376 ? 21.398 -1.633 -16.640 1.00 91.88 1376 LEU A N 1
ATOM 11012 C CA . LEU A 1 1376 ? 22.046 -0.578 -15.883 1.00 91.88 1376 LEU A CA 1
ATOM 11013 C C . LEU A 1 1376 ? 23.526 -0.901 -15.713 1.00 91.88 1376 LEU A C 1
ATOM 11015 O O . LEU A 1 1376 ? 23.894 -2.061 -15.516 1.00 91.88 1376 LEU A O 1
ATOM 11019 N N . GLY A 1 1377 ? 24.354 0.135 -15.777 1.00 90.94 1377 GLY A N 1
ATOM 11020 C CA . GLY A 1 1377 ? 25.772 0.074 -15.449 1.00 90.94 1377 GLY A CA 1
ATOM 11021 C C . GLY A 1 1377 ? 26.147 1.145 -14.432 1.00 90.94 1377 GLY A C 1
ATOM 11022 O O . GLY A 1 1377 ? 25.577 2.239 -14.417 1.00 90.94 1377 GLY A O 1
ATOM 11023 N N . TYR A 1 1378 ? 27.121 0.826 -13.588 1.00 93.81 1378 TYR A N 1
ATOM 11024 C CA . TYR A 1 1378 ? 27.736 1.755 -12.649 1.00 93.81 1378 TYR A CA 1
ATOM 11025 C C . TYR A 1 1378 ? 29.232 1.854 -12.916 1.00 93.81 1378 TYR A C 1
ATOM 11027 O O . TYR A 1 1378 ? 29.918 0.840 -13.059 1.00 93.81 1378 TYR A O 1
ATOM 11035 N N . GLY A 1 1379 ? 29.719 3.088 -12.933 1.00 92.25 1379 GLY A N 1
ATOM 11036 C CA . GLY A 1 1379 ? 31.123 3.432 -13.054 1.00 92.25 1379 GLY A CA 1
ATOM 11037 C C . GLY A 1 1379 ? 31.304 4.947 -13.101 1.00 92.25 1379 GLY A C 1
ATOM 11038 O O . GLY A 1 1379 ? 30.346 5.710 -13.272 1.00 92.25 1379 GLY A O 1
ATOM 11039 N N . LEU A 1 1380 ? 32.547 5.374 -12.925 1.00 93.31 1380 LEU A N 1
ATOM 11040 C CA . LEU A 1 1380 ? 32.974 6.767 -12.910 1.00 93.31 1380 LEU A CA 1
ATOM 11041 C C . LEU A 1 1380 ? 34.037 6.982 -13.994 1.00 93.31 1380 LEU A C 1
ATOM 11043 O O . LEU A 1 1380 ? 34.527 6.023 -14.593 1.00 93.31 1380 LEU A O 1
ATOM 11047 N N . THR A 1 1381 ? 34.433 8.230 -14.245 1.00 93.00 1381 THR A N 1
ATOM 11048 C CA . THR A 1 1381 ? 35.592 8.498 -15.115 1.00 93.00 1381 THR A CA 1
ATOM 11049 C C . THR A 1 1381 ? 36.844 7.834 -14.552 1.00 93.00 1381 THR A C 1
ATOM 11051 O O . THR A 1 1381 ? 37.590 7.193 -15.283 1.00 93.00 1381 THR A O 1
ATOM 11054 N N . GLU A 1 1382 ? 36.993 7.890 -13.233 1.00 94.88 1382 GLU A N 1
ATOM 11055 C CA . GLU A 1 1382 ? 38.047 7.287 -12.425 1.00 94.88 1382 GLU A CA 1
ATOM 11056 C C . GLU A 1 1382 ? 38.073 5.748 -12.493 1.00 94.88 1382 GLU A C 1
ATOM 11058 O O . GLU A 1 1382 ? 39.055 5.137 -12.082 1.00 94.88 1382 GLU A O 1
ATOM 11063 N N . THR A 1 1383 ? 37.022 5.108 -13.019 1.00 95.19 1383 THR A N 1
ATOM 11064 C CA . THR A 1 1383 ? 36.941 3.647 -13.203 1.00 95.19 1383 THR A CA 1
ATOM 11065 C C . THR A 1 1383 ? 36.688 3.240 -14.656 1.00 95.19 1383 THR A C 1
ATOM 11067 O O . THR A 1 1383 ? 36.203 2.140 -14.923 1.00 95.19 1383 THR A O 1
ATOM 11070 N N . CYS A 1 1384 ? 37.011 4.122 -15.609 1.00 93.81 1384 CYS A N 1
ATOM 11071 C CA . CYS A 1 1384 ? 36.824 3.891 -17.044 1.00 93.81 1384 CYS A CA 1
ATOM 11072 C C . CYS A 1 1384 ? 35.368 3.549 -17.419 1.00 93.81 1384 CYS A C 1
ATOM 11074 O O . CYS A 1 1384 ? 35.116 2.606 -18.161 1.00 93.81 1384 CYS A O 1
ATOM 11076 N N . ALA A 1 1385 ? 34.402 4.293 -16.869 1.00 90.19 1385 ALA A N 1
ATOM 11077 C CA . ALA A 1 1385 ? 32.951 4.151 -17.057 1.00 90.19 1385 ALA A CA 1
ATOM 11078 C C . ALA A 1 1385 ? 32.301 2.863 -16.538 1.00 90.19 1385 ALA A C 1
ATOM 11080 O O . ALA A 1 1385 ? 31.074 2.828 -16.422 1.00 90.19 1385 ALA A O 1
ATOM 11081 N N . VAL A 1 1386 ? 33.074 1.825 -16.221 1.00 83.50 1386 VAL A N 1
ATOM 11082 C CA . VAL A 1 1386 ? 32.534 0.500 -15.923 1.00 83.50 1386 VAL A CA 1
ATOM 11083 C C . VAL A 1 1386 ? 33.131 -0.085 -14.653 1.00 83.50 1386 VAL A C 1
ATOM 11085 O O . VAL A 1 1386 ? 34.334 -0.115 -14.430 1.00 83.50 1386 VAL A O 1
ATOM 11088 N N . THR A 1 1387 ? 32.263 -0.552 -13.771 1.00 93.94 1387 THR A N 1
ATOM 11089 C CA . THR A 1 1387 ? 32.625 -1.240 -12.526 1.00 93.94 1387 THR A CA 1
ATOM 11090 C C . THR A 1 1387 ? 31.636 -2.362 -12.278 1.00 93.94 1387 THR A C 1
ATOM 11092 O O . THR A 1 1387 ? 32.035 -3.501 -12.067 1.00 93.94 1387 THR A O 1
ATOM 11095 N N . CYS A 1 1388 ? 30.344 -2.053 -12.357 1.00 94.00 1388 CYS A N 1
ATOM 11096 C CA . CYS A 1 1388 ? 29.274 -3.041 -12.355 1.00 94.00 1388 CYS A CA 1
ATOM 11097 C C . CYS A 1 1388 ? 28.431 -2.876 -13.613 1.00 94.00 1388 CYS A C 1
ATOM 11099 O O . CYS A 1 1388 ? 28.244 -1.759 -14.102 1.00 94.00 1388 CYS A O 1
ATOM 11101 N N . LEU A 1 1389 ? 27.912 -3.982 -14.125 1.00 90.81 1389 LEU A N 1
ATOM 11102 C CA . LEU A 1 1389 ? 27.015 -3.985 -15.272 1.00 90.81 1389 LEU A CA 1
ATOM 11103 C C . LEU A 1 1389 ? 26.016 -5.121 -15.103 1.00 90.81 1389 LEU A C 1
ATOM 11105 O O . LEU A 1 1389 ? 26.419 -6.222 -14.726 1.00 90.81 1389 LEU A O 1
ATOM 11109 N N . ASN A 1 1390 ? 24.725 -4.874 -15.351 1.00 89.12 1390 ASN A N 1
ATOM 11110 C CA . ASN A 1 1390 ? 23.702 -5.910 -15.217 1.00 89.12 1390 ASN A CA 1
ATOM 11111 C C . ASN A 1 1390 ? 24.071 -7.179 -15.986 1.00 89.12 1390 ASN A C 1
ATOM 11113 O O . ASN A 1 1390 ? 24.661 -7.145 -17.052 1.00 89.12 1390 ASN A O 1
ATOM 11117 N N . HIS A 1 1391 ? 23.649 -8.330 -15.488 1.00 84.31 1391 HIS A N 1
ATOM 11118 C CA . HIS A 1 1391 ? 23.746 -9.540 -16.290 1.00 84.31 1391 HIS A CA 1
ATOM 11119 C C . HIS A 1 1391 ? 22.754 -9.480 -17.475 1.00 84.31 1391 HIS A C 1
ATOM 11121 O O . HIS A 1 1391 ? 21.662 -8.926 -17.309 1.00 84.31 1391 HIS A O 1
ATOM 11127 N N . PRO A 1 1392 ? 23.043 -10.086 -18.647 1.00 78.69 1392 PRO A N 1
ATOM 11128 C CA . PRO A 1 1392 ? 22.116 -10.105 -19.790 1.00 78.69 1392 PRO A CA 1
ATOM 11129 C C . PRO A 1 1392 ? 20.723 -10.679 -19.476 1.00 78.69 1392 PRO A C 1
ATOM 11131 O O . PRO A 1 1392 ? 19.720 -10.293 -20.068 1.00 78.69 1392 PRO A O 1
ATOM 11134 N N . HIS A 1 1393 ? 20.649 -11.596 -18.510 1.00 81.50 1393 HIS A N 1
ATOM 11135 C CA . HIS A 1 1393 ? 19.395 -12.176 -18.009 1.00 81.50 1393 HIS A CA 1
ATOM 11136 C C . HIS A 1 1393 ? 18.864 -11.508 -16.735 1.00 81.50 1393 HIS A C 1
ATOM 11138 O O . HIS A 1 1393 ? 17.968 -12.064 -16.101 1.00 81.50 1393 HIS A O 1
ATOM 11144 N N . GLU A 1 1394 ? 19.419 -10.367 -16.322 1.00 87.62 1394 GLU A N 1
ATOM 11145 C CA . GLU A 1 1394 ? 18.962 -9.680 -15.118 1.00 87.62 1394 GLU A CA 1
ATOM 11146 C C . GLU A 1 1394 ? 17.570 -9.080 -15.323 1.00 87.62 1394 GLU A C 1
ATOM 11148 O O . GLU A 1 1394 ? 17.308 -8.324 -16.264 1.00 87.62 1394 GLU A O 1
ATOM 11153 N N . ARG A 1 1395 ? 16.663 -9.428 -14.416 1.00 89.12 1395 ARG A N 1
ATOM 11154 C CA . ARG A 1 1395 ? 15.281 -8.954 -14.433 1.00 89.12 1395 ARG A CA 1
ATOM 11155 C C . ARG A 1 1395 ? 14.991 -8.031 -13.274 1.00 89.12 1395 ARG A C 1
ATOM 11157 O O . ARG A 1 1395 ? 14.152 -7.159 -13.464 1.00 89.12 1395 ARG A O 1
ATOM 11164 N N . GLU A 1 1396 ? 15.696 -8.191 -12.155 1.00 90.00 1396 GLU A N 1
ATOM 11165 C CA . GLU A 1 1396 ? 15.577 -7.308 -11.003 1.00 90.00 1396 GLU A CA 1
ATOM 11166 C C . GLU A 1 1396 ? 15.857 -5.863 -11.431 1.00 90.00 1396 GLU A C 1
ATOM 11168 O O . GLU A 1 1396 ? 16.875 -5.556 -12.056 1.00 90.00 1396 GLU A O 1
ATOM 11173 N N . GLU A 1 1397 ? 14.897 -4.981 -11.182 1.00 91.06 1397 GLU A N 1
ATOM 11174 C CA . GLU A 1 1397 ? 15.020 -3.562 -11.483 1.00 91.06 1397 GLU A CA 1
ATOM 11175 C C . GLU A 1 1397 ? 15.686 -2.790 -10.330 1.00 91.06 1397 GLU A C 1
ATOM 11177 O O . GLU A 1 1397 ? 15.600 -3.160 -9.159 1.00 91.06 1397 GLU A O 1
ATOM 11182 N N . GLY A 1 1398 ? 16.367 -1.692 -10.661 1.00 88.75 1398 GLY A N 1
ATOM 11183 C CA . GLY A 1 1398 ? 17.066 -0.833 -9.701 1.00 88.75 1398 GLY A CA 1
ATOM 11184 C C . GLY A 1 1398 ? 18.437 -1.337 -9.238 1.00 88.75 1398 GLY A C 1
ATOM 11185 O O . GLY A 1 1398 ? 19.064 -0.668 -8.422 1.00 88.75 1398 GLY A O 1
ATOM 11186 N N . VAL A 1 1399 ? 18.927 -2.475 -9.740 1.00 93.75 1399 VAL A N 1
ATOM 11187 C CA . VAL A 1 1399 ? 20.293 -2.973 -9.483 1.00 93.75 1399 VAL A CA 1
ATOM 11188 C C . VAL A 1 1399 ? 21.211 -2.662 -10.667 1.00 93.75 1399 VAL A C 1
ATOM 11190 O O . VAL A 1 1399 ? 20.773 -2.725 -11.813 1.00 93.75 1399 VAL A O 1
ATOM 11193 N N . VAL A 1 1400 ? 22.486 -2.356 -10.415 1.00 93.12 1400 VAL A N 1
ATOM 11194 C CA . VAL A 1 1400 ? 23.492 -2.031 -11.453 1.00 93.12 1400 VAL A CA 1
ATOM 11195 C C . VAL A 1 1400 ? 24.310 -3.241 -11.910 1.00 93.12 1400 VAL A C 1
ATOM 11197 O O . VAL A 1 1400 ? 25.103 -3.130 -12.838 1.00 93.12 1400 VAL A O 1
ATOM 11200 N N . GLY A 1 1401 ? 24.093 -4.408 -11.298 1.00 92.38 1401 GLY A N 1
ATOM 11201 C CA . GLY A 1 1401 ? 24.752 -5.664 -11.665 1.00 92.38 1401 GLY A CA 1
ATOM 11202 C C . GLY A 1 1401 ? 25.912 -6.059 -10.751 1.00 92.38 1401 GLY A C 1
ATOM 11203 O O . GLY A 1 1401 ? 26.227 -5.323 -9.817 1.00 92.38 1401 GLY A O 1
ATOM 11204 N N . PRO A 1 1402 ? 26.531 -7.231 -10.975 1.00 93.62 1402 PRO A N 1
ATOM 11205 C CA . PRO A 1 1402 ? 27.726 -7.653 -10.247 1.00 93.62 1402 PRO A CA 1
ATOM 11206 C C . PRO A 1 1402 ? 28.958 -6.818 -10.643 1.00 93.62 1402 PRO A C 1
ATOM 11208 O O . PRO A 1 1402 ? 28.956 -6.208 -11.721 1.00 93.62 1402 PRO A O 1
ATOM 11211 N N . PRO A 1 1403 ? 30.038 -6.853 -9.837 1.00 94.62 1403 PRO A N 1
ATOM 11212 C CA . PRO A 1 1403 ? 31.351 -6.380 -10.259 1.00 94.62 1403 PRO A CA 1
ATOM 11213 C C . PRO A 1 1403 ? 31.772 -7.060 -11.569 1.00 94.62 1403 PRO A C 1
ATOM 11215 O O . PRO A 1 1403 ? 31.512 -8.253 -11.772 1.00 94.62 1403 PRO A O 1
ATOM 11218 N N . LEU A 1 1404 ? 32.410 -6.314 -12.469 1.00 92.50 1404 LEU A N 1
ATOM 11219 C CA . LEU A 1 1404 ? 33.034 -6.890 -13.659 1.00 92.50 1404 LEU A CA 1
ATOM 11220 C C . LEU A 1 1404 ? 34.261 -7.742 -13.274 1.00 92.50 1404 LEU A C 1
ATOM 11222 O O . LEU A 1 1404 ? 34.885 -7.477 -12.251 1.00 92.50 1404 LEU A O 1
ATOM 11226 N N . PRO A 1 1405 ? 34.663 -8.728 -14.097 1.00 91.62 1405 PRO A N 1
ATOM 11227 C CA . PRO A 1 1405 ? 35.854 -9.557 -13.856 1.00 91.62 1405 PRO A CA 1
ATOM 11228 C C . PRO A 1 1405 ? 37.178 -8.801 -13.659 1.00 91.62 1405 PRO A C 1
ATOM 11230 O O . PRO A 1 1405 ? 38.131 -9.375 -13.143 1.00 91.62 1405 PRO A O 1
ATOM 11233 N N . CYS A 1 1406 ? 37.253 -7.529 -14.062 1.00 92.31 1406 CYS A N 1
ATOM 11234 C CA . CYS A 1 1406 ? 38.434 -6.681 -13.901 1.00 92.31 1406 CYS A CA 1
ATOM 11235 C C . CYS A 1 1406 ? 38.483 -5.909 -12.567 1.00 92.31 1406 CYS A C 1
ATOM 11237 O O . CYS A 1 1406 ? 39.452 -5.181 -12.333 1.00 92.31 1406 CYS A O 1
ATOM 11239 N N . VAL A 1 1407 ? 37.457 -6.042 -11.710 1.00 94.19 1407 VAL A N 1
ATOM 11240 C CA . VAL A 1 1407 ? 37.323 -5.307 -10.441 1.00 94.19 1407 VAL A CA 1
ATOM 11241 C C . VAL A 1 1407 ? 36.928 -6.189 -9.258 1.00 94.19 1407 VAL A C 1
ATOM 11243 O O . VAL A 1 1407 ? 36.199 -7.171 -9.384 1.00 94.19 1407 VAL A O 1
ATOM 11246 N N . GLU A 1 1408 ? 37.329 -5.745 -8.072 1.00 95.12 1408 GLU A N 1
ATOM 11247 C CA . GLU A 1 1408 ? 36.810 -6.188 -6.781 1.00 95.12 1408 GLU A CA 1
ATOM 11248 C C . GLU A 1 1408 ? 36.294 -4.986 -5.970 1.00 95.12 1408 GLU A C 1
ATOM 11250 O O . GLU A 1 1408 ? 36.822 -3.872 -6.074 1.00 95.12 1408 GLU A O 1
ATOM 11255 N N . ILE A 1 1409 ? 35.244 -5.202 -5.171 1.00 97.81 1409 ILE A N 1
ATOM 11256 C CA . ILE A 1 1409 ? 34.559 -4.145 -4.410 1.00 97.81 1409 ILE A CA 1
ATOM 11257 C C . ILE A 1 1409 ? 34.529 -4.474 -2.919 1.00 97.81 1409 ILE A C 1
ATOM 11259 O O . ILE A 1 1409 ? 34.005 -5.510 -2.531 1.00 97.81 1409 ILE A O 1
ATOM 11263 N N . ILE A 1 1410 ? 34.994 -3.567 -2.064 1.00 97.44 1410 ILE A N 1
ATOM 11264 C CA . ILE A 1 1410 ? 34.759 -3.625 -0.613 1.00 97.44 1410 ILE A CA 1
ATOM 11265 C C . ILE A 1 1410 ? 33.650 -2.634 -0.250 1.00 97.44 1410 ILE A C 1
ATOM 11267 O O . ILE A 1 1410 ? 33.617 -1.519 -0.766 1.00 97.44 1410 ILE A O 1
ATOM 11271 N N . LEU A 1 1411 ? 32.767 -3.020 0.673 1.00 97.56 1411 LEU A N 1
ATOM 11272 C CA . LEU A 1 1411 ? 31.860 -2.086 1.339 1.00 97.56 1411 LEU A CA 1
ATOM 11273 C C . LEU A 1 1411 ? 32.500 -1.623 2.652 1.00 97.56 1411 LEU A C 1
ATOM 11275 O O . LEU A 1 1411 ? 32.657 -2.412 3.582 1.00 97.56 1411 LEU A O 1
ATOM 11279 N N . ARG A 1 1412 ? 32.887 -0.348 2.737 1.00 95.44 1412 ARG A N 1
ATOM 11280 C CA . ARG A 1 1412 ? 33.374 0.269 3.978 1.00 95.44 1412 ARG A CA 1
ATOM 11281 C C . ARG A 1 1412 ? 32.187 0.707 4.827 1.00 95.44 1412 ARG A C 1
ATOM 11283 O O . ARG A 1 1412 ? 31.283 1.374 4.329 1.00 95.44 1412 ARG A O 1
ATOM 11290 N N . GLU A 1 1413 ? 32.184 0.341 6.106 1.00 94.19 1413 GLU A N 1
ATOM 11291 C CA . GLU A 1 1413 ? 31.132 0.780 7.023 1.00 94.19 1413 GLU A CA 1
ATOM 11292 C C . GLU A 1 1413 ? 31.059 2.307 7.106 1.00 94.19 1413 GLU A C 1
ATOM 11294 O O . GLU A 1 1413 ? 32.076 3.006 7.090 1.00 94.19 1413 GLU A O 1
ATOM 11299 N N . TRP A 1 1414 ? 29.839 2.827 7.198 1.00 90.69 1414 TRP A N 1
ATOM 11300 C CA . TRP A 1 1414 ? 29.601 4.247 7.394 1.00 90.69 1414 TRP A CA 1
ATOM 11301 C C . TRP A 1 1414 ? 28.553 4.459 8.501 1.00 90.69 1414 TRP A C 1
ATOM 11303 O O . TRP A 1 1414 ? 27.348 4.531 8.224 1.00 90.69 1414 TRP A O 1
ATOM 11313 N N . PRO A 1 1415 ? 29.001 4.522 9.773 1.00 84.31 1415 PRO A N 1
ATOM 11314 C CA . PRO A 1 1415 ? 28.118 4.552 10.937 1.00 84.31 1415 PRO A CA 1
ATOM 11315 C C . PRO A 1 1415 ? 27.145 5.734 10.966 1.00 84.31 1415 PRO A C 1
ATOM 11317 O O . PRO A 1 1415 ? 26.004 5.558 11.394 1.00 84.31 1415 PRO A O 1
ATOM 11320 N N . GLU A 1 1416 ? 27.544 6.921 10.490 1.00 76.38 1416 GLU A N 1
ATOM 11321 C CA . GLU A 1 1416 ? 26.677 8.109 10.499 1.00 76.38 1416 GLU A CA 1
ATOM 11322 C C . GLU A 1 1416 ? 25.430 7.933 9.619 1.00 76.38 1416 GLU A C 1
ATOM 11324 O O . GLU A 1 1416 ? 24.354 8.404 9.988 1.00 76.38 1416 GLU A O 1
ATOM 11329 N N . GLY A 1 1417 ? 25.560 7.215 8.498 1.00 77.25 1417 GLY A N 1
ATOM 11330 C CA . GLY A 1 1417 ? 24.450 6.836 7.616 1.00 77.25 1417 GLY A CA 1
ATOM 11331 C C . GLY A 1 1417 ? 23.747 5.531 8.012 1.00 77.25 1417 GLY A C 1
ATOM 11332 O O . GLY A 1 1417 ? 22.783 5.142 7.361 1.00 77.25 1417 GLY A O 1
ATOM 11333 N N . LYS A 1 1418 ? 24.202 4.849 9.077 1.00 83.69 1418 LYS A N 1
ATOM 11334 C CA . LYS A 1 1418 ? 23.741 3.511 9.512 1.00 83.69 1418 LYS A CA 1
ATOM 11335 C C . LYS A 1 1418 ? 23.915 2.409 8.451 1.00 83.69 1418 LYS A C 1
ATOM 11337 O O . LYS A 1 1418 ? 23.160 1.432 8.436 1.00 83.69 1418 LYS A O 1
ATOM 11342 N N . TYR A 1 1419 ? 24.923 2.539 7.590 1.00 92.06 1419 TYR A N 1
ATOM 11343 C CA . TYR A 1 1419 ? 25.241 1.555 6.555 1.00 92.06 1419 TYR A CA 1
ATOM 11344 C C . TYR A 1 1419 ? 26.392 0.655 7.013 1.00 92.06 1419 TYR A C 1
ATOM 11346 O O . TYR A 1 1419 ? 27.507 1.133 7.231 1.00 92.06 1419 TYR A O 1
ATOM 11354 N N . TYR A 1 1420 ? 26.120 -0.645 7.158 1.00 94.69 1420 TYR A N 1
ATOM 11355 C CA . TYR A 1 1420 ? 27.094 -1.634 7.626 1.00 94.69 1420 TYR A CA 1
ATOM 11356 C C . TYR A 1 1420 ? 27.157 -2.844 6.686 1.00 94.69 1420 TYR A C 1
ATOM 11358 O O . TYR A 1 1420 ? 26.102 -3.356 6.289 1.00 94.69 1420 TYR A O 1
ATOM 11366 N N . PRO A 1 1421 ? 28.355 -3.386 6.387 1.00 95.00 1421 PRO A N 1
ATOM 11367 C CA . PRO A 1 1421 ? 28.484 -4.617 5.604 1.00 95.00 1421 PRO A CA 1
ATOM 11368 C C . PRO A 1 1421 ? 27.785 -5.813 6.264 1.00 95.00 1421 PRO A C 1
ATOM 11370 O O . PRO A 1 1421 ? 27.412 -6.767 5.594 1.00 95.00 1421 PRO A O 1
ATOM 11373 N N . THR A 1 1422 ? 27.566 -5.747 7.579 1.00 90.69 1422 THR A N 1
ATOM 11374 C CA . THR A 1 1422 ? 26.866 -6.753 8.389 1.00 90.69 1422 THR A CA 1
ATOM 11375 C C . THR A 1 1422 ? 25.340 -6.635 8.362 1.00 90.69 1422 THR A C 1
ATOM 11377 O O . THR A 1 1422 ? 24.659 -7.484 8.945 1.00 90.69 1422 THR A O 1
ATOM 11380 N N . ASN A 1 1423 ? 24.775 -5.611 7.712 1.00 92.62 1423 ASN A N 1
ATOM 11381 C CA . ASN A 1 1423 ? 23.327 -5.505 7.539 1.00 92.62 1423 ASN A CA 1
ATOM 11382 C C . ASN A 1 1423 ? 22.785 -6.721 6.765 1.00 92.62 1423 ASN A C 1
ATOM 11384 O O . ASN A 1 1423 ? 23.511 -7.407 6.047 1.00 92.62 1423 ASN A O 1
ATOM 11388 N N . LYS A 1 1424 ? 21.477 -7.002 6.914 1.00 85.75 1424 LYS A N 1
ATOM 11389 C CA . LYS A 1 1424 ? 20.816 -8.172 6.294 1.00 85.75 1424 LYS A CA 1
ATOM 11390 C C . LYS A 1 1424 ? 21.149 -8.306 4.802 1.00 85.75 1424 LYS A C 1
ATOM 11392 O O . LYS A 1 1424 ? 21.393 -9.414 4.336 1.00 85.75 1424 LYS A O 1
ATOM 11397 N N . ASN A 1 1425 ? 21.126 -7.178 4.097 1.00 91.69 1425 ASN A N 1
ATOM 11398 C CA . ASN A 1 1425 ? 21.809 -7.009 2.825 1.00 91.69 1425 ASN A CA 1
ATOM 11399 C C . ASN A 1 1425 ? 23.060 -6.159 3.124 1.00 91.69 1425 ASN A C 1
ATOM 11401 O O . ASN A 1 1425 ? 22.897 -5.114 3.763 1.00 91.69 1425 ASN A O 1
ATOM 11405 N N . PRO A 1 1426 ? 24.273 -6.582 2.731 1.00 96.12 1426 PRO A N 1
ATOM 11406 C CA . PRO A 1 1426 ? 25.502 -5.835 2.998 1.00 96.12 1426 PRO A CA 1
ATOM 11407 C C . PRO A 1 1426 ? 25.464 -4.430 2.405 1.00 96.12 1426 PRO A C 1
ATOM 11409 O O . PRO A 1 1426 ? 25.186 -4.288 1.216 1.00 96.12 1426 PRO A O 1
ATOM 11412 N N . GLN A 1 1427 ? 25.751 -3.407 3.214 1.00 96.62 1427 GLN A N 1
ATOM 11413 C CA . GLN A 1 1427 ? 25.694 -1.995 2.819 1.00 96.62 1427 GLN A CA 1
ATOM 11414 C C . GLN A 1 1427 ? 26.954 -1.230 3.235 1.00 96.62 1427 GLN A C 1
ATOM 11416 O O . GLN A 1 1427 ? 27.538 -1.508 4.276 1.00 96.62 1427 GLN A O 1
ATOM 11421 N N . GLY A 1 1428 ? 27.365 -0.226 2.469 1.00 95.62 1428 GLY A N 1
ATOM 11422 C CA . GLY A 1 1428 ? 28.503 0.615 2.845 1.00 95.62 1428 GLY A CA 1
ATOM 11423 C C . GLY A 1 1428 ? 29.013 1.476 1.703 1.00 95.62 1428 GLY A C 1
ATOM 11424 O O . GLY A 1 1428 ? 28.497 1.422 0.588 1.00 95.62 1428 GLY A O 1
ATOM 11425 N N . GLU A 1 1429 ? 30.035 2.277 1.981 1.00 96.12 1429 GLU A N 1
ATOM 11426 C CA . GLU A 1 1429 ? 30.741 3.040 0.957 1.00 96.12 1429 GLU A CA 1
ATOM 11427 C C . GLU A 1 1429 ? 31.498 2.099 0.015 1.00 96.12 1429 GLU A C 1
ATOM 11429 O O . GLU A 1 1429 ? 32.244 1.227 0.460 1.00 96.12 1429 GLU A O 1
ATOM 11434 N N . ILE A 1 1430 ? 31.309 2.287 -1.288 1.00 97.56 1430 ILE A N 1
ATOM 11435 C CA . ILE A 1 1430 ? 31.891 1.450 -2.334 1.00 97.56 1430 ILE A CA 1
ATOM 11436 C C . ILE A 1 1430 ? 33.372 1.812 -2.490 1.00 97.56 1430 ILE A C 1
ATOM 11438 O O . ILE A 1 1430 ? 33.716 2.925 -2.902 1.00 97.56 1430 ILE A O 1
ATOM 11442 N N . LEU A 1 1431 ? 34.248 0.856 -2.191 1.00 97.75 1431 LEU A N 1
ATOM 11443 C CA . LEU A 1 1431 ? 35.686 0.930 -2.423 1.00 97.75 1431 LEU A CA 1
ATOM 11444 C C . LEU A 1 1431 ? 36.068 -0.005 -3.570 1.00 97.75 1431 LEU A C 1
ATOM 11446 O O . LEU A 1 1431 ? 35.747 -1.190 -3.516 1.00 97.75 1431 LEU A O 1
ATOM 11450 N N . ILE A 1 1432 ? 36.760 0.499 -4.592 1.00 97.75 1432 ILE A N 1
ATOM 11451 C CA . ILE A 1 1432 ? 37.022 -0.256 -5.831 1.00 97.75 1432 ILE A CA 1
ATOM 11452 C C . ILE A 1 1432 ? 38.518 -0.496 -6.005 1.00 97.75 1432 ILE A C 1
ATOM 11454 O O . ILE A 1 1432 ? 39.308 0.444 -5.937 1.00 97.75 1432 ILE A O 1
ATOM 11458 N N . HIS A 1 1433 ? 38.902 -1.737 -6.287 1.00 96.56 1433 HIS A N 1
ATOM 11459 C CA . HIS A 1 1433 ? 40.242 -2.100 -6.739 1.00 96.56 1433 HIS A CA 1
ATOM 11460 C C . HIS A 1 1433 ? 40.146 -2.854 -8.068 1.00 96.56 1433 HIS A C 1
ATOM 11462 O O . HIS A 1 1433 ? 39.251 -3.672 -8.253 1.00 96.56 1433 HIS A O 1
ATOM 11468 N N . GLY A 1 1434 ? 41.051 -2.580 -9.003 1.00 94.62 1434 GLY A N 1
ATOM 11469 C CA . GLY A 1 1434 ? 41.049 -3.218 -10.317 1.00 94.62 1434 GLY A CA 1
ATOM 11470 C C . GLY A 1 1434 ? 41.955 -2.504 -11.309 1.00 94.62 1434 GLY A C 1
ATOM 11471 O O . GLY A 1 1434 ? 42.381 -1.372 -11.069 1.00 94.62 1434 GLY A O 1
ATOM 11472 N N . GLY A 1 1435 ? 42.239 -3.162 -12.436 1.00 92.19 1435 GLY A N 1
ATOM 11473 C CA . GLY A 1 1435 ? 43.101 -2.606 -13.484 1.00 92.19 1435 GLY A CA 1
ATOM 11474 C C . GLY A 1 1435 ? 42.519 -1.353 -14.142 1.00 92.19 1435 GLY A C 1
ATOM 11475 O O . GLY A 1 1435 ? 43.270 -0.506 -14.601 1.00 92.19 1435 GLY A O 1
ATOM 11476 N N . ASN A 1 1436 ? 41.193 -1.195 -14.129 1.00 94.75 1436 ASN A N 1
ATOM 11477 C CA . ASN A 1 1436 ? 40.447 -0.055 -14.676 1.00 94.75 1436 ASN A CA 1
ATOM 11478 C C . ASN A 1 1436 ? 40.438 1.196 -13.778 1.00 94.75 1436 ASN A C 1
ATOM 11480 O O . ASN A 1 1436 ? 39.956 2.245 -14.212 1.00 94.75 1436 ASN A O 1
ATOM 11484 N N . VAL A 1 1437 ? 40.914 1.092 -12.534 1.00 96.56 1437 VAL A N 1
ATOM 11485 C CA . VAL A 1 1437 ? 40.977 2.225 -11.606 1.00 96.56 1437 VAL A CA 1
ATOM 11486 C C . VAL A 1 1437 ? 42.117 3.150 -12.026 1.00 96.56 1437 VAL A C 1
ATOM 11488 O O . VAL A 1 1437 ? 43.268 2.731 -12.129 1.00 96.56 1437 VAL A O 1
ATOM 11491 N N . PHE A 1 1438 ? 41.790 4.419 -12.249 1.00 96.12 1438 PHE A N 1
ATOM 11492 C CA . PHE A 1 1438 ? 42.728 5.466 -12.640 1.00 96.12 1438 PHE A CA 1
ATOM 11493 C C . PHE A 1 1438 ? 43.927 5.602 -11.690 1.00 96.12 1438 PHE A C 1
ATOM 11495 O O . PHE A 1 1438 ? 43.868 5.297 -10.494 1.00 96.12 1438 PHE A O 1
ATOM 11502 N N . ASN A 1 1439 ? 45.024 6.151 -12.207 1.00 90.00 1439 ASN A N 1
ATOM 11503 C CA . ASN A 1 1439 ? 46.221 6.361 -11.393 1.00 90.00 1439 ASN A CA 1
ATOM 11504 C C . ASN A 1 1439 ? 46.073 7.557 -10.437 1.00 90.00 1439 ASN A C 1
ATOM 11506 O O . ASN A 1 1439 ? 46.559 7.507 -9.301 1.00 90.00 1439 ASN A O 1
ATOM 11510 N N . GLY A 1 1440 ? 45.381 8.604 -10.885 1.00 93.19 1440 GLY A N 1
ATOM 11511 C CA . GLY A 1 1440 ? 45.144 9.833 -10.138 1.00 93.19 1440 GLY A CA 1
ATOM 11512 C C . GLY A 1 1440 ? 44.696 10.986 -11.039 1.00 93.19 1440 GLY A C 1
ATOM 11513 O O . GLY A 1 1440 ? 44.451 10.811 -12.235 1.00 93.19 1440 GLY A O 1
ATOM 11514 N N . TYR A 1 1441 ? 44.597 12.179 -10.460 1.00 93.44 1441 TYR A N 1
ATOM 11515 C CA . TYR A 1 1441 ? 44.293 13.407 -11.183 1.00 93.44 1441 TYR A CA 1
ATOM 11516 C C . TYR A 1 1441 ? 45.587 14.099 -11.629 1.00 93.44 1441 TYR A C 1
ATOM 11518 O O . TYR A 1 1441 ? 46.587 14.113 -10.912 1.00 93.44 1441 TYR A O 1
ATOM 11526 N N . PHE A 1 1442 ? 45.564 14.692 -12.817 1.00 91.94 1442 PHE A N 1
ATOM 11527 C CA . PHE A 1 1442 ? 46.698 15.383 -13.412 1.00 91.94 1442 PHE A CA 1
ATOM 11528 C C . PHE A 1 1442 ? 47.139 16.567 -12.544 1.00 91.94 1442 PHE A C 1
ATOM 11530 O O . PHE A 1 1442 ? 46.322 17.418 -12.204 1.00 91.94 1442 PHE A O 1
ATOM 11537 N N . ASN A 1 1443 ? 48.424 16.595 -12.171 1.00 89.50 1443 ASN A N 1
ATOM 11538 C CA . ASN A 1 1443 ? 49.049 17.617 -11.319 1.00 89.50 1443 ASN A CA 1
ATOM 11539 C C . ASN A 1 1443 ? 48.335 17.887 -9.977 1.00 89.50 1443 ASN A C 1
ATOM 11541 O O . ASN A 1 1443 ? 48.363 19.012 -9.474 1.00 89.50 1443 ASN A O 1
ATOM 11545 N N . ARG A 1 1444 ? 47.704 16.873 -9.369 1.00 85.81 1444 ARG A N 1
ATOM 11546 C CA . ARG A 1 1444 ? 47.051 17.002 -8.055 1.00 85.81 1444 ARG A CA 1
ATOM 11547 C C . ARG A 1 1444 ? 47.411 15.850 -7.129 1.00 85.81 1444 ARG A C 1
ATOM 11549 O O . ARG A 1 1444 ? 47.624 14.728 -7.580 1.00 85.81 1444 ARG A O 1
ATOM 11556 N N . ASP A 1 1445 ? 47.441 16.141 -5.831 1.00 83.38 1445 ASP A N 1
ATOM 11557 C CA . ASP A 1 1445 ? 47.499 15.098 -4.811 1.00 83.38 1445 ASP A CA 1
ATOM 11558 C C . ASP A 1 1445 ? 46.190 14.294 -4.821 1.00 83.38 1445 ASP A C 1
ATOM 11560 O O . ASP A 1 1445 ? 45.102 14.854 -4.977 1.00 83.38 1445 ASP A O 1
ATOM 11564 N N . VAL A 1 1446 ? 46.328 12.978 -4.695 1.00 84.62 1446 VAL A N 1
ATOM 11565 C CA . VAL A 1 1446 ? 45.241 11.992 -4.705 1.00 84.62 1446 VAL A CA 1
ATOM 11566 C C . VAL A 1 1446 ? 45.257 11.105 -3.465 1.00 84.62 1446 VAL A C 1
ATOM 11568 O O . VAL A 1 1446 ? 44.544 10.108 -3.422 1.00 84.62 1446 VAL A O 1
ATOM 11571 N N . SER A 1 1447 ? 46.098 11.407 -2.473 1.00 81.06 1447 SER A N 1
ATOM 11572 C CA . SER A 1 1447 ? 46.239 10.615 -1.247 1.00 81.06 1447 SER A CA 1
ATOM 11573 C C . SER A 1 1447 ? 44.891 10.357 -0.554 1.00 81.06 1447 SER A C 1
ATOM 11575 O O . SER A 1 1447 ? 44.596 9.210 -0.225 1.00 81.06 1447 SER A O 1
ATOM 11577 N N . ASP A 1 1448 ? 44.033 11.375 -0.455 1.00 83.31 1448 ASP A N 1
ATOM 11578 C CA . ASP A 1 1448 ? 42.699 11.293 0.161 1.00 83.31 1448 ASP A CA 1
ATOM 11579 C C . ASP A 1 1448 ? 41.653 10.518 -0.668 1.00 83.31 1448 ASP A C 1
ATOM 11581 O O . ASP A 1 1448 ? 40.619 10.102 -0.139 1.00 83.31 1448 ASP A O 1
ATOM 11585 N N . ASP A 1 1449 ? 41.890 10.315 -1.967 1.00 89.38 1449 ASP A N 1
ATOM 11586 C CA . ASP A 1 1449 ? 40.963 9.600 -2.854 1.00 89.38 1449 ASP A CA 1
ATOM 11587 C C . ASP A 1 1449 ? 41.120 8.070 -2.747 1.00 89.38 1449 ASP A C 1
ATOM 11589 O O . ASP A 1 1449 ? 40.278 7.315 -3.240 1.00 89.38 1449 ASP A O 1
ATOM 11593 N N . PHE A 1 1450 ? 42.184 7.586 -2.097 1.00 95.12 1450 PHE A N 1
ATOM 11594 C CA . PHE A 1 1450 ? 42.512 6.165 -2.014 1.00 95.12 1450 PHE A CA 1
ATOM 11595 C C . PHE A 1 1450 ? 42.749 5.695 -0.579 1.00 95.12 1450 PHE A C 1
ATOM 11597 O O . PHE A 1 1450 ? 43.137 6.444 0.308 1.00 95.12 1450 PHE A O 1
ATOM 11604 N N . THR A 1 1451 ? 42.557 4.400 -0.351 1.00 94.81 1451 THR A N 1
ATOM 11605 C CA . THR A 1 1451 ? 42.914 3.731 0.902 1.00 94.81 1451 THR A CA 1
ATOM 11606 C C . THR A 1 1451 ? 43.628 2.416 0.609 1.00 94.81 1451 THR A C 1
ATOM 11608 O O . THR A 1 1451 ? 43.412 1.811 -0.442 1.00 94.81 1451 THR A O 1
ATOM 11611 N N . ILE A 1 1452 ? 44.513 1.978 1.505 1.00 94.56 1452 ILE A N 1
ATOM 11612 C CA . ILE A 1 1452 ? 45.245 0.717 1.356 1.00 94.56 1452 ILE A CA 1
ATOM 11613 C C . ILE A 1 1452 ? 44.651 -0.298 2.326 1.00 94.56 1452 ILE A C 1
ATOM 11615 O O . ILE A 1 1452 ? 44.709 -0.108 3.539 1.00 94.56 1452 ILE A O 1
ATOM 11619 N N . ILE A 1 1453 ? 44.106 -1.388 1.789 1.00 92.12 1453 ILE A N 1
ATOM 11620 C CA . ILE A 1 1453 ? 43.533 -2.495 2.559 1.00 92.12 1453 ILE A CA 1
ATOM 11621 C C . ILE A 1 1453 ? 44.225 -3.772 2.087 1.00 92.12 1453 ILE A C 1
ATOM 11623 O O . ILE A 1 1453 ? 44.251 -4.062 0.893 1.00 92.12 1453 ILE A O 1
ATOM 11627 N N . ASN A 1 1454 ? 44.827 -4.524 3.012 1.00 87.88 1454 ASN A N 1
ATOM 11628 C CA . ASN A 1 1454 ? 45.546 -5.773 2.719 1.00 87.88 1454 ASN A CA 1
ATOM 11629 C C . ASN A 1 1454 ? 46.597 -5.642 1.594 1.00 87.88 1454 ASN A C 1
ATOM 11631 O O . ASN A 1 1454 ? 46.717 -6.511 0.735 1.00 87.88 1454 ASN A O 1
ATOM 11635 N N . GLY A 1 1455 ? 47.337 -4.528 1.571 1.00 89.06 1455 GLY A N 1
ATOM 11636 C CA . GLY A 1 1455 ? 48.369 -4.250 0.562 1.00 89.06 1455 GLY A CA 1
ATOM 11637 C C . GLY A 1 1455 ? 47.841 -3.827 -0.815 1.00 89.06 1455 GLY A C 1
ATOM 11638 O O . GLY A 1 1455 ? 48.637 -3.445 -1.670 1.00 89.06 1455 GLY A O 1
ATOM 11639 N N . LYS A 1 1456 ? 46.521 -3.833 -1.034 1.00 92.94 1456 LYS A N 1
ATOM 11640 C CA . LYS A 1 1456 ? 45.882 -3.353 -2.265 1.00 92.94 1456 LYS A CA 1
ATOM 11641 C C . LYS A 1 1456 ? 45.371 -1.924 -2.092 1.00 92.94 1456 LYS A C 1
ATOM 11643 O O . LYS A 1 1456 ? 44.822 -1.568 -1.051 1.00 92.94 1456 LYS A O 1
ATOM 11648 N N . ARG A 1 1457 ? 45.540 -1.101 -3.130 1.00 93.81 1457 ARG A N 1
ATOM 11649 C CA . ARG A 1 1457 ? 45.039 0.281 -3.192 1.00 93.81 1457 ARG A CA 1
ATOM 11650 C C . ARG A 1 1457 ? 43.604 0.280 -3.728 1.00 93.81 1457 ARG A C 1
ATOM 11652 O O . ARG A 1 1457 ? 43.392 -0.140 -4.865 1.00 93.81 1457 ARG A O 1
ATOM 11659 N N . TYR A 1 1458 ? 42.656 0.762 -2.929 1.00 97.00 1458 TYR A N 1
ATOM 11660 C CA . TYR A 1 1458 ? 41.247 0.926 -3.289 1.00 97.00 1458 TYR A CA 1
ATOM 11661 C C . TYR A 1 1458 ? 40.903 2.402 -3.475 1.00 97.00 1458 TYR A C 1
ATOM 11663 O O . TYR A 1 1458 ? 41.296 3.241 -2.665 1.00 97.00 1458 TYR A O 1
ATOM 11671 N N . PHE A 1 1459 ? 40.137 2.712 -4.514 1.00 97.38 1459 PHE A N 1
ATOM 11672 C CA . PHE A 1 1459 ? 39.558 4.029 -4.750 1.00 97.38 1459 PHE A CA 1
ATOM 11673 C C . PHE A 1 1459 ? 38.297 4.226 -3.901 1.00 97.38 1459 PHE A C 1
ATOM 11675 O O . PHE A 1 1459 ? 37.393 3.387 -3.929 1.00 97.38 1459 PHE A O 1
ATOM 11682 N N . CYS A 1 1460 ? 38.232 5.331 -3.156 1.00 95.69 1460 CYS A N 1
ATOM 11683 C CA . CYS A 1 1460 ? 37.084 5.706 -2.335 1.00 95.69 1460 CYS A CA 1
ATOM 11684 C C . CYS A 1 1460 ? 36.075 6.502 -3.173 1.00 95.69 1460 CYS A C 1
ATOM 11686 O O . CYS A 1 1460 ? 36.235 7.705 -3.370 1.00 95.69 1460 CYS A O 1
ATOM 11688 N N . THR A 1 1461 ? 35.012 5.851 -3.651 1.00 94.00 1461 THR A N 1
ATOM 11689 C CA . THR A 1 1461 ? 34.034 6.495 -4.554 1.00 94.00 1461 THR A CA 1
ATOM 11690 C C . THR A 1 1461 ? 33.197 7.585 -3.872 1.00 94.00 1461 THR A C 1
ATOM 11692 O O . THR A 1 1461 ? 32.721 8.517 -4.526 1.00 94.00 1461 THR A O 1
ATOM 11695 N N . GLY A 1 1462 ? 32.989 7.467 -2.555 1.00 89.94 1462 GLY A N 1
ATOM 11696 C CA . GLY A 1 1462 ? 32.005 8.247 -1.806 1.00 89.94 1462 GLY A CA 1
ATOM 11697 C C . GLY A 1 1462 ? 30.544 7.871 -2.093 1.00 89.94 1462 GLY A C 1
ATOM 11698 O O . GLY A 1 1462 ? 29.647 8.482 -1.506 1.00 89.94 1462 GLY A O 1
ATOM 11699 N N . ASP A 1 1463 ? 30.287 6.893 -2.962 1.00 93.06 1463 ASP A N 1
ATOM 11700 C CA . ASP A 1 1463 ? 28.955 6.355 -3.238 1.00 93.06 1463 ASP A CA 1
ATOM 11701 C C . ASP A 1 1463 ? 28.655 5.195 -2.274 1.00 93.06 1463 ASP A C 1
ATOM 11703 O O . ASP A 1 1463 ? 29.560 4.471 -1.854 1.00 93.06 1463 ASP A O 1
ATOM 11707 N N . ILE A 1 1464 ? 27.387 5.011 -1.907 1.00 94.12 1464 ILE A N 1
ATOM 11708 C CA . ILE A 1 1464 ? 26.940 3.948 -1.001 1.00 94.12 1464 ILE A CA 1
ATOM 11709 C C . ILE A 1 1464 ? 26.222 2.865 -1.803 1.00 94.12 1464 ILE A C 1
ATOM 11711 O O . ILE A 1 1464 ? 25.276 3.133 -2.553 1.00 94.12 1464 ILE A O 1
ATOM 11715 N N . GLY A 1 1465 ? 26.667 1.628 -1.610 1.00 94.94 1465 GLY A N 1
ATOM 11716 C CA . GLY A 1 1465 ? 26.152 0.445 -2.279 1.00 94.94 1465 GLY A CA 1
ATOM 11717 C C . GLY A 1 1465 ? 25.498 -0.540 -1.320 1.00 94.94 1465 GLY A C 1
ATOM 11718 O O . GLY A 1 1465 ? 25.844 -0.601 -0.142 1.00 94.94 1465 GLY A O 1
ATOM 11719 N N . GLU A 1 1466 ? 24.578 -1.338 -1.852 1.00 96.38 1466 GLU A N 1
ATOM 11720 C CA . GLU A 1 1466 ? 23.993 -2.516 -1.214 1.00 96.38 1466 GLU A CA 1
ATOM 11721 C C . GLU A 1 1466 ? 24.189 -3.739 -2.114 1.00 96.38 1466 GLU A C 1
ATOM 11723 O O . GLU A 1 1466 ? 23.796 -3.706 -3.282 1.00 96.38 1466 GLU A O 1
ATOM 11728 N N . PHE A 1 1467 ? 24.750 -4.828 -1.588 1.00 97.00 1467 PHE A N 1
ATOM 11729 C CA . PHE A 1 1467 ? 24.755 -6.108 -2.295 1.00 97.00 1467 PHE A CA 1
ATOM 11730 C C . PHE A 1 1467 ? 23.461 -6.880 -2.036 1.00 97.00 1467 PHE A C 1
ATOM 11732 O O . PHE A 1 1467 ? 23.061 -7.142 -0.900 1.00 97.00 1467 PHE A O 1
ATOM 11739 N N . THR A 1 1468 ? 22.821 -7.290 -3.122 1.00 94.38 1468 THR A N 1
ATOM 11740 C CA . THR A 1 1468 ? 21.686 -8.218 -3.109 1.00 94.38 1468 THR A CA 1
ATOM 11741 C C . THR A 1 1468 ? 22.160 -9.667 -2.900 1.00 94.38 1468 THR A C 1
ATOM 11743 O O . THR A 1 1468 ? 23.315 -9.989 -3.190 1.00 94.38 1468 THR A O 1
ATOM 11746 N N . PRO A 1 1469 ? 21.289 -10.596 -2.450 1.00 89.94 1469 PRO A N 1
ATOM 11747 C CA . PRO A 1 1469 ? 21.676 -11.993 -2.206 1.00 89.94 1469 PRO A CA 1
ATOM 11748 C C . PRO A 1 1469 ? 22.220 -12.758 -3.425 1.00 89.94 1469 PRO A C 1
ATOM 11750 O O . PRO A 1 1469 ? 22.905 -13.762 -3.253 1.00 89.94 1469 PRO A O 1
ATOM 11753 N N . ASN A 1 1470 ? 21.908 -12.320 -4.649 1.00 90.81 1470 ASN A N 1
ATOM 11754 C CA . ASN A 1 1470 ? 22.427 -12.897 -5.895 1.00 90.81 1470 ASN A CA 1
ATOM 11755 C C . ASN A 1 1470 ? 23.705 -12.183 -6.396 1.00 90.81 1470 ASN A C 1
ATOM 11757 O O . ASN A 1 1470 ? 24.185 -12.490 -7.488 1.00 90.81 1470 ASN A O 1
ATOM 11761 N N . GLY A 1 1471 ? 24.272 -11.259 -5.614 1.00 92.62 1471 GLY A N 1
ATOM 11762 C CA . GLY A 1 1471 ? 25.541 -10.592 -5.900 1.00 92.62 1471 GLY A CA 1
ATOM 11763 C C . GLY A 1 1471 ? 25.449 -9.386 -6.836 1.00 92.62 1471 GLY A C 1
ATOM 11764 O O . GLY A 1 1471 ? 26.481 -8.919 -7.310 1.00 92.62 1471 GLY A O 1
ATOM 11765 N N . ASN A 1 1472 ? 24.256 -8.854 -7.122 1.00 94.88 1472 ASN A N 1
ATOM 11766 C CA . ASN A 1 1472 ? 24.165 -7.555 -7.790 1.00 94.88 1472 ASN A CA 1
ATOM 11767 C C . ASN A 1 1472 ? 24.395 -6.420 -6.790 1.00 94.88 1472 ASN A C 1
ATOM 11769 O O . ASN A 1 1472 ? 23.839 -6.441 -5.689 1.00 94.88 1472 ASN A O 1
ATOM 11773 N N . LEU A 1 1473 ? 25.139 -5.400 -7.206 1.00 96.50 1473 LEU A N 1
ATOM 11774 C CA . LEU A 1 1473 ? 25.247 -4.139 -6.492 1.00 96.50 1473 LEU A CA 1
ATOM 11775 C C . LEU A 1 1473 ? 24.038 -3.252 -6.816 1.00 96.50 1473 LEU A C 1
ATOM 11777 O O . LEU A 1 1473 ? 23.576 -3.183 -7.958 1.00 96.50 1473 LEU A O 1
ATOM 11781 N N . LYS A 1 1474 ? 23.541 -2.545 -5.810 1.00 94.50 1474 LYS A N 1
ATOM 11782 C CA . LYS A 1 1474 ? 22.539 -1.488 -5.917 1.00 94.50 1474 LYS A CA 1
ATOM 11783 C C . LYS A 1 1474 ? 23.130 -0.202 -5.365 1.00 94.50 1474 LYS A C 1
ATOM 11785 O O . LYS A 1 1474 ? 23.621 -0.198 -4.244 1.00 94.50 1474 LYS A O 1
ATOM 11790 N N . ILE A 1 1475 ? 23.060 0.884 -6.127 1.00 92.31 1475 ILE A N 1
ATOM 11791 C CA . ILE A 1 1475 ? 23.479 2.202 -5.640 1.00 92.31 1475 ILE A CA 1
ATOM 11792 C C . ILE A 1 1475 ? 22.314 2.789 -4.850 1.00 92.31 1475 ILE A C 1
ATOM 11794 O O . ILE A 1 1475 ? 21.235 2.991 -5.409 1.00 92.31 1475 ILE A O 1
ATOM 11798 N N . ILE A 1 1476 ? 22.509 2.993 -3.550 1.00 87.62 1476 ILE A N 1
ATOM 11799 C CA . ILE A 1 1476 ? 21.439 3.418 -2.638 1.00 87.62 1476 ILE A CA 1
ATOM 11800 C C . ILE A 1 1476 ? 21.615 4.850 -2.141 1.00 87.62 1476 ILE A C 1
ATOM 11802 O O . ILE A 1 1476 ? 20.618 5.483 -1.802 1.00 87.62 1476 ILE A O 1
ATOM 11806 N N . ASP A 1 1477 ? 22.845 5.371 -2.118 1.00 80.50 1477 ASP A N 1
ATOM 11807 C CA . ASP A 1 1477 ? 23.117 6.704 -1.583 1.00 80.50 1477 ASP A CA 1
ATOM 11808 C C . ASP A 1 1477 ? 24.448 7.283 -2.090 1.00 80.50 1477 ASP A C 1
ATOM 11810 O O . ASP A 1 1477 ? 25.232 6.598 -2.751 1.00 80.50 1477 ASP A O 1
ATOM 11814 N N . ARG A 1 1478 ? 24.732 8.541 -1.742 1.00 82.94 1478 ARG A N 1
ATOM 11815 C CA . ARG A 1 1478 ? 26.036 9.181 -1.932 1.00 82.94 1478 ARG A CA 1
ATOM 11816 C C . ARG A 1 1478 ? 26.392 10.026 -0.718 1.00 82.94 1478 ARG A C 1
ATOM 11818 O O . ARG A 1 1478 ? 25.702 10.988 -0.392 1.00 82.94 1478 ARG A O 1
ATOM 11825 N N . LYS A 1 1479 ? 27.539 9.739 -0.101 1.00 76.19 1479 LYS A N 1
ATOM 11826 C CA . LYS A 1 1479 ? 27.998 10.338 1.165 1.00 76.19 1479 LYS A CA 1
ATOM 11827 C C . LYS A 1 1479 ? 27.998 11.874 1.163 1.00 76.19 1479 LYS A C 1
ATOM 11829 O O . LYS A 1 1479 ? 27.755 12.481 2.197 1.00 76.19 1479 LYS A O 1
ATOM 11834 N N . LYS A 1 1480 ? 28.271 12.502 0.010 1.00 70.56 1480 LYS A N 1
ATOM 11835 C CA . LYS A 1 1480 ? 28.311 13.970 -0.160 1.00 70.56 1480 LYS A CA 1
ATOM 11836 C C . LYS A 1 1480 ? 26.970 14.609 -0.550 1.00 70.56 1480 LYS A C 1
ATOM 11838 O O . LYS A 1 1480 ? 26.832 15.812 -0.360 1.00 70.56 1480 LYS A O 1
ATOM 11843 N N . ASP A 1 1481 ? 26.017 13.843 -1.087 1.00 67.19 1481 ASP A N 1
ATOM 11844 C CA . ASP A 1 1481 ? 24.708 14.365 -1.526 1.00 67.19 1481 ASP A CA 1
ATOM 11845 C C . ASP A 1 1481 ? 23.631 14.237 -0.435 1.00 67.19 1481 ASP A C 1
ATOM 11847 O O . ASP A 1 1481 ? 22.490 14.664 -0.629 1.00 67.19 1481 ASP A O 1
ATOM 11851 N N . LEU A 1 1482 ? 23.990 13.664 0.716 1.00 71.00 1482 LEU A N 1
ATOM 11852 C CA . LEU A 1 1482 ? 23.126 13.586 1.882 1.00 71.00 1482 LEU A CA 1
ATOM 11853 C C . LEU A 1 1482 ? 23.013 14.949 2.544 1.00 71.00 1482 LEU A C 1
ATOM 11855 O O . LEU A 1 1482 ? 23.956 15.440 3.168 1.00 71.00 1482 LEU A O 1
ATOM 11859 N N . VAL A 1 1483 ? 21.829 15.541 2.438 1.00 75.88 1483 VAL A N 1
ATOM 11860 C CA . VAL A 1 1483 ? 21.521 16.782 3.142 1.00 75.88 1483 VAL A CA 1
ATOM 11861 C C . VAL A 1 1483 ? 20.746 16.466 4.405 1.00 75.88 1483 VAL A C 1
ATOM 11863 O O . VAL A 1 1483 ? 19.787 15.697 4.393 1.00 75.88 1483 VAL A O 1
ATOM 11866 N N . LYS A 1 1484 ? 21.176 17.075 5.507 1.00 75.00 1484 LYS A N 1
ATOM 11867 C CA . LYS A 1 1484 ? 20.493 17.003 6.791 1.00 75.00 1484 LYS A CA 1
ATOM 11868 C C . LYS A 1 1484 ? 19.493 18.150 6.887 1.00 75.00 1484 LYS A C 1
ATOM 11870 O O . LYS A 1 1484 ? 19.891 19.312 6.833 1.00 75.00 1484 LYS A O 1
ATOM 11875 N N . LEU A 1 1485 ? 18.215 17.822 7.035 1.00 81.12 1485 LEU A N 1
ATOM 11876 C CA . LEU A 1 1485 ? 17.177 18.811 7.339 1.00 81.12 1485 LEU A CA 1
ATOM 11877 C C . LEU A 1 1485 ? 17.193 19.178 8.830 1.00 81.12 1485 LEU A C 1
ATOM 11879 O O . LEU A 1 1485 ? 17.730 18.428 9.651 1.00 81.12 1485 LEU A O 1
ATOM 11883 N N . ALA A 1 1486 ? 16.519 20.266 9.206 1.00 71.62 1486 ALA A N 1
ATOM 11884 C CA . ALA A 1 1486 ? 16.514 20.798 10.576 1.00 71.62 1486 ALA A CA 1
ATOM 11885 C C . ALA A 1 1486 ? 16.130 19.773 11.669 1.00 71.62 1486 ALA A C 1
ATOM 11887 O O . ALA A 1 1486 ? 16.660 19.813 12.776 1.00 71.62 1486 ALA A O 1
ATOM 11888 N N . HIS A 1 1487 ? 15.254 18.806 11.365 1.00 72.69 1487 HIS A N 1
ATOM 11889 C CA . HIS A 1 1487 ? 14.851 17.737 12.297 1.00 72.69 1487 HIS A CA 1
ATOM 11890 C C . HIS A 1 1487 ? 15.854 16.576 12.440 1.00 72.69 1487 HIS A C 1
ATOM 11892 O O . HIS A 1 1487 ? 15.622 15.643 13.204 1.00 72.69 1487 HIS A O 1
ATOM 11898 N N . GLY A 1 1488 ? 16.971 16.617 11.714 1.00 71.19 1488 GLY A N 1
ATOM 11899 C CA . GLY A 1 1488 ? 18.062 15.658 11.833 1.00 71.19 1488 GLY A CA 1
ATOM 11900 C C . GLY A 1 1488 ? 18.044 14.478 10.863 1.00 71.19 1488 GLY A C 1
ATOM 11901 O O . GLY A 1 1488 ? 19.072 13.808 10.773 1.00 71.19 1488 GLY A O 1
ATOM 11902 N N . GLU A 1 1489 ? 16.953 14.247 10.126 1.00 74.31 1489 GLU A N 1
ATOM 11903 C CA . GLU A 1 1489 ? 16.929 13.234 9.061 1.00 74.31 1489 GLU A CA 1
ATOM 11904 C C . GLU A 1 1489 ? 17.838 13.631 7.894 1.00 74.31 1489 GLU A C 1
ATOM 11906 O O . GLU A 1 1489 ? 17.915 14.805 7.510 1.00 74.31 1489 GLU A O 1
ATOM 11911 N N . TYR A 1 1490 ? 18.497 12.625 7.322 1.00 77.25 1490 TYR A N 1
ATOM 11912 C CA . TYR A 1 1490 ? 19.301 12.756 6.115 1.00 77.25 1490 TYR A CA 1
ATOM 11913 C C . TYR A 1 1490 ? 18.473 12.385 4.889 1.00 77.25 1490 TYR A C 1
ATOM 11915 O O . TYR A 1 1490 ? 17.743 11.394 4.898 1.00 77.25 1490 TYR A O 1
ATOM 11923 N N . ILE A 1 1491 ? 18.616 13.166 3.822 1.00 80.38 1491 ILE A N 1
ATOM 11924 C CA . ILE A 1 1491 ? 17.935 12.934 2.552 1.00 80.38 1491 ILE A CA 1
ATOM 11925 C C . ILE A 1 1491 ? 18.955 12.768 1.440 1.00 80.38 1491 ILE A C 1
ATOM 11927 O O . ILE A 1 1491 ? 19.753 13.669 1.176 1.00 80.38 1491 ILE A O 1
ATOM 11931 N N . ALA A 1 1492 ? 18.854 11.643 0.739 1.00 81.44 1492 ALA A N 1
ATOM 11932 C CA . ALA A 1 1492 ? 19.559 11.393 -0.506 1.00 81.44 1492 ALA A CA 1
ATOM 11933 C C . ALA A 1 1492 ? 18.854 12.134 -1.654 1.00 81.44 1492 ALA A C 1
ATOM 11935 O O . ALA A 1 1492 ? 17.959 11.584 -2.301 1.00 81.44 1492 ALA A O 1
ATOM 11936 N N . LEU A 1 1493 ? 19.233 13.389 -1.923 1.00 85.69 1493 LEU A N 1
ATOM 11937 C CA . LEU A 1 1493 ? 18.545 14.221 -2.925 1.00 85.69 1493 LEU A CA 1
ATOM 11938 C C . LEU A 1 1493 ? 18.454 13.538 -4.299 1.00 85.69 1493 LEU A C 1
ATOM 11940 O O . LEU A 1 1493 ? 17.393 13.559 -4.914 1.00 85.69 1493 LEU A O 1
ATOM 11944 N N . GLY A 1 1494 ? 19.520 12.862 -4.739 1.00 79.50 1494 GLY A N 1
ATOM 11945 C CA . GLY A 1 1494 ? 19.551 12.168 -6.032 1.00 79.50 1494 GLY A CA 1
ATOM 11946 C C . GLY A 1 1494 ? 18.527 11.032 -6.157 1.00 79.50 1494 GLY A C 1
ATOM 11947 O O . GLY A 1 1494 ? 17.923 10.868 -7.218 1.00 79.50 1494 GLY A O 1
ATOM 11948 N N . LYS A 1 1495 ? 18.274 10.281 -5.072 1.00 80.75 1495 LYS A N 1
ATOM 11949 C CA . LYS A 1 1495 ? 17.220 9.248 -5.025 1.00 80.75 1495 LYS A CA 1
ATOM 11950 C C . LYS A 1 1495 ? 15.860 9.899 -5.264 1.00 80.75 1495 LYS A C 1
ATOM 11952 O O . LYS A 1 1495 ? 15.123 9.486 -6.156 1.00 80.75 1495 LYS A O 1
ATOM 11957 N N . VAL A 1 1496 ? 15.559 10.944 -4.500 1.00 87.81 1496 VAL A N 1
ATOM 11958 C CA . VAL A 1 1496 ? 14.282 11.662 -4.562 1.00 87.81 1496 VAL A CA 1
ATOM 11959 C C . VAL A 1 1496 ? 14.082 12.313 -5.937 1.00 87.81 1496 VAL A C 1
ATOM 11961 O O . VAL A 1 1496 ? 13.023 12.166 -6.541 1.00 87.81 1496 VAL A O 1
ATOM 11964 N N . GLU A 1 1497 ? 15.108 12.973 -6.478 1.00 89.56 1497 GLU A N 1
ATOM 11965 C CA . GLU A 1 1497 ? 15.099 13.567 -7.822 1.00 89.56 1497 GLU A CA 1
ATOM 11966 C C . GLU A 1 1497 ? 14.799 12.537 -8.906 1.00 89.56 1497 GLU A C 1
ATOM 11968 O O . GLU A 1 1497 ? 13.991 12.809 -9.795 1.00 89.56 1497 GLU A O 1
ATOM 11973 N N . SER A 1 1498 ? 15.409 11.350 -8.821 1.00 82.31 1498 SER A N 1
ATOM 11974 C CA . SER A 1 1498 ? 15.196 10.286 -9.803 1.00 82.31 1498 SER A CA 1
ATOM 11975 C C . SER A 1 1498 ? 13.747 9.784 -9.823 1.00 82.31 1498 SER A C 1
ATOM 11977 O O . SER A 1 1498 ? 13.199 9.583 -10.904 1.00 82.31 1498 SER A O 1
ATOM 11979 N N . SER A 1 1499 ? 13.086 9.677 -8.666 1.00 84.00 1499 SER A N 1
ATOM 11980 C CA . SER A 1 1499 ? 11.659 9.330 -8.601 1.00 84.00 1499 SER A CA 1
ATOM 11981 C C . SER A 1 1499 ? 10.763 10.474 -9.080 1.00 84.00 1499 SER A C 1
ATOM 11983 O O . SER A 1 1499 ? 9.755 10.249 -9.748 1.00 84.00 1499 SER A O 1
ATOM 11985 N N . LEU A 1 1500 ? 11.131 11.721 -8.780 1.00 90.38 1500 LEU A N 1
ATOM 11986 C CA . LEU A 1 1500 ? 10.336 12.892 -9.144 1.00 90.38 1500 LEU A CA 1
ATOM 11987 C C . LEU A 1 1500 ? 10.392 13.229 -10.632 1.00 90.38 1500 LEU A C 1
ATOM 11989 O O . LEU A 1 1500 ? 9.370 13.623 -11.184 1.00 90.38 1500 LEU A O 1
ATOM 11993 N N . VAL A 1 1501 ? 11.540 13.069 -11.296 1.00 87.50 1501 VAL A N 1
ATOM 11994 C CA . VAL A 1 1501 ? 11.697 13.421 -12.722 1.00 87.50 1501 VAL A CA 1
ATOM 11995 C C . VAL A 1 1501 ? 10.795 12.594 -13.649 1.00 87.50 1501 VAL A C 1
ATOM 11997 O O . VAL A 1 1501 ? 10.557 12.990 -14.783 1.00 87.50 1501 VAL A O 1
ATOM 12000 N N . ALA A 1 1502 ? 10.259 11.466 -13.172 1.00 79.19 1502 ALA A N 1
ATOM 12001 C CA . ALA A 1 1502 ? 9.256 10.677 -13.884 1.00 79.19 1502 ALA A CA 1
ATOM 12002 C C . ALA A 1 1502 ? 7.843 11.303 -13.858 1.00 79.19 1502 ALA A C 1
ATOM 12004 O O . ALA A 1 1502 ? 6.930 10.780 -14.498 1.00 79.19 1502 ALA A O 1
ATOM 12005 N N . ASN A 1 1503 ? 7.624 12.394 -13.113 1.00 87.75 1503 ASN A N 1
ATOM 12006 C CA . ASN A 1 1503 ? 6.340 13.088 -13.072 1.00 87.75 1503 ASN A CA 1
ATOM 12007 C C . ASN A 1 1503 ? 6.052 13.794 -14.420 1.00 87.75 1503 ASN A C 1
ATOM 12009 O O . ASN A 1 1503 ? 6.918 14.514 -14.918 1.00 87.75 1503 ASN A O 1
ATOM 12013 N N . PRO A 1 1504 ? 4.828 13.692 -14.984 1.00 84.12 1504 PRO A N 1
ATOM 12014 C CA . PRO A 1 1504 ? 4.503 14.245 -16.306 1.00 84.12 1504 PRO A CA 1
ATOM 12015 C C . PRO A 1 1504 ? 4.732 15.754 -16.473 1.00 84.12 1504 PRO A C 1
ATOM 12017 O O . PRO A 1 1504 ? 4.848 16.238 -17.600 1.00 84.12 1504 PRO A O 1
ATOM 12020 N N . TYR A 1 1505 ? 4.759 16.526 -15.385 1.00 91.75 1505 TYR A N 1
ATOM 12021 C CA . TYR A 1 1505 ? 4.982 17.974 -15.433 1.00 91.75 1505 TYR A CA 1
ATOM 12022 C C . TYR A 1 1505 ? 6.462 18.370 -15.441 1.00 91.75 1505 TYR A C 1
ATOM 12024 O O . TYR A 1 1505 ? 6.761 19.561 -15.548 1.00 91.75 1505 TYR A O 1
ATOM 12032 N N . ILE A 1 1506 ? 7.377 17.409 -15.320 1.00 91.81 1506 ILE A N 1
ATOM 12033 C CA . ILE A 1 1506 ? 8.797 17.641 -15.062 1.00 91.81 1506 ILE A CA 1
ATOM 12034 C C . ILE A 1 1506 ? 9.619 17.144 -16.251 1.00 91.81 1506 ILE A C 1
ATOM 12036 O O . ILE A 1 1506 ? 9.649 15.955 -16.540 1.00 91.81 1506 ILE A O 1
ATOM 12040 N N . ASP A 1 1507 ? 10.325 18.054 -16.922 1.00 83.06 1507 ASP A N 1
ATOM 12041 C CA . ASP A 1 1507 ? 11.355 17.690 -17.907 1.00 83.06 1507 ASP A CA 1
ATOM 12042 C C . ASP A 1 1507 ? 12.729 17.511 -17.236 1.00 83.06 1507 ASP A C 1
ATOM 12044 O O . ASP A 1 1507 ? 13.549 16.708 -17.682 1.00 83.06 1507 ASP A O 1
ATOM 12048 N N . ASN A 1 1508 ? 13.000 18.271 -16.170 1.00 87.69 1508 ASN A N 1
ATOM 12049 C CA . ASN A 1 1508 ? 14.209 18.169 -15.352 1.00 87.69 1508 ASN A CA 1
ATOM 12050 C C . ASN A 1 1508 ? 13.943 18.731 -13.945 1.00 87.69 1508 ASN A C 1
ATOM 12052 O O . ASN A 1 1508 ? 13.082 19.599 -13.788 1.00 87.69 1508 ASN A O 1
ATOM 12056 N N . ILE A 1 1509 ? 14.668 18.261 -12.931 1.00 93.06 1509 ILE A N 1
ATOM 12057 C CA . ILE A 1 1509 ? 14.463 18.659 -11.532 1.00 93.06 1509 ILE A CA 1
ATOM 12058 C C . ILE A 1 1509 ? 15.787 18.787 -10.782 1.00 93.06 1509 ILE A C 1
ATOM 12060 O O . ILE A 1 1509 ? 16.712 18.009 -10.991 1.00 93.06 1509 ILE A O 1
ATOM 12064 N N . CYS A 1 1510 ? 15.854 19.766 -9.886 1.00 92.94 1510 CYS A N 1
ATOM 12065 C CA . CYS A 1 1510 ? 16.904 19.926 -8.892 1.00 92.94 1510 CYS A CA 1
ATOM 12066 C C . CYS A 1 1510 ? 16.236 20.212 -7.543 1.00 92.94 1510 CYS A C 1
ATOM 12068 O O . CYS A 1 1510 ? 15.501 21.192 -7.398 1.00 92.94 1510 CYS A O 1
ATOM 12070 N N . LEU A 1 1511 ? 16.442 19.342 -6.562 1.00 93.00 1511 LEU A N 1
ATOM 12071 C CA . LEU A 1 1511 ? 15.998 19.565 -5.195 1.00 93.00 1511 LEU A CA 1
ATOM 12072 C C . LEU A 1 1511 ? 16.966 20.486 -4.466 1.00 93.00 1511 LEU A C 1
ATOM 12074 O O . LEU A 1 1511 ? 18.186 20.358 -4.568 1.00 93.00 1511 LEU A O 1
ATOM 12078 N N . TYR A 1 1512 ? 16.401 21.386 -3.681 1.00 90.31 1512 TYR A N 1
ATOM 12079 C CA . TYR A 1 1512 ? 17.150 22.255 -2.801 1.00 90.31 1512 TYR A CA 1
ATOM 12080 C C . TYR A 1 1512 ? 16.709 22.034 -1.359 1.00 90.31 1512 TYR A C 1
ATOM 12082 O O . TYR A 1 1512 ? 15.512 21.978 -1.056 1.00 90.31 1512 TYR A O 1
ATOM 12090 N N . ALA A 1 1513 ? 17.694 21.927 -0.476 1.00 86.12 1513 ALA A N 1
ATOM 12091 C CA . ALA A 1 1513 ? 17.525 21.701 0.946 1.00 86.12 1513 ALA A CA 1
ATOM 12092 C C . ALA A 1 1513 ? 18.352 22.740 1.702 1.00 86.12 1513 ALA A C 1
ATOM 12094 O O . ALA A 1 1513 ? 19.566 22.812 1.524 1.00 86.12 1513 ALA A O 1
ATOM 12095 N N . HIS A 1 1514 ? 17.698 23.538 2.542 1.00 81.31 1514 HIS A N 1
ATOM 12096 C CA . HIS A 1 1514 ? 18.388 24.420 3.4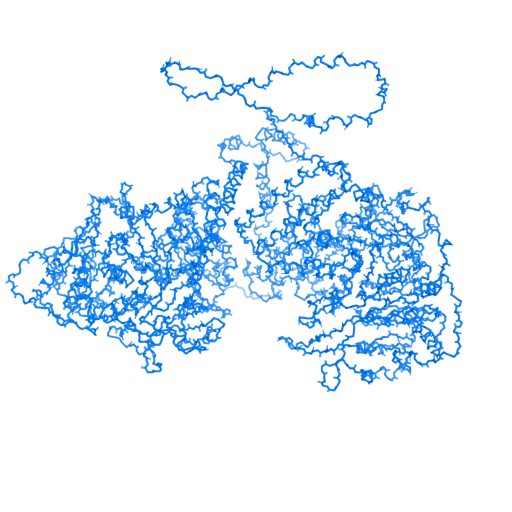78 1.00 81.31 1514 HIS A CA 1
ATOM 12097 C C . HIS A 1 1514 ? 18.497 23.705 4.829 1.00 81.31 1514 HIS A C 1
ATOM 12099 O O . HIS A 1 1514 ? 17.503 23.150 5.298 1.00 81.31 1514 HIS A O 1
ATOM 12105 N N . SER A 1 1515 ? 19.671 23.718 5.467 1.00 75.25 1515 SER A N 1
ATOM 12106 C CA . SER A 1 1515 ? 19.901 23.021 6.748 1.00 75.25 1515 SER A CA 1
ATOM 12107 C C . SER A 1 1515 ? 18.955 23.477 7.861 1.00 75.25 1515 SER A C 1
ATOM 12109 O O . SER A 1 1515 ? 18.598 22.691 8.734 1.00 75.25 1515 SER A O 1
ATOM 12111 N N . ASP A 1 1516 ? 18.522 24.737 7.798 1.00 77.12 1516 ASP A N 1
ATOM 12112 C CA . ASP A 1 1516 ? 17.627 25.353 8.787 1.00 77.12 1516 ASP A CA 1
ATOM 12113 C C . ASP A 1 1516 ? 16.138 25.074 8.524 1.00 77.12 1516 ASP A C 1
ATOM 12115 O O . ASP A 1 1516 ? 15.283 25.500 9.297 1.00 77.12 1516 ASP A O 1
ATOM 12119 N N . MET A 1 1517 ? 15.805 24.362 7.445 1.00 79.69 1517 MET A N 1
ATOM 12120 C CA . MET A 1 1517 ? 14.425 24.107 7.034 1.00 79.69 1517 MET A CA 1
ATOM 12121 C C . MET A 1 1517 ? 14.081 22.623 7.190 1.00 79.69 1517 MET A C 1
ATOM 12123 O O . MET A 1 1517 ? 14.926 21.737 7.054 1.00 79.69 1517 MET A O 1
ATOM 12127 N N . ASP A 1 1518 ? 12.818 22.334 7.503 1.00 82.50 1518 ASP A N 1
ATOM 12128 C CA . ASP A 1 1518 ? 12.298 20.976 7.715 1.00 82.50 1518 ASP A CA 1
ATOM 12129 C C . ASP A 1 1518 ? 11.662 20.370 6.447 1.00 82.50 1518 ASP A C 1
ATOM 12131 O O . ASP A 1 1518 ? 10.977 19.348 6.516 1.00 82.50 1518 ASP A O 1
ATOM 12135 N N . TYR A 1 1519 ? 11.854 21.007 5.288 1.00 87.38 1519 TYR A N 1
ATOM 12136 C CA . TYR A 1 1519 ? 11.290 20.583 4.008 1.00 87.38 1519 TYR A CA 1
ATOM 12137 C C . TYR A 1 1519 ? 12.215 20.874 2.822 1.00 87.38 1519 TYR A C 1
ATOM 12139 O O . TYR A 1 1519 ? 13.068 21.757 2.878 1.00 87.38 1519 TYR A O 1
ATOM 12147 N N . LEU A 1 1520 ? 11.977 20.163 1.715 1.00 91.56 1520 LEU A N 1
ATOM 12148 C CA . LEU A 1 1520 ? 12.636 20.382 0.425 1.00 91.56 1520 LEU A CA 1
ATOM 12149 C C . LEU A 1 1520 ? 11.832 21.304 -0.498 1.00 91.56 1520 LEU A C 1
ATOM 12151 O O . LEU A 1 1520 ? 10.594 21.318 -0.474 1.00 91.56 1520 LEU A O 1
ATOM 12155 N N . ILE A 1 1521 ? 12.534 22.002 -1.387 1.00 93.06 1521 ILE A N 1
ATOM 12156 C CA . ILE A 1 1521 ? 11.954 22.685 -2.551 1.00 93.06 1521 ILE A CA 1
ATOM 12157 C C . ILE A 1 1521 ? 12.409 21.969 -3.817 1.00 93.06 1521 ILE A C 1
ATOM 12159 O O . ILE A 1 1521 ? 13.556 21.536 -3.900 1.00 93.06 1521 ILE A O 1
ATOM 12163 N N . ALA A 1 1522 ? 11.538 21.891 -4.821 1.00 95.62 1522 ALA A N 1
ATOM 12164 C CA . ALA A 1 1522 ? 11.911 21.437 -6.156 1.00 95.62 1522 ALA A CA 1
ATOM 12165 C C . ALA A 1 1522 ? 12.007 22.598 -7.151 1.00 95.62 1522 ALA A C 1
ATOM 12167 O O . ALA A 1 1522 ? 11.035 23.313 -7.394 1.00 95.62 1522 ALA A O 1
ATOM 12168 N N . LEU A 1 1523 ? 13.171 22.745 -7.771 1.00 96.31 1523 LEU A N 1
ATOM 12169 C CA . LEU A 1 1523 ? 13.402 23.566 -8.953 1.00 96.31 1523 LEU A CA 1
ATOM 12170 C C . LEU A 1 1523 ? 13.115 22.686 -10.169 1.00 96.31 1523 LEU A C 1
ATOM 12172 O O . LEU A 1 1523 ? 13.754 21.651 -10.330 1.00 96.31 1523 LEU A O 1
ATOM 12176 N N . ILE A 1 1524 ? 12.130 23.040 -10.986 1.00 96.62 1524 ILE A N 1
ATOM 12177 C CA . ILE A 1 1524 ? 11.576 22.163 -12.023 1.00 96.62 1524 ILE A CA 1
ATOM 12178 C C . ILE A 1 1524 ? 11.610 22.880 -13.367 1.00 96.62 1524 ILE A C 1
ATOM 12180 O O . ILE A 1 1524 ? 10.987 23.928 -13.530 1.00 96.62 1524 ILE A O 1
ATOM 12184 N N . VAL A 1 1525 ? 12.261 22.280 -14.361 1.00 93.56 1525 VAL A N 1
ATOM 12185 C CA . VAL A 1 1525 ? 12.005 22.611 -15.767 1.00 93.56 1525 VAL A CA 1
ATOM 12186 C C . VAL A 1 1525 ? 10.663 22.004 -16.135 1.00 93.56 1525 VAL A C 1
ATOM 12188 O O . VAL A 1 1525 ? 10.484 20.786 -16.073 1.00 93.56 1525 VAL A O 1
ATOM 12191 N N . ALA A 1 1526 ? 9.709 22.852 -16.487 1.00 92.62 1526 ALA A N 1
ATOM 12192 C CA . ALA A 1 1526 ? 8.335 22.430 -16.661 1.00 92.62 1526 ALA A CA 1
ATOM 12193 C C . ALA A 1 1526 ? 8.114 21.825 -18.056 1.00 92.62 1526 ALA A C 1
ATOM 12195 O O . ALA A 1 1526 ? 8.518 22.408 -19.064 1.00 92.62 1526 ALA A O 1
ATOM 12196 N N . ASN A 1 1527 ? 7.416 20.693 -18.130 1.00 90.38 1527 ASN A N 1
ATOM 12197 C CA . ASN A 1 1527 ? 7.020 20.115 -19.410 1.00 90.38 1527 ASN A CA 1
ATOM 12198 C C . ASN A 1 1527 ? 5.945 20.992 -20.067 1.00 90.38 1527 ASN A C 1
ATOM 12200 O O . ASN A 1 1527 ? 4.795 21.031 -19.620 1.00 90.38 1527 ASN A O 1
ATOM 12204 N N . LYS A 1 1528 ? 6.302 21.689 -21.150 1.00 87.44 1528 LYS A N 1
ATOM 12205 C CA . LYS A 1 1528 ? 5.419 22.670 -21.802 1.00 87.44 1528 LYS A CA 1
ATOM 12206 C C . LYS A 1 1528 ? 4.045 22.109 -22.165 1.00 87.44 1528 LYS A C 1
ATOM 12208 O O . LYS A 1 1528 ? 3.030 22.718 -21.842 1.00 87.44 1528 LYS A O 1
ATOM 12213 N N . CYS A 1 1529 ? 4.019 20.938 -22.796 1.00 82.56 1529 CYS A N 1
ATOM 12214 C CA . CYS A 1 1529 ? 2.795 20.289 -23.261 1.00 82.56 1529 CYS A CA 1
ATOM 12215 C C . CYS A 1 1529 ? 1.839 20.005 -22.094 1.00 82.56 1529 CYS A C 1
ATOM 12217 O O . CYS A 1 1529 ? 0.654 20.343 -22.146 1.00 82.56 1529 CYS A O 1
ATOM 12219 N N . ASN A 1 1530 ? 2.355 19.430 -21.008 1.00 87.69 1530 ASN A N 1
ATOM 12220 C CA . ASN A 1 1530 ? 1.543 19.045 -19.860 1.00 87.69 1530 ASN A CA 1
ATOM 12221 C C . ASN A 1 1530 ? 1.162 20.237 -18.976 1.00 87.69 1530 ASN A C 1
ATOM 12223 O O . ASN A 1 1530 ? 0.051 20.255 -18.445 1.00 87.69 1530 ASN A O 1
ATOM 12227 N N . ILE A 1 1531 ? 2.000 21.274 -18.891 1.00 92.50 1531 ILE A N 1
ATOM 12228 C CA . ILE A 1 1531 ? 1.646 22.536 -18.227 1.00 92.50 1531 ILE A CA 1
ATOM 12229 C C . ILE A 1 1531 ? 0.559 23.288 -18.996 1.00 92.50 1531 ILE A C 1
ATOM 12231 O O . ILE A 1 1531 ? -0.387 23.766 -18.378 1.00 92.50 1531 ILE A O 1
ATOM 12235 N N . GLU A 1 1532 ? 0.632 23.360 -20.326 1.00 90.00 1532 GLU A N 1
ATOM 12236 C CA . GLU A 1 1532 ? -0.416 23.980 -21.148 1.00 90.00 1532 GLU A CA 1
ATOM 12237 C C . GLU A 1 1532 ? -1.736 23.197 -21.046 1.00 90.00 1532 GLU A C 1
ATOM 12239 O O . GLU A 1 1532 ? -2.799 23.798 -20.876 1.00 90.00 1532 GLU A O 1
ATOM 12244 N N . LYS A 1 1533 ? -1.691 21.855 -21.042 1.00 84.56 1533 LYS A N 1
ATOM 12245 C CA . LYS A 1 1533 ? -2.874 21.014 -20.765 1.00 84.56 1533 LYS A CA 1
ATOM 12246 C C . LYS A 1 1533 ? -3.447 21.272 -19.366 1.00 84.56 1533 LYS A C 1
ATOM 12248 O O . LYS A 1 1533 ? -4.663 21.407 -19.230 1.00 84.56 1533 LYS A O 1
ATOM 12253 N N . LEU A 1 1534 ? -2.602 21.348 -18.335 1.00 89.81 1534 LEU A N 1
ATOM 12254 C CA . LEU A 1 1534 ? -3.015 21.648 -16.959 1.00 89.81 1534 LEU A CA 1
ATOM 12255 C C . LEU A 1 1534 ? -3.635 23.047 -16.860 1.00 89.81 1534 LEU A C 1
ATOM 12257 O O . LEU A 1 1534 ? -4.667 23.226 -16.216 1.00 89.81 1534 LEU A O 1
ATOM 12261 N N . ALA A 1 1535 ? -3.051 24.029 -17.540 1.00 90.69 1535 ALA A N 1
ATOM 12262 C CA . ALA A 1 1535 ? -3.565 25.386 -17.602 1.00 90.69 1535 ALA A CA 1
ATOM 12263 C C . ALA A 1 1535 ? -4.944 25.435 -18.273 1.00 90.69 1535 ALA A C 1
ATOM 12265 O O . ALA A 1 1535 ? -5.867 26.016 -17.705 1.00 90.69 1535 ALA A O 1
ATOM 12266 N N . LEU A 1 1536 ? -5.138 24.721 -19.388 1.00 82.44 1536 LEU A N 1
ATOM 12267 C CA . LEU A 1 1536 ? -6.452 24.560 -20.022 1.00 82.44 1536 LEU A CA 1
ATOM 12268 C C . LEU A 1 1536 ? -7.476 23.918 -19.070 1.00 82.44 1536 LEU A C 1
ATOM 12270 O O . LEU A 1 1536 ? -8.602 24.405 -18.968 1.00 82.44 1536 LEU A O 1
ATOM 12274 N N . GLN A 1 1537 ? -7.095 22.876 -18.323 1.00 82.69 1537 GLN A N 1
ATOM 12275 C CA . GLN A 1 1537 ? -7.968 22.240 -17.322 1.00 82.69 1537 GLN A CA 1
ATOM 12276 C C . GLN A 1 1537 ? -8.344 23.188 -16.173 1.00 82.69 1537 GLN A C 1
ATOM 12278 O O . GLN A 1 1537 ? -9.466 23.137 -15.661 1.00 82.69 1537 GLN A O 1
ATOM 12283 N N . LEU A 1 1538 ? -7.422 24.066 -15.778 1.00 88.25 1538 LEU A N 1
ATOM 12284 C CA . LEU A 1 1538 ? -7.625 25.086 -14.749 1.00 88.25 1538 LEU A CA 1
ATOM 12285 C C . LEU A 1 1538 ? -8.226 26.393 -15.303 1.00 88.25 1538 LEU A C 1
ATOM 12287 O O . LEU A 1 1538 ? -8.466 27.318 -14.530 1.00 88.25 1538 LEU A O 1
ATOM 12291 N N . ASN A 1 1539 ? -8.536 26.455 -16.605 1.00 86.44 1539 ASN A N 1
ATOM 12292 C CA . ASN A 1 1539 ? -9.001 27.642 -17.336 1.00 86.44 1539 ASN A CA 1
ATOM 12293 C C . ASN A 1 1539 ? -8.063 28.860 -17.221 1.00 86.44 1539 ASN A C 1
ATOM 12295 O O . ASN A 1 1539 ? -8.520 30.003 -17.178 1.00 86.44 1539 ASN A O 1
ATOM 12299 N N . ILE A 1 1540 ? -6.755 28.623 -17.166 1.00 87.19 1540 ILE A N 1
ATOM 12300 C CA . ILE A 1 1540 ? -5.719 29.654 -17.201 1.00 87.19 1540 ILE A CA 1
ATOM 12301 C C . ILE A 1 1540 ? -5.211 29.729 -18.641 1.00 87.19 1540 ILE A C 1
ATOM 12303 O O . ILE A 1 1540 ? -4.528 28.826 -19.111 1.00 87.19 1540 ILE A O 1
ATOM 12307 N N . ASN A 1 1541 ? -5.558 30.804 -19.344 1.00 83.12 1541 ASN A N 1
ATOM 12308 C CA . ASN A 1 1541 ? -4.991 31.104 -20.655 1.00 83.12 1541 ASN A CA 1
ATOM 12309 C C . ASN A 1 1541 ? -3.911 32.159 -20.476 1.00 83.12 1541 ASN A C 1
ATOM 12311 O O . ASN A 1 1541 ? -4.216 33.338 -20.307 1.00 83.12 1541 ASN A O 1
ATOM 12315 N N . ASP A 1 1542 ? -2.662 31.727 -20.516 1.00 86.69 1542 ASP A N 1
ATOM 12316 C CA . ASP A 1 1542 ? -1.513 32.616 -20.469 1.00 86.69 1542 ASP A CA 1
ATOM 12317 C C . ASP A 1 1542 ? -0.386 32.043 -21.334 1.00 86.69 1542 ASP A C 1
ATOM 12319 O O . ASP A 1 1542 ? -0.442 30.892 -21.777 1.00 86.69 1542 ASP A O 1
ATOM 12323 N N . SER A 1 1543 ? 0.637 32.849 -21.589 1.00 87.44 1543 SER A N 1
ATOM 12324 C CA . SER A 1 1543 ? 1.877 32.363 -22.188 1.00 87.44 1543 SER A CA 1
ATOM 12325 C C . SER A 1 1543 ? 2.551 31.338 -21.269 1.00 87.44 1543 SER A C 1
ATOM 12327 O O . SER A 1 1543 ? 2.463 31.437 -20.046 1.00 87.44 1543 SER A O 1
ATOM 12329 N N . PHE A 1 1544 ? 3.265 30.369 -21.844 1.00 91.56 1544 PHE A N 1
ATOM 12330 C CA . PHE A 1 1544 ? 3.949 29.322 -21.077 1.00 91.56 1544 PHE A CA 1
ATOM 12331 C C . PHE A 1 1544 ? 4.878 29.877 -19.979 1.00 91.56 1544 PHE A C 1
ATOM 12333 O O . PHE A 1 1544 ? 4.880 29.372 -18.858 1.00 91.56 1544 PHE A O 1
ATOM 12340 N N . ASP A 1 1545 ? 5.590 30.972 -20.255 1.00 90.44 1545 ASP A N 1
ATOM 12341 C CA . ASP A 1 1545 ? 6.449 31.641 -19.271 1.00 90.44 1545 ASP A CA 1
ATOM 12342 C C . ASP A 1 1545 ? 5.659 32.158 -18.063 1.00 90.44 1545 ASP A C 1
ATOM 12344 O O . ASP A 1 1545 ? 6.083 32.003 -16.914 1.00 90.44 1545 ASP A O 1
ATOM 12348 N N . ASN A 1 1546 ? 4.484 32.738 -18.304 1.00 91.12 1546 ASN A N 1
ATOM 12349 C CA . ASN A 1 1546 ? 3.613 33.213 -17.235 1.00 91.12 1546 ASN A CA 1
ATOM 12350 C C . ASN A 1 1546 ? 2.920 32.056 -16.506 1.00 91.12 1546 ASN A C 1
ATOM 12352 O O . ASN A 1 1546 ? 2.728 32.141 -15.294 1.00 91.12 1546 ASN A O 1
ATOM 12356 N N . LEU A 1 1547 ? 2.614 30.948 -17.192 1.00 93.31 1547 LEU A N 1
ATOM 12357 C CA . LEU A 1 1547 ? 2.106 29.729 -16.551 1.00 93.31 1547 LEU A CA 1
ATOM 12358 C C . LEU A 1 1547 ? 3.114 29.168 -15.538 1.00 93.31 1547 LEU A C 1
ATOM 12360 O O . LEU A 1 1547 ? 2.721 28.818 -14.428 1.00 93.31 1547 LEU A O 1
ATOM 12364 N N . CYS A 1 1548 ? 4.411 29.162 -15.855 1.00 94.12 1548 CYS A N 1
ATOM 12365 C CA . CYS A 1 1548 ? 5.463 28.742 -14.919 1.00 94.12 1548 CYS A CA 1
ATOM 12366 C C . CYS A 1 1548 ? 5.622 29.692 -13.711 1.00 94.12 1548 CYS A C 1
ATOM 12368 O O . CYS A 1 1548 ? 6.004 29.273 -12.614 1.00 94.12 1548 CYS A O 1
ATOM 12370 N N . LYS A 1 1549 ? 5.291 30.977 -13.870 1.00 91.81 1549 LYS A N 1
ATOM 12371 C CA . LYS A 1 1549 ? 5.266 31.968 -12.775 1.00 91.81 1549 LYS A CA 1
ATOM 12372 C C . LYS A 1 1549 ? 3.958 31.951 -11.980 1.00 91.81 1549 LYS A C 1
ATOM 12374 O O . LYS A 1 1549 ? 3.895 32.504 -10.885 1.00 91.81 1549 LYS A O 1
ATOM 12379 N N . ASN A 1 1550 ? 2.915 31.308 -12.499 1.00 91.38 1550 ASN A N 1
ATOM 12380 C CA . ASN A 1 1550 ? 1.599 31.287 -11.884 1.00 91.38 1550 ASN A CA 1
ATOM 12381 C C . ASN A 1 1550 ? 1.579 30.382 -10.640 1.00 91.38 1550 ASN A C 1
ATOM 12383 O O . ASN A 1 1550 ? 1.762 29.166 -10.728 1.00 91.38 1550 ASN A O 1
ATOM 12387 N N . GLN A 1 1551 ? 1.273 30.959 -9.476 1.00 90.06 1551 GLN A N 1
ATOM 12388 C CA . GLN A 1 1551 ? 1.242 30.219 -8.211 1.00 90.06 1551 GLN A CA 1
ATOM 12389 C C . GLN A 1 1551 ? 0.199 29.086 -8.194 1.00 90.06 1551 GLN A C 1
ATOM 12391 O O . GLN A 1 1551 ? 0.410 28.069 -7.538 1.00 90.06 1551 GLN A O 1
ATOM 12396 N N . THR A 1 1552 ? -0.905 29.207 -8.940 1.00 90.06 1552 THR A N 1
ATOM 12397 C CA . THR A 1 1552 ? -1.923 28.145 -9.051 1.00 90.06 1552 THR A CA 1
ATOM 12398 C C . THR A 1 1552 ? -1.366 26.929 -9.784 1.00 90.06 1552 THR A C 1
ATOM 12400 O O . THR A 1 1552 ? -1.592 25.802 -9.346 1.00 90.06 1552 THR A O 1
ATOM 12403 N N . ILE A 1 1553 ? -0.602 27.150 -10.861 1.00 94.50 1553 ILE A N 1
ATOM 12404 C CA . ILE A 1 1553 ? 0.087 26.081 -11.595 1.00 94.50 1553 ILE A CA 1
ATOM 12405 C C . ILE A 1 1553 ? 1.155 25.444 -10.700 1.00 94.50 1553 ILE A C 1
ATOM 12407 O O . ILE A 1 1553 ? 1.162 24.224 -10.552 1.00 94.50 1553 ILE A O 1
ATOM 12411 N N . ARG A 1 1554 ? 1.990 26.248 -10.021 1.00 95.19 1554 ARG A N 1
ATOM 12412 C CA . ARG A 1 1554 ? 3.001 25.746 -9.067 1.00 95.19 1554 ARG A CA 1
ATOM 12413 C C . ARG A 1 1554 ? 2.375 24.881 -7.971 1.00 95.19 1554 ARG A C 1
ATOM 12415 O O . ARG A 1 1554 ? 2.820 23.763 -7.743 1.00 95.19 1554 ARG A O 1
ATOM 12422 N N . ASN A 1 1555 ? 1.294 25.346 -7.346 1.00 91.19 1555 ASN A N 1
ATOM 12423 C CA . ASN A 1 1555 ? 0.585 24.592 -6.309 1.00 91.19 1555 ASN A CA 1
ATOM 12424 C C . ASN A 1 1555 ? -0.061 23.307 -6.855 1.00 91.19 1555 ASN A C 1
ATOM 12426 O O . ASN A 1 1555 ? -0.097 22.296 -6.156 1.00 91.19 1555 ASN A O 1
ATOM 12430 N N . ALA A 1 1556 ? -0.576 23.327 -8.088 1.00 91.31 1556 ALA A N 1
ATOM 12431 C CA . ALA A 1 1556 ? -1.139 22.142 -8.729 1.00 91.31 1556 ALA A CA 1
ATOM 12432 C C . ALA A 1 1556 ? -0.059 21.086 -9.010 1.00 91.31 1556 ALA A C 1
ATOM 12434 O O . ALA A 1 1556 ? -0.272 19.920 -8.685 1.00 91.31 1556 ALA A O 1
ATOM 12435 N N . VAL A 1 1557 ? 1.107 21.501 -9.517 1.00 94.81 1557 VAL A N 1
ATOM 12436 C CA . VAL A 1 1557 ? 2.266 20.618 -9.729 1.00 94.81 1557 VAL A CA 1
ATOM 12437 C C . VAL A 1 1557 ? 2.794 20.079 -8.396 1.00 94.81 1557 VAL A C 1
ATOM 12439 O O . VAL A 1 1557 ? 2.954 18.872 -8.256 1.00 94.81 1557 VAL A O 1
ATOM 12442 N N . ALA A 1 1558 ? 2.969 20.929 -7.376 1.00 92.56 1558 ALA A N 1
ATOM 12443 C CA . ALA A 1 1558 ? 3.364 20.497 -6.030 1.00 92.56 1558 ALA A CA 1
ATOM 12444 C C . ALA A 1 1558 ? 2.369 19.484 -5.435 1.00 92.56 1558 ALA A C 1
ATOM 12446 O O . ALA A 1 1558 ? 2.759 18.468 -4.862 1.00 92.56 1558 ALA A O 1
ATOM 12447 N N . SER A 1 1559 ? 1.064 19.725 -5.607 1.00 89.88 1559 SER A N 1
ATOM 12448 C CA . SER A 1 1559 ? 0.027 18.803 -5.142 1.00 89.88 1559 SER A CA 1
ATOM 12449 C C . SER A 1 1559 ? 0.028 17.482 -5.907 1.00 89.88 1559 SER A C 1
ATOM 12451 O O . SER A 1 1559 ? -0.334 16.466 -5.313 1.00 89.88 1559 SER A O 1
ATOM 12453 N N . ASP A 1 1560 ? 0.351 17.487 -7.198 1.00 91.38 1560 ASP A N 1
ATOM 12454 C CA . ASP A 1 1560 ? 0.449 16.277 -8.011 1.00 91.38 1560 ASP A CA 1
ATOM 12455 C C . ASP A 1 1560 ? 1.680 15.446 -7.636 1.00 91.38 1560 ASP A C 1
ATOM 12457 O O . ASP A 1 1560 ? 1.554 14.246 -7.392 1.00 91.38 1560 ASP A O 1
ATOM 12461 N N . ILE A 1 1561 ? 2.832 16.093 -7.447 1.00 92.88 1561 ILE A N 1
ATOM 12462 C CA . ILE A 1 1561 ? 4.047 15.479 -6.892 1.00 92.88 1561 ILE A CA 1
ATOM 12463 C C . ILE A 1 1561 ? 3.749 14.829 -5.537 1.00 92.88 1561 ILE A C 1
ATOM 12465 O O . ILE A 1 1561 ? 4.015 13.645 -5.335 1.00 92.88 1561 ILE A O 1
ATOM 12469 N N . ALA A 1 1562 ? 3.121 15.570 -4.621 1.00 88.94 1562 ALA A N 1
ATOM 12470 C CA . ALA A 1 1562 ? 2.808 15.055 -3.294 1.00 88.94 1562 ALA A CA 1
ATOM 12471 C C . ALA A 1 1562 ? 1.831 13.871 -3.321 1.00 88.94 1562 ALA A C 1
ATOM 12473 O O . ALA A 1 1562 ? 1.904 13.011 -2.448 1.00 88.94 1562 ALA A O 1
ATOM 12474 N N . LYS A 1 1563 ? 0.917 13.811 -4.300 1.00 85.62 1563 LYS A N 1
ATOM 12475 C CA . LYS A 1 1563 ? -0.000 12.674 -4.487 1.00 85.62 1563 LYS A CA 1
ATOM 12476 C C . LYS A 1 1563 ? 0.686 11.475 -5.134 1.00 85.62 1563 LYS A C 1
ATOM 12478 O O . LYS A 1 1563 ? 0.451 10.358 -4.690 1.00 85.62 1563 LYS A O 1
ATOM 12483 N N . SER A 1 1564 ? 1.485 11.705 -6.175 1.00 81.88 1564 SER A N 1
ATOM 12484 C CA . SER A 1 1564 ? 2.143 10.651 -6.959 1.00 81.88 1564 SER A CA 1
ATOM 12485 C C . SER A 1 1564 ? 3.253 9.951 -6.178 1.00 81.88 1564 SER A C 1
ATOM 12487 O O . SER A 1 1564 ? 3.414 8.745 -6.318 1.00 81.88 1564 SER A O 1
ATOM 12489 N N . MET A 1 1565 ? 3.950 10.670 -5.297 1.00 86.81 1565 MET A N 1
ATOM 12490 C CA . MET A 1 1565 ? 5.041 10.117 -4.485 1.00 86.81 1565 MET A CA 1
ATOM 12491 C C . MET A 1 1565 ? 4.606 9.596 -3.110 1.00 86.81 1565 MET A C 1
ATOM 12493 O O . MET A 1 1565 ? 5.422 9.043 -2.370 1.00 86.81 1565 MET A O 1
ATOM 12497 N N . TYR A 1 1566 ? 3.331 9.758 -2.739 1.00 79.00 1566 TYR A N 1
ATOM 12498 C CA . TYR A 1 1566 ? 2.827 9.362 -1.426 1.00 79.00 1566 TYR A CA 1
ATOM 12499 C C . TYR A 1 1566 ? 2.949 7.845 -1.207 1.00 79.00 1566 TYR A C 1
ATOM 12501 O O . TYR A 1 1566 ? 2.294 7.055 -1.884 1.00 79.00 1566 TYR A O 1
ATOM 12509 N N . GLY A 1 1567 ? 3.772 7.438 -0.236 1.00 73.38 1567 GLY A N 1
ATOM 12510 C CA . GLY A 1 1567 ? 4.044 6.028 0.073 1.00 73.38 1567 GLY A CA 1
ATOM 12511 C C . GLY A 1 1567 ? 5.154 5.385 -0.768 1.00 73.38 1567 GLY A C 1
ATOM 12512 O O . GLY A 1 1567 ? 5.510 4.240 -0.491 1.00 73.38 1567 GLY A O 1
ATOM 12513 N N . ILE A 1 1568 ? 5.696 6.105 -1.760 1.00 74.12 1568 ILE A N 1
ATOM 12514 C CA . ILE A 1 1568 ? 6.923 5.747 -2.496 1.00 74.12 1568 ILE A CA 1
ATOM 12515 C C . ILE A 1 1568 ? 8.132 6.404 -1.824 1.00 74.12 1568 ILE A C 1
ATOM 12517 O O . ILE A 1 1568 ? 9.135 5.740 -1.572 1.00 74.12 1568 ILE A O 1
ATOM 12521 N N . LEU A 1 1569 ? 8.004 7.694 -1.508 1.00 84.38 1569 LEU A N 1
ATOM 12522 C CA . LEU A 1 1569 ? 8.988 8.482 -0.774 1.00 84.38 1569 LEU A CA 1
ATOM 12523 C C . LEU A 1 1569 ? 8.504 8.752 0.652 1.00 84.38 1569 LEU A C 1
ATOM 12525 O O . LEU A 1 1569 ? 7.293 8.864 0.903 1.00 84.38 1569 LEU A O 1
ATOM 12529 N N . ASP A 1 1570 ? 9.448 8.886 1.581 1.00 80.81 1570 ASP A N 1
ATOM 12530 C CA . ASP A 1 1570 ? 9.145 9.348 2.930 1.00 80.81 1570 ASP A CA 1
ATOM 12531 C C . ASP A 1 1570 ? 8.691 10.807 2.890 1.00 80.81 1570 ASP A C 1
ATOM 12533 O O . ASP A 1 1570 ? 9.032 11.586 2.002 1.00 80.81 1570 ASP A O 1
ATOM 12537 N N . LYS A 1 1571 ? 7.875 11.221 3.856 1.00 82.12 1571 LYS A N 1
ATOM 12538 C CA . LYS A 1 1571 ? 7.212 12.522 3.749 1.00 82.12 1571 LYS A CA 1
ATOM 12539 C C . LYS A 1 1571 ? 8.178 13.709 3.718 1.00 82.12 1571 LYS A C 1
ATOM 12541 O O . LYS A 1 1571 ? 7.913 14.681 3.014 1.00 82.12 1571 LYS A O 1
ATOM 12546 N N . TYR A 1 1572 ? 9.261 13.633 4.484 1.00 82.69 1572 TYR A N 1
ATOM 12547 C CA . TYR A 1 1572 ? 10.304 14.657 4.501 1.00 82.69 1572 TYR A CA 1
ATOM 12548 C C . TYR A 1 1572 ? 11.121 14.678 3.196 1.00 82.69 1572 TYR A C 1
ATOM 12550 O O . TYR A 1 1572 ? 11.734 15.695 2.889 1.00 82.69 1572 TYR A O 1
ATOM 12558 N N . GLU A 1 1573 ? 11.083 13.599 2.401 1.00 89.25 1573 GLU A N 1
ATOM 12559 C CA . GLU A 1 1573 ? 11.676 13.530 1.061 1.00 89.25 1573 GLU A CA 1
ATOM 12560 C C . GLU A 1 1573 ? 10.794 14.208 -0.004 1.00 89.25 1573 GLU A C 1
ATOM 12562 O O . GLU A 1 1573 ? 11.287 14.566 -1.068 1.00 89.25 1573 GLU A O 1
ATOM 12567 N N . ILE A 1 1574 ? 9.494 14.418 0.236 1.00 92.94 1574 ILE A N 1
ATOM 12568 C CA . ILE A 1 1574 ? 8.605 15.042 -0.755 1.00 92.94 1574 ILE A CA 1
ATOM 12569 C C . ILE A 1 1574 ? 8.756 16.576 -0.699 1.00 92.94 1574 ILE A C 1
ATOM 12571 O O . ILE A 1 1574 ? 8.483 17.177 0.346 1.00 92.94 1574 ILE A O 1
ATOM 12575 N N . PRO A 1 1575 ? 9.113 17.253 -1.808 1.00 92.50 1575 PRO A N 1
ATOM 12576 C CA . PRO A 1 1575 ? 9.224 18.707 -1.830 1.00 92.50 1575 PRO A CA 1
ATOM 12577 C C . PRO A 1 1575 ? 7.869 19.374 -1.574 1.00 92.50 1575 PRO A C 1
ATOM 12579 O O . PRO A 1 1575 ? 6.876 19.073 -2.238 1.00 92.50 1575 PRO A O 1
ATOM 12582 N N . ARG A 1 1576 ? 7.826 20.306 -0.612 1.00 89.00 1576 ARG A N 1
ATOM 12583 C CA . ARG A 1 1576 ? 6.595 21.034 -0.246 1.00 89.00 1576 ARG A CA 1
ATOM 12584 C C . ARG A 1 1576 ? 6.286 22.173 -1.209 1.00 89.00 1576 ARG A C 1
ATOM 12586 O O . ARG A 1 1576 ? 5.121 22.457 -1.472 1.00 89.00 1576 ARG A O 1
ATOM 12593 N N . LYS A 1 1577 ? 7.324 22.829 -1.731 1.00 90.69 1577 LYS A N 1
ATOM 12594 C CA . LYS A 1 1577 ? 7.194 23.950 -2.667 1.00 90.69 1577 LYS A CA 1
ATOM 12595 C C . LYS A 1 1577 ? 7.932 23.650 -3.964 1.00 90.69 1577 LYS A C 1
ATOM 12597 O O . LYS A 1 1577 ? 8.928 22.927 -3.967 1.00 90.69 1577 LYS A O 1
ATOM 12602 N N . VAL A 1 1578 ? 7.448 24.233 -5.057 1.00 94.62 1578 VAL A N 1
ATOM 12603 C CA . VAL A 1 1578 ? 8.053 24.081 -6.383 1.00 94.62 1578 VAL A CA 1
ATOM 12604 C C . VAL A 1 1578 ? 8.256 25.433 -7.059 1.00 94.62 1578 VAL A C 1
ATOM 12606 O O . VAL A 1 1578 ? 7.415 26.328 -6.942 1.00 94.62 1578 VAL A O 1
ATOM 12609 N N . ILE A 1 1579 ? 9.348 25.557 -7.806 1.00 95.38 1579 ILE A N 1
ATOM 12610 C CA . ILE A 1 1579 ? 9.628 26.668 -8.718 1.00 95.38 1579 ILE A CA 1
ATOM 12611 C C . ILE A 1 1579 ? 9.650 26.093 -10.125 1.00 95.38 1579 ILE A C 1
ATOM 12613 O O . ILE A 1 1579 ? 10.430 25.190 -10.404 1.00 95.38 1579 ILE A O 1
ATOM 12617 N N . LEU A 1 1580 ? 8.781 26.598 -10.999 1.00 96.50 1580 LEU A N 1
ATOM 12618 C CA . LEU A 1 1580 ? 8.719 26.159 -12.391 1.00 96.50 1580 LEU A CA 1
ATOM 12619 C C . LEU A 1 1580 ? 9.503 27.124 -13.282 1.00 96.50 1580 LEU A C 1
ATOM 12621 O O . LEU A 1 1580 ? 9.279 28.338 -13.233 1.00 96.50 1580 LEU A O 1
ATOM 12625 N N . PHE A 1 1581 ? 10.355 26.566 -14.134 1.00 94.12 1581 PHE A N 1
ATOM 12626 C CA . PHE A 1 1581 ? 11.118 27.253 -15.167 1.00 94.12 1581 PHE A CA 1
ATOM 12627 C C . PHE A 1 1581 ? 10.594 26.825 -16.536 1.00 94.12 1581 PHE A C 1
ATOM 12629 O O . PHE A 1 1581 ? 10.444 25.637 -16.814 1.00 94.12 1581 PHE A O 1
ATOM 12636 N N . SER A 1 1582 ? 10.291 27.791 -17.400 1.00 89.38 1582 SER A N 1
ATOM 12637 C CA . SER A 1 1582 ? 9.832 27.525 -18.768 1.00 89.38 1582 SER A CA 1
ATOM 12638 C C . SER A 1 1582 ? 10.976 27.248 -19.744 1.00 89.38 1582 SER A C 1
ATOM 12640 O O . SER A 1 1582 ? 10.756 26.740 -20.839 1.00 89.38 1582 SER A O 1
ATOM 12642 N N . HIS A 1 1583 ? 12.204 27.611 -19.385 1.00 84.69 1583 HIS A N 1
ATOM 12643 C CA . HIS A 1 1583 ? 13.365 27.439 -20.246 1.00 84.69 1583 HIS A CA 1
ATOM 12644 C C . HIS A 1 1583 ? 14.089 26.149 -19.840 1.00 84.69 1583 HIS A C 1
ATOM 12646 O O . HIS A 1 1583 ? 14.388 25.979 -18.655 1.00 84.69 1583 HIS A O 1
ATOM 12652 N N . PRO A 1 1584 ? 14.341 25.220 -20.780 1.00 82.69 1584 PRO A N 1
ATOM 12653 C CA . PRO A 1 1584 ? 15.055 23.995 -20.467 1.00 82.69 1584 PRO A CA 1
ATOM 12654 C C . PRO A 1 1584 ? 16.490 24.307 -20.069 1.00 82.69 1584 PRO A C 1
ATOM 12656 O O . PRO A 1 1584 ? 17.159 25.084 -20.741 1.00 82.69 1584 PRO A O 1
ATOM 12659 N N . TRP A 1 1585 ? 16.961 23.661 -19.006 1.00 87.12 1585 TRP A N 1
ATOM 12660 C CA . TRP A 1 1585 ? 18.373 23.691 -18.648 1.00 87.12 1585 TRP A CA 1
ATOM 12661 C C . TRP A 1 1585 ? 19.187 22.980 -19.721 1.00 87.12 1585 TRP A C 1
ATOM 12663 O O . TRP A 1 1585 ? 18.805 21.908 -20.206 1.00 87.12 1585 TRP A O 1
ATOM 12673 N N . THR A 1 1586 ? 20.315 23.564 -20.086 1.00 77.19 1586 THR A N 1
ATOM 12674 C CA . THR A 1 1586 ? 21.207 23.031 -21.110 1.00 77.19 1586 THR A CA 1
ATOM 12675 C C . THR A 1 1586 ? 22.621 22.901 -20.557 1.00 77.19 1586 THR A C 1
ATOM 12677 O O . THR A 1 1586 ? 22.925 23.297 -19.438 1.00 77.19 1586 THR A O 1
ATOM 12680 N N . SER A 1 1587 ? 23.527 22.279 -21.302 1.00 69.25 1587 SER A N 1
ATOM 12681 C CA . SER A 1 1587 ? 24.946 22.370 -20.952 1.00 69.25 1587 SER A CA 1
ATOM 12682 C C . SER A 1 1587 ? 25.556 23.713 -21.373 1.00 69.25 1587 SER A C 1
ATOM 12684 O O . SER A 1 1587 ? 26.511 24.171 -20.751 1.00 69.25 1587 SER A O 1
ATOM 12686 N N . GLN A 1 1588 ? 24.957 24.382 -22.368 1.00 63.50 1588 GLN A N 1
ATOM 12687 C CA . GLN A 1 1588 ? 25.386 25.675 -22.917 1.00 63.50 1588 GLN A CA 1
ATOM 12688 C C . GLN A 1 1588 ? 25.171 26.843 -21.946 1.00 63.50 1588 GLN A C 1
ATOM 12690 O O . GLN A 1 1588 ? 26.020 27.725 -21.869 1.00 63.50 1588 GLN A O 1
ATOM 12695 N N . ASP A 1 1589 ? 24.073 26.838 -21.188 1.00 75.00 1589 ASP A N 1
ATOM 12696 C CA . ASP A 1 1589 ? 23.819 27.806 -20.106 1.00 75.00 1589 ASP A CA 1
ATOM 12697 C C . ASP A 1 1589 ? 24.554 27.457 -18.794 1.00 75.00 1589 ASP A C 1
ATOM 12699 O O . ASP A 1 1589 ? 24.492 28.206 -17.823 1.00 75.00 1589 ASP A O 1
ATOM 12703 N N . GLY A 1 1590 ? 25.280 26.334 -18.763 1.00 71.19 1590 GLY A N 1
ATOM 12704 C CA . GLY A 1 1590 ? 26.067 25.903 -17.614 1.00 71.19 1590 GLY A CA 1
ATOM 12705 C C . GLY A 1 1590 ? 25.270 25.244 -16.485 1.00 71.19 1590 GLY A C 1
ATOM 12706 O O . GLY A 1 1590 ? 25.886 24.910 -15.471 1.00 71.19 1590 GLY A O 1
ATOM 12707 N N . LEU A 1 1591 ? 23.964 25.000 -16.644 1.00 83.25 1591 LEU A N 1
ATOM 12708 C CA . LEU A 1 1591 ? 23.102 24.397 -15.615 1.00 83.25 1591 LEU A CA 1
ATOM 12709 C C . LEU A 1 1591 ? 23.122 22.861 -15.637 1.00 83.25 1591 LEU A C 1
ATOM 12711 O O . LEU A 1 1591 ? 22.928 22.218 -14.601 1.00 83.25 1591 LEU A O 1
ATOM 12715 N N . LEU A 1 1592 ? 23.413 22.260 -16.793 1.00 77.44 1592 LEU A N 1
ATOM 12716 C CA . LEU A 1 1592 ? 23.702 20.832 -16.938 1.00 77.44 1592 LEU A CA 1
ATOM 12717 C C . LEU A 1 1592 ? 25.181 20.582 -17.268 1.00 77.44 1592 LEU A C 1
ATOM 12719 O O . LEU A 1 1592 ? 25.930 21.457 -17.718 1.00 77.44 1592 LEU A O 1
ATOM 12723 N N . THR A 1 1593 ? 25.630 19.355 -17.034 1.00 67.06 1593 THR A N 1
ATOM 12724 C CA . THR A 1 1593 ? 26.821 18.806 -17.684 1.00 67.06 1593 THR A CA 1
ATOM 12725 C C . THR A 1 1593 ? 26.472 18.385 -19.110 1.00 67.06 1593 THR A C 1
ATOM 12727 O O . THR A 1 1593 ? 25.306 18.197 -19.452 1.00 67.06 1593 THR A O 1
ATOM 12730 N N . ASP A 1 1594 ? 27.482 18.178 -19.946 1.00 59.34 1594 ASP A N 1
ATOM 12731 C CA . ASP A 1 1594 ? 27.290 17.641 -21.299 1.00 59.34 1594 ASP A CA 1
ATOM 12732 C C . ASP A 1 1594 ? 26.741 16.211 -21.315 1.00 59.34 1594 ASP A C 1
ATOM 12734 O O . ASP A 1 1594 ? 26.036 15.821 -22.240 1.00 59.34 1594 ASP A O 1
ATOM 12738 N N . ALA A 1 1595 ? 26.964 15.456 -20.239 1.00 58.94 1595 ALA A N 1
ATOM 12739 C CA . ALA A 1 1595 ? 26.297 14.177 -20.002 1.00 58.94 1595 ALA A CA 1
ATOM 12740 C C . ALA A 1 1595 ? 24.842 14.331 -19.508 1.00 58.94 1595 ALA A C 1
ATOM 12742 O O . ALA A 1 1595 ? 24.246 13.367 -19.031 1.00 58.94 1595 ALA A O 1
ATOM 12743 N N . MET A 1 1596 ? 24.279 15.542 -19.577 1.00 66.44 1596 MET A N 1
ATOM 12744 C CA . MET A 1 1596 ? 22.929 15.909 -19.139 1.00 66.44 1596 MET A CA 1
ATOM 12745 C C . MET A 1 1596 ? 22.659 15.695 -17.637 1.00 66.44 1596 MET A C 1
ATOM 12747 O O . MET A 1 1596 ? 21.503 15.572 -17.234 1.00 66.44 1596 MET A O 1
ATOM 12751 N N . LYS A 1 1597 ? 23.701 15.674 -16.791 1.00 72.12 1597 LYS A N 1
ATOM 12752 C CA . LYS A 1 1597 ? 23.551 15.651 -15.321 1.00 72.12 1597 LYS A CA 1
ATOM 12753 C C . LYS A 1 1597 ? 23.329 17.069 -14.796 1.00 72.12 1597 LYS A C 1
ATOM 12755 O O . LYS A 1 1597 ? 23.916 18.009 -15.323 1.00 72.12 1597 LYS A O 1
ATOM 12760 N N . ILE A 1 1598 ? 22.545 17.237 -13.735 1.00 81.50 1598 ILE A N 1
ATOM 12761 C CA . ILE A 1 1598 ? 22.331 18.552 -13.112 1.00 81.50 1598 ILE A CA 1
ATOM 12762 C C . ILE A 1 1598 ? 23.598 19.077 -12.418 1.00 81.50 1598 ILE A C 1
ATOM 12764 O O . ILE A 1 1598 ? 24.317 18.325 -11.756 1.00 81.50 1598 ILE A O 1
ATOM 12768 N N . LYS A 1 1599 ? 23.873 20.382 -12.528 1.00 76.69 1599 LYS A N 1
ATOM 12769 C CA . LYS A 1 1599 ? 24.902 21.072 -11.734 1.00 76.69 1599 LYS A CA 1
ATOM 12770 C C . LYS A 1 1599 ? 24.234 21.831 -10.592 1.00 76.69 1599 LYS A C 1
ATOM 12772 O O . LYS A 1 1599 ? 24.002 23.031 -10.694 1.00 76.69 1599 LYS A O 1
ATOM 12777 N N . ARG A 1 1600 ? 23.951 21.125 -9.491 1.00 86.06 1600 ARG A N 1
ATOM 12778 C CA . ARG A 1 1600 ? 23.184 21.633 -8.336 1.00 86.06 1600 ARG A CA 1
ATOM 12779 C C . ARG A 1 1600 ? 23.588 23.049 -7.906 1.00 86.06 1600 ARG A C 1
ATOM 12781 O O . ARG A 1 1600 ? 22.751 23.935 -7.931 1.00 86.06 1600 ARG A O 1
ATOM 12788 N N . LYS A 1 1601 ? 24.874 23.294 -7.635 1.00 78.19 1601 LYS A N 1
ATOM 12789 C CA . LYS A 1 1601 ? 25.357 24.610 -7.172 1.00 78.19 1601 LYS A CA 1
ATOM 12790 C C . LYS A 1 1601 ? 25.190 25.728 -8.210 1.00 78.19 1601 LYS A C 1
ATOM 12792 O O . LYS A 1 1601 ? 24.878 26.850 -7.845 1.00 78.19 1601 LYS A O 1
ATOM 12797 N N . ALA A 1 1602 ? 25.362 25.422 -9.499 1.00 80.06 1602 ALA A N 1
ATOM 12798 C CA . ALA A 1 1602 ? 25.159 26.399 -10.570 1.00 80.06 1602 ALA A CA 1
ATOM 12799 C C . ALA A 1 1602 ? 23.675 26.761 -10.720 1.00 80.06 1602 ALA A C 1
ATOM 12801 O O . ALA A 1 1602 ? 23.347 27.923 -10.921 1.00 80.06 1602 ALA A O 1
ATOM 12802 N N . ILE A 1 1603 ? 22.784 25.776 -10.572 1.00 89.62 1603 ILE A N 1
ATOM 12803 C CA . ILE A 1 1603 ? 21.331 25.987 -10.532 1.00 89.62 1603 ILE A CA 1
ATOM 12804 C C . ILE A 1 1603 ? 20.951 26.816 -9.298 1.00 89.62 1603 ILE A C 1
ATOM 12806 O O . ILE A 1 1603 ? 20.195 27.775 -9.414 1.00 89.62 1603 ILE A O 1
ATOM 12810 N N . GLU A 1 1604 ? 21.499 26.483 -8.129 1.00 87.62 1604 GLU A N 1
ATOM 12811 C CA . GLU A 1 1604 ? 21.288 27.235 -6.888 1.00 87.62 1604 GLU A CA 1
ATOM 12812 C C . GLU A 1 1604 ? 21.732 28.691 -7.006 1.00 87.62 1604 GLU A C 1
ATOM 12814 O O . GLU A 1 1604 ? 21.025 29.580 -6.550 1.00 87.62 1604 GLU A O 1
ATOM 12819 N N . GLU A 1 1605 ? 22.882 28.947 -7.627 1.00 84.06 1605 GLU A N 1
ATOM 12820 C CA . GLU A 1 1605 ? 23.417 30.295 -7.800 1.00 84.06 1605 GLU A CA 1
ATOM 12821 C C . GLU A 1 1605 ? 22.659 31.084 -8.875 1.00 84.06 1605 GLU A C 1
ATOM 12823 O O . GLU A 1 1605 ? 22.291 32.237 -8.644 1.00 84.06 1605 GLU A O 1
ATOM 12828 N N . ALA A 1 1606 ? 22.345 30.452 -10.012 1.00 86.81 1606 ALA A N 1
ATOM 12829 C CA . ALA A 1 1606 ? 21.579 31.066 -11.096 1.00 86.81 1606 ALA A CA 1
ATOM 12830 C C . ALA A 1 1606 ? 20.159 31.459 -10.668 1.00 86.81 1606 ALA A C 1
ATOM 12832 O O . ALA A 1 1606 ? 19.646 32.475 -11.131 1.00 86.81 1606 ALA A O 1
ATOM 12833 N N . PHE A 1 1607 ? 19.547 30.676 -9.775 1.00 92.81 1607 PHE A N 1
ATOM 12834 C CA . PHE A 1 1607 ? 18.185 30.896 -9.281 1.00 92.81 1607 PHE A CA 1
ATOM 12835 C C . PHE A 1 1607 ? 18.146 31.258 -7.796 1.00 92.81 1607 PHE A C 1
ATOM 12837 O O . PHE A 1 1607 ? 17.137 31.047 -7.118 1.00 92.81 1607 PHE A O 1
ATOM 12844 N N . LYS A 1 1608 ? 19.255 31.797 -7.272 1.00 88.06 1608 LYS A N 1
ATOM 12845 C CA . LYS A 1 1608 ? 19.399 32.142 -5.854 1.00 88.06 1608 LYS A CA 1
ATOM 12846 C C . LYS A 1 1608 ? 18.286 33.069 -5.393 1.00 88.06 1608 LYS A C 1
ATOM 12848 O O . LYS A 1 1608 ? 17.722 32.857 -4.328 1.00 88.06 1608 LYS A O 1
ATOM 12853 N N . LYS A 1 1609 ? 17.931 34.053 -6.222 1.00 86.44 1609 LYS A N 1
ATOM 12854 C CA . LYS A 1 1609 ? 16.868 35.012 -5.927 1.00 86.44 1609 LYS A CA 1
ATOM 12855 C C . LYS A 1 1609 ? 15.509 34.323 -5.800 1.00 86.44 1609 LYS A C 1
ATOM 12857 O O . LYS A 1 1609 ? 14.794 34.570 -4.841 1.00 86.44 1609 LYS A O 1
ATOM 12862 N N . GLU A 1 1610 ? 15.161 33.439 -6.729 1.00 88.12 1610 GLU A N 1
ATOM 12863 C CA . GLU A 1 1610 ? 13.904 32.691 -6.707 1.00 88.12 1610 GLU A CA 1
ATOM 12864 C C . GLU A 1 1610 ? 13.842 31.707 -5.526 1.00 88.12 1610 GLU A C 1
ATOM 12866 O O . GLU A 1 1610 ? 12.779 31.526 -4.927 1.00 88.12 1610 GLU A O 1
ATOM 12871 N N . ILE A 1 1611 ? 14.974 31.087 -5.170 1.00 88.88 1611 ILE A N 1
ATOM 12872 C CA . ILE A 1 1611 ? 15.110 30.223 -3.987 1.00 88.88 1611 ILE A CA 1
ATOM 12873 C C . ILE A 1 1611 ? 14.931 31.047 -2.707 1.00 88.88 1611 ILE A C 1
ATOM 12875 O O . ILE A 1 1611 ? 14.148 30.671 -1.836 1.00 88.88 1611 ILE A O 1
ATOM 12879 N N . GLU A 1 1612 ? 15.615 32.184 -2.593 1.00 84.75 1612 GLU A N 1
ATOM 12880 C CA . GLU A 1 1612 ? 15.492 33.092 -1.454 1.00 84.75 1612 GLU A CA 1
ATOM 12881 C C . GLU A 1 1612 ? 14.066 33.631 -1.336 1.00 84.75 1612 GLU A C 1
ATOM 12883 O O . GLU A 1 1612 ? 13.511 33.600 -0.245 1.00 84.75 1612 GLU A O 1
ATOM 12888 N N . GLU A 1 1613 ? 13.416 34.035 -2.431 1.00 81.38 1613 GLU A N 1
ATOM 12889 C CA . GLU A 1 1613 ? 12.019 34.499 -2.437 1.00 81.38 1613 GLU A CA 1
ATOM 12890 C C . GLU A 1 1613 ? 11.043 33.443 -1.895 1.00 81.38 1613 GLU A C 1
ATOM 12892 O O . GLU A 1 1613 ? 10.064 33.793 -1.236 1.00 81.38 1613 GLU A O 1
ATOM 12897 N N . ILE A 1 1614 ? 11.295 32.151 -2.132 1.00 82.88 1614 ILE A N 1
ATOM 12898 C CA . ILE A 1 1614 ? 10.398 31.080 -1.675 1.00 82.88 1614 ILE A CA 1
ATOM 12899 C C . ILE A 1 1614 ? 10.618 30.682 -0.204 1.00 82.88 1614 ILE A C 1
ATOM 12901 O O . ILE A 1 1614 ? 9.693 30.141 0.427 1.00 82.88 1614 ILE A O 1
ATOM 12905 N N . TYR A 1 1615 ? 11.827 30.915 0.327 1.00 74.75 1615 TYR A N 1
ATOM 12906 C CA . TYR A 1 1615 ? 12.157 30.763 1.751 1.00 74.75 1615 TYR A CA 1
ATOM 12907 C C . TYR A 1 1615 ? 11.882 32.019 2.565 1.00 74.75 1615 TYR A C 1
ATOM 12909 O O . TYR A 1 1615 ? 11.588 31.901 3.753 1.00 74.75 1615 TYR A O 1
ATOM 12917 N N . THR A 1 1616 ? 11.943 33.197 1.943 1.00 65.06 1616 THR A N 1
ATOM 12918 C CA . THR A 1 1616 ? 11.546 34.456 2.564 1.00 65.06 1616 THR A CA 1
ATOM 12919 C C . THR A 1 1616 ? 10.084 34.294 2.963 1.00 65.06 1616 THR A C 1
ATOM 12921 O O . THR A 1 1616 ? 9.238 34.044 2.096 1.00 65.06 1616 THR A O 1
ATOM 12924 N N . PRO A 1 1617 ? 9.747 34.376 4.261 1.00 44.28 1617 PRO A N 1
ATOM 12925 C CA . PRO A 1 1617 ? 8.356 34.412 4.667 1.00 44.28 1617 PRO A CA 1
ATOM 12926 C C . PRO A 1 1617 ? 7.704 35.547 3.883 1.00 44.28 1617 PRO A C 1
ATOM 12928 O O . PRO A 1 1617 ? 8.237 36.656 3.877 1.00 44.28 1617 PRO A O 1
ATOM 12931 N N . ILE A 1 1618 ? 6.591 35.290 3.190 1.00 34.09 1618 ILE A N 1
ATOM 12932 C CA . ILE A 1 1618 ? 5.793 36.374 2.613 1.00 34.09 1618 ILE A CA 1
ATOM 12933 C C . ILE A 1 1618 ? 5.412 37.271 3.794 1.00 34.09 1618 ILE A C 1
ATOM 12935 O O . ILE A 1 1618 ? 4.524 36.935 4.579 1.00 34.09 1618 ILE A O 1
ATOM 12939 N N . ASN A 1 1619 ? 6.150 38.370 3.961 1.00 28.50 1619 ASN A N 1
ATOM 12940 C CA . ASN A 1 1619 ? 5.925 39.389 4.969 1.00 28.50 1619 ASN A CA 1
ATOM 12941 C C . ASN A 1 1619 ? 4.612 40.092 4.619 1.00 28.50 1619 ASN A C 1
ATOM 12943 O O . ASN A 1 1619 ? 4.597 41.159 4.018 1.00 28.50 1619 ASN A O 1
ATOM 12947 N N . ASN A 1 1620 ? 3.496 39.503 5.043 1.00 25.95 1620 ASN A N 1
ATOM 12948 C CA . ASN A 1 1620 ? 2.244 40.220 5.270 1.00 25.95 1620 ASN A CA 1
ATOM 12949 C C . ASN A 1 1620 ? 2.244 40.909 6.650 1.00 25.95 1620 ASN A C 1
ATOM 12951 O O . ASN A 1 1620 ? 1.196 41.080 7.265 1.00 25.95 1620 ASN A O 1
ATOM 12955 N N . PHE A 1 1621 ? 3.413 41.329 7.139 1.00 24.39 1621 PHE A N 1
ATOM 12956 C CA . PHE A 1 1621 ? 3.508 42.301 8.219 1.00 24.39 1621 PHE A CA 1
ATOM 12957 C C . PHE A 1 1621 ? 3.802 43.662 7.601 1.00 24.39 1621 PHE A C 1
ATOM 12959 O O . PHE A 1 1621 ? 4.937 43.988 7.260 1.00 24.39 1621 PHE A O 1
ATOM 12966 N N . VAL A 1 1622 ? 2.737 44.448 7.434 1.00 28.14 1622 VAL A N 1
ATOM 12967 C CA . VAL A 1 1622 ? 2.836 45.897 7.265 1.00 28.14 1622 VAL A CA 1
ATOM 12968 C C . VAL A 1 1622 ? 3.707 46.424 8.403 1.00 28.14 1622 VAL A C 1
ATOM 12970 O O . VAL A 1 1622 ? 3.443 46.138 9.570 1.00 28.14 1622 VAL A O 1
ATOM 12973 N N . HIS A 1 1623 ? 4.761 47.155 8.038 1.00 23.55 1623 HIS A N 1
ATOM 12974 C CA . HIS A 1 1623 ? 5.635 47.885 8.948 1.00 23.55 1623 HIS A CA 1
ATOM 12975 C C . HIS A 1 1623 ? 4.804 48.664 9.978 1.00 23.55 1623 HIS A C 1
ATOM 12977 O O . HIS A 1 1623 ? 4.248 49.717 9.667 1.00 23.55 1623 HIS A O 1
ATOM 12983 N N . HIS A 1 1624 ? 4.739 48.166 11.214 1.00 24.41 1624 HIS A N 1
ATOM 12984 C CA . HIS A 1 1624 ? 4.352 48.992 12.347 1.00 24.41 1624 HIS A CA 1
ATOM 12985 C C . HIS A 1 1624 ? 5.574 49.789 12.776 1.00 24.41 1624 HIS A C 1
ATOM 12987 O O . HIS A 1 1624 ? 6.485 49.297 13.439 1.00 24.41 1624 HIS A O 1
ATOM 12993 N N . ASP A 1 1625 ? 5.576 51.025 12.294 1.00 26.47 1625 ASP A N 1
ATOM 12994 C CA . ASP A 1 1625 ? 6.516 52.072 12.628 1.00 26.47 1625 ASP A CA 1
ATOM 12995 C C . ASP A 1 1625 ? 6.555 52.301 14.147 1.00 26.47 1625 ASP A C 1
ATOM 12997 O O . ASP A 1 1625 ? 5.530 52.337 14.839 1.00 26.47 1625 ASP A O 1
ATOM 13001 N N . HIS A 1 1626 ? 7.769 52.440 14.667 1.00 24.80 1626 HIS A N 1
ATOM 13002 C CA . HIS A 1 1626 ? 8.061 52.642 16.077 1.00 24.80 1626 HIS A CA 1
ATOM 13003 C C . HIS A 1 1626 ? 7.603 54.028 16.525 1.00 24.80 1626 HIS A C 1
ATOM 13005 O O . HIS A 1 1626 ? 8.380 54.978 16.501 1.00 24.80 1626 HIS A O 1
ATOM 13011 N N . LYS A 1 1627 ? 6.361 54.147 16.984 1.00 25.45 1627 LYS A N 1
ATOM 13012 C CA . LYS A 1 1627 ? 5.898 55.226 17.869 1.00 25.45 1627 LYS A CA 1
ATOM 13013 C C . LYS A 1 1627 ? 4.517 54.845 18.372 1.00 25.45 1627 LYS A C 1
ATOM 13015 O O . LYS A 1 1627 ? 3.550 55.162 17.717 1.00 25.45 1627 LYS A O 1
ATOM 13020 N N . TYR A 1 1628 ? 4.446 54.125 19.486 1.00 27.59 1628 TYR A N 1
ATOM 13021 C CA . TYR A 1 1628 ? 3.553 54.398 20.618 1.00 27.59 1628 TYR A CA 1
ATOM 13022 C C . TYR A 1 1628 ? 3.936 53.426 21.738 1.00 27.59 1628 TYR A C 1
ATOM 13024 O O . TYR A 1 1628 ? 3.866 52.209 21.601 1.00 27.59 1628 TYR A O 1
ATOM 13032 N N . HIS A 1 1629 ? 4.465 54.009 22.813 1.00 24.25 1629 HIS A N 1
ATOM 13033 C CA . HIS A 1 1629 ? 4.766 53.341 24.072 1.00 24.25 1629 HIS A CA 1
ATOM 13034 C C . HIS A 1 1629 ? 3.492 52.797 24.721 1.00 24.25 1629 HIS A C 1
ATOM 13036 O O . HIS A 1 1629 ? 2.393 53.286 24.465 1.00 24.25 1629 HIS A O 1
ATOM 13042 N N . GLY A 1 1630 ? 3.686 51.794 25.575 1.00 23.47 1630 GLY A N 1
ATOM 13043 C CA . GLY A 1 1630 ? 2.622 51.025 26.191 1.00 23.47 1630 GLY A CA 1
ATOM 13044 C C . GLY A 1 1630 ? 1.607 51.827 26.993 1.00 23.47 1630 GLY A C 1
ATOM 13045 O O . GLY A 1 1630 ? 1.924 52.856 27.575 1.00 23.47 1630 GLY A O 1
ATOM 13046 N N . ILE A 1 1631 ? 0.417 51.244 27.074 1.00 27.36 1631 ILE A N 1
ATOM 13047 C CA . ILE A 1 1631 ? -0.478 51.214 28.228 1.00 27.36 1631 ILE A CA 1
ATOM 13048 C C . ILE A 1 1631 ? -1.090 49.806 28.200 1.00 27.36 1631 ILE A C 1
ATOM 13050 O O . ILE A 1 1631 ? -1.548 49.334 27.164 1.00 27.36 1631 ILE A O 1
ATOM 13054 N N . ILE A 1 1632 ? -1.002 49.130 29.340 1.00 26.80 1632 ILE A N 1
ATOM 13055 C CA . ILE A 1 1632 ? -1.515 47.786 29.612 1.00 26.80 1632 ILE A CA 1
ATOM 13056 C C . ILE A 1 1632 ? -3.038 47.747 29.419 1.00 26.80 1632 ILE A C 1
ATOM 13058 O O . ILE A 1 1632 ? -3.729 48.591 29.993 1.00 26.80 1632 ILE A O 1
ATOM 13062 N N . HIS A 1 1633 ? -3.541 46.719 28.725 1.00 29.53 1633 HIS A N 1
ATOM 13063 C CA . HIS A 1 1633 ? -4.719 45.965 29.159 1.00 29.53 1633 HIS A CA 1
ATOM 13064 C C . HIS A 1 1633 ? -4.766 44.546 28.599 1.00 29.53 1633 HIS A C 1
ATOM 13066 O O . HIS A 1 1633 ? -4.476 44.380 27.396 1.00 29.53 1633 HIS A O 1
#

Solvent-accessible surface area (backbone atoms only — not comparable to full-atom values): 89908 Å² total; per-residue (Å²): 134,81,89,88,86,86,83,88,89,82,91,86,90,83,84,90,84,92,79,93,83,76,97,79,83,82,78,81,80,84,78,77,83,79,91,72,75,74,69,71,78,75,65,81,96,81,76,90,73,84,82,87,64,92,86,73,83,78,83,81,57,85,86,56,97,83,84,82,90,78,92,74,76,102,65,91,76,90,74,88,65,78,72,72,70,69,82,62,68,63,88,69,72,72,49,73,65,61,73,68,42,98,62,82,83,84,60,69,73,67,51,78,81,50,78,69,85,71,58,58,68,39,55,46,54,47,50,51,52,50,48,54,50,53,50,49,49,62,68,43,45,63,58,34,62,76,68,49,55,25,46,71,45,48,48,57,51,62,47,62,29,26,37,81,73,48,76,57,102,56,34,38,32,32,21,16,72,86,27,68,93,63,45,57,72,62,69,84,80,47,98,55,58,31,57,44,58,44,47,53,51,38,38,62,75,37,23,87,44,65,32,50,27,40,56,50,63,61,29,42,45,81,45,62,49,102,82,66,52,75,44,60,25,38,41,63,53,68,73,48,64,38,28,32,46,58,49,48,54,49,22,53,20,38,38,38,28,40,46,74,73,68,54,48,66,70,39,51,39,37,39,43,47,79,58,47,72,68,55,55,43,50,50,54,14,34,44,45,41,37,24,21,37,30,33,41,64,82,69,64,56,73,68,62,49,52,52,50,46,66,72,63,68,34,38,36,38,38,33,31,56,82,44,42,71,62,48,34,60,54,61,69,47,101,63,63,51,34,34,39,38,29,38,81,55,72,86,37,64,28,90,86,77,50,55,28,44,39,52,90,90,59,67,79,83,76,50,68,60,44,67,74,60,33,82,41,75,40,48,47,77,57,34,52,60,66,29,77,79,91,63,89,79,78,81,55,94,71,54,37,80,42,55,39,37,32,40,56,45,87,48,64,88,48,81,67,48,32,28,37,33,21,25,35,18,54,52,31,32,38,62,28,43,53,86,50,52,84,68,91,46,101,74,54,27,35,51,43,48,62,52,60,42,38,64,67,42,45,51,52,51,56,40,27,52,72,71,68,39,28,38,34,49,42,39,83,45,34,33,31,43,84,18,85,25,28,35,84,93,46,81,11,44,24,62,71,66,33,22,24,37,40,69,42,41,50,72,56,54,51,50,50,53,48,54,52,33,52,60,38,67,74,40,58,68,52,56,40,51,46,49,52,53,52,48,54,52,46,51,62,32,45,79,62,29,36,86,51,70,65,52,45,68,70,61,28,38,75,56,21,39,70,51,24,56,44,43,44,33,34,40,36,31,90,57,86,60,55,45,68,58,53,51,48,51,34,62,46,46,69,22,28,55,24,29,40,38,55,49,81,53,31,43,67,37,19,41,19,47,52,61,36,84,77,67,64,46,26,20,13,35,19,54,34,20,37,38,29,31,26,53,32,70,89,78,71,29,39,48,90,77,36,22,11,42,33,27,40,34,38,64,21,35,46,88,52,41,50,93,62,70,62,74,82,48,47,49,74,56,98,90,43,67,29,39,56,71,50,30,27,32,34,51,44,98,50,28,28,35,24,77,76,50,42,57,87,45,41,44,51,30,52,79,64,53,67,36,49,37,61,62,44,34,66,54,49,56,70,38,78,53,36,66,45,66,47,62,44,69,50,51,89,33,68,45,20,27,30,43,28,22,44,24,63,68,47,46,52,55,45,26,58,70,73,73,45,86,65,56,73,69,53,47,34,68,32,66,65,54,40,50,51,52,35,53,47,50,52,72,75,35,54,92,80,36,56,83,50,50,44,42,77,45,66,45,49,40,79,70,72,81,33,51,92,80,56,26,22,43,89,90,68,48,75,19,58,57,53,48,48,59,75,41,34,72,59,55,50,57,73,66,49,78,75,93,63,84,87,74,81,61,83,89,69,44,65,71,59,56,51,50,49,50,52,51,53,50,52,55,50,54,70,72,74,62,58,75,76,52,52,58,56,52,49,57,44,48,63,61,54,60,75,76,60,78,97,66,82,75,75,78,76,51,65,70,58,53,42,56,71,70,64,57,74,86,80,80,76,78,77,73,78,50,69,65,46,58,50,52,50,49,51,52,53,49,51,52,50,54,51,47,64,70,44,46,62,59,45,62,74,66,36,57,20,57,56,44,46,50,61,38,60,41,70,42,24,45,37,74,42,85,92,38,58,57,34,44,28,28,12,56,92,31,64,94,56,73,62,40,47,48,78,49,91,88,66,38,34,63,32,56,44,49,53,54,26,34,76,75,31,37,87,39,58,35,46,28,41,64,40,76,74,46,80,49,78,47,94,98,52,68,54,21,41,29,51,53,64,71,51,71,36,28,33,47,60,51,49,54,50,27,52,47,48,42,51,45,41,46,65,71,68,60,50,69,68,42,37,41,29,37,42,42,69,59,47,72,70,51,54,42,50,50,50,27,23,44,49,52,30,19,23,36,31,27,35,50,60,57,56,55,68,73,56,49,33,46,54,38,53,75,65,57,22,34,34,39,36,29,34,51,81,51,46,67,58,47,64,78,41,43,89,65,32,83,64,41,48,35,37,37,24,38,80,63,88,81,66,88,72,75,67,74,88,48,63,50,56,85,88,22,36,36,43,46,41,69,55,56,66,66,55,81,80,87,64,90,66,90,80,74,84,61,95,55,48,35,82,43,54,40,31,31,39,39,44,85,52,70,86,51,82,59,47,30,38,35,30,27,20,36,14,53,37,4,29,53,16,19,66,52,73,41,55,96,72,65,36,95,70,54,56,86,80,40,27,32,48,43,45,59,41,50,47,37,45,57,42,39,49,51,50,53,51,26,52,55,47,57,28,24,37,33,54,38,42,80,42,28,32,38,82,88,23,77,26,44,24,94,90,34,73,26,39,26,53,72,67,35,20,25,32,38,72,44,37,41,68,56,55,46,52,53,49,52,54,50,51,54,57,42,70,72,42,57,72,56,57,39,52,49,48,53,53,50,49,44,53,47,51,57,30,49,77,53,35,38,88,51,71,68,52,41,68,76,50,35,42,68,56,20,45,64,51,22,53,43,48,54,37,36,41,36,30,92,55,78,59,34,49,66,59,50,52,48,42,28,68,46,53,22,78,39,59,34,33,38,38,50,40,72,59,23,42,33,47,45,21,41,37,55,87,55,50,70,76,72,64,40,23,14,19,42,25,37,17,32,36,36,29,34,41,68,36,74,93,81,70,28,32,21,84,40,98,54,27,17,11,36,39,27,41,32,43,50,16,46,43,86,43,43,63,99,50,92,47,71,90,46,43,47,76,56,95,90,41,69,24,41,57,68,51,34,25,33,32,40,46,98,33,20,29,35,22,78,77,46,39,74,84,56,47,45,50,31,54,85,66,56,72,38,49,48,70,62,48,40,35,61,50,39,70,38,78,53,33,72,39,65,47,74,47,74,50,55,86,32,76,52,28,34,32,43,27,24,42,24,63,70,48,47,52,52,50,26,58,76,70,71,51,90,66,57,65,62,54,46,32,68,30,65,69,51,31,50,50,52,27,52,48,50,52,58,74,37,59,86,79,48,59,75,67,64,45,42,73,44,52,47,47,33,64,64,76,78,35,31,77,81,54,33,21,38,79,82,66,42,78,23,64,60,42,43,48,61,76,39,37,66,64,54,47,58,74,68,44,73,84,75,84,65,75,84,79,71,96,78,80,82,89,79,92,133

Foldseek 3Di:
DDDDDDDDDDDDDDDDDDDPDDPDDPDPPPPPPPPDPVVVVPDDDPDPDPPPDPPPPPDPPPVDPDDDDDDDDDDDDPDPDPVPVPPPPPVPPPDPCSVVDPFQPQFDPVCVLPVDDAFLVLVLVLVVVVVVLVVVCVVCVVVCVVVVFLVVLVVLQLFQLWDFLDDDPFKTWIAGPPDDSRDFPDPVPPPDLFVLVVLVVLLVVFVADFFEKEWAFFFWDWDADPVRDTDIATDTDFIDTDGSNRLVLLLQLLLLLCVVVVHAAAAEEEEEEFDDPLVVSNLSSCSQRNYEYEYDYVQADLVLVLLVQVLNLHQHYEYELVCQVVVLVNLVPPGNNQEYEYEADSNDADPVPGRGGHDPVDGDDHDPSCVVRHNHYHYSVVSSVVGDDPDRDDTDDFDSARFSYWQWDDDLPDRTFTQRFGRLLLVLLLQLCLVQDDPPDPAAEAEQAPGPSDLQSVSVVSNCSNVVHHYYYFYQQQQFCPRRRHDNPHGGPQQNRVHQEYEDEQVVLVVLSNVLSVVQVVDDPSSVVSLSSLLVSQVVQVVSSHHDVPCCVPPLQVSLVRRNSNHAEYEYEDDFHDQSSLSSCCRSNVHFYKAFYDDSQQRTQAIQHSSNNGGQFRGHGGSFKMKMFGDPVLQPFGCVQQKHFIKMAGSNGGPAIRVRDDPPQWDADPNGIIGGPQWIWHQDPSRTIGTPAGNVQFDQACVSHTARQCLLQVQCCPDQFAPGKGKDGDNDHQAIEIEGQTPQVVLCVVCVVVVHHDDSVVSQVDPVSQQVSLVVQCVVCVVRDPPRNRHPGYRYDNDDQDSVLPQADPSRHGSNVSVCVVCVVVVVVSPPPPPDDDPDPPVPPVVVVVVVVVVVVVVVCVQDDDPVVVVVVVVVCVVCVVPDDDDPPPPDDVVNVCVVVPDDDDDDPDPPDPVLVVVLSVVSVVLVVVCVVCVVVCVVVVLLVVLVCVQLAFQWAFLDHPQLQHWIFGPVQNVHAFFQFQDPPDFFLLVLLVLLCVVFVFAFAEWEWDWPDWDDDPPAFIATFTDFIDTDGSNRLVVLLLLVLVLCVLVPDAAAAEEEEQEFDDSVVVSVLSSCRQRNHAYEYDYNQDALVLSLVSCVLSLHQEYEYAQVCVVSCLVCVVSRVSHAEYEHEYDPGDPPCPPQDCDSVNHGYYYNVCSSPPDPVDDGDPPGDDAGQARFSYQQFDDDLPDRTWGFTFGRSQLRLVLRLQCQQVVVVHLDDQPDFEEEQAFGCSFLQSVSVSSNCSSRNHHYYYFYQQQAFPPRRRHDNPHDGRQQSRLGQEYEAEQLVLLVLVLVVVVVLVPDPPSVNSVVVSLLSSQLVQVVSSHHDVPCCVPPLLVSQSRRNSNHAAYEYEDAFADQVSQSVCCRRHYVHYKYADDHVQQSRGFAIDRSSHDDGQFNHAGGSFKIWGFDDDVLVPAACPPPFHKHFIWMFGSNGTPATRPDDCPVQWDADPNTITGGPQWMWTADPSRTIGGDAGNVQWAAACVGDTDRQRVLQNQQCSDSQASHWAWDGDNDHQAIEIEGATDQVVLVVVCVVVVNDDPSQVSLVDVVSFQVSLVSQCVSCSVVDDPRSRHNGYRYDPDDDDVNLVQAPSSRHGSRVVVCVVCVVVVVVVVPPPPPPDDPDPDDDDDDD

Nearest PDB structures (foldseek):
  6k4c-assembly1_A  TM=7.998E-01  e=1.927E-32  Lampyridae
  4wv3-assembly2_B  TM=8.260E-01  e=8.317E-29  Stigmatella aurantiaca
  1v26-assembly1_A  TM=7.896E-01  e=6.585E-27  Thermus thermophilus
  3ivr-assembly1_B  TM=8.152E-01  e=6.055E-24  Rhodopseudomonas palustris
  7a9j-assembly1_A  TM=7.167E-01  e=9.467E-26  Pectobacterium brasiliense

InterPro domains:
  IPR000873 AMP-dependent synthetase/ligase domain [PF00501] (237-658)
  IPR000873 AMP-dependent synthetase/ligase domain [PF00501] (1027-1442)
  IPR020845 AMP-binding, conserved site [PS00455] (406-417)
  IPR020845 AMP-binding, conserved site [PS00455] (1183-1194)
  IPR042099 ANL, N-terminal domain [G3DSA:3.40.50.12780] (225-694)
  IPR042099 ANL, N-terminal domain [G3DSA:3.40.50.12780] (1015-1476)
  IPR045851 AMP-binding enzyme domain superfamily [G3DSA:3.30.300.30] (696-828)

Radius of gyration: 43.91 Å; Cα contacts (8 Å, |Δi|>4): 2872; chains: 1; bounding box: 126×95×126 Å

Secondary structure (DSSP, 8-state):
-----------------------------SSS-----GGGGGS-S--------TT--SSSSTTS-------SSS--------GGGTTS--S----HHHHH-SS---S-THHHH------HHHHHHHHHHHHHHHHHHHHHHHHHHHTTTTHHHHHHHHS-S-EEEEEETTEEEEE-TTSGGG----GGGSS-SSHHHHHHHHHHHTTTSEEEEEEEEEEEEEEE-TT--EEEEEEEEEEEEEEHHHHHHHHHHHHHHHHHTT--TT-EEEEE--S-HHHHHHHHHHHHTT-EEEE--TTS-HHHHHHHHHHHT-SEEEEEGGGHHHHHHHTTSS----EEEEE--TTPBPTTSSSSBPPTT-PPPPPHHHHHH-SEEEEHHHHTTSS--SSPPPPP---TTSEEEEEEE--SSS--EEEEEEHHHHHHHHHHHHTTS---SSS--EEE-S-TTSHHHHHHHHHHHHHT--EEE--TTTSSTTSTTBPTTS--HHHHH--SEEEE-HHHHHHHHHHHHHHHHTS-HHHHHHHHHHHHHHHHHHHTT---HHHIIIIIHHHHGGGTS---EEEE-SS---HHHHHHHHHHS--EEEEEE--TTTSS-EE--TT----S---EE-TT-EEEEE-BGGGTB-GGGTEEEEEEESTTS-SSBGGG--GGGEEEETTEEEEEEEEEEEE-TTS-EEEEEEGGGEEE-TTS-EEEHHHHHHHHTTSTTEEEEEEEE-TTSSSEEEEEEE-HHHHHHHHHHTT----HHHHHH-HHHHHHHHHHHHHHHTTTS-TTTSEEEEEEESSPP-TTTTSB-TTS-B-HHHHHHHTHHHHHHHHS---------GGG-HHHHHHHHHHHHHHHHHHH--HHHHHHHHHHHHHHTTSSSS---PPPPHHHHHHHH-S-S--------HHHHHHHHHHHHHHHHHHHHHHHHHHHH-HHHHHHHHHHS--EEESSTT-TTSPEEEGGGTTS-----SSTT--SHHHHHHHHHHHHTTSEEEEEEEEEEEE--TTSPPEEEEEEEEEEEHHHHHHHHHHHHHHHHHTT--TTPPEEEE--S-HHHHHHHHHHHHHT--EEEE-TTS-HHHHHHHHHHHT--EEEEEGGGHHHHHHHGGG-TT--EEEEE--SS--------SEETTEEEEEHHHHHH---------PPP---TTSEEEEEEE--SSS--EEEEEEHHHHHHHHHHHHTTGGGT-SS-TTT-EEEE-S-TTSHHHHHHHHHHHHTTPEEEE--TTTSSTT-TTB-TTSPPHHHHH--SEEEE-HHHHHHHHHHHHHHHHTS-HHHHHHHHHHHHHHHHHHHTT---HHHIIIIIHHHHGGGTS---EEEE-SS---HHHHHHHHHHT-S-EEEEE--GGGTT-SEE--TT---TT--BSBPTTEEEEEE-BGGGTB-TTSSS-EEEEEEEETTS--EETTS--GGGEEEETTEEEEEEEEEEEE-TTS-EEEEEETTTEEEPTTS-EEEHHHHHHHHTTSTTEEEEEEEE-TT-SSEEEEEEE-HHHHHHHHHHTT----HHHHHH-HHHHHHHHHHHHHHSBTTB-GGGS-SEEEEESSPP-TTTTSB-TTS-B-HHHHHHHTHHHHHHHHS---------S-------

Mean predicted aligned error: 20.82 Å